Protein AF-A0AAF5DDT1-F1 (afdb_monomer_lite)

Organism: Strongyloides stercoralis (NCBI:txid6248)

Radius of gyration: 47.98 Å; chains: 1; bounding box: 112×118×127 Å

pLDDT: mean 72.1, std 20.56, range [21.5, 97.06]

InterPro domains:
  IPR000719 Protein kinase domain [PF00069] (814-1077)
  IPR000719 Protein kinase domain [PS50011] (807-1084)
  IPR000719 Protein kinase domain [SM00220] (807-1084)
  IPR001680 WD40 repeat [PF00400] (1733-1768)
  IPR001680 WD40 repeat [PF00400] (2094-2123)
  IPR001680 WD40 repeat [PS50082] (1736-1777)
  IPR001680 WD40 repeat [PS50082] (2093-2128)
  IPR001680 WD40 repeat [SM00320] (1729-1768)
  IPR001680 WD40 repeat [SM00320] (1779-1819)
  IPR001680 WD40 repeat [SM00320] (1856-1911)
  IPR001680 WD40 repeat [SM00320] (1986-2028)
  IPR001680 WD40 repeat [SM00320] (2086-2124)
  IPR002013 SAC domain [PF02383] (74-381)
  IPR002013 SAC domain [PS50275] (168-485)
  IPR008271 Serine/threonine-protein kinase, active site [PS00108] (923-935)
  IPR011009 Protein kinase-like domain superfamily [SSF56112] (812-1086)
  IPR011989 Armadillo-like helical [G3DSA:1.25.10.10] (1152-1505)
  IPR015943 WD40/YVTN repeat-like-containing domain superfamily [G3DSA:2.130.10.10] (1719-1942)
  IPR015943 WD40/YVTN repeat-like-containing domain superfamily [G3DSA:2.130.10.10] (1967-2128)
  IPR016024 Armadillo-type fold [SSF48371] (1050-1503)

Secondary structure (DSSP, 8-state):
-HHHHHHHHHHHHHHHHHS----PPEEEEE-SSEEEEE-SS-EEEEETTTTEEEEE-TTGGGG--S-EEEEEESEEEEEEEETTEEEEEEEEEEEEEEEETTTTEEEEEEEEEEEEE------GGG--------HHHHHHHHHHHTTSSSS----HHHHHHHHHHHHHHHHHTT--EEE-SSS-TTS-HHHHHHTS-S--TTT-TTGGGGTTS-TTSTT---PEEEEEEEEEEEEETTEEEEEEEEEEE-STT---TTTS-SB-TTSPBTT-EEEEEEEEETTEEEEEEEEEES-SS-EE--SSSSSPPPEE-S-HHHHHHHHHHHHHHHHHHH-S-EEEEE-S-SSTTTHHHHHHHHHHHHTT--TTEEEEE--HHHHTGGG-TTHHHHHHHHHHHHHHHH--EEE-TTS-EEE---SEEEEE-SSTTTTHHHHHHHHHHHHHHHHHHHTTSS-TTSPPPHHHHHHHHHHHHHHHHHHHHHHHSSPPTTHHHHHHSS--HHHHHHHHHHHHHHHHHHHHTHHHHHHHHHHHTT-----S--THHHHHHHHHHHHHHHHHHHHS-TTS---EEEEEEETT----S--EEEEE-SSEEEEEEEETTTTEEEEEEEEEGGGEEEEEEEESSSSPPEEEEEEE-SSTT----EEEEEE--SEEEETTEEEE--SHHHHHHHHHHHHHHHHHHHHHTT-----EEESS--S---S----------SSSSTTTHHHHSS--------------------TTTTTHHHHHHHHHHHHHHHHHHHHHHH-TTS-------TTHHHHHHHHTTT-EEEEEEEE-SSEEEEEEEETTEEEEEEEEE---TT---HHHHHHHHHHHHHTTT-TTEE---EEEEETTEEEEEEE--SEEHHHHHTSSSPPPHHHHHHHHHHHHHHHHHHHHTT---S---TTTEEE-TT--EEEE---TTS-S-EESS-THHHHHHT--SSS-B----GGGEETT---SHHHHHSS---HHHHHHHHHHHHHHHHTTS--S-BHHHHHHHHHS-TT-----HHHHHHHTTS-HHHHHHHHHHT-SSTTGGGGGGGGHHHHS-TTHHHHHHHHHHHS-GGGS-----------SS-SSSHHHHHHHHHHHHHHHHH-GGGSS-TT----HHHHHHHHHHTT-TTTHHHHHHHHHHHHTT---HHHHHHHHHHHHHHGGGS-HHHIIIIIHHHHHHGGG-S-HHHHHHHHHHHHHHHHT--S--GGGTTHIIIIIHHHHHHHHT-S-HHHHHHHHHHHHHHHHHHHHHHHHS-TT-----TT--S-TTS----HHHHHHHHHHHHHHHHHHHHHHHHHSTTTHHHHT-HHHHHHHHHHS-TTHHHHHHHHHHHHHHH---HHHHHHHHHHHHHHHHHH-GGGHHHHHHIIIIIIIT-S-HHHHHHHHHHHHHHHHTT-S-HHHHHHHHHHHGGGGGSS-HHHHHHHHHHHHHHHHHS-HHHIIIIIHHHHGGGBSS--S----HHHHHHHBPPPPPHHHHHHHHT-TTHHHHHHHHHHHHHTTS-TTTT--TTSS-HHHHHHHHHHHHTT--HHHHHHHHTTTTTHHHHHHHHHHHHHHHTT-PPPTT----TTSTT-------TTS-SSS---S-----------------------------------------------SHHHHHHHHHHHHHHHHHHHHHTGGGGGGTTSS--S-S-GGGG-S-PPPEEEEEEEE---SS-EEEEEE-TTSSEEEEEETTSEEEEEEGGGGT--SS-----SEEEE-SSS-EEEEEE--SSS--EEEEETTS-EEEE-TTSSS-EEEE---HHHH-SEEEEEEETTEEEEEETT-EEEEEETTSSS------SEE--SS----EEEE-TTT--EEEEE-S-SS-EEEEEETTTTEEEEEEEPS-SS--EEEEEEEEETTEEEEEEEEETTTTEEEEEEEEE--SS-TT-EEEEEEEEEEE-HHHHHHHHHHH-SS------EEEEEE-TTT--EEEEETTS-EEEE-SS-TTT-EEEESTTHHHHHTTSEEEEEEEEEEEETTEEEEEEEEEEEE------S----------SS-SS-EEEEEEETTTEEEEEETTS-EEEEEEE--

Sequence (2128 aa):
SLIIEQINFITILLILFFLKIIIIPMQLVSSSDAFYVKSETSILKCCKKEKKLFVVPLNEFANVGDIENICDIYGVLGTIDINGSHFLLIITAVSIVGSFRVEVETIFKINKISAILIDDNDKIDDVQLIRNTNALEKIINSHKKVIQFVSDKVQPQQYEKTLLDDVLKMFNENGDFYFTYRRSLTLNTQRYAEKEVLYDKAYWWNKELIKDLPCDSEWSLQVIQGHISQTALNIDVDTLFVFTIISRRSVERAGTRYIKRGVDDNSYVANFVETETILSIFGHQLSFIQIRGSVPIYWSQKGIKYRPPLTIDKSMDKSLPVFLKHFEKLKKRYKAPIVCLNLVDQTGRELCLAKAYLEHFLETEDPDLCFVSFDFHYHCRALKLHKIQDLILSIEDELNKIGFCWLDKTGTLLTKQVGVVRTNCVDCLDRTNVVQGAISQVVCLNQARKLGIIGPLTETPQQLIQALQLMWADNGDAISRQYAGTNALKGDITRSGQRKVLGIMKDGYNSASRYYLSQIKDNQKQKIIDMILGKKETQDDIEIDEEENENIGRLVSETIHFVLPDEEVLVGGFALVNGDTTTDQIDTVLLLSRNALYIAIYDDESEKLLEVKTIPFSNIISIECGSLSRNGRIHLRIKYKTQPDETIINFVSYRTAKTRLFNNAAIPLKNDSDADDYVLAIGEQICMTMTMMGHEQKLQIFNRLNPSSATNVSLKNKIVSKRDIIGNALKSIVGIKNNAGQKVDIKDDNTSNTNKINEEKKMKEDKEKIIEQSLTSKINLKLGNTKNILIESPFKEYEKRILASKTSFKIFLGSTRFMKVARVDKHKEAKVIKVFVINDQKLNLQPFEKEVIQIKNKLVGAPNCLPFFAVNNCTKYLLLSRPYIKDSLYERLMSRPFLLEIEKKWVAYQLIKVLKQLKDSDVCHGDIKSQNVLISSSLWVQLTDFASFKPTRLPLDNPSCFNFFFDTSRRKSCYVAPERFQNGIDMSEKSLFSYPLNHCMDIFSIGCVLCELFSDGRYLFNLAQLLEYKATDQKIIEFNENIEKIMKLVPDSMKDLIISMISRDPVTRLEYTKYLSVAFPPIFDEFYRFFQNLAPKSLTGVSITTSSSNTNYFKDVSDSTYDFDYILSMSLFNNENFEEDETSNISPWNMLTNALEGNTDNSVVLLITFINSKMRVIRNSNAKIACLVLYKRLAKLSTPILIIDRILPYIIYFFNDPNDSVKEEAFYVMCYILSCIDIVPQNEHRIFPDYIFGKIDLLMNDHSSIIKMAIAKNLGLIAVTALRFLKTSNPALPDMDISEQDQIAEMQNDPEAVFKKEKKYLQKFILEKFIILCDTPSARPCLITRQNLLYYCDFFEKSDITDIFGHMTRFLNFVENWRLRVNFFEASSTLIISSGSQITKFLEVLIIDTGFKNSDEFVIYSAMKCFESLIEESQIDKNVIIEIFRHASPFLIHPNTWLRAGVVRILGLLESKFNDVDMFSLVSPIIEPFIKQTIYKYSNPIVVTKNLIDPIPRSIWKILIHSEYCIQLLDSLIKARSLHTPICNSLNVSNISTSTLKLYEKLKTNGLDKEMENKLIYFNKILPVISDYKQNEDKNHLKYVPTINNVDLSSIPNLTRCKLDLISGVNQTLKNNHELKQKMGDKNYSNDSGTFKNLNLDVISRSGRYTNIHTGSVESFSSQTNYQKNLKDLLEYEINRFKENNSLYNDSNALYTGTMIETEAYNINSSPRLTLLSNIYEHYDAITKLAVHKNGNTFVSGSEDGSFKIWNADSFKNLQNWTIKSKFTKKNDDATVNSVQFVTNNNCTIGVAYSDGLLQVVDPDSRHPTRNIKYDLENQGPILDMYGSNNIIYAITKQSYINIFDLRAHNNGVSDAIWSDSSNNLITTLAVDPLHENWMATSGPSRPNFINIWDLRFKIKIINHNSNDKYKQYYKIWPYVRSGECKEFWVSDMEHFHCDLYSLYKLDPDDDRNYRMRIFDQITVSSKSTDQVVNKISRVTKLNTVVNAMAICPLTGHIFTGDLSGAIRYWDVENSNRCNYLCGPFKKYINDDLYSVNYDIKHTTFDNNPCRLVKEVWNEKPHQISKDDRYKTTKVDFGHTSCISDLLSIPNNLLVSGDQSGVIKVWKINVD

Foldseek 3Di:
DVVVVVVVVVVVVVVVVVVCPPLQFWWWKDALFWIWTDDPFWIWTQGLVVNAIDIGGPVVVVPGPDIGTDATFNAWLFWFDQPNWIKTKTQRDWDWFDADLLVRWTKIFRAFIWIFTRHNDPDPPDRPGVPPPDPPVVVVCVVVVVVPPPDDDDDPVVVSVVLVVVLRCLCHVQRQKMFTQQQALQDDLVCSLVPPDRHDLFFQQQCVRNVRDDCPDSNNTRMGGADKHKDWDDPDPPWIKIKIKRKGWTLPAEAALAPAAEADPQLDGYGKMKIKIWIDTPLKIWIDIAIEGHQHFAKGFDDQDLGGAIDRDDDLVVGLVSSLVNVVVVCVPQNFQAEEEEQEACDDRSVVVVVSSVVSVLVNPDPRYHYHYDPCCVQCPPNPLVSLVVVCVVCVVVCVVQAIWMADNNSDTPDHGHYHYYYYYSGGAQVRLLSVLVSVQVNVQVVCCVVVNDPPPDDRPPVSNQVSLLSSLVSRQSSCCSHQVGGHQPSVCSNPVDDALVSVLSNVVSSVSSSVCVPPPRVSSRVSSCSSSVNDPDPPPPPPVVVLQVVQLVLQVVCCVPPPDPPWAWPDKKFWDWPPDPDLDTQWIWTDTLFWIWIFGADPVPRDTDDIDIAGLLFWPAWEWEAADPPDAIKIKTWGDPDNPDPWIDMTIIFHHQWTDDPSGTDGDDDSVSRNVRNVVVSVSNQVSCVVSPRHYDYHYDHHDDPDDDDDDDDDDDDDDDDDPVVPVVPPVDDDDDDDDDDDDDDDDDDDDDPPPPVVVVVVVVVVVVVVVVVVVSVVVPVVPDPDDPPPDPCPVVCVVVVVVVWAWDAWPDDFPFKTWTWTADPNFIKIKIKGWCPDPPDDCVVVQVVLVLVLVLLQVLLQEFGFDDWDDDPTIIITMAGDAPDFQLRQLVDPPHQDVQLLLLLLLVVVSVLVSCVVSVHDQQQDDRRQWGAHLLRRIHGYDRPLVQFQADELPDCVSCVRRHVRPVPLADLFALVRYDHPQDPDPCRRNVDDHDSLRVLSSSLQRSLCSQLSRDGQDGSVRSSVVQPDDPPDPDPPVSNVVSLVSHDPLCSVLSCQSNDNDSVSVVCSVVSSPSNHQPCSVVVVVVVSVLPPPVRSVDPPPDDDPDPPPCPVVVLVVNLVVLLVVLVLQVQLQPPPDPPDCPRPNSVVVVSLVPPPPPPLVSVLSNLLSCLVSRDDLVSLLSSLVVLLVSLLSDAPCCCVRRPLVSLLVQCPPPDVVSVLSSLVSNLRSLLSHQQADQVCLCCCVSPVLSSVVVLLPDPDLSSLQSCLLCLLSSLLSNLSSLVNHQPVDDDDDPDDPDPPPDDPDDSVVVSVVVLVVSVVSSVVSLLSSLVRPSNLQSNLALVSLVSCLVRDDLVVNVVSVVSNVVSLVVDPDLVSLLSNLQNVLVNDVSRAQPCQVVLLCCLQVSALLALDPSSVLSSLVSLLSCLVVVRYDPVSNLSSLLSLQLQCQAPDPSSVLSNLSVQLSCPVRPDQCCCVPRPQVSNVVFFQDRDSHSNDSVVRNVRGDHHQDPVLLVLLLQDPCNLVLLVLLVVCVVVVDDSVPPDDPPPRDPRSVVSVVVSVVVPDDPVNSVSVNSCNVRSVSSSVNVNVVVVCVVVDPDDLVDDDPVVFPQDDDDDDDPPPDDPPPSDHDDDDDDDDDDDDDDDDDDDDDDDDPDDDDDDDDDDDDDDDDDDDPDPCPVVVPSVVVVVVVVVVVVVVVCVVVCVLVPQQCLDPPDPVVQPDLAFWAKDFQDKDDPDQFFWQDKEDASSLQKIKIFGQQQKIFIAGNVVSVDPDDDDGDTPDMDGDNVWGWQEKYQAENPFRWMWTWTQVQWTWIARPVDPVGIATAHEDCPVFGTWREWYHYDQWIWTAGQQGFTWIFRNPDPPRRYTPRLDDPPPPFGWREKEAWPQPRQKMWIWAFDPQGWIWMAGPVSRGTQDTDGDPDRPFGWHYKYFQADPRGTQWIWTWGFAWQKIFIKGWDDDDPPDPRDTDIDGAEIETEDPVQVVVVDVVPDPDDPQHFTFQEWEAANSNRWIWTFFQQQWIWTDDLVDQSNTDRRAGDCVVCVVVVQKDKGWDWDFDADPNHTHTYIYIHIDGDDDDDDDPDPDDPDDSVRTDRGGFNYWYDGPPQWIWTTGRRRMIIIIGTGDD

Structure (mmCIF, N/CA/C/O backbone):
data_AF-A0AAF5DDT1-F1
#
_entry.id   AF-A0AAF5DDT1-F1
#
loop_
_atom_site.group_PDB
_atom_site.id
_atom_site.type_symbol
_atom_site.label_atom_id
_atom_site.label_alt_id
_atom_site.label_comp_id
_atom_site.label_asym_id
_atom_site.label_entity_id
_atom_site.label_seq_id
_atom_site.pdbx_PDB_ins_code
_atom_site.Cartn_x
_atom_site.Cartn_y
_atom_site.Cartn_z
_atom_site.occupancy
_atom_site.B_iso_or_equiv
_atom_site.auth_seq_id
_atom_site.auth_comp_id
_atom_site.auth_asym_id
_atom_site.auth_atom_id
_atom_site.pdbx_PDB_model_num
ATOM 1 N N . SER A 1 1 ? 48.167 18.612 28.236 1.00 35.19 1 SER A N 1
ATOM 2 C CA . SER A 1 1 ? 46.963 18.062 27.580 1.00 35.19 1 SER A CA 1
ATOM 3 C C . SER A 1 1 ? 47.316 17.013 26.526 1.00 35.19 1 SER A C 1
ATOM 5 O O . SER A 1 1 ? 46.952 15.868 26.744 1.00 35.19 1 SER A O 1
ATOM 7 N N . LEU A 1 2 ? 48.079 17.328 25.465 1.00 33.41 2 LEU A N 1
ATOM 8 C CA . LEU A 1 2 ? 48.309 16.414 24.317 1.00 33.41 2 LEU A CA 1
ATOM 9 C C . LEU A 1 2 ? 48.887 15.007 24.616 1.00 33.41 2 LEU A C 1
ATOM 11 O O . LEU A 1 2 ? 48.711 14.103 23.807 1.00 33.41 2 LEU A O 1
ATOM 15 N N . ILE A 1 3 ? 49.573 14.791 25.743 1.00 34.12 3 ILE A N 1
ATOM 16 C CA . ILE A 1 3 ? 50.221 13.496 26.048 1.00 34.12 3 ILE A CA 1
ATOM 17 C C . ILE A 1 3 ? 49.215 12.437 26.553 1.00 34.12 3 ILE A C 1
ATOM 19 O O . ILE A 1 3 ? 49.456 11.241 26.411 1.00 34.12 3 ILE A O 1
ATOM 23 N N . ILE A 1 4 ? 48.062 12.848 27.095 1.00 36.84 4 ILE A N 1
ATOM 24 C CA . ILE A 1 4 ? 47.085 11.916 27.693 1.00 36.84 4 ILE A CA 1
ATOM 25 C C . ILE A 1 4 ? 46.235 11.209 26.619 1.00 36.84 4 ILE A C 1
ATOM 27 O O . ILE A 1 4 ? 45.877 10.045 26.789 1.00 36.84 4 ILE A O 1
ATOM 31 N N . GLU A 1 5 ? 45.983 11.844 25.470 1.00 35.16 5 GLU A N 1
ATOM 32 C CA . GLU A 1 5 ? 45.221 11.223 24.372 1.00 35.16 5 GLU A CA 1
ATOM 33 C C . GLU A 1 5 ? 46.028 10.156 23.608 1.00 35.16 5 GLU A C 1
ATOM 35 O O . GLU A 1 5 ? 45.477 9.124 23.221 1.00 35.16 5 GLU A O 1
ATOM 40 N N . GLN A 1 6 ? 47.346 10.335 23.452 1.00 37.00 6 GLN A N 1
ATOM 41 C CA . GLN A 1 6 ? 48.195 9.346 22.768 1.00 37.00 6 GLN A CA 1
ATOM 42 C C . GLN A 1 6 ? 48.390 8.052 23.578 1.00 37.00 6 GLN A C 1
ATOM 44 O O . GLN A 1 6 ? 48.470 6.970 22.992 1.00 37.00 6 GLN A O 1
ATOM 49 N N . ILE A 1 7 ? 48.400 8.132 24.914 1.00 38.25 7 ILE A N 1
ATOM 50 C CA . ILE A 1 7 ? 48.521 6.948 25.783 1.00 38.25 7 ILE A CA 1
ATOM 51 C C . ILE A 1 7 ? 47.265 6.067 25.691 1.00 38.25 7 ILE A C 1
ATOM 53 O O . ILE A 1 7 ? 47.384 4.840 25.629 1.00 38.25 7 ILE A O 1
ATOM 57 N N . ASN A 1 8 ? 46.071 6.658 25.572 1.00 41.06 8 ASN A N 1
ATOM 58 C CA . ASN A 1 8 ? 44.846 5.887 25.336 1.00 41.06 8 ASN A CA 1
ATOM 59 C C . ASN A 1 8 ? 44.849 5.190 23.967 1.00 41.06 8 ASN A C 1
ATOM 61 O O . ASN A 1 8 ? 44.424 4.041 23.883 1.00 41.06 8 ASN A O 1
ATOM 65 N N . PHE A 1 9 ? 45.381 5.815 22.910 1.00 39.81 9 PHE A 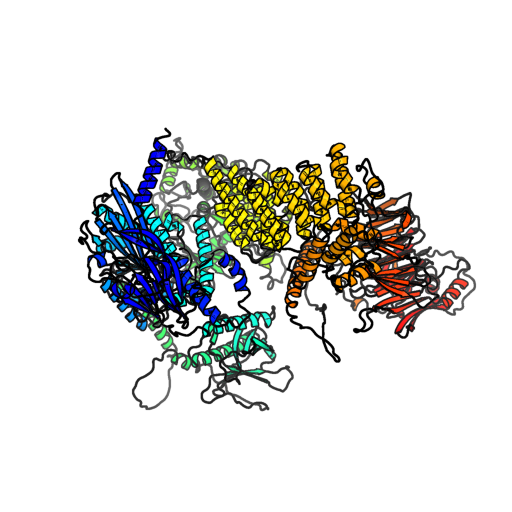N 1
ATOM 66 C CA . PHE A 1 9 ? 45.420 5.188 21.583 1.00 39.81 9 PHE A CA 1
ATOM 67 C C . PHE A 1 9 ? 46.347 3.960 21.536 1.00 39.81 9 PHE A C 1
ATOM 69 O O . PHE A 1 9 ? 45.966 2.924 20.995 1.00 39.81 9 PHE A O 1
ATOM 76 N N . ILE A 1 10 ? 47.527 4.034 22.167 1.00 46.59 10 ILE A N 1
ATOM 77 C CA . ILE A 1 10 ? 48.462 2.897 22.269 1.00 46.59 10 ILE A CA 1
ATOM 78 C C . ILE A 1 10 ? 47.906 1.799 23.187 1.00 46.59 10 ILE A C 1
ATOM 80 O O . ILE A 1 10 ? 48.040 0.618 22.871 1.00 46.59 10 ILE A O 1
ATOM 84 N N . THR A 1 11 ? 47.225 2.162 24.278 1.00 43.53 11 THR A N 1
ATOM 85 C CA . THR A 1 11 ? 46.594 1.184 25.180 1.00 43.53 11 THR A CA 1
ATOM 86 C C . THR A 1 11 ? 45.424 0.469 24.497 1.00 43.53 11 THR A C 1
ATOM 88 O O . THR A 1 11 ? 45.315 -0.749 24.599 1.00 43.53 11 THR A O 1
A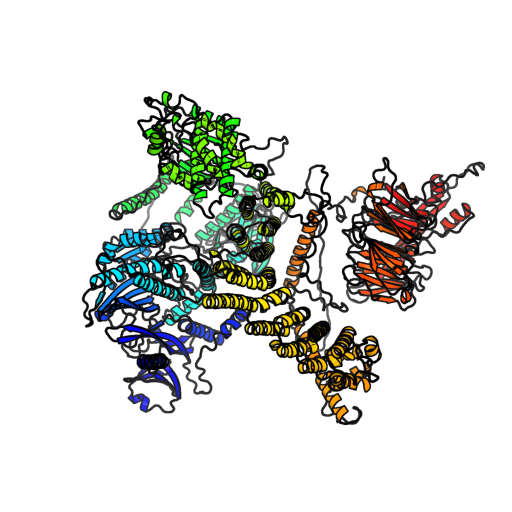TOM 91 N N . ILE A 1 12 ? 44.604 1.179 23.713 1.00 45.28 12 ILE A N 1
ATOM 92 C CA . ILE A 1 12 ? 43.544 0.580 22.884 1.00 45.28 12 ILE A CA 1
ATOM 93 C C . ILE A 1 12 ? 44.142 -0.316 21.789 1.00 45.28 12 ILE A C 1
ATOM 95 O O . ILE A 1 12 ? 43.626 -1.407 21.564 1.00 45.28 12 ILE A O 1
ATOM 99 N N . LEU A 1 13 ? 45.251 0.075 21.151 1.00 41.91 13 LEU A N 1
ATOM 100 C CA . LEU A 1 13 ? 45.954 -0.770 20.177 1.00 41.91 13 LEU A CA 1
ATOM 101 C C . LEU A 1 13 ? 46.542 -2.038 20.809 1.00 41.91 13 LEU A C 1
ATOM 103 O O . LEU A 1 13 ? 46.376 -3.110 20.237 1.00 41.91 13 LEU A O 1
ATOM 107 N N . LEU A 1 14 ? 47.160 -1.953 21.991 1.00 42.41 14 LEU A N 1
ATOM 108 C CA . LEU A 1 14 ? 47.664 -3.116 22.733 1.00 42.41 14 LEU A CA 1
ATOM 109 C C . LEU A 1 14 ? 46.532 -4.025 23.226 1.00 42.41 14 LEU A C 1
ATOM 111 O O . LEU A 1 14 ? 46.649 -5.243 23.121 1.00 42.41 14 LEU A O 1
ATOM 115 N N . ILE A 1 15 ? 45.413 -3.460 23.684 1.00 45.25 15 ILE A N 1
ATOM 116 C CA . ILE A 1 15 ? 44.212 -4.223 24.051 1.00 45.25 15 ILE A CA 1
ATOM 117 C C . ILE A 1 15 ? 43.596 -4.893 22.812 1.00 45.25 15 ILE A C 1
ATOM 119 O O . ILE A 1 15 ? 43.224 -6.058 22.888 1.00 45.25 15 ILE A O 1
ATOM 123 N N . LEU A 1 16 ? 43.563 -4.236 21.649 1.00 35.69 16 LEU A N 1
ATOM 124 C CA . LEU A 1 16 ? 43.151 -4.848 20.376 1.00 35.69 16 LEU A CA 1
ATOM 125 C C . LEU A 1 16 ? 44.148 -5.905 19.865 1.00 35.69 16 LEU A C 1
ATOM 127 O O . LEU A 1 16 ? 43.742 -6.829 19.159 1.00 35.69 16 LEU A O 1
ATOM 131 N N . PHE A 1 17 ? 45.431 -5.799 20.221 1.00 39.28 17 PHE A N 1
ATOM 132 C CA . PHE A 1 17 ? 46.456 -6.791 19.886 1.00 39.28 17 PHE A CA 1
ATOM 133 C C . PHE A 1 17 ? 46.373 -8.030 20.792 1.00 39.28 17 PHE A C 1
ATOM 135 O O . PHE A 1 17 ? 46.503 -9.144 20.298 1.00 39.28 17 PHE A O 1
ATOM 142 N N . PHE A 1 18 ? 46.082 -7.857 22.088 1.00 39.16 18 PHE A N 1
ATOM 143 C CA . PHE A 1 18 ? 45.894 -8.956 23.047 1.00 39.16 18 PHE A CA 1
ATOM 144 C C . PHE A 1 18 ? 44.488 -9.585 23.018 1.00 39.16 18 PHE A C 1
ATOM 146 O O . PHE A 1 18 ? 44.354 -10.769 23.315 1.00 39.16 18 PHE A O 1
ATOM 153 N N . LEU A 1 19 ? 43.439 -8.847 22.629 1.00 36.25 19 LEU A N 1
ATOM 154 C CA . LEU A 1 19 ? 42.089 -9.401 22.416 1.00 36.25 19 LEU A CA 1
ATOM 155 C C . LEU A 1 19 ? 41.921 -10.085 21.053 1.00 36.25 19 LEU A C 1
ATOM 157 O O . LEU A 1 19 ? 40.934 -10.794 20.846 1.00 36.25 19 LEU A O 1
ATOM 161 N N . LYS A 1 20 ? 42.899 -9.963 20.147 1.00 34.25 20 LYS A N 1
ATOM 162 C CA . LYS A 1 20 ? 43.085 -10.952 19.082 1.00 34.25 20 LYS A CA 1
ATOM 163 C C . LYS A 1 20 ? 43.622 -12.247 19.693 1.00 34.25 20 LYS A C 1
ATOM 165 O O . LYS A 1 20 ? 44.799 -12.570 19.565 1.00 34.25 20 LYS A O 1
ATOM 170 N N . ILE A 1 21 ? 42.717 -13.032 20.282 1.00 45.06 21 ILE A N 1
ATOM 171 C CA . ILE A 1 21 ? 42.897 -14.485 20.350 1.00 45.06 21 ILE A CA 1
ATOM 172 C C . ILE A 1 21 ? 43.150 -14.924 18.907 1.00 45.06 21 ILE A C 1
ATOM 174 O O . ILE A 1 21 ? 42.277 -14.772 18.049 1.00 45.06 21 ILE A O 1
ATOM 178 N N . ILE A 1 22 ? 44.377 -15.361 18.622 1.00 48.19 22 ILE A N 1
ATOM 179 C CA . ILE A 1 22 ? 44.816 -15.663 17.262 1.00 48.19 22 ILE A CA 1
ATOM 180 C C . ILE A 1 22 ? 44.111 -16.947 16.828 1.00 48.19 22 ILE A C 1
ATOM 182 O O . ILE A 1 22 ? 44.581 -18.052 17.086 1.00 48.19 22 ILE A O 1
ATOM 186 N N . ILE A 1 23 ? 42.965 -16.794 16.164 1.00 57.12 23 ILE A N 1
ATOM 187 C CA . ILE A 1 23 ? 42.345 -17.874 15.403 1.00 57.12 23 ILE A CA 1
ATOM 188 C C . ILE A 1 23 ? 43.241 -18.080 14.180 1.00 57.12 23 ILE A C 1
ATOM 190 O O . ILE A 1 23 ? 43.083 -17.390 13.172 1.00 57.12 23 ILE A O 1
ATOM 194 N N . ILE A 1 24 ? 44.219 -18.976 14.295 1.00 65.88 24 ILE A N 1
ATOM 195 C CA . ILE A 1 24 ? 45.031 -19.403 13.156 1.00 65.88 24 ILE A CA 1
ATOM 196 C C . ILE A 1 24 ? 44.086 -20.174 12.222 1.00 65.88 24 ILE A C 1
ATOM 198 O O . ILE A 1 24 ? 43.529 -21.187 12.656 1.00 65.88 24 ILE A O 1
ATOM 202 N N . PRO A 1 25 ? 43.831 -19.706 10.987 1.00 74.88 25 PRO A N 1
ATOM 203 C CA . PRO A 1 25 ? 43.055 -20.489 10.042 1.00 74.88 25 PRO A CA 1
ATOM 204 C C . PRO A 1 25 ? 43.842 -21.742 9.640 1.00 74.88 25 PRO A C 1
ATOM 206 O O . PRO A 1 25 ? 45.066 -21.717 9.508 1.00 74.88 25 PRO A O 1
ATOM 209 N N . MET A 1 26 ? 43.130 -22.845 9.438 1.00 86.75 26 MET A N 1
ATOM 210 C CA . MET A 1 26 ? 43.693 -24.068 8.873 1.00 86.75 26 MET A CA 1
ATOM 211 C C . MET A 1 26 ? 43.825 -23.889 7.360 1.00 86.75 26 MET A C 1
ATOM 213 O O . MET A 1 26 ? 42.980 -23.244 6.744 1.00 86.75 26 MET A O 1
ATOM 217 N N . GLN A 1 27 ? 44.835 -24.489 6.738 1.00 86.88 27 GLN A N 1
ATOM 218 C CA . GLN A 1 27 ? 44.988 -24.422 5.284 1.00 86.88 27 GLN A CA 1
ATOM 219 C C . GLN A 1 27 ? 44.339 -25.626 4.605 1.00 86.88 27 GLN A C 1
ATOM 221 O O . GLN A 1 27 ? 44.567 -26.769 5.008 1.00 86.88 27 GLN A O 1
ATOM 226 N N . LEU A 1 28 ? 43.533 -25.353 3.575 1.00 89.88 28 LEU A N 1
ATOM 227 C CA . LEU A 1 28 ? 43.026 -26.355 2.647 1.00 89.88 28 LEU A CA 1
ATOM 228 C C . LEU A 1 28 ? 43.988 -26.480 1.464 1.00 89.88 28 LEU A C 1
ATOM 230 O O . LEU A 1 28 ? 44.207 -25.522 0.722 1.00 89.88 28 LEU A O 1
ATOM 234 N N . VAL A 1 29 ? 44.504 -27.686 1.268 1.00 89.31 29 VAL A N 1
ATOM 235 C CA . VAL A 1 29 ? 45.503 -28.026 0.249 1.00 89.31 29 VAL A CA 1
ATOM 236 C C . VAL A 1 29 ? 44.980 -29.148 -0.652 1.00 89.31 29 VAL A C 1
ATOM 238 O O . VAL A 1 29 ? 44.243 -30.017 -0.191 1.00 89.31 29 VAL A O 1
ATOM 241 N N . SER A 1 30 ? 45.332 -29.140 -1.936 1.00 87.62 30 SER A N 1
ATOM 242 C CA . SER A 1 30 ? 44.942 -30.158 -2.924 1.00 87.62 30 SER A CA 1
ATOM 243 C C . SER A 1 30 ? 46.158 -30.910 -3.448 1.00 87.62 30 SER A C 1
ATOM 245 O O . SER A 1 30 ? 47.191 -30.297 -3.692 1.00 87.62 30 SER A O 1
ATOM 247 N N . SER A 1 31 ? 45.995 -32.208 -3.702 1.00 86.44 31 SER A N 1
ATOM 248 C CA . SER A 1 31 ? 46.826 -32.984 -4.634 1.00 86.44 31 SER A CA 1
ATOM 249 C C . SER A 1 31 ? 45.998 -33.384 -5.863 1.00 86.44 31 SER A C 1
ATOM 251 O O . SER A 1 31 ? 44.830 -32.994 -5.994 1.00 86.44 31 SER A O 1
ATOM 253 N N . SER A 1 32 ? 46.573 -34.196 -6.755 1.00 80.00 32 SER A N 1
ATOM 254 C CA . SER A 1 32 ? 45.837 -34.854 -7.848 1.00 80.00 32 SER A CA 1
ATOM 255 C C . SER A 1 32 ? 44.600 -35.629 -7.357 1.00 80.00 32 SER A C 1
ATOM 257 O O . SER A 1 32 ? 43.510 -35.466 -7.893 1.00 80.00 32 SER A O 1
ATOM 259 N N . ASP A 1 33 ? 44.726 -36.354 -6.248 1.00 86.06 33 ASP A N 1
ATOM 260 C CA . ASP A 1 33 ? 43.841 -37.434 -5.799 1.00 86.06 33 ASP A CA 1
ATOM 261 C C . ASP A 1 33 ? 42.929 -37.093 -4.595 1.00 86.06 33 ASP A C 1
ATOM 263 O O . ASP A 1 33 ? 41.894 -37.745 -4.389 1.00 86.06 33 ASP A O 1
ATOM 267 N N . ALA A 1 34 ? 43.251 -36.060 -3.807 1.00 87.94 34 ALA A N 1
ATOM 268 C CA . ALA A 1 34 ? 42.433 -35.632 -2.667 1.00 87.94 34 ALA A CA 1
ATOM 269 C C . ALA A 1 34 ? 42.638 -34.157 -2.269 1.00 87.94 34 ALA A C 1
ATOM 271 O O . ALA A 1 34 ? 43.647 -33.533 -2.597 1.00 87.94 34 ALA A O 1
ATOM 272 N N . PHE A 1 35 ? 41.684 -33.619 -1.504 1.00 90.00 35 PHE A N 1
ATOM 273 C CA . PHE A 1 35 ? 41.872 -32.405 -0.704 1.00 90.00 35 PHE A CA 1
ATOM 274 C C . PHE A 1 35 ? 42.240 -32.777 0.736 1.00 90.00 35 PHE A C 1
ATOM 276 O O . PHE A 1 35 ? 41.737 -33.769 1.267 1.00 90.00 35 PHE A O 1
ATOM 283 N N . TYR A 1 36 ? 43.065 -31.963 1.387 1.00 90.00 36 TYR A N 1
ATOM 284 C CA . TYR A 1 36 ? 43.593 -32.203 2.725 1.00 90.00 36 TYR A CA 1
ATOM 285 C C . TYR A 1 36 ? 43.479 -30.957 3.614 1.00 90.00 36 TYR A C 1
ATOM 287 O O . TYR A 1 36 ? 43.678 -29.832 3.155 1.00 90.00 36 TYR A O 1
ATOM 295 N N . VAL A 1 37 ? 43.212 -31.164 4.905 1.00 89.25 37 VAL A N 1
ATOM 296 C CA . VAL A 1 37 ? 43.292 -30.140 5.960 1.00 89.25 37 VAL A CA 1
ATOM 297 C C . VAL A 1 37 ? 44.064 -30.726 7.137 1.00 89.25 37 VAL A C 1
ATOM 299 O O . VAL A 1 37 ? 43.783 -31.843 7.567 1.00 89.25 37 VAL A O 1
ATOM 302 N N . LYS A 1 38 ? 45.038 -29.986 7.668 1.00 85.69 38 LYS A N 1
ATOM 303 C CA . LYS A 1 38 ? 45.916 -30.441 8.755 1.00 85.69 38 LYS A CA 1
ATOM 304 C C . LYS A 1 38 ? 45.564 -29.771 10.086 1.00 85.69 38 LYS A C 1
ATOM 306 O O . LYS A 1 38 ? 45.445 -28.549 10.133 1.00 85.69 38 LYS A O 1
ATOM 311 N N . SER A 1 39 ? 45.457 -30.562 11.157 1.00 81.50 39 SER A N 1
ATOM 312 C CA . SER A 1 39 ? 45.414 -30.084 12.547 1.00 81.50 39 SER A CA 1
ATOM 313 C C . SER A 1 39 ? 46.753 -30.346 13.259 1.00 81.50 39 SER A C 1
ATOM 315 O O . SER A 1 39 ? 47.740 -30.762 12.643 1.00 81.50 39 SER A O 1
ATOM 317 N N . GLU A 1 40 ? 46.797 -30.113 14.573 1.00 77.81 40 GLU A N 1
ATOM 318 C CA . GLU A 1 40 ? 47.919 -30.520 15.426 1.00 77.81 40 GLU A CA 1
ATOM 319 C C . GLU A 1 40 ? 47.997 -32.043 15.650 1.00 77.81 40 GLU A C 1
ATOM 321 O O . GLU A 1 40 ? 49.078 -32.543 15.955 1.00 77.81 40 GLU A O 1
ATOM 326 N N . THR A 1 41 ? 46.889 -32.789 15.507 1.00 82.00 41 THR A N 1
ATOM 327 C CA . THR A 1 41 ? 46.816 -34.215 15.897 1.00 82.00 41 THR A CA 1
ATOM 328 C C . THR A 1 41 ? 46.563 -35.174 14.733 1.00 82.00 41 THR A C 1
ATOM 330 O O . THR A 1 41 ? 47.044 -36.309 14.752 1.00 82.00 41 THR A O 1
ATOM 333 N N . SER A 1 42 ? 45.839 -34.738 13.700 1.00 88.81 42 SER A N 1
ATOM 334 C CA . SER A 1 42 ? 45.430 -35.583 12.579 1.00 88.81 42 SER A CA 1
ATOM 335 C C . SER A 1 42 ? 45.211 -34.774 11.295 1.00 88.81 42 SER A C 1
ATOM 337 O O . SER A 1 42 ? 45.450 -33.564 11.242 1.00 88.81 42 SER A O 1
ATOM 339 N N . ILE A 1 43 ? 44.817 -35.453 10.219 1.00 88.88 43 ILE A N 1
ATOM 340 C CA . ILE A 1 43 ? 44.579 -34.842 8.912 1.00 88.88 43 ILE A CA 1
ATOM 341 C C . ILE A 1 43 ? 43.219 -35.296 8.386 1.00 88.88 43 ILE A C 1
ATOM 343 O O . ILE A 1 43 ? 42.893 -36.481 8.400 1.00 88.88 43 ILE A O 1
ATOM 347 N N . LEU A 1 44 ? 42.430 -34.343 7.903 1.00 91.75 44 LEU A N 1
ATOM 348 C CA . LEU A 1 44 ? 41.178 -34.592 7.203 1.00 91.75 44 LEU A CA 1
ATOM 349 C C . LEU A 1 44 ? 41.462 -34.710 5.706 1.00 91.75 44 LEU A C 1
ATOM 351 O O . LEU A 1 44 ? 42.014 -33.787 5.112 1.00 91.75 44 LEU A O 1
ATOM 355 N N . LYS A 1 45 ? 41.066 -35.828 5.100 1.00 90.94 45 LYS A N 1
ATOM 356 C CA . LYS A 1 45 ? 41.228 -36.146 3.677 1.00 90.94 45 LYS A CA 1
ATOM 357 C C . LYS A 1 45 ? 39.854 -36.229 3.019 1.00 90.94 45 LYS A C 1
ATOM 359 O O . LYS A 1 45 ? 39.019 -37.023 3.439 1.00 90.94 45 LYS A O 1
ATOM 364 N N . CYS A 1 46 ? 39.616 -35.446 1.974 1.00 91.19 46 CYS A N 1
ATOM 365 C CA . CYS A 1 46 ? 38.469 -35.597 1.084 1.00 91.19 46 CYS A CA 1
ATOM 366 C C . CYS A 1 46 ? 38.957 -36.241 -0.217 1.00 91.19 46 CYS A C 1
ATOM 368 O O . CYS A 1 46 ? 39.615 -35.586 -1.024 1.00 91.19 46 CYS A O 1
ATOM 370 N N . CYS A 1 47 ? 38.700 -37.538 -0.400 1.00 89.12 47 CYS A N 1
ATOM 371 C CA . CYS A 1 47 ? 39.150 -38.252 -1.596 1.00 89.12 47 CYS A CA 1
ATOM 372 C C . CYS A 1 47 ? 38.274 -37.866 -2.791 1.00 89.12 47 CYS A C 1
ATOM 374 O O . CYS A 1 47 ? 37.054 -38.014 -2.709 1.00 89.12 47 CYS A O 1
ATOM 376 N N . LYS A 1 48 ? 38.881 -37.430 -3.904 1.00 87.25 48 LYS A N 1
ATOM 377 C CA . LYS A 1 48 ? 38.130 -37.046 -5.111 1.00 87.25 48 LYS A CA 1
ATOM 378 C C . LYS A 1 48 ? 37.359 -38.234 -5.693 1.00 87.25 48 LYS A C 1
ATOM 380 O O . LYS A 1 48 ? 36.151 -38.146 -5.886 1.00 87.25 48 LYS A O 1
ATOM 385 N N . LYS A 1 49 ? 38.033 -39.382 -5.778 1.00 83.19 49 LYS A N 1
ATOM 386 C CA . LYS A 1 49 ? 37.522 -40.626 -6.368 1.00 83.19 49 LYS A CA 1
ATOM 387 C C . LYS A 1 49 ? 36.401 -41.304 -5.577 1.00 83.19 49 LYS A C 1
ATOM 389 O O . LYS A 1 49 ? 35.469 -41.844 -6.163 1.00 83.19 49 LYS A O 1
ATOM 394 N N . GLU A 1 50 ? 36.478 -41.296 -4.243 1.00 85.62 50 GLU A N 1
ATOM 395 C CA . GLU A 1 50 ? 35.398 -41.823 -3.386 1.00 85.62 50 GLU A CA 1
ATOM 396 C C . GLU A 1 50 ? 34.333 -40.780 -3.026 1.00 85.62 50 GLU A C 1
ATOM 398 O O . GLU A 1 50 ? 33.262 -41.157 -2.554 1.00 85.62 50 GLU A O 1
ATOM 403 N N . LYS A 1 51 ? 34.617 -39.487 -3.234 1.00 86.06 51 LYS A N 1
ATOM 404 C CA . LYS A 1 51 ? 33.748 -38.342 -2.908 1.00 86.06 51 LYS A CA 1
ATOM 405 C C . LYS A 1 51 ? 33.324 -38.274 -1.428 1.00 86.06 51 LYS A C 1
ATOM 407 O O . LYS A 1 51 ? 32.263 -37.746 -1.099 1.00 86.06 51 LYS A O 1
ATOM 412 N N . LYS A 1 52 ? 34.183 -38.785 -0.536 1.00 87.69 52 LYS A N 1
ATOM 413 C CA . LYS A 1 52 ? 33.964 -38.936 0.916 1.00 87.69 52 LYS A CA 1
ATOM 414 C C . LYS A 1 52 ? 35.060 -38.297 1.760 1.00 87.69 52 LYS A C 1
ATOM 416 O O . LYS A 1 52 ? 36.183 -38.087 1.289 1.00 87.69 52 LYS A O 1
ATOM 421 N N . LEU A 1 53 ? 34.729 -38.040 3.025 1.00 91.50 53 LEU A N 1
ATOM 422 C CA . LEU A 1 53 ? 35.651 -37.556 4.056 1.00 91.50 53 LEU A CA 1
ATOM 423 C C . LEU A 1 53 ? 36.242 -38.704 4.892 1.00 91.50 53 LEU A C 1
ATOM 425 O O . LEU A 1 53 ? 35.537 -39.627 5.286 1.00 91.50 53 LEU A O 1
ATOM 429 N N . PHE A 1 54 ? 37.532 -38.604 5.209 1.00 90.94 54 PHE A N 1
ATOM 430 C CA . PHE A 1 54 ? 38.299 -39.569 5.998 1.00 90.94 54 PHE A CA 1
ATOM 431 C C . PHE A 1 54 ? 39.217 -38.842 6.986 1.00 90.94 54 PHE A C 1
ATOM 433 O O . PHE A 1 54 ? 39.760 -37.786 6.665 1.00 90.94 54 PHE A O 1
ATOM 440 N N . VAL A 1 55 ? 39.452 -39.433 8.158 1.00 89.50 55 VAL A N 1
ATOM 441 C CA . VAL A 1 55 ? 40.497 -38.982 9.092 1.00 89.50 55 VAL A CA 1
ATOM 442 C C . VAL A 1 55 ? 41.710 -39.888 8.924 1.00 89.50 55 VAL A C 1
ATOM 444 O O . VAL A 1 55 ? 41.579 -41.107 9.024 1.00 89.50 55 VAL A O 1
ATOM 447 N N . VAL A 1 56 ? 42.879 -39.301 8.676 1.00 87.69 56 VAL A N 1
ATOM 448 C CA . VAL A 1 56 ? 44.141 -40.013 8.432 1.00 87.69 56 VAL A CA 1
ATOM 449 C C . VAL A 1 56 ? 45.273 -39.496 9.335 1.00 87.69 56 VAL A C 1
ATOM 451 O O . VAL A 1 56 ? 45.237 -38.342 9.779 1.00 87.69 56 VAL A O 1
ATOM 454 N N . PRO A 1 57 ? 46.282 -40.330 9.657 1.00 83.69 57 PRO A N 1
ATOM 455 C CA . PRO A 1 57 ? 47.399 -39.922 10.506 1.00 83.69 57 PRO A CA 1
ATOM 456 C C . PRO A 1 57 ? 48.305 -38.896 9.813 1.00 83.69 57 PRO A C 1
ATOM 458 O O . PRO A 1 57 ? 48.512 -38.957 8.602 1.00 83.69 57 PRO A O 1
ATOM 461 N N . LEU A 1 58 ? 48.946 -38.026 10.604 1.00 82.00 58 LEU A N 1
ATOM 462 C CA . LEU A 1 58 ? 49.913 -37.014 10.137 1.00 82.00 58 LEU A CA 1
ATOM 463 C C . LEU A 1 58 ? 50.995 -37.568 9.185 1.00 82.00 58 LEU A C 1
ATOM 465 O O . LEU A 1 58 ? 51.456 -36.855 8.296 1.00 82.00 58 LEU A O 1
ATOM 469 N N . ASN A 1 59 ? 51.379 -38.835 9.358 1.00 79.31 59 ASN A N 1
ATOM 470 C CA . ASN A 1 59 ? 52.437 -39.501 8.597 1.00 79.31 59 ASN A CA 1
ATOM 471 C C . ASN A 1 59 ? 52.088 -39.707 7.111 1.00 79.31 59 ASN A C 1
ATOM 473 O O . ASN A 1 59 ? 52.993 -39.735 6.284 1.00 79.31 59 ASN A O 1
ATOM 477 N N . GLU A 1 60 ? 50.806 -39.865 6.758 1.00 76.12 60 GLU A N 1
ATOM 478 C CA . GLU A 1 60 ? 50.390 -40.168 5.376 1.00 76.12 60 GLU A CA 1
ATOM 479 C C . GLU A 1 60 ? 50.613 -38.964 4.445 1.00 76.12 60 GLU A C 1
ATOM 481 O O . GLU A 1 60 ? 51.031 -39.114 3.299 1.00 76.12 60 GLU A O 1
ATOM 486 N N . PHE A 1 61 ? 50.433 -37.752 4.975 1.00 74.81 61 PHE A N 1
ATOM 487 C CA . PHE A 1 61 ? 50.577 -36.497 4.235 1.00 74.81 61 PHE A CA 1
ATOM 488 C C . PHE A 1 61 ? 52.032 -36.137 3.898 1.00 74.81 61 PHE A C 1
ATOM 490 O O . PHE A 1 61 ? 52.273 -35.350 2.989 1.00 74.81 61 PHE A O 1
ATOM 497 N N . ALA A 1 62 ? 53.016 -36.740 4.575 1.00 71.94 62 ALA A N 1
ATOM 498 C CA . ALA A 1 62 ? 54.432 -36.553 4.248 1.00 71.94 62 ALA A CA 1
ATOM 499 C C . ALA A 1 62 ? 54.834 -37.169 2.891 1.00 71.94 62 ALA A C 1
ATOM 501 O O . ALA A 1 62 ? 55.877 -36.811 2.351 1.00 71.94 62 ALA A O 1
ATOM 502 N N . ASN A 1 63 ? 54.010 -38.072 2.342 1.00 68.25 63 ASN A N 1
ATOM 503 C CA . ASN A 1 63 ? 54.259 -38.768 1.075 1.00 68.25 63 ASN A CA 1
ATOM 504 C C . ASN A 1 63 ? 53.460 -38.194 -0.114 1.00 68.25 63 ASN A C 1
ATOM 506 O O . ASN A 1 63 ? 53.506 -38.765 -1.203 1.00 68.25 63 ASN A O 1
ATOM 510 N N . VAL A 1 64 ? 52.705 -37.106 0.075 1.00 66.50 64 VAL A N 1
ATOM 511 C CA . VAL A 1 64 ? 51.875 -36.505 -0.982 1.00 66.50 64 VAL A CA 1
ATOM 512 C C . VAL A 1 64 ? 52.728 -35.544 -1.818 1.00 66.50 64 VAL A C 1
ATOM 514 O O . VAL A 1 64 ? 53.199 -34.527 -1.314 1.00 66.50 64 VAL A O 1
ATOM 517 N N . GLY A 1 65 ? 52.947 -35.883 -3.091 1.00 64.62 65 GLY A N 1
ATOM 518 C CA . GLY A 1 65 ? 53.613 -35.016 -4.070 1.00 64.62 65 GLY A CA 1
ATOM 519 C C . GLY A 1 65 ? 52.661 -33.983 -4.681 1.00 64.62 65 GLY A C 1
ATOM 520 O O . GLY A 1 65 ? 51.454 -34.213 -4.712 1.00 64.62 65 GLY A O 1
ATOM 521 N N . ASP A 1 66 ? 53.223 -32.869 -5.159 1.00 71.00 66 ASP A N 1
ATOM 522 C CA . ASP A 1 66 ? 52.532 -31.739 -5.804 1.00 71.00 66 ASP A CA 1
ATOM 523 C C . ASP A 1 66 ? 51.287 -31.247 -5.043 1.00 71.00 66 ASP A C 1
ATOM 525 O O . ASP A 1 66 ? 50.137 -31.535 -5.380 1.00 71.00 66 ASP A O 1
ATOM 529 N N . ILE A 1 67 ? 51.553 -30.481 -3.979 1.00 75.62 67 ILE A N 1
ATOM 530 C CA . ILE A 1 67 ? 50.540 -29.915 -3.085 1.00 75.62 67 ILE A CA 1
ATOM 531 C C . ILE A 1 67 ? 50.304 -28.436 -3.425 1.00 75.62 67 ILE A C 1
ATOM 533 O O . ILE A 1 67 ? 51.200 -27.608 -3.256 1.00 75.62 67 ILE A O 1
ATOM 537 N N . GLU A 1 68 ? 49.081 -28.085 -3.825 1.00 80.56 68 GLU A N 1
ATOM 538 C CA . GLU A 1 68 ? 48.667 -26.702 -4.096 1.00 80.56 68 GLU A CA 1
ATOM 539 C C . GLU A 1 68 ? 47.763 -26.156 -2.978 1.00 80.56 68 GLU A C 1
ATOM 541 O O . GLU A 1 68 ? 46.857 -26.837 -2.496 1.00 80.56 68 GLU A O 1
ATOM 546 N N . ASN A 1 69 ? 48.009 -24.920 -2.536 1.00 83.75 69 ASN A N 1
ATOM 547 C CA . ASN A 1 69 ? 47.308 -24.300 -1.408 1.00 83.75 69 ASN A CA 1
ATOM 548 C C . ASN A 1 69 ? 46.100 -23.489 -1.903 1.00 83.75 69 ASN A C 1
ATOM 550 O O . ASN A 1 69 ? 46.275 -22.463 -2.557 1.00 83.75 69 ASN A O 1
ATOM 554 N N . ILE A 1 70 ? 44.878 -23.946 -1.606 1.00 83.19 70 ILE A N 1
ATOM 555 C CA . ILE A 1 70 ? 43.642 -23.359 -2.148 1.00 83.19 70 ILE A CA 1
ATOM 556 C C . ILE A 1 70 ? 43.219 -22.127 -1.345 1.00 83.19 70 ILE A C 1
ATOM 558 O O . ILE A 1 70 ? 42.989 -21.052 -1.908 1.00 83.19 70 ILE A O 1
ATOM 562 N N . CYS A 1 71 ? 43.032 -22.288 -0.031 1.00 87.19 71 CYS A N 1
ATOM 563 C CA . CYS A 1 71 ? 42.589 -21.206 0.845 1.00 87.19 71 CYS A CA 1
ATOM 564 C C . CYS A 1 71 ? 42.698 -21.536 2.338 1.00 87.19 71 CYS A C 1
ATOM 566 O O . CYS A 1 71 ? 42.567 -22.685 2.761 1.00 87.19 71 CYS A O 1
ATOM 568 N N . ASP A 1 72 ? 42.786 -20.473 3.130 1.00 88.44 72 ASP A N 1
ATOM 569 C CA . ASP A 1 72 ? 42.555 -20.481 4.571 1.00 88.44 72 ASP A CA 1
ATOM 570 C C . ASP A 1 72 ? 41.077 -20.785 4.902 1.00 88.44 72 ASP A C 1
ATOM 572 O O . ASP A 1 72 ? 40.154 -20.201 4.321 1.00 88.44 72 ASP A O 1
ATOM 576 N N . ILE A 1 73 ? 40.847 -21.685 5.863 1.00 91.62 73 ILE A N 1
ATOM 577 C CA . ILE A 1 73 ? 39.529 -22.104 6.356 1.00 91.62 73 ILE A CA 1
ATOM 578 C C . ILE A 1 73 ? 39.489 -22.167 7.893 1.00 91.62 73 ILE A C 1
ATOM 580 O O . ILE A 1 73 ? 40.499 -22.344 8.567 1.00 91.62 73 ILE A O 1
ATOM 584 N N . TYR A 1 74 ? 38.289 -22.070 8.461 1.00 91.38 74 TYR A N 1
ATOM 585 C CA . TYR A 1 74 ? 38.028 -22.196 9.904 1.00 91.38 74 TYR A CA 1
ATOM 586 C C . TYR A 1 74 ? 37.390 -23.540 10.290 1.00 91.38 74 TYR A C 1
ATOM 588 O O . TYR A 1 74 ? 37.123 -23.795 11.459 1.00 91.38 74 TYR A O 1
ATOM 596 N N . GLY A 1 75 ? 37.104 -24.394 9.309 1.00 89.69 75 GLY A N 1
ATOM 597 C CA . GLY A 1 75 ? 36.505 -25.708 9.517 1.00 89.69 75 GLY A CA 1
ATOM 598 C C . GLY A 1 75 ? 35.819 -26.224 8.258 1.00 89.69 75 GLY A C 1
ATOM 599 O O . GLY A 1 75 ? 35.437 -25.449 7.376 1.00 89.69 75 GLY A O 1
ATOM 600 N N . VAL A 1 76 ? 35.651 -27.540 8.177 1.00 91.31 76 VAL A N 1
ATOM 601 C CA . VAL A 1 76 ? 34.888 -28.194 7.108 1.00 91.31 76 VAL A CA 1
ATOM 602 C C . VAL A 1 76 ? 33.451 -28.376 7.582 1.00 91.31 76 VAL A C 1
ATOM 604 O O . VAL A 1 76 ? 33.207 -28.859 8.684 1.00 91.31 76 VAL A O 1
ATOM 607 N N . LEU A 1 77 ? 32.491 -27.948 6.762 1.00 92.19 77 LEU A N 1
ATOM 608 C CA . LEU A 1 77 ? 31.068 -28.072 7.074 1.00 92.19 77 LEU A CA 1
ATOM 609 C C . LEU A 1 77 ? 30.540 -29.473 6.726 1.00 92.19 77 LEU A C 1
ATOM 611 O O . LEU A 1 77 ? 29.652 -29.971 7.417 1.00 92.19 77 LEU A O 1
ATOM 615 N N . GLY A 1 78 ? 31.101 -30.074 5.668 1.00 92.06 78 GLY A N 1
ATOM 616 C CA . GLY A 1 78 ? 30.839 -31.429 5.181 1.00 92.06 78 GLY A CA 1
ATOM 617 C C . GLY A 1 78 ? 30.802 -31.516 3.650 1.00 92.06 78 GLY A C 1
ATOM 618 O O . GLY A 1 78 ? 31.127 -30.546 2.963 1.00 92.06 78 GLY A O 1
ATOM 619 N N . THR A 1 79 ? 30.402 -32.664 3.111 1.00 92.06 79 THR A N 1
ATOM 620 C CA . THR A 1 79 ? 30.141 -32.887 1.680 1.00 92.06 79 THR A CA 1
ATOM 621 C C . THR A 1 79 ? 28.638 -32.862 1.384 1.00 92.06 79 THR A C 1
ATOM 623 O O . THR A 1 79 ? 27.811 -33.199 2.231 1.00 92.06 79 THR A O 1
ATOM 626 N N . ILE A 1 80 ? 28.262 -32.435 0.176 1.00 90.62 80 ILE A N 1
ATOM 627 C CA . ILE A 1 80 ? 26.876 -32.446 -0.310 1.00 90.62 80 ILE A CA 1
ATOM 628 C C . ILE A 1 80 ? 26.824 -32.941 -1.757 1.00 90.62 80 ILE A C 1
ATOM 630 O O . ILE A 1 80 ? 27.670 -32.572 -2.568 1.00 90.62 80 ILE A O 1
ATOM 634 N N . ASP A 1 81 ? 25.828 -33.763 -2.075 1.00 87.25 81 ASP A N 1
ATOM 635 C CA . ASP A 1 81 ? 25.508 -34.187 -3.441 1.00 87.25 81 ASP A CA 1
ATOM 636 C C . ASP A 1 81 ? 24.319 -33.362 -3.950 1.00 87.25 81 ASP A C 1
ATOM 638 O O . ASP A 1 81 ? 23.292 -33.266 -3.274 1.00 87.25 81 ASP A O 1
ATOM 642 N N . ILE A 1 82 ? 24.473 -32.737 -5.117 1.00 84.00 82 ILE A N 1
ATOM 643 C CA . ILE A 1 82 ? 23.431 -31.970 -5.799 1.00 84.00 82 ILE A CA 1
ATOM 644 C C . ILE A 1 82 ? 23.317 -32.526 -7.221 1.00 84.00 82 ILE A C 1
ATOM 646 O O . ILE A 1 82 ? 24.141 -32.229 -8.082 1.00 84.00 82 ILE A O 1
ATOM 650 N N . ASN A 1 83 ? 22.277 -33.330 -7.457 1.00 79.12 83 ASN A N 1
ATOM 651 C CA . ASN A 1 83 ? 21.963 -33.990 -8.733 1.00 79.12 83 ASN A CA 1
ATOM 652 C C . ASN A 1 83 ? 23.079 -34.891 -9.321 1.00 79.12 83 ASN A C 1
ATOM 654 O O . ASN A 1 83 ? 23.049 -35.198 -10.510 1.00 79.12 83 ASN A O 1
ATOM 658 N N . GLY A 1 84 ? 24.028 -35.363 -8.505 1.00 78.31 84 GLY A N 1
ATOM 659 C CA . GLY A 1 84 ? 25.180 -36.178 -8.912 1.00 78.31 84 GLY A CA 1
ATOM 660 C C . GLY A 1 84 ? 26.512 -35.423 -8.813 1.00 78.31 84 GLY A C 1
ATOM 661 O O . GLY A 1 84 ? 27.564 -36.038 -8.597 1.00 78.31 84 GLY A O 1
ATOM 662 N N . SER A 1 85 ? 26.477 -34.091 -8.896 1.00 82.56 85 SER A N 1
ATOM 663 C CA . SER A 1 85 ? 27.629 -33.221 -8.657 1.00 82.56 85 SER A CA 1
ATOM 664 C C . SER A 1 85 ? 27.901 -33.119 -7.153 1.00 82.56 85 SER A C 1
ATOM 666 O O . SER A 1 85 ? 27.091 -32.590 -6.391 1.00 82.56 85 SER A O 1
ATOM 668 N N . HIS A 1 86 ? 29.053 -33.630 -6.713 1.00 87.50 86 HIS A N 1
ATOM 669 C CA . HIS A 1 86 ? 29.458 -33.603 -5.305 1.00 87.50 86 HIS A CA 1
ATOM 670 C C . HIS A 1 86 ? 30.299 -32.360 -4.998 1.00 87.50 86 HIS A C 1
ATOM 672 O O . HIS A 1 86 ? 31.216 -32.016 -5.744 1.00 87.50 86 HIS A O 1
ATOM 678 N N . PHE A 1 87 ? 30.023 -31.715 -3.867 1.00 90.44 87 PHE A N 1
ATOM 679 C CA . PHE A 1 87 ? 30.697 -30.499 -3.421 1.00 90.44 87 PHE A CA 1
ATOM 680 C C . PHE A 1 87 ? 31.211 -30.632 -1.986 1.00 90.44 87 PHE A C 1
ATOM 682 O O . PHE A 1 87 ? 30.507 -31.120 -1.101 1.00 90.44 87 PHE A O 1
ATOM 689 N N . LEU A 1 88 ? 32.416 -30.121 -1.738 1.00 91.56 88 LEU A N 1
ATOM 690 C CA . LEU A 1 88 ? 32.979 -29.915 -0.406 1.00 91.56 88 LEU A CA 1
ATOM 691 C C . LEU A 1 88 ? 32.600 -28.511 0.091 1.00 91.56 88 LEU A C 1
ATOM 693 O O . LEU A 1 88 ? 32.924 -27.511 -0.554 1.00 91.56 88 LEU A O 1
ATOM 697 N N . LEU A 1 89 ? 31.921 -28.427 1.238 1.00 93.06 89 LEU A N 1
ATOM 698 C CA . LEU A 1 89 ? 31.515 -27.174 1.876 1.00 93.06 89 LEU A CA 1
ATOM 699 C C . LEU A 1 89 ? 32.498 -26.796 2.992 1.00 93.06 89 LEU A C 1
ATOM 701 O O . LEU A 1 89 ? 32.689 -27.540 3.956 1.00 93.06 89 LEU A O 1
ATOM 705 N N . ILE A 1 90 ? 33.090 -25.606 2.885 1.00 93.31 90 ILE A N 1
ATOM 706 C CA . ILE A 1 90 ? 34.147 -25.108 3.781 1.00 93.31 90 ILE A CA 1
ATOM 707 C C . ILE A 1 90 ? 33.796 -23.754 4.397 1.00 93.31 90 ILE A C 1
ATOM 709 O O . ILE A 1 90 ? 33.242 -22.879 3.731 1.00 93.31 90 ILE A O 1
ATOM 713 N N . ILE A 1 91 ? 34.147 -23.554 5.669 1.00 93.56 91 ILE A N 1
ATOM 714 C CA . ILE A 1 91 ? 33.956 -22.289 6.386 1.00 93.56 91 ILE A CA 1
ATOM 715 C C . ILE A 1 91 ? 35.144 -21.371 6.096 1.00 93.56 91 ILE A C 1
ATOM 717 O O . ILE A 1 91 ? 36.245 -21.591 6.586 1.00 93.56 91 ILE A O 1
ATOM 721 N N . THR A 1 92 ? 34.907 -20.307 5.332 1.00 91.44 92 THR A N 1
ATOM 722 C CA . THR A 1 92 ? 35.933 -19.336 4.902 1.00 91.44 92 THR A CA 1
ATOM 723 C C . THR A 1 92 ? 35.947 -18.034 5.710 1.00 91.44 92 THR A C 1
ATOM 725 O O . THR A 1 92 ? 36.895 -17.266 5.605 1.00 91.44 92 THR A O 1
ATOM 728 N N . ALA A 1 93 ? 34.913 -17.748 6.512 1.00 90.75 93 ALA A N 1
ATOM 729 C CA . ALA A 1 93 ? 34.911 -16.604 7.427 1.00 90.75 93 ALA A CA 1
ATOM 730 C C . ALA A 1 93 ? 34.009 -16.828 8.648 1.00 90.75 93 ALA A C 1
ATOM 732 O O . ALA A 1 93 ? 32.872 -17.298 8.520 1.00 90.75 93 ALA A O 1
ATOM 733 N N . VAL A 1 94 ? 34.493 -16.403 9.817 1.00 92.00 94 VAL A N 1
ATOM 734 C CA . VAL A 1 94 ? 33.791 -16.469 11.109 1.00 92.00 94 VAL A CA 1
ATOM 735 C C . VAL A 1 94 ? 33.899 -15.149 11.874 1.00 92.00 94 VAL A C 1
ATOM 737 O O . VAL A 1 94 ? 34.739 -14.309 11.559 1.00 92.00 94 VAL A O 1
ATOM 740 N N . SER A 1 95 ? 33.065 -14.955 12.895 1.00 91.12 95 SER A N 1
ATOM 741 C CA . SER A 1 95 ? 33.259 -13.910 13.910 1.00 91.12 95 SER A CA 1
ATOM 742 C C . SER A 1 95 ? 32.992 -14.452 15.308 1.00 91.12 95 SER A C 1
ATOM 744 O O . SER A 1 95 ? 32.113 -15.292 15.496 1.00 91.12 95 SER A O 1
ATOM 746 N N . ILE A 1 96 ? 33.728 -13.944 16.295 1.00 90.19 96 ILE A N 1
ATOM 747 C CA . ILE A 1 96 ? 33.506 -14.263 17.709 1.00 90.19 96 ILE A CA 1
ATOM 748 C C . ILE A 1 96 ? 32.221 -13.572 18.181 1.00 90.19 96 ILE A C 1
ATOM 750 O O . ILE A 1 96 ? 31.986 -12.410 17.852 1.00 90.19 96 ILE A O 1
ATOM 754 N N . VAL A 1 97 ? 31.395 -14.289 18.946 1.00 90.56 97 VAL A N 1
ATOM 755 C CA . VAL A 1 97 ? 30.104 -13.793 19.472 1.00 90.56 97 VAL A CA 1
ATOM 756 C C . VAL A 1 97 ? 30.065 -13.739 21.002 1.00 90.56 97 VAL A C 1
ATOM 758 O O . VAL A 1 97 ? 29.190 -13.100 21.580 1.00 90.56 97 VAL A O 1
ATOM 761 N N . GLY A 1 98 ? 30.998 -14.429 21.657 1.00 88.81 98 GLY A N 1
ATOM 762 C CA . GLY A 1 98 ? 31.116 -14.526 23.108 1.00 88.81 98 GLY A CA 1
ATOM 763 C C . GLY A 1 98 ? 31.986 -15.713 23.520 1.00 88.81 98 GLY A C 1
ATOM 764 O O . GLY A 1 98 ? 32.506 -16.435 22.666 1.00 88.81 98 GLY A O 1
ATOM 765 N N . SER A 1 99 ? 32.127 -15.938 24.823 1.00 88.19 99 SER A N 1
ATOM 766 C CA . SER A 1 99 ? 32.819 -17.114 25.371 1.00 88.19 99 SER A CA 1
ATOM 767 C C . SER A 1 99 ? 32.176 -17.638 26.658 1.00 88.19 99 SER A C 1
ATOM 769 O O . SER A 1 99 ? 31.484 -16.912 27.381 1.00 88.19 99 SER A O 1
ATOM 771 N N . PHE A 1 100 ? 32.396 -18.921 26.959 1.00 84.25 100 PHE A N 1
ATOM 772 C CA . PHE A 1 100 ? 31.992 -19.535 28.225 1.00 84.25 100 PHE A CA 1
ATOM 773 C C . PHE A 1 100 ? 33.080 -19.307 29.284 1.00 84.25 100 PHE A C 1
ATOM 775 O O . PHE A 1 100 ? 34.160 -19.885 29.200 1.00 84.25 100 PHE A O 1
ATOM 782 N N . ARG A 1 101 ? 32.803 -18.495 30.314 1.00 73.69 101 ARG A N 1
ATOM 783 C CA . ARG A 1 101 ? 33.826 -18.070 31.295 1.00 73.69 101 ARG A CA 1
ATOM 784 C C . ARG A 1 101 ? 34.452 -19.175 32.154 1.00 73.69 101 ARG A C 1
ATOM 786 O O . ARG A 1 101 ? 35.561 -18.969 32.624 1.00 73.69 101 ARG A O 1
ATOM 793 N N . VAL A 1 102 ? 33.770 -20.302 32.370 1.00 70.31 102 VAL A N 1
ATOM 794 C CA . VAL A 1 102 ? 34.282 -21.400 33.221 1.00 70.31 102 VAL A CA 1
ATOM 795 C C . VAL A 1 102 ? 35.431 -22.157 32.541 1.00 70.31 102 VAL A C 1
ATOM 797 O O . VAL A 1 102 ? 36.361 -22.591 33.207 1.00 70.31 102 VAL A O 1
ATOM 800 N N . GLU A 1 103 ? 35.382 -22.286 31.213 1.00 68.81 103 GLU A N 1
ATOM 801 C CA . GLU A 1 103 ? 36.307 -23.121 30.423 1.00 68.81 103 GLU A CA 1
ATOM 802 C C . GLU A 1 103 ? 37.096 -22.317 29.375 1.00 68.81 103 GLU A C 1
ATOM 804 O O . GLU A 1 103 ? 37.961 -22.858 28.695 1.00 68.81 103 GLU A O 1
ATOM 809 N N . VAL A 1 104 ? 36.793 -21.020 29.237 1.00 76.19 104 VAL A N 1
ATOM 810 C CA . VAL A 1 104 ? 37.360 -20.081 28.249 1.00 76.19 104 VAL A CA 1
ATOM 811 C C . VAL A 1 104 ? 37.164 -20.543 26.789 1.00 76.19 104 VAL A C 1
ATOM 813 O O . VAL A 1 104 ? 37.900 -20.164 25.882 1.00 76.19 104 VAL A O 1
ATOM 816 N N . GLU A 1 105 ? 36.114 -21.327 26.528 1.00 86.12 105 GLU A N 1
ATOM 817 C CA . GLU A 1 105 ? 35.766 -21.768 25.174 1.00 86.12 105 GLU A CA 1
ATOM 818 C C . GLU A 1 105 ? 35.066 -20.641 24.393 1.00 86.12 105 GLU A C 1
ATOM 820 O O . GLU A 1 105 ? 34.109 -20.025 24.878 1.00 86.12 105 GLU A O 1
ATOM 825 N N . THR A 1 106 ? 35.538 -20.377 23.173 1.00 90.00 106 THR A N 1
ATOM 826 C CA . THR A 1 106 ? 35.071 -19.272 22.317 1.00 90.00 106 THR A CA 1
ATOM 827 C C . THR A 1 106 ? 33.950 -19.715 21.378 1.00 90.00 106 THR A C 1
ATOM 829 O O . THR A 1 106 ? 34.051 -20.756 20.735 1.00 90.00 106 THR A O 1
ATOM 832 N N . ILE A 1 107 ? 32.895 -18.905 21.270 1.00 92.81 107 ILE A N 1
ATOM 833 C CA . ILE A 1 107 ? 31.733 -19.151 20.409 1.00 92.81 107 ILE A CA 1
ATOM 834 C C . ILE A 1 107 ? 31.912 -18.414 19.078 1.00 92.81 107 ILE A C 1
ATOM 836 O O . ILE A 1 107 ? 32.045 -17.185 19.052 1.00 92.81 107 ILE A O 1
ATOM 840 N N . PHE A 1 108 ? 31.839 -19.156 17.973 1.00 93.12 108 PHE A N 1
ATOM 841 C CA . PHE A 1 108 ? 31.970 -18.644 16.612 1.00 93.12 108 PHE A CA 1
ATOM 842 C C . PHE A 1 108 ? 30.620 -18.604 15.895 1.00 93.12 108 PHE A C 1
ATOM 844 O O . PHE A 1 108 ? 29.838 -19.551 15.946 1.00 93.12 108 PHE A O 1
ATOM 851 N N . LYS A 1 109 ? 30.373 -17.512 15.173 1.00 94.69 109 LYS A N 1
ATOM 852 C CA . LYS A 1 109 ? 29.328 -17.384 14.154 1.00 94.69 109 LYS A CA 1
ATOM 853 C C . LYS A 1 109 ? 29.944 -17.616 12.779 1.00 94.69 109 LYS A C 1
ATOM 855 O O . LYS A 1 109 ? 30.986 -17.040 12.469 1.00 94.69 109 LYS A O 1
ATOM 860 N N . ILE A 1 110 ? 29.278 -18.410 11.948 1.00 94.00 110 ILE A N 1
ATOM 861 C CA . ILE A 1 110 ? 29.623 -18.581 10.535 1.00 94.00 110 ILE A CA 1
ATOM 862 C C . ILE A 1 110 ? 29.140 -17.343 9.771 1.00 94.00 110 ILE A C 1
ATOM 864 O O . ILE A 1 110 ? 27.952 -17.019 9.791 1.00 94.00 110 ILE A O 1
ATOM 868 N N . ASN A 1 111 ? 30.069 -16.659 9.099 1.00 90.19 111 ASN A N 1
ATOM 869 C CA . ASN A 1 111 ? 29.778 -15.493 8.258 1.00 90.19 111 ASN A CA 1
ATOM 870 C C . ASN A 1 111 ? 29.863 -15.818 6.766 1.00 90.19 111 ASN A C 1
ATOM 872 O O . ASN A 1 111 ? 29.144 -15.217 5.972 1.00 90.19 111 ASN A O 1
ATOM 876 N N . LYS A 1 112 ? 30.756 -16.737 6.369 1.00 90.50 112 LYS A N 1
ATOM 877 C CA . LYS A 1 112 ? 30.875 -17.157 4.971 1.00 90.50 112 LYS A CA 1
ATOM 878 C C . LYS A 1 112 ? 31.355 -18.595 4.829 1.00 90.50 112 LYS A C 1
ATOM 880 O O . LYS A 1 112 ? 32.433 -18.936 5.319 1.00 90.50 112 LYS A O 1
ATOM 885 N N . ILE A 1 113 ? 30.609 -19.391 4.074 1.00 92.12 113 ILE A N 1
ATOM 886 C CA . ILE A 1 113 ? 31.044 -20.663 3.502 1.00 92.12 113 ILE A CA 1
ATOM 887 C C . ILE A 1 113 ? 31.282 -20.530 1.994 1.00 92.12 113 ILE A C 1
ATOM 889 O O . ILE A 1 113 ? 30.685 -19.674 1.330 1.00 92.12 113 ILE A O 1
ATOM 893 N N . SER A 1 114 ? 32.121 -21.415 1.467 1.00 90.56 114 SER A N 1
ATOM 894 C CA . SER A 1 114 ? 32.364 -21.599 0.034 1.00 90.56 114 SER A CA 1
ATOM 895 C C . SER A 1 114 ? 32.198 -23.076 -0.340 1.00 90.56 114 SER A C 1
ATOM 897 O O . SER A 1 114 ? 32.318 -23.947 0.522 1.00 90.56 114 SER A O 1
ATOM 899 N N . ALA A 1 115 ? 31.913 -23.346 -1.615 1.00 89.69 115 ALA A N 1
ATOM 900 C CA . ALA A 1 115 ? 31.817 -24.695 -2.169 1.00 89.69 115 ALA A CA 1
ATOM 901 C C . ALA A 1 115 ? 32.954 -24.947 -3.169 1.00 89.69 115 ALA A C 1
ATOM 903 O O . ALA A 1 115 ? 33.299 -24.055 -3.951 1.00 89.69 115 ALA A O 1
ATOM 904 N N . ILE A 1 116 ? 33.500 -26.161 -3.148 1.00 88.00 116 ILE A N 1
ATOM 905 C CA . ILE A 1 116 ? 34.497 -26.667 -4.101 1.00 88.00 116 ILE A CA 1
ATOM 906 C C . ILE A 1 116 ? 33.922 -27.934 -4.739 1.00 88.00 116 ILE A C 1
ATOM 908 O O . ILE A 1 116 ? 33.407 -28.792 -4.023 1.00 88.00 116 ILE A O 1
ATOM 912 N N . LEU A 1 117 ? 33.970 -28.042 -6.068 1.00 86.50 117 LEU A N 1
ATOM 913 C CA . LEU A 1 117 ? 33.514 -29.231 -6.793 1.00 86.50 117 LEU A CA 1
ATOM 914 C C . LEU A 1 117 ? 34.495 -30.396 -6.576 1.00 86.50 117 LEU A C 1
ATOM 916 O O . LEU A 1 117 ? 35.709 -30.202 -6.606 1.00 86.50 117 LEU A O 1
ATOM 920 N N . ILE A 1 118 ? 33.962 -31.600 -6.378 1.00 84.81 118 ILE A N 1
ATOM 921 C CA . ILE A 1 118 ? 34.728 -32.842 -6.271 1.00 84.81 118 ILE A CA 1
ATOM 922 C C . ILE A 1 118 ? 34.573 -33.608 -7.594 1.00 84.81 118 ILE A C 1
ATOM 924 O O . ILE A 1 118 ? 33.595 -34.337 -7.786 1.00 84.81 118 ILE A O 1
ATOM 928 N N . ASP A 1 119 ? 35.527 -33.414 -8.506 1.00 73.56 119 ASP A N 1
ATOM 929 C CA . ASP A 1 119 ? 35.585 -34.086 -9.811 1.00 73.56 119 ASP A CA 1
ATOM 930 C C . ASP A 1 119 ? 36.931 -34.806 -10.021 1.00 73.56 119 ASP A C 1
ATOM 932 O O . ASP A 1 119 ? 37.939 -34.452 -9.405 1.00 73.56 119 ASP A O 1
ATOM 936 N N . ASP A 1 120 ? 36.922 -35.827 -10.880 1.00 65.25 120 ASP A N 1
ATOM 937 C CA . ASP A 1 120 ? 38.035 -36.761 -11.121 1.00 65.25 120 ASP A CA 1
ATOM 938 C C . ASP A 1 120 ? 38.955 -36.342 -12.292 1.00 65.25 120 ASP A C 1
ATOM 940 O O . ASP A 1 120 ? 39.905 -37.053 -12.615 1.00 65.25 120 ASP A O 1
ATOM 944 N N . ASN A 1 121 ? 38.678 -35.222 -12.972 1.00 52.12 121 ASN A N 1
ATOM 945 C CA . ASN A 1 121 ? 39.391 -34.822 -14.190 1.00 52.12 121 ASN A CA 1
ATOM 946 C C . ASN A 1 121 ? 40.588 -33.888 -13.913 1.00 52.12 121 ASN A C 1
ATOM 948 O O . ASN A 1 121 ? 40.409 -32.744 -13.495 1.00 52.12 121 ASN A O 1
ATOM 952 N N . ASP A 1 122 ? 41.803 -34.346 -14.244 1.00 42.31 122 ASP A N 1
ATOM 953 C CA . ASP A 1 122 ? 43.103 -33.673 -14.031 1.00 42.31 122 ASP A CA 1
ATOM 954 C C . ASP A 1 122 ? 43.353 -32.408 -14.897 1.00 42.31 122 ASP A C 1
ATOM 956 O O . ASP A 1 122 ? 44.360 -32.303 -15.602 1.00 42.31 122 ASP A O 1
ATOM 960 N N . LYS A 1 123 ? 42.454 -31.414 -14.882 1.00 40.69 123 LYS A N 1
ATOM 961 C CA . LYS A 1 123 ? 42.694 -30.101 -15.514 1.00 40.69 123 LYS A CA 1
ATOM 962 C C . LYS A 1 123 ? 42.546 -28.956 -14.517 1.00 40.69 123 LYS A C 1
ATOM 964 O O . LYS A 1 123 ? 41.448 -28.507 -14.213 1.00 40.69 123 LYS A O 1
ATOM 969 N N . ILE A 1 124 ? 43.702 -28.491 -14.046 1.00 39.03 124 ILE A N 1
ATOM 970 C CA . ILE A 1 124 ? 43.888 -27.505 -12.968 1.00 39.03 124 ILE A CA 1
ATOM 971 C C . ILE A 1 124 ? 43.560 -26.059 -13.405 1.00 39.03 124 ILE A C 1
ATOM 973 O O . ILE A 1 124 ? 43.372 -25.198 -12.551 1.00 39.03 124 ILE A O 1
ATOM 977 N N . ASP A 1 125 ? 43.411 -25.796 -14.710 1.00 36.72 125 ASP A N 1
ATOM 978 C CA . ASP A 1 125 ? 43.352 -24.445 -15.305 1.00 36.72 125 ASP A CA 1
ATOM 979 C C . ASP A 1 125 ? 42.222 -23.517 -14.815 1.00 36.72 125 ASP A C 1
ATOM 981 O O . ASP A 1 125 ? 42.238 -22.334 -15.150 1.00 36.72 125 ASP A O 1
ATOM 985 N N . ASP A 1 126 ? 41.248 -24.003 -14.038 1.00 37.97 126 ASP A N 1
ATOM 986 C CA . ASP A 1 126 ? 40.300 -23.119 -13.354 1.00 37.97 126 ASP A CA 1
ATOM 987 C C . ASP A 1 126 ? 39.658 -23.800 -12.126 1.00 37.97 126 ASP A C 1
ATOM 989 O O . ASP A 1 126 ? 38.495 -24.219 -12.144 1.00 37.97 126 ASP A O 1
ATOM 993 N N . VAL A 1 127 ? 40.389 -23.879 -11.001 1.00 41.72 127 VAL A N 1
ATOM 994 C CA . VAL A 1 127 ? 39.766 -24.098 -9.678 1.00 41.72 127 VAL A CA 1
ATOM 995 C C . VAL A 1 127 ? 38.985 -22.833 -9.306 1.00 41.72 127 VAL A C 1
ATOM 997 O O . VAL A 1 127 ? 39.377 -22.045 -8.440 1.00 41.72 127 VAL A O 1
ATOM 1000 N N . GLN A 1 128 ? 37.846 -22.634 -9.977 1.00 44.62 128 GLN A N 1
ATOM 1001 C CA . GLN A 1 128 ? 36.867 -21.598 -9.671 1.00 44.62 128 GLN A CA 1
ATOM 1002 C C . GLN A 1 128 ? 36.199 -21.934 -8.340 1.00 44.62 128 GLN A C 1
ATOM 1004 O O . GLN A 1 128 ? 35.061 -22.399 -8.270 1.00 44.62 128 GLN A O 1
ATOM 1009 N N . LEU A 1 129 ? 36.933 -21.659 -7.262 1.00 45.28 129 LEU A N 1
ATOM 1010 C CA . LEU A 1 129 ? 36.426 -21.482 -5.913 1.00 45.28 129 LEU A CA 1
ATOM 1011 C C . LEU A 1 129 ? 35.192 -20.585 -6.060 1.00 45.28 129 LEU A C 1
ATOM 1013 O O . LEU A 1 129 ? 35.350 -19.418 -6.431 1.00 45.28 129 LEU A O 1
ATOM 1017 N N . ILE A 1 130 ? 33.982 -21.134 -5.856 1.00 50.16 130 ILE A N 1
ATOM 1018 C CA . ILE A 1 130 ? 32.710 -20.452 -6.167 1.00 50.16 130 ILE A CA 1
ATOM 1019 C C . ILE A 1 130 ? 32.471 -19.383 -5.099 1.00 50.16 130 ILE A C 1
ATOM 1021 O O . ILE A 1 130 ? 31.643 -19.482 -4.190 1.00 50.16 130 ILE A O 1
ATOM 1025 N N . ARG A 1 131 ? 33.290 -18.338 -5.187 1.00 40.62 131 ARG A N 1
ATOM 1026 C CA . ARG A 1 131 ? 33.221 -17.129 -4.399 1.00 40.62 131 ARG A CA 1
ATOM 1027 C C . ARG A 1 131 ? 31.957 -16.444 -4.866 1.00 40.62 131 ARG A C 1
ATOM 1029 O O . ARG A 1 131 ? 31.858 -16.036 -6.014 1.00 40.62 131 ARG A O 1
ATOM 1036 N N . ASN A 1 132 ? 31.008 -16.320 -3.947 1.00 38.91 132 ASN A N 1
ATOM 1037 C CA . ASN A 1 132 ? 29.818 -15.496 -4.102 1.00 38.91 132 ASN A CA 1
ATOM 1038 C C . ASN A 1 132 ? 30.295 -14.044 -4.331 1.00 38.91 132 ASN A C 1
ATOM 1040 O O . ASN A 1 132 ? 30.563 -13.309 -3.372 1.00 38.91 132 ASN A O 1
ATOM 1044 N N . THR A 1 133 ? 30.544 -13.698 -5.595 1.00 28.30 133 THR A N 1
ATOM 1045 C CA . THR A 1 133 ? 31.017 -12.398 -6.055 1.00 28.30 133 THR A CA 1
ATOM 1046 C C . THR A 1 133 ? 29.827 -11.457 -6.110 1.00 28.30 133 THR A C 1
ATOM 1048 O O . THR A 1 133 ? 28.784 -11.765 -6.673 1.00 28.30 133 THR A O 1
ATOM 1051 N N . ASN A 1 134 ? 30.005 -10.298 -5.484 1.00 31.81 134 ASN A N 1
ATOM 1052 C CA . ASN A 1 134 ? 29.158 -9.120 -5.620 1.00 31.81 134 ASN A CA 1
ATOM 1053 C C . ASN A 1 134 ? 27.659 -9.335 -5.342 1.00 31.81 134 ASN A C 1
ATOM 1055 O O . ASN A 1 134 ? 26.829 -9.485 -6.237 1.00 31.81 134 ASN A O 1
ATOM 1059 N N . ALA A 1 135 ? 27.285 -9.116 -4.076 1.00 30.00 135 ALA A N 1
ATOM 1060 C CA . ALA A 1 135 ? 25.901 -8.841 -3.673 1.00 30.00 135 ALA A CA 1
ATOM 1061 C C . ALA A 1 135 ? 25.242 -7.675 -4.460 1.00 30.00 135 ALA A C 1
ATOM 1063 O O . ALA A 1 135 ? 24.020 -7.556 -4.463 1.00 30.00 135 ALA A O 1
ATOM 1064 N N . LEU A 1 136 ? 26.030 -6.853 -5.171 1.00 27.58 136 LEU A N 1
ATOM 1065 C CA . LEU A 1 136 ? 25.544 -5.846 -6.119 1.00 27.58 136 LEU A CA 1
ATOM 1066 C C . LEU A 1 136 ? 24.951 -6.427 -7.421 1.00 27.58 136 LEU A C 1
ATOM 1068 O O . LEU A 1 136 ? 24.006 -5.847 -7.949 1.00 27.58 136 LEU A O 1
ATOM 1072 N N . GLU A 1 137 ? 25.416 -7.570 -7.938 1.00 32.22 137 GLU A N 1
ATOM 1073 C CA . GLU A 1 137 ? 24.893 -8.117 -9.207 1.00 32.22 137 GLU A CA 1
ATOM 1074 C C . GLU A 1 137 ? 23.572 -8.882 -9.037 1.00 32.22 137 GLU A C 1
ATOM 1076 O O . GLU A 1 137 ? 22.757 -8.940 -9.961 1.00 32.22 137 GLU A O 1
ATOM 1081 N N . LYS A 1 138 ? 23.295 -9.416 -7.839 1.00 35.03 138 LYS A N 1
ATOM 1082 C CA . LYS A 1 138 ? 22.008 -10.073 -7.533 1.00 35.03 138 LYS A CA 1
ATOM 1083 C C . LYS A 1 138 ? 20.837 -9.080 -7.448 1.00 35.03 138 LYS A C 1
ATOM 1085 O O . LYS A 1 138 ? 19.709 -9.469 -7.744 1.00 35.03 138 LYS A O 1
ATOM 1090 N N . ILE A 1 139 ? 21.099 -7.800 -7.165 1.00 32.56 139 ILE A N 1
ATOM 1091 C CA . ILE A 1 139 ? 20.099 -6.720 -7.267 1.00 32.56 139 ILE A CA 1
ATOM 1092 C C . ILE A 1 139 ? 19.823 -6.386 -8.745 1.00 32.56 139 ILE A C 1
ATOM 1094 O O . ILE A 1 139 ? 18.665 -6.265 -9.137 1.00 32.56 139 ILE A O 1
ATOM 1098 N N . ILE A 1 140 ? 20.853 -6.368 -9.595 1.00 30.14 140 ILE A N 1
ATOM 1099 C CA . ILE A 1 140 ? 20.731 -6.060 -11.033 1.00 30.14 140 ILE A CA 1
ATOM 1100 C C . ILE A 1 140 ? 20.038 -7.197 -11.814 1.00 30.14 140 ILE A C 1
ATOM 1102 O O . ILE A 1 140 ? 19.220 -6.93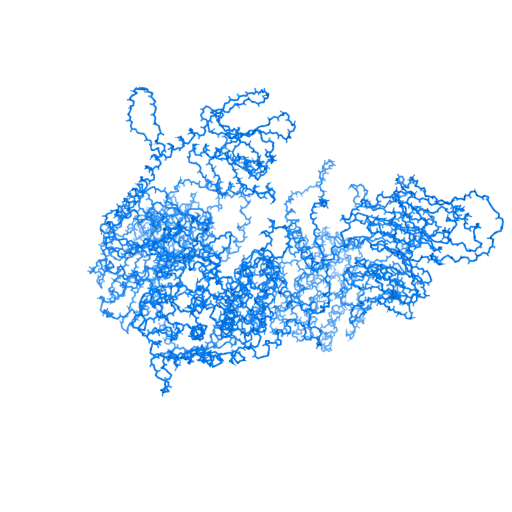8 -12.696 1.00 30.14 140 ILE A O 1
ATOM 1106 N N . ASN A 1 141 ? 20.284 -8.465 -11.465 1.00 28.56 141 ASN A N 1
ATOM 1107 C CA . ASN A 1 141 ? 19.654 -9.612 -12.138 1.00 28.56 141 ASN A CA 1
ATOM 1108 C C . ASN A 1 141 ? 18.239 -9.960 -11.635 1.00 28.56 141 ASN A C 1
ATOM 1110 O O . ASN A 1 141 ? 17.526 -10.715 -12.302 1.00 28.56 141 ASN A O 1
ATOM 1114 N N . SER A 1 142 ? 17.788 -9.388 -10.513 1.00 29.62 142 SER A N 1
ATOM 1115 C CA . SER A 1 142 ? 16.414 -9.584 -10.023 1.00 29.62 142 SER A CA 1
ATOM 1116 C C . SER A 1 142 ? 15.347 -9.036 -10.989 1.00 29.62 142 SER A C 1
ATOM 1118 O O . SER A 1 142 ? 14.283 -9.636 -11.120 1.00 29.62 142 SER A O 1
ATOM 1120 N N . HIS A 1 143 ? 15.676 -8.002 -11.773 1.00 28.88 143 HIS A N 1
ATOM 1121 C CA . HIS A 1 143 ? 14.809 -7.472 -12.832 1.00 28.88 143 HIS A CA 1
ATOM 1122 C C . HIS A 1 143 ? 14.777 -8.309 -14.125 1.00 28.88 143 HIS A C 1
ATOM 1124 O O . HIS A 1 143 ? 13.865 -8.128 -14.928 1.00 28.88 143 HIS A O 1
ATOM 1130 N N . LYS A 1 144 ? 15.716 -9.245 -14.340 1.00 28.44 144 LYS A N 1
ATOM 1131 C CA . LYS A 1 144 ? 15.703 -10.139 -15.517 1.00 28.44 144 LYS A CA 1
ATOM 1132 C C . LYS A 1 144 ? 14.923 -11.435 -15.286 1.00 28.44 144 LYS A C 1
ATOM 1134 O O . LYS A 1 144 ? 14.258 -11.907 -16.203 1.00 28.44 144 LYS A O 1
ATOM 1139 N N . LYS A 1 145 ? 14.934 -11.992 -14.067 1.00 29.11 145 LYS A N 1
ATOM 1140 C CA . LYS A 1 145 ? 14.259 -13.276 -13.783 1.00 29.11 145 LYS A CA 1
ATOM 1141 C C . LYS A 1 145 ? 12.727 -13.232 -13.868 1.00 29.11 145 LYS A C 1
ATOM 1143 O O . LYS A 1 145 ? 12.126 -14.269 -14.107 1.00 29.11 145 LYS A O 1
ATOM 1148 N N . VAL A 1 146 ? 12.103 -12.058 -13.742 1.00 30.75 146 VAL A N 1
ATOM 1149 C CA . VAL A 1 146 ? 10.641 -11.894 -13.902 1.00 30.75 146 VAL A CA 1
ATOM 1150 C C . VAL A 1 146 ? 10.201 -11.992 -15.375 1.00 30.75 146 VAL A C 1
ATOM 1152 O O . VAL A 1 146 ? 9.053 -12.314 -15.650 1.00 30.75 146 VAL A O 1
ATOM 1155 N N . ILE A 1 147 ? 11.111 -11.766 -16.331 1.00 28.27 147 ILE A N 1
ATOM 1156 C CA . ILE A 1 147 ? 10.818 -11.804 -17.778 1.00 28.27 147 ILE A CA 1
ATOM 1157 C C . ILE A 1 147 ? 11.118 -13.186 -18.390 1.00 28.27 147 ILE A C 1
ATOM 1159 O O . ILE A 1 147 ? 10.609 -13.513 -19.455 1.00 28.27 147 ILE A O 1
ATOM 1163 N N . GLN A 1 148 ? 11.890 -14.033 -17.703 1.00 29.14 148 GLN A N 1
ATOM 1164 C CA . GLN A 1 148 ? 12.327 -15.342 -18.209 1.00 29.14 148 GLN A CA 1
ATOM 1165 C C . GLN A 1 148 ? 11.491 -16.528 -17.685 1.00 29.14 148 GLN A C 1
ATOM 1167 O O . GLN A 1 148 ? 11.868 -17.679 -17.869 1.00 29.14 148 GLN A O 1
ATOM 1172 N N . PHE A 1 149 ? 10.356 -16.264 -17.028 1.00 28.75 149 PHE A N 1
ATOM 1173 C CA . PHE A 1 149 ? 9.486 -17.302 -16.451 1.00 28.75 149 PHE A CA 1
ATOM 1174 C C . PHE A 1 149 ? 8.480 -17.901 -17.459 1.00 28.75 149 PHE A C 1
ATOM 1176 O O . PHE A 1 149 ? 7.717 -18.788 -17.101 1.00 28.75 149 PHE A O 1
ATOM 1183 N N . VAL A 1 150 ? 8.458 -17.416 -18.710 1.00 28.08 150 VAL A N 1
ATOM 1184 C CA . VAL A 1 150 ? 7.465 -17.805 -19.740 1.00 28.08 150 VAL A CA 1
ATOM 1185 C C . VAL A 1 150 ? 8.117 -18.380 -21.012 1.00 28.08 150 VAL A C 1
ATOM 1187 O O . VAL A 1 150 ? 7.424 -18.897 -21.882 1.00 28.08 150 VAL A O 1
ATOM 1190 N N . SER A 1 151 ? 9.451 -18.372 -21.127 1.00 25.34 151 SER A N 1
ATOM 1191 C CA . SER A 1 151 ? 10.144 -19.006 -22.259 1.00 25.34 151 SER A CA 1
ATOM 1192 C C . SER A 1 151 ? 11.521 -19.557 -21.875 1.00 25.34 151 SER A C 1
ATOM 1194 O O . SER A 1 151 ? 12.489 -18.803 -21.780 1.00 25.34 151 SER A O 1
ATOM 1196 N N . ASP A 1 152 ? 11.588 -20.866 -21.620 1.00 26.42 152 ASP A N 1
ATOM 1197 C CA . ASP A 1 152 ? 12.523 -21.815 -22.256 1.00 26.42 152 ASP A CA 1
ATOM 1198 C C . ASP A 1 152 ? 12.716 -23.082 -21.413 1.00 26.42 152 ASP A C 1
ATOM 1200 O O . ASP A 1 152 ? 12.748 -23.064 -20.181 1.00 26.42 152 ASP A O 1
ATOM 1204 N N . LYS A 1 153 ? 12.895 -24.214 -22.103 1.00 30.36 153 LYS A N 1
ATOM 1205 C CA . LYS A 1 153 ? 13.261 -25.494 -21.486 1.00 30.36 153 LYS A CA 1
ATOM 1206 C C . LYS A 1 153 ? 14.670 -25.387 -20.890 1.00 30.36 153 LYS A C 1
ATOM 1208 O O . LYS A 1 153 ? 15.660 -25.494 -21.612 1.00 30.36 153 LYS A O 1
ATOM 1213 N N . VAL A 1 154 ? 14.756 -25.184 -19.575 1.00 31.42 154 VAL A N 1
ATOM 1214 C CA . VAL A 1 154 ? 16.028 -25.057 -18.844 1.00 31.42 154 VAL A CA 1
ATOM 1215 C C . VAL A 1 154 ? 16.882 -26.315 -19.028 1.00 31.42 154 VAL A C 1
ATOM 1217 O O . VAL A 1 154 ? 16.472 -27.419 -18.673 1.00 31.42 154 VAL A O 1
ATOM 1220 N N . GLN A 1 155 ? 18.094 -26.144 -19.561 1.00 31.17 155 GLN A N 1
ATOM 1221 C CA . GLN A 1 155 ? 19.066 -27.231 -19.689 1.00 31.17 155 GLN A CA 1
ATOM 1222 C C . GLN A 1 155 ? 19.572 -27.670 -18.299 1.00 31.17 155 GLN A C 1
ATOM 1224 O O . GLN A 1 155 ? 19.832 -26.809 -17.450 1.00 31.17 155 GLN A O 1
ATOM 1229 N N . PRO A 1 156 ? 19.776 -28.980 -18.050 1.00 38.91 156 PRO A N 1
ATOM 1230 C CA . PRO A 1 156 ? 20.008 -29.515 -16.702 1.00 38.91 156 PRO A CA 1
ATOM 1231 C C . PRO A 1 156 ? 21.201 -28.886 -15.958 1.00 38.91 156 PRO A C 1
ATOM 1233 O O . PRO A 1 156 ? 21.112 -28.642 -14.756 1.00 38.91 156 PRO A O 1
ATOM 1236 N N . GLN A 1 157 ? 22.273 -28.512 -16.668 1.00 41.62 157 GLN A N 1
ATOM 1237 C CA . GLN A 1 157 ? 23.473 -27.899 -16.075 1.00 41.62 157 GLN A CA 1
ATOM 1238 C C . GLN A 1 157 ? 23.234 -26.517 -15.426 1.00 41.62 157 GLN A C 1
ATOM 1240 O O . GLN A 1 157 ? 23.972 -26.128 -14.520 1.00 41.62 157 GLN A O 1
ATOM 1245 N N . GLN A 1 158 ? 22.207 -25.756 -15.832 1.00 44.25 158 GLN A N 1
ATOM 1246 C CA . GLN A 1 158 ? 21.873 -24.481 -15.172 1.00 44.25 158 GLN A CA 1
ATOM 1247 C C . GLN A 1 158 ? 21.091 -24.670 -13.863 1.00 44.25 158 GLN A C 1
ATOM 1249 O O . GLN A 1 158 ? 21.154 -23.812 -12.974 1.00 44.25 158 GLN A O 1
ATOM 1254 N N . TYR A 1 159 ? 20.378 -25.789 -13.715 1.00 45.94 159 TYR A N 1
ATOM 1255 C CA . TYR A 1 159 ? 19.568 -26.059 -12.530 1.00 45.94 159 TYR A CA 1
ATOM 1256 C C . TYR A 1 159 ? 20.449 -26.357 -11.304 1.00 45.94 159 TYR A C 1
ATOM 1258 O O . TYR A 1 159 ? 20.244 -25.765 -10.243 1.00 45.94 159 TYR A O 1
ATOM 1266 N N . GLU A 1 160 ? 21.505 -27.165 -11.473 1.00 53.91 160 GLU A N 1
ATOM 1267 C CA . GLU A 1 160 ? 22.515 -27.439 -10.431 1.00 53.91 160 GLU A CA 1
ATOM 1268 C C . GLU A 1 160 ? 23.158 -26.162 -9.883 1.00 53.91 160 GLU A C 1
ATOM 1270 O O . GLU A 1 160 ? 23.172 -25.932 -8.669 1.00 53.91 160 GLU A O 1
ATOM 1275 N N . LYS A 1 161 ? 23.624 -25.281 -10.781 1.00 60.59 161 LYS A N 1
ATOM 1276 C CA . LYS A 1 161 ? 24.259 -24.010 -10.402 1.00 60.59 161 LYS A CA 1
ATOM 1277 C C . LYS A 1 161 ? 23.320 -23.109 -9.594 1.00 60.59 161 LYS A C 1
ATOM 1279 O O . LYS A 1 161 ? 23.786 -22.345 -8.756 1.00 60.59 161 LYS A O 1
ATOM 1284 N N . THR A 1 162 ? 22.008 -23.210 -9.819 1.00 70.19 162 THR A N 1
ATOM 1285 C CA . THR A 1 162 ? 21.001 -22.429 -9.088 1.00 70.19 162 THR A CA 1
ATOM 1286 C C . THR A 1 162 ? 20.759 -22.989 -7.682 1.00 70.19 162 THR A C 1
ATOM 1288 O O . THR A 1 162 ? 20.705 -22.216 -6.726 1.00 70.19 162 THR A O 1
ATOM 1291 N N . LEU A 1 163 ? 20.678 -24.318 -7.530 1.00 78.06 163 LEU A N 1
ATOM 1292 C CA . LEU A 1 163 ? 20.431 -24.961 -6.234 1.00 78.06 163 LEU A CA 1
ATOM 1293 C C . LEU A 1 163 ? 21.600 -24.754 -5.253 1.00 78.06 163 LEU A C 1
ATOM 1295 O O . LEU A 1 163 ? 21.383 -24.395 -4.094 1.00 78.06 163 LEU A O 1
ATOM 1299 N N . LEU A 1 164 ? 22.841 -24.916 -5.732 1.00 84.12 164 LEU A N 1
ATOM 1300 C CA . LEU A 1 164 ? 24.052 -24.669 -4.940 1.00 84.12 164 LEU A CA 1
ATOM 1301 C C . LEU A 1 164 ? 24.137 -23.209 -4.471 1.00 84.12 164 LEU A C 1
ATOM 1303 O O . LEU A 1 164 ? 24.498 -22.935 -3.326 1.00 84.12 164 LEU A O 1
ATOM 1307 N N . ASP A 1 165 ? 23.777 -22.261 -5.337 1.00 81.88 165 ASP A N 1
ATOM 1308 C CA . ASP A 1 165 ? 23.814 -20.834 -5.022 1.00 81.88 165 ASP A CA 1
ATOM 1309 C C . ASP A 1 165 ? 22.834 -20.476 -3.887 1.00 81.88 165 ASP A C 1
ATOM 1311 O O . ASP A 1 165 ? 23.152 -19.641 -3.041 1.00 81.88 165 ASP A O 1
ATOM 1315 N N . ASP A 1 166 ? 21.676 -21.140 -3.803 1.00 83.38 166 ASP A N 1
ATOM 1316 C CA . ASP A 1 166 ? 20.717 -20.962 -2.704 1.00 83.38 166 ASP A CA 1
ATOM 1317 C C . ASP A 1 166 ? 21.097 -21.733 -1.417 1.00 83.38 166 ASP A C 1
ATOM 1319 O O . ASP A 1 166 ? 20.858 -21.220 -0.318 1.00 83.38 166 ASP A O 1
ATOM 1323 N N . VAL A 1 167 ? 21.786 -22.883 -1.513 1.00 87.38 167 VAL A N 1
ATOM 1324 C CA . VAL A 1 167 ? 22.473 -23.519 -0.362 1.00 87.38 167 VAL A CA 1
ATOM 1325 C C . VAL A 1 167 ? 23.484 -22.544 0.247 1.00 87.38 167 VAL A C 1
ATOM 1327 O O . VAL A 1 167 ? 23.447 -22.276 1.450 1.00 87.38 167 VAL A O 1
ATOM 1330 N N . LEU A 1 168 ? 24.346 -21.949 -0.586 1.00 89.44 168 LEU A N 1
ATOM 1331 C CA . LEU A 1 168 ? 25.338 -20.965 -0.153 1.00 89.44 168 LEU A CA 1
ATOM 1332 C C . LEU A 1 168 ? 24.675 -19.724 0.468 1.00 89.44 168 LEU A C 1
ATOM 1334 O O . LEU A 1 168 ? 25.158 -19.238 1.492 1.00 89.44 168 LEU A O 1
ATOM 1338 N N . LYS A 1 169 ? 23.555 -19.221 -0.080 1.00 86.50 169 LYS A N 1
ATOM 1339 C CA . LYS A 1 169 ? 22.797 -18.110 0.535 1.00 86.50 169 LYS A CA 1
ATOM 1340 C C . LYS A 1 169 ? 22.319 -18.429 1.949 1.00 86.50 169 LYS A C 1
ATOM 1342 O O . LYS A 1 169 ? 22.415 -17.558 2.812 1.00 86.50 169 LYS A O 1
ATOM 1347 N N . MET A 1 170 ? 21.834 -19.649 2.209 1.00 87.50 170 MET A N 1
ATOM 1348 C CA . MET A 1 170 ? 21.270 -20.004 3.519 1.00 87.50 170 MET A CA 1
ATOM 1349 C C . MET A 1 170 ? 22.279 -19.795 4.661 1.00 87.50 170 MET A C 1
ATOM 1351 O O . MET A 1 170 ? 21.904 -19.295 5.722 1.00 87.50 170 MET A O 1
ATOM 1355 N N . PHE A 1 171 ? 23.552 -20.126 4.435 1.00 89.44 171 PHE A N 1
ATOM 1356 C CA . PHE A 1 171 ? 24.626 -19.891 5.403 1.00 89.44 171 PHE A CA 1
ATOM 1357 C C . PHE A 1 171 ? 25.175 -18.455 5.353 1.00 89.44 171 PHE A C 1
ATOM 1359 O O . PHE A 1 171 ? 25.505 -17.899 6.399 1.00 89.44 171 PHE A O 1
ATOM 1366 N N . ASN A 1 172 ? 25.250 -17.845 4.163 1.00 89.62 172 ASN A N 1
ATOM 1367 C CA . ASN A 1 172 ? 25.988 -16.596 3.937 1.00 89.62 172 ASN A CA 1
ATOM 1368 C C . ASN A 1 172 ? 25.186 -15.298 4.157 1.00 89.62 172 ASN A C 1
ATOM 1370 O O . ASN A 1 172 ? 25.797 -14.274 4.448 1.00 89.62 172 ASN A O 1
ATOM 1374 N N . GLU A 1 173 ? 23.857 -15.285 3.992 1.00 80.88 173 GLU A N 1
ATOM 1375 C CA . GLU A 1 173 ? 23.085 -14.022 4.004 1.00 80.88 173 GLU A CA 1
ATOM 1376 C C . GLU A 1 173 ? 22.628 -13.583 5.408 1.00 80.88 173 GLU A C 1
ATOM 1378 O O . GLU A 1 173 ? 22.677 -12.397 5.728 1.00 80.88 173 GLU A O 1
ATOM 1383 N N . ASN A 1 174 ? 22.200 -14.517 6.265 1.00 76.12 174 ASN A N 1
ATOM 1384 C CA . ASN A 1 174 ? 21.620 -14.184 7.579 1.00 76.12 174 ASN A CA 1
ATOM 1385 C C . ASN A 1 174 ? 22.601 -14.361 8.753 1.00 76.12 174 ASN A C 1
ATOM 1387 O O . ASN A 1 174 ? 22.463 -13.703 9.790 1.00 76.12 174 ASN A O 1
ATOM 1391 N N . GLY A 1 175 ? 23.585 -15.257 8.607 1.00 81.88 175 GLY A N 1
ATOM 1392 C CA . GLY A 1 175 ? 24.510 -15.639 9.674 1.00 81.88 175 GLY A CA 1
ATOM 1393 C C . GLY A 1 175 ? 23.794 -16.244 10.890 1.00 81.88 175 GLY A C 1
ATOM 1394 O O . GLY A 1 175 ? 23.950 -15.757 12.010 1.00 81.88 175 GLY A O 1
ATOM 1395 N N . ASP A 1 176 ? 22.981 -17.270 10.636 1.00 91.12 176 ASP A N 1
ATOM 1396 C CA . ASP A 1 176 ? 22.138 -17.984 11.610 1.00 91.12 176 ASP A CA 1
ATOM 1397 C C . ASP A 1 176 ? 22.833 -19.214 12.243 1.00 91.12 176 ASP A C 1
ATOM 1399 O O . ASP A 1 176 ? 22.213 -19.954 13.010 1.00 91.12 176 ASP A O 1
ATOM 1403 N N . PHE A 1 177 ? 24.096 -19.473 11.885 1.00 94.88 177 PHE A N 1
ATOM 1404 C CA . PHE A 1 177 ? 24.817 -20.709 12.204 1.00 94.88 177 PHE A CA 1
ATOM 1405 C C . PHE A 1 177 ? 26.027 -20.461 13.104 1.00 94.88 177 PHE A C 1
ATOM 1407 O O . PHE A 1 177 ? 26.794 -19.521 12.884 1.00 94.88 177 PHE A O 1
ATOM 1414 N N . TYR A 1 178 ? 26.203 -21.328 14.102 1.00 96.19 178 TYR A N 1
ATOM 1415 C CA . TYR A 1 178 ? 27.189 -21.153 15.169 1.00 96.19 178 TYR A CA 1
ATOM 1416 C C . TYR A 1 178 ? 27.877 -22.472 15.524 1.00 96.19 178 TYR A C 1
ATOM 1418 O O . TYR A 1 178 ? 27.255 -23.534 15.449 1.00 96.19 178 TYR A O 1
ATOM 1426 N N . PHE A 1 179 ? 29.140 -22.396 15.943 1.00 94.31 179 PHE A N 1
ATOM 1427 C CA . PHE A 1 179 ? 29.927 -23.538 16.412 1.00 94.31 179 PHE A CA 1
ATOM 1428 C C . PHE A 1 179 ? 30.978 -23.129 17.462 1.00 94.31 179 PHE A C 1
ATOM 1430 O O . PHE A 1 179 ? 31.187 -21.953 17.764 1.00 94.31 179 PHE A O 1
ATOM 1437 N N . THR A 1 180 ? 31.628 -24.145 18.009 1.00 91.88 180 THR A N 1
ATOM 1438 C CA . THR A 1 180 ? 32.708 -24.165 19.008 1.00 91.88 180 THR A CA 1
ATOM 1439 C C . THR A 1 180 ? 33.602 -25.361 18.654 1.00 91.88 180 THR A C 1
ATOM 1441 O O . THR A 1 180 ? 33.142 -26.262 17.948 1.00 91.88 180 THR A O 1
ATOM 1444 N N . TYR A 1 181 ? 34.857 -25.404 19.111 1.00 87.06 181 TYR A N 1
ATOM 1445 C CA . TYR A 1 181 ? 35.756 -26.515 18.757 1.00 87.06 181 TYR A CA 1
ATOM 1446 C C . TYR A 1 181 ? 35.704 -27.670 19.767 1.00 87.06 181 TYR A C 1
ATOM 1448 O O . TYR A 1 181 ? 35.843 -28.822 19.371 1.00 87.06 181 TYR A O 1
ATOM 1456 N N . ARG A 1 182 ? 35.499 -27.387 21.063 1.00 84.94 182 ARG A N 1
ATOM 1457 C CA . ARG A 1 182 ? 35.580 -28.388 22.147 1.00 84.94 182 ARG A CA 1
ATOM 1458 C C . ARG A 1 182 ? 34.250 -28.636 22.860 1.00 84.94 182 ARG A C 1
ATOM 1460 O O . ARG A 1 182 ? 33.856 -29.783 23.046 1.00 84.94 182 ARG A O 1
ATOM 1467 N N . ARG A 1 183 ? 33.540 -27.579 23.271 1.00 87.56 183 ARG A N 1
ATOM 1468 C CA . ARG A 1 183 ? 32.260 -27.695 24.004 1.00 87.56 183 ARG A CA 1
ATOM 1469 C C . ARG A 1 183 ? 31.084 -27.683 23.043 1.00 87.56 183 ARG A C 1
ATOM 1471 O O . ARG A 1 183 ? 30.787 -26.629 22.492 1.00 87.56 183 ARG A O 1
ATOM 1478 N N . SER A 1 184 ? 30.365 -28.793 22.887 1.00 90.00 184 SER A N 1
ATOM 1479 C CA . SER A 1 184 ? 29.243 -28.862 21.941 1.00 90.00 184 SER A CA 1
ATOM 1480 C C . SER A 1 184 ? 28.142 -27.833 22.233 1.00 90.00 184 SER A C 1
ATOM 1482 O O . SER A 1 184 ? 27.436 -27.937 23.237 1.00 90.00 184 SER A O 1
ATOM 1484 N N . LEU A 1 185 ? 27.918 -26.885 21.312 1.00 93.12 185 LEU A N 1
ATOM 1485 C CA . LEU A 1 185 ? 26.770 -25.966 21.379 1.00 93.12 185 LEU A CA 1
ATOM 1486 C C . LEU A 1 185 ? 25.422 -26.681 21.250 1.00 93.12 185 LEU A C 1
ATOM 1488 O O . LEU A 1 185 ? 24.395 -26.086 21.556 1.00 93.12 185 LEU A O 1
ATOM 1492 N N . THR A 1 186 ? 25.392 -27.938 20.800 1.00 94.62 186 THR A N 1
ATOM 1493 C CA . THR A 1 186 ? 24.153 -28.729 20.715 1.00 94.62 186 THR A CA 1
ATOM 1494 C C . THR A 1 186 ? 23.581 -29.071 22.098 1.00 94.62 186 THR A C 1
ATOM 1496 O O . THR A 1 186 ? 22.387 -29.341 22.220 1.00 94.62 186 THR A O 1
ATOM 1499 N N . LEU A 1 187 ? 24.402 -29.022 23.152 1.00 93.75 187 LEU A N 1
ATOM 1500 C CA . LEU A 1 187 ? 23.987 -29.234 24.534 1.00 93.75 187 LEU A CA 1
ATOM 1501 C C . LEU A 1 187 ? 23.691 -27.906 25.238 1.00 93.75 187 LEU A C 1
ATOM 1503 O O . LEU A 1 187 ? 24.303 -26.872 24.970 1.00 93.75 187 LEU A O 1
ATOM 1507 N N . ASN A 1 188 ? 22.764 -27.958 26.193 1.00 93.56 188 ASN A N 1
ATOM 1508 C CA . ASN A 1 188 ? 22.623 -26.913 27.202 1.00 93.56 188 ASN A CA 1
ATOM 1509 C C . ASN A 1 188 ? 23.631 -27.097 28.341 1.00 93.56 188 ASN A C 1
ATOM 1511 O O . ASN A 1 188 ? 24.186 -28.180 28.534 1.00 93.56 188 ASN A O 1
ATOM 1515 N N . THR A 1 189 ? 23.835 -26.035 29.120 1.00 92.62 189 THR A N 1
ATOM 1516 C CA . THR A 1 189 ? 24.827 -25.986 30.204 1.00 92.62 189 THR A CA 1
ATOM 1517 C C . THR A 1 189 ? 24.639 -27.097 31.238 1.00 92.62 189 THR A C 1
ATOM 1519 O O . THR A 1 189 ? 25.629 -27.680 31.671 1.00 92.62 189 THR A O 1
ATOM 1522 N N . GLN A 1 190 ? 23.392 -27.440 31.585 1.00 92.94 190 GLN A N 1
ATOM 1523 C CA . GLN A 1 190 ? 23.109 -28.522 32.532 1.00 92.94 190 GLN A CA 1
ATOM 1524 C C . GLN A 1 190 ? 23.573 -29.878 31.991 1.00 92.94 190 GLN A C 1
ATOM 1526 O O . GLN A 1 190 ? 24.365 -30.553 32.640 1.00 92.94 190 GLN A O 1
ATOM 1531 N N . ARG A 1 191 ? 23.142 -30.256 30.781 1.00 92.25 191 ARG A N 1
ATOM 1532 C CA . ARG A 1 191 ? 23.469 -31.571 30.201 1.00 92.25 191 ARG A CA 1
ATOM 1533 C C . ARG A 1 191 ? 24.940 -31.715 29.828 1.00 92.25 191 ARG A C 1
ATOM 1535 O O . ARG A 1 191 ? 25.479 -32.812 29.916 1.00 92.25 191 ARG A O 1
ATOM 1542 N N . TYR A 1 192 ? 25.592 -30.613 29.460 1.00 90.38 192 TYR A N 1
ATOM 1543 C CA . TYR A 1 192 ? 27.042 -30.574 29.290 1.00 90.38 192 TYR A CA 1
ATOM 1544 C C . TYR A 1 192 ? 27.772 -30.878 30.612 1.00 90.38 192 TYR A C 1
ATOM 1546 O O . TYR A 1 192 ? 28.656 -31.731 30.647 1.00 90.38 192 TYR A O 1
ATOM 1554 N N . ALA A 1 193 ? 27.360 -30.249 31.717 1.00 89.56 193 ALA A N 1
ATOM 1555 C CA . ALA A 1 193 ? 27.953 -30.489 33.032 1.00 89.56 193 ALA A CA 1
ATOM 1556 C C . ALA A 1 193 ? 27.628 -31.874 33.621 1.00 89.56 193 ALA A C 1
ATOM 1558 O O . ALA A 1 193 ? 28.449 -32.441 34.339 1.00 89.56 193 ALA A O 1
ATOM 1559 N N . GLU A 1 194 ? 26.460 -32.441 33.303 1.00 89.31 194 GLU A N 1
ATOM 1560 C CA . GLU A 1 194 ? 26.088 -33.812 33.682 1.00 89.31 194 GLU A CA 1
ATOM 1561 C C . GLU A 1 194 ? 26.912 -34.884 32.945 1.00 89.31 194 GLU A C 1
ATOM 1563 O O . GLU A 1 194 ? 26.983 -36.015 33.421 1.00 89.31 194 GLU A O 1
ATOM 1568 N N . LYS A 1 195 ? 27.548 -34.542 31.812 1.00 84.19 195 LYS A N 1
ATOM 1569 C CA . LYS A 1 195 ? 28.415 -35.420 30.998 1.00 84.19 195 LYS A CA 1
ATOM 1570 C C . LYS A 1 195 ? 27.774 -36.746 30.541 1.00 84.19 195 LYS A C 1
ATOM 1572 O O . LYS A 1 195 ? 28.486 -37.645 30.105 1.00 84.19 195 LYS A O 1
ATOM 1577 N N . GLU A 1 196 ? 26.441 -36.862 30.568 1.00 78.75 196 GLU A N 1
ATOM 1578 C CA . GLU A 1 196 ? 25.713 -38.052 30.082 1.00 78.75 196 GLU A CA 1
ATOM 1579 C C . GLU A 1 196 ? 25.893 -38.298 28.572 1.00 78.75 196 GLU A C 1
ATOM 1581 O O . GLU A 1 196 ? 25.792 -39.434 28.113 1.00 78.75 196 GLU A O 1
ATOM 1586 N N . VAL A 1 197 ? 26.116 -37.240 27.786 1.00 84.88 197 VAL A N 1
ATOM 1587 C CA . VAL A 1 197 ? 26.305 -37.293 26.328 1.00 84.88 197 VAL A CA 1
ATOM 1588 C C . VAL A 1 197 ? 27.218 -36.166 25.857 1.00 84.88 197 VAL A C 1
ATOM 1590 O O . VAL A 1 197 ? 27.212 -35.080 26.427 1.00 84.88 197 VAL A O 1
ATOM 1593 N N . LEU A 1 198 ? 27.956 -36.424 24.775 1.00 86.19 198 LEU A N 1
ATOM 1594 C CA . LEU A 1 198 ? 28.884 -35.479 24.139 1.00 86.19 198 LEU A CA 1
ATOM 1595 C C . LEU A 1 198 ? 28.187 -34.423 23.262 1.00 86.19 198 LEU A C 1
ATOM 1597 O O . LEU A 1 198 ? 28.665 -33.297 23.151 1.00 86.19 198 LEU A O 1
ATOM 1601 N N . TYR A 1 199 ? 27.053 -34.770 22.649 1.00 90.88 199 TYR A N 1
ATOM 1602 C CA . TYR A 1 199 ? 26.322 -33.917 21.706 1.00 90.88 199 TYR A CA 1
ATOM 1603 C C . TYR A 1 199 ? 24.831 -34.273 21.650 1.00 90.88 199 TYR A C 1
ATOM 1605 O O . TYR A 1 199 ? 24.392 -35.332 22.106 1.00 90.88 199 TYR A O 1
ATOM 1613 N N . ASP A 1 200 ? 24.043 -33.396 21.031 1.00 92.00 200 ASP A N 1
ATOM 1614 C CA . ASP A 1 200 ? 22.623 -33.589 20.774 1.00 92.00 200 ASP A CA 1
ATOM 1615 C C . ASP A 1 200 ? 22.287 -33.635 19.281 1.00 92.00 200 ASP A C 1
ATOM 1617 O O . ASP A 1 200 ? 22.315 -32.632 18.562 1.00 92.00 200 ASP A O 1
ATOM 1621 N N . LYS A 1 201 ? 21.877 -34.824 18.831 1.00 91.12 201 LYS A N 1
ATOM 1622 C CA . LYS A 1 201 ? 21.448 -35.078 17.451 1.00 91.12 201 LYS A CA 1
ATOM 1623 C C . LYS A 1 201 ? 20.236 -34.228 17.048 1.00 91.12 201 LYS A C 1
ATOM 1625 O O . LYS A 1 201 ? 20.089 -33.938 15.867 1.00 91.12 201 LYS A O 1
ATOM 1630 N N . ALA A 1 202 ? 19.408 -33.780 17.998 1.00 92.00 202 ALA A N 1
ATOM 1631 C CA . ALA A 1 202 ? 18.233 -32.965 17.703 1.00 92.00 202 ALA A CA 1
ATOM 1632 C C . ALA A 1 202 ? 18.571 -31.527 17.271 1.00 92.00 202 ALA A C 1
ATOM 1634 O O . ALA A 1 202 ? 17.685 -30.871 16.722 1.00 92.00 202 ALA A O 1
ATOM 1635 N N . TYR A 1 203 ? 19.801 -31.036 17.487 1.00 95.31 203 TYR A N 1
ATOM 1636 C CA . TYR A 1 203 ? 20.235 -29.671 17.133 1.00 95.31 203 TYR A CA 1
ATOM 1637 C C . TYR A 1 203 ? 21.474 -29.608 16.222 1.00 95.31 203 TYR A C 1
ATOM 1639 O O . TYR A 1 203 ? 21.865 -28.515 15.812 1.00 95.31 203 TYR A O 1
ATOM 1647 N N . TRP A 1 204 ? 22.084 -30.750 15.896 1.00 94.25 204 TRP A N 1
ATOM 1648 C CA . TRP A 1 204 ? 23.286 -30.836 15.063 1.00 94.25 204 TRP A CA 1
ATOM 1649 C C . TRP A 1 204 ? 22.932 -30.702 13.573 1.00 94.25 204 TRP A C 1
ATOM 1651 O O . TRP A 1 204 ? 22.543 -31.668 12.920 1.00 94.25 204 TRP A O 1
ATOM 1661 N N . TRP A 1 205 ? 23.051 -29.488 13.035 1.00 93.00 205 TRP A N 1
ATOM 1662 C CA . TRP A 1 205 ? 22.527 -29.123 11.713 1.00 93.00 205 TRP A CA 1
ATOM 1663 C C . TRP A 1 205 ? 23.332 -29.658 10.531 1.00 93.00 205 TRP A C 1
ATOM 1665 O O . TRP A 1 205 ? 22.744 -30.047 9.529 1.00 93.00 205 TRP A O 1
ATOM 1675 N N . ASN A 1 206 ? 24.661 -29.695 10.633 1.00 93.19 206 ASN A N 1
ATOM 1676 C CA . ASN A 1 206 ? 25.523 -30.203 9.563 1.00 93.19 206 ASN A CA 1
ATOM 1677 C C . ASN A 1 206 ? 25.787 -31.716 9.651 1.00 93.19 206 ASN A C 1
ATOM 1679 O O . ASN A 1 206 ? 26.510 -32.232 8.807 1.00 93.19 206 ASN A O 1
ATOM 1683 N N . LYS A 1 207 ? 25.206 -32.429 10.633 1.00 93.06 207 LYS A N 1
ATOM 1684 C CA . LYS A 1 207 ? 25.450 -33.860 10.906 1.00 93.06 207 LYS A CA 1
ATOM 1685 C C . LYS A 1 207 ? 25.499 -34.720 9.639 1.00 93.06 207 LYS A C 1
ATOM 1687 O O . LYS A 1 207 ? 26.377 -35.563 9.503 1.00 93.06 207 LYS A O 1
ATOM 1692 N N . GLU A 1 208 ? 24.543 -34.528 8.736 1.00 91.44 208 GLU A N 1
ATOM 1693 C CA . GLU A 1 208 ? 24.381 -35.394 7.566 1.00 91.44 208 GLU A CA 1
ATOM 1694 C C . GLU A 1 208 ? 25.356 -35.063 6.424 1.00 91.44 208 GLU A C 1
ATOM 1696 O O . GLU A 1 208 ? 25.629 -35.918 5.584 1.00 91.44 208 GLU A O 1
ATOM 1701 N N . LEU A 1 209 ? 25.954 -33.866 6.449 1.00 92.06 209 LEU A N 1
ATOM 1702 C CA . LEU A 1 209 ? 27.049 -33.458 5.564 1.00 92.06 209 LEU A CA 1
ATOM 1703 C C . LEU A 1 209 ? 28.398 -34.063 6.004 1.00 92.06 209 LEU A C 1
ATOM 1705 O O . LEU A 1 209 ? 29.312 -34.190 5.200 1.00 92.06 209 LEU A O 1
ATOM 1709 N N . ILE A 1 210 ? 28.542 -34.441 7.279 1.00 91.81 210 ILE A N 1
ATOM 1710 C CA . ILE A 1 210 ? 29.750 -35.080 7.844 1.00 91.81 210 ILE A CA 1
ATOM 1711 C C . ILE A 1 210 ? 29.515 -36.542 8.246 1.00 91.81 210 ILE A C 1
ATOM 1713 O O . ILE A 1 210 ? 30.254 -37.091 9.057 1.00 91.81 210 ILE A O 1
ATOM 1717 N N . LYS A 1 211 ? 28.504 -37.199 7.663 1.00 89.31 211 LYS A N 1
ATOM 1718 C CA . LYS A 1 211 ? 28.129 -38.596 7.959 1.00 89.31 211 LYS A CA 1
ATOM 1719 C C . LYS A 1 211 ? 29.248 -39.627 7.733 1.00 89.31 211 LYS A C 1
ATOM 1721 O O . LYS A 1 211 ? 29.177 -40.714 8.300 1.00 89.31 211 LYS A O 1
ATOM 1726 N N . ASP A 1 212 ? 30.248 -39.293 6.917 1.00 89.12 212 ASP A N 1
ATOM 1727 C CA . ASP A 1 212 ? 31.411 -40.147 6.640 1.00 89.12 212 ASP A CA 1
ATOM 1728 C C . ASP A 1 212 ? 32.444 -40.125 7.788 1.00 89.12 212 ASP A C 1
ATOM 1730 O O . ASP A 1 212 ? 33.283 -41.020 7.889 1.00 89.12 212 ASP A O 1
ATOM 1734 N N . LEU A 1 213 ? 32.391 -39.113 8.667 1.00 89.31 213 LEU A N 1
ATOM 1735 C CA . LEU A 1 213 ? 33.330 -38.938 9.774 1.00 89.31 213 LEU A CA 1
ATOM 1736 C C . LEU A 1 213 ? 32.839 -39.620 11.064 1.00 89.31 213 LEU A C 1
ATOM 1738 O O . LEU A 1 213 ? 31.641 -39.607 11.365 1.00 89.31 213 LEU A O 1
ATOM 1742 N N . PRO A 1 214 ? 33.751 -40.155 11.902 1.00 84.38 214 PRO A N 1
ATOM 1743 C CA . PRO A 1 214 ? 33.400 -40.612 13.244 1.00 84.38 214 PRO A CA 1
ATOM 1744 C C . PRO A 1 214 ? 32.806 -39.458 14.059 1.00 84.38 214 PRO A C 1
ATOM 1746 O O . PRO A 1 214 ? 33.407 -38.385 14.132 1.00 84.38 214 PRO A O 1
ATOM 1749 N N . CYS A 1 215 ? 31.659 -39.662 14.715 1.00 80.75 215 CYS A N 1
ATOM 1750 C CA . CYS A 1 215 ? 30.973 -38.586 15.449 1.00 80.75 215 CYS A CA 1
ATOM 1751 C C . CYS A 1 215 ? 31.834 -37.930 16.544 1.00 80.75 215 CYS A C 1
ATOM 1753 O O . CYS A 1 215 ? 31.619 -36.763 16.854 1.00 80.75 215 CYS A O 1
ATOM 1755 N N . ASP A 1 216 ? 32.811 -38.665 17.080 1.00 79.50 216 ASP A N 1
ATOM 1756 C CA . ASP A 1 216 ? 33.688 -38.229 18.172 1.00 79.50 216 ASP A CA 1
ATOM 1757 C C . ASP A 1 216 ? 35.055 -37.703 17.661 1.00 79.50 216 ASP A C 1
ATOM 1759 O O . ASP A 1 216 ? 35.973 -37.470 18.444 1.00 79.50 216 ASP A O 1
ATOM 1763 N N . SER A 1 217 ? 35.214 -37.531 16.341 1.00 83.94 217 SER A N 1
ATOM 1764 C CA . SER A 1 217 ? 36.406 -36.937 15.717 1.00 83.94 217 SER A CA 1
ATOM 1765 C C . SER A 1 217 ? 36.521 -35.435 16.005 1.00 83.94 217 SER A C 1
ATOM 1767 O O . SER A 1 217 ? 35.516 -34.726 15.983 1.00 83.94 217 SER A O 1
ATOM 1769 N N . GLU A 1 218 ? 37.748 -34.915 16.141 1.00 83.44 218 GLU A N 1
ATOM 1770 C CA . GLU A 1 218 ? 38.011 -33.462 16.190 1.00 83.44 218 GLU A CA 1
ATOM 1771 C C . GLU A 1 218 ? 37.491 -32.711 14.946 1.00 83.44 218 GLU A C 1
ATOM 1773 O O . GLU A 1 218 ? 37.165 -31.528 15.024 1.00 83.44 218 GLU A O 1
ATOM 1778 N N . TRP A 1 219 ? 37.357 -33.405 13.809 1.00 87.50 219 TRP A N 1
ATOM 1779 C CA . TRP A 1 219 ? 36.836 -32.852 12.556 1.00 87.50 219 TRP A CA 1
ATOM 1780 C C . TRP A 1 219 ? 35.305 -32.847 12.473 1.00 87.50 219 TRP A C 1
ATOM 1782 O O . TRP A 1 219 ? 34.742 -32.201 11.587 1.00 87.50 219 TRP A O 1
ATOM 1792 N N . SER A 1 220 ? 34.614 -33.533 13.389 1.00 88.62 220 SER A N 1
ATOM 1793 C CA . SER A 1 220 ? 33.150 -33.620 13.430 1.00 88.62 220 SER A CA 1
ATOM 1794 C C . SER A 1 220 ? 32.540 -32.372 14.072 1.00 88.62 220 SER A C 1
ATOM 1796 O O . SER A 1 220 ? 31.943 -32.411 15.151 1.00 88.62 220 SER A O 1
ATOM 1798 N N . LEU A 1 221 ? 32.710 -31.239 13.384 1.00 90.19 221 LEU A N 1
ATOM 1799 C CA . LEU A 1 221 ? 32.286 -29.914 13.823 1.00 90.19 221 LEU A CA 1
ATOM 1800 C C . LEU A 1 221 ? 30.768 -29.875 14.055 1.00 90.19 221 LEU A C 1
ATOM 1802 O O . LEU A 1 221 ? 29.980 -30.161 13.150 1.00 90.19 221 LEU A O 1
ATOM 1806 N N . GLN A 1 222 ? 30.345 -29.501 15.263 1.00 92.69 222 GLN A N 1
ATOM 1807 C CA . GLN A 1 222 ? 28.931 -29.501 15.646 1.00 92.69 222 GLN A CA 1
ATOM 1808 C C . GLN A 1 222 ? 28.306 -28.119 15.459 1.00 92.69 222 GLN A C 1
ATOM 1810 O O . GLN A 1 222 ? 28.288 -27.291 16.372 1.00 92.69 222 GLN A O 1
ATOM 1815 N N . VAL A 1 223 ? 27.776 -27.874 14.260 1.00 94.56 223 VAL A N 1
ATOM 1816 C CA . VAL A 1 223 ? 27.103 -26.616 13.924 1.00 94.56 223 VAL A CA 1
ATOM 1817 C C . VAL A 1 223 ? 25.647 -26.657 14.394 1.00 94.56 223 VAL A C 1
ATOM 1819 O O . VAL A 1 223 ? 24.914 -27.601 14.090 1.00 94.56 223 VAL A O 1
ATOM 1822 N N . ILE A 1 224 ? 25.204 -25.604 15.083 1.00 95.50 224 ILE A N 1
ATOM 1823 C CA . ILE A 1 224 ? 23.787 -25.344 15.376 1.00 95.50 224 ILE A CA 1
ATOM 1824 C C . ILE A 1 224 ? 23.232 -24.261 14.441 1.00 95.50 224 ILE A C 1
ATOM 1826 O O . ILE A 1 224 ? 23.955 -23.342 14.054 1.00 95.50 224 ILE A O 1
ATOM 1830 N N . GLN A 1 225 ? 21.932 -24.320 14.136 1.00 94.62 225 GLN A N 1
ATOM 1831 C CA . GLN A 1 225 ? 21.177 -23.164 13.641 1.00 94.62 225 GLN A CA 1
ATOM 1832 C C . GLN A 1 225 ? 20.392 -22.539 14.797 1.00 94.62 225 GLN A C 1
ATOM 1834 O O . GLN A 1 225 ? 19.756 -23.250 15.583 1.00 94.62 225 GLN A O 1
ATOM 1839 N N . GLY A 1 226 ? 20.394 -21.212 14.882 1.00 93.38 226 GLY A N 1
ATOM 1840 C CA . GLY A 1 226 ? 19.619 -20.493 15.880 1.00 93.38 226 GLY A CA 1
ATOM 1841 C C . GLY A 1 226 ? 20.128 -19.077 16.087 1.00 93.38 226 GLY A C 1
ATOM 1842 O O . GLY A 1 226 ? 20.310 -18.341 15.125 1.00 93.38 226 GLY A O 1
ATOM 1843 N N . HIS A 1 227 ? 20.323 -18.667 17.334 1.00 94.62 227 HIS A N 1
ATOM 1844 C CA . HIS A 1 227 ? 20.854 -17.341 17.649 1.00 94.62 227 HIS A CA 1
ATOM 1845 C C . HIS A 1 227 ? 21.698 -17.411 18.907 1.00 94.62 227 HIS A C 1
ATOM 1847 O O . HIS A 1 227 ? 21.258 -17.981 19.905 1.00 94.62 227 HIS A O 1
ATOM 1853 N N . ILE A 1 228 ? 22.874 -16.793 18.866 1.00 95.31 228 ILE A N 1
ATOM 1854 C CA . ILE A 1 228 ? 23.668 -16.513 20.057 1.00 95.31 228 ILE A CA 1
ATOM 1855 C C . ILE A 1 228 ? 23.942 -15.017 20.120 1.00 95.31 228 ILE A C 1
ATOM 1857 O O . ILE A 1 228 ? 24.370 -14.412 19.134 1.00 95.31 228 ILE A O 1
ATOM 1861 N N . SER A 1 229 ? 23.726 -14.439 21.297 1.00 93.19 229 SER A N 1
ATOM 1862 C CA . SER A 1 229 ? 24.254 -13.132 21.678 1.00 93.19 229 SER A CA 1
ATOM 1863 C C . SER A 1 229 ? 24.763 -13.176 23.114 1.00 93.19 229 SER A C 1
ATOM 1865 O O . SER A 1 229 ? 24.181 -13.841 23.973 1.00 93.19 229 SER A O 1
ATOM 1867 N N . GLN A 1 230 ? 25.844 -12.446 23.376 1.00 93.19 230 GLN A N 1
ATOM 1868 C CA . GLN A 1 230 ? 26.393 -12.223 24.708 1.00 93.19 230 GLN A CA 1
ATOM 1869 C C . GLN A 1 230 ? 26.481 -10.713 24.951 1.00 93.19 230 GLN A C 1
ATOM 1871 O O . GLN A 1 230 ? 26.877 -9.969 24.057 1.00 93.19 230 GLN A O 1
ATOM 1876 N N . THR A 1 231 ? 26.103 -10.259 26.143 1.00 91.69 231 THR A N 1
ATOM 1877 C CA . THR A 1 231 ? 26.303 -8.873 26.581 1.00 91.69 231 THR A CA 1
ATOM 1878 C C . THR A 1 231 ? 26.837 -8.848 28.005 1.00 91.69 231 THR A C 1
ATOM 1880 O O . THR A 1 231 ? 26.567 -9.756 28.794 1.00 91.69 231 THR A O 1
ATOM 1883 N N . ALA A 1 232 ? 27.594 -7.809 28.337 1.00 88.88 232 ALA A N 1
ATOM 1884 C CA . ALA A 1 232 ? 28.141 -7.606 29.669 1.00 88.88 232 ALA A CA 1
ATOM 1885 C C . ALA A 1 232 ? 27.592 -6.307 30.269 1.00 88.88 232 ALA A C 1
ATOM 1887 O O . ALA A 1 232 ? 27.366 -5.336 29.548 1.00 88.88 232 ALA A O 1
ATOM 1888 N N . LEU A 1 233 ? 27.339 -6.311 31.575 1.00 86.62 233 LEU A N 1
ATOM 1889 C CA . LEU A 1 233 ? 26.635 -5.241 32.267 1.00 86.62 233 LEU A CA 1
ATOM 1890 C C . LEU A 1 233 ? 27.195 -5.087 33.684 1.00 86.62 233 LEU A C 1
ATOM 1892 O O . LEU A 1 233 ? 27.151 -6.031 34.472 1.00 86.62 233 LEU A O 1
ATOM 1896 N N . ASN A 1 234 ? 27.719 -3.905 34.002 1.00 81.25 234 ASN A N 1
ATOM 1897 C CA . ASN A 1 234 ? 28.060 -3.550 35.376 1.00 81.25 234 ASN A CA 1
ATOM 1898 C C . ASN A 1 234 ? 26.795 -3.037 36.066 1.00 81.25 234 ASN A C 1
ATOM 1900 O O . ASN A 1 234 ? 26.166 -2.107 35.562 1.00 81.25 234 ASN A O 1
ATOM 1904 N N . ILE A 1 235 ? 26.418 -3.660 37.184 1.00 70.06 235 ILE A N 1
ATOM 1905 C CA . ILE A 1 235 ? 25.339 -3.156 38.055 1.00 70.06 235 ILE A CA 1
ATOM 1906 C C . ILE A 1 235 ? 25.929 -2.301 39.182 1.00 70.06 235 ILE A C 1
ATOM 1908 O O . ILE A 1 235 ? 25.317 -1.317 39.582 1.00 70.06 235 ILE A O 1
ATOM 1912 N N . ASP A 1 236 ? 27.134 -2.644 39.639 1.00 67.12 236 ASP A N 1
ATOM 1913 C CA . ASP A 1 236 ? 27.883 -1.916 40.661 1.00 67.12 236 ASP A CA 1
ATOM 1914 C C . ASP A 1 236 ? 29.382 -1.886 40.304 1.00 67.12 236 ASP A C 1
ATOM 1916 O O . ASP A 1 236 ? 29.813 -2.603 39.393 1.00 67.12 236 ASP A O 1
ATOM 1920 N N . VAL A 1 237 ? 30.178 -1.080 41.016 1.00 64.50 237 VAL A N 1
ATOM 1921 C CA . VAL A 1 237 ? 31.574 -0.735 40.655 1.00 64.50 237 VAL A CA 1
ATOM 1922 C C . VAL A 1 237 ? 32.467 -1.967 40.420 1.00 64.50 237 VAL A C 1
ATOM 1924 O O . VAL A 1 237 ? 33.275 -1.959 39.492 1.00 64.50 237 VAL A O 1
ATOM 1927 N N . ASP A 1 238 ? 32.255 -3.048 41.181 1.00 70.94 238 ASP A N 1
ATOM 1928 C CA . ASP A 1 238 ? 33.035 -4.297 41.112 1.00 70.94 238 ASP A CA 1
ATOM 1929 C C . ASP A 1 238 ? 32.243 -5.529 40.593 1.00 70.94 238 ASP A C 1
ATOM 1931 O O . ASP A 1 238 ? 32.744 -6.657 40.638 1.00 70.94 238 ASP A O 1
ATOM 1935 N N . THR A 1 239 ? 31.005 -5.371 40.090 1.00 74.12 239 THR A N 1
ATOM 1936 C CA . THR A 1 239 ? 30.155 -6.509 39.646 1.00 74.12 239 THR A CA 1
ATOM 1937 C C . THR A 1 239 ? 29.808 -6.496 38.157 1.00 74.12 239 THR A C 1
ATOM 1939 O O . THR A 1 239 ? 28.808 -5.922 37.723 1.00 74.12 239 THR A O 1
ATOM 1942 N N . LEU A 1 240 ? 30.585 -7.256 37.378 1.00 84.62 240 LEU A N 1
ATOM 1943 C CA . LEU A 1 240 ? 30.343 -7.508 35.955 1.00 84.62 240 LEU A CA 1
ATOM 1944 C C . LEU A 1 240 ? 29.460 -8.752 35.742 1.00 84.62 240 LEU A C 1
ATOM 1946 O O . LEU A 1 240 ? 29.933 -9.891 35.824 1.00 84.62 240 LEU A O 1
ATOM 1950 N N . PHE A 1 241 ? 28.193 -8.529 35.401 1.00 86.56 241 PHE A N 1
ATOM 1951 C CA . PHE A 1 241 ? 27.261 -9.559 34.944 1.00 86.56 241 PHE A CA 1
ATOM 1952 C C . PHE A 1 241 ? 27.490 -9.833 33.455 1.00 86.56 241 PHE A C 1
ATOM 1954 O O . PHE A 1 241 ? 27.545 -8.900 32.657 1.00 86.56 241 PHE A O 1
ATOM 1961 N N . VAL A 1 242 ? 27.576 -11.099 33.044 1.00 90.25 242 VAL A N 1
ATOM 1962 C CA . VAL A 1 242 ? 27.606 -11.479 31.621 1.00 90.25 242 VAL A CA 1
ATOM 1963 C C . VAL A 1 242 ? 26.384 -12.327 31.300 1.00 90.25 242 VAL A C 1
ATOM 1965 O O . VAL A 1 242 ? 26.263 -13.453 31.778 1.00 90.25 242 VAL A O 1
ATOM 1968 N N . PHE A 1 243 ? 25.486 -11.794 30.476 1.00 91.69 243 PHE A N 1
ATOM 1969 C CA . PHE A 1 243 ? 24.305 -12.501 29.987 1.00 91.69 243 PHE A CA 1
ATOM 1970 C C . PHE A 1 243 ? 24.583 -13.095 28.613 1.00 91.69 243 PHE A C 1
ATOM 1972 O O . PHE A 1 243 ? 25.114 -12.422 27.734 1.00 91.69 243 PHE A O 1
ATOM 1979 N N . THR A 1 244 ? 24.195 -14.350 28.409 1.00 93.38 244 THR A N 1
ATOM 1980 C CA . THR A 1 244 ? 24.270 -15.038 27.115 1.00 93.38 244 THR A CA 1
ATOM 1981 C C . THR A 1 244 ? 22.910 -15.646 26.803 1.00 93.38 244 THR A C 1
ATOM 1983 O O . THR A 1 244 ? 22.364 -16.364 27.636 1.00 93.38 244 THR A O 1
ATOM 1986 N N . ILE A 1 245 ? 22.361 -15.383 25.619 1.00 95.69 245 ILE A N 1
ATOM 1987 C CA . ILE A 1 245 ? 21.203 -16.114 25.090 1.00 95.69 245 ILE A CA 1
ATOM 1988 C C . ILE A 1 245 ? 21.711 -17.081 24.030 1.00 95.69 245 ILE A C 1
ATOM 1990 O O . ILE A 1 245 ? 22.451 -16.673 23.137 1.00 95.69 245 ILE A O 1
ATOM 1994 N N . ILE A 1 246 ? 21.291 -18.342 24.120 1.00 96.06 246 ILE A N 1
ATOM 1995 C CA . ILE A 1 246 ? 21.554 -19.387 23.130 1.00 96.06 246 ILE A CA 1
ATOM 1996 C C . ILE A 1 246 ? 20.217 -20.014 22.731 1.00 96.06 246 ILE A C 1
ATOM 1998 O O . ILE A 1 246 ? 19.618 -20.762 23.499 1.00 96.06 246 ILE A O 1
ATOM 2002 N N . SER A 1 247 ? 19.748 -19.729 21.519 1.00 96.00 247 SER A N 1
ATOM 2003 C CA . SER A 1 247 ? 18.630 -20.440 20.889 1.00 96.00 247 SER A CA 1
ATOM 2004 C C . SER A 1 247 ? 19.142 -21.494 19.919 1.00 96.00 247 SER A C 1
ATOM 2006 O O . SER A 1 247 ? 20.011 -21.207 19.099 1.00 96.00 247 SER A O 1
ATOM 2008 N N . ARG A 1 248 ? 18.549 -22.690 19.970 1.00 95.62 248 ARG A N 1
ATOM 2009 C CA . ARG A 1 248 ? 18.881 -23.866 19.154 1.00 95.62 248 ARG A CA 1
ATOM 2010 C C . ARG A 1 248 ? 17.618 -24.381 18.470 1.00 95.62 248 ARG A C 1
ATOM 2012 O O . ARG A 1 248 ? 16.674 -24.789 19.148 1.00 95.62 248 ARG A O 1
ATOM 2019 N N . ARG A 1 249 ? 17.571 -24.342 17.135 1.00 93.50 249 ARG A N 1
ATOM 2020 C CA . ARG A 1 249 ? 16.434 -24.828 16.334 1.00 93.50 249 ARG A CA 1
ATOM 2021 C C . ARG A 1 249 ? 16.634 -26.292 15.963 1.00 93.50 249 ARG A C 1
ATOM 2023 O O . ARG A 1 249 ? 17.670 -26.661 15.414 1.00 93.50 249 ARG A O 1
ATOM 2030 N N . SER A 1 250 ? 15.632 -27.120 16.246 1.00 94.06 250 SER A N 1
ATOM 2031 C CA . SER A 1 250 ? 15.735 -28.561 16.038 1.00 94.06 250 SER A CA 1
ATOM 2032 C C . SER A 1 250 ? 15.678 -28.960 14.565 1.00 94.06 250 SER A C 1
ATOM 2034 O O . SER A 1 250 ? 14.862 -28.435 13.807 1.00 94.06 250 SER A O 1
ATOM 2036 N N . VAL A 1 251 ? 16.505 -29.939 14.191 1.00 93.75 251 VAL A N 1
ATOM 2037 C CA . VAL A 1 251 ? 16.528 -30.548 12.851 1.00 93.75 251 VAL A CA 1
ATOM 2038 C C . VAL A 1 251 ? 15.340 -31.482 12.602 1.00 93.75 251 VAL A C 1
ATOM 2040 O O . VAL A 1 251 ? 14.915 -31.644 11.459 1.00 93.75 251 VAL A O 1
ATOM 2043 N N . GLU A 1 252 ? 14.754 -32.062 13.654 1.00 92.38 252 GLU A N 1
ATOM 2044 C CA . GLU A 1 252 ? 13.788 -33.173 13.569 1.00 92.38 252 GLU A CA 1
ATOM 2045 C C . GLU A 1 252 ? 12.562 -32.824 12.704 1.00 92.38 252 GLU A C 1
ATOM 2047 O O . GLU A 1 252 ? 12.161 -33.597 11.833 1.00 92.38 252 GLU A O 1
ATOM 2052 N N . ARG A 1 253 ? 12.040 -31.594 12.823 1.00 90.94 253 ARG A N 1
ATOM 2053 C CA . ARG A 1 253 ? 10.966 -31.059 11.960 1.00 90.94 253 ARG A CA 1
ATOM 2054 C C . ARG A 1 253 ? 11.167 -29.566 11.654 1.00 90.94 253 ARG A C 1
ATOM 2056 O O . ARG A 1 253 ? 10.269 -28.742 11.829 1.00 90.94 253 ARG A O 1
ATOM 2063 N N . ALA A 1 254 ? 12.374 -29.197 11.221 1.00 89.31 254 ALA A N 1
ATOM 2064 C CA . ALA A 1 254 ? 12.645 -27.862 10.686 1.00 89.31 254 ALA A CA 1
ATOM 2065 C C . ALA A 1 254 ? 11.859 -27.611 9.385 1.00 89.31 254 ALA A C 1
ATOM 2067 O O . ALA A 1 254 ? 11.779 -28.486 8.523 1.00 89.31 254 ALA A O 1
ATOM 2068 N N . GLY A 1 255 ? 11.317 -26.404 9.219 1.00 87.75 255 GLY A N 1
ATOM 2069 C CA . GLY A 1 255 ? 10.798 -25.967 7.925 1.00 87.75 255 GLY A CA 1
ATOM 2070 C C . GLY A 1 255 ? 10.223 -24.558 7.888 1.00 87.75 255 GLY A C 1
ATOM 2071 O O . GLY A 1 255 ? 10.237 -23.843 8.890 1.00 87.75 255 GLY A O 1
ATOM 2072 N N . THR A 1 256 ? 9.752 -24.136 6.722 1.00 86.62 256 THR A N 1
ATOM 2073 C CA . THR A 1 256 ? 9.191 -22.796 6.502 1.00 86.62 256 THR A CA 1
ATOM 2074 C C . THR A 1 256 ? 7.800 -22.633 7.120 1.00 86.62 256 THR A C 1
ATOM 2076 O O . THR A 1 256 ? 7.156 -23.604 7.529 1.00 86.62 256 THR A O 1
ATOM 2079 N N . ARG A 1 257 ? 7.348 -21.378 7.257 1.00 77.81 257 ARG A N 1
ATOM 2080 C CA . ARG A 1 257 ? 6.206 -21.003 8.104 1.00 77.81 257 ARG A CA 1
ATOM 2081 C C . ARG A 1 257 ? 4.913 -21.733 7.762 1.00 77.81 257 ARG A C 1
ATOM 2083 O O . ARG A 1 257 ? 4.179 -22.033 8.701 1.00 77.81 257 ARG A O 1
ATOM 2090 N N . TYR A 1 258 ? 4.603 -21.963 6.490 1.00 76.38 258 TYR A N 1
ATOM 2091 C CA . TYR A 1 258 ? 3.324 -22.558 6.080 1.00 76.38 258 TYR A CA 1
ATOM 2092 C C . TYR A 1 258 ? 3.435 -24.035 5.677 1.00 76.38 258 TYR A C 1
ATOM 2094 O O . TYR A 1 258 ? 2.475 -24.772 5.881 1.00 76.38 258 TYR A O 1
ATOM 2102 N N . ILE A 1 259 ? 4.609 -24.492 5.220 1.00 81.25 259 ILE A N 1
ATOM 2103 C CA . ILE A 1 259 ? 4.807 -25.868 4.732 1.00 81.25 259 ILE A CA 1
ATOM 2104 C C . ILE A 1 259 ? 4.906 -26.879 5.885 1.00 81.25 259 ILE A C 1
ATOM 2106 O O . ILE A 1 259 ? 4.205 -27.889 5.891 1.00 81.25 259 ILE A O 1
ATOM 2110 N N . LYS A 1 260 ? 5.747 -26.624 6.901 1.00 84.75 260 LYS A N 1
ATOM 2111 C CA . LYS A 1 260 ? 5.849 -27.501 8.084 1.00 84.75 260 LYS A CA 1
ATOM 2112 C C . LYS A 1 260 ? 5.052 -26.903 9.245 1.00 84.75 260 LYS A C 1
ATOM 2114 O O . LYS A 1 260 ? 5.497 -25.961 9.902 1.00 84.75 260 LYS A O 1
ATOM 2119 N N . ARG A 1 261 ? 3.898 -27.505 9.549 1.00 88.31 261 ARG A N 1
ATOM 2120 C CA . ARG A 1 261 ? 3.105 -27.263 10.769 1.00 88.31 261 ARG A CA 1
ATOM 2121 C C . ARG A 1 261 ? 2.770 -28.571 11.492 1.00 88.31 261 ARG A C 1
ATOM 2123 O O . ARG A 1 261 ? 3.095 -29.660 11.006 1.00 88.31 261 ARG A O 1
ATOM 2130 N N . GLY A 1 262 ? 2.232 -28.437 12.703 1.00 90.38 262 GLY A N 1
ATOM 2131 C CA . GLY A 1 262 ? 1.809 -29.554 13.541 1.00 90.38 262 GLY A CA 1
ATOM 2132 C C . GLY A 1 262 ? 2.914 -30.527 13.948 1.00 90.38 262 GLY A C 1
ATOM 2133 O O . GLY A 1 262 ? 4.118 -30.254 13.832 1.00 90.38 262 GLY A O 1
ATOM 2134 N N . VAL A 1 263 ? 2.464 -31.669 14.458 1.00 92.44 263 VAL A N 1
ATOM 2135 C CA . VAL A 1 263 ? 3.278 -32.833 14.817 1.00 92.44 263 VAL A CA 1
ATOM 2136 C C . VAL A 1 263 ? 3.417 -33.801 13.633 1.00 92.44 263 VAL A C 1
ATOM 2138 O O . VAL A 1 263 ? 2.575 -33.810 12.737 1.00 92.44 263 VAL A O 1
ATOM 2141 N N . ASP A 1 264 ? 4.478 -34.606 13.615 1.00 91.38 264 ASP A N 1
ATOM 2142 C CA . ASP A 1 264 ? 4.613 -35.770 12.733 1.00 91.38 264 ASP A CA 1
ATOM 2143 C C . ASP A 1 264 ? 4.379 -37.103 13.451 1.00 91.38 264 ASP A C 1
ATOM 2145 O O . ASP A 1 264 ? 4.271 -37.169 14.674 1.00 91.38 264 ASP A O 1
ATOM 2149 N N . ASP A 1 265 ? 4.351 -38.186 12.675 1.00 90.19 265 ASP A N 1
ATOM 2150 C CA . ASP A 1 265 ? 4.157 -39.559 13.157 1.00 90.19 265 ASP A CA 1
ATOM 2151 C C . ASP A 1 265 ? 5.272 -40.035 14.122 1.00 90.19 265 ASP A C 1
ATOM 2153 O O . ASP A 1 265 ? 5.084 -40.987 14.883 1.00 90.19 265 ASP A O 1
ATOM 2157 N N . ASN A 1 266 ? 6.413 -39.333 14.166 1.00 91.38 266 ASN A N 1
ATOM 2158 C CA . ASN A 1 266 ? 7.508 -39.560 15.112 1.00 91.38 266 ASN A CA 1
ATOM 2159 C C . ASN A 1 266 ? 7.379 -38.730 16.406 1.00 91.38 266 ASN A C 1
ATOM 2161 O O . ASN A 1 266 ? 8.271 -38.778 17.265 1.00 91.38 266 ASN A O 1
ATOM 2165 N N . SER A 1 267 ? 6.270 -38.008 16.592 1.00 93.69 267 SER A N 1
ATOM 2166 C CA . SER A 1 267 ? 6.014 -37.094 17.711 1.00 93.69 267 SER A CA 1
ATOM 2167 C C . SER A 1 267 ? 6.965 -35.891 17.772 1.00 93.69 267 SER A C 1
ATOM 2169 O O . SER A 1 267 ? 7.229 -35.369 18.859 1.00 93.69 267 SER A O 1
ATOM 2171 N N . TYR A 1 268 ? 7.493 -35.427 16.639 1.00 93.75 268 TYR A N 1
ATOM 2172 C CA . TYR A 1 268 ? 8.235 -34.168 16.555 1.00 93.75 268 TYR A CA 1
ATOM 2173 C C . TYR A 1 268 ? 7.342 -33.047 16.032 1.00 93.75 268 TYR A C 1
ATOM 2175 O O . TYR A 1 268 ? 6.549 -33.235 15.115 1.00 93.75 268 TYR A O 1
ATOM 2183 N N . VAL A 1 269 ? 7.458 -31.856 16.626 1.00 92.81 269 VAL A N 1
ATOM 2184 C CA . VAL A 1 269 ? 6.675 -30.680 16.218 1.00 92.81 269 VAL A CA 1
ATOM 2185 C C . VAL A 1 269 ? 7.475 -29.767 15.312 1.00 92.81 269 VAL A C 1
ATOM 2187 O O . VAL A 1 269 ? 8.678 -29.579 15.506 1.00 92.81 269 VAL A O 1
ATOM 2190 N N . ALA A 1 270 ? 6.788 -29.152 14.354 1.00 89.94 270 ALA A N 1
ATOM 2191 C CA . ALA A 1 270 ? 7.413 -28.205 13.452 1.00 89.94 270 ALA A CA 1
ATOM 2192 C C . ALA A 1 270 ? 8.062 -27.032 14.205 1.00 89.94 270 ALA A C 1
ATOM 2194 O O . ALA A 1 270 ? 7.476 -26.470 15.139 1.00 89.94 270 ALA A O 1
ATOM 2195 N N . ASN A 1 271 ? 9.268 -26.660 13.767 1.00 88.62 271 ASN A N 1
ATOM 2196 C CA . ASN A 1 271 ? 10.030 -25.509 14.262 1.00 88.62 271 ASN A CA 1
ATOM 2197 C C . ASN A 1 271 ? 10.199 -25.462 15.791 1.00 88.62 271 ASN A C 1
ATOM 2199 O O . ASN A 1 271 ? 10.064 -24.407 16.412 1.00 88.62 271 ASN A O 1
ATOM 2203 N N . PHE A 1 272 ? 10.517 -26.610 16.395 1.00 93.19 272 PHE A N 1
ATOM 2204 C CA . PHE A 1 272 ? 10.926 -26.674 17.797 1.00 93.19 272 PHE A CA 1
ATOM 2205 C C . PHE A 1 272 ? 12.226 -25.884 18.028 1.00 93.19 272 PHE A C 1
ATOM 2207 O O . PHE A 1 272 ? 13.203 -26.059 17.295 1.00 93.19 272 PHE A O 1
ATOM 2214 N N . VAL A 1 273 ? 12.240 -25.025 19.045 1.00 93.94 273 VAL A N 1
ATOM 2215 C CA . VAL A 1 273 ? 13.402 -24.234 19.471 1.00 93.94 273 VAL A CA 1
ATOM 2216 C C . VAL A 1 273 ? 13.543 -24.334 20.986 1.00 93.94 273 VAL A C 1
ATOM 2218 O O . VAL A 1 273 ? 12.582 -24.096 21.720 1.00 93.94 273 VAL A O 1
ATOM 2221 N N . GLU A 1 274 ? 14.753 -24.640 21.438 1.00 95.56 274 GLU A N 1
ATOM 2222 C CA . GLU A 1 274 ? 15.178 -24.533 22.833 1.00 95.56 274 GLU A CA 1
ATOM 2223 C C . GLU A 1 274 ? 15.981 -23.243 22.987 1.00 95.56 274 GLU A C 1
ATOM 2225 O O . GLU A 1 274 ? 16.939 -23.024 22.248 1.00 95.56 274 GLU A O 1
ATOM 2230 N N . THR A 1 275 ? 15.574 -22.380 23.916 1.00 96.50 275 THR A N 1
ATOM 2231 C CA . THR A 1 275 ? 16.259 -21.124 24.230 1.00 96.50 275 THR A CA 1
ATOM 2232 C C . THR A 1 275 ? 16.751 -21.172 25.667 1.00 96.50 275 THR A C 1
ATOM 2234 O O . THR A 1 275 ? 15.974 -21.380 26.596 1.00 96.50 275 THR A O 1
ATOM 2237 N N . GLU A 1 276 ? 18.049 -20.974 25.837 1.00 96.62 276 GLU A N 1
ATOM 2238 C CA . GLU A 1 276 ? 18.751 -20.966 27.110 1.00 96.62 276 GLU A CA 1
ATOM 2239 C C . GLU A 1 276 ? 19.260 -19.555 27.408 1.00 96.62 276 GLU A C 1
ATOM 2241 O O . GLU A 1 276 ? 19.960 -18.958 26.588 1.00 96.62 276 GLU A O 1
ATOM 2246 N N . THR A 1 277 ? 18.928 -19.038 28.589 1.00 95.19 277 THR A N 1
ATOM 2247 C CA . THR A 1 277 ? 19.499 -17.802 29.127 1.00 95.19 277 THR A CA 1
ATOM 2248 C C . THR A 1 277 ? 20.524 -18.168 30.194 1.00 95.19 277 THR A C 1
ATOM 2250 O O . THR A 1 277 ? 20.188 -18.833 31.174 1.00 95.19 277 THR A O 1
ATOM 2253 N N . ILE A 1 278 ? 21.770 -17.731 30.012 1.00 93.62 278 ILE A N 1
ATOM 2254 C CA . ILE A 1 278 ? 22.888 -17.969 30.928 1.00 93.62 278 ILE A CA 1
ATOM 2255 C C . ILE A 1 278 ? 23.319 -16.639 31.545 1.00 93.62 278 ILE A C 1
ATOM 2257 O O . ILE A 1 278 ? 23.653 -15.701 30.823 1.00 93.62 278 ILE A O 1
ATOM 2261 N N . LEU A 1 279 ? 23.375 -16.584 32.872 1.00 92.06 279 LEU A N 1
ATOM 2262 C CA . LEU A 1 279 ? 24.047 -15.548 33.647 1.00 92.06 279 LEU A CA 1
ATOM 2263 C C . LEU A 1 279 ? 25.405 -16.082 34.129 1.00 92.06 279 LEU A C 1
ATOM 2265 O O . LEU A 1 279 ? 25.474 -17.101 34.814 1.00 92.06 279 LEU A O 1
ATOM 2269 N N . SER A 1 280 ? 26.491 -15.385 33.799 1.00 90.38 280 SER A N 1
ATOM 2270 C CA . SER A 1 280 ? 27.839 -15.633 34.316 1.00 90.38 280 SER A CA 1
ATOM 2271 C C . SER A 1 280 ? 28.318 -14.483 35.199 1.00 90.38 280 SER A C 1
ATOM 2273 O O . SER A 1 280 ? 28.355 -13.337 34.754 1.00 90.38 280 SER A O 1
ATOM 2275 N N . ILE A 1 281 ? 28.733 -14.799 36.428 1.00 87.50 281 ILE A N 1
ATOM 2276 C CA . ILE A 1 281 ? 29.265 -13.833 37.402 1.00 87.50 281 ILE A CA 1
ATOM 2277 C C . ILE A 1 281 ? 30.142 -14.546 38.444 1.00 87.50 281 ILE A C 1
ATOM 2279 O O . ILE A 1 281 ? 29.829 -15.656 38.861 1.00 87.50 281 ILE A O 1
ATOM 2283 N N . PHE A 1 282 ? 31.284 -13.953 38.812 1.00 85.06 282 PHE A N 1
ATOM 2284 C CA . PHE A 1 282 ? 32.281 -14.533 39.739 1.00 85.06 282 PHE A CA 1
ATOM 2285 C C . PHE A 1 282 ? 32.691 -15.998 39.449 1.00 85.06 282 PHE A C 1
ATOM 2287 O O . PHE A 1 282 ? 32.989 -16.770 40.357 1.00 85.06 282 PHE A O 1
ATOM 2294 N N . GLY A 1 283 ? 32.684 -16.399 38.174 1.00 83.06 283 GLY A N 1
ATOM 2295 C CA . GLY A 1 283 ? 32.949 -17.777 37.740 1.00 83.06 283 GLY A CA 1
ATOM 2296 C C . GLY A 1 283 ? 31.749 -18.728 37.843 1.00 83.06 283 GLY A C 1
ATOM 2297 O O . GLY A 1 283 ? 31.774 -19.780 37.220 1.00 83.06 283 GLY A O 1
ATOM 2298 N N . HIS A 1 284 ? 30.674 -18.361 38.542 1.00 89.44 284 HIS A N 1
ATOM 2299 C CA . HIS A 1 284 ? 29.430 -19.131 38.551 1.00 89.44 284 HIS A CA 1
ATOM 2300 C C . HIS A 1 284 ? 28.680 -18.982 37.215 1.00 89.44 284 HIS A C 1
ATOM 2302 O O . HIS A 1 284 ? 28.725 -17.926 36.575 1.00 89.44 284 HIS A O 1
ATOM 2308 N N . GLN A 1 285 ? 27.950 -20.028 36.817 1.00 91.69 285 GLN A N 1
ATOM 2309 C CA . GLN A 1 285 ? 27.072 -20.052 35.642 1.00 91.69 285 GLN A CA 1
ATOM 2310 C C . GLN A 1 285 ? 25.657 -20.485 36.034 1.00 91.69 285 GLN A C 1
ATOM 2312 O O . GLN A 1 285 ? 25.446 -21.614 36.464 1.00 91.69 285 GLN A O 1
ATOM 2317 N N . LEU A 1 286 ? 24.677 -19.599 35.873 1.00 94.50 286 LEU A N 1
ATOM 2318 C CA . LEU A 1 286 ? 23.270 -19.862 36.159 1.00 94.50 286 LEU A CA 1
ATOM 2319 C C . LEU A 1 286 ? 22.526 -19.935 34.824 1.00 94.50 286 LEU A C 1
ATOM 2321 O O . LEU A 1 286 ? 22.518 -18.964 34.076 1.00 94.50 286 LEU A O 1
ATOM 2325 N N . SER A 1 287 ? 21.939 -21.084 34.499 1.00 94.50 287 SER A N 1
ATOM 2326 C CA . SER A 1 287 ? 21.294 -21.364 33.210 1.00 94.50 287 SER A CA 1
ATOM 2327 C C . SER A 1 287 ? 19.812 -21.681 33.406 1.00 94.50 287 SER A C 1
ATOM 2329 O O . SER A 1 287 ? 19.446 -22.460 34.288 1.00 94.50 287 SER A O 1
ATOM 2331 N N . PHE A 1 288 ? 18.956 -21.068 32.590 1.00 97.00 288 PHE A N 1
ATOM 2332 C CA . PHE A 1 288 ? 17.524 -21.349 32.540 1.00 97.00 288 PHE A CA 1
ATOM 2333 C C . PHE A 1 288 ? 17.079 -21.616 31.105 1.00 97.00 288 PHE A C 1
ATOM 2335 O O . PHE A 1 288 ? 17.404 -20.857 30.192 1.00 97.00 288 PHE A O 1
ATOM 2342 N N . ILE A 1 289 ? 16.316 -22.689 30.913 1.00 97.00 289 ILE A N 1
ATOM 2343 C CA . ILE A 1 289 ? 15.903 -23.196 29.607 1.00 97.00 289 ILE A CA 1
ATOM 2344 C C . ILE A 1 289 ? 14.392 -23.030 29.443 1.00 97.00 289 ILE A C 1
ATOM 2346 O O . ILE A 1 289 ? 13.611 -23.393 30.323 1.00 97.00 289 ILE A O 1
ATOM 2350 N N . GLN A 1 290 ? 13.987 -22.540 28.275 1.00 96.19 290 GLN A N 1
ATOM 2351 C CA . GLN A 1 290 ? 12.605 -22.459 27.807 1.00 96.19 290 GLN A CA 1
ATOM 2352 C C . GLN A 1 290 ? 12.493 -23.127 26.434 1.00 96.19 290 GLN A C 1
ATOM 2354 O O . GLN A 1 290 ? 13.447 -23.123 25.655 1.00 96.19 290 GLN A O 1
ATOM 2359 N N . ILE A 1 291 ? 11.323 -23.670 26.098 1.00 95.94 291 ILE A N 1
ATOM 2360 C CA . ILE A 1 291 ? 11.084 -24.291 24.786 1.00 95.94 291 ILE A CA 1
ATOM 2361 C C . ILE A 1 291 ? 9.865 -23.686 24.090 1.00 95.94 291 ILE A C 1
ATOM 2363 O O . ILE A 1 291 ? 8.921 -23.210 24.721 1.00 95.94 291 ILE A O 1
ATOM 2367 N N . ARG A 1 292 ? 9.875 -23.704 22.759 1.00 93.38 292 ARG A N 1
ATOM 2368 C CA . ARG A 1 292 ? 8.742 -23.313 21.908 1.00 93.38 292 ARG A CA 1
ATOM 2369 C C . ARG A 1 292 ? 8.684 -24.190 20.667 1.00 93.38 292 ARG A C 1
ATOM 2371 O O . ARG A 1 292 ? 9.692 -24.745 20.247 1.00 93.38 292 ARG A O 1
ATOM 2378 N N . GLY A 1 293 ? 7.511 -24.297 20.063 1.00 90.12 293 GLY A N 1
ATOM 2379 C CA . GLY A 1 293 ? 7.316 -25.027 18.813 1.00 90.12 293 GLY A CA 1
ATOM 2380 C C . GLY A 1 293 ? 5.856 -25.007 18.389 1.00 90.12 293 GLY A C 1
ATOM 2381 O O . GLY A 1 293 ? 5.015 -24.411 19.067 1.00 90.12 293 GLY A O 1
ATOM 2382 N N . SER A 1 294 ? 5.547 -25.664 17.272 1.00 90.94 294 SER A N 1
ATOM 2383 C CA . SER A 1 294 ? 4.159 -25.824 16.833 1.00 90.94 294 SER A CA 1
ATOM 2384 C C . SER A 1 294 ? 3.315 -26.592 17.866 1.00 90.94 294 SER A C 1
ATOM 2386 O O . SER A 1 294 ? 3.834 -27.332 18.714 1.00 90.94 294 SER A O 1
ATOM 2388 N N . VAL A 1 295 ? 1.996 -26.402 17.813 1.00 91.50 295 VAL A N 1
ATOM 2389 C CA . VAL A 1 295 ? 1.047 -27.126 18.673 1.00 91.50 295 VAL A CA 1
ATOM 2390 C C . VAL A 1 295 ? 1.130 -28.632 18.352 1.00 91.50 295 VAL A C 1
ATOM 2392 O O . VAL A 1 295 ? 1.117 -28.969 17.167 1.00 91.50 295 VAL A O 1
ATOM 2395 N N . PRO A 1 296 ? 1.249 -29.532 19.354 1.00 92.56 296 PRO A N 1
ATOM 2396 C CA . PRO A 1 296 ? 1.625 -30.942 19.164 1.00 92.56 296 PRO A CA 1
ATOM 2397 C C . PRO A 1 296 ? 0.481 -31.860 18.694 1.00 92.56 296 PRO A C 1
ATOM 2399 O O . PRO A 1 296 ? 0.315 -32.966 19.194 1.00 92.56 296 PRO A O 1
ATOM 2402 N N . ILE A 1 297 ? -0.299 -31.399 17.720 1.00 92.88 297 ILE A N 1
ATOM 2403 C CA . ILE A 1 297 ? -1.390 -32.132 17.059 1.00 92.88 297 ILE A CA 1
ATOM 2404 C C . ILE A 1 297 ? -1.208 -32.060 15.540 1.00 92.88 297 ILE A C 1
ATOM 2406 O O . ILE A 1 297 ? -0.376 -31.292 15.051 1.00 92.88 297 ILE A O 1
ATOM 2410 N N . TYR A 1 298 ? -1.946 -32.866 14.782 1.00 92.75 298 TYR A N 1
ATOM 2411 C CA . TYR A 1 298 ? -1.902 -32.813 13.318 1.00 92.75 298 TYR A CA 1
ATOM 2412 C C . TYR A 1 298 ? -2.715 -31.628 12.807 1.00 92.75 298 TYR A C 1
ATOM 2414 O O . TYR A 1 298 ? -3.945 -31.633 12.897 1.00 92.75 298 TYR A O 1
ATOM 2422 N N . TRP A 1 299 ? -2.029 -30.606 12.304 1.00 91.81 299 TRP A N 1
ATOM 2423 C CA . TRP A 1 299 ? -2.666 -29.441 11.708 1.00 91.81 299 TRP A CA 1
ATOM 2424 C C . TRP A 1 299 ? -1.785 -28.777 10.652 1.00 91.81 299 TRP A C 1
ATOM 2426 O O . TRP A 1 299 ? -0.555 -28.706 10.777 1.00 91.81 299 TRP A O 1
ATOM 2436 N N . SER A 1 300 ? -2.459 -28.213 9.658 1.00 87.25 300 SER A N 1
ATOM 2437 C CA . SER A 1 300 ? -1.887 -27.559 8.492 1.00 87.25 300 SER A CA 1
ATOM 2438 C C . SER A 1 300 ? -2.469 -26.154 8.310 1.00 87.25 300 SER A C 1
ATOM 2440 O O . SER A 1 300 ? -3.453 -25.755 8.943 1.00 87.25 300 SER A O 1
ATOM 2442 N N . GLN A 1 301 ? -1.804 -25.358 7.473 1.00 81.88 301 GLN A N 1
ATOM 2443 C CA . GLN A 1 301 ? -2.264 -24.024 7.086 1.00 81.88 301 GLN A CA 1
ATOM 2444 C C . GLN A 1 301 ? -1.744 -23.696 5.679 1.00 81.88 301 GLN A C 1
ATOM 2446 O O . GLN A 1 301 ? -1.014 -22.721 5.491 1.00 81.88 301 GLN A O 1
ATOM 2451 N N . LYS A 1 302 ? -2.063 -24.584 4.728 1.00 71.75 302 LYS A N 1
ATOM 2452 C CA . LYS A 1 302 ? -1.678 -24.510 3.310 1.00 71.75 302 LYS A CA 1
ATOM 2453 C C . LYS A 1 302 ? -2.608 -23.586 2.507 1.00 71.75 302 LYS A C 1
ATOM 2455 O O . LYS A 1 302 ? -3.699 -23.240 2.969 1.00 71.75 302 LYS A O 1
ATOM 2460 N N . GLY A 1 303 ? -2.162 -23.201 1.312 1.00 63.75 303 GLY A N 1
ATOM 2461 C CA . GLY A 1 303 ? -2.911 -22.397 0.344 1.00 63.75 303 GLY A CA 1
ATOM 2462 C C . GLY A 1 303 ? -2.421 -20.952 0.182 1.00 63.75 303 GLY A C 1
ATOM 2463 O O . GLY A 1 303 ? -1.704 -20.400 1.015 1.00 63.75 303 GLY A O 1
ATOM 2464 N N . ILE A 1 304 ? -2.861 -20.322 -0.909 1.00 61.50 304 ILE A N 1
ATOM 2465 C CA . ILE A 1 304 ? -2.297 -19.078 -1.467 1.00 61.50 304 ILE A CA 1
ATOM 2466 C C . ILE A 1 304 ? -2.683 -17.803 -0.698 1.00 61.50 304 ILE A C 1
ATOM 2468 O O . ILE A 1 304 ? -2.007 -16.780 -0.766 1.00 61.50 304 ILE A O 1
ATOM 2472 N N . LYS A 1 305 ? -3.791 -17.819 0.053 1.00 56.16 305 LYS A N 1
ATOM 2473 C CA . LYS A 1 305 ? -4.359 -16.613 0.686 1.00 56.16 305 LYS A CA 1
ATOM 2474 C C . LYS A 1 305 ? -3.411 -16.017 1.732 1.00 56.16 305 LYS A C 1
ATOM 2476 O O . LYS A 1 305 ? -2.935 -16.730 2.603 1.00 56.16 305 LYS A O 1
ATOM 2481 N N . TYR A 1 306 ? -3.294 -14.682 1.766 1.00 57.19 306 TYR A N 1
ATOM 2482 C CA . TYR A 1 306 ? -2.465 -13.898 2.712 1.00 57.19 306 TYR A CA 1
ATOM 2483 C C . TYR A 1 306 ? -2.482 -14.361 4.186 1.00 57.19 306 TYR A C 1
ATOM 2485 O O . TYR A 1 306 ? -1.494 -14.227 4.908 1.00 57.19 306 TYR A O 1
ATOM 2493 N N . ARG A 1 307 ? -3.610 -14.916 4.643 1.00 66.06 307 ARG A N 1
ATOM 2494 C CA . ARG A 1 307 ? -3.658 -15.799 5.816 1.00 66.06 307 ARG A CA 1
ATOM 2495 C C . ARG A 1 307 ? -4.455 -17.048 5.443 1.00 66.06 307 ARG A C 1
ATOM 2497 O O . ARG A 1 307 ? -5.692 -16.936 5.399 1.00 66.06 307 ARG A O 1
ATOM 2504 N N . PRO A 1 308 ? -3.802 -18.197 5.197 1.00 65.81 308 PRO A N 1
ATOM 2505 C CA . PRO A 1 308 ? -4.507 -19.403 4.795 1.00 65.81 308 PRO A CA 1
ATOM 2506 C C . PRO A 1 308 ? -5.409 -19.905 5.937 1.00 65.81 308 PRO A C 1
ATOM 2508 O O . PRO A 1 308 ? -5.150 -19.595 7.112 1.00 65.81 308 PRO A O 1
ATOM 2511 N N . PRO A 1 309 ? -6.520 -20.598 5.631 1.00 69.56 309 PRO A N 1
ATOM 2512 C CA . PRO A 1 309 ? -7.362 -21.209 6.652 1.00 69.56 309 PRO A CA 1
ATOM 2513 C C . PRO A 1 309 ? -6.582 -22.300 7.396 1.00 69.56 309 PRO A C 1
ATOM 2515 O O . PRO A 1 309 ? -5.705 -22.941 6.831 1.00 69.56 309 PRO A O 1
ATOM 2518 N N . LEU A 1 310 ? -6.886 -22.476 8.680 1.00 85.94 310 LEU A N 1
ATOM 2519 C CA . LEU A 1 310 ? -6.239 -23.473 9.527 1.00 85.94 310 LEU A CA 1
ATOM 2520 C C . LEU A 1 310 ? -7.087 -24.748 9.523 1.00 85.94 310 LEU A C 1
ATOM 2522 O O . LEU A 1 310 ? -8.294 -24.681 9.763 1.00 85.94 310 LEU A O 1
ATOM 2526 N N . THR A 1 311 ? -6.455 -25.885 9.256 1.00 84.38 311 THR A N 1
ATOM 2527 C CA . THR A 1 311 ? -7.083 -27.208 9.161 1.00 84.38 311 THR A CA 1
ATOM 2528 C C . THR A 1 311 ? -6.481 -28.167 10.183 1.00 84.38 311 THR A C 1
ATOM 2530 O O . THR A 1 311 ? -5.275 -28.167 10.407 1.00 84.38 311 THR A O 1
ATOM 2533 N N . ILE A 1 312 ? -7.329 -28.973 10.828 1.00 89.50 312 ILE A N 1
ATOM 2534 C CA . ILE A 1 312 ? -6.912 -30.092 11.686 1.00 89.50 312 ILE A CA 1
ATOM 2535 C C . ILE A 1 312 ? -6.923 -31.350 10.812 1.00 89.50 312 ILE A C 1
ATOM 2537 O O . ILE A 1 312 ? -7.974 -31.705 10.279 1.00 89.50 312 ILE A O 1
ATOM 2541 N N . ASP A 1 313 ? -5.774 -32.004 10.637 1.00 85.56 313 ASP A N 1
ATOM 2542 C CA . ASP A 1 313 ? -5.594 -32.987 9.554 1.00 85.56 313 ASP A CA 1
ATOM 2543 C C . ASP A 1 313 ? -5.994 -34.418 9.955 1.00 85.56 313 ASP A C 1
ATOM 2545 O O . ASP A 1 313 ? -6.362 -35.230 9.105 1.00 85.56 313 ASP A O 1
ATOM 2549 N N . LYS A 1 314 ? -5.924 -34.753 11.252 1.00 88.50 314 LYS A N 1
ATOM 2550 C CA . LYS A 1 314 ? -6.295 -36.076 11.791 1.00 88.50 314 LYS A CA 1
ATOM 2551 C C . LYS A 1 314 ? -7.261 -35.927 12.974 1.00 88.50 314 LYS A C 1
ATOM 2553 O O . LYS A 1 314 ? -7.179 -34.959 13.727 1.00 88.50 314 LYS A O 1
ATOM 2558 N N . SER A 1 315 ? -8.167 -36.897 13.147 1.00 86.81 315 SER A N 1
ATOM 2559 C CA . SER A 1 315 ? -9.099 -36.936 14.286 1.00 86.81 315 SER A CA 1
ATOM 2560 C C . SER A 1 315 ? -8.366 -37.073 15.623 1.00 86.81 315 SER A C 1
ATOM 2562 O O . SER A 1 315 ? -7.214 -37.517 15.673 1.00 86.81 315 SER A O 1
ATOM 2564 N N . MET A 1 316 ? -9.060 -36.732 16.712 1.00 88.12 316 MET A N 1
ATOM 2565 C CA . MET A 1 316 ? -8.544 -36.823 18.080 1.00 88.12 316 MET A CA 1
ATOM 2566 C C . MET A 1 316 ? -7.949 -38.207 18.382 1.00 88.12 316 MET A C 1
ATOM 2568 O O . MET A 1 316 ? -6.817 -38.290 18.844 1.00 88.12 316 MET A O 1
ATOM 2572 N N . ASP A 1 317 ? -8.632 -39.287 17.999 1.00 85.69 317 ASP A N 1
ATOM 2573 C CA . ASP A 1 317 ? -8.202 -40.680 18.230 1.00 85.69 317 ASP A CA 1
ATOM 2574 C C . ASP A 1 317 ? -6.860 -41.021 17.559 1.00 85.69 317 ASP A C 1
ATOM 2576 O O . ASP A 1 317 ? -6.074 -41.807 18.085 1.00 85.69 317 ASP A O 1
ATOM 2580 N N . LYS A 1 318 ? -6.575 -40.423 16.393 1.00 88.19 318 LYS A N 1
ATOM 2581 C CA . LYS A 1 318 ? -5.304 -40.601 15.668 1.00 88.19 318 LYS A CA 1
ATOM 2582 C C . LYS A 1 318 ? -4.206 -39.647 16.140 1.00 88.19 318 LYS A C 1
ATOM 2584 O O . LYS A 1 318 ? -3.028 -39.937 15.956 1.00 88.19 318 LYS A O 1
ATOM 2589 N N . SER A 1 319 ? -4.584 -38.505 16.704 1.00 91.81 319 SER A N 1
ATOM 2590 C CA . SER A 1 319 ? -3.671 -37.437 17.116 1.00 91.81 319 SER A CA 1
ATOM 2591 C C . SER A 1 319 ? -3.212 -37.592 18.576 1.00 91.81 319 SER A C 1
ATOM 2593 O O . SER A 1 319 ? -2.040 -37.368 18.884 1.00 91.81 319 SER A O 1
ATOM 2595 N N . LEU A 1 320 ? -4.080 -38.086 19.466 1.00 92.94 320 LEU A N 1
ATOM 2596 C CA . LEU A 1 320 ? -3.805 -38.283 20.893 1.00 92.94 320 LEU A CA 1
ATOM 2597 C C . LEU A 1 320 ? -2.604 -39.210 21.198 1.00 92.94 320 LEU A C 1
ATOM 2599 O O . LEU A 1 320 ? -1.790 -38.828 22.037 1.00 92.94 320 LEU A O 1
ATOM 2603 N N . PRO A 1 321 ? -2.380 -40.360 20.525 1.00 93.31 321 PRO A N 1
ATOM 2604 C CA . PRO A 1 321 ? -1.215 -41.208 20.815 1.00 93.31 321 PRO A CA 1
ATOM 2605 C C . PRO A 1 321 ? 0.116 -40.491 20.547 1.00 93.31 321 PRO A C 1
ATOM 2607 O O . PRO A 1 321 ? 1.096 -40.652 21.274 1.00 93.31 321 PRO A O 1
ATOM 2610 N N . VAL A 1 322 ? 0.137 -39.661 19.504 1.00 93.56 322 VAL A N 1
ATOM 2611 C CA . VAL A 1 322 ? 1.314 -38.911 19.058 1.00 93.56 322 VAL A CA 1
ATOM 2612 C C . VAL A 1 322 ? 1.551 -37.690 19.947 1.00 93.56 322 VAL A C 1
ATOM 2614 O O . VAL A 1 322 ? 2.705 -37.390 20.261 1.00 93.56 322 VAL A O 1
ATOM 2617 N N . PHE A 1 323 ? 0.471 -37.059 20.418 1.00 94.62 323 PHE A N 1
ATOM 2618 C CA . PHE A 1 323 ? 0.459 -36.018 21.447 1.00 94.62 323 PHE A CA 1
ATOM 2619 C C . PHE A 1 323 ? 1.039 -36.517 22.780 1.00 94.62 323 PHE A C 1
ATOM 2621 O O . PHE A 1 323 ? 1.978 -35.919 23.307 1.00 94.62 323 PHE A O 1
ATOM 2628 N N . LEU A 1 324 ? 0.547 -37.650 23.295 1.00 93.88 324 LEU A N 1
ATOM 2629 C CA . LEU A 1 324 ? 1.030 -38.262 24.540 1.00 93.88 324 LEU A CA 1
ATOM 2630 C C . LEU A 1 324 ? 2.525 -38.595 24.447 1.00 93.88 324 LEU A C 1
ATOM 2632 O O . LEU A 1 324 ? 3.322 -38.165 25.281 1.00 93.88 324 LEU A O 1
ATOM 2636 N N . LYS A 1 325 ? 2.933 -39.268 23.366 1.00 94.88 325 LYS A N 1
ATOM 2637 C CA . LYS A 1 325 ? 4.333 -39.622 23.090 1.00 94.88 325 LYS A CA 1
ATOM 2638 C C . LYS A 1 325 ? 5.240 -38.394 22.905 1.00 94.88 325 LYS A C 1
ATOM 2640 O O . LYS A 1 325 ? 6.430 -38.451 23.222 1.00 94.88 325 LYS A O 1
ATOM 2645 N N . HIS A 1 326 ? 4.700 -37.263 22.442 1.00 95.44 326 HIS A N 1
ATOM 2646 C CA . HIS A 1 326 ? 5.427 -35.993 22.403 1.00 95.44 326 HIS A CA 1
ATOM 2647 C C . HIS A 1 326 ? 5.730 -35.472 23.814 1.00 95.44 326 HIS A C 1
ATOM 2649 O O . HIS A 1 326 ? 6.868 -35.097 24.101 1.00 95.44 326 HIS A O 1
ATOM 2655 N N . PHE A 1 327 ? 4.742 -35.483 24.710 1.00 95.25 327 PHE A N 1
ATOM 2656 C CA . PHE A 1 327 ? 4.942 -35.042 26.088 1.00 95.25 327 PHE A CA 1
ATOM 2657 C C . PHE A 1 327 ? 5.783 -36.011 26.918 1.00 95.25 327 PHE A C 1
ATOM 2659 O O . PHE A 1 327 ? 6.616 -35.545 27.691 1.00 95.25 327 PHE A O 1
ATOM 2666 N N . GLU A 1 328 ? 5.704 -37.321 26.679 1.00 94.38 328 GLU A N 1
ATOM 2667 C CA . GLU A 1 328 ? 6.656 -38.291 27.238 1.00 94.38 328 GLU A CA 1
ATOM 2668 C C . GLU A 1 328 ? 8.109 -37.942 26.873 1.00 94.38 328 GLU A C 1
ATOM 2670 O O . GLU A 1 328 ? 8.973 -37.879 27.752 1.00 94.38 328 GLU A O 1
ATOM 2675 N N . LYS A 1 329 ? 8.386 -37.646 25.590 1.00 94.38 329 LYS A N 1
ATOM 2676 C CA . LYS A 1 329 ? 9.717 -37.198 25.142 1.00 94.38 329 LYS A CA 1
ATOM 2677 C C . LYS A 1 329 ? 10.168 -35.932 25.884 1.00 94.38 329 LYS A C 1
ATOM 2679 O O . LYS A 1 329 ? 11.339 -35.841 26.254 1.00 94.38 329 LYS A O 1
ATOM 2684 N N . LEU A 1 330 ? 9.265 -34.979 26.136 1.00 95.12 330 LEU A N 1
ATOM 2685 C CA . LEU A 1 330 ? 9.576 -33.767 26.905 1.00 95.12 330 LEU A CA 1
ATOM 2686 C C . LEU A 1 330 ? 9.835 -34.062 28.386 1.00 95.12 330 LEU A C 1
ATOM 2688 O O . LEU A 1 330 ? 10.870 -33.631 28.888 1.00 95.12 330 LEU A O 1
ATOM 2692 N N . LYS A 1 331 ? 8.976 -34.833 29.070 1.00 94.31 331 LYS A N 1
ATOM 2693 C CA . LYS A 1 331 ? 9.175 -35.216 30.481 1.00 94.31 331 LYS A CA 1
ATOM 2694 C C . LYS A 1 331 ? 10.469 -36.007 30.669 1.00 94.31 331 LYS A C 1
ATOM 2696 O O . LYS A 1 331 ? 11.217 -35.754 31.610 1.00 94.31 331 LYS A O 1
ATOM 2701 N N . LYS A 1 332 ? 10.807 -36.903 29.737 1.00 92.44 332 LYS A N 1
ATOM 2702 C CA . LYS A 1 332 ? 12.076 -37.647 29.766 1.00 92.44 332 LYS A CA 1
ATOM 2703 C C . LYS A 1 332 ? 13.300 -36.732 29.631 1.00 92.44 332 LYS A C 1
ATOM 2705 O O . LYS A 1 332 ? 14.322 -37.006 30.254 1.00 92.44 332 LYS A O 1
ATOM 2710 N N . ARG A 1 333 ? 13.193 -35.656 28.841 1.00 91.69 333 ARG A N 1
ATOM 2711 C CA . ARG A 1 333 ? 14.298 -34.744 28.499 1.00 91.69 333 ARG A CA 1
ATOM 2712 C C . ARG A 1 333 ? 14.485 -33.572 29.468 1.00 91.69 333 ARG A C 1
ATOM 2714 O O . ARG A 1 333 ? 15.622 -33.237 29.774 1.00 91.69 333 ARG A O 1
ATOM 2721 N N . TYR A 1 334 ? 13.397 -32.952 29.919 1.00 94.62 334 TYR A N 1
ATOM 2722 C CA . TYR A 1 334 ? 13.412 -31.742 30.753 1.00 94.62 334 TYR A CA 1
ATOM 2723 C C . TYR A 1 334 ? 12.898 -31.971 32.182 1.00 94.62 334 TYR A C 1
ATOM 2725 O O . TYR A 1 334 ? 12.971 -31.053 32.991 1.00 94.62 334 TYR A O 1
ATOM 2733 N N . LYS A 1 335 ? 12.429 -33.187 32.509 1.00 93.88 335 LYS A N 1
ATOM 2734 C CA . LYS A 1 335 ? 11.687 -33.529 33.741 1.00 93.88 335 LYS A CA 1
ATOM 2735 C C . LYS A 1 335 ? 10.328 -32.813 33.821 1.00 93.88 335 LYS A C 1
ATOM 2737 O O . LYS A 1 335 ? 9.906 -32.153 32.874 1.00 93.88 335 LYS A O 1
ATOM 2742 N N . ALA A 1 336 ? 9.614 -33.035 34.919 1.00 89.44 336 ALA A N 1
ATOM 2743 C CA . ALA A 1 336 ? 8.332 -32.416 35.242 1.00 89.44 336 ALA A CA 1
ATOM 2744 C C . ALA A 1 336 ? 8.530 -31.295 36.283 1.00 89.44 336 ALA A C 1
ATOM 2746 O O . ALA A 1 336 ? 9.456 -31.420 37.088 1.00 89.44 336 ALA A O 1
ATOM 2747 N N . PRO A 1 337 ? 7.680 -30.247 36.305 1.00 94.25 337 PRO A N 1
ATOM 2748 C CA . PRO A 1 337 ? 6.474 -30.075 35.486 1.00 94.25 337 PRO A CA 1
ATOM 2749 C C . PRO A 1 337 ? 6.745 -29.530 34.070 1.00 94.25 337 PRO A C 1
ATOM 2751 O O . PRO A 1 337 ? 7.702 -28.792 33.828 1.00 94.25 337 PRO A O 1
ATOM 2754 N N . ILE A 1 338 ? 5.862 -29.860 33.123 1.00 95.50 338 ILE A N 1
ATOM 2755 C CA . ILE A 1 338 ? 5.824 -29.252 31.784 1.00 95.50 338 ILE A CA 1
ATOM 2756 C C . ILE A 1 338 ? 4.703 -28.208 31.758 1.00 95.50 338 ILE A C 1
ATOM 2758 O O . ILE A 1 338 ? 3.521 -28.554 31.728 1.00 95.50 338 ILE A O 1
ATOM 2762 N N . VAL A 1 339 ? 5.060 -26.922 31.733 1.00 95.19 339 VAL A N 1
ATOM 2763 C CA . VAL A 1 339 ? 4.086 -25.816 31.724 1.00 95.19 339 VAL A CA 1
ATOM 2764 C C . VAL A 1 339 ? 3.801 -25.390 30.287 1.00 95.19 339 VAL A C 1
ATOM 2766 O O . VAL A 1 339 ? 4.585 -24.678 29.661 1.00 95.19 339 VAL A O 1
ATOM 2769 N N . CYS A 1 340 ? 2.670 -25.828 29.746 1.00 93.81 340 CYS A N 1
ATOM 2770 C CA . CYS A 1 340 ? 2.189 -25.492 28.412 1.00 93.81 340 CYS A CA 1
ATOM 2771 C C . CYS A 1 340 ? 1.454 -24.151 28.406 1.00 93.81 340 CYS A C 1
ATOM 2773 O O . CYS A 1 340 ? 0.263 -24.072 28.702 1.00 93.81 340 CYS A O 1
ATOM 2775 N N . LEU A 1 341 ? 2.166 -23.101 28.010 1.00 93.50 341 LEU A N 1
ATOM 2776 C CA . LEU A 1 341 ? 1.662 -21.737 27.941 1.00 93.50 341 LEU A CA 1
ATOM 2777 C C . LEU A 1 341 ? 1.158 -21.442 26.517 1.00 93.50 341 LEU A C 1
ATOM 2779 O O . LEU A 1 341 ? 1.937 -21.241 25.581 1.00 93.50 341 LEU A O 1
ATOM 2783 N N . ASN A 1 342 ? -0.160 -21.467 26.339 1.00 91.06 342 ASN A N 1
ATOM 2784 C CA . ASN A 1 342 ? -0.846 -21.362 25.057 1.00 91.06 342 ASN A CA 1
ATOM 2785 C C . ASN A 1 342 ? -1.258 -19.913 24.736 1.00 91.06 342 ASN A C 1
ATOM 2787 O O . ASN A 1 342 ? -2.140 -19.358 25.386 1.00 91.06 342 ASN A O 1
ATOM 2791 N N . LEU A 1 343 ? -0.656 -19.328 23.693 1.00 88.75 343 LEU A N 1
ATOM 2792 C CA . LEU A 1 343 ? -0.906 -17.958 23.207 1.00 88.75 343 LEU A CA 1
ATOM 2793 C C . LEU A 1 343 ? -1.763 -17.907 21.927 1.00 88.75 343 LEU A C 1
ATOM 2795 O O . LEU A 1 343 ? -1.829 -16.870 21.255 1.00 88.75 343 LEU A O 1
ATOM 2799 N N . VAL A 1 344 ? -2.361 -19.040 21.546 1.00 82.94 344 VAL A N 1
ATOM 2800 C CA . VAL A 1 344 ? -3.292 -19.153 20.414 1.00 82.94 344 VAL A CA 1
ATOM 2801 C C . VAL A 1 344 ? -4.548 -18.327 20.708 1.00 82.94 344 VAL A C 1
ATOM 2803 O O . VAL A 1 344 ? -5.075 -18.377 21.820 1.00 82.94 344 VAL A O 1
ATOM 2806 N N . ASP A 1 345 ? -5.012 -17.565 19.718 1.00 77.56 345 ASP A N 1
ATOM 2807 C CA . ASP A 1 345 ? -6.192 -16.700 19.831 1.00 77.56 345 ASP A CA 1
ATOM 2808 C C . ASP A 1 345 ? -7.419 -17.550 20.195 1.00 77.56 345 ASP A C 1
ATOM 2810 O O . ASP A 1 345 ? -7.707 -18.556 19.540 1.00 77.56 345 ASP A O 1
ATOM 2814 N N . GLN A 1 346 ? -8.126 -17.175 21.265 1.00 81.25 346 GLN A N 1
ATOM 2815 C CA . GLN A 1 346 ? -9.299 -17.919 21.735 1.00 81.25 346 GLN A CA 1
ATOM 2816 C C . GLN A 1 346 ? -10.557 -17.539 20.933 1.00 81.25 346 GLN A C 1
ATOM 2818 O O . GLN A 1 346 ? -11.674 -17.921 21.284 1.00 81.25 346 GLN A O 1
ATOM 2823 N N . THR A 1 347 ? -10.395 -16.774 19.849 1.00 73.06 347 THR A N 1
ATOM 2824 C CA . THR A 1 347 ? -11.463 -16.299 18.975 1.00 73.06 347 THR A CA 1
ATOM 2825 C C . THR A 1 347 ? -11.077 -16.404 17.492 1.00 73.06 347 THR A C 1
ATOM 2827 O O . THR A 1 347 ? -9.938 -16.681 17.111 1.00 73.06 347 THR A O 1
ATOM 2830 N N . GLY A 1 348 ? -12.055 -16.206 16.604 1.00 75.56 348 GLY A N 1
ATOM 2831 C CA . GLY A 1 348 ? -11.809 -16.163 15.162 1.00 75.56 348 GLY A CA 1
ATOM 2832 C C . GLY A 1 348 ? -11.297 -17.488 14.582 1.00 75.56 348 GLY A C 1
ATOM 2833 O O . GLY A 1 348 ? -11.839 -18.551 14.871 1.00 75.56 348 GLY A O 1
ATOM 2834 N N . ARG A 1 349 ? -10.287 -17.418 13.703 1.00 73.38 349 ARG A N 1
ATOM 2835 C CA . ARG A 1 349 ? -9.815 -18.578 12.917 1.00 73.38 349 ARG A CA 1
ATOM 2836 C C . ARG A 1 349 ? -8.937 -19.548 13.715 1.00 73.38 349 ARG A C 1
ATOM 2838 O O . ARG A 1 349 ? -8.951 -20.736 13.416 1.00 73.38 349 ARG A O 1
ATOM 2845 N N . GLU A 1 350 ? -8.190 -19.069 14.713 1.00 84.06 350 GLU A N 1
ATOM 2846 C CA . GLU A 1 350 ? -7.295 -19.932 15.505 1.00 84.06 350 GLU A CA 1
ATOM 2847 C C . GLU A 1 350 ? -8.055 -20.777 16.548 1.00 84.06 350 GLU A C 1
ATOM 2849 O O . GLU A 1 350 ? -7.516 -21.765 17.046 1.00 84.06 350 GLU A O 1
ATOM 2854 N N . LEU A 1 351 ? -9.328 -20.448 16.818 1.00 86.31 351 LEU A N 1
ATOM 2855 C CA . LEU A 1 351 ? -10.194 -21.134 17.784 1.00 86.31 351 LEU A CA 1
ATOM 2856 C C . LEU A 1 351 ? -10.288 -22.654 17.559 1.00 86.31 351 LEU A C 1
ATOM 2858 O O . LEU A 1 351 ? -10.382 -23.402 18.528 1.00 86.31 351 LEU A O 1
ATOM 2862 N N . CYS A 1 352 ? -10.248 -23.127 16.309 1.00 87.69 352 CYS A N 1
ATOM 2863 C CA . CYS A 1 352 ? -10.265 -24.565 16.019 1.00 87.69 352 CYS A CA 1
ATOM 2864 C C . CYS A 1 352 ? -9.026 -25.282 16.588 1.00 87.69 352 CYS A C 1
ATOM 2866 O O . CYS A 1 352 ? -9.164 -26.323 17.227 1.00 87.69 352 CYS A O 1
ATOM 2868 N N . LEU A 1 353 ? -7.839 -24.680 16.453 1.00 90.31 353 LEU A N 1
ATOM 2869 C CA . LEU A 1 353 ? -6.597 -25.195 17.026 1.00 90.31 353 LEU A CA 1
ATOM 2870 C C . LEU A 1 353 ? -6.563 -25.023 18.549 1.00 90.31 353 LEU A C 1
ATOM 2872 O O . LEU A 1 353 ? -6.102 -25.919 19.250 1.00 90.31 353 LEU A O 1
ATOM 2876 N N . ALA A 1 354 ? -7.074 -23.900 19.068 1.00 88.31 354 ALA A N 1
ATOM 2877 C CA . ALA A 1 354 ? -7.181 -23.665 20.508 1.00 88.31 354 ALA A CA 1
ATOM 2878 C C . ALA A 1 354 ? -8.052 -24.728 21.199 1.00 88.31 354 ALA A C 1
ATOM 2880 O O . ALA A 1 354 ? -7.625 -25.306 22.199 1.00 88.31 354 ALA A O 1
ATOM 2881 N N . LYS A 1 355 ? -9.235 -25.020 20.635 1.00 88.75 355 LYS A N 1
ATOM 2882 C CA . LYS A 1 355 ? -10.120 -26.094 21.105 1.00 88.75 355 LYS A CA 1
ATOM 2883 C C . LYS A 1 355 ? -9.449 -27.455 21.006 1.00 88.75 355 LYS A C 1
ATOM 2885 O O . LYS A 1 355 ? -9.335 -28.123 22.026 1.00 88.75 355 LYS A O 1
ATOM 2890 N N . ALA A 1 356 ? -8.949 -27.823 19.826 1.00 90.62 356 ALA A N 1
ATOM 2891 C CA . ALA A 1 356 ? -8.331 -29.128 19.622 1.00 90.62 356 ALA A CA 1
ATOM 2892 C C . ALA A 1 356 ? -7.153 -29.354 20.588 1.00 90.62 356 ALA A C 1
ATOM 2894 O O . ALA A 1 356 ? -7.033 -30.434 21.160 1.00 90.62 356 ALA A O 1
ATOM 2895 N N . TYR A 1 357 ? -6.317 -28.338 20.840 1.00 92.25 357 TYR A N 1
ATOM 2896 C CA . TYR A 1 357 ? -5.214 -28.454 21.797 1.00 92.25 357 TYR A CA 1
ATOM 2897 C C . TYR A 1 357 ? -5.710 -28.666 23.236 1.00 92.25 357 TYR A C 1
ATOM 2899 O O . TYR A 1 357 ? -5.209 -29.553 23.927 1.00 92.25 357 TYR A O 1
ATOM 2907 N N . LEU A 1 358 ? -6.709 -27.892 23.671 1.00 90.69 358 LEU A N 1
ATOM 2908 C CA . LEU A 1 358 ? -7.309 -28.031 24.999 1.00 90.69 358 LEU A CA 1
ATOM 2909 C C . LEU A 1 358 ? -7.982 -29.402 25.178 1.00 90.69 358 LEU A C 1
ATOM 2911 O O . LEU A 1 358 ? -7.790 -30.041 26.206 1.00 90.69 358 LEU A O 1
ATOM 2915 N N . GLU A 1 359 ? -8.717 -29.881 24.173 1.00 89.81 359 GLU A N 1
ATOM 2916 C CA . GLU A 1 359 ? -9.365 -31.198 24.169 1.00 89.81 359 GLU A CA 1
ATOM 2917 C C . GLU A 1 359 ? -8.341 -32.334 24.335 1.00 89.81 359 GLU A C 1
ATOM 2919 O O . GLU A 1 359 ? -8.526 -33.201 25.188 1.00 89.81 359 GLU A O 1
ATOM 2924 N N . HIS A 1 360 ? -7.222 -32.304 23.597 1.00 92.50 360 HIS A N 1
ATOM 2925 C CA . HIS A 1 360 ? -6.153 -33.306 23.748 1.00 92.50 360 HIS A CA 1
ATOM 2926 C C . HIS A 1 360 ? -5.512 -33.264 25.143 1.00 92.50 360 HIS A C 1
ATOM 2928 O O . HIS A 1 360 ? -5.207 -34.307 25.720 1.00 92.50 360 HIS A O 1
ATOM 2934 N N . PHE A 1 361 ? -5.333 -32.066 25.707 1.00 89.88 361 PHE A N 1
ATOM 2935 C CA . PHE A 1 361 ? -4.777 -31.902 27.048 1.00 89.88 361 PHE A CA 1
ATOM 2936 C C . PHE A 1 361 ? -5.718 -32.454 28.131 1.00 89.88 361 PHE A C 1
ATOM 2938 O O . PHE A 1 361 ? -5.276 -33.128 29.057 1.00 89.88 361 PHE A O 1
ATOM 2945 N N . LEU A 1 362 ? -7.027 -32.218 27.999 1.00 87.44 362 LEU A N 1
ATOM 2946 C CA . LEU A 1 362 ? -8.033 -32.668 28.963 1.00 87.44 362 LEU A CA 1
ATOM 2947 C C . LEU A 1 362 ? -8.133 -34.198 29.063 1.00 87.44 362 LEU A C 1
ATOM 2949 O O . LEU A 1 362 ? -8.308 -34.711 30.170 1.00 87.44 362 LEU A O 1
ATOM 2953 N N . GLU A 1 363 ? -7.978 -34.928 27.954 1.00 87.75 363 GLU A N 1
ATOM 2954 C CA . GLU A 1 363 ? -7.971 -36.404 27.951 1.00 87.75 363 GLU A CA 1
ATOM 2955 C C . GLU A 1 363 ? -6.582 -37.018 28.226 1.00 87.75 363 GLU A C 1
ATOM 2957 O O . GLU A 1 363 ? -6.443 -38.236 28.204 1.00 87.75 363 GLU A O 1
ATOM 2962 N N . THR A 1 364 ? -5.557 -36.210 28.523 1.00 85.19 364 THR A N 1
ATOM 2963 C CA . THR A 1 364 ? -4.214 -36.713 28.879 1.00 85.19 364 THR A CA 1
ATOM 2964 C C . THR A 1 364 ? -4.094 -37.132 30.357 1.00 85.19 364 THR A C 1
ATOM 2966 O O . THR A 1 364 ? -3.263 -37.973 30.676 1.00 85.19 364 THR A O 1
ATOM 2969 N N . GLU A 1 365 ? -4.925 -36.580 31.254 1.00 79.44 365 GLU A N 1
ATOM 2970 C CA . GLU A 1 365 ? -4.983 -36.882 32.710 1.00 79.44 365 GLU A CA 1
ATOM 2971 C C . GLU A 1 365 ? -3.641 -36.839 33.485 1.00 79.44 365 GLU A C 1
ATOM 2973 O O . GLU A 1 365 ? -3.528 -37.398 34.573 1.00 79.44 365 GLU A O 1
ATOM 2978 N N . ASP A 1 366 ? -2.623 -36.160 32.957 1.00 85.56 366 ASP A N 1
ATOM 2979 C CA . ASP A 1 366 ? -1.257 -36.195 33.489 1.00 85.56 366 ASP A CA 1
ATOM 2980 C C . ASP A 1 366 ? -0.997 -35.047 34.492 1.00 85.56 366 ASP A C 1
ATOM 2982 O O . ASP A 1 366 ? -1.011 -33.881 34.090 1.00 85.56 366 ASP A O 1
ATOM 2986 N N . PRO A 1 367 ? -0.738 -35.328 35.787 1.00 86.00 367 PRO A N 1
ATOM 2987 C CA . PRO A 1 367 ? -0.507 -34.293 36.799 1.00 86.00 367 PRO A CA 1
ATOM 2988 C C . PRO A 1 367 ? 0.835 -33.561 36.639 1.00 86.00 367 PRO A C 1
ATOM 2990 O O . PRO A 1 367 ? 1.001 -32.478 37.198 1.00 86.00 367 PRO A O 1
ATOM 2993 N N . ASP A 1 368 ? 1.779 -34.104 35.860 1.00 88.75 368 ASP A N 1
ATOM 2994 C CA . ASP A 1 368 ? 3.047 -33.433 35.531 1.00 88.75 368 ASP A CA 1
ATOM 2995 C C . ASP A 1 368 ? 2.876 -32.322 34.474 1.00 88.75 368 ASP A C 1
ATOM 2997 O O . ASP A 1 368 ? 3.835 -31.616 34.135 1.00 88.75 368 ASP A O 1
ATOM 3001 N N . LEU A 1 369 ? 1.678 -32.197 33.899 1.00 91.00 369 LEU A N 1
ATOM 3002 C CA . LEU A 1 369 ? 1.364 -31.342 32.763 1.00 91.00 369 LEU A CA 1
ATOM 3003 C C . LEU A 1 369 ? 0.427 -30.203 33.187 1.00 91.00 369 LEU A C 1
ATOM 3005 O O . LEU A 1 369 ? -0.750 -30.402 33.475 1.00 91.00 369 LEU A O 1
ATOM 3009 N N . CYS A 1 370 ? 0.939 -28.973 33.162 1.00 91.81 370 CYS A N 1
ATOM 3010 C CA . CYS A 1 370 ? 0.163 -27.768 33.456 1.00 91.81 370 CYS A CA 1
ATOM 3011 C C . CYS A 1 370 ? -0.223 -27.054 32.151 1.00 91.81 370 CYS A C 1
ATOM 3013 O O . CYS A 1 370 ? 0.632 -26.854 31.288 1.00 91.81 370 CYS A O 1
ATOM 3015 N N . PHE A 1 371 ? -1.488 -26.650 31.988 1.00 91.25 371 PHE A N 1
ATOM 3016 C CA . PHE A 1 371 ? -1.961 -25.892 30.821 1.00 91.25 371 PHE A CA 1
ATOM 3017 C C . PHE A 1 371 ? -2.415 -24.491 31.220 1.00 91.25 371 PHE A C 1
ATOM 3019 O O . PHE A 1 371 ? -3.356 -24.326 31.995 1.00 91.25 371 PHE A O 1
ATOM 3026 N N . VAL A 1 372 ? -1.786 -23.476 30.633 1.00 90.88 372 VAL A N 1
ATOM 3027 C CA . VAL A 1 372 ? -2.084 -22.064 30.885 1.00 90.88 372 VAL A CA 1
ATOM 3028 C C . VAL A 1 372 ? -2.451 -21.411 29.559 1.00 90.88 372 VAL A C 1
ATOM 3030 O O . VAL A 1 372 ? -1.589 -21.171 28.717 1.00 90.88 372 VAL A O 1
ATOM 3033 N N . SER A 1 373 ? -3.737 -21.127 29.351 1.00 88.44 373 SER A N 1
ATOM 3034 C CA . SER A 1 373 ? -4.205 -20.400 28.164 1.00 88.44 373 SER A CA 1
ATOM 3035 C C . SER A 1 373 ? -4.224 -18.899 28.440 1.00 88.44 373 SER A C 1
ATOM 3037 O O . SER A 1 373 ? -4.844 -18.460 29.408 1.00 88.44 373 SER A O 1
ATOM 3039 N N . PHE A 1 374 ? -3.575 -18.111 27.584 1.00 86.25 374 PHE A N 1
ATOM 3040 C CA . PHE A 1 374 ? -3.548 -16.654 27.674 1.00 86.25 374 PHE A CA 1
ATOM 3041 C C . PHE A 1 374 ? -3.796 -16.040 26.298 1.00 86.25 374 PHE A C 1
ATOM 3043 O O . PHE A 1 374 ? -2.939 -16.080 25.412 1.00 86.25 374 PHE A O 1
ATOM 3050 N N . ASP A 1 375 ? -4.973 -15.440 26.116 1.00 77.69 375 ASP A N 1
ATOM 3051 C CA . ASP A 1 375 ? -5.312 -14.769 24.864 1.00 77.69 375 ASP A CA 1
ATOM 3052 C C . ASP A 1 375 ? -4.527 -13.454 24.727 1.00 77.69 375 ASP A C 1
ATOM 3054 O O . ASP A 1 375 ? -4.935 -12.379 25.178 1.00 77.69 375 ASP A O 1
ATOM 3058 N N . PHE A 1 376 ? -3.374 -13.546 24.069 1.00 73.88 376 PHE A N 1
ATOM 3059 C CA . PHE A 1 376 ? -2.485 -12.414 23.842 1.00 73.88 376 PHE A CA 1
ATOM 3060 C C . PHE A 1 376 ? -3.153 -11.290 23.024 1.00 73.88 376 PHE A C 1
ATOM 3062 O O . PHE A 1 376 ? -2.816 -10.118 23.209 1.00 73.88 376 PHE A O 1
ATOM 3069 N N . HIS A 1 377 ? -4.097 -11.601 22.126 1.00 71.75 377 HIS A N 1
ATOM 3070 C CA . HIS A 1 377 ? -4.801 -10.581 21.339 1.00 71.75 377 HIS A CA 1
ATOM 3071 C C . HIS A 1 377 ? -5.871 -9.856 22.150 1.00 71.75 377 HIS A C 1
ATOM 3073 O O . HIS A 1 377 ? -6.059 -8.654 21.950 1.00 71.75 377 HIS A O 1
ATOM 3079 N N . TYR A 1 378 ? -6.543 -10.551 23.066 1.00 72.38 378 TYR A N 1
ATOM 3080 C CA . TYR A 1 378 ? -7.521 -9.965 23.974 1.00 72.38 378 TYR A CA 1
ATOM 3081 C C . TYR A 1 378 ? -6.857 -9.156 25.097 1.00 72.38 378 TYR A C 1
ATOM 3083 O O . TYR A 1 378 ? -7.180 -7.982 25.282 1.00 72.38 378 TYR A O 1
ATOM 3091 N N . HIS A 1 379 ? -5.896 -9.744 25.819 1.00 69.06 379 HIS A N 1
ATOM 3092 C CA . HIS A 1 379 ? -5.286 -9.116 26.994 1.00 69.06 379 HIS A CA 1
ATOM 3093 C C . HIS A 1 379 ? -4.330 -7.973 26.629 1.00 69.06 379 HIS A C 1
ATOM 3095 O O . HIS A 1 379 ? -4.429 -6.891 27.206 1.00 69.06 379 HIS A O 1
ATOM 3101 N N . CYS A 1 380 ? -3.455 -8.156 25.634 1.00 65.19 380 CYS A N 1
ATOM 3102 C CA . CYS A 1 380 ? -2.506 -7.122 25.197 1.00 65.19 380 CYS A CA 1
ATOM 3103 C C . CYS A 1 380 ? -3.055 -6.238 24.057 1.00 65.19 380 CYS A C 1
ATOM 3105 O O . CYS A 1 380 ? -2.293 -5.542 23.372 1.00 65.19 380 CYS A O 1
ATOM 3107 N N . ARG A 1 381 ? -4.381 -6.230 23.847 1.00 54.88 381 ARG A N 1
ATOM 3108 C CA . ARG A 1 381 ? -5.052 -5.329 22.897 1.00 54.88 381 ARG A CA 1
ATOM 3109 C C . ARG A 1 381 ? -4.767 -3.873 23.267 1.00 54.88 381 ARG A C 1
ATOM 3111 O O . ARG A 1 381 ? -4.740 -3.518 24.443 1.00 54.88 381 ARG A O 1
ATOM 3118 N N . ALA A 1 382 ? -4.544 -3.033 22.256 1.00 52.66 382 ALA A N 1
ATOM 3119 C CA . ALA A 1 382 ? -4.098 -1.648 22.440 1.00 52.66 382 ALA A CA 1
ATOM 3120 C C . ALA A 1 382 ? -2.840 -1.515 23.334 1.00 52.66 382 ALA A C 1
ATOM 3122 O O . ALA A 1 382 ? -2.734 -0.587 24.127 1.00 52.66 382 ALA A O 1
ATOM 3123 N N . LEU A 1 383 ? -1.877 -2.437 23.174 1.00 51.81 383 LEU A N 1
ATOM 3124 C CA . LEU A 1 383 ? -0.507 -2.330 23.704 1.00 51.81 383 LEU A CA 1
ATOM 3125 C C . LEU A 1 383 ? -0.383 -2.384 25.235 1.00 51.81 383 LEU A C 1
ATOM 3127 O O . LEU A 1 383 ? 0.631 -1.969 25.791 1.00 51.81 383 LEU A O 1
ATOM 3131 N N . LYS A 1 384 ? -1.375 -2.954 25.926 1.00 57.69 384 LYS A N 1
ATOM 3132 C CA . LYS A 1 384 ? -1.343 -3.183 27.380 1.00 57.69 384 LYS A CA 1
ATOM 3133 C C . LYS A 1 384 ? -0.379 -4.315 27.756 1.00 57.69 384 LYS A C 1
ATOM 3135 O O . LYS A 1 384 ? -0.796 -5.380 28.193 1.00 57.69 384 LYS A O 1
ATOM 3140 N N . LEU A 1 385 ? 0.920 -4.098 27.569 1.00 61.09 385 LEU A N 1
ATOM 3141 C CA . LEU A 1 385 ? 1.968 -5.093 27.825 1.00 61.09 385 LEU A CA 1
ATOM 3142 C C . LEU A 1 385 ? 2.162 -5.396 29.315 1.00 61.09 385 LEU A C 1
ATOM 3144 O O . LEU A 1 385 ? 2.545 -6.511 29.643 1.00 61.09 385 LEU A O 1
ATOM 3148 N N . HIS A 1 386 ? 1.764 -4.490 30.218 1.00 69.06 386 HIS A N 1
ATOM 3149 C CA . HIS A 1 386 ? 1.679 -4.780 31.658 1.00 69.06 386 HIS A CA 1
ATOM 3150 C C . HIS A 1 386 ? 0.768 -5.984 31.978 1.00 69.06 386 HIS A C 1
ATOM 3152 O O . HIS A 1 386 ? 0.926 -6.608 33.017 1.00 69.06 386 HIS A O 1
ATOM 3158 N N . LYS A 1 387 ? -0.157 -6.366 31.079 1.00 75.19 387 LYS A N 1
ATOM 3159 C CA . LYS A 1 387 ? -0.971 -7.591 31.206 1.00 75.19 387 LYS A CA 1
ATOM 3160 C C . LYS A 1 387 ? -0.145 -8.878 31.124 1.00 75.19 387 LYS A C 1
ATOM 3162 O O . LYS A 1 387 ? -0.644 -9.928 31.506 1.00 75.19 387 LYS A O 1
ATOM 3167 N N . ILE A 1 388 ? 1.097 -8.814 30.639 1.00 80.94 388 ILE A N 1
ATOM 3168 C CA . ILE A 1 388 ? 2.031 -9.942 30.709 1.00 80.94 388 ILE A CA 1
ATOM 3169 C C . ILE A 1 388 ? 2.469 -10.170 32.162 1.00 80.94 388 ILE A C 1
ATOM 3171 O O . ILE A 1 388 ? 2.667 -11.318 32.536 1.00 80.94 388 ILE A O 1
ATOM 3175 N N . GLN A 1 389 ? 2.513 -9.139 33.014 1.00 80.50 389 GLN A N 1
ATOM 3176 C CA . GLN A 1 389 ? 2.780 -9.322 34.444 1.00 80.50 389 GLN A CA 1
ATOM 3177 C C . GLN A 1 389 ? 1.692 -10.176 35.116 1.00 80.50 389 GLN A C 1
ATOM 3179 O O . GLN A 1 389 ? 2.032 -11.067 35.885 1.00 80.50 389 GLN A O 1
ATOM 3184 N N . ASP A 1 390 ? 0.412 -9.999 34.754 1.00 82.19 390 ASP A N 1
ATOM 3185 C CA . ASP A 1 390 ? -0.680 -10.876 35.217 1.00 82.19 390 ASP A CA 1
ATOM 3186 C C . ASP A 1 390 ? -0.432 -12.350 34.832 1.00 82.19 390 ASP A C 1
ATOM 3188 O O . ASP A 1 390 ? -0.707 -13.257 35.615 1.00 82.19 390 ASP A O 1
ATOM 3192 N N . LEU A 1 391 ? 0.107 -12.592 33.628 1.00 88.50 391 LEU A N 1
ATOM 3193 C CA . LEU A 1 391 ? 0.480 -13.929 33.160 1.00 88.50 391 LEU A CA 1
ATOM 3194 C C . LEU A 1 391 ? 1.673 -14.489 33.945 1.00 88.50 391 LEU A C 1
ATOM 3196 O O . LEU A 1 391 ? 1.601 -15.634 34.380 1.00 88.50 391 LEU A O 1
ATOM 3200 N N . ILE A 1 392 ? 2.738 -13.704 34.147 1.00 88.88 392 ILE A N 1
ATOM 3201 C CA . ILE A 1 392 ? 3.896 -14.107 34.962 1.00 88.88 392 ILE A CA 1
ATOM 3202 C C . ILE A 1 392 ? 3.442 -14.495 36.374 1.00 88.88 392 ILE A C 1
ATOM 3204 O O . ILE A 1 392 ? 3.763 -15.589 36.825 1.00 88.88 392 ILE A O 1
ATOM 3208 N N . LEU A 1 393 ? 2.648 -13.645 37.034 1.00 86.19 393 LEU A N 1
ATOM 3209 C CA . LEU A 1 393 ? 2.105 -13.905 38.371 1.00 86.19 393 LEU A CA 1
ATOM 3210 C C . LEU A 1 393 ? 1.286 -15.206 38.412 1.00 86.19 393 LEU A C 1
ATOM 3212 O O . LEU A 1 393 ? 1.347 -15.944 39.388 1.00 86.19 393 LEU A O 1
ATOM 3216 N N . SER A 1 394 ? 0.558 -15.536 37.337 1.00 88.12 394 SER A N 1
ATOM 3217 C CA . SER A 1 394 ? -0.212 -16.788 37.255 1.00 88.12 394 SER A CA 1
ATOM 3218 C C . SER A 1 394 ? 0.631 -18.063 37.095 1.00 88.12 394 SER A C 1
ATOM 3220 O O . SER A 1 394 ? 0.092 -19.156 37.261 1.00 88.12 394 SER A O 1
ATOM 3222 N N . ILE A 1 395 ? 1.925 -17.944 36.770 1.00 91.81 395 ILE A N 1
ATOM 3223 C CA . ILE A 1 395 ? 2.854 -19.076 36.587 1.00 91.81 395 ILE A CA 1
ATOM 3224 C C . ILE A 1 395 ? 4.051 -19.043 37.548 1.00 91.81 395 ILE A C 1
ATOM 3226 O O . ILE A 1 395 ? 4.933 -19.893 37.441 1.00 91.81 395 ILE A O 1
ATOM 3230 N N . GLU A 1 396 ? 4.110 -18.080 38.470 1.00 90.00 396 GLU A N 1
ATOM 3231 C CA . GLU A 1 396 ? 5.267 -17.845 39.341 1.00 90.00 396 GLU A CA 1
ATOM 3232 C C . GLU A 1 396 ? 5.570 -19.048 40.250 1.00 90.00 396 GLU A C 1
ATOM 3234 O O . GLU A 1 396 ? 6.723 -19.474 40.343 1.00 90.00 396 GLU A O 1
ATOM 3239 N N . ASP A 1 397 ? 4.540 -19.678 40.823 1.00 88.50 397 ASP A N 1
ATOM 3240 C CA . ASP A 1 397 ? 4.678 -20.907 41.619 1.00 88.50 397 ASP A CA 1
ATOM 3241 C C . ASP A 1 397 ? 5.276 -22.072 40.809 1.00 88.50 397 ASP A C 1
ATOM 3243 O O . ASP A 1 397 ? 6.122 -22.820 41.306 1.00 88.50 397 ASP A O 1
ATOM 3247 N N . GLU A 1 398 ? 4.889 -22.215 39.538 1.00 91.25 398 GLU A N 1
ATOM 3248 C CA . GLU A 1 398 ? 5.427 -23.259 38.661 1.00 91.25 398 GLU A CA 1
ATOM 3249 C C . GLU A 1 398 ? 6.847 -22.928 38.175 1.00 91.25 398 GLU A C 1
ATOM 3251 O O . GLU A 1 398 ? 7.685 -23.824 38.096 1.00 91.25 398 GLU A O 1
ATOM 3256 N N . LEU A 1 399 ? 7.174 -21.653 37.931 1.00 93.06 399 LEU A N 1
ATOM 3257 C CA . LEU A 1 399 ? 8.555 -21.219 37.671 1.00 93.06 399 LEU A CA 1
ATOM 3258 C C . LEU A 1 399 ? 9.473 -21.519 38.867 1.00 93.06 399 LEU A C 1
ATOM 3260 O O . LEU A 1 399 ? 10.604 -21.971 38.677 1.00 93.06 399 LEU A O 1
ATOM 3264 N N . ASN A 1 400 ? 8.979 -21.328 40.093 1.00 90.06 400 ASN A N 1
ATOM 3265 C CA . ASN A 1 400 ? 9.716 -21.644 41.315 1.00 90.06 400 ASN A CA 1
ATOM 3266 C C . ASN A 1 400 ? 9.940 -23.157 41.495 1.00 90.06 400 ASN A C 1
ATOM 3268 O O . ASN A 1 400 ? 11.031 -23.550 41.911 1.00 90.06 400 ASN A O 1
ATOM 3272 N N . LYS A 1 401 ? 8.967 -24.008 41.129 1.00 90.88 401 LYS A N 1
ATOM 3273 C CA . LYS A 1 401 ? 9.148 -25.475 41.073 1.00 90.88 401 LYS A CA 1
ATOM 3274 C C . LYS A 1 401 ? 10.155 -25.903 40.004 1.00 90.88 401 LYS A C 1
ATOM 3276 O O . LYS A 1 401 ? 10.986 -26.762 40.279 1.00 90.88 401 LYS A O 1
ATOM 3281 N N . ILE A 1 402 ? 10.086 -25.306 38.809 1.00 95.62 402 ILE A N 1
ATOM 3282 C CA . ILE A 1 402 ? 10.996 -25.606 37.694 1.00 95.62 402 ILE A CA 1
ATOM 3283 C C . ILE A 1 402 ? 12.451 -25.301 38.076 1.00 95.62 402 ILE A C 1
ATOM 3285 O O . ILE A 1 402 ? 13.361 -26.078 37.769 1.00 95.62 402 ILE A O 1
ATOM 3289 N N . GLY A 1 403 ? 12.675 -24.172 38.753 1.00 93.31 403 GLY A N 1
ATOM 3290 C CA . GLY A 1 403 ? 14.002 -23.741 39.176 1.00 93.31 403 GLY A CA 1
ATOM 3291 C C . GLY A 1 403 ? 14.936 -23.430 38.001 1.00 93.31 403 GLY A C 1
ATOM 3292 O O . GLY A 1 403 ? 14.505 -23.072 36.907 1.00 93.31 403 GLY A O 1
ATOM 3293 N N . PHE A 1 404 ? 16.243 -23.534 38.240 1.00 95.31 404 PHE A N 1
ATOM 3294 C CA . PHE A 1 404 ? 17.276 -23.278 37.236 1.00 95.31 404 PHE A CA 1
ATOM 3295 C C . PHE A 1 404 ? 18.552 -24.086 37.519 1.00 95.31 404 PHE A C 1
ATOM 3297 O O . PHE A 1 404 ? 18.825 -24.490 38.656 1.00 95.31 404 PHE A O 1
ATOM 3304 N N . CYS A 1 405 ? 19.356 -24.293 36.479 1.00 94.88 405 CYS A N 1
ATOM 3305 C CA . CYS A 1 405 ? 20.685 -24.884 36.576 1.00 94.88 405 CYS A CA 1
ATOM 3306 C C . CYS A 1 405 ? 21.663 -23.884 37.208 1.00 94.88 405 CYS A C 1
ATOM 3308 O O . CYS A 1 405 ? 21.718 -22.732 36.779 1.00 94.88 405 CYS A O 1
ATOM 3310 N N . TRP A 1 406 ? 22.475 -24.312 38.173 1.00 94.50 406 TRP A N 1
ATOM 3311 C CA . TRP A 1 406 ? 23.558 -23.499 38.736 1.00 94.50 406 TRP A CA 1
ATOM 3312 C C . TRP A 1 406 ? 24.852 -24.309 38.788 1.00 94.50 406 TRP A C 1
ATOM 3314 O O . TRP A 1 406 ? 24.933 -25.311 39.492 1.00 94.50 406 TRP A O 1
ATOM 3324 N N . LEU A 1 407 ? 25.858 -23.856 38.046 1.00 91.94 407 LEU A N 1
ATOM 3325 C CA . LEU A 1 407 ? 27.252 -24.268 38.150 1.00 91.94 407 LEU A CA 1
ATOM 3326 C C . LEU A 1 407 ? 28.030 -23.287 39.017 1.00 91.94 407 LEU A C 1
ATOM 3328 O O . LEU A 1 407 ? 27.890 -22.066 38.879 1.00 91.94 407 LEU A O 1
ATOM 3332 N N . ASP A 1 408 ? 28.886 -23.819 39.877 1.00 88.88 408 ASP A N 1
ATOM 3333 C CA . ASP A 1 408 ? 29.864 -23.018 40.592 1.00 88.88 408 ASP A CA 1
ATOM 3334 C C . ASP A 1 408 ? 31.113 -22.708 39.747 1.00 88.88 408 ASP A C 1
ATOM 3336 O O . ASP A 1 408 ? 31.276 -23.173 38.617 1.00 88.88 408 ASP A O 1
ATOM 3340 N N . LYS A 1 409 ? 32.020 -21.921 40.328 1.00 85.88 409 LYS A N 1
ATOM 3341 C CA . LYS A 1 409 ? 33.321 -21.557 39.746 1.00 85.88 409 LYS A CA 1
ATOM 3342 C C . LYS A 1 409 ? 34.282 -22.729 39.480 1.00 85.88 409 LYS A C 1
ATOM 3344 O O . LYS A 1 409 ? 35.331 -22.504 38.889 1.00 85.88 409 LYS A O 1
ATOM 3349 N N . THR A 1 410 ? 33.959 -23.948 39.918 1.00 84.50 410 THR A N 1
ATOM 3350 C CA . THR A 1 410 ? 34.716 -25.179 39.623 1.00 84.50 410 THR A CA 1
ATOM 3351 C C . THR A 1 410 ? 34.067 -26.020 38.518 1.00 84.50 410 THR A C 1
ATOM 3353 O O . THR A 1 410 ? 34.622 -27.041 38.121 1.00 84.50 410 THR A O 1
ATOM 3356 N N . GLY A 1 411 ? 32.897 -25.606 38.012 1.00 80.94 411 GLY A N 1
ATOM 3357 C CA . GLY A 1 411 ? 32.077 -26.415 37.110 1.00 80.94 411 GLY A CA 1
ATOM 3358 C C . GLY A 1 411 ? 31.257 -27.491 37.830 1.00 80.94 411 GLY A C 1
ATOM 3359 O O . GLY A 1 411 ? 30.745 -28.399 37.176 1.00 80.94 411 GLY A O 1
ATOM 3360 N N . THR A 1 412 ? 31.107 -27.406 39.156 1.00 85.25 412 THR A N 1
ATOM 3361 C CA . THR A 1 412 ? 30.294 -28.342 39.942 1.00 85.25 412 THR A CA 1
ATOM 3362 C C . THR A 1 412 ? 28.836 -27.881 39.973 1.00 85.25 412 THR A C 1
ATOM 3364 O O . THR A 1 412 ? 28.535 -26.701 40.158 1.00 85.25 412 THR A O 1
ATOM 3367 N N . LEU A 1 413 ? 27.911 -28.819 39.773 1.00 90.19 413 LEU A N 1
ATOM 3368 C CA . LEU A 1 413 ? 26.481 -28.554 39.617 1.00 90.19 413 LEU A CA 1
ATOM 3369 C C . LEU A 1 413 ? 25.776 -28.460 40.987 1.00 90.19 413 LEU A C 1
ATOM 3371 O O . LEU A 1 413 ? 25.549 -29.474 41.644 1.00 90.19 413 LEU A O 1
ATOM 3375 N N . LEU A 1 414 ? 25.422 -27.243 41.406 1.00 91.38 414 LEU A N 1
ATOM 3376 C CA . LEU A 1 414 ? 24.764 -26.931 42.683 1.00 91.38 414 LEU A CA 1
ATOM 3377 C C . LEU A 1 414 ? 23.247 -27.156 42.648 1.00 91.38 414 LEU A C 1
ATOM 3379 O O . LEU A 1 414 ? 22.676 -27.705 43.588 1.00 91.38 414 LEU A O 1
ATOM 3383 N N . THR A 1 415 ? 22.578 -26.720 41.577 1.00 92.25 415 THR A N 1
ATOM 3384 C CA . THR A 1 415 ? 21.136 -26.935 41.374 1.00 92.25 415 THR A CA 1
ATOM 3385 C C . THR A 1 415 ? 20.850 -27.359 39.942 1.00 92.25 415 THR A C 1
ATOM 3387 O O . THR A 1 415 ? 21.570 -26.978 39.018 1.00 92.25 415 THR A O 1
ATOM 3390 N N . LYS A 1 416 ? 19.777 -28.133 39.759 1.00 93.44 416 LYS A N 1
ATOM 3391 C CA . LYS A 1 416 ? 19.253 -28.541 38.452 1.00 93.44 416 LYS A CA 1
ATOM 3392 C C . LYS A 1 416 ? 17.929 -27.834 38.183 1.00 93.44 416 LYS A C 1
ATOM 3394 O O . LYS A 1 416 ? 17.135 -27.659 39.105 1.00 93.44 416 LYS A O 1
ATOM 3399 N N . GLN A 1 417 ? 17.672 -27.506 36.924 1.00 95.56 417 GLN A N 1
ATOM 3400 C CA . GLN A 1 417 ? 16.323 -27.259 36.440 1.00 95.56 417 GLN A CA 1
ATOM 3401 C C . GLN A 1 417 ? 15.583 -28.605 36.329 1.00 95.56 417 GLN A C 1
ATOM 3403 O O . GLN A 1 417 ? 16.122 -29.577 35.787 1.00 95.56 417 GLN A O 1
ATOM 3408 N N . VAL A 1 418 ? 14.359 -28.656 36.853 1.00 94.62 418 VAL A N 1
ATOM 3409 C CA . VAL A 1 418 ? 13.471 -29.829 36.861 1.00 94.62 418 VAL A CA 1
ATOM 3410 C C . VAL A 1 418 ? 12.090 -29.399 36.376 1.00 94.62 418 VAL A C 1
ATOM 3412 O O . VAL A 1 418 ? 11.261 -28.936 37.146 1.00 94.62 418 VAL A O 1
ATOM 3415 N N . GLY A 1 419 ? 11.870 -29.511 35.068 1.00 95.38 419 GLY A N 1
ATOM 3416 C CA . GLY A 1 419 ? 10.699 -28.993 34.366 1.00 95.38 419 GLY A CA 1
ATOM 3417 C C . GLY A 1 419 ? 11.055 -27.918 33.337 1.00 95.38 419 GLY A C 1
ATOM 3418 O O . GLY A 1 419 ? 12.202 -27.477 33.219 1.00 95.38 419 GLY A O 1
ATOM 3419 N N . VAL A 1 420 ? 10.073 -27.492 32.541 1.00 97.06 420 VAL A N 1
ATOM 3420 C CA . VAL A 1 420 ? 10.276 -26.464 31.505 1.00 97.06 420 VAL A CA 1
ATOM 3421 C C . VAL A 1 420 ? 8.971 -25.767 31.126 1.00 97.06 420 VAL A C 1
ATOM 3423 O O . VAL A 1 420 ? 7.908 -26.388 31.063 1.00 97.06 420 VAL A O 1
ATOM 3426 N N . VAL A 1 421 ? 9.057 -24.474 30.800 1.00 96.62 421 VAL A N 1
ATOM 3427 C CA . VAL A 1 421 ? 7.950 -23.750 30.162 1.00 96.62 421 VAL A CA 1
ATOM 3428 C C . VAL A 1 421 ? 7.992 -23.973 28.652 1.00 96.62 421 VAL A C 1
ATOM 3430 O O . VAL A 1 421 ? 8.987 -23.666 27.988 1.00 96.62 421 VAL A O 1
ATOM 3433 N N . ARG A 1 422 ? 6.882 -24.473 28.105 1.00 95.06 422 ARG A N 1
ATOM 3434 C CA . ARG A 1 422 ? 6.637 -24.626 26.673 1.00 95.06 422 ARG A CA 1
ATOM 3435 C C . ARG A 1 422 ? 5.659 -23.564 26.182 1.00 95.06 422 ARG A C 1
ATOM 3437 O O . ARG A 1 422 ? 4.467 -23.640 26.464 1.00 95.06 422 ARG A O 1
ATOM 3444 N N . THR A 1 423 ? 6.141 -22.604 25.400 1.00 93.50 423 THR A N 1
ATOM 3445 C CA . THR A 1 423 ? 5.312 -21.519 24.852 1.00 93.50 423 THR A CA 1
ATOM 3446 C C . THR A 1 423 ? 4.792 -21.871 23.454 1.00 93.50 423 THR A C 1
ATOM 3448 O O . THR A 1 423 ? 5.573 -22.021 22.512 1.00 93.50 423 THR A O 1
ATOM 3451 N N . ASN A 1 424 ? 3.468 -21.965 23.299 1.00 87.75 424 ASN A N 1
ATOM 3452 C CA . ASN A 1 424 ? 2.795 -22.338 22.051 1.00 87.75 424 ASN A CA 1
ATOM 3453 C C . ASN A 1 424 ? 2.047 -21.159 21.422 1.00 87.75 424 ASN A C 1
ATOM 3455 O O . ASN A 1 424 ? 1.517 -20.291 22.110 1.00 87.75 424 ASN A O 1
ATOM 3459 N N . CYS A 1 425 ? 1.961 -21.164 20.094 1.00 80.94 425 CYS A N 1
ATOM 3460 C CA . CYS A 1 425 ? 1.223 -20.198 19.286 1.00 80.94 425 CYS A CA 1
ATOM 3461 C C . CYS A 1 425 ? 0.994 -20.800 17.885 1.00 80.94 425 CYS A C 1
ATOM 3463 O O . CYS A 1 425 ? 1.750 -21.685 17.484 1.00 80.94 425 CYS A O 1
ATOM 3465 N N . VAL A 1 426 ? 0.016 -20.299 17.118 1.00 73.38 426 VAL A N 1
ATOM 3466 C CA . VAL A 1 426 ? -0.118 -20.613 15.677 1.00 73.38 426 VAL A CA 1
ATOM 3467 C C . VAL A 1 426 ? 1.156 -20.230 14.923 1.00 73.38 426 VAL A C 1
ATOM 3469 O O . VAL A 1 426 ? 1.633 -20.975 14.076 1.00 73.38 426 VAL A O 1
ATOM 3472 N N . ASP A 1 427 ? 1.754 -19.094 15.275 1.00 61.53 427 ASP A N 1
ATOM 3473 C CA . ASP A 1 427 ? 3.050 -18.665 14.762 1.00 61.53 427 ASP A CA 1
ATOM 3474 C C . ASP A 1 427 ? 4.035 -18.571 15.920 1.00 61.53 427 ASP A C 1
ATOM 3476 O O . ASP A 1 427 ? 3.915 -17.704 16.789 1.00 61.53 427 ASP A O 1
ATOM 3480 N N . CYS A 1 428 ? 4.995 -19.491 15.949 1.00 58.47 428 CYS A N 1
ATOM 3481 C CA . CYS A 1 428 ? 5.819 -19.817 17.110 1.00 58.47 428 CYS A CA 1
ATOM 3482 C C . CYS A 1 428 ? 6.858 -18.749 17.507 1.00 58.47 428 CYS A C 1
ATOM 3484 O O . CYS A 1 428 ? 7.868 -19.105 18.110 1.00 58.47 428 CYS A O 1
ATOM 3486 N N . LEU A 1 429 ? 6.641 -17.462 17.198 1.00 70.69 429 LEU A N 1
ATOM 3487 C CA . LEU A 1 429 ? 7.632 -16.412 17.437 1.00 70.69 429 LEU A CA 1
ATOM 3488 C C . LEU A 1 429 ? 7.104 -15.059 17.925 1.00 70.69 429 LEU A C 1
ATOM 3490 O O . LEU A 1 429 ? 7.427 -14.668 19.039 1.00 70.69 429 LEU A O 1
ATOM 3494 N N . ASP A 1 430 ? 6.315 -14.325 17.135 1.00 73.38 430 ASP A N 1
ATOM 3495 C CA . ASP A 1 430 ? 6.059 -12.899 17.430 1.00 73.38 430 ASP A CA 1
ATOM 3496 C C . ASP A 1 430 ? 5.306 -12.700 18.774 1.00 73.38 430 ASP A C 1
ATOM 3498 O O . ASP A 1 430 ? 5.467 -11.685 19.447 1.00 73.38 430 ASP A O 1
ATOM 3502 N N . ARG A 1 431 ? 4.492 -13.688 19.190 1.00 83.19 431 ARG A N 1
ATOM 3503 C CA . ARG A 1 431 ? 3.842 -13.749 20.518 1.00 83.19 431 ARG A CA 1
ATOM 3504 C C . ARG A 1 431 ? 4.714 -14.451 21.571 1.00 83.19 431 ARG A C 1
ATOM 3506 O O . ARG A 1 431 ? 4.823 -13.970 22.695 1.00 83.19 431 ARG A O 1
ATOM 3513 N N . THR A 1 432 ? 5.337 -15.579 21.220 1.00 88.75 432 THR A N 1
ATOM 3514 C CA . THR A 1 432 ? 6.103 -16.421 22.160 1.00 88.75 432 THR A CA 1
ATOM 3515 C C . THR A 1 432 ? 7.384 -15.743 22.633 1.00 88.75 432 THR A C 1
ATOM 3517 O O . THR A 1 432 ? 7.694 -15.808 23.812 1.00 88.75 432 THR A O 1
ATOM 3520 N N . ASN A 1 433 ? 8.102 -15.047 21.751 1.00 89.75 433 ASN A N 1
ATOM 3521 C CA . ASN A 1 433 ? 9.382 -14.411 22.051 1.00 89.75 433 ASN A CA 1
ATOM 3522 C C . ASN A 1 433 ? 9.238 -13.247 23.046 1.00 89.75 433 ASN A C 1
ATOM 3524 O O . ASN A 1 433 ? 10.096 -13.064 23.902 1.00 89.75 433 ASN A O 1
ATOM 3528 N N . VAL A 1 434 ? 8.122 -12.510 22.983 1.00 86.12 434 VAL A N 1
ATOM 3529 C CA . VAL A 1 434 ? 7.776 -11.468 23.966 1.00 86.12 434 VAL A CA 1
ATOM 3530 C C . VAL A 1 434 ? 7.521 -12.084 25.348 1.00 86.12 434 VAL A C 1
ATOM 3532 O O . VAL A 1 434 ? 8.052 -11.600 26.344 1.00 86.12 434 VAL A O 1
ATOM 3535 N N . VAL A 1 435 ? 6.756 -13.180 25.418 1.00 90.31 435 VAL A N 1
ATOM 3536 C CA . VAL A 1 435 ? 6.443 -13.862 26.689 1.00 90.31 435 VAL A CA 1
ATOM 3537 C C . VAL A 1 435 ? 7.672 -14.561 27.281 1.00 90.31 435 VAL A C 1
ATOM 3539 O O . VAL A 1 435 ? 7.935 -14.412 28.470 1.00 90.31 435 VAL A O 1
ATOM 3542 N N . GLN A 1 436 ? 8.470 -15.258 26.468 1.00 92.44 436 GLN A N 1
ATOM 3543 C CA . GLN A 1 436 ? 9.712 -15.895 26.922 1.00 92.44 436 GLN A CA 1
ATOM 3544 C C . GLN A 1 436 ? 10.755 -14.872 27.399 1.00 92.44 436 GLN A C 1
ATOM 3546 O O . GLN A 1 436 ? 11.464 -15.141 28.369 1.00 92.44 436 GLN A O 1
ATOM 3551 N N . GLY A 1 437 ? 10.808 -13.687 26.777 1.00 91.31 437 GLY A N 1
ATOM 3552 C CA . GLY A 1 437 ? 11.624 -12.566 27.247 1.00 91.31 437 GLY A CA 1
ATOM 3553 C C . GLY A 1 437 ? 11.201 -12.060 28.627 1.00 91.31 437 GLY A C 1
ATOM 3554 O O . GLY A 1 437 ? 12.053 -11.886 29.496 1.00 91.31 437 GLY A O 1
ATOM 3555 N N . ALA A 1 438 ? 9.894 -11.912 28.867 1.00 89.56 438 ALA A N 1
ATOM 3556 C CA . ALA A 1 438 ? 9.364 -11.535 30.180 1.00 89.56 438 ALA A CA 1
ATOM 3557 C C . ALA A 1 438 ? 9.654 -12.600 31.258 1.00 89.56 438 ALA A C 1
ATOM 3559 O O . ALA A 1 438 ? 10.130 -12.262 32.340 1.00 89.56 438 ALA A O 1
ATOM 3560 N N . ILE A 1 439 ? 9.466 -13.891 30.946 1.00 92.81 439 ILE A N 1
ATOM 3561 C CA . ILE A 1 439 ? 9.852 -14.996 31.844 1.00 92.81 439 ILE A CA 1
ATOM 3562 C C . ILE A 1 439 ? 11.356 -14.933 32.148 1.00 92.81 439 ILE A C 1
ATOM 3564 O O . ILE A 1 439 ? 11.769 -15.047 33.300 1.00 92.81 439 ILE A O 1
ATOM 3568 N N . SER A 1 440 ? 12.185 -14.702 31.126 1.00 91.94 440 SER A N 1
ATOM 3569 C CA . SER A 1 440 ? 13.637 -14.625 31.284 1.00 91.94 440 SER A CA 1
ATOM 3570 C C . SER A 1 440 ? 14.078 -13.459 32.172 1.00 91.94 440 SER A C 1
ATOM 3572 O O . SER A 1 440 ? 15.048 -13.622 32.902 1.00 91.94 440 SER A O 1
ATOM 3574 N N . GLN A 1 441 ? 13.391 -12.311 32.148 1.00 89.44 441 GLN A N 1
ATOM 3575 C CA . GLN A 1 441 ? 13.675 -11.201 33.069 1.00 89.44 441 GLN A CA 1
ATOM 3576 C C . GLN A 1 441 ? 13.433 -11.597 34.527 1.00 89.44 441 GLN A C 1
ATOM 3578 O O . GLN A 1 441 ? 14.293 -11.369 35.376 1.00 89.44 441 GLN A O 1
ATOM 3583 N N . VAL A 1 442 ? 12.301 -12.243 34.808 1.00 88.44 442 VAL A N 1
ATOM 3584 C CA . VAL A 1 442 ? 11.919 -12.648 36.169 1.00 88.44 442 VAL A CA 1
ATOM 3585 C C . VAL A 1 442 ? 12.835 -13.749 36.703 1.00 88.44 442 VAL A C 1
ATOM 3587 O O . VAL A 1 442 ? 13.280 -13.680 37.849 1.00 88.44 442 VAL A O 1
ATOM 3590 N N . VAL A 1 443 ? 13.211 -14.721 35.866 1.00 91.75 443 VAL A N 1
ATOM 3591 C CA . VAL A 1 443 ? 14.172 -15.754 36.276 1.00 91.75 443 VAL A CA 1
ATOM 3592 C C . VAL A 1 443 ? 15.575 -15.174 36.474 1.00 91.75 443 VAL A C 1
ATOM 3594 O O . VAL A 1 443 ? 16.204 -15.493 37.481 1.00 91.75 443 VAL A O 1
ATOM 3597 N N . CYS A 1 444 ? 16.059 -14.279 35.605 1.00 89.44 444 CYS A N 1
ATOM 3598 C CA . CYS A 1 444 ? 17.353 -13.615 35.810 1.00 89.44 444 CYS A CA 1
ATOM 3599 C C . CYS A 1 444 ? 17.379 -12.744 37.080 1.00 89.44 444 CYS A C 1
ATOM 3601 O O . CYS A 1 444 ? 18.394 -12.724 37.779 1.00 89.44 444 CYS A O 1
ATOM 3603 N N . LEU A 1 445 ? 16.268 -12.085 37.433 1.00 85.94 445 LEU A N 1
ATOM 3604 C CA . LEU A 1 445 ? 16.133 -11.387 38.714 1.00 85.94 445 LEU A CA 1
ATOM 3605 C C . LEU A 1 445 ? 16.231 -12.364 39.895 1.00 85.94 445 LEU A C 1
ATOM 3607 O O . LEU A 1 445 ? 16.997 -12.125 40.825 1.00 85.94 445 LEU A O 1
ATOM 3611 N N . ASN A 1 446 ? 15.507 -13.487 39.853 1.00 87.25 446 ASN A N 1
ATOM 3612 C CA . ASN A 1 446 ? 15.548 -14.494 40.918 1.00 87.25 446 ASN A CA 1
ATOM 3613 C C . ASN A 1 446 ? 16.921 -15.187 41.030 1.00 87.25 446 ASN A C 1
ATOM 3615 O O . ASN A 1 446 ? 17.356 -15.503 42.138 1.00 87.25 446 ASN A O 1
ATOM 3619 N N . GLN A 1 447 ? 17.645 -15.358 39.920 1.00 90.06 447 GLN A N 1
ATOM 3620 C CA . GLN A 1 447 ? 19.047 -15.793 39.902 1.00 90.06 447 GLN A CA 1
ATOM 3621 C C . GLN A 1 447 ? 19.963 -14.779 40.611 1.00 90.06 447 GLN A C 1
ATOM 3623 O O . GLN A 1 447 ? 20.714 -15.158 41.511 1.00 90.06 447 GLN A O 1
ATOM 3628 N N . ALA A 1 448 ? 19.865 -13.489 40.272 1.00 82.62 448 ALA A N 1
ATOM 3629 C CA . ALA A 1 448 ? 20.647 -12.423 40.905 1.00 82.62 448 ALA A CA 1
ATOM 3630 C C . ALA A 1 448 ? 20.316 -12.237 42.401 1.00 82.62 448 ALA A C 1
ATOM 3632 O O . ALA A 1 448 ? 21.215 -11.987 43.207 1.00 82.62 448 ALA A O 1
ATOM 3633 N N . ARG A 1 449 ? 19.048 -12.438 42.791 1.00 84.62 449 ARG A N 1
ATOM 3634 C CA . ARG A 1 449 ? 18.605 -12.476 44.195 1.00 84.62 449 ARG A CA 1
ATOM 3635 C C . ARG A 1 449 ? 19.190 -13.657 44.966 1.00 84.62 449 ARG A C 1
ATOM 3637 O O . ARG A 1 449 ? 19.676 -13.472 46.076 1.00 84.62 449 ARG A O 1
ATOM 3644 N N . LYS A 1 450 ? 19.220 -14.861 44.378 1.00 84.25 450 LYS A N 1
ATOM 3645 C CA . LYS A 1 450 ? 19.843 -16.047 45.005 1.00 84.25 450 LYS A CA 1
ATOM 3646 C C . LYS A 1 450 ? 21.356 -15.916 45.204 1.00 84.25 450 LYS A C 1
ATOM 3648 O O . LYS A 1 450 ? 21.895 -16.558 46.098 1.00 84.25 450 LYS A O 1
ATOM 3653 N N . LEU A 1 451 ? 22.023 -15.086 44.403 1.00 81.88 451 LEU A N 1
ATOM 3654 C CA . LEU A 1 451 ? 23.436 -14.731 44.577 1.00 81.88 451 LEU A CA 1
ATOM 3655 C C . LEU A 1 451 ? 23.669 -13.638 45.638 1.00 81.88 451 LEU A C 1
ATOM 3657 O O . LEU A 1 451 ? 24.818 -13.306 45.910 1.00 81.88 451 LEU A O 1
ATOM 3661 N N . GLY A 1 452 ? 22.610 -13.060 46.216 1.00 75.62 452 GLY A N 1
ATOM 3662 C CA . GLY A 1 452 ? 22.700 -11.987 47.211 1.00 75.62 452 GLY A CA 1
ATOM 3663 C C . GLY A 1 452 ? 23.073 -10.611 46.649 1.00 75.62 452 GLY A C 1
ATOM 3664 O O . GLY A 1 452 ? 23.294 -9.693 47.430 1.00 75.62 452 GLY A O 1
ATOM 3665 N N . ILE A 1 453 ? 23.138 -10.449 45.321 1.00 75.00 453 ILE A N 1
ATOM 3666 C CA . ILE A 1 453 ? 23.573 -9.193 44.679 1.00 75.00 453 ILE A CA 1
ATOM 3667 C C . ILE A 1 453 ? 22.412 -8.196 44.571 1.00 75.00 453 ILE A C 1
ATOM 3669 O O . ILE A 1 453 ? 22.602 -6.989 44.665 1.00 75.00 453 ILE A O 1
ATOM 3673 N N . ILE A 1 454 ? 21.189 -8.701 44.393 1.00 74.75 454 ILE A N 1
ATOM 3674 C CA . ILE A 1 454 ? 19.961 -7.903 44.405 1.00 74.75 454 ILE A CA 1
ATOM 3675 C C . ILE A 1 454 ? 19.133 -8.354 45.609 1.00 74.75 454 ILE A C 1
ATOM 3677 O O . ILE A 1 454 ? 18.910 -9.548 45.799 1.00 74.75 454 ILE A O 1
ATOM 3681 N N . GLY A 1 455 ? 18.670 -7.413 46.432 1.00 69.25 455 GLY A N 1
ATOM 3682 C CA . GLY A 1 455 ? 17.805 -7.714 47.572 1.00 69.25 455 GLY A CA 1
ATOM 3683 C C . GLY A 1 455 ? 16.479 -8.398 47.181 1.00 69.25 455 GLY A C 1
ATOM 3684 O O . GLY A 1 455 ? 15.988 -8.256 46.056 1.00 69.25 455 GLY A O 1
ATOM 3685 N N . PRO A 1 456 ? 15.836 -9.127 48.112 1.00 67.06 456 PRO A N 1
ATOM 3686 C CA . PRO A 1 456 ? 14.581 -9.831 47.834 1.00 67.06 456 PRO A CA 1
ATOM 3687 C C . PRO A 1 456 ? 13.410 -8.886 47.515 1.00 67.06 456 PRO A C 1
ATOM 3689 O O . PRO A 1 456 ? 12.465 -9.301 46.850 1.00 67.06 456 PRO A O 1
ATOM 3692 N N . LEU A 1 457 ? 13.481 -7.625 47.961 1.00 70.25 457 LEU A N 1
ATOM 3693 C CA . LEU A 1 457 ? 12.445 -6.601 47.774 1.00 70.25 457 LEU A CA 1
ATOM 3694 C C . LEU A 1 457 ? 12.830 -5.484 46.791 1.00 70.25 457 LEU A C 1
ATOM 3696 O O . LEU A 1 457 ? 11.981 -4.658 46.477 1.00 70.25 457 LEU A O 1
ATOM 3700 N N . THR A 1 458 ? 14.069 -5.431 46.290 1.00 66.81 458 THR A N 1
ATOM 3701 C CA . THR A 1 458 ? 14.436 -4.432 45.275 1.00 66.81 458 THR A CA 1
ATOM 3702 C C . THR A 1 458 ? 13.805 -4.771 43.930 1.00 66.81 458 THR A C 1
ATOM 3704 O O . THR A 1 458 ? 13.740 -5.941 43.531 1.00 66.81 458 THR A O 1
ATOM 3707 N N . GLU A 1 459 ? 13.339 -3.737 43.230 1.00 68.12 459 GLU A N 1
ATOM 3708 C CA . GLU A 1 459 ? 12.838 -3.850 41.862 1.00 68.12 459 GLU A CA 1
ATOM 3709 C C . GLU A 1 459 ? 13.951 -4.250 40.880 1.00 68.12 459 GLU A C 1
ATOM 3711 O O . GLU A 1 459 ? 15.141 -4.255 41.202 1.00 68.12 459 GLU A O 1
ATOM 3716 N N . THR A 1 460 ? 13.560 -4.636 39.665 1.00 70.44 460 THR A N 1
ATOM 3717 C CA . THR A 1 460 ? 14.519 -5.085 38.645 1.00 70.44 460 THR A CA 1
ATOM 3718 C C . THR A 1 460 ? 15.315 -3.887 38.116 1.00 70.44 460 THR A C 1
ATOM 3720 O O . THR A 1 460 ? 14.686 -2.953 37.618 1.00 70.44 460 THR A O 1
ATOM 3723 N N . PRO A 1 461 ? 16.664 -3.901 38.145 1.00 78.12 461 PRO A N 1
ATOM 3724 C CA . PRO A 1 461 ? 17.470 -2.803 37.616 1.00 78.12 461 PRO A CA 1
ATOM 3725 C C . PRO A 1 461 ? 17.117 -2.486 36.162 1.00 78.12 461 PRO A C 1
ATOM 3727 O O . PRO A 1 461 ? 17.017 -3.382 35.319 1.00 78.12 461 PRO A O 1
ATOM 3730 N N . GLN A 1 462 ? 16.943 -1.206 35.839 1.00 80.38 462 GLN A N 1
ATOM 3731 C CA . GLN A 1 462 ? 16.439 -0.809 34.524 1.00 80.38 462 GLN A CA 1
ATOM 3732 C C . GLN A 1 462 ? 17.430 -1.144 33.395 1.00 80.38 462 GLN A C 1
ATOM 3734 O O . GLN A 1 462 ? 16.999 -1.536 32.307 1.00 80.38 462 GLN A O 1
ATOM 3739 N N . GLN A 1 463 ? 18.746 -1.110 33.662 1.00 81.69 463 GLN A N 1
ATOM 3740 C CA . GLN A 1 463 ? 19.753 -1.573 32.700 1.00 81.69 463 GLN A CA 1
ATOM 3741 C C . GLN A 1 463 ? 19.624 -3.085 32.419 1.00 81.69 463 GLN A C 1
ATOM 3743 O O . GLN A 1 463 ? 19.743 -3.508 31.269 1.00 81.69 463 GLN A O 1
ATOM 3748 N N . LEU A 1 464 ? 19.309 -3.902 33.437 1.00 81.69 464 LEU A N 1
ATOM 3749 C CA . LEU A 1 464 ? 19.064 -5.343 33.281 1.00 81.69 464 LEU A CA 1
ATOM 3750 C C . LEU A 1 464 ? 17.822 -5.611 32.415 1.00 81.69 464 LEU A C 1
ATOM 3752 O O . LEU A 1 464 ? 17.862 -6.464 31.524 1.00 81.69 464 LEU A O 1
ATOM 3756 N N . ILE A 1 465 ? 16.737 -4.855 32.636 1.00 84.12 465 ILE A N 1
ATOM 3757 C CA . ILE A 1 465 ? 15.522 -4.917 31.809 1.00 84.12 465 ILE A CA 1
ATOM 3758 C C . ILE A 1 465 ? 15.867 -4.627 30.343 1.00 84.12 465 ILE A C 1
ATOM 3760 O O . ILE A 1 465 ? 15.530 -5.437 29.476 1.00 84.12 465 ILE A O 1
ATOM 3764 N N . GLN A 1 466 ? 16.546 -3.507 30.070 1.00 84.88 466 GLN A N 1
ATOM 3765 C CA . GLN A 1 466 ? 16.885 -3.071 28.711 1.00 84.88 466 GLN A CA 1
ATOM 3766 C C . GLN A 1 466 ? 17.832 -4.043 27.997 1.00 84.88 466 GLN A C 1
ATOM 3768 O O . GLN A 1 466 ? 17.589 -4.388 26.841 1.00 84.88 466 GLN A O 1
ATOM 3773 N N . ALA A 1 467 ? 18.870 -4.537 28.676 1.00 86.25 467 ALA A N 1
ATOM 3774 C CA . ALA A 1 467 ? 19.808 -5.498 28.099 1.00 86.25 467 ALA A CA 1
ATOM 3775 C C . ALA A 1 467 ? 19.104 -6.795 27.672 1.00 86.25 467 ALA A C 1
ATOM 3777 O O . ALA A 1 467 ? 19.257 -7.240 26.532 1.00 86.25 467 ALA A O 1
ATOM 3778 N N . LEU A 1 468 ? 18.264 -7.362 28.546 1.00 88.81 468 LEU A N 1
ATOM 3779 C CA . LEU A 1 468 ? 17.477 -8.552 28.215 1.00 88.81 468 LEU A CA 1
ATOM 3780 C C . LEU A 1 468 ? 16.447 -8.271 27.110 1.00 88.81 468 LEU A C 1
ATOM 3782 O O . LEU A 1 468 ? 16.286 -9.106 26.225 1.00 88.81 468 LEU A O 1
ATOM 3786 N N . GLN A 1 469 ? 15.798 -7.101 27.104 1.00 87.38 469 GLN A N 1
ATOM 3787 C CA . GLN A 1 469 ? 14.884 -6.677 26.032 1.00 87.38 469 GLN A CA 1
ATOM 3788 C C . GLN A 1 469 ? 15.571 -6.643 24.660 1.00 87.38 469 GLN A C 1
ATOM 3790 O O . GLN A 1 469 ? 15.049 -7.200 23.690 1.00 87.38 469 GLN A O 1
ATOM 3795 N N . LEU A 1 470 ? 16.766 -6.052 24.577 1.00 88.81 470 LEU A N 1
ATOM 3796 C CA . LEU A 1 470 ? 17.533 -5.968 23.334 1.00 88.81 470 LEU A CA 1
ATOM 3797 C C . LEU A 1 470 ? 17.968 -7.358 22.846 1.00 88.81 470 LEU A C 1
ATOM 3799 O O . LEU A 1 470 ? 17.690 -7.722 21.703 1.00 88.81 470 LEU A O 1
ATOM 3803 N N . MET A 1 471 ? 18.551 -8.176 23.732 1.00 92.44 471 MET A N 1
ATOM 3804 C CA . MET A 1 471 ? 18.979 -9.538 23.393 1.00 92.44 471 MET A CA 1
ATOM 3805 C C . MET A 1 471 ? 17.805 -10.427 22.956 1.00 92.44 471 MET A C 1
ATOM 3807 O O . MET A 1 471 ? 17.926 -11.165 21.976 1.00 92.44 471 MET A O 1
ATOM 3811 N N . TRP A 1 472 ? 16.655 -10.348 23.636 1.00 92.25 472 TRP A N 1
ATOM 3812 C CA . TRP A 1 472 ? 15.458 -11.092 23.239 1.00 92.25 472 TRP A CA 1
ATOM 3813 C C . TRP A 1 472 ? 14.865 -10.586 21.924 1.00 92.25 472 TRP A C 1
ATOM 3815 O O . TRP A 1 472 ? 14.358 -11.397 21.148 1.00 92.25 472 TRP A O 1
ATOM 3825 N N . ALA A 1 473 ? 14.950 -9.292 21.617 1.00 88.06 473 ALA A N 1
ATOM 3826 C CA . ALA A 1 473 ? 14.516 -8.777 20.324 1.00 88.06 473 ALA A CA 1
ATOM 3827 C C . ALA A 1 473 ? 15.384 -9.280 19.164 1.00 88.06 473 ALA A C 1
ATOM 3829 O O . ALA A 1 473 ? 14.843 -9.696 18.140 1.00 88.06 473 ALA A O 1
ATOM 3830 N N . ASP A 1 474 ? 16.708 -9.285 19.331 1.00 90.38 474 ASP A N 1
ATOM 3831 C CA . ASP A 1 474 ? 17.642 -9.784 18.317 1.00 90.38 474 ASP A CA 1
ATOM 3832 C C . ASP A 1 474 ? 17.487 -11.301 18.117 1.00 90.38 474 ASP A C 1
ATOM 3834 O O . ASP A 1 474 ? 17.446 -11.772 16.979 1.00 90.38 474 ASP A O 1
ATOM 3838 N N . ASN A 1 475 ? 17.262 -12.049 19.205 1.00 92.69 475 ASN A N 1
ATOM 3839 C CA . ASN A 1 475 ? 16.865 -13.460 19.170 1.00 92.69 475 ASN A CA 1
ATOM 3840 C C . ASN A 1 475 ? 15.546 -13.686 18.407 1.00 92.69 475 ASN A C 1
ATOM 3842 O O . ASN A 1 475 ? 15.413 -14.646 17.647 1.00 92.69 475 ASN A O 1
ATOM 3846 N N . GLY A 1 476 ? 14.569 -12.793 18.585 1.00 89.50 476 GLY A N 1
ATOM 3847 C CA . GLY A 1 476 ? 13.331 -12.793 17.811 1.00 89.50 476 GLY A CA 1
ATOM 3848 C C . GLY A 1 476 ? 13.598 -12.565 16.323 1.00 89.50 476 GLY A C 1
ATOM 3849 O O . GLY A 1 476 ? 13.166 -13.353 15.486 1.00 89.50 476 GLY A O 1
ATOM 3850 N N . ASP A 1 477 ? 14.354 -11.525 15.975 1.00 87.81 477 ASP A N 1
ATOM 3851 C CA . ASP A 1 477 ? 14.653 -11.191 14.581 1.00 87.81 477 ASP A CA 1
ATOM 3852 C C . ASP A 1 477 ? 15.433 -12.303 13.857 1.00 87.81 477 ASP A C 1
ATOM 3854 O O . ASP A 1 477 ? 15.090 -12.635 12.720 1.00 87.81 477 ASP A O 1
ATOM 3858 N N . ALA A 1 478 ? 16.424 -12.919 14.508 1.00 89.75 478 ALA A N 1
ATOM 3859 C CA . ALA A 1 478 ? 17.210 -14.021 13.949 1.00 89.75 478 ALA A CA 1
ATOM 3860 C C . ALA A 1 478 ? 16.363 -15.272 13.678 1.00 89.75 478 ALA A C 1
ATOM 3862 O O . ALA A 1 478 ? 16.273 -15.734 12.538 1.00 89.75 478 ALA A O 1
ATOM 3863 N N . ILE A 1 479 ? 15.647 -15.775 14.689 1.00 90.50 479 ILE A N 1
ATOM 3864 C CA . ILE A 1 479 ? 14.821 -16.980 14.525 1.00 90.50 479 ILE A CA 1
ATOM 3865 C C . ILE A 1 479 ? 13.671 -16.725 13.525 1.00 90.50 479 ILE A C 1
ATOM 3867 O O . ILE A 1 479 ? 13.249 -17.645 12.828 1.00 90.50 479 ILE A O 1
ATOM 3871 N N . SER A 1 480 ? 13.197 -15.481 13.368 1.00 86.69 480 SER A N 1
ATOM 3872 C CA . SER A 1 480 ? 12.200 -15.135 12.342 1.00 86.69 480 SER A CA 1
ATOM 3873 C C . SER A 1 480 ? 12.730 -15.326 10.916 1.00 86.69 480 SER A C 1
ATOM 3875 O O . SER A 1 480 ? 12.032 -15.902 10.075 1.00 86.69 480 SER A O 1
ATOM 3877 N N . ARG A 1 481 ? 13.975 -14.918 10.628 1.00 86.69 481 ARG A N 1
ATOM 3878 C CA . ARG A 1 481 ? 14.578 -15.078 9.289 1.00 86.69 481 ARG A CA 1
ATOM 3879 C C . ARG A 1 481 ? 14.730 -16.554 8.897 1.00 86.69 481 ARG A C 1
ATOM 3881 O O . ARG A 1 481 ? 14.542 -16.916 7.730 1.00 86.69 481 ARG A O 1
ATOM 3888 N N . GLN A 1 482 ? 14.950 -17.426 9.877 1.00 86.75 482 GLN A N 1
ATOM 3889 C CA . GLN A 1 482 ? 15.181 -18.860 9.668 1.00 86.75 482 GLN A CA 1
ATOM 3890 C C . GLN A 1 482 ? 13.966 -19.623 9.122 1.00 86.75 482 GLN A C 1
ATOM 3892 O O . GLN A 1 482 ? 14.147 -20.506 8.281 1.00 86.75 482 GLN A O 1
ATOM 3897 N N . TYR A 1 483 ? 12.738 -19.288 9.541 1.00 81.81 483 TYR A N 1
ATOM 3898 C CA . TYR A 1 483 ? 11.520 -19.990 9.089 1.00 81.81 483 TYR A CA 1
ATOM 3899 C C . TYR A 1 483 ? 10.498 -19.109 8.347 1.00 81.81 483 TYR A C 1
ATOM 3901 O O . TYR A 1 483 ? 9.659 -19.652 7.637 1.00 81.81 483 TYR A O 1
ATOM 3909 N N . ALA A 1 484 ? 10.558 -17.779 8.481 1.00 78.94 484 ALA A N 1
ATOM 3910 C CA . ALA A 1 484 ? 9.664 -16.835 7.795 1.00 78.94 484 ALA A CA 1
ATOM 3911 C C . ALA A 1 484 ? 10.400 -15.864 6.847 1.00 78.94 484 ALA A C 1
ATOM 3913 O O . ALA A 1 484 ? 9.759 -15.059 6.178 1.00 78.94 484 ALA A O 1
ATOM 3914 N N . GLY A 1 485 ? 11.740 -15.897 6.814 1.00 79.69 485 GLY A N 1
ATOM 3915 C CA . GLY A 1 485 ? 12.578 -15.115 5.891 1.00 79.69 485 GLY A CA 1
ATOM 3916 C C . GLY A 1 485 ? 12.611 -13.597 6.121 1.00 79.69 485 GLY A C 1
ATOM 3917 O O . GLY A 1 485 ? 13.287 -12.895 5.381 1.00 79.69 485 GLY A O 1
ATOM 3918 N N . THR A 1 486 ? 11.950 -13.090 7.163 1.00 82.56 486 THR A N 1
ATOM 3919 C CA . THR A 1 486 ? 11.984 -11.675 7.577 1.00 82.56 486 THR A CA 1
ATOM 3920 C C . THR A 1 486 ? 12.347 -11.552 9.048 1.00 82.56 486 THR A C 1
ATOM 3922 O O . THR A 1 486 ? 12.258 -12.528 9.789 1.00 82.56 486 THR A O 1
ATOM 3925 N N . ASN A 1 487 ? 12.626 -10.335 9.511 1.00 82.94 487 ASN A N 1
ATOM 3926 C CA . ASN A 1 487 ? 12.659 -10.006 10.939 1.00 82.94 487 ASN A CA 1
ATOM 3927 C C . ASN A 1 487 ? 11.305 -10.281 11.633 1.00 82.94 487 ASN A C 1
ATOM 3929 O O . ASN A 1 487 ? 10.281 -10.496 10.965 1.00 82.94 487 ASN A O 1
ATOM 3933 N N . ALA A 1 488 ? 11.307 -10.300 12.968 1.00 78.12 488 ALA A N 1
ATOM 3934 C CA . ALA A 1 488 ? 10.114 -10.545 13.770 1.00 78.12 488 ALA A CA 1
ATOM 3935 C C . ALA A 1 488 ? 9.133 -9.370 13.666 1.00 78.12 488 ALA A C 1
ATOM 3937 O O . ALA A 1 488 ? 9.528 -8.216 13.474 1.00 78.12 488 ALA A O 1
ATOM 3938 N N . LEU A 1 489 ? 7.839 -9.658 13.821 1.00 72.12 489 LEU A N 1
ATOM 3939 C CA . LEU A 1 489 ? 6.861 -8.600 14.070 1.00 72.12 489 LEU A CA 1
ATOM 3940 C C . LEU A 1 489 ? 6.916 -8.223 15.549 1.00 72.12 489 LEU A C 1
ATOM 3942 O O . LEU A 1 489 ? 7.170 -9.077 16.397 1.00 72.12 489 LEU A O 1
ATOM 3946 N N . LYS A 1 490 ? 6.624 -6.961 15.871 1.00 69.88 490 LYS A N 1
ATOM 3947 C CA . LYS A 1 490 ? 6.694 -6.417 17.241 1.00 69.88 490 LYS A CA 1
ATOM 3948 C C . LYS A 1 490 ? 8.112 -6.358 17.828 1.00 69.88 490 LYS A C 1
ATOM 3950 O O . LYS A 1 490 ? 8.280 -6.253 19.044 1.00 69.88 490 LYS A O 1
ATOM 3955 N N . GLY A 1 491 ? 9.145 -6.367 16.983 1.00 63.06 491 GLY A N 1
ATOM 3956 C CA . GLY A 1 491 ? 10.538 -6.224 17.424 1.00 63.06 491 GLY A CA 1
ATOM 3957 C C . GLY A 1 491 ? 10.801 -4.932 18.216 1.00 63.06 491 GLY A C 1
ATOM 3958 O O . GLY A 1 491 ? 11.659 -4.917 19.091 1.00 63.06 491 GLY A O 1
ATOM 3959 N N . ASP A 1 492 ? 10.031 -3.870 17.963 1.00 65.25 492 ASP A N 1
ATOM 3960 C CA . ASP A 1 492 ? 10.073 -2.586 18.675 1.00 65.25 492 ASP A CA 1
ATOM 3961 C C . ASP A 1 492 ? 9.566 -2.674 20.126 1.00 65.25 492 ASP A C 1
ATOM 3963 O O . ASP A 1 492 ? 10.232 -2.185 21.043 1.00 65.25 492 ASP A O 1
ATOM 3967 N N . ILE A 1 493 ? 8.448 -3.383 20.331 1.00 63.94 493 ILE A N 1
ATOM 3968 C CA . ILE A 1 493 ? 7.923 -3.734 21.658 1.00 63.94 493 ILE A CA 1
ATOM 3969 C C . ILE A 1 493 ? 8.988 -4.491 22.445 1.00 63.94 493 ILE A C 1
ATOM 3971 O O . ILE A 1 493 ? 9.267 -4.143 23.588 1.00 63.94 493 ILE A O 1
ATOM 3975 N N . THR A 1 494 ? 9.598 -5.511 21.838 1.00 64.88 494 THR A N 1
ATOM 3976 C CA . THR A 1 494 ? 10.587 -6.336 22.544 1.00 64.88 494 THR A CA 1
ATOM 3977 C C . THR A 1 494 ? 11.836 -5.535 22.920 1.00 64.88 494 THR A C 1
ATOM 3979 O O . THR A 1 494 ? 12.346 -5.746 24.009 1.00 64.88 494 THR A O 1
ATOM 3982 N N . ARG A 1 495 ? 12.291 -4.585 22.081 1.00 77.62 495 ARG A N 1
ATOM 3983 C CA . ARG A 1 495 ? 13.475 -3.737 22.354 1.00 77.62 495 ARG A CA 1
ATOM 3984 C C . ARG A 1 495 ? 13.262 -2.629 23.387 1.00 77.62 495 ARG A C 1
ATOM 3986 O O . ARG A 1 495 ? 14.251 -2.139 23.915 1.00 77.62 495 ARG A O 1
ATOM 3993 N N . SER A 1 496 ? 12.029 -2.160 23.593 1.00 64.75 496 SER A N 1
ATOM 3994 C CA . SER A 1 496 ? 11.782 -0.924 24.362 1.00 64.75 496 SER A CA 1
ATOM 3995 C C . SER A 1 496 ? 10.585 -0.955 25.314 1.00 64.75 496 SER A C 1
ATOM 3997 O O . SER A 1 496 ? 10.242 0.065 25.905 1.00 64.75 496 SER A O 1
ATOM 3999 N N . GLY A 1 497 ? 9.884 -2.086 25.420 1.00 61.59 497 GLY A N 1
ATOM 4000 C CA . GLY A 1 497 ? 8.633 -2.213 26.174 1.00 61.59 497 GLY A CA 1
ATOM 4001 C C . GLY A 1 497 ? 7.440 -1.449 25.575 1.00 61.59 497 GLY A C 1
ATOM 4002 O O . GLY A 1 497 ? 6.309 -1.646 26.014 1.00 61.59 497 GLY A O 1
ATOM 4003 N N . GLN A 1 498 ? 7.662 -0.602 24.566 1.00 54.00 498 GLN A N 1
ATOM 4004 C CA . GLN A 1 498 ? 6.674 0.301 23.982 1.00 54.00 498 GLN A CA 1
ATOM 4005 C C . GLN A 1 498 ? 6.619 0.156 22.454 1.00 54.00 498 GLN A C 1
ATOM 4007 O O . GLN A 1 498 ? 7.572 -0.275 21.806 1.00 54.00 498 GLN A O 1
ATOM 4012 N N . ARG A 1 499 ? 5.478 0.514 21.859 1.00 59.72 499 ARG A N 1
ATOM 4013 C CA . ARG A 1 499 ? 5.285 0.511 20.402 1.00 59.72 499 ARG A CA 1
ATOM 4014 C C . ARG A 1 499 ? 5.740 1.846 19.827 1.00 59.72 499 ARG A C 1
ATOM 4016 O O . ARG A 1 499 ? 5.256 2.881 20.275 1.00 59.72 499 ARG A O 1
ATOM 4023 N N . LYS A 1 500 ? 6.584 1.833 18.798 1.00 54.94 500 LYS A N 1
ATOM 4024 C CA . LYS A 1 500 ? 6.990 3.048 18.069 1.00 54.94 500 LYS A CA 1
ATOM 4025 C C . LYS A 1 500 ? 6.356 3.052 16.676 1.00 54.94 500 LYS A C 1
ATOM 4027 O O . LYS A 1 500 ? 6.159 1.991 16.085 1.00 54.94 500 LYS A O 1
ATOM 4032 N N . VAL A 1 501 ? 6.037 4.228 16.126 1.00 61.69 501 VAL A N 1
ATOM 4033 C CA . VAL A 1 501 ? 5.353 4.359 14.816 1.00 61.69 501 VAL A CA 1
ATOM 4034 C C . VAL A 1 501 ? 6.146 3.661 13.700 1.00 61.69 501 VAL A C 1
ATOM 4036 O O . VAL A 1 501 ? 5.605 2.822 12.979 1.00 61.69 501 VAL A O 1
ATOM 4039 N N . LEU A 1 502 ? 7.462 3.888 13.672 1.00 58.09 502 LEU A N 1
ATOM 4040 C CA . LEU A 1 502 ? 8.440 3.197 12.819 1.00 58.09 502 LEU A CA 1
ATOM 4041 C C . LEU A 1 502 ? 8.379 1.657 12.922 1.00 58.09 502 LEU A C 1
ATOM 4043 O O . LEU A 1 502 ? 8.587 0.953 11.933 1.00 58.09 502 LEU A O 1
ATOM 4047 N N . GLY A 1 503 ? 8.047 1.117 14.099 1.00 59.12 503 GLY A N 1
ATOM 4048 C CA . GLY A 1 503 ? 7.844 -0.318 14.319 1.00 59.12 503 GLY A CA 1
ATOM 4049 C C . GLY A 1 503 ? 6.580 -0.860 13.649 1.00 59.12 503 GLY A C 1
ATOM 4050 O O . GLY A 1 503 ? 6.601 -1.958 13.101 1.00 59.12 503 GLY A O 1
ATOM 4051 N N . ILE A 1 504 ? 5.499 -0.073 13.597 1.00 62.78 504 ILE A N 1
ATOM 4052 C CA . ILE A 1 504 ? 4.262 -0.443 12.886 1.00 62.78 504 ILE A CA 1
ATOM 4053 C C . ILE A 1 504 ? 4.506 -0.512 11.368 1.00 62.78 504 ILE A C 1
ATOM 4055 O O . ILE A 1 504 ? 3.997 -1.421 10.712 1.00 62.78 504 ILE A O 1
ATOM 4059 N N . MET A 1 505 ? 5.317 0.393 10.810 1.00 60.84 505 MET A N 1
ATOM 4060 C CA . MET A 1 505 ? 5.713 0.334 9.394 1.00 60.84 505 MET A CA 1
ATOM 4061 C C . MET A 1 505 ? 6.624 -0.856 9.082 1.00 60.84 505 MET A C 1
ATOM 4063 O O . MET A 1 505 ? 6.362 -1.575 8.116 1.00 60.84 505 MET A O 1
ATOM 4067 N N . LYS A 1 506 ? 7.632 -1.129 9.925 1.00 61.94 506 LYS A N 1
ATOM 4068 C CA . LYS A 1 506 ? 8.462 -2.340 9.800 1.00 61.94 506 LYS A CA 1
ATOM 4069 C C . LYS A 1 506 ? 7.624 -3.618 9.871 1.00 61.94 506 LYS A C 1
ATOM 4071 O O . LYS A 1 506 ? 7.848 -4.528 9.078 1.00 61.94 506 LYS A O 1
ATOM 4076 N N . ASP A 1 507 ? 6.624 -3.664 10.753 1.00 65.62 507 ASP A N 1
ATOM 4077 C CA . ASP A 1 507 ? 5.676 -4.778 10.829 1.00 65.62 507 ASP A CA 1
ATOM 4078 C C . ASP A 1 507 ? 4.856 -4.936 9.533 1.00 65.62 507 ASP A C 1
ATOM 4080 O O . ASP A 1 507 ? 4.622 -6.061 9.088 1.00 65.62 507 ASP A O 1
ATOM 4084 N N . GLY A 1 508 ? 4.451 -3.831 8.897 1.00 61.38 508 GLY A N 1
ATOM 4085 C CA . GLY A 1 508 ? 3.775 -3.837 7.596 1.00 61.38 508 GLY A CA 1
ATOM 4086 C C . GLY A 1 508 ? 4.648 -4.423 6.483 1.00 61.38 508 GLY A C 1
ATOM 4087 O O . GLY A 1 508 ? 4.247 -5.392 5.837 1.00 61.38 508 GLY A O 1
ATOM 4088 N N . TYR A 1 509 ? 5.869 -3.901 6.322 1.00 67.88 509 TYR A N 1
ATOM 4089 C CA . TYR A 1 509 ? 6.842 -4.388 5.335 1.00 67.88 509 TYR A CA 1
ATOM 4090 C C . TYR A 1 509 ? 7.191 -5.868 5.548 1.00 67.88 509 TYR A C 1
ATOM 4092 O O . TYR A 1 509 ? 7.088 -6.672 4.623 1.00 67.88 509 TYR A O 1
ATOM 4100 N N . ASN A 1 510 ? 7.515 -6.263 6.785 1.00 70.56 510 ASN A N 1
ATOM 4101 C CA . ASN A 1 510 ? 7.788 -7.661 7.127 1.00 70.56 510 ASN A CA 1
ATOM 4102 C C . ASN A 1 510 ? 6.585 -8.564 6.811 1.00 70.56 510 ASN A C 1
ATOM 4104 O O . ASN A 1 510 ? 6.766 -9.691 6.362 1.00 70.56 510 ASN A O 1
ATOM 4108 N N . SER A 1 511 ? 5.352 -8.089 7.014 1.00 66.75 511 SER A N 1
ATOM 4109 C CA . SER A 1 511 ? 4.147 -8.870 6.713 1.00 66.75 511 SER A CA 1
ATOM 4110 C C . SER A 1 511 ? 3.902 -9.050 5.209 1.00 66.75 511 SER A C 1
ATOM 4112 O O . SER A 1 511 ? 3.438 -10.116 4.810 1.00 66.75 511 SER A O 1
ATOM 4114 N N . ALA A 1 512 ? 4.231 -8.055 4.379 1.00 62.97 512 ALA A N 1
ATOM 4115 C CA . ALA A 1 512 ? 4.176 -8.171 2.919 1.00 62.97 512 ALA A CA 1
ATOM 4116 C C . ALA A 1 512 ? 5.298 -9.077 2.377 1.00 62.97 512 ALA A C 1
ATOM 4118 O O . ALA A 1 512 ? 5.034 -9.992 1.599 1.00 62.97 512 ALA A O 1
ATOM 4119 N N . SER A 1 513 ? 6.531 -8.914 2.868 1.00 70.88 513 SER A N 1
ATOM 4120 C CA . SER A 1 513 ? 7.656 -9.787 2.509 1.00 70.88 513 SER A CA 1
ATOM 4121 C C . SER A 1 513 ? 7.407 -11.247 2.906 1.00 70.88 513 SER A C 1
ATOM 4123 O O . SER A 1 513 ? 7.665 -12.140 2.105 1.00 70.88 513 SER A O 1
ATOM 4125 N N . ARG A 1 514 ? 6.830 -11.514 4.090 1.00 76.06 514 ARG A N 1
ATOM 4126 C CA . ARG A 1 514 ? 6.417 -12.871 4.515 1.00 76.06 514 ARG A CA 1
ATOM 4127 C C . ARG A 1 514 ? 5.406 -13.510 3.553 1.00 76.06 514 ARG A C 1
ATOM 4129 O O . ARG A 1 514 ? 5.468 -14.717 3.352 1.00 76.06 514 ARG A O 1
ATOM 4136 N N . TYR A 1 515 ? 4.502 -12.726 2.959 1.00 69.75 515 TYR A N 1
ATOM 4137 C CA . TYR A 1 515 ? 3.547 -13.216 1.960 1.00 69.75 515 TYR A CA 1
ATOM 4138 C C . TYR A 1 515 ? 4.248 -13.608 0.651 1.00 69.75 515 TYR A C 1
ATOM 4140 O O . TYR A 1 515 ? 4.136 -14.751 0.212 1.00 69.75 515 TYR A O 1
ATOM 4148 N N . TYR A 1 516 ? 5.058 -12.706 0.089 1.00 72.88 516 TYR A N 1
ATOM 4149 C CA . TYR A 1 516 ? 5.839 -12.973 -1.124 1.00 72.88 516 TYR A CA 1
ATOM 4150 C C . TYR A 1 516 ? 6.769 -14.189 -0.970 1.00 72.88 516 TYR A C 1
ATOM 4152 O O . TYR A 1 516 ? 6.821 -15.064 -1.835 1.00 72.88 516 TYR A O 1
ATOM 4160 N N . LEU A 1 517 ? 7.473 -14.276 0.164 1.00 74.31 517 LEU A N 1
ATOM 4161 C CA . LEU A 1 517 ? 8.358 -15.396 0.480 1.00 74.31 517 LEU A CA 1
ATOM 4162 C C . LEU A 1 517 ? 7.594 -16.720 0.574 1.00 74.31 517 LEU A C 1
ATOM 4164 O O . LEU A 1 517 ? 8.066 -17.706 0.011 1.00 74.31 517 LEU A O 1
ATOM 4168 N N . SER A 1 518 ? 6.409 -16.726 1.200 1.00 72.44 518 SER A N 1
ATOM 4169 C CA . SER A 1 518 ? 5.587 -17.937 1.318 1.00 72.44 518 SER A CA 1
ATOM 4170 C C . SER A 1 518 ? 5.127 -18.512 -0.018 1.00 72.44 518 SER A C 1
ATOM 4172 O O . SER A 1 518 ? 4.983 -19.723 -0.126 1.00 72.44 518 SER A O 1
ATOM 4174 N N . GLN A 1 519 ? 4.935 -17.659 -1.025 1.00 67.12 519 GLN A N 1
ATOM 4175 C CA . GLN A 1 519 ? 4.521 -18.077 -2.360 1.00 67.12 519 GLN A CA 1
ATOM 4176 C C . GLN A 1 519 ? 5.698 -18.509 -3.236 1.00 67.12 519 GLN A C 1
ATOM 4178 O O . GLN A 1 519 ? 5.672 -19.589 -3.811 1.00 67.12 519 GLN A O 1
ATOM 4183 N N . ILE A 1 520 ? 6.752 -17.692 -3.319 1.00 70.38 520 ILE A N 1
ATOM 4184 C CA . ILE A 1 520 ? 7.780 -17.879 -4.357 1.00 70.38 520 ILE A CA 1
ATOM 4185 C C . ILE A 1 520 ? 9.028 -18.606 -3.842 1.00 70.38 520 ILE A C 1
ATOM 4187 O O . ILE A 1 520 ? 9.679 -19.321 -4.599 1.00 70.38 520 ILE A O 1
ATOM 4191 N N . LYS A 1 521 ? 9.402 -18.433 -2.567 1.00 76.00 521 LYS A N 1
ATOM 4192 C CA . LYS A 1 521 ? 10.678 -18.955 -2.038 1.00 76.00 521 LYS A CA 1
ATOM 4193 C C . LYS A 1 521 ? 10.543 -20.082 -1.024 1.00 76.00 521 LYS A C 1
ATOM 4195 O O . LYS A 1 521 ? 11.490 -20.853 -0.893 1.00 76.00 521 LYS A O 1
ATOM 4200 N N . ASP A 1 522 ? 9.434 -20.196 -0.299 1.00 81.38 522 ASP A N 1
ATOM 4201 C CA . ASP A 1 522 ? 9.350 -21.138 0.822 1.00 81.38 522 ASP A CA 1
ATOM 4202 C C . ASP A 1 522 ? 9.429 -22.609 0.375 1.00 81.38 522 ASP A C 1
ATOM 4204 O O . ASP A 1 522 ? 10.088 -23.385 1.064 1.00 81.38 522 ASP A O 1
ATOM 4208 N N . ASN A 1 523 ? 8.878 -22.986 -0.789 1.00 79.62 523 ASN A N 1
ATOM 4209 C CA . ASN A 1 523 ? 9.034 -24.338 -1.358 1.00 79.62 523 ASN A CA 1
ATOM 4210 C C . ASN A 1 523 ? 10.506 -24.658 -1.676 1.00 79.62 523 ASN A C 1
ATOM 4212 O O . ASN A 1 523 ? 11.047 -25.676 -1.241 1.00 79.62 523 ASN A O 1
ATOM 4216 N N . GLN A 1 524 ? 11.195 -23.750 -2.371 1.00 81.50 524 GLN A N 1
ATOM 4217 C CA . GLN A 1 524 ? 12.603 -23.914 -2.744 1.00 81.50 524 GLN A CA 1
ATOM 4218 C C . GLN A 1 524 ? 13.522 -23.921 -1.506 1.00 81.50 524 GLN A C 1
ATOM 4220 O O . GLN A 1 524 ? 14.429 -24.745 -1.390 1.00 81.50 524 GLN A O 1
ATOM 4225 N N . LYS A 1 525 ? 13.228 -23.064 -0.519 1.00 86.44 525 LYS A N 1
ATOM 4226 C CA . LYS A 1 525 ? 13.921 -23.010 0.776 1.00 86.44 525 LYS A CA 1
ATOM 4227 C C . LYS A 1 525 ? 13.668 -24.265 1.618 1.00 86.44 525 LYS A C 1
ATOM 4229 O O . LYS A 1 525 ? 14.579 -24.708 2.314 1.00 86.44 525 LYS A O 1
ATOM 4234 N N . GLN A 1 526 ? 12.474 -24.859 1.547 1.00 88.44 526 GLN A N 1
ATOM 4235 C CA . GLN A 1 526 ? 12.172 -26.126 2.211 1.00 88.44 526 GLN A CA 1
ATOM 4236 C C . GLN A 1 526 ? 12.962 -27.284 1.592 1.00 88.44 526 GLN A C 1
ATOM 4238 O O . GLN A 1 526 ? 13.584 -28.024 2.350 1.00 88.44 526 GLN A O 1
ATOM 4243 N N . LYS A 1 527 ? 13.034 -27.388 0.253 1.00 84.50 527 LYS A N 1
ATOM 4244 C CA . LYS A 1 527 ? 13.893 -28.385 -0.419 1.00 84.50 527 LYS A CA 1
ATOM 4245 C C . LYS A 1 527 ? 15.349 -28.292 0.044 1.00 84.50 527 LYS A C 1
ATOM 4247 O O . LYS A 1 527 ? 15.955 -29.311 0.351 1.00 84.50 527 LYS A O 1
ATOM 4252 N N . ILE A 1 528 ? 15.894 -27.081 0.171 1.00 87.62 528 ILE A N 1
ATOM 4253 C CA . ILE A 1 528 ? 17.268 -26.862 0.658 1.00 87.62 528 ILE A CA 1
ATOM 4254 C C . ILE A 1 528 ? 17.441 -27.308 2.117 1.00 87.62 528 ILE A C 1
ATOM 4256 O O . ILE A 1 528 ? 18.439 -27.948 2.444 1.00 87.62 528 ILE A O 1
ATOM 4260 N N . ILE A 1 529 ? 16.470 -27.008 2.988 1.00 89.38 529 ILE A N 1
ATOM 4261 C CA . ILE A 1 529 ? 16.476 -27.463 4.387 1.00 89.38 529 ILE A CA 1
ATOM 4262 C C . ILE A 1 529 ? 16.448 -28.994 4.458 1.00 89.38 529 ILE A C 1
ATOM 4264 O O . ILE A 1 529 ? 17.280 -29.579 5.147 1.00 89.38 529 ILE A O 1
ATOM 4268 N N . ASP A 1 530 ? 15.521 -29.645 3.756 1.00 88.62 530 ASP A N 1
ATOM 4269 C CA . ASP A 1 530 ? 15.380 -31.102 3.812 1.00 88.62 530 ASP A CA 1
ATOM 4270 C C . ASP A 1 530 ? 16.595 -31.815 3.177 1.00 88.62 530 ASP A C 1
ATOM 4272 O O . ASP A 1 530 ? 17.083 -32.786 3.754 1.00 88.62 530 ASP A O 1
ATOM 4276 N N . MET A 1 531 ? 17.174 -31.271 2.096 1.00 86.50 531 MET A N 1
ATOM 4277 C CA . MET A 1 531 ? 18.414 -31.760 1.469 1.00 86.50 531 MET A CA 1
ATOM 4278 C C . MET A 1 531 ? 19.623 -31.705 2.419 1.00 86.50 531 MET A C 1
ATOM 4280 O O . MET A 1 531 ? 20.324 -32.701 2.579 1.00 86.50 531 MET A O 1
ATOM 4284 N N . ILE A 1 532 ? 19.854 -30.573 3.096 1.00 89.12 532 ILE A N 1
ATOM 4285 C CA . ILE A 1 532 ? 20.982 -30.405 4.037 1.00 89.12 532 ILE A CA 1
ATOM 4286 C C . ILE A 1 532 ? 20.833 -31.297 5.275 1.00 89.12 532 ILE A C 1
ATOM 4288 O O . ILE A 1 532 ? 21.824 -31.763 5.834 1.00 89.12 532 ILE A O 1
ATOM 4292 N N . LEU A 1 533 ? 19.593 -31.567 5.686 1.00 90.81 533 LEU A N 1
ATOM 4293 C CA . LEU A 1 533 ? 19.274 -32.487 6.776 1.00 90.81 533 LEU A CA 1
ATOM 4294 C C . LEU A 1 533 ? 19.171 -33.957 6.317 1.00 90.81 533 LEU A C 1
ATOM 4296 O O . LEU A 1 533 ? 18.793 -34.811 7.120 1.00 90.81 533 LEU A O 1
ATOM 4300 N N . GLY A 1 534 ? 19.471 -34.248 5.043 1.00 85.19 534 GLY A N 1
ATOM 4301 C CA . GLY A 1 534 ? 19.415 -35.573 4.415 1.00 85.19 534 GLY A CA 1
ATOM 4302 C C . GLY A 1 534 ? 18.061 -36.275 4.513 1.00 85.19 534 GLY A C 1
ATOM 4303 O O . GLY A 1 534 ? 17.986 -37.507 4.498 1.00 85.19 534 GLY A O 1
ATOM 4304 N N . LYS A 1 535 ? 16.973 -35.510 4.613 1.00 82.31 535 LYS A N 1
ATOM 4305 C CA . LYS A 1 535 ? 15.624 -36.059 4.533 1.00 82.31 535 LYS A CA 1
ATOM 4306 C C . LYS A 1 535 ? 15.318 -36.325 3.071 1.00 82.31 535 LYS A C 1
ATOM 4308 O O . LYS A 1 535 ? 15.291 -35.405 2.259 1.00 82.31 535 LYS A O 1
ATOM 4313 N N . LYS A 1 536 ? 15.081 -37.598 2.748 1.00 60.41 536 LYS A N 1
ATOM 4314 C CA . LYS A 1 536 ? 14.534 -37.990 1.445 1.00 60.41 536 LYS A CA 1
ATOM 4315 C C . LYS A 1 536 ? 13.273 -37.172 1.184 1.00 60.41 536 LYS A C 1
ATOM 4317 O O . LYS A 1 536 ? 12.478 -37.005 2.111 1.00 60.41 536 LYS A O 1
ATOM 4322 N N . GLU A 1 537 ? 13.092 -36.710 -0.053 1.00 47.72 537 GLU A N 1
ATOM 4323 C CA . GLU A 1 537 ? 11.818 -36.137 -0.485 1.00 47.72 537 GLU A CA 1
ATOM 4324 C C . GLU A 1 537 ? 10.720 -37.160 -0.187 1.00 47.72 537 GLU A C 1
ATOM 4326 O O . GLU A 1 537 ? 10.619 -38.207 -0.829 1.00 47.72 537 GLU A O 1
ATOM 4331 N N . THR A 1 538 ? 9.923 -36.884 0.842 1.00 41.66 538 THR A N 1
ATOM 4332 C CA . THR A 1 538 ? 8.665 -37.581 1.050 1.00 41.66 538 THR A CA 1
ATOM 4333 C C . THR A 1 538 ? 7.784 -37.194 -0.121 1.00 41.66 538 THR A C 1
ATOM 4335 O O . THR A 1 538 ? 7.384 -36.034 -0.219 1.00 41.66 538 THR A O 1
ATOM 4338 N N . GLN A 1 539 ? 7.491 -38.161 -0.994 1.00 34.53 539 GLN A N 1
ATOM 4339 C CA . GLN A 1 539 ? 6.417 -38.090 -1.990 1.00 34.53 539 GLN A CA 1
ATOM 4340 C C . GLN A 1 539 ? 5.042 -38.106 -1.287 1.00 34.53 539 GLN A C 1
ATOM 4342 O O . GLN A 1 539 ? 4.168 -38.898 -1.623 1.00 34.53 539 GLN A O 1
ATOM 4347 N N . ASP A 1 540 ? 4.878 -37.241 -0.284 1.00 34.25 540 ASP A N 1
ATOM 4348 C CA . ASP A 1 540 ? 3.592 -36.834 0.263 1.00 34.25 540 ASP A CA 1
ATOM 4349 C C . ASP A 1 540 ? 3.001 -35.866 -0.769 1.00 34.25 540 ASP A C 1
ATOM 4351 O O . ASP A 1 540 ? 3.150 -34.657 -0.618 1.00 34.25 540 ASP A O 1
ATOM 4355 N N . ASP A 1 541 ? 2.457 -36.442 -1.846 1.00 34.69 541 ASP A N 1
ATOM 4356 C CA . ASP A 1 541 ? 1.795 -35.806 -2.989 1.00 34.69 541 ASP A CA 1
ATOM 4357 C C . ASP A 1 541 ? 2.491 -34.535 -3.509 1.00 34.69 541 ASP A C 1
ATOM 4359 O O . ASP A 1 541 ? 2.337 -33.437 -2.974 1.00 34.69 541 ASP A O 1
ATOM 4363 N N . ILE A 1 542 ? 3.234 -34.664 -4.619 1.00 32.97 542 ILE A N 1
ATOM 4364 C CA . ILE A 1 542 ? 3.643 -33.481 -5.387 1.00 32.97 542 ILE A CA 1
ATOM 4365 C C . ILE A 1 542 ? 2.353 -32.744 -5.761 1.00 32.97 542 ILE A C 1
ATOM 4367 O O . ILE A 1 542 ? 1.533 -33.288 -6.496 1.00 32.97 542 ILE A O 1
ATOM 4371 N N . GLU A 1 543 ? 2.196 -31.520 -5.252 1.00 34.50 543 GLU A N 1
ATOM 4372 C CA . GLU A 1 543 ? 1.004 -30.666 -5.363 1.00 34.50 543 GLU A CA 1
ATOM 4373 C C . GLU A 1 543 ? 0.770 -30.112 -6.786 1.00 34.50 543 GLU A C 1
ATOM 4375 O O . GLU A 1 543 ? 0.320 -28.982 -6.956 1.00 34.50 543 GLU A O 1
ATOM 4380 N N . ILE A 1 544 ? 1.003 -30.940 -7.812 1.00 34.47 544 ILE A N 1
ATOM 4381 C CA . ILE A 1 544 ? 0.429 -30.773 -9.153 1.00 34.47 544 ILE A CA 1
ATOM 4382 C C . ILE A 1 544 ? -1.093 -30.623 -9.018 1.00 34.47 544 ILE A C 1
ATOM 4384 O O . ILE A 1 544 ? -1.669 -29.751 -9.654 1.00 34.47 544 ILE A O 1
ATOM 4388 N N . ASP A 1 545 ? -1.724 -31.368 -8.101 1.00 39.62 545 ASP A N 1
ATOM 4389 C CA . ASP A 1 545 ? -3.147 -31.222 -7.785 1.00 39.62 545 ASP A CA 1
ATOM 4390 C C . ASP A 1 545 ? -3.509 -29.837 -7.197 1.00 39.62 545 ASP A C 1
ATOM 4392 O O . ASP A 1 545 ? -4.603 -29.363 -7.488 1.00 39.62 545 ASP A O 1
ATOM 4396 N N . GLU A 1 546 ? -2.682 -29.145 -6.387 1.00 40.56 546 GLU A N 1
ATOM 4397 C CA . GLU A 1 546 ? -3.048 -27.775 -5.941 1.00 40.56 546 GLU A CA 1
ATOM 4398 C C . GLU A 1 546 ? -2.878 -26.751 -7.075 1.00 40.56 546 GLU A C 1
ATOM 4400 O O . GLU A 1 546 ? -3.695 -25.837 -7.171 1.00 40.56 546 GLU A O 1
ATOM 4405 N N . GLU A 1 547 ? -1.900 -26.930 -7.969 1.00 40.75 547 GLU A N 1
ATOM 4406 C CA . GLU A 1 547 ? -1.726 -26.081 -9.158 1.00 40.75 547 GLU A CA 1
ATOM 4407 C C . GLU A 1 547 ? -2.841 -26.326 -10.198 1.00 40.75 547 GLU A C 1
ATOM 4409 O O . GLU A 1 547 ? -3.421 -25.364 -10.698 1.00 40.75 547 GLU A O 1
ATOM 4414 N N . GLU A 1 548 ? -3.268 -27.577 -10.426 1.00 46.91 548 GLU A N 1
ATOM 4415 C CA . GLU A 1 548 ? -4.492 -27.900 -11.183 1.00 46.91 548 GLU A CA 1
ATOM 4416 C C . GLU A 1 548 ? -5.746 -27.319 -10.507 1.00 46.91 548 GLU A C 1
ATOM 4418 O O . GLU A 1 548 ? -6.582 -26.729 -11.184 1.00 46.91 548 GLU A O 1
ATOM 4423 N N . ASN A 1 549 ? -5.907 -27.424 -9.181 1.00 54.88 549 ASN A N 1
ATOM 4424 C CA . ASN A 1 549 ? -7.077 -26.868 -8.481 1.00 54.88 549 ASN A CA 1
ATOM 4425 C C . ASN A 1 549 ? -7.127 -25.325 -8.543 1.00 54.88 549 ASN A C 1
ATOM 4427 O O . ASN A 1 549 ? -8.208 -24.755 -8.726 1.00 54.88 549 ASN A O 1
ATOM 4431 N N . GLU A 1 550 ? -5.983 -24.646 -8.414 1.00 51.56 550 GLU A N 1
ATOM 4432 C CA . GLU A 1 550 ? -5.843 -23.203 -8.657 1.00 51.56 550 GLU A CA 1
ATOM 4433 C C . GLU A 1 550 ? -6.208 -22.865 -10.106 1.00 51.56 550 GLU A C 1
ATOM 4435 O O . GLU A 1 550 ? -7.051 -21.995 -10.335 1.00 51.56 550 GLU A O 1
ATOM 4440 N N . ASN A 1 551 ? -5.647 -23.596 -11.074 1.00 62.38 551 ASN A N 1
ATOM 4441 C CA . ASN A 1 551 ? -5.916 -23.406 -12.495 1.00 62.38 551 ASN A CA 1
ATOM 4442 C C . ASN A 1 551 ? -7.385 -23.666 -12.844 1.00 62.38 551 ASN A C 1
ATOM 4444 O O . ASN A 1 551 ? -7.940 -22.900 -13.614 1.00 62.38 551 ASN A O 1
ATOM 4448 N N . ILE A 1 552 ? -8.070 -24.631 -12.225 1.00 69.06 552 ILE A N 1
ATOM 4449 C CA . ILE A 1 552 ? -9.513 -24.874 -12.409 1.00 69.06 552 ILE A CA 1
ATOM 4450 C C . ILE A 1 552 ? -10.352 -23.733 -11.811 1.00 69.06 552 ILE A C 1
ATOM 4452 O O . ILE A 1 552 ? -11.302 -23.256 -12.438 1.00 69.06 552 ILE A O 1
ATOM 4456 N N . GLY A 1 553 ? -10.013 -23.258 -10.607 1.00 65.75 553 GLY A N 1
ATOM 4457 C CA . GLY A 1 553 ? -10.683 -22.103 -9.997 1.00 65.75 553 GLY A CA 1
ATOM 4458 C C . GLY A 1 553 ? -10.504 -20.827 -10.827 1.00 65.75 553 GLY A C 1
ATOM 4459 O O . GLY A 1 553 ? -11.449 -20.055 -11.016 1.00 65.75 553 GLY A O 1
ATOM 4460 N N . ARG A 1 554 ? -9.303 -20.646 -11.380 1.00 68.19 554 ARG A N 1
ATOM 4461 C CA . ARG A 1 554 ? -8.935 -19.550 -12.273 1.00 68.19 554 ARG A CA 1
ATOM 4462 C C . ARG A 1 554 ? -9.599 -19.670 -13.642 1.00 68.19 554 ARG A C 1
ATOM 4464 O O . ARG A 1 554 ? -10.195 -18.693 -14.071 1.00 68.19 554 ARG A O 1
ATOM 4471 N N . LEU A 1 555 ? -9.602 -20.853 -14.256 1.00 77.25 555 LEU A N 1
ATOM 4472 C CA . LEU A 1 555 ? -10.286 -21.181 -15.509 1.00 77.25 555 LEU A CA 1
ATOM 4473 C C . LEU A 1 555 ? -11.757 -20.791 -15.421 1.00 77.25 555 LEU A C 1
ATOM 4475 O O . LEU A 1 555 ? -12.242 -20.054 -16.271 1.00 77.25 555 LEU A O 1
ATOM 4479 N N . VAL A 1 556 ? -12.462 -21.196 -14.360 1.00 79.00 556 VAL A N 1
ATOM 4480 C CA . VAL A 1 556 ? -13.868 -20.809 -14.172 1.00 79.00 556 VAL A CA 1
ATOM 4481 C C . VAL A 1 556 ? -14.012 -19.305 -13.937 1.00 79.00 556 VAL A C 1
ATOM 4483 O O . VAL A 1 556 ? -14.919 -18.700 -14.501 1.00 79.00 556 VAL A O 1
ATOM 4486 N N . SER A 1 557 ? -13.117 -18.667 -13.175 1.00 72.94 557 SER A N 1
ATOM 4487 C CA . SER A 1 557 ? -13.161 -17.211 -12.973 1.00 72.94 557 SER A CA 1
ATOM 4488 C C . SER A 1 557 ? -12.878 -16.408 -14.250 1.00 72.94 557 SER A C 1
ATOM 4490 O O . SER A 1 557 ? -13.502 -15.369 -14.450 1.00 72.94 557 SER A O 1
ATOM 4492 N N . GLU A 1 558 ? -11.976 -16.872 -15.113 1.00 76.38 558 GLU A N 1
ATOM 4493 C CA . GLU A 1 558 ? -11.678 -16.270 -16.415 1.00 76.38 558 GLU A CA 1
ATOM 4494 C C . GLU A 1 558 ? -12.804 -16.576 -17.418 1.00 76.38 558 GLU A C 1
ATOM 4496 O O . GLU A 1 558 ? -13.251 -15.666 -18.112 1.00 76.38 558 GLU A O 1
ATOM 4501 N N . THR A 1 559 ? -13.383 -17.785 -17.409 1.00 80.38 559 THR A N 1
ATOM 4502 C CA . THR A 1 559 ? -14.593 -18.114 -18.192 1.00 80.38 559 THR A CA 1
ATOM 4503 C C . THR A 1 559 ? -15.743 -17.178 -17.825 1.00 80.38 559 THR A C 1
ATOM 4505 O O . THR A 1 559 ? -16.379 -16.621 -18.711 1.00 80.38 559 THR A O 1
ATOM 4508 N N . ILE A 1 560 ? -15.997 -16.946 -16.530 1.00 80.75 560 ILE A N 1
ATOM 4509 C CA . ILE A 1 560 ? -17.005 -15.974 -16.075 1.00 80.75 560 ILE A CA 1
ATOM 4510 C C . ILE A 1 560 ? -16.702 -14.585 -16.648 1.00 80.75 560 ILE A C 1
ATOM 4512 O O . ILE A 1 560 ? -17.614 -13.922 -17.125 1.00 80.75 560 ILE A O 1
ATOM 4516 N N . HIS A 1 561 ? -15.435 -14.163 -16.642 1.00 73.62 561 HIS A N 1
ATOM 4517 C CA . HIS A 1 561 ? -15.036 -12.822 -17.073 1.00 73.62 561 HIS A CA 1
ATOM 4518 C C . HIS A 1 561 ? -15.042 -12.610 -18.601 1.00 73.62 561 HIS A C 1
ATOM 4520 O O . HIS A 1 561 ? -15.109 -11.463 -19.043 1.00 73.62 561 HIS A O 1
ATOM 4526 N N . PHE A 1 562 ? -14.957 -13.684 -19.397 1.00 76.25 562 PHE A N 1
ATOM 4527 C CA . PHE A 1 562 ? -14.935 -13.638 -20.868 1.00 76.25 562 PHE A CA 1
ATOM 4528 C C . PHE A 1 562 ? -16.235 -14.104 -21.545 1.00 76.25 562 PHE A C 1
ATOM 4530 O O . PHE A 1 562 ? -16.506 -13.681 -22.667 1.00 76.25 562 PHE A O 1
ATOM 4537 N N . VAL A 1 563 ? -17.014 -14.987 -20.910 1.00 81.94 563 VAL A N 1
ATOM 4538 C CA . VAL A 1 563 ? -18.204 -15.630 -21.506 1.00 81.94 563 VAL A CA 1
ATOM 4539 C C . VAL A 1 563 ? -19.513 -15.074 -20.947 1.00 81.94 563 VAL A C 1
ATOM 4541 O O . VAL A 1 563 ? -20.504 -15.030 -21.676 1.00 81.94 563 VAL A O 1
ATOM 4544 N N . LEU A 1 564 ? -19.550 -14.664 -19.675 1.00 80.88 564 LEU A N 1
ATOM 4545 C CA . LEU A 1 564 ? -20.771 -14.142 -19.064 1.00 80.88 564 LEU A CA 1
ATOM 4546 C C . LEU A 1 564 ? -20.930 -12.643 -19.399 1.00 80.88 564 LEU A C 1
ATOM 4548 O O . LEU A 1 564 ? -20.018 -11.872 -19.100 1.00 80.88 564 LEU A O 1
ATOM 4552 N N . PRO A 1 565 ? -22.054 -12.198 -19.993 1.00 76.94 565 PRO A N 1
ATOM 4553 C CA . PRO A 1 565 ? -22.289 -10.774 -20.247 1.00 76.94 565 PRO A CA 1
ATOM 4554 C C . PRO A 1 565 ? -22.416 -9.970 -18.944 1.00 76.94 565 PRO A C 1
ATOM 4556 O O . PRO A 1 565 ? -23.013 -10.462 -17.988 1.00 76.94 565 PRO A O 1
ATOM 4559 N N . ASP A 1 566 ? -21.958 -8.712 -18.932 1.00 74.38 566 ASP A N 1
ATOM 4560 C CA . ASP A 1 566 ? -21.962 -7.831 -17.742 1.00 74.38 566 ASP A CA 1
ATOM 4561 C C . ASP A 1 566 ? -23.351 -7.649 -17.085 1.00 74.38 566 ASP A C 1
ATOM 4563 O O . ASP A 1 566 ? -23.456 -7.348 -15.895 1.00 74.38 566 ASP A O 1
ATOM 4567 N N . GLU A 1 567 ? -24.431 -7.836 -17.851 1.00 75.88 567 GLU A N 1
ATOM 4568 C CA . GLU A 1 567 ? -25.822 -7.725 -17.389 1.00 75.88 567 GLU A CA 1
ATOM 4569 C C . GLU A 1 567 ? -26.352 -9.003 -16.700 1.00 75.88 567 GLU A C 1
ATOM 4571 O O . GLU A 1 567 ? -27.363 -8.962 -15.990 1.00 75.88 567 GLU A O 1
ATOM 4576 N N . GLU A 1 568 ? -25.696 -10.154 -16.887 1.00 77.00 568 GLU A N 1
ATOM 4577 C CA . GLU A 1 568 ? -26.167 -11.446 -16.385 1.00 77.00 568 GLU A CA 1
ATOM 4578 C C . GLU A 1 568 ? -25.594 -11.787 -15.003 1.00 77.00 568 GLU A C 1
ATOM 4580 O O . GLU A 1 568 ? -24.395 -11.954 -14.792 1.00 77.00 568 GLU A O 1
ATOM 4585 N N . VAL A 1 569 ? -26.489 -11.982 -14.032 1.00 79.06 569 VAL A N 1
ATOM 4586 C CA . VAL A 1 569 ? -26.103 -12.391 -12.677 1.00 79.06 569 VAL A CA 1
ATOM 4587 C C . VAL A 1 569 ? -25.785 -13.888 -12.651 1.00 79.06 569 VAL A C 1
ATOM 4589 O O . VAL A 1 569 ? -26.685 -14.720 -12.797 1.00 79.06 569 VAL A O 1
ATOM 4592 N N . LEU A 1 570 ? -24.518 -14.226 -12.398 1.00 87.50 570 LEU A N 1
ATOM 4593 C CA . LEU A 1 570 ? -24.071 -15.596 -12.139 1.00 87.50 570 LEU A CA 1
ATOM 4594 C C . LEU A 1 570 ? -24.778 -16.187 -10.907 1.00 87.50 570 LEU A C 1
ATOM 4596 O O . LEU A 1 570 ? -24.750 -15.608 -9.819 1.00 87.50 570 LEU A O 1
ATOM 4600 N N . VAL A 1 571 ? -25.356 -17.376 -11.066 1.00 84.25 571 VAL A N 1
ATOM 4601 C CA . VAL A 1 571 ? -25.968 -18.170 -9.987 1.00 84.25 571 VAL A CA 1
ATOM 4602 C C . VAL A 1 571 ? -25.048 -19.317 -9.549 1.00 84.25 571 VAL A C 1
ATOM 4604 O O . VAL A 1 571 ? -25.036 -19.684 -8.373 1.00 84.25 571 VAL A O 1
ATOM 4607 N N . GLY A 1 572 ? -24.246 -19.862 -10.466 1.00 82.94 572 GLY A N 1
ATOM 4608 C CA . GLY A 1 572 ? -23.196 -20.838 -10.169 1.00 82.94 572 GLY A CA 1
ATOM 4609 C C . GLY A 1 572 ? -22.317 -21.124 -11.385 1.00 82.94 572 GLY A C 1
ATOM 4610 O O . GLY A 1 572 ? -22.793 -21.058 -12.514 1.00 82.94 572 GLY A O 1
ATOM 4611 N N . GLY A 1 573 ? -21.041 -21.432 -11.157 1.00 87.62 573 GLY A N 1
ATOM 4612 C CA . GLY A 1 573 ? -20.105 -21.892 -12.185 1.00 87.62 573 GLY A CA 1
ATOM 4613 C C . GLY A 1 573 ? -19.526 -23.248 -11.799 1.00 87.62 573 GLY A C 1
ATOM 4614 O O . GLY A 1 573 ? -19.133 -23.446 -10.646 1.00 87.62 573 GLY A O 1
ATOM 4615 N N . PHE A 1 574 ? -19.498 -24.178 -12.749 1.00 90.88 574 PHE A N 1
ATOM 4616 C CA . PHE A 1 574 ? -19.098 -25.566 -12.542 1.00 90.88 574 PHE A CA 1
ATOM 4617 C C . PHE A 1 574 ? -18.059 -25.970 -13.585 1.00 90.88 574 PHE A C 1
ATOM 4619 O O . PHE A 1 574 ? -18.199 -25.639 -14.757 1.00 90.88 574 PHE A O 1
ATOM 4626 N N . ALA A 1 575 ? -17.045 -26.709 -13.158 1.00 87.94 575 ALA A N 1
ATOM 4627 C CA . ALA A 1 575 ? -16.054 -27.328 -14.024 1.00 87.94 575 ALA A CA 1
ATOM 4628 C C . ALA A 1 575 ? -16.375 -28.826 -14.095 1.00 87.94 575 ALA A C 1
ATOM 4630 O O . ALA A 1 575 ? -16.594 -29.464 -13.061 1.00 87.94 575 ALA A O 1
ATOM 4631 N N . LEU A 1 576 ? -16.514 -29.352 -15.306 1.00 89.81 576 LEU A N 1
ATOM 4632 C CA . LEU A 1 576 ? -17.085 -30.660 -15.607 1.00 89.81 576 LEU A CA 1
ATOM 4633 C C . LEU A 1 576 ? -16.305 -31.337 -16.738 1.00 89.81 576 LEU A C 1
ATOM 4635 O O . LEU A 1 576 ? -15.523 -30.712 -17.449 1.00 89.81 576 LEU A O 1
ATOM 4639 N N . VAL A 1 577 ? -16.560 -32.630 -16.890 1.00 87.19 577 VAL A N 1
ATOM 4640 C CA . VAL A 1 577 ? -16.029 -33.469 -17.962 1.00 87.19 577 VAL A CA 1
ATOM 4641 C C . VAL A 1 577 ? -17.189 -33.897 -18.854 1.00 87.19 577 VAL A C 1
ATOM 4643 O O . VAL A 1 577 ? -18.280 -34.208 -18.355 1.00 87.19 577 VAL A O 1
ATOM 4646 N N . ASN A 1 578 ? -16.981 -33.938 -20.162 1.00 84.94 578 ASN A N 1
ATOM 4647 C CA . ASN A 1 578 ? -17.967 -34.408 -21.115 1.00 84.94 578 ASN A CA 1
ATOM 4648 C C . ASN A 1 578 ? -18.283 -35.897 -20.866 1.00 84.94 578 ASN A C 1
ATOM 4650 O O . ASN A 1 578 ? -17.470 -36.693 -20.398 1.00 84.94 578 ASN A O 1
ATOM 4654 N N . GLY A 1 579 ? -19.526 -36.295 -21.117 1.00 76.06 579 GLY A N 1
ATOM 4655 C CA . GLY A 1 579 ? -20.021 -37.628 -20.778 1.00 76.06 579 GLY A CA 1
ATOM 4656 C C . GLY A 1 579 ? -19.432 -38.748 -21.636 1.00 76.06 579 GLY A C 1
ATOM 4657 O O . GLY A 1 579 ? -19.546 -39.912 -21.253 1.00 76.06 579 GLY A O 1
ATOM 4658 N N . ASP A 1 580 ? -18.817 -38.390 -22.763 1.00 72.19 580 ASP A N 1
ATOM 4659 C CA . ASP A 1 580 ? -18.258 -39.316 -23.747 1.00 72.19 580 ASP A CA 1
ATOM 4660 C C . ASP A 1 580 ? -16.723 -39.475 -23.617 1.00 72.19 580 ASP A C 1
ATOM 4662 O O . ASP A 1 580 ? -16.151 -40.381 -24.225 1.00 72.19 580 ASP A O 1
ATOM 4666 N N . THR A 1 581 ? -16.046 -38.647 -22.806 1.00 70.00 581 THR A N 1
ATOM 4667 C CA . THR A 1 581 ? -14.587 -38.678 -22.595 1.00 70.00 581 THR A CA 1
ATOM 4668 C C . THR A 1 581 ? -14.179 -39.575 -21.415 1.00 70.00 581 THR A C 1
ATOM 4670 O O . THR A 1 581 ? -14.769 -39.573 -20.329 1.00 70.00 581 THR A O 1
ATOM 4673 N N . THR A 1 582 ? -13.135 -40.389 -21.626 1.00 68.94 582 THR A N 1
ATOM 4674 C CA . THR A 1 582 ? -12.591 -41.322 -20.617 1.00 68.94 582 THR A CA 1
ATOM 4675 C C . THR A 1 582 ? -11.557 -40.691 -19.681 1.00 68.94 582 THR A C 1
ATOM 4677 O O . THR A 1 582 ? -11.206 -41.298 -18.671 1.00 68.94 582 THR A O 1
ATOM 4680 N N . THR A 1 583 ? -11.045 -39.507 -20.014 1.00 70.75 583 THR A N 1
ATOM 4681 C CA . THR A 1 583 ? -10.124 -38.710 -19.189 1.00 70.75 583 THR A CA 1
ATOM 4682 C C . THR A 1 583 ? -10.870 -38.083 -18.013 1.00 70.75 583 THR A C 1
ATOM 4684 O O . THR A 1 583 ? -12.043 -37.762 -18.139 1.00 70.75 583 THR A O 1
ATOM 4687 N N . ASP A 1 584 ? -10.219 -37.926 -16.856 1.00 69.75 584 ASP A N 1
ATOM 4688 C CA . ASP A 1 584 ? -10.790 -37.248 -15.669 1.00 69.75 584 ASP A CA 1
ATOM 4689 C C . ASP A 1 584 ? -10.467 -35.736 -15.616 1.00 69.75 584 ASP A C 1
ATOM 4691 O O . ASP A 1 584 ? -10.805 -35.084 -14.626 1.00 69.75 584 ASP A O 1
ATOM 4695 N N . GLN A 1 585 ? -9.817 -35.210 -16.662 1.00 71.06 585 GLN A N 1
ATOM 4696 C CA . GLN A 1 585 ? -9.454 -33.798 -16.842 1.00 71.06 585 GLN A CA 1
ATOM 4697 C C . GLN A 1 585 ? -10.651 -32.967 -17.335 1.00 71.06 585 GLN A C 1
ATOM 4699 O O . GLN A 1 585 ? -11.656 -33.525 -17.782 1.00 71.06 585 GLN A O 1
ATOM 4704 N N . ILE A 1 586 ? -10.576 -31.644 -17.185 1.00 79.50 586 ILE A N 1
ATOM 4705 C CA . ILE A 1 586 ? -11.726 -30.742 -17.306 1.00 79.50 586 ILE A CA 1
ATOM 4706 C C . ILE A 1 586 ? -11.804 -30.147 -18.712 1.00 79.50 586 ILE A C 1
ATOM 4708 O O . ILE A 1 586 ? -11.220 -29.109 -19.003 1.00 79.50 586 ILE A O 1
ATOM 4712 N N . ASP A 1 587 ? -12.639 -30.762 -19.545 1.00 86.31 587 ASP A N 1
ATOM 4713 C CA . ASP A 1 587 ? -12.918 -30.302 -20.908 1.00 86.31 587 ASP A CA 1
ATOM 4714 C C . ASP A 1 587 ? -14.065 -29.269 -21.002 1.00 86.31 587 ASP A C 1
ATOM 4716 O O . ASP A 1 587 ? -14.272 -28.681 -22.064 1.00 86.31 587 ASP A O 1
ATOM 4720 N N . THR A 1 588 ? -14.837 -29.030 -19.929 1.00 88.69 588 THR A N 1
ATOM 4721 C CA . THR A 1 588 ? -16.044 -28.184 -19.986 1.00 88.69 588 THR A CA 1
ATOM 4722 C C . THR A 1 588 ? -16.239 -27.299 -18.747 1.00 88.69 588 THR A C 1
ATOM 4724 O O . THR A 1 588 ? -16.276 -27.775 -17.614 1.00 88.69 588 THR A O 1
ATOM 4727 N N . VAL A 1 589 ? -16.512 -26.008 -18.953 1.00 89.69 589 VAL A N 1
ATOM 4728 C CA . VAL A 1 589 ? -17.031 -25.085 -17.929 1.00 89.69 589 VAL A CA 1
ATOM 4729 C C . VAL A 1 589 ? -18.497 -24.755 -18.211 1.00 89.69 589 VAL A C 1
ATOM 4731 O O . VAL A 1 589 ? -18.859 -24.313 -19.299 1.00 89.69 589 VAL A O 1
ATOM 4734 N N . LEU A 1 590 ? -19.356 -24.950 -17.213 1.00 91.00 590 LEU A N 1
ATOM 4735 C CA . LEU A 1 590 ? -20.798 -24.739 -17.290 1.00 91.00 590 LEU A CA 1
ATOM 4736 C C . LEU A 1 590 ? -21.207 -23.615 -16.328 1.00 91.00 590 LEU A C 1
ATOM 4738 O O . LEU A 1 590 ? -21.094 -23.754 -15.108 1.00 91.00 590 LEU A O 1
ATOM 4742 N N . LEU A 1 591 ? -21.679 -22.491 -16.872 1.00 91.62 591 LEU A N 1
ATOM 4743 C CA . LEU A 1 591 ? -22.140 -21.330 -16.107 1.00 91.62 591 LEU A CA 1
ATOM 4744 C C . LEU A 1 591 ? -23.670 -21.269 -16.112 1.00 91.62 591 LEU A C 1
ATOM 4746 O O . LEU A 1 591 ? -24.311 -21.274 -17.163 1.00 91.62 591 LEU A O 1
ATOM 4750 N N . LEU A 1 592 ? -24.256 -21.188 -14.922 1.00 92.56 592 LEU A N 1
ATOM 4751 C CA . LEU A 1 592 ? -25.682 -20.990 -14.699 1.00 92.56 592 LEU A CA 1
ATOM 4752 C C . LEU A 1 592 ? -25.928 -19.512 -14.391 1.00 92.56 592 LEU A C 1
ATOM 4754 O O . LEU A 1 592 ? -25.496 -19.020 -13.344 1.00 92.56 592 LEU A O 1
ATOM 4758 N N . SER A 1 593 ? -26.627 -18.812 -15.284 1.00 91.88 593 SER A N 1
ATOM 4759 C CA . SER A 1 593 ? -27.087 -17.441 -15.054 1.00 91.88 593 SER A CA 1
ATOM 4760 C C . SER A 1 593 ? -28.539 -17.419 -14.564 1.00 91.88 593 SER A C 1
ATOM 4762 O O . SER A 1 593 ? -29.122 -18.450 -14.215 1.00 91.88 593 SER A O 1
ATOM 4764 N N . ARG A 1 594 ? -29.143 -16.227 -14.527 1.00 86.94 594 ARG A N 1
ATOM 4765 C CA . ARG A 1 594 ? -30.583 -16.074 -14.306 1.00 86.94 594 ARG A CA 1
ATOM 4766 C C . ARG A 1 594 ? -31.441 -16.570 -15.471 1.00 86.94 594 ARG A C 1
ATOM 4768 O O . ARG A 1 594 ? -32.544 -17.024 -15.203 1.00 86.94 594 ARG A O 1
ATOM 4775 N N . ASN A 1 595 ? -30.993 -16.478 -16.722 1.00 89.12 595 ASN A N 1
ATOM 4776 C CA . ASN A 1 595 ? -31.866 -16.714 -17.884 1.00 89.12 595 ASN A CA 1
ATOM 4777 C C . ASN A 1 595 ? -31.418 -17.884 -18.777 1.00 89.12 595 ASN A C 1
ATOM 4779 O O . ASN A 1 595 ? -32.210 -18.387 -19.582 1.00 89.12 595 ASN A O 1
ATOM 4783 N N . ALA A 1 596 ? -30.156 -18.306 -18.669 1.00 92.06 596 ALA A N 1
ATOM 4784 C CA . ALA A 1 596 ? -29.552 -19.272 -19.574 1.00 92.06 596 ALA A CA 1
ATOM 4785 C C . ALA A 1 596 ? -28.493 -20.158 -18.897 1.00 92.06 596 ALA A C 1
ATOM 4787 O O . ALA A 1 596 ? -27.975 -19.880 -17.812 1.00 92.06 596 ALA A O 1
ATOM 4788 N N . LEU A 1 597 ? -28.169 -21.247 -19.590 1.00 91.56 597 LEU A N 1
ATOM 4789 C CA . LEU A 1 597 ? -26.973 -22.048 -19.376 1.00 91.56 597 LEU A CA 1
ATOM 4790 C C . LEU A 1 597 ? -25.917 -21.642 -20.411 1.00 91.56 597 LEU A C 1
ATOM 4792 O O . LEU A 1 597 ? -26.226 -21.616 -21.602 1.00 91.56 597 LEU A O 1
ATOM 4796 N N . TYR A 1 598 ? -24.678 -21.406 -19.994 1.00 92.62 598 TYR A N 1
ATOM 4797 C CA . TYR A 1 598 ? -23.533 -21.261 -20.897 1.00 92.62 598 TYR A CA 1
ATOM 4798 C C . TYR A 1 598 ? -22.620 -22.462 -20.717 1.00 92.62 598 TYR A C 1
ATOM 4800 O O . TYR A 1 598 ? -22.352 -22.884 -19.594 1.00 92.62 598 TYR A O 1
ATOM 4808 N N . ILE A 1 599 ? -22.158 -23.015 -21.828 1.00 90.44 599 ILE A N 1
ATOM 4809 C CA . ILE A 1 599 ? -21.278 -24.176 -21.900 1.00 90.44 599 ILE A CA 1
ATOM 4810 C C . ILE A 1 599 ? -20.058 -23.733 -22.699 1.00 90.44 599 ILE A C 1
ATOM 4812 O O . ILE A 1 599 ? -20.183 -23.443 -23.886 1.00 90.44 599 ILE A O 1
ATOM 4816 N N . ALA A 1 600 ? -18.908 -23.666 -22.045 1.00 88.50 600 ALA A N 1
ATOM 4817 C CA . ALA A 1 600 ? -17.613 -23.359 -22.630 1.00 88.50 600 ALA A CA 1
ATOM 4818 C C . ALA A 1 600 ? -16.783 -24.648 -22.680 1.00 88.50 600 ALA A C 1
ATOM 4820 O O . ALA A 1 600 ? -16.559 -25.268 -21.643 1.00 88.50 600 ALA A O 1
ATOM 4821 N N . ILE A 1 601 ? -16.368 -25.070 -23.872 1.00 86.75 601 ILE A N 1
ATOM 4822 C CA . ILE A 1 601 ? -15.587 -26.293 -24.103 1.00 86.75 601 ILE A CA 1
ATOM 4823 C C . ILE A 1 601 ? -14.121 -25.904 -24.302 1.00 86.75 601 ILE A C 1
ATOM 4825 O O . ILE A 1 601 ? -13.834 -24.961 -25.043 1.00 86.75 601 ILE A O 1
ATOM 4829 N N . TYR A 1 602 ? -13.212 -26.630 -23.661 1.00 78.06 602 TYR A N 1
ATOM 4830 C CA . TYR A 1 602 ? -11.775 -26.374 -23.616 1.00 78.06 602 TYR A CA 1
ATOM 4831 C C . TYR A 1 602 ? -10.962 -27.552 -24.166 1.00 78.06 602 TYR A C 1
ATOM 4833 O O . TYR A 1 602 ? -11.404 -28.698 -24.143 1.00 78.06 602 TYR A O 1
ATOM 4841 N N . ASP A 1 603 ? -9.764 -27.244 -24.660 1.00 73.62 603 ASP A N 1
ATOM 4842 C CA . ASP A 1 603 ? -8.726 -28.211 -25.020 1.00 73.62 603 ASP A CA 1
ATOM 4843 C C . ASP A 1 603 ? -7.594 -28.179 -23.981 1.00 73.62 603 ASP A C 1
ATOM 4845 O O . ASP A 1 603 ? -6.842 -27.200 -23.921 1.00 73.62 603 ASP A O 1
ATOM 4849 N N . ASP A 1 604 ? -7.476 -29.241 -23.177 1.00 49.75 604 ASP A N 1
ATOM 4850 C CA . ASP A 1 604 ? -6.460 -29.377 -22.120 1.00 49.75 604 ASP A CA 1
ATOM 4851 C C . ASP A 1 604 ? -5.020 -29.323 -22.665 1.00 49.75 604 ASP A C 1
ATOM 4853 O O . ASP A 1 604 ? -4.133 -28.805 -21.991 1.00 49.75 604 ASP A O 1
ATOM 4857 N N . GLU A 1 605 ? -4.751 -29.816 -23.885 1.00 54.25 605 GLU A N 1
ATOM 4858 C CA . GLU A 1 605 ? -3.381 -29.811 -24.434 1.00 54.25 605 GLU A CA 1
ATOM 4859 C C . GLU A 1 605 ? -2.923 -28.422 -24.911 1.00 54.25 605 GLU A C 1
ATOM 4861 O O . GLU A 1 605 ? -1.723 -28.207 -25.109 1.00 54.25 605 GLU A O 1
ATOM 4866 N N . SER A 1 606 ? -3.846 -27.472 -25.115 1.00 53.72 606 SER A N 1
ATOM 4867 C CA . SER A 1 606 ? -3.522 -26.151 -25.676 1.00 53.72 606 SER A CA 1
ATOM 4868 C C . SER A 1 606 ? -4.034 -24.940 -24.889 1.00 53.72 606 SER A C 1
ATOM 4870 O O . SER A 1 606 ? -3.823 -23.812 -25.345 1.00 53.72 606 SER A O 1
ATOM 4872 N N . GLU A 1 607 ? -4.670 -25.158 -23.730 1.00 52.03 607 GLU A N 1
ATOM 4873 C CA . GLU A 1 607 ? -5.282 -24.136 -22.856 1.00 52.03 607 GLU A CA 1
ATOM 4874 C C . GLU A 1 607 ? -6.238 -23.181 -23.607 1.00 52.03 607 GLU A C 1
ATOM 4876 O O . GLU A 1 607 ? -6.363 -21.995 -23.289 1.00 52.03 607 GLU A O 1
ATOM 4881 N N . LYS A 1 608 ? -6.923 -23.681 -24.645 1.00 56.03 608 LYS A N 1
ATOM 4882 C CA . LYS A 1 608 ? -7.791 -22.869 -25.513 1.00 56.03 608 LYS A CA 1
ATOM 4883 C C . LYS A 1 608 ? -9.260 -23.225 -25.383 1.00 56.03 608 LYS A C 1
ATOM 4885 O O . LYS A 1 608 ? -9.656 -24.385 -25.420 1.00 56.03 608 LYS A O 1
ATOM 4890 N N . LEU A 1 609 ? -10.071 -22.173 -25.334 1.00 70.94 609 LEU A N 1
ATOM 4891 C CA . LEU A 1 609 ? -11.517 -22.227 -25.505 1.00 70.94 609 LEU A CA 1
ATOM 4892 C C . LEU A 1 609 ? -11.845 -22.614 -26.961 1.00 70.94 609 LEU A C 1
ATOM 4894 O O . LEU A 1 609 ? -11.532 -21.861 -27.885 1.00 70.94 609 LEU A O 1
ATOM 4898 N N . LEU A 1 610 ? -12.463 -23.779 -27.159 1.00 77.62 610 LEU A N 1
ATOM 4899 C CA . LEU A 1 610 ? -12.845 -24.325 -28.466 1.00 77.62 610 LEU A CA 1
ATOM 4900 C C . LEU A 1 610 ? -14.227 -23.848 -28.928 1.00 77.62 610 LEU A C 1
ATOM 4902 O O . LEU A 1 610 ? -14.397 -23.453 -30.080 1.00 77.62 610 LEU A O 1
ATOM 4906 N N . GLU A 1 611 ? -15.227 -23.915 -28.047 1.00 84.88 611 GLU A N 1
ATOM 4907 C CA . GLU A 1 611 ? -16.620 -23.598 -28.374 1.00 84.88 611 GLU A CA 1
ATOM 4908 C C . GLU A 1 611 ? -17.339 -22.987 -27.166 1.00 84.88 611 GLU A C 1
ATOM 4910 O O . GLU A 1 611 ? -17.131 -23.413 -26.032 1.00 84.88 611 GLU A O 1
ATOM 4915 N N . VAL A 1 612 ? -18.236 -22.028 -27.413 1.00 84.81 612 VAL A N 1
ATOM 4916 C CA . VAL A 1 612 ? -19.215 -21.550 -26.428 1.00 84.81 612 VAL A CA 1
ATOM 4917 C C . VAL A 1 612 ? -20.625 -21.776 -26.971 1.00 84.81 612 VAL A C 1
ATOM 4919 O O . VAL A 1 612 ? -20.981 -21.244 -28.021 1.00 84.81 612 VAL A O 1
ATOM 4922 N N . LYS A 1 613 ? -21.447 -22.530 -26.236 1.00 85.62 613 LYS A N 1
ATOM 4923 C CA . LYS A 1 613 ? -22.885 -22.705 -26.487 1.00 85.62 613 LYS A CA 1
ATOM 4924 C C . LYS A 1 613 ? -23.706 -22.041 -25.384 1.00 85.62 613 LYS A C 1
ATOM 4926 O O . LYS A 1 613 ? -23.537 -22.360 -24.209 1.00 85.62 613 LYS A O 1
ATOM 4931 N N . THR A 1 614 ? -24.666 -21.204 -25.768 1.00 90.12 614 THR A N 1
ATOM 4932 C CA . THR A 1 614 ? -25.680 -20.648 -24.858 1.00 90.12 614 THR A CA 1
ATOM 4933 C C . THR A 1 614 ? -27.014 -21.358 -25.077 1.00 90.12 614 THR A C 1
ATOM 4935 O O . THR A 1 614 ? -27.498 -21.443 -26.204 1.00 90.12 614 THR A O 1
ATOM 4938 N N . ILE A 1 615 ? -27.622 -21.861 -24.003 1.00 89.81 615 ILE A N 1
ATOM 4939 C CA . ILE A 1 615 ? -28.923 -22.537 -24.008 1.00 89.81 615 ILE A CA 1
ATOM 4940 C C . ILE A 1 615 ? -29.893 -21.725 -23.132 1.00 89.81 615 ILE A C 1
ATOM 4942 O O . ILE A 1 615 ? -29.808 -21.797 -21.902 1.00 89.81 615 ILE A O 1
ATOM 4946 N N . PRO A 1 616 ? -30.828 -20.962 -23.727 1.00 90.25 616 PRO A N 1
ATOM 4947 C CA . PRO A 1 616 ? -31.881 -20.273 -22.982 1.00 90.25 616 PRO A CA 1
ATOM 4948 C C . PRO A 1 616 ? -32.760 -21.258 -22.202 1.00 90.25 616 PRO A C 1
ATOM 4950 O O . PRO A 1 616 ? -33.066 -22.344 -22.699 1.00 90.25 616 PRO A O 1
ATOM 4953 N N . PHE A 1 617 ? -33.241 -20.878 -21.014 1.00 91.50 617 PHE A N 1
ATOM 4954 C CA . PHE A 1 617 ? -34.118 -21.744 -20.208 1.00 91.50 617 PHE A CA 1
ATOM 4955 C C . PHE A 1 617 ? -35.415 -22.156 -20.930 1.00 91.50 617 PHE A C 1
ATOM 4957 O O . PHE A 1 617 ? -35.899 -23.268 -20.718 1.00 91.50 617 PHE A O 1
ATOM 4964 N N . SER A 1 618 ? -35.930 -21.323 -21.843 1.00 86.88 618 SER A N 1
ATOM 4965 C CA . SER A 1 618 ? -37.059 -21.643 -22.733 1.00 86.88 618 SER A CA 1
ATOM 4966 C C . SER A 1 618 ? -36.828 -22.864 -23.627 1.00 86.88 618 SER A C 1
ATOM 4968 O O . SER A 1 618 ? -37.789 -23.495 -24.061 1.00 86.88 618 SER A O 1
ATOM 4970 N N . ASN A 1 619 ? -35.568 -23.195 -23.914 1.00 89.31 619 ASN A N 1
ATOM 4971 C CA . ASN A 1 619 ? -35.195 -24.226 -24.876 1.00 89.31 619 ASN A CA 1
ATOM 4972 C C . ASN A 1 619 ? -34.865 -25.574 -24.211 1.00 89.31 619 ASN A C 1
ATOM 4974 O O . ASN A 1 619 ? -34.653 -26.556 -24.926 1.00 89.31 619 ASN A O 1
ATOM 4978 N N . ILE A 1 620 ? -34.814 -25.646 -22.874 1.00 88.88 620 ILE A N 1
ATOM 4979 C CA . ILE A 1 620 ? -34.460 -26.857 -22.114 1.00 88.88 620 ILE A CA 1
ATOM 4980 C C . ILE A 1 620 ? -35.699 -27.752 -21.921 1.00 88.88 620 ILE A C 1
ATOM 4982 O O . ILE A 1 620 ? -36.641 -27.410 -21.204 1.00 88.88 620 ILE A O 1
ATOM 4986 N N . ILE A 1 621 ? -35.676 -28.938 -22.534 1.00 87.56 621 ILE A N 1
ATOM 4987 C CA . ILE A 1 621 ? -36.787 -29.906 -22.563 1.00 87.56 621 ILE A CA 1
ATOM 4988 C C . ILE A 1 621 ? -36.790 -30.822 -21.332 1.00 87.56 621 ILE A C 1
ATOM 4990 O O . ILE A 1 621 ? -37.850 -31.097 -20.768 1.00 87.56 621 ILE A O 1
ATOM 4994 N N . SER A 1 622 ? -35.626 -31.311 -20.901 1.00 89.06 622 SER A N 1
ATOM 4995 C CA . SER A 1 622 ? -35.486 -32.095 -19.666 1.00 89.06 622 SER A CA 1
ATOM 4996 C C . SER A 1 622 ? -34.060 -32.054 -19.128 1.00 89.06 622 SER A C 1
ATOM 4998 O O . SER A 1 622 ? -33.092 -31.912 -19.880 1.00 89.06 622 SER A O 1
ATOM 5000 N N . ILE A 1 623 ? -33.949 -32.211 -17.808 1.00 91.00 623 ILE A N 1
ATOM 5001 C CA . ILE A 1 623 ? -32.687 -32.412 -17.098 1.00 91.00 623 ILE A CA 1
ATOM 5002 C C . ILE A 1 623 ? -32.761 -33.788 -16.429 1.00 91.00 623 ILE A C 1
ATOM 5004 O O . ILE A 1 623 ? -33.669 -34.067 -15.641 1.00 91.00 623 ILE A O 1
ATOM 5008 N N . GLU A 1 624 ? -31.835 -34.667 -16.795 1.00 91.56 624 GLU A N 1
ATOM 5009 C CA . GLU A 1 624 ? -31.841 -36.097 -16.487 1.00 91.56 624 GLU A CA 1
ATOM 5010 C C . GLU A 1 624 ? -30.528 -36.464 -15.777 1.00 91.56 624 GLU A C 1
ATOM 5012 O O . GLU A 1 624 ? -29.465 -36.082 -16.248 1.00 91.56 624 GLU A O 1
ATOM 5017 N N . CYS A 1 625 ? -30.563 -37.221 -14.680 1.00 89.56 625 CYS A N 1
ATOM 5018 C CA . CYS A 1 625 ? -29.357 -37.741 -14.020 1.00 89.56 625 CYS A CA 1
ATOM 5019 C C . CYS A 1 625 ? -29.365 -39.271 -14.009 1.00 89.56 625 CYS A C 1
ATOM 5021 O O . CYS A 1 625 ? -30.379 -39.873 -13.662 1.00 89.56 625 CYS A O 1
ATOM 5023 N N . GLY A 1 626 ? -28.244 -39.912 -14.342 1.00 86.38 626 GLY A N 1
ATOM 5024 C CA . GLY A 1 626 ? -28.103 -41.368 -14.233 1.00 86.38 626 GLY A CA 1
ATOM 5025 C C . GLY A 1 626 ? -26.798 -41.918 -14.806 1.00 86.38 626 GLY A C 1
ATOM 5026 O O . GLY A 1 626 ? -26.025 -41.189 -15.420 1.00 86.38 626 GLY A O 1
ATOM 5027 N N . SER A 1 627 ? -26.544 -43.214 -14.618 1.00 81.00 627 SER A N 1
ATOM 5028 C CA . SER A 1 627 ? -25.325 -43.867 -15.125 1.00 81.00 627 SER A CA 1
ATOM 5029 C C . SER A 1 627 ? -25.469 -44.316 -16.585 1.00 81.00 627 SER A C 1
ATOM 5031 O O . SER A 1 627 ? -26.524 -44.822 -16.978 1.00 81.00 627 SER A O 1
ATOM 5033 N N . LEU A 1 628 ? -24.416 -44.192 -17.402 1.00 75.75 628 LEU A N 1
ATOM 5034 C CA . LEU A 1 628 ? -24.370 -44.805 -18.743 1.00 75.75 628 LEU A CA 1
ATOM 5035 C C . LEU A 1 628 ? -23.883 -46.270 -18.720 1.00 75.75 628 LEU A C 1
ATOM 5037 O O . LEU A 1 628 ? -24.279 -47.078 -19.568 1.00 75.75 628 LEU A O 1
ATOM 5041 N N . SER A 1 629 ? -23.060 -46.654 -17.741 1.00 68.44 629 SER A N 1
ATOM 5042 C CA . SER A 1 629 ? -22.440 -47.987 -17.657 1.00 68.44 629 SER A CA 1
ATOM 5043 C C . SER A 1 629 ? -23.054 -48.834 -16.529 1.00 68.44 629 SER A C 1
ATOM 5045 O O . SER A 1 629 ? -23.928 -48.379 -15.800 1.00 68.44 629 SER A O 1
ATOM 5047 N N . ARG A 1 630 ? -22.668 -50.112 -16.404 1.00 51.22 630 ARG A N 1
ATOM 5048 C CA . ARG A 1 630 ? -23.192 -50.985 -15.331 1.00 51.22 630 ARG A CA 1
ATOM 5049 C C . ARG A 1 630 ? -22.606 -50.668 -13.944 1.00 51.22 630 ARG A C 1
ATOM 5051 O O . ARG A 1 630 ? -23.245 -51.024 -12.963 1.00 51.22 630 ARG A O 1
ATOM 5058 N N . ASN A 1 631 ? -21.441 -50.010 -13.893 1.00 48.25 631 ASN A N 1
ATOM 5059 C CA . ASN A 1 631 ? -20.662 -49.708 -12.680 1.00 48.25 631 ASN A CA 1
ATOM 5060 C C . ASN A 1 631 ? -20.113 -48.252 -12.674 1.00 48.25 631 ASN A C 1
ATOM 5062 O O . ASN A 1 631 ? -19.098 -47.995 -12.035 1.00 48.25 631 ASN A O 1
ATOM 5066 N N . GLY A 1 632 ? -20.683 -47.322 -13.454 1.00 62.19 632 GLY A N 1
ATOM 5067 C CA . GLY A 1 632 ? -20.116 -45.976 -13.668 1.00 62.19 632 GLY A CA 1
ATOM 5068 C C . GLY A 1 632 ? -20.797 -44.860 -12.868 1.00 62.19 632 GLY A C 1
ATOM 5069 O O . GLY A 1 632 ? -21.980 -44.990 -12.546 1.00 62.19 632 GLY A O 1
ATOM 5070 N N . ARG A 1 633 ? -20.060 -43.761 -12.631 1.00 74.38 633 ARG A N 1
ATOM 5071 C CA . ARG A 1 633 ? -20.520 -42.496 -12.013 1.00 74.38 633 ARG A CA 1
ATOM 5072 C C . ARG A 1 633 ? -21.827 -41.968 -12.639 1.00 74.38 633 ARG A C 1
ATOM 5074 O O . ARG A 1 633 ? -22.174 -42.313 -13.773 1.00 74.38 633 ARG A O 1
ATOM 5081 N N . ILE A 1 634 ? -22.552 -41.117 -11.916 1.00 85.38 634 ILE A N 1
ATOM 5082 C CA . ILE A 1 634 ? -23.756 -40.422 -12.391 1.00 85.38 634 ILE A CA 1
ATOM 5083 C C . ILE A 1 634 ? -23.367 -39.310 -13.374 1.00 85.38 634 ILE A C 1
ATOM 5085 O O . ILE A 1 634 ? -22.478 -38.503 -13.108 1.00 85.38 634 ILE A O 1
ATOM 5089 N N . HIS A 1 635 ? -24.064 -39.251 -14.511 1.00 89.06 635 HIS A N 1
ATOM 5090 C CA . HIS A 1 635 ? -23.947 -38.173 -15.491 1.00 89.06 635 HIS A CA 1
ATOM 5091 C C . HIS A 1 635 ? -25.206 -37.291 -15.447 1.00 89.06 635 HIS A C 1
ATOM 5093 O O . HIS A 1 635 ? -26.322 -37.810 -15.355 1.00 89.06 635 HIS A O 1
ATOM 5099 N N . LEU A 1 636 ? -25.025 -35.974 -15.559 1.00 91.19 636 LEU A N 1
ATOM 5100 C CA . LEU A 1 636 ? -26.058 -34.964 -15.795 1.00 91.19 636 LEU A CA 1
ATOM 5101 C C . LEU A 1 636 ? -26.258 -34.805 -17.304 1.00 91.19 636 LEU A C 1
ATOM 5103 O O . LEU A 1 636 ? -25.340 -34.408 -18.012 1.00 91.19 636 LEU A O 1
ATOM 5107 N N . ARG A 1 637 ? -27.459 -35.068 -17.805 1.00 90.44 637 ARG A N 1
ATOM 5108 C CA . ARG A 1 637 ? -27.834 -34.911 -19.209 1.00 90.44 637 ARG A CA 1
ATOM 5109 C C . ARG A 1 637 ? -28.881 -33.817 -19.365 1.00 90.44 637 ARG A C 1
ATOM 5111 O O . ARG A 1 637 ? -29.920 -33.844 -18.712 1.00 90.44 637 ARG A O 1
ATOM 5118 N N . ILE A 1 638 ? -28.627 -32.882 -20.274 1.00 90.69 638 ILE A N 1
ATOM 5119 C CA . ILE A 1 638 ? -29.518 -31.760 -20.580 1.00 90.69 638 ILE A CA 1
ATOM 5120 C C . ILE A 1 638 ? -30.016 -31.932 -22.013 1.00 90.69 638 ILE A C 1
ATOM 5122 O O . ILE A 1 638 ? -29.215 -31.932 -22.948 1.00 90.69 638 ILE A O 1
ATOM 5126 N N . LYS A 1 639 ? -31.333 -32.091 -22.187 1.00 89.50 639 LYS A N 1
ATOM 5127 C CA . LYS A 1 639 ? -31.999 -32.099 -23.499 1.00 89.50 639 LYS A CA 1
ATOM 5128 C C . LYS A 1 639 ? -32.500 -30.705 -23.833 1.00 89.50 639 LYS A C 1
ATOM 5130 O O . LYS A 1 639 ? -33.171 -30.084 -23.010 1.00 89.50 639 LYS A O 1
ATOM 5135 N N . TYR A 1 640 ? -32.221 -30.232 -25.041 1.00 90.25 640 TYR A N 1
ATOM 5136 C CA . TYR A 1 640 ? -32.574 -28.884 -25.477 1.00 90.25 640 TYR A CA 1
ATOM 5137 C C . TYR A 1 640 ? -32.855 -28.808 -26.981 1.00 90.25 640 TYR A C 1
ATOM 5139 O O . TYR A 1 640 ? -32.512 -29.716 -27.741 1.00 90.25 640 TYR A O 1
ATOM 5147 N N . LYS A 1 641 ? -33.475 -27.706 -27.408 1.00 82.19 641 LYS A N 1
ATOM 5148 C CA . LYS A 1 641 ? -33.596 -27.326 -28.823 1.00 82.19 641 LYS A CA 1
ATOM 5149 C C . LYS A 1 641 ? -32.673 -26.160 -29.161 1.00 82.19 641 LYS A C 1
ATOM 5151 O O . LYS A 1 641 ? -32.527 -25.242 -28.354 1.00 82.19 641 LYS A O 1
ATOM 5156 N N . THR A 1 642 ? -32.107 -26.139 -30.362 1.00 74.25 642 THR A N 1
ATOM 5157 C CA . THR A 1 642 ? -31.315 -24.993 -30.839 1.00 74.25 642 THR A CA 1
ATOM 5158 C C . THR A 1 642 ? -32.213 -23.784 -31.110 1.00 74.25 642 THR A C 1
ATOM 5160 O O . THR A 1 642 ? -31.885 -22.676 -30.694 1.00 74.25 642 THR A O 1
ATOM 5163 N N . GLN A 1 643 ? -33.395 -24.000 -31.696 1.00 71.00 643 GLN A N 1
ATOM 5164 C CA . GLN A 1 643 ? -34.457 -22.993 -31.828 1.00 71.00 643 GLN A CA 1
ATOM 5165 C C . GLN A 1 643 ? -35.798 -23.520 -31.278 1.00 71.00 643 GLN A C 1
ATOM 5167 O O . GLN A 1 643 ? -36.036 -24.729 -31.332 1.00 71.00 643 GLN A O 1
ATOM 5172 N N . PRO A 1 644 ? -36.697 -22.661 -30.750 1.00 67.81 644 PRO A N 1
ATOM 5173 C CA . PRO A 1 644 ? -37.954 -23.100 -30.124 1.00 67.81 644 PRO A CA 1
ATOM 5174 C C . PRO A 1 644 ? -38.820 -23.995 -31.032 1.00 67.81 644 PRO A C 1
ATOM 5176 O O . PRO A 1 644 ? -39.418 -24.970 -30.555 1.00 67.81 644 PRO A O 1
ATOM 5179 N N . ASP A 1 645 ? -38.806 -23.731 -32.339 1.00 72.19 645 ASP A N 1
ATOM 5180 C CA . ASP A 1 645 ? -39.632 -24.414 -33.340 1.00 72.19 645 ASP A CA 1
ATOM 5181 C C . ASP A 1 645 ? -39.003 -25.696 -33.922 1.00 72.19 645 ASP A C 1
ATOM 5183 O O . ASP A 1 645 ? -39.681 -26.453 -34.616 1.00 72.19 645 ASP A O 1
ATOM 5187 N N . GLU A 1 646 ? -37.738 -26.014 -33.618 1.00 66.38 646 GLU A N 1
ATOM 5188 C CA . GLU A 1 646 ? -37.094 -27.220 -34.157 1.00 66.38 646 GLU A CA 1
ATOM 5189 C C . GLU A 1 646 ? -37.698 -28.517 -33.596 1.00 66.38 646 GLU A C 1
ATOM 5191 O O . GLU A 1 646 ? -38.019 -28.638 -32.410 1.00 66.38 646 GLU A O 1
ATOM 5196 N N . THR A 1 647 ? -37.813 -29.538 -34.446 1.00 69.88 647 THR A N 1
ATOM 5197 C CA . THR A 1 647 ? -38.226 -30.895 -34.046 1.00 69.88 647 THR A CA 1
ATOM 5198 C C . THR A 1 647 ? -37.068 -31.759 -33.548 1.00 69.88 647 THR A C 1
ATOM 5200 O O . THR A 1 647 ? -37.305 -32.808 -32.951 1.00 69.88 647 THR A O 1
ATOM 5203 N N . ILE A 1 648 ? -35.821 -31.361 -33.815 1.00 67.69 648 ILE A N 1
ATOM 5204 C CA . ILE A 1 648 ? -34.623 -32.112 -33.429 1.00 67.69 648 ILE A CA 1
ATOM 5205 C C . ILE A 1 648 ? -34.284 -31.776 -31.973 1.00 67.69 648 ILE A C 1
ATOM 5207 O O . ILE A 1 648 ? -34.111 -30.615 -31.612 1.00 67.69 648 ILE A O 1
ATOM 5211 N N . ILE A 1 649 ? -34.215 -32.808 -31.131 1.00 76.06 649 ILE A N 1
ATOM 5212 C CA . ILE A 1 649 ? -33.854 -32.686 -29.716 1.00 76.06 649 ILE A CA 1
ATOM 5213 C C . ILE A 1 649 ? -32.374 -33.024 -29.577 1.00 76.06 649 ILE A C 1
ATOM 5215 O O . ILE A 1 649 ? -31.984 -34.183 -29.729 1.00 76.06 649 ILE A O 1
ATOM 5219 N N . ASN A 1 650 ? -31.568 -32.017 -29.257 1.00 84.56 650 ASN A N 1
ATOM 5220 C CA . ASN A 1 650 ? -30.158 -32.188 -28.940 1.00 84.56 650 ASN A CA 1
ATOM 5221 C C . ASN A 1 650 ? -29.995 -32.565 -27.465 1.00 84.56 650 ASN A C 1
ATOM 5223 O O . ASN A 1 650 ? -30.836 -32.240 -26.621 1.00 84.56 650 ASN A O 1
ATOM 5227 N N . PHE A 1 651 ? -28.900 -33.247 -27.138 1.00 85.88 651 PHE A N 1
ATOM 5228 C CA . PHE A 1 651 ? -28.526 -33.526 -25.758 1.00 85.88 651 PHE A CA 1
ATOM 5229 C C . PHE A 1 651 ? -27.022 -33.393 -25.558 1.00 85.88 651 PHE A C 1
ATOM 5231 O O . PHE A 1 651 ? -26.236 -33.734 -26.435 1.00 85.88 651 PHE A O 1
ATOM 5238 N N . VAL A 1 652 ? -26.640 -32.928 -24.375 1.00 86.19 652 VAL A N 1
ATOM 5239 C CA . VAL A 1 652 ? -25.269 -32.987 -23.855 1.00 86.19 652 VAL A CA 1
ATOM 5240 C C . VAL A 1 652 ? -25.299 -33.732 -22.530 1.00 86.19 652 VAL A C 1
ATOM 5242 O O . VAL A 1 652 ? -26.267 -33.611 -21.776 1.00 86.19 652 VAL A O 1
ATOM 5245 N N . SER A 1 653 ? -24.276 -34.544 -22.276 1.00 87.94 653 SER A N 1
ATOM 5246 C CA . SER A 1 653 ? -24.117 -35.300 -21.032 1.00 87.94 653 SER A CA 1
ATOM 5247 C C . SER A 1 653 ? -22.807 -34.872 -20.383 1.00 87.94 653 SER A C 1
ATOM 5249 O O . SER A 1 653 ? -21.811 -34.763 -21.081 1.00 87.94 653 SER A O 1
ATOM 5251 N N . TYR A 1 654 ? -22.797 -34.667 -19.072 1.00 90.12 654 TYR A N 1
ATOM 5252 C CA . TYR A 1 654 ? -21.632 -34.246 -18.301 1.00 90.12 654 TYR A CA 1
ATOM 5253 C C . TYR A 1 654 ? -21.469 -35.120 -17.073 1.00 90.12 654 TYR A C 1
ATOM 5255 O O . TYR A 1 654 ? -22.449 -35.595 -16.501 1.00 90.12 654 TYR A O 1
ATOM 5263 N N . ARG A 1 655 ? -20.234 -35.276 -16.622 1.00 87.69 655 ARG A N 1
ATOM 5264 C CA . ARG A 1 655 ? -19.883 -35.910 -15.358 1.00 87.69 655 ARG A CA 1
ATOM 5265 C C . ARG A 1 655 ? -18.937 -35.002 -14.584 1.00 87.69 655 ARG A C 1
ATOM 5267 O O . ARG A 1 655 ? -18.304 -34.106 -15.132 1.00 87.69 655 ARG A O 1
ATOM 5274 N N . THR A 1 656 ? -18.838 -35.245 -13.291 1.00 85.25 656 THR A N 1
ATOM 5275 C CA . THR A 1 656 ? -17.853 -34.580 -12.437 1.00 85.25 656 THR A CA 1
ATOM 5276 C C . THR A 1 656 ? -16.435 -35.078 -12.723 1.00 85.25 656 THR A C 1
ATOM 5278 O O . THR A 1 656 ? -16.221 -36.259 -13.029 1.00 85.25 656 THR A O 1
ATOM 5281 N N . ALA A 1 657 ? -15.476 -34.164 -12.581 1.00 81.12 657 ALA A N 1
ATOM 5282 C CA . ALA A 1 657 ? -14.056 -34.466 -12.456 1.00 81.12 657 ALA A CA 1
ATOM 5283 C C . ALA A 1 657 ? -13.746 -34.980 -11.033 1.00 81.12 657 ALA A C 1
ATOM 5285 O O . ALA A 1 657 ? -14.654 -35.233 -10.232 1.00 81.12 657 ALA A O 1
ATOM 5286 N N . LYS A 1 658 ? -12.457 -35.079 -10.686 1.00 77.44 658 LYS A N 1
ATOM 5287 C CA . LYS A 1 658 ? -11.994 -35.355 -9.311 1.00 77.44 658 LYS A CA 1
ATOM 5288 C C . LYS A 1 658 ? -12.170 -34.173 -8.346 1.00 77.44 658 LYS A C 1
ATOM 5290 O O . LYS A 1 658 ? -11.829 -34.288 -7.173 1.00 77.44 658 LYS A O 1
ATOM 5295 N N . THR A 1 659 ? -12.681 -33.037 -8.809 1.00 74.56 659 THR A N 1
ATOM 5296 C CA . THR A 1 659 ? -12.769 -31.784 -8.053 1.00 74.56 659 THR A CA 1
ATOM 5297 C C . THR A 1 659 ? -14.178 -31.195 -8.156 1.00 74.56 659 THR A C 1
ATOM 5299 O O . THR A 1 659 ? -14.865 -31.348 -9.164 1.00 74.56 659 THR A O 1
ATOM 5302 N N . ARG A 1 660 ? -14.633 -30.530 -7.089 1.00 80.12 660 ARG A N 1
ATOM 5303 C CA . ARG A 1 660 ? -15.887 -29.767 -7.048 1.00 80.12 660 ARG A CA 1
ATOM 5304 C C . ARG A 1 660 ? -15.613 -28.294 -6.796 1.00 80.12 660 ARG A C 1
ATOM 5306 O O . ARG A 1 660 ? -14.776 -27.956 -5.965 1.00 80.12 660 ARG A O 1
ATOM 5313 N N . LEU A 1 661 ? -16.382 -27.414 -7.421 1.00 72.31 661 LEU A N 1
ATOM 5314 C CA . LEU A 1 661 ? -16.365 -25.984 -7.122 1.00 72.31 661 LEU A CA 1
ATOM 5315 C C . LEU A 1 661 ? -17.377 -25.627 -6.033 1.00 72.31 661 LEU A C 1
ATOM 5317 O O . LEU A 1 661 ? -18.551 -25.998 -6.097 1.00 72.31 661 LEU A O 1
ATOM 5321 N N . PHE A 1 662 ? -16.911 -24.870 -5.038 1.00 63.59 662 PHE A N 1
ATOM 5322 C CA . PHE A 1 662 ? -17.730 -24.301 -3.971 1.00 63.59 662 PHE A CA 1
ATOM 5323 C C . PHE A 1 662 ? -17.275 -22.861 -3.689 1.00 63.59 662 PHE A C 1
ATOM 5325 O O . PHE A 1 662 ? -16.154 -22.643 -3.233 1.00 63.59 662 PHE A O 1
ATOM 5332 N N . ASN A 1 663 ? -18.131 -21.867 -3.965 1.00 60.06 663 ASN A N 1
ATOM 5333 C CA . ASN A 1 663 ? -17.783 -20.433 -3.924 1.00 60.06 663 ASN A CA 1
ATOM 5334 C C . ASN A 1 663 ? -16.483 -20.096 -4.694 1.00 60.06 663 ASN A C 1
ATOM 5336 O O . ASN A 1 663 ? -15.586 -19.451 -4.150 1.00 60.06 663 ASN A O 1
ATOM 5340 N N . ASN A 1 664 ? -16.383 -20.560 -5.944 1.00 58.62 664 ASN A N 1
ATOM 5341 C CA . ASN A 1 664 ? -15.242 -20.371 -6.856 1.00 58.62 664 ASN A CA 1
ATOM 5342 C C . ASN A 1 664 ? -13.882 -20.888 -6.334 1.00 58.62 664 ASN A C 1
ATOM 5344 O O . ASN A 1 664 ? -12.843 -20.542 -6.883 1.00 58.62 664 ASN A O 1
ATOM 5348 N N . ALA A 1 665 ? -13.873 -21.735 -5.301 1.00 52.66 665 ALA A N 1
ATOM 5349 C CA . ALA A 1 665 ? -12.710 -22.534 -4.929 1.00 52.66 665 ALA A CA 1
ATOM 5350 C C . ALA A 1 665 ? -12.923 -23.980 -5.390 1.00 52.66 665 ALA A C 1
ATOM 5352 O O . ALA A 1 665 ? -13.967 -24.568 -5.084 1.00 52.66 665 ALA A O 1
ATOM 5353 N N . ALA A 1 666 ? -11.948 -24.543 -6.104 1.00 68.62 666 ALA A N 1
ATOM 5354 C CA . ALA A 1 666 ? -11.902 -25.971 -6.377 1.00 68.62 666 ALA A CA 1
ATOM 5355 C C . ALA A 1 666 ? -11.554 -26.734 -5.084 1.00 68.62 666 ALA A C 1
ATOM 5357 O O . ALA A 1 666 ? -10.762 -26.275 -4.259 1.00 68.62 666 ALA A O 1
ATOM 5358 N N . ILE A 1 667 ? -12.219 -27.866 -4.865 1.00 69.94 667 ILE A N 1
ATOM 5359 C CA . ILE A 1 667 ? -12.061 -28.732 -3.697 1.00 69.94 667 ILE A CA 1
ATOM 5360 C C . ILE A 1 667 ? -12.021 -30.179 -4.204 1.00 69.94 667 ILE A C 1
ATOM 5362 O O . ILE A 1 667 ? -13.006 -30.607 -4.812 1.00 69.94 667 ILE A O 1
ATOM 5366 N N . PRO A 1 668 ? -10.965 -30.965 -3.938 1.00 68.69 668 PRO A N 1
ATOM 5367 C CA . PRO A 1 668 ? -10.919 -32.365 -4.350 1.00 68.69 668 PRO A CA 1
ATOM 5368 C C . PRO A 1 668 ? -12.035 -33.201 -3.697 1.00 68.69 668 PRO A C 1
ATOM 5370 O O . PRO A 1 668 ? -12.318 -33.095 -2.498 1.00 68.69 668 PRO A O 1
ATOM 5373 N N . LEU A 1 669 ? -12.677 -34.036 -4.513 1.00 72.75 669 LEU A N 1
ATOM 5374 C CA . LEU A 1 669 ? -13.702 -35.009 -4.139 1.00 72.75 669 LEU A CA 1
ATOM 5375 C C . LEU A 1 669 ? -13.020 -36.310 -3.706 1.00 72.75 669 LEU A C 1
ATOM 5377 O O . LEU A 1 669 ? -12.152 -36.825 -4.405 1.00 72.75 669 LEU A O 1
ATOM 5381 N N . LYS A 1 670 ? -13.401 -36.857 -2.546 1.00 69.62 670 LYS A N 1
ATOM 5382 C CA . LYS A 1 670 ? -12.676 -37.992 -1.943 1.00 69.62 670 LYS A CA 1
ATOM 5383 C C . LYS A 1 670 ? -13.130 -39.353 -2.460 1.00 69.62 670 LYS A C 1
ATOM 5385 O O . LYS A 1 670 ? -12.339 -40.292 -2.483 1.00 69.62 670 LYS A O 1
ATOM 5390 N N . ASN A 1 671 ? -14.403 -39.460 -2.837 1.00 78.56 671 ASN A N 1
ATOM 5391 C CA . ASN A 1 671 ? -15.060 -40.711 -3.201 1.00 78.56 671 ASN A CA 1
ATOM 5392 C C . ASN A 1 671 ? -15.955 -40.490 -4.428 1.00 78.56 671 ASN A C 1
ATOM 5394 O O . ASN A 1 671 ? -16.558 -39.424 -4.548 1.00 78.56 671 ASN A O 1
ATOM 5398 N N . ASP A 1 672 ? -16.178 -41.526 -5.244 1.00 75.12 672 ASP A N 1
ATOM 5399 C CA . ASP A 1 672 ? -17.157 -41.470 -6.346 1.00 75.12 672 ASP A CA 1
ATOM 5400 C C . ASP A 1 672 ? -18.575 -41.103 -5.862 1.00 75.12 672 ASP A C 1
ATOM 5402 O O . ASP A 1 672 ? -19.292 -40.390 -6.552 1.00 75.12 672 ASP A O 1
ATOM 5406 N N . SER A 1 673 ? -18.950 -41.492 -4.634 1.00 76.81 673 SER A N 1
ATOM 5407 C CA . SER A 1 673 ? -20.225 -41.096 -4.007 1.00 76.81 673 SER A CA 1
ATOM 5408 C C . SER A 1 673 ? -20.349 -39.585 -3.786 1.00 76.81 673 SER A C 1
ATOM 5410 O O . SER A 1 673 ? -21.438 -39.045 -3.948 1.00 76.81 673 SER A O 1
ATOM 5412 N N . ASP A 1 674 ? -19.263 -38.900 -3.410 1.00 76.38 674 ASP A N 1
ATOM 5413 C CA . ASP A 1 674 ? -19.279 -37.441 -3.212 1.00 76.38 674 ASP A CA 1
ATOM 5414 C C . ASP A 1 674 ? -19.426 -36.732 -4.569 1.00 76.38 674 ASP A C 1
ATOM 5416 O O . ASP A 1 674 ? -19.991 -35.642 -4.666 1.00 76.38 674 ASP A O 1
ATOM 5420 N N . ALA A 1 675 ? -18.888 -37.370 -5.610 1.00 81.31 675 ALA A N 1
ATOM 5421 C CA . ALA A 1 675 ? -18.948 -36.954 -6.998 1.00 81.31 675 ALA A CA 1
ATOM 5422 C C . ALA A 1 675 ? -20.385 -37.087 -7.548 1.00 81.31 675 ALA A C 1
ATOM 5424 O O . ALA A 1 675 ? -20.938 -36.128 -8.088 1.00 81.31 675 ALA A O 1
ATOM 5425 N N . ASP A 1 676 ? -21.021 -38.238 -7.331 1.00 85.50 676 ASP A N 1
ATOM 5426 C CA . ASP A 1 676 ? -22.415 -38.506 -7.692 1.00 85.50 676 ASP A CA 1
ATOM 5427 C C . ASP A 1 676 ? -23.390 -37.531 -6.996 1.00 85.50 676 ASP A C 1
ATOM 5429 O O . ASP A 1 676 ? -24.263 -36.948 -7.650 1.00 85.50 676 ASP A O 1
ATOM 5433 N N . ASP A 1 677 ? -23.196 -37.282 -5.694 1.00 83.88 677 ASP A N 1
ATOM 5434 C CA . ASP A 1 677 ? -23.960 -36.286 -4.928 1.00 83.88 677 ASP A CA 1
ATOM 5435 C C . ASP A 1 677 ? -23.742 -34.854 -5.461 1.00 83.88 677 ASP A C 1
ATOM 5437 O O . ASP A 1 677 ? -24.678 -34.050 -5.488 1.00 83.88 677 ASP A O 1
ATOM 5441 N N . TYR A 1 678 ? -22.531 -34.516 -5.925 1.00 89.12 678 TYR A N 1
ATOM 5442 C CA . TYR A 1 678 ? -22.237 -33.203 -6.511 1.00 89.12 678 TYR A CA 1
ATOM 5443 C C . TYR A 1 678 ? -22.953 -32.994 -7.854 1.00 89.12 678 TYR A C 1
ATOM 5445 O O . TYR A 1 678 ? -23.571 -31.950 -8.060 1.00 89.12 678 TYR A O 1
ATOM 5453 N N . VAL A 1 679 ? -22.957 -33.998 -8.737 1.00 88.50 679 VAL A N 1
ATOM 5454 C CA . VAL A 1 679 ? -23.679 -33.947 -10.025 1.00 88.50 679 VAL A CA 1
ATOM 5455 C C . VAL A 1 679 ? -25.193 -33.812 -9.809 1.00 88.50 679 VAL A C 1
ATOM 5457 O O . VAL A 1 679 ? -25.850 -33.021 -10.492 1.00 88.50 679 VAL A O 1
ATOM 5460 N N . LEU A 1 680 ? -25.752 -34.523 -8.823 1.00 88.50 680 LEU A N 1
ATOM 5461 C CA . LEU A 1 680 ? -27.152 -34.365 -8.415 1.00 88.50 680 LEU A CA 1
ATOM 5462 C C . LEU A 1 680 ? -27.447 -32.949 -7.897 1.00 88.50 680 LEU A C 1
ATOM 5464 O O . LEU A 1 680 ? -28.442 -32.354 -8.312 1.00 88.50 680 LEU A O 1
ATOM 5468 N N . ALA A 1 681 ? -26.572 -32.381 -7.062 1.00 87.25 681 ALA A N 1
ATOM 5469 C CA . ALA A 1 681 ? -26.724 -31.021 -6.547 1.00 87.25 681 ALA A CA 1
ATOM 5470 C C . ALA A 1 681 ? -26.696 -29.954 -7.660 1.00 87.25 681 ALA A C 1
ATOM 5472 O O . ALA A 1 681 ? -27.492 -29.015 -7.615 1.00 87.25 681 ALA A O 1
ATOM 5473 N N . ILE A 1 682 ? -25.850 -30.115 -8.687 1.00 90.06 682 ILE A N 1
ATOM 5474 C CA . ILE A 1 682 ? -25.849 -29.244 -9.878 1.00 90.06 682 ILE A CA 1
ATOM 5475 C C . ILE A 1 682 ? -27.201 -29.338 -10.600 1.00 90.06 682 ILE A C 1
ATOM 5477 O O . ILE A 1 682 ? -27.825 -28.313 -10.882 1.00 90.06 682 ILE A O 1
ATOM 5481 N N . GLY A 1 683 ? -27.700 -30.555 -10.844 1.00 89.50 683 GLY A N 1
ATOM 5482 C CA . GLY A 1 683 ? -29.007 -30.775 -11.471 1.00 89.50 683 GLY A CA 1
ATOM 5483 C C . GLY A 1 683 ? -30.169 -30.143 -10.693 1.00 89.50 683 GLY A C 1
ATOM 5484 O O . GLY A 1 683 ? -31.039 -29.501 -11.292 1.00 89.50 683 GLY A O 1
ATOM 5485 N N . GLU A 1 684 ? -30.172 -30.263 -9.361 1.00 88.50 684 GLU A N 1
ATOM 5486 C CA . GLU A 1 684 ? -31.157 -29.603 -8.494 1.00 88.50 684 GLU A CA 1
ATOM 5487 C C . GLU A 1 684 ? -31.028 -28.073 -8.531 1.00 88.50 684 GLU A C 1
ATOM 5489 O O . GLU A 1 684 ? -32.047 -27.382 -8.613 1.00 88.50 684 GLU A O 1
ATOM 5494 N N . GLN A 1 685 ? -29.806 -27.529 -8.522 1.00 90.38 685 GLN A N 1
ATOM 5495 C CA . GLN A 1 685 ? -29.567 -26.084 -8.556 1.00 90.38 685 GLN A CA 1
ATOM 5496 C C . GLN A 1 685 ? -30.034 -25.455 -9.877 1.00 90.38 685 GLN A C 1
ATOM 5498 O O . GLN A 1 685 ? -30.675 -24.401 -9.845 1.00 90.38 685 GLN A O 1
ATOM 5503 N N . ILE A 1 686 ? -29.798 -26.112 -11.020 1.00 90.81 686 ILE A N 1
ATOM 5504 C CA . ILE A 1 686 ? -30.316 -25.659 -12.321 1.00 90.81 686 ILE A CA 1
ATOM 5505 C C . ILE A 1 686 ? -31.852 -25.672 -12.300 1.00 90.81 686 ILE A C 1
ATOM 5507 O O . ILE A 1 686 ? -32.472 -24.642 -12.565 1.00 90.81 686 ILE A O 1
ATOM 5511 N N . CYS A 1 687 ? -32.480 -26.787 -11.898 1.00 90.12 687 CYS A N 1
ATOM 5512 C CA . CYS A 1 687 ? -33.945 -26.889 -11.833 1.00 90.12 687 CYS A CA 1
ATOM 5513 C C . CYS A 1 687 ? -34.567 -25.833 -10.904 1.00 90.12 687 CYS A C 1
ATOM 5515 O O . CYS A 1 687 ? -35.589 -25.232 -11.240 1.00 90.12 687 CYS A O 1
ATOM 5517 N N . MET A 1 688 ? -33.965 -25.585 -9.737 1.00 85.94 688 MET A N 1
ATOM 5518 C CA . MET A 1 688 ? -34.487 -24.622 -8.765 1.00 85.94 688 MET A CA 1
ATOM 5519 C C . MET A 1 688 ? -34.309 -23.170 -9.235 1.00 85.94 688 MET A C 1
ATOM 5521 O O . MET A 1 688 ? -35.178 -22.339 -8.972 1.00 85.94 688 MET A O 1
ATOM 5525 N N . THR A 1 689 ? -33.247 -22.883 -9.994 1.00 87.44 689 THR A N 1
ATOM 5526 C CA . THR A 1 689 ? -33.015 -21.572 -10.626 1.00 87.44 689 THR A CA 1
ATOM 5527 C C . THR A 1 689 ? -34.006 -21.324 -11.761 1.00 87.44 689 THR A C 1
ATOM 5529 O O . THR A 1 689 ? -34.683 -20.298 -11.755 1.00 87.44 689 THR A O 1
ATOM 5532 N N . MET A 1 690 ? -34.190 -22.300 -12.660 1.00 91.44 690 MET A N 1
ATOM 5533 C CA . MET A 1 690 ? -35.233 -22.263 -13.696 1.00 91.44 690 MET A CA 1
ATOM 5534 C C . MET A 1 690 ? -36.624 -22.039 -13.084 1.00 91.44 690 MET A C 1
ATOM 5536 O O . MET A 1 690 ? -37.363 -21.165 -13.534 1.00 91.44 690 MET A O 1
ATOM 5540 N N . THR A 1 691 ? -36.947 -22.753 -11.999 1.00 85.56 691 THR A N 1
ATOM 5541 C CA . THR A 1 691 ? -38.234 -22.623 -11.295 1.00 85.56 691 THR A CA 1
ATOM 5542 C C . THR A 1 691 ? -38.418 -21.227 -10.687 1.00 85.56 691 THR A C 1
ATOM 5544 O O . THR A 1 691 ? -39.500 -20.655 -10.797 1.00 85.56 691 THR A O 1
ATOM 5547 N N . MET A 1 692 ? -37.375 -20.637 -10.085 1.00 80.31 692 MET A N 1
ATOM 5548 C CA . MET A 1 692 ? -37.430 -19.252 -9.583 1.00 80.31 692 MET A CA 1
ATOM 5549 C C . MET A 1 692 ? -37.624 -18.208 -10.689 1.00 80.31 692 MET A C 1
ATOM 5551 O O . MET A 1 692 ? -38.135 -17.126 -10.409 1.00 80.31 692 MET A O 1
ATOM 5555 N N . MET A 1 693 ? -37.245 -18.538 -11.922 1.00 87.06 693 MET A N 1
ATOM 5556 C CA . MET A 1 693 ? -37.339 -17.670 -13.098 1.00 87.06 693 MET A CA 1
ATOM 5557 C C . MET A 1 693 ? -38.554 -18.001 -13.987 1.00 87.06 693 MET A C 1
ATOM 5559 O O . MET A 1 693 ? -38.671 -17.483 -15.092 1.00 87.06 693 MET A O 1
ATOM 5563 N N . GLY A 1 694 ? -39.487 -18.832 -13.501 1.00 81.06 694 GLY A N 1
ATOM 5564 C CA . GLY A 1 694 ? -40.776 -19.114 -14.150 1.00 81.06 694 GLY A CA 1
ATOM 5565 C C . GLY A 1 694 ? -40.819 -20.349 -15.059 1.00 81.06 694 GLY A C 1
ATOM 5566 O O . GLY A 1 694 ? -41.883 -20.671 -15.584 1.00 81.06 694 GLY A O 1
ATOM 5567 N N . HIS A 1 695 ? -39.712 -21.078 -15.213 1.00 82.81 695 HIS A N 1
ATOM 5568 C CA . HIS A 1 695 ? -39.642 -22.309 -16.003 1.00 82.81 695 HIS A CA 1
ATOM 5569 C C . HIS A 1 695 ? -39.690 -23.544 -15.084 1.00 82.81 695 HIS A C 1
ATOM 5571 O O . HIS A 1 695 ? -38.669 -23.966 -14.542 1.00 82.81 695 HIS A O 1
ATOM 5577 N N . GLU A 1 696 ? -40.871 -24.145 -14.893 1.00 76.69 696 GLU A N 1
ATOM 5578 C CA . GLU A 1 696 ? -41.001 -25.372 -14.089 1.00 76.69 696 GLU A CA 1
ATOM 5579 C C . GLU A 1 696 ? -40.321 -26.578 -14.768 1.00 76.69 696 GLU A C 1
ATOM 5581 O O . GLU A 1 696 ? -40.850 -27.175 -15.706 1.00 76.69 696 GLU A O 1
ATOM 5586 N N . GLN A 1 697 ? -39.166 -26.981 -14.235 1.00 76.88 697 GLN A N 1
ATOM 5587 C CA . GLN A 1 697 ? -38.460 -28.221 -14.572 1.00 76.88 697 GLN A CA 1
ATOM 5588 C C . GLN A 1 697 ? -38.338 -29.126 -13.342 1.00 76.88 697 GLN A C 1
ATOM 5590 O O . GLN A 1 697 ? -38.222 -28.659 -12.208 1.00 76.88 697 GLN A O 1
ATOM 5595 N N . LYS A 1 698 ? -38.335 -30.445 -13.562 1.00 76.19 698 LYS A N 1
ATOM 5596 C CA . LYS A 1 698 ? -38.086 -31.443 -12.510 1.00 76.19 698 LYS A CA 1
ATOM 5597 C C . LYS A 1 698 ? -36.965 -32.371 -12.938 1.00 76.19 698 LYS A C 1
ATOM 5599 O O . LYS A 1 698 ? -37.090 -33.044 -13.957 1.00 76.19 698 LYS A O 1
ATOM 5604 N N . LEU A 1 699 ? -35.935 -32.452 -12.099 1.00 87.56 699 LEU A N 1
ATOM 5605 C CA . LEU A 1 699 ? -34.817 -33.372 -12.266 1.00 87.56 699 LEU A CA 1
ATOM 5606 C C . LEU A 1 699 ? -35.324 -34.820 -12.357 1.00 87.56 699 LEU A C 1
ATOM 5608 O O . LEU A 1 699 ? -35.978 -35.316 -11.435 1.00 87.56 699 LEU A O 1
ATOM 5612 N N . GLN A 1 700 ? -35.037 -35.491 -13.471 1.00 88.12 700 GLN A N 1
ATOM 5613 C CA . GLN A 1 700 ? -35.439 -36.878 -13.706 1.00 88.12 700 GLN A CA 1
ATOM 5614 C C . GLN A 1 700 ? -34.270 -37.810 -13.392 1.00 88.12 700 GLN A C 1
ATOM 5616 O O . GLN A 1 700 ? -33.275 -37.825 -14.111 1.00 88.12 700 GLN A O 1
ATOM 5621 N N . ILE A 1 701 ? -34.375 -38.588 -12.316 1.00 82.06 701 ILE A N 1
ATOM 5622 C CA . ILE A 1 701 ? -33.310 -39.507 -11.899 1.00 82.06 701 ILE A CA 1
ATOM 5623 C C . ILE A 1 701 ? -33.602 -40.905 -12.454 1.00 82.06 701 ILE A C 1
ATOM 5625 O O . ILE A 1 701 ? -34.653 -41.488 -12.183 1.00 82.06 701 ILE A O 1
ATOM 5629 N N . PHE A 1 702 ? -32.653 -41.446 -13.213 1.00 80.44 702 PHE A N 1
ATOM 5630 C CA . PHE A 1 702 ? -32.690 -42.772 -13.816 1.00 80.44 702 PHE A CA 1
ATOM 5631 C C . PHE A 1 702 ? -31.546 -43.630 -13.271 1.00 80.44 702 PHE A C 1
ATOM 5633 O O . PHE A 1 702 ? -30.395 -43.205 -13.256 1.00 80.44 702 PHE A O 1
ATOM 5640 N N . ASN A 1 703 ? -31.819 -44.896 -12.941 1.00 69.31 703 ASN A N 1
ATOM 5641 C CA . ASN A 1 703 ? -30.746 -45.854 -12.631 1.00 69.31 703 ASN A CA 1
ATOM 5642 C C . ASN A 1 703 ? -29.801 -46.073 -13.826 1.00 69.31 703 ASN A C 1
ATOM 5644 O O . ASN A 1 703 ? -28.650 -46.461 -13.641 1.00 69.31 703 ASN A O 1
ATOM 5648 N N . ARG A 1 704 ? -30.292 -45.859 -15.054 1.00 71.81 704 ARG A N 1
ATOM 5649 C CA . ARG A 1 704 ? -29.497 -45.955 -16.275 1.00 71.81 704 ARG A CA 1
ATOM 5650 C C . ARG A 1 704 ? -30.035 -45.011 -17.346 1.00 71.81 704 ARG A C 1
ATOM 5652 O O . ARG A 1 704 ? -31.224 -45.064 -17.655 1.00 71.81 704 ARG A O 1
ATOM 5659 N N . LEU A 1 705 ? -29.174 -44.173 -17.914 1.00 75.81 705 LEU A N 1
ATOM 5660 C CA . LEU A 1 705 ? -29.515 -43.315 -19.048 1.00 75.81 705 LEU A CA 1
ATOM 5661 C C . LEU A 1 705 ? -29.463 -44.135 -20.345 1.00 75.81 705 LEU A C 1
ATOM 5663 O O . LEU A 1 705 ? -28.483 -44.833 -20.603 1.00 75.81 705 LEU A O 1
ATOM 5667 N N . ASN A 1 706 ? -30.500 -44.043 -21.183 1.00 67.81 706 ASN A N 1
ATOM 5668 C CA . ASN A 1 706 ? -30.490 -44.718 -22.485 1.00 67.81 706 ASN A CA 1
ATOM 5669 C C . ASN A 1 706 ? -29.376 -44.130 -23.380 1.00 67.81 706 ASN A C 1
ATOM 5671 O O . ASN A 1 706 ? -29.295 -42.903 -23.498 1.00 67.81 706 ASN A O 1
ATOM 5675 N N . PRO A 1 707 ? -28.541 -44.965 -24.031 1.00 55.72 707 PRO A N 1
ATOM 5676 C CA . PRO A 1 707 ? -27.488 -44.502 -24.942 1.00 55.72 707 PRO A CA 1
ATOM 5677 C C . PRO A 1 707 ? -28.023 -44.119 -26.333 1.00 55.72 707 PRO A C 1
ATOM 5679 O O . PRO A 1 707 ? -27.324 -43.489 -27.114 1.00 55.72 707 PRO A O 1
ATOM 5682 N N . SER A 1 708 ? -29.264 -44.493 -26.652 1.00 39.09 708 SER A N 1
ATOM 5683 C CA . SER A 1 708 ? -29.876 -44.320 -27.970 1.00 39.09 708 SER A CA 1
ATOM 5684 C C . SER A 1 708 ? -31.225 -43.605 -27.865 1.00 39.09 708 SER A C 1
ATOM 5686 O O . SER A 1 708 ? -32.236 -44.229 -27.538 1.00 39.09 708 SER A O 1
ATOM 5688 N N . SER A 1 709 ? -31.245 -42.301 -28.153 1.00 36.91 709 SER A N 1
ATOM 5689 C CA . SER A 1 709 ? -32.480 -41.557 -28.443 1.00 36.91 709 SER A CA 1
ATOM 5690 C C . SER A 1 709 ? -32.229 -40.326 -29.324 1.00 36.91 709 SER A C 1
ATOM 5692 O O . SER A 1 709 ? -32.582 -39.204 -28.965 1.00 36.91 709 SER A O 1
ATOM 5694 N N . ALA A 1 710 ? -31.648 -40.550 -30.502 1.00 27.95 710 ALA A N 1
ATOM 5695 C CA . ALA A 1 710 ? -32.202 -39.901 -31.684 1.00 27.95 710 ALA A CA 1
ATOM 5696 C C . ALA A 1 710 ? -33.466 -40.686 -32.094 1.00 27.95 710 ALA A C 1
ATOM 5698 O O . ALA A 1 710 ? -33.492 -41.907 -31.942 1.00 27.95 710 ALA A O 1
ATOM 5699 N N . THR A 1 711 ? -34.472 -39.997 -32.643 1.00 26.11 711 THR A N 1
ATOM 5700 C CA . THR A 1 711 ? -35.824 -40.481 -33.028 1.00 26.11 711 THR A CA 1
ATOM 5701 C C . THR A 1 711 ? -36.895 -40.567 -31.921 1.00 26.11 711 THR A C 1
ATOM 5703 O O . THR A 1 711 ? -36.623 -40.798 -30.746 1.00 26.11 711 THR A O 1
ATOM 5706 N N . ASN A 1 712 ? -38.134 -40.275 -32.340 1.00 26.88 712 ASN A N 1
ATOM 5707 C CA . ASN A 1 712 ? -39.321 -39.980 -31.525 1.00 26.88 712 ASN A CA 1
ATOM 5708 C C . ASN A 1 712 ? -39.936 -41.204 -30.821 1.00 26.88 712 ASN A C 1
ATOM 5710 O O . ASN A 1 712 ? -39.906 -42.290 -31.386 1.00 26.88 712 ASN A O 1
ATOM 5714 N N . VAL A 1 713 ? -40.640 -40.986 -29.695 1.00 23.42 713 VAL A N 1
ATOM 5715 C CA . VAL A 1 713 ? -42.002 -41.510 -29.393 1.00 23.42 713 VAL A CA 1
ATOM 5716 C C . VAL A 1 713 ? -42.524 -40.934 -28.058 1.00 23.42 713 VAL A C 1
ATOM 5718 O O . VAL A 1 713 ? -41.762 -40.576 -27.164 1.00 23.42 713 VAL A O 1
ATOM 5721 N N . SER A 1 714 ? -43.848 -40.806 -27.944 1.00 24.39 714 SER A N 1
ATOM 5722 C CA . SER A 1 714 ? -44.591 -40.166 -26.847 1.00 24.39 714 SER A CA 1
ATOM 5723 C C . SER A 1 714 ? -45.107 -41.115 -25.742 1.00 24.39 714 SER A C 1
ATOM 5725 O O . SER A 1 714 ? -45.341 -42.286 -26.022 1.00 24.39 714 SER A O 1
ATOM 5727 N N . LEU A 1 715 ? -45.507 -40.518 -24.601 1.00 23.12 715 LEU A N 1
ATOM 5728 C CA . LEU A 1 715 ? -46.562 -40.917 -23.625 1.00 23.12 715 LEU A CA 1
ATOM 5729 C C . LEU A 1 715 ? -46.184 -41.499 -22.234 1.00 23.12 715 LEU A C 1
ATOM 5731 O O . LEU A 1 715 ? -45.688 -42.607 -22.095 1.00 23.12 715 LEU A O 1
ATOM 5735 N N . LYS A 1 716 ? -46.718 -40.784 -21.223 1.00 21.78 716 LYS A N 1
ATOM 5736 C CA . LYS A 1 716 ? -47.379 -41.233 -19.970 1.00 21.78 716 LYS A CA 1
ATOM 5737 C C . LYS A 1 716 ? -46.575 -41.827 -18.791 1.00 21.78 716 LYS A C 1
ATOM 5739 O O . LYS A 1 716 ? -46.272 -43.008 -18.729 1.00 21.78 716 LYS A O 1
ATOM 5744 N N . ASN A 1 717 ? -46.558 -41.011 -17.729 1.00 22.86 717 ASN A N 1
ATOM 5745 C CA . ASN A 1 717 ? -46.856 -41.340 -16.324 1.00 22.86 717 ASN A CA 1
ATOM 5746 C C . ASN A 1 717 ? -46.049 -42.435 -15.590 1.00 22.86 717 ASN A C 1
ATOM 5748 O O . ASN A 1 717 ? -46.416 -43.608 -15.627 1.00 22.86 717 ASN A O 1
ATOM 5752 N N . LYS A 1 718 ? -45.233 -41.997 -14.617 1.00 22.73 718 LYS A N 1
ATOM 5753 C CA . LYS A 1 718 ? -45.579 -42.191 -13.189 1.00 22.73 718 LYS A CA 1
ATOM 5754 C C . LYS A 1 718 ? -44.815 -41.243 -12.257 1.00 22.73 718 LYS A C 1
ATOM 5756 O O . LYS A 1 718 ? -43.612 -41.064 -12.375 1.00 22.73 718 LYS A O 1
ATOM 5761 N N . ILE A 1 719 ? -45.545 -40.660 -11.308 1.00 23.80 719 ILE A N 1
ATOM 5762 C CA . ILE A 1 719 ? -45.005 -39.863 -10.199 1.00 23.80 719 ILE A CA 1
ATOM 5763 C C . ILE A 1 719 ? -44.499 -40.826 -9.118 1.00 23.80 719 ILE A C 1
ATOM 5765 O O . ILE A 1 719 ? -45.236 -41.732 -8.732 1.00 23.80 719 ILE A O 1
ATOM 5769 N N . VAL A 1 720 ? -43.304 -40.584 -8.573 1.00 23.92 720 VAL A N 1
ATOM 5770 C CA . VAL A 1 720 ? -42.866 -41.150 -7.285 1.00 23.92 720 VAL A CA 1
ATOM 5771 C C . VAL A 1 720 ? -42.440 -40.004 -6.368 1.00 23.92 720 VAL A C 1
ATOM 5773 O O . VAL A 1 720 ? -41.764 -39.061 -6.779 1.00 23.92 720 VAL A O 1
ATOM 5776 N N . SER A 1 721 ? -42.922 -40.032 -5.128 1.00 24.64 721 SER A N 1
ATOM 5777 C CA . SER A 1 721 ? -42.910 -38.888 -4.220 1.00 24.64 721 SER A CA 1
ATOM 5778 C C . SER A 1 721 ? -41.728 -38.891 -3.249 1.00 24.64 721 SER A C 1
ATOM 5780 O O . SER A 1 721 ? -41.735 -39.664 -2.298 1.00 24.64 721 SER A O 1
ATOM 5782 N N . LYS A 1 722 ? -40.794 -37.948 -3.426 1.00 25.41 722 LYS A N 1
ATOM 5783 C CA . LYS A 1 722 ? -40.124 -37.101 -2.403 1.00 25.41 722 LYS A CA 1
ATOM 5784 C C . LYS A 1 722 ? -39.706 -37.665 -1.015 1.00 25.41 722 LYS A C 1
ATOM 5786 O O . LYS A 1 722 ? -39.443 -36.855 -0.127 1.00 25.41 722 LYS A O 1
ATOM 5791 N N . ARG A 1 723 ? -39.631 -38.983 -0.779 1.00 24.42 723 ARG A N 1
ATOM 5792 C CA . ARG A 1 723 ? -39.290 -39.576 0.537 1.00 24.42 723 ARG A CA 1
ATOM 5793 C C . ARG A 1 723 ? -38.130 -40.577 0.556 1.00 24.42 723 ARG A C 1
ATOM 5795 O O . ARG A 1 723 ? -37.502 -40.681 1.604 1.00 24.42 723 ARG A O 1
ATOM 5802 N N . ASP A 1 724 ? -37.771 -41.208 -0.562 1.00 26.67 724 ASP A N 1
ATOM 5803 C CA . ASP A 1 724 ? -36.795 -42.318 -0.541 1.00 26.67 724 ASP A CA 1
ATOM 5804 C C . ASP A 1 724 ? -35.332 -41.923 -0.831 1.00 26.67 724 ASP A C 1
ATOM 5806 O O . ASP A 1 724 ? -34.415 -42.678 -0.521 1.00 26.67 724 ASP A O 1
ATOM 5810 N N . ILE A 1 725 ? -35.074 -40.719 -1.357 1.00 32.12 725 ILE A N 1
ATOM 5811 C CA . ILE A 1 725 ? -33.708 -40.269 -1.714 1.00 32.12 725 ILE A CA 1
ATOM 5812 C C . ILE A 1 725 ? -32.893 -39.855 -0.470 1.00 32.12 725 ILE A C 1
ATOM 5814 O O . ILE A 1 725 ? -31.694 -40.107 -0.383 1.00 32.12 725 ILE A O 1
ATOM 5818 N N . ILE A 1 726 ? -33.554 -39.306 0.555 1.00 26.12 726 ILE A N 1
ATOM 5819 C CA . ILE A 1 726 ? -32.905 -38.813 1.787 1.00 26.12 726 ILE A CA 1
ATOM 5820 C C . ILE A 1 726 ? -32.401 -39.972 2.684 1.00 26.12 726 ILE A C 1
ATOM 5822 O O . ILE A 1 726 ? -31.581 -39.762 3.576 1.00 26.12 726 ILE A O 1
ATOM 5826 N N . GLY A 1 727 ? -32.847 -41.212 2.442 1.00 27.41 727 GLY A N 1
ATOM 5827 C CA . GLY A 1 727 ? -32.491 -42.382 3.255 1.00 27.41 727 GLY A CA 1
ATOM 5828 C C . GLY A 1 727 ? -31.106 -42.990 2.986 1.00 27.41 727 GLY A C 1
ATOM 5829 O O . GLY A 1 727 ? -30.574 -43.667 3.868 1.00 27.41 727 GLY A O 1
ATOM 5830 N N . ASN A 1 728 ? -30.514 -42.759 1.806 1.00 27.02 728 ASN A N 1
ATOM 5831 C CA . ASN A 1 728 ? -29.283 -43.447 1.386 1.00 27.02 728 ASN A CA 1
ATOM 5832 C C . ASN A 1 728 ? -28.008 -42.596 1.533 1.00 27.02 728 ASN A C 1
ATOM 5834 O O . ASN A 1 728 ? -27.002 -43.124 2.006 1.00 27.02 728 ASN A O 1
ATOM 5838 N N . ALA A 1 729 ? -28.059 -41.282 1.278 1.00 28.20 729 ALA A N 1
ATOM 5839 C CA . ALA A 1 729 ? -26.930 -40.370 1.534 1.00 28.20 729 ALA A CA 1
ATOM 5840 C C . ALA A 1 729 ? -26.533 -40.296 3.029 1.00 28.20 729 ALA A C 1
ATOM 5842 O O . ALA A 1 729 ? -25.400 -39.989 3.386 1.00 28.20 729 ALA A O 1
ATOM 5843 N N . LEU A 1 730 ? -27.449 -40.647 3.940 1.00 24.92 730 LEU A N 1
ATOM 5844 C CA . LEU A 1 730 ? -27.188 -40.710 5.384 1.00 24.92 730 LEU A CA 1
ATOM 5845 C C . LEU A 1 730 ? -26.491 -42.002 5.860 1.00 24.92 730 LEU A C 1
ATOM 5847 O O . LEU A 1 730 ? -26.244 -42.134 7.060 1.00 24.92 730 LEU A O 1
ATOM 5851 N N . LYS A 1 731 ? -26.168 -42.943 4.957 1.00 26.45 731 LYS A N 1
ATOM 5852 C CA . LYS A 1 731 ? -25.455 -44.198 5.276 1.00 26.45 731 LYS A CA 1
ATOM 5853 C C . LYS A 1 731 ? -24.000 -44.251 4.789 1.00 26.45 731 LYS A C 1
ATOM 5855 O O . LYS A 1 731 ? -23.260 -45.100 5.271 1.00 26.45 731 LYS A O 1
ATOM 5860 N N . SER A 1 732 ? -23.570 -43.364 3.890 1.00 27.78 732 SER A N 1
ATOM 5861 C CA . SER A 1 732 ? -22.190 -43.327 3.363 1.00 27.78 732 SER A CA 1
ATOM 5862 C C . SER A 1 732 ? -21.200 -42.575 4.267 1.00 27.78 732 SER A C 1
ATOM 5864 O O . SER A 1 732 ? -20.011 -42.878 4.260 1.00 27.78 732 SER A O 1
ATOM 5866 N N . ILE A 1 733 ? -21.678 -41.641 5.096 1.00 27.70 733 ILE A N 1
ATOM 5867 C CA . ILE A 1 733 ? -20.835 -40.747 5.919 1.00 27.70 733 ILE A CA 1
ATOM 5868 C C . ILE A 1 733 ? -20.290 -41.427 7.202 1.00 27.70 733 ILE A C 1
ATOM 5870 O O . ILE A 1 733 ? -19.399 -40.896 7.863 1.00 27.70 733 ILE A O 1
ATOM 5874 N N . VAL A 1 734 ? -20.768 -42.628 7.555 1.00 23.88 734 VAL A N 1
ATOM 5875 C CA . VAL A 1 734 ? -20.275 -43.412 8.706 1.00 23.88 734 VAL A CA 1
ATOM 5876 C C . VAL A 1 734 ? -20.037 -44.859 8.270 1.00 23.88 734 VAL A C 1
ATOM 5878 O O . VAL A 1 734 ? -20.968 -45.659 8.232 1.00 23.88 734 VAL A O 1
ATOM 5881 N N . GLY A 1 735 ? -18.787 -45.199 7.936 1.00 26.06 735 GLY A N 1
ATOM 5882 C CA . GLY A 1 735 ? -18.468 -46.482 7.297 1.00 26.06 735 GLY A CA 1
ATOM 5883 C C . GLY A 1 735 ? -17.002 -46.909 7.383 1.00 26.06 735 GLY A C 1
ATOM 5884 O O . GLY A 1 735 ? -16.362 -47.140 6.359 1.00 26.06 735 GLY A O 1
ATOM 5885 N N . ILE A 1 736 ? -16.460 -47.059 8.597 1.00 23.84 736 ILE A N 1
ATOM 5886 C CA . ILE A 1 736 ? -15.230 -47.849 8.791 1.00 23.84 736 ILE A CA 1
ATOM 5887 C C . ILE A 1 736 ? -15.516 -49.294 8.348 1.00 23.84 736 ILE A C 1
ATOM 5889 O O . ILE A 1 736 ? -16.525 -49.879 8.741 1.00 23.84 736 ILE A O 1
ATOM 5893 N N . LYS A 1 737 ? -14.631 -49.872 7.525 1.00 25.25 737 LYS A N 1
ATOM 5894 C CA . LYS A 1 737 ? -14.787 -51.234 6.996 1.00 25.25 737 LYS A CA 1
ATOM 5895 C C . LYS A 1 737 ? -14.820 -52.288 8.112 1.00 25.25 737 LYS A C 1
ATOM 5897 O O . LYS A 1 737 ? -13.819 -52.523 8.777 1.00 25.25 737 LYS A O 1
ATOM 5902 N N . ASN A 1 738 ? -15.974 -52.944 8.214 1.00 25.52 738 ASN A N 1
ATOM 5903 C CA . ASN A 1 738 ? -16.198 -54.390 8.333 1.00 25.52 738 ASN A CA 1
ATOM 5904 C C . ASN A 1 738 ? -15.062 -55.288 8.858 1.00 25.52 738 ASN A C 1
ATOM 5906 O O . ASN A 1 738 ? -14.033 -55.442 8.205 1.00 25.52 738 ASN A O 1
ATOM 5910 N N . ASN A 1 739 ? -15.389 -56.064 9.897 1.00 25.44 739 ASN A N 1
ATOM 5911 C CA . ASN A 1 739 ? -15.517 -57.535 9.858 1.00 25.44 739 ASN A CA 1
ATOM 5912 C C . ASN A 1 739 ? -16.159 -58.004 11.188 1.00 25.44 739 ASN A C 1
ATOM 5914 O O . ASN A 1 739 ? -15.867 -57.412 12.219 1.00 25.44 739 ASN A O 1
ATOM 5918 N N . ALA A 1 740 ? -17.003 -59.039 11.290 1.00 24.16 740 ALA A N 1
ATOM 5919 C CA . ALA A 1 740 ? -17.784 -59.820 10.318 1.00 24.16 740 ALA A CA 1
ATOM 5920 C C . ALA A 1 740 ? -18.860 -60.638 11.094 1.00 24.16 740 ALA A C 1
ATOM 5922 O O . ALA A 1 740 ? -18.651 -60.908 12.274 1.00 24.16 740 ALA A O 1
ATOM 5923 N N . GLY A 1 741 ? -19.958 -61.090 10.457 1.00 25.50 741 GLY A N 1
ATOM 5924 C CA . GLY A 1 741 ? -20.841 -62.135 11.034 1.00 25.50 741 GLY A CA 1
ATOM 5925 C C . GLY A 1 741 ? -22.356 -62.039 10.752 1.00 25.50 741 GLY A C 1
ATOM 5926 O O . GLY A 1 741 ? -23.042 -61.295 11.433 1.00 25.50 741 GLY A O 1
ATOM 5927 N N . GLN A 1 742 ? -22.832 -62.825 9.767 1.00 27.62 742 GLN A N 1
ATOM 5928 C CA . GLN A 1 742 ? -24.150 -63.514 9.609 1.00 27.62 742 GLN A CA 1
ATOM 5929 C C . GLN A 1 742 ? -25.452 -62.842 10.153 1.00 27.62 742 GLN A C 1
ATOM 5931 O O . GLN A 1 742 ? -25.556 -62.524 11.327 1.00 27.62 742 GLN A O 1
ATOM 5936 N N . LYS A 1 743 ? -26.494 -62.557 9.339 1.00 22.89 743 LYS A N 1
ATOM 5937 C CA . LYS A 1 743 ? -27.519 -63.488 8.761 1.00 22.89 743 LYS A CA 1
ATOM 5938 C C . LYS A 1 743 ? -28.173 -64.400 9.831 1.00 22.89 743 LYS A C 1
ATOM 5940 O O . LYS A 1 743 ? -27.442 -65.041 10.567 1.00 22.89 743 LYS A O 1
ATOM 5945 N N . VAL A 1 744 ? -29.502 -64.548 9.961 1.00 25.80 744 VAL A N 1
ATOM 5946 C CA . VAL A 1 744 ? -30.569 -64.769 8.946 1.00 25.80 744 VAL A CA 1
ATOM 5947 C C . VAL A 1 744 ? -31.932 -64.160 9.378 1.00 25.80 744 VAL A C 1
ATOM 5949 O O . VAL A 1 744 ? -32.148 -63.887 10.553 1.00 25.80 744 VAL A O 1
ATOM 5952 N N . ASP A 1 745 ? -32.808 -63.983 8.382 1.00 24.55 745 ASP A N 1
ATOM 5953 C CA . ASP A 1 745 ? -34.256 -63.657 8.330 1.00 24.55 745 ASP A CA 1
ATOM 5954 C C . ASP A 1 745 ? -35.166 -64.332 9.415 1.00 24.55 745 ASP A C 1
ATOM 5956 O O . ASP A 1 745 ? -34.733 -65.253 10.099 1.00 24.55 745 ASP A O 1
ATOM 5960 N N . ILE A 1 746 ? -36.444 -63.964 9.650 1.00 26.19 746 ILE A N 1
ATOM 5961 C CA . ILE A 1 746 ? -37.618 -64.146 8.754 1.00 26.19 746 ILE A CA 1
ATOM 5962 C C . ILE A 1 746 ? -38.843 -63.277 9.182 1.00 26.19 746 ILE A C 1
ATOM 5964 O O . ILE A 1 746 ? -39.309 -63.389 10.309 1.00 26.19 746 ILE A O 1
ATOM 5968 N N . LYS A 1 747 ? -39.363 -62.493 8.215 1.00 24.03 747 LYS A N 1
ATOM 5969 C CA . LYS A 1 747 ? -40.771 -62.164 7.829 1.00 24.03 747 LYS A CA 1
ATOM 5970 C C . LYS A 1 747 ? -41.882 -61.700 8.805 1.00 24.03 747 LYS A C 1
ATOM 5972 O O . LYS A 1 747 ? -42.181 -62.372 9.779 1.00 24.03 747 LYS A O 1
ATOM 5977 N N . ASP A 1 748 ? -42.573 -60.645 8.331 1.00 26.56 748 ASP A N 1
ATOM 5978 C CA . ASP A 1 748 ? -44.034 -60.438 8.125 1.00 26.56 748 ASP A CA 1
ATOM 5979 C C . ASP A 1 748 ? -45.015 -60.639 9.331 1.00 26.56 748 ASP A C 1
ATOM 5981 O O . ASP A 1 748 ? -44.870 -61.558 10.123 1.00 26.56 748 ASP A O 1
ATOM 5985 N N . ASP A 1 749 ? -46.088 -59.856 9.551 1.00 26.02 749 ASP A N 1
ATOM 5986 C CA . ASP A 1 749 ? -46.781 -58.917 8.654 1.00 26.02 749 ASP A CA 1
ATOM 5987 C C . ASP A 1 749 ? -47.696 -57.879 9.383 1.00 26.02 749 ASP A C 1
ATOM 5989 O O . ASP A 1 749 ? -48.108 -58.071 10.524 1.00 26.02 749 ASP A O 1
ATOM 5993 N N . ASN A 1 750 ? -48.092 -56.830 8.648 1.00 25.64 750 ASN A N 1
ATOM 5994 C CA . ASN A 1 750 ? -49.306 -55.987 8.776 1.00 25.64 750 ASN A CA 1
ATOM 5995 C C . ASN A 1 750 ? -49.639 -55.056 9.989 1.00 25.64 750 ASN A C 1
ATOM 5997 O O . ASN A 1 750 ? -50.327 -55.404 10.944 1.00 25.64 750 ASN A O 1
ATOM 6001 N N . THR A 1 751 ? -49.485 -53.754 9.692 1.00 26.22 751 THR A N 1
ATOM 6002 C CA . THR A 1 751 ? -50.473 -52.645 9.848 1.00 26.22 751 THR A CA 1
ATOM 6003 C C . THR A 1 751 ? -50.698 -51.873 11.170 1.00 26.22 751 THR A C 1
ATOM 6005 O O . THR A 1 751 ? -51.023 -52.405 12.225 1.00 26.22 751 THR A O 1
ATOM 6008 N N . SER A 1 752 ? -50.738 -50.540 10.985 1.00 23.69 752 SER A N 1
ATOM 6009 C CA . SER A 1 752 ? -51.167 -49.436 11.874 1.00 23.69 752 SER A CA 1
ATOM 6010 C C . SER A 1 752 ? -50.122 -48.790 12.812 1.00 23.69 752 SER A C 1
ATOM 6012 O O . SER A 1 752 ? -49.281 -49.446 13.411 1.00 23.69 752 SER A O 1
ATOM 6014 N N . ASN A 1 753 ? -50.221 -47.453 12.926 1.00 24.73 753 ASN A N 1
ATOM 6015 C CA . ASN A 1 753 ? -49.421 -46.503 13.724 1.00 24.73 753 ASN A CA 1
ATOM 6016 C C . ASN A 1 753 ? -47.981 -46.155 13.281 1.00 24.73 753 ASN A C 1
ATOM 6018 O O . ASN A 1 753 ? -47.002 -46.749 13.724 1.00 24.73 753 ASN A O 1
ATOM 6022 N N . THR A 1 754 ? -47.841 -45.003 12.610 1.00 25.88 754 THR A N 1
ATOM 6023 C CA . THR A 1 754 ? -46.617 -44.175 12.658 1.00 25.88 754 THR A CA 1
ATOM 6024 C C . THR A 1 754 ? -46.891 -42.731 13.095 1.00 25.88 754 THR A C 1
ATOM 6026 O O . THR A 1 754 ? -46.555 -41.765 12.417 1.00 25.88 754 THR A O 1
ATOM 6029 N N . ASN A 1 755 ? -47.314 -42.579 14.355 1.00 29.05 755 ASN A N 1
ATOM 6030 C CA . ASN A 1 755 ? -47.046 -41.374 15.166 1.00 29.05 755 ASN A CA 1
ATOM 6031 C C . ASN A 1 755 ? -45.542 -41.244 15.549 1.00 29.05 755 ASN A C 1
ATOM 6033 O O . ASN A 1 755 ? -45.197 -40.662 16.570 1.00 29.05 755 ASN A O 1
ATOM 6037 N N . LYS A 1 756 ? -44.629 -41.811 14.742 1.00 29.70 756 LYS A N 1
ATOM 6038 C CA . LYS A 1 756 ? -43.222 -42.091 15.097 1.00 29.70 756 LYS A CA 1
ATOM 6039 C C . LYS A 1 756 ? -42.165 -41.360 14.263 1.00 29.70 756 LYS A C 1
ATOM 6041 O O . LYS A 1 756 ? -40.977 -41.555 14.474 1.00 29.70 756 LYS A O 1
ATOM 6046 N N . ILE A 1 757 ? -42.565 -40.452 13.372 1.00 30.19 757 ILE A N 1
ATOM 6047 C CA . ILE A 1 757 ? -41.615 -39.654 12.565 1.00 30.19 757 ILE A CA 1
ATOM 6048 C C . ILE A 1 757 ? -41.092 -38.414 13.338 1.00 30.19 757 ILE A C 1
ATOM 6050 O O . ILE A 1 757 ? -40.128 -37.776 12.919 1.00 30.19 757 ILE A O 1
ATOM 6054 N N . ASN A 1 758 ? -41.663 -38.106 14.512 1.00 30.36 758 ASN A N 1
ATOM 6055 C CA . ASN A 1 758 ? -41.236 -36.990 15.373 1.00 30.36 758 ASN A CA 1
ATOM 6056 C C . ASN A 1 758 ? -40.278 -37.382 16.522 1.00 30.36 758 ASN A C 1
ATOM 6058 O O . ASN A 1 758 ? -39.787 -36.490 17.212 1.00 30.36 758 ASN A O 1
ATOM 6062 N N . GLU A 1 759 ? -39.982 -38.669 16.736 1.00 32.44 759 GLU A N 1
ATOM 6063 C CA . GLU A 1 759 ? -39.111 -39.118 17.843 1.00 32.44 759 GLU A CA 1
ATOM 6064 C C . GLU A 1 759 ? -37.638 -39.285 17.418 1.00 32.44 759 GLU A C 1
ATOM 6066 O O . GLU A 1 759 ? -36.733 -38.881 18.150 1.00 32.44 759 GLU A O 1
ATOM 6071 N N . GLU A 1 760 ? -37.365 -39.763 16.199 1.00 32.78 760 GLU A N 1
ATOM 6072 C CA . GLU A 1 760 ? -35.987 -40.027 15.739 1.00 32.78 760 GLU A CA 1
ATOM 6073 C C . GLU A 1 760 ? -35.162 -38.758 15.461 1.00 32.78 760 GLU A C 1
ATOM 6075 O O . GLU A 1 760 ? -33.949 -38.748 15.681 1.00 32.78 760 GLU A O 1
ATOM 6080 N N . LYS A 1 761 ? -35.799 -37.646 15.058 1.00 35.88 761 LYS A N 1
ATOM 6081 C CA . LYS A 1 761 ? -35.114 -36.339 14.985 1.00 35.88 761 LYS A CA 1
ATOM 6082 C C . LYS A 1 761 ? -34.732 -35.805 16.367 1.00 35.88 761 LYS A C 1
ATOM 6084 O O . LYS A 1 761 ? -33.703 -35.148 16.494 1.00 35.88 761 LYS A O 1
ATOM 6089 N N . LYS A 1 762 ? -35.516 -36.131 17.398 1.00 35.25 762 LYS A N 1
ATOM 6090 C CA . LYS A 1 762 ? -35.256 -35.726 18.783 1.00 35.25 762 LYS A CA 1
ATOM 6091 C C . LYS A 1 762 ? -34.051 -36.475 19.357 1.00 35.25 762 LYS A C 1
ATOM 6093 O O . LYS A 1 762 ? -33.126 -35.844 19.849 1.00 35.25 762 LYS A O 1
ATOM 6098 N N . MET A 1 763 ? -33.978 -37.796 19.156 1.00 36.47 763 MET A N 1
ATOM 6099 C CA . MET A 1 763 ? -32.842 -38.609 19.621 1.00 36.47 763 MET A CA 1
ATOM 6100 C C . MET A 1 763 ? -31.480 -38.240 19.006 1.00 36.47 763 MET A C 1
ATOM 6102 O O . MET A 1 763 ? -30.457 -38.523 19.630 1.00 36.47 763 MET A O 1
ATOM 6106 N N . LYS A 1 764 ? -31.427 -37.633 17.810 1.00 35.19 764 LYS A N 1
ATOM 6107 C CA . LYS A 1 764 ? -30.157 -37.168 17.221 1.00 35.19 764 LYS A CA 1
ATOM 6108 C C . LYS A 1 764 ? -29.677 -35.856 17.851 1.00 35.19 764 LYS A C 1
ATOM 6110 O O . LYS A 1 764 ? -28.533 -35.800 18.291 1.00 35.19 764 LYS A O 1
ATOM 6115 N N . GLU A 1 765 ? -30.562 -34.866 17.996 1.00 35.62 765 GLU A N 1
ATOM 6116 C CA . GLU A 1 765 ? -30.247 -33.633 18.737 1.00 35.62 765 GLU A CA 1
ATOM 6117 C C . GLU A 1 765 ? -29.942 -33.904 20.217 1.00 35.62 765 GLU A C 1
ATOM 6119 O O . GLU A 1 765 ? -29.088 -33.243 20.804 1.00 35.62 765 GLU A O 1
ATOM 6124 N N . ASP A 1 766 ? -30.625 -34.870 20.835 1.00 38.94 766 ASP A N 1
ATOM 6125 C CA . ASP A 1 766 ? -30.386 -35.226 22.232 1.00 38.94 766 ASP A CA 1
ATOM 6126 C C . ASP A 1 766 ? -29.073 -36.010 22.401 1.00 38.94 766 ASP A C 1
ATOM 6128 O O . ASP A 1 766 ? -28.404 -35.828 23.412 1.00 38.94 766 ASP A O 1
ATOM 6132 N N . LYS A 1 767 ? -28.611 -36.792 21.409 1.00 37.97 767 LYS A N 1
ATOM 6133 C CA . LYS A 1 767 ? -27.260 -37.392 21.446 1.00 37.97 767 LYS A CA 1
ATOM 6134 C C . LYS A 1 767 ? -26.143 -36.357 21.300 1.00 37.97 767 LYS A C 1
ATOM 6136 O O . LYS A 1 767 ? -25.165 -36.447 22.036 1.00 37.97 767 LYS A O 1
ATOM 6141 N N . GLU A 1 768 ? -26.284 -35.366 20.421 1.00 33.25 768 GLU A N 1
ATOM 6142 C CA . GLU A 1 768 ? -25.305 -34.271 20.323 1.00 33.25 768 GLU A CA 1
ATOM 6143 C C . GLU A 1 768 ? -25.299 -33.406 21.594 1.00 33.25 768 GLU A C 1
ATOM 6145 O O . GLU A 1 768 ? -24.226 -33.114 22.117 1.00 33.25 768 GLU A O 1
ATOM 6150 N N . LYS A 1 769 ? -26.469 -33.110 22.184 1.00 38.88 769 LYS A N 1
ATOM 6151 C CA . LYS A 1 769 ? -26.558 -32.440 23.496 1.00 38.88 769 LYS A CA 1
ATOM 6152 C C . LYS A 1 769 ? -25.995 -33.274 24.642 1.00 38.88 769 LYS A C 1
ATOM 6154 O O . LYS A 1 769 ? -25.376 -32.698 25.524 1.00 38.88 769 LYS A O 1
ATOM 6159 N N . ILE A 1 770 ? -26.184 -34.595 24.660 1.00 42.97 770 ILE A N 1
ATOM 6160 C CA . ILE A 1 770 ? -25.610 -35.472 25.696 1.00 42.97 770 ILE A CA 1
ATOM 6161 C C . ILE A 1 770 ? -24.083 -35.544 25.557 1.00 42.97 770 ILE A C 1
ATOM 6163 O O . ILE A 1 770 ? -23.392 -35.575 26.572 1.00 42.97 770 ILE A O 1
ATOM 6167 N N . ILE A 1 771 ? -23.535 -35.491 24.338 1.00 37.47 771 ILE A N 1
ATOM 6168 C CA . ILE A 1 771 ? -22.083 -35.399 24.116 1.00 37.47 771 ILE A CA 1
ATOM 6169 C C . ILE A 1 771 ? -21.553 -34.010 24.512 1.00 37.47 771 ILE A C 1
ATOM 6171 O O . ILE A 1 771 ? -20.575 -33.946 25.255 1.00 37.47 771 ILE A O 1
ATOM 6175 N N . GLU A 1 772 ? -22.213 -32.906 24.133 1.00 35.06 772 GLU A N 1
ATOM 6176 C CA . GLU A 1 772 ? -21.850 -31.559 24.615 1.00 35.06 772 GLU A CA 1
ATOM 6177 C C . GLU A 1 772 ? -21.941 -31.454 26.147 1.00 35.06 772 GLU A C 1
ATOM 6179 O O . GLU A 1 772 ? -21.035 -30.911 26.781 1.00 35.06 772 GLU A O 1
ATOM 6184 N N . GLN A 1 773 ? -22.995 -31.993 26.768 1.00 37.62 773 GLN A N 1
ATOM 6185 C CA . GLN A 1 773 ? -23.175 -31.989 28.224 1.00 37.62 773 GLN A CA 1
ATOM 6186 C C . GLN A 1 773 ? -22.162 -32.893 28.932 1.00 37.62 773 GLN A C 1
ATOM 6188 O O . GLN A 1 773 ? -21.643 -32.487 29.967 1.00 37.62 773 GLN A O 1
ATOM 6193 N N . SER A 1 774 ? -21.816 -34.054 28.365 1.00 37.66 774 SER A N 1
ATOM 6194 C CA . SER A 1 774 ? -20.779 -34.949 28.896 1.00 37.66 774 SER A CA 1
ATOM 6195 C C . SER A 1 774 ? -19.369 -34.366 28.767 1.00 37.66 774 SER A C 1
ATOM 6197 O O . SER A 1 774 ? -18.542 -34.590 29.654 1.00 37.66 774 SER A O 1
ATOM 6199 N N . LEU A 1 775 ? -19.067 -33.622 27.694 1.00 33.78 775 LEU A N 1
ATOM 6200 C CA . LEU A 1 775 ? -17.811 -32.875 27.594 1.00 33.78 775 LEU A CA 1
ATOM 6201 C C . LEU A 1 775 ? -17.802 -31.726 28.604 1.00 33.78 775 LEU A C 1
ATOM 6203 O O . LEU A 1 775 ? -16.846 -31.582 29.357 1.00 33.78 775 LEU A O 1
ATOM 6207 N N . THR A 1 776 ? -18.885 -30.950 28.677 1.00 36.47 776 THR A N 1
ATOM 6208 C CA . THR A 1 776 ? -19.010 -29.805 29.594 1.00 36.47 776 THR A CA 1
ATOM 6209 C C . THR A 1 776 ? -18.944 -30.243 31.063 1.00 36.47 776 THR A C 1
ATOM 6211 O O . THR A 1 776 ? -18.327 -29.559 31.877 1.00 36.47 776 THR A O 1
ATOM 6214 N N . SER A 1 777 ? -19.492 -31.411 31.421 1.00 39.12 777 SER A N 1
ATOM 6215 C CA . SER A 1 777 ? -19.370 -31.973 32.772 1.00 39.12 777 SER A CA 1
ATOM 6216 C C . SER A 1 777 ? -17.959 -32.490 33.074 1.00 39.12 777 SER A C 1
ATOM 6218 O O . SER A 1 777 ? -17.461 -32.229 34.165 1.00 39.12 777 SER A O 1
ATOM 6220 N N . LYS A 1 778 ? -17.277 -33.156 32.124 1.00 37.53 778 LYS A N 1
ATOM 6221 C CA . LYS A 1 778 ? -15.856 -33.543 32.270 1.00 37.53 778 LYS A CA 1
ATOM 6222 C C . LYS A 1 778 ? -14.938 -32.317 32.413 1.00 37.53 778 LYS A C 1
ATOM 6224 O O . LYS A 1 778 ? -14.061 -32.307 33.273 1.00 37.53 778 LYS A O 1
ATOM 6229 N N . ILE A 1 779 ? -15.170 -31.278 31.608 1.00 34.62 779 ILE A N 1
ATOM 6230 C CA . ILE A 1 779 ? -14.456 -29.991 31.643 1.00 34.62 779 ILE A CA 1
ATOM 6231 C C . ILE A 1 779 ? -14.620 -29.329 33.020 1.00 34.62 779 ILE A C 1
ATOM 6233 O O . ILE A 1 779 ? -13.626 -28.973 33.653 1.00 34.62 779 ILE A O 1
ATOM 6237 N N . ASN A 1 780 ? -15.853 -29.246 33.530 1.00 32.53 780 ASN A N 1
ATOM 6238 C CA . ASN A 1 780 ? -16.140 -28.645 34.836 1.00 32.53 780 ASN A CA 1
ATOM 6239 C C . ASN A 1 780 ? -15.642 -29.478 36.035 1.00 32.53 780 ASN A C 1
ATOM 6241 O O . ASN A 1 780 ? -15.389 -28.903 37.090 1.00 32.53 780 ASN A O 1
ATOM 6245 N N . LEU A 1 781 ? -15.474 -30.800 35.897 1.00 36.69 781 LEU A N 1
ATOM 6246 C CA . LEU A 1 781 ? -14.943 -31.669 36.960 1.00 36.69 781 LEU A CA 1
ATOM 6247 C C . LEU A 1 781 ? -13.407 -31.648 37.077 1.00 36.69 781 LEU A C 1
ATOM 6249 O O . LEU A 1 781 ? -12.896 -31.862 38.173 1.00 36.69 781 LEU A O 1
ATOM 6253 N N . LYS A 1 782 ? -12.665 -31.375 35.991 1.00 31.84 782 LYS A N 1
ATOM 6254 C CA . LYS A 1 782 ? -11.185 -31.312 36.007 1.00 31.84 782 LYS A CA 1
ATOM 6255 C C . LYS A 1 782 ? -10.600 -29.910 36.207 1.00 31.84 782 LYS A C 1
ATOM 6257 O O . LYS A 1 782 ? -9.510 -29.793 36.755 1.00 31.84 782 LYS A O 1
ATOM 6262 N N . LEU A 1 783 ? -11.294 -28.836 35.818 1.00 27.12 783 LEU A N 1
ATOM 6263 C CA . LEU A 1 783 ? -10.786 -27.451 35.927 1.00 27.12 783 LEU A CA 1
ATOM 6264 C C . LEU A 1 783 ? -10.838 -26.846 37.351 1.00 27.12 783 LEU A C 1
ATOM 6266 O O . LEU A 1 783 ? -10.754 -25.629 37.517 1.00 27.12 783 LEU A O 1
ATOM 6270 N N . GLY A 1 784 ? -10.947 -27.678 38.392 1.00 26.72 784 GLY A N 1
ATOM 6271 C CA . GLY A 1 784 ? -11.266 -27.263 39.764 1.00 26.72 784 GLY A CA 1
ATOM 6272 C C . GLY A 1 784 ? -10.270 -26.327 40.469 1.00 26.72 784 GLY A C 1
ATOM 6273 O O . GLY A 1 784 ? -10.636 -25.758 41.492 1.00 26.72 784 GLY A O 1
ATOM 6274 N N . ASN A 1 785 ? -9.053 -26.130 39.943 1.00 26.89 785 ASN A N 1
ATOM 6275 C CA . ASN A 1 785 ? -7.984 -25.369 40.616 1.00 26.89 785 ASN A CA 1
ATOM 6276 C C . ASN A 1 785 ? -7.461 -24.125 39.871 1.00 26.89 785 ASN A C 1
ATOM 6278 O O . ASN A 1 785 ? -6.557 -23.461 40.373 1.00 26.89 785 ASN A O 1
ATOM 6282 N N . THR A 1 786 ? -8.035 -23.734 38.728 1.00 24.23 786 THR A N 1
ATOM 6283 C CA . THR A 1 786 ? -7.653 -22.478 38.047 1.00 24.23 786 THR A CA 1
ATOM 6284 C C . THR A 1 786 ? -8.843 -21.541 37.900 1.00 24.23 786 THR A C 1
ATOM 6286 O O . THR A 1 786 ? -9.797 -21.849 37.188 1.00 24.23 786 THR A O 1
ATOM 6289 N N . LYS A 1 787 ? -8.767 -20.363 38.539 1.00 25.06 787 LYS A N 1
ATOM 6290 C CA . LYS A 1 787 ? -9.772 -19.286 38.467 1.00 25.06 787 LYS A CA 1
ATOM 6291 C C . LYS A 1 787 ? -9.853 -18.671 37.061 1.00 25.06 787 LYS A C 1
ATOM 6293 O O . LYS A 1 787 ? -9.415 -17.542 36.859 1.00 25.06 787 LYS A O 1
ATOM 6298 N N . ASN A 1 788 ? -10.464 -19.369 36.108 1.00 23.08 788 ASN A N 1
ATOM 6299 C CA . ASN A 1 788 ? -10.876 -18.776 34.840 1.00 23.08 788 ASN A CA 1
ATOM 6300 C C . ASN A 1 788 ? -12.399 -18.693 34.756 1.00 23.08 788 ASN A C 1
ATOM 6302 O O . ASN A 1 788 ? -13.120 -19.683 34.661 1.00 23.08 788 ASN A O 1
ATOM 6306 N N . ILE A 1 789 ? -12.871 -17.451 34.828 1.00 24.02 789 ILE A N 1
ATOM 6307 C CA . ILE A 1 789 ? -14.276 -17.067 34.880 1.00 24.02 789 ILE A CA 1
ATOM 6308 C C . ILE A 1 789 ? -14.869 -17.197 33.469 1.00 24.02 789 ILE A C 1
ATOM 6310 O O . ILE A 1 789 ? -15.000 -16.223 32.728 1.00 24.02 789 ILE A O 1
ATOM 6314 N N . LEU A 1 790 ? -15.250 -18.420 33.095 1.00 22.34 790 LEU A N 1
ATOM 6315 C CA . LEU A 1 790 ? -16.145 -18.675 31.967 1.00 22.34 790 LEU A CA 1
ATOM 6316 C C . LEU A 1 790 ? -17.580 -18.326 32.385 1.00 22.34 790 LEU A C 1
ATOM 6318 O O . LEU A 1 790 ? -18.405 -19.188 32.677 1.00 22.34 790 LEU A O 1
ATOM 6322 N N . ILE A 1 791 ? -17.879 -17.024 32.421 1.00 24.44 791 ILE A N 1
ATOM 6323 C CA . ILE A 1 791 ? -19.267 -16.558 32.443 1.00 24.44 791 ILE A CA 1
ATOM 6324 C C . ILE A 1 791 ? -19.887 -16.958 31.107 1.00 24.44 791 ILE A C 1
ATOM 6326 O O . ILE A 1 791 ? -19.631 -16.326 30.077 1.00 24.44 791 ILE A O 1
ATOM 6330 N N . GLU A 1 792 ? -20.742 -17.981 31.131 1.00 25.95 792 GLU A N 1
ATOM 6331 C CA . GLU A 1 792 ? -21.760 -18.124 30.100 1.00 25.95 792 GLU A CA 1
ATOM 6332 C C . GLU A 1 792 ? -22.519 -16.803 30.013 1.00 25.95 792 GLU A C 1
ATOM 6334 O O . GLU A 1 792 ? -23.165 -16.360 30.963 1.00 25.95 792 GLU A O 1
ATOM 6339 N N . SER A 1 793 ? -22.397 -16.145 28.863 1.00 30.95 793 SER A N 1
ATOM 6340 C CA . SER A 1 793 ? -23.060 -14.880 28.592 1.00 30.95 793 SER A CA 1
ATOM 6341 C C . SER A 1 793 ? -24.570 -15.037 28.839 1.00 30.95 793 SER A C 1
ATOM 6343 O O . SER A 1 793 ? -25.219 -15.754 28.066 1.00 30.95 793 SER A O 1
ATOM 6345 N N . PRO A 1 794 ? -25.179 -14.344 29.832 1.00 39.00 794 PRO A N 1
ATOM 6346 C CA . PRO A 1 794 ? -26.612 -14.459 30.156 1.00 39.00 794 PRO A CA 1
ATOM 6347 C C . PRO A 1 794 ? -27.522 -13.818 29.085 1.00 39.00 794 PRO A C 1
ATOM 6349 O O . PRO A 1 794 ? -28.649 -13.403 29.346 1.00 39.00 794 PRO A O 1
ATOM 6352 N N . PHE A 1 795 ? -27.003 -13.697 27.864 1.00 43.28 795 PHE A N 1
ATOM 6353 C CA . PHE A 1 795 ? -27.566 -13.005 26.723 1.00 43.28 795 PHE A CA 1
ATOM 6354 C C . PHE A 1 795 ? -27.903 -13.939 25.546 1.00 43.28 795 PHE A C 1
ATOM 6356 O O . PHE A 1 795 ? -28.638 -13.504 24.663 1.00 43.28 795 PHE A O 1
ATOM 6363 N N . LYS A 1 796 ? -27.473 -15.217 25.541 1.00 49.84 796 LYS A N 1
ATOM 6364 C CA . LYS A 1 796 ? -27.846 -16.213 24.500 1.00 49.84 796 LYS A CA 1
ATOM 6365 C C . LYS A 1 796 ? -29.369 -16.313 24.296 1.00 49.84 796 LYS A C 1
ATOM 6367 O O . LYS A 1 796 ? -29.850 -16.481 23.177 1.00 49.84 796 LYS A O 1
ATOM 6372 N N . GLU A 1 797 ? -30.148 -16.175 25.371 1.00 52.28 797 GLU A N 1
ATOM 6373 C CA . GLU A 1 797 ? -31.614 -16.171 25.291 1.00 52.28 797 GLU A CA 1
ATOM 6374 C C . GLU A 1 797 ? -32.173 -14.875 24.667 1.00 52.28 797 GLU A C 1
ATOM 6376 O O . GLU A 1 797 ? -33.159 -14.903 23.931 1.00 52.28 797 GLU A O 1
ATOM 6381 N N . TYR A 1 798 ? -31.518 -13.735 24.904 1.00 55.75 798 TYR A N 1
ATOM 6382 C CA . TYR A 1 798 ? -31.896 -12.436 24.339 1.00 55.75 798 TYR A CA 1
ATOM 6383 C C . TYR A 1 798 ? -31.545 -12.340 22.853 1.00 55.75 798 TYR A C 1
ATOM 6385 O O . TYR A 1 798 ? -32.326 -11.796 22.078 1.00 55.75 798 TYR A O 1
ATOM 6393 N N . GLU A 1 799 ? -30.420 -12.922 22.439 1.00 55.75 799 GLU A N 1
ATOM 6394 C CA . GLU A 1 799 ? -30.023 -13.037 21.035 1.00 55.75 799 GLU A CA 1
ATOM 6395 C C . GLU A 1 799 ? -31.069 -13.826 20.226 1.00 55.75 799 GLU A C 1
ATOM 6397 O O . GLU A 1 799 ? -31.570 -13.319 19.221 1.00 55.75 799 GLU A O 1
ATOM 6402 N N . LYS A 1 800 ? -31.521 -14.990 20.728 1.00 60.00 800 LYS A N 1
ATOM 6403 C CA . LYS A 1 800 ? -32.651 -15.742 20.140 1.00 60.00 800 LYS A CA 1
ATOM 6404 C C . LYS A 1 800 ? -33.936 -14.905 20.035 1.00 60.00 800 LYS A C 1
ATOM 6406 O O . LYS A 1 800 ? -34.608 -14.947 19.004 1.00 60.00 800 LYS A O 1
ATOM 6411 N N . ARG A 1 801 ? -34.276 -14.128 21.072 1.00 59.34 801 ARG A N 1
ATOM 6412 C CA . ARG A 1 801 ? -35.472 -13.257 21.091 1.00 59.34 801 ARG A CA 1
ATOM 6413 C C . ARG A 1 801 ? -35.371 -12.074 20.113 1.00 59.34 801 ARG A C 1
ATOM 6415 O O . ARG A 1 801 ? -36.390 -11.659 19.567 1.00 59.34 801 ARG A O 1
ATOM 6422 N N . ILE A 1 802 ? -34.168 -11.553 19.853 1.00 56.72 802 ILE A N 1
ATOM 6423 C CA . ILE A 1 802 ? -33.926 -10.508 18.843 1.00 56.72 802 ILE A CA 1
ATOM 6424 C C . ILE A 1 802 ? -33.991 -11.099 17.427 1.00 56.72 802 ILE A C 1
ATOM 6426 O O . ILE A 1 802 ? -34.686 -10.543 16.576 1.00 56.72 802 ILE A O 1
ATOM 6430 N N . LEU A 1 803 ? -33.362 -12.253 17.180 1.00 54.50 803 LEU A N 1
ATOM 6431 C CA . LEU A 1 803 ? -33.403 -12.957 15.888 1.00 54.50 803 LEU A CA 1
ATOM 6432 C C . LEU A 1 803 ? -34.838 -13.278 15.430 1.00 54.50 803 LEU A C 1
ATOM 6434 O O . LEU A 1 803 ? -35.156 -13.123 14.249 1.00 54.50 803 LEU A O 1
ATOM 6438 N N . ALA A 1 804 ? -35.737 -13.610 16.363 1.00 57.28 804 ALA A N 1
ATOM 6439 C CA . ALA A 1 804 ? -37.162 -13.821 16.085 1.00 57.28 804 ALA A CA 1
ATOM 6440 C C . ALA A 1 804 ? -37.875 -12.602 15.445 1.00 57.28 804 ALA A C 1
ATOM 6442 O O . ALA A 1 804 ? -38.905 -12.764 14.795 1.00 57.28 804 ALA A O 1
ATOM 6443 N N . SER A 1 805 ? -37.322 -11.387 15.568 1.00 56.12 805 SER A N 1
ATOM 6444 C CA . SER A 1 805 ? -37.882 -10.152 14.985 1.00 56.12 805 SER A CA 1
ATOM 6445 C C . SER A 1 805 ? -37.477 -9.874 13.524 1.00 56.12 805 SER A C 1
ATOM 6447 O O . SER A 1 805 ? -37.782 -8.800 12.998 1.00 56.12 805 SER A O 1
ATOM 6449 N N . LYS A 1 806 ? -36.779 -10.812 12.859 1.00 58.72 806 LYS A N 1
ATOM 6450 C CA . LYS A 1 806 ? -36.165 -10.631 11.524 1.00 58.72 806 LYS A CA 1
ATOM 6451 C C . LYS A 1 806 ? -35.165 -9.457 11.474 1.00 58.72 806 LYS A C 1
ATOM 6453 O O . LYS A 1 806 ? -35.148 -8.684 10.515 1.00 58.72 806 LYS A O 1
ATOM 6458 N N . THR A 1 807 ? -34.341 -9.298 12.512 1.00 63.22 807 THR A N 1
ATOM 6459 C CA . THR A 1 807 ? -33.248 -8.306 12.561 1.00 63.22 807 THR A CA 1
ATOM 6460 C C . THR A 1 807 ? -31.906 -8.986 12.828 1.00 63.22 807 THR A C 1
ATOM 6462 O O . THR A 1 807 ? -31.852 -9.980 13.551 1.00 63.22 807 THR A O 1
ATOM 6465 N N . SER A 1 808 ? -30.820 -8.488 12.221 1.00 67.19 808 SER A N 1
ATOM 6466 C CA . SER A 1 808 ? -29.490 -9.088 12.394 1.00 67.19 808 SER A CA 1
ATOM 6467 C C . SER A 1 808 ? -28.776 -8.460 13.589 1.00 67.19 808 SER A C 1
ATOM 6469 O O . SER A 1 808 ? 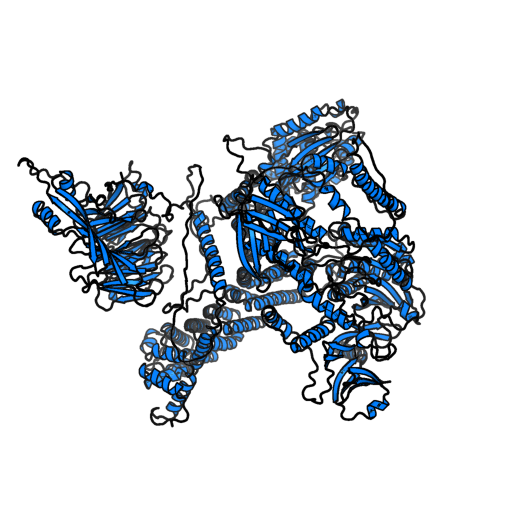-28.517 -7.258 13.609 1.00 67.19 808 SER A O 1
ATOM 6471 N N . PHE A 1 809 ? -28.482 -9.255 14.614 1.00 76.75 809 PHE A N 1
ATOM 6472 C CA . PHE A 1 809 ? -27.715 -8.800 15.773 1.00 76.75 809 PHE A CA 1
ATOM 6473 C C . PHE A 1 809 ? -26.249 -8.526 15.391 1.00 76.75 809 PHE A C 1
ATOM 6475 O O . PHE A 1 809 ? -25.676 -9.236 14.563 1.00 76.75 809 PHE A O 1
ATOM 6482 N N . LYS A 1 810 ? -25.649 -7.473 15.969 1.00 76.50 810 LYS A N 1
ATOM 6483 C CA . LYS A 1 810 ? -24.237 -7.113 15.746 1.00 76.50 810 LYS A CA 1
ATOM 6484 C C . LYS A 1 810 ? -23.401 -7.122 17.019 1.00 76.50 810 LYS A C 1
ATOM 6486 O O . LYS A 1 810 ? -22.359 -7.766 17.040 1.00 76.50 810 LYS A O 1
ATOM 6491 N N . ILE A 1 811 ? -23.796 -6.361 18.043 1.00 77.69 811 ILE A N 1
ATOM 6492 C CA . ILE A 1 811 ? -23.007 -6.209 19.276 1.00 77.69 811 ILE A CA 1
ATOM 6493 C C . ILE A 1 811 ? -23.874 -5.703 20.438 1.00 77.69 811 ILE A C 1
ATOM 6495 O O . ILE A 1 811 ? -24.817 -4.936 20.231 1.00 77.69 811 ILE A O 1
ATOM 6499 N N . PHE A 1 812 ? -23.554 -6.100 21.673 1.00 77.69 812 PHE A N 1
ATOM 6500 C CA . PHE A 1 812 ? -24.127 -5.484 22.874 1.00 77.69 812 PHE A CA 1
ATOM 6501 C C . PHE A 1 812 ? -23.468 -4.129 23.150 1.00 77.69 812 PHE A C 1
ATOM 6503 O O . PHE A 1 812 ? -22.248 -4.013 23.108 1.00 77.69 812 PHE A O 1
ATOM 6510 N N . LEU A 1 813 ? -24.282 -3.119 23.461 1.00 72.62 813 LEU A N 1
ATOM 6511 C CA . LEU A 1 813 ? -23.825 -1.764 23.797 1.00 72.62 813 LEU A CA 1
ATOM 6512 C C . LEU A 1 813 ? -23.847 -1.493 25.310 1.00 72.62 813 LEU A C 1
ATOM 6514 O O . LEU A 1 813 ? -23.239 -0.534 25.767 1.00 72.62 813 LEU A O 1
ATOM 6518 N N . GLY A 1 814 ? -24.536 -2.321 26.104 1.00 68.69 814 GLY A N 1
ATOM 6519 C CA . GLY A 1 814 ? -24.493 -2.222 27.563 1.00 68.69 814 GLY A CA 1
ATOM 6520 C C . GLY A 1 814 ? -25.650 -2.903 28.294 1.00 68.69 814 GLY A C 1
ATOM 6521 O O . GLY A 1 814 ? -26.575 -3.460 27.697 1.00 68.69 814 GLY A O 1
ATOM 6522 N N . SER A 1 815 ? -25.601 -2.833 29.625 1.00 61.09 815 SER A N 1
ATOM 6523 C CA . SER A 1 815 ? -26.647 -3.304 30.537 1.00 61.09 815 SER A CA 1
ATOM 6524 C C . SER A 1 815 ? -26.842 -2.287 31.653 1.00 61.09 815 SER A C 1
ATOM 6526 O O . SER A 1 815 ? -25.903 -2.013 32.395 1.00 61.09 815 SER A O 1
ATOM 6528 N N . THR A 1 816 ? -28.068 -1.804 31.837 1.00 66.62 816 THR A N 1
ATOM 6529 C CA . THR A 1 816 ? -28.491 -1.194 33.107 1.00 66.62 816 THR A CA 1
ATOM 6530 C C . THR A 1 816 ? -28.987 -2.297 34.056 1.00 66.62 816 THR A C 1
ATOM 6532 O O . THR A 1 816 ? -28.913 -3.484 33.714 1.00 66.62 816 THR A O 1
ATOM 6535 N N . ARG A 1 817 ? -29.490 -1.944 35.252 1.00 65.31 817 ARG A N 1
ATOM 6536 C CA . ARG A 1 817 ? -30.093 -2.925 36.179 1.00 65.31 817 ARG A CA 1
ATOM 6537 C C . ARG A 1 817 ? -31.380 -3.564 35.633 1.00 65.31 817 ARG A C 1
ATOM 6539 O O . ARG A 1 817 ? -31.672 -4.696 35.995 1.00 65.31 817 ARG A O 1
ATOM 6546 N N . PHE A 1 818 ? -32.125 -2.859 34.775 1.00 69.25 818 PHE A N 1
ATOM 6547 C CA . PHE A 1 818 ? -33.472 -3.252 34.328 1.00 69.25 818 PHE A CA 1
ATOM 6548 C C . PHE A 1 818 ? -33.671 -3.255 32.795 1.00 69.25 818 PHE A C 1
ATOM 6550 O O . PHE A 1 818 ? -34.675 -3.772 32.312 1.00 69.25 818 PHE A O 1
ATOM 6557 N N . MET A 1 819 ? -32.719 -2.731 32.009 1.00 73.25 819 MET A N 1
ATOM 6558 C CA . MET A 1 819 ? -32.720 -2.807 30.540 1.00 73.25 819 MET A CA 1
ATOM 6559 C C . MET A 1 819 ? -31.384 -3.305 29.976 1.00 73.25 819 MET A C 1
ATOM 6561 O O . MET A 1 819 ? -30.307 -2.915 30.431 1.00 73.25 819 MET A O 1
ATOM 6565 N N . LYS A 1 820 ? -31.450 -4.116 28.916 1.00 75.31 820 LYS A N 1
ATOM 6566 C CA . LYS A 1 820 ? -30.291 -4.507 28.089 1.00 75.31 820 LYS A CA 1
ATOM 6567 C C . LYS A 1 820 ? -30.284 -3.707 26.785 1.00 75.31 820 LYS A C 1
ATOM 6569 O O . LYS A 1 820 ? -31.356 -3.426 26.258 1.00 75.31 820 LYS A O 1
ATOM 6574 N N . VAL A 1 821 ? -29.111 -3.355 26.254 1.00 81.19 821 VAL A N 1
ATOM 6575 C CA . VAL A 1 821 ? -28.970 -2.517 25.046 1.00 81.19 821 VAL A CA 1
ATOM 6576 C C . VAL A 1 821 ? -28.117 -3.224 23.992 1.00 81.19 821 VAL A C 1
ATOM 6578 O O . VAL A 1 821 ? -26.987 -3.624 24.272 1.00 81.19 821 VAL A O 1
ATOM 6581 N N . ALA A 1 822 ? -28.637 -3.347 22.772 1.00 81.75 822 ALA A N 1
ATOM 6582 C CA . ALA A 1 822 ? -27.991 -4.024 21.650 1.00 81.75 822 ALA A CA 1
ATOM 6583 C C . ALA A 1 822 ? -28.036 -3.180 20.369 1.00 81.75 822 ALA A C 1
ATOM 6585 O O . ALA A 1 822 ? -29.023 -2.491 20.112 1.00 81.75 822 ALA A O 1
ATOM 6586 N N . ARG A 1 823 ? -26.998 -3.288 19.532 1.00 85.00 823 ARG A N 1
ATOM 6587 C CA . ARG A 1 823 ? -27.041 -2.871 18.127 1.00 85.00 823 ARG A CA 1
ATOM 6588 C C . ARG A 1 823 ? -27.527 -4.032 17.260 1.00 85.00 823 ARG A C 1
ATOM 6590 O O . ARG A 1 823 ? -27.006 -5.148 17.342 1.00 85.00 823 ARG A O 1
ATOM 6597 N N . VAL A 1 824 ? -28.464 -3.719 16.377 1.00 82.00 824 VAL A N 1
ATOM 6598 C CA . VAL A 1 824 ? -28.947 -4.571 15.290 1.00 82.00 824 VAL A CA 1
ATOM 6599 C C . VAL A 1 824 ? -28.832 -3.825 13.965 1.00 82.00 824 VAL A C 1
ATOM 6601 O O . VAL A 1 824 ? -29.034 -2.615 13.920 1.00 82.00 824 VAL A O 1
ATOM 6604 N N . ASP A 1 825 ? -28.578 -4.544 12.880 1.00 74.94 825 ASP A N 1
ATOM 6605 C CA . ASP A 1 825 ? -28.681 -4.006 11.527 1.00 74.94 825 ASP A CA 1
ATOM 6606 C C . ASP A 1 825 ? -29.920 -4.623 10.842 1.00 74.94 825 ASP A C 1
ATOM 6608 O O . ASP A 1 825 ? -30.141 -5.843 10.891 1.00 74.94 825 ASP A O 1
ATOM 6612 N N . LYS A 1 826 ? -30.757 -3.789 10.212 1.00 68.75 826 LYS A N 1
ATOM 6613 C CA . LYS A 1 826 ? -31.970 -4.197 9.482 1.00 68.75 826 LYS A CA 1
ATOM 6614 C C . LYS A 1 826 ? -32.000 -3.484 8.129 1.00 68.75 826 LYS A C 1
ATOM 6616 O O . LYS A 1 826 ? -32.051 -2.264 8.098 1.00 68.75 826 LYS A O 1
ATOM 6621 N N . HIS A 1 827 ? -31.973 -4.234 7.023 1.00 67.12 827 HIS A N 1
ATOM 6622 C CA . HIS A 1 827 ? -31.905 -3.687 5.652 1.00 67.12 827 HIS A CA 1
ATOM 6623 C C . HIS A 1 827 ? -30.787 -2.634 5.465 1.00 67.12 827 HIS A C 1
ATOM 6625 O O . HIS A 1 827 ? -31.045 -1.533 4.998 1.00 67.12 827 HIS A O 1
ATOM 6631 N N . LYS A 1 828 ? -29.548 -2.963 5.866 1.00 60.31 828 LYS A N 1
ATOM 6632 C CA . LYS A 1 828 ? -28.367 -2.066 5.889 1.00 60.31 828 LYS A CA 1
ATOM 6633 C C . LYS A 1 828 ? -28.444 -0.861 6.857 1.00 60.31 828 LYS A C 1
ATOM 6635 O O . LYS A 1 828 ? -27.411 -0.253 7.114 1.00 60.31 828 LYS A O 1
ATOM 6640 N N . GLU A 1 829 ? -29.585 -0.566 7.486 1.00 64.50 829 GLU A N 1
ATOM 6641 C CA . GLU A 1 829 ? -29.694 0.468 8.530 1.00 64.50 829 GLU A CA 1
ATOM 6642 C C . GLU A 1 829 ? -29.268 -0.057 9.914 1.00 64.50 829 GLU A C 1
ATOM 6644 O O . GLU A 1 829 ? -29.790 -1.071 10.387 1.00 64.50 829 GLU A O 1
ATOM 6649 N N . ALA A 1 830 ? -28.382 0.665 10.607 1.00 76.12 830 ALA A N 1
ATOM 6650 C CA . ALA A 1 830 ? -27.979 0.359 11.982 1.00 76.12 830 ALA A CA 1
ATOM 6651 C C . ALA A 1 830 ? -28.948 0.977 13.010 1.00 76.12 830 ALA A C 1
ATOM 6653 O O . ALA A 1 830 ? -29.217 2.181 13.001 1.00 76.12 830 ALA A O 1
ATOM 6654 N N . LYS A 1 831 ? -29.460 0.157 13.934 1.00 82.88 831 LYS A N 1
ATOM 6655 C CA . LYS A 1 831 ? -30.439 0.542 14.964 1.00 82.88 831 LYS A CA 1
ATOM 6656 C C . LYS A 1 831 ? -30.029 0.022 16.341 1.00 82.88 831 LYS A C 1
ATOM 6658 O O . LYS A 1 831 ? -29.344 -0.989 16.472 1.00 82.88 831 LYS A O 1
ATOM 6663 N N . VAL A 1 832 ? -30.466 0.721 17.381 1.00 85.69 832 VAL A N 1
ATOM 6664 C CA . VAL A 1 832 ? -30.361 0.297 18.780 1.00 85.69 832 VAL A CA 1
ATOM 6665 C C . VAL A 1 832 ? -31.703 -0.261 19.220 1.00 85.69 832 VAL A C 1
ATOM 6667 O O . VAL A 1 832 ? -32.732 0.391 19.042 1.00 85.69 832 VAL A O 1
ATOM 6670 N N . ILE A 1 833 ? -31.677 -1.442 19.833 1.00 84.81 833 ILE A N 1
ATOM 6671 C CA . ILE A 1 833 ? -32.804 -2.020 20.561 1.00 84.81 833 ILE A CA 1
ATOM 6672 C C . ILE A 1 833 ? -32.467 -2.025 22.052 1.00 84.81 833 ILE A C 1
ATOM 6674 O O . ILE A 1 833 ? -31.416 -2.530 22.459 1.00 84.81 833 ILE A O 1
ATOM 6678 N N . LYS A 1 834 ? -33.378 -1.494 22.873 1.00 85.50 834 LYS A N 1
ATOM 6679 C CA . LYS A 1 834 ? -33.398 -1.727 24.319 1.00 85.50 834 LYS A CA 1
ATOM 6680 C C . LYS A 1 834 ? -34.460 -2.761 24.659 1.00 85.50 834 LYS A C 1
ATOM 6682 O O . LYS A 1 834 ? -35.582 -2.678 24.168 1.00 85.50 834 LYS A O 1
ATOM 6687 N N . VAL A 1 835 ? -34.095 -3.723 25.499 1.00 79.88 835 VAL A N 1
ATOM 6688 C CA . VAL A 1 835 ? -34.981 -4.784 25.987 1.00 79.88 835 VAL A CA 1
ATOM 6689 C C . VAL A 1 835 ? -35.264 -4.537 27.462 1.00 79.88 835 VAL A C 1
ATOM 6691 O O . VAL A 1 835 ? -34.335 -4.569 28.272 1.00 79.88 835 VAL A O 1
ATOM 6694 N N . PHE A 1 836 ? -36.530 -4.311 27.800 1.00 78.19 836 PHE A N 1
ATOM 6695 C CA . PHE A 1 836 ? -37.040 -4.282 29.171 1.00 78.19 836 PHE A CA 1
ATOM 6696 C C . PHE A 1 836 ? -37.708 -5.624 29.491 1.00 78.19 836 PHE A C 1
ATOM 6698 O O . PHE A 1 836 ? -38.434 -6.166 28.657 1.00 78.19 836 PHE A O 1
ATOM 6705 N N . VAL A 1 837 ? -37.447 -6.183 30.672 1.00 72.56 837 VAL A N 1
ATOM 6706 C CA . VAL A 1 837 ? -37.918 -7.523 31.063 1.00 72.56 837 VAL A CA 1
ATOM 6707 C C . VAL A 1 837 ? -39.079 -7.395 32.039 1.00 72.56 837 VAL A C 1
ATOM 6709 O O . VAL A 1 837 ? -38.975 -6.685 33.037 1.00 72.56 837 VAL A O 1
ATOM 6712 N N . ILE A 1 838 ? -40.182 -8.088 31.756 1.00 70.75 838 ILE A N 1
ATOM 6713 C CA . ILE A 1 838 ? -41.389 -8.043 32.585 1.00 70.75 838 ILE A CA 1
ATOM 6714 C C . ILE A 1 838 ? -41.253 -9.110 33.675 1.00 70.75 838 ILE A C 1
ATOM 6716 O O . ILE A 1 838 ? -41.514 -10.287 33.430 1.00 70.75 838 ILE A O 1
ATOM 6720 N N . ASN A 1 839 ? -40.798 -8.701 34.863 1.00 66.56 839 ASN A N 1
ATOM 6721 C CA . ASN A 1 839 ? -40.603 -9.609 36.001 1.00 66.56 839 ASN A CA 1
ATOM 6722 C C . ASN A 1 839 ? -41.898 -9.885 36.788 1.00 66.56 839 ASN A C 1
ATOM 6724 O O . ASN A 1 839 ? -42.029 -10.966 37.354 1.00 66.56 839 ASN A O 1
ATOM 6728 N N . ASP A 1 840 ? -42.849 -8.945 36.807 1.00 66.75 840 ASP A N 1
ATOM 6729 C CA . ASP A 1 840 ? -44.182 -9.127 37.397 1.00 66.75 840 ASP A CA 1
ATOM 6730 C C . ASP A 1 840 ? -45.255 -8.942 36.315 1.00 66.75 840 ASP A C 1
ATOM 6732 O O . ASP A 1 840 ? -45.315 -7.907 35.650 1.00 66.75 840 ASP A O 1
ATOM 6736 N N . GLN A 1 841 ? -46.106 -9.954 36.132 1.00 60.22 841 GLN A N 1
ATOM 6737 C CA . GLN A 1 841 ? -47.201 -9.937 35.157 1.00 60.22 841 GLN A CA 1
ATOM 6738 C C . GLN A 1 841 ? -48.371 -9.030 35.572 1.00 60.22 841 GLN A C 1
ATOM 6740 O O . GLN A 1 841 ? -49.240 -8.755 34.749 1.00 60.22 841 GLN A O 1
ATOM 6745 N N . LYS A 1 842 ? -48.404 -8.551 36.823 1.00 61.28 842 LYS A N 1
ATOM 6746 C CA . LYS A 1 842 ? -49.410 -7.593 37.310 1.00 61.28 842 LYS A CA 1
ATOM 6747 C C . LYS A 1 842 ? -49.106 -6.142 36.920 1.00 61.28 842 LYS A C 1
ATOM 6749 O O . LYS A 1 842 ? -49.976 -5.286 37.071 1.00 61.28 842 LYS A O 1
ATOM 6754 N N . LEU A 1 843 ? -47.898 -5.849 36.430 1.00 64.12 843 LEU A N 1
ATOM 6755 C CA . LEU A 1 843 ? -47.478 -4.489 36.094 1.00 64.12 843 LEU A CA 1
ATOM 6756 C C . LEU A 1 843 ? -48.184 -4.000 34.814 1.00 64.12 843 LEU A C 1
ATOM 6758 O O . LEU A 1 843 ? -47.952 -4.524 33.724 1.00 64.12 843 LEU A O 1
ATOM 6762 N N . ASN A 1 844 ? -49.038 -2.977 34.919 1.00 68.00 844 ASN A N 1
ATOM 6763 C CA . ASN A 1 844 ? -49.723 -2.417 33.751 1.00 68.00 844 ASN A CA 1
ATOM 6764 C C . ASN A 1 844 ? -48.776 -1.518 32.937 1.00 68.00 844 ASN A C 1
ATOM 6766 O O . ASN A 1 844 ? -48.476 -0.396 33.337 1.00 68.00 844 ASN A O 1
ATOM 6770 N N . LEU A 1 845 ? -48.335 -2.001 31.772 1.00 70.69 845 LEU A N 1
ATOM 6771 C CA . LEU A 1 845 ? -47.375 -1.303 30.907 1.00 70.69 845 LEU A CA 1
ATOM 6772 C C . LEU A 1 845 ? -48.006 -0.309 29.916 1.00 70.69 845 LEU A C 1
ATOM 6774 O O . LEU A 1 845 ? -47.282 0.499 29.332 1.00 70.69 845 LEU A O 1
ATOM 6778 N N . GLN A 1 846 ? -49.333 -0.325 29.728 1.00 71.69 846 GLN A N 1
ATOM 6779 C CA . GLN A 1 846 ? -50.002 0.555 28.757 1.00 71.69 846 GLN A CA 1
ATOM 6780 C C . GLN A 1 846 ? -49.769 2.066 28.971 1.00 71.69 846 GLN A C 1
ATOM 6782 O O . GLN A 1 846 ? -49.672 2.770 27.962 1.00 71.69 846 GLN A O 1
ATOM 6787 N N . PRO A 1 847 ? -49.684 2.606 30.208 1.00 73.06 847 PRO A N 1
ATOM 6788 C CA . PRO A 1 847 ? -49.399 4.026 30.416 1.00 73.06 847 PRO A CA 1
ATOM 6789 C C . PRO A 1 847 ? -48.041 4.431 29.829 1.00 73.06 847 PRO A C 1
ATOM 6791 O O . PRO A 1 847 ? -47.970 5.375 29.046 1.00 73.06 847 PRO A O 1
ATOM 6794 N N . PHE A 1 848 ? -46.991 3.658 30.121 1.00 72.69 848 PHE A N 1
ATOM 6795 C CA . PHE A 1 848 ? -45.627 3.928 29.659 1.00 72.69 848 PHE A CA 1
ATOM 6796 C C . PHE A 1 848 ? -45.488 3.798 28.134 1.00 72.69 848 PHE A C 1
ATOM 6798 O O . PHE A 1 848 ? -44.792 4.591 27.504 1.00 72.69 848 PHE A O 1
ATOM 6805 N N . GLU A 1 849 ? -46.179 2.834 27.516 1.00 77.56 849 GLU A N 1
ATOM 6806 C CA . GLU A 1 849 ? -46.202 2.680 26.054 1.00 77.56 849 GLU A CA 1
ATOM 6807 C C . GLU A 1 849 ? -46.837 3.900 25.361 1.00 77.56 849 GLU A C 1
ATOM 6809 O O . GLU A 1 849 ? -46.267 4.438 24.408 1.00 77.56 849 GLU A O 1
ATOM 6814 N N . LYS A 1 850 ? -47.971 4.397 25.880 1.00 80.94 850 LYS A N 1
ATOM 6815 C CA . LYS A 1 850 ? -48.623 5.618 25.373 1.00 80.94 850 LYS A CA 1
ATOM 6816 C C . LYS A 1 850 ? -47.739 6.853 25.529 1.00 80.94 850 LYS A C 1
ATOM 6818 O O . LYS A 1 850 ? -47.661 7.660 24.607 1.00 80.94 850 LYS A O 1
ATOM 6823 N N . GLU A 1 851 ? -47.072 6.989 26.668 1.00 81.44 851 GLU A N 1
ATOM 6824 C CA . GLU A 1 851 ? -46.239 8.147 26.989 1.00 81.44 851 GLU A CA 1
ATOM 6825 C C . GLU A 1 851 ? -44.993 8.237 26.090 1.00 81.44 851 GLU A C 1
ATOM 6827 O O . GLU A 1 851 ? -44.704 9.298 25.535 1.00 81.44 851 GLU A O 1
ATOM 6832 N N . VAL A 1 852 ? -44.315 7.111 25.826 1.00 82.12 852 VAL A N 1
ATOM 6833 C CA . VAL A 1 852 ? -43.191 7.052 24.869 1.00 82.12 852 VAL A CA 1
ATOM 6834 C C . VAL A 1 852 ? -43.632 7.468 23.458 1.00 82.12 852 VAL A C 1
ATOM 6836 O O . VAL A 1 852 ? -42.911 8.198 22.773 1.00 82.12 852 VAL A O 1
ATOM 6839 N N . ILE A 1 853 ? -44.827 7.051 23.023 1.00 82.62 853 ILE A N 1
ATOM 6840 C CA . ILE A 1 853 ? -45.392 7.432 21.719 1.00 82.62 853 ILE A CA 1
ATOM 6841 C C . ILE A 1 853 ? -45.801 8.918 21.699 1.00 82.62 853 ILE A C 1
ATOM 6843 O O . ILE A 1 853 ? -45.571 9.596 20.699 1.00 82.62 853 ILE A O 1
ATOM 6847 N N . GLN A 1 854 ? -46.346 9.459 22.793 1.00 86.00 854 GLN A N 1
ATOM 6848 C CA . GLN A 1 854 ? -46.646 10.891 22.909 1.00 86.00 854 GLN A CA 1
ATOM 6849 C C . GLN A 1 854 ? -45.382 11.753 22.842 1.00 86.00 854 GLN A C 1
ATOM 6851 O O . GLN A 1 854 ? -45.364 12.725 22.089 1.00 86.00 854 GLN A O 1
ATOM 6856 N N . ILE A 1 855 ? -44.313 11.378 23.553 1.00 87.00 855 ILE A N 1
ATOM 6857 C CA . ILE A 1 855 ? -43.015 12.072 23.506 1.00 87.00 855 ILE A CA 1
ATOM 6858 C C . ILE A 1 855 ? -42.446 12.051 22.084 1.00 87.00 855 ILE A C 1
ATOM 6860 O O . ILE A 1 855 ? -42.027 13.090 21.575 1.00 87.00 855 ILE A O 1
ATOM 6864 N N . LYS A 1 856 ? -42.491 10.896 21.404 1.00 85.62 856 LYS A N 1
ATOM 6865 C CA . LYS A 1 856 ? -42.097 10.785 19.993 1.00 85.62 856 LYS A CA 1
ATOM 6866 C C . LYS A 1 856 ? -42.863 11.776 19.111 1.00 85.62 856 LYS A C 1
ATOM 6868 O O . LYS A 1 856 ? -42.242 12.454 18.301 1.00 85.62 856 LYS A O 1
ATOM 6873 N N . ASN A 1 857 ? -44.185 11.855 19.266 1.00 84.62 857 ASN A N 1
ATOM 6874 C CA . ASN A 1 857 ? -45.038 12.705 18.435 1.00 84.62 857 ASN A CA 1
ATOM 6875 C C . ASN A 1 857 ? -44.855 14.203 18.739 1.00 84.62 857 ASN A C 1
ATOM 6877 O O . ASN A 1 857 ? -44.821 14.997 17.804 1.00 84.62 857 ASN A O 1
ATOM 6881 N N . LYS A 1 858 ? -44.686 14.591 20.014 1.00 87.56 858 LYS A N 1
ATOM 6882 C CA . LYS A 1 858 ? -44.394 15.981 20.416 1.00 87.56 858 LYS A CA 1
ATOM 6883 C C . LYS A 1 858 ? -43.049 16.485 19.877 1.00 87.56 858 LYS A C 1
ATOM 6885 O O . LYS A 1 858 ? -42.935 17.657 19.554 1.00 87.56 858 LYS A O 1
ATOM 6890 N N . LEU A 1 859 ? -42.045 15.611 19.757 1.00 86.31 859 LEU A N 1
ATOM 6891 C CA . LEU A 1 859 ? -40.692 15.968 19.302 1.00 86.31 859 LEU A CA 1
ATOM 6892 C C . LEU A 1 859 ? -40.499 15.899 17.772 1.00 86.31 859 LEU A C 1
ATOM 6894 O O . LEU A 1 859 ? -39.372 16.028 17.286 1.00 86.31 859 LEU A O 1
ATOM 6898 N N . VAL A 1 860 ? -41.564 15.703 16.985 1.00 79.50 860 VAL A N 1
ATOM 6899 C CA . VAL A 1 860 ? -41.477 15.753 15.516 1.00 79.50 860 VAL A CA 1
ATOM 6900 C C . VAL A 1 860 ? -41.111 17.174 15.082 1.00 79.50 860 VAL A C 1
ATOM 6902 O O . VAL A 1 860 ? -41.875 18.111 15.278 1.00 79.50 860 VAL A O 1
ATOM 6905 N N . GLY A 1 861 ? -39.932 17.324 14.475 1.00 75.56 861 GLY A N 1
ATOM 6906 C CA . GLY A 1 861 ? -39.384 18.622 14.065 1.00 75.56 861 GLY A CA 1
ATOM 6907 C C . GLY A 1 861 ? -38.294 19.184 14.986 1.00 75.56 861 GLY A C 1
ATOM 6908 O O . GLY A 1 861 ? -37.676 20.176 14.616 1.00 75.56 861 GLY A O 1
ATOM 6909 N N . ALA A 1 862 ? -37.987 18.541 16.121 1.00 86.50 862 ALA A N 1
ATOM 6910 C CA . ALA A 1 862 ? -36.864 18.900 16.995 1.00 86.50 862 ALA A CA 1
ATOM 6911 C C . ALA A 1 862 ? -35.563 18.177 16.553 1.00 86.50 862 ALA A C 1
ATOM 6913 O O . ALA A 1 862 ? -35.365 17.008 16.893 1.00 86.50 862 ALA A O 1
ATOM 6914 N N . PRO A 1 863 ? -34.647 18.811 15.789 1.00 83.69 863 PRO A N 1
ATOM 6915 C CA . PRO A 1 863 ? -33.562 18.105 15.089 1.00 83.69 863 PRO A CA 1
ATOM 6916 C C . PRO A 1 863 ? -32.431 17.586 16.001 1.00 83.69 863 PRO A C 1
ATOM 6918 O O . PRO A 1 863 ? -31.611 16.768 15.565 1.00 83.69 863 PRO A O 1
ATOM 6921 N N . ASN A 1 864 ? -32.375 18.036 17.261 1.00 90.56 864 ASN A N 1
ATOM 6922 C CA . ASN A 1 864 ? -31.412 17.567 18.263 1.00 90.56 864 ASN A CA 1
ATOM 6923 C C . ASN A 1 864 ? -32.035 16.611 19.300 1.00 90.56 864 ASN A C 1
ATOM 6925 O O . ASN A 1 864 ? -31.371 16.256 20.273 1.00 90.56 864 ASN A O 1
ATOM 6929 N N . CYS A 1 865 ? -33.280 16.165 19.110 1.00 89.94 865 CYS A N 1
ATOM 6930 C CA . CYS A 1 865 ? -33.941 15.199 19.989 1.00 89.94 865 CYS A CA 1
ATOM 6931 C C . CYS A 1 865 ? -34.183 13.876 19.243 1.00 89.94 865 CYS A C 1
ATOM 6933 O O . CYS A 1 865 ? -34.761 13.868 18.160 1.00 89.94 865 CYS A O 1
ATOM 6935 N N . LEU A 1 866 ? -33.763 12.745 19.822 1.00 88.38 866 LEU A N 1
ATOM 6936 C CA . LEU A 1 866 ? -33.941 11.409 19.237 1.00 88.38 866 LEU A CA 1
ATOM 6937 C C . LEU A 1 866 ? -34.738 10.497 20.197 1.00 88.38 866 LEU A C 1
ATOM 6939 O O . LEU A 1 866 ? -34.143 9.743 20.979 1.00 88.38 866 LEU A O 1
ATOM 6943 N N . PRO A 1 867 ? -36.084 10.563 20.168 1.00 86.44 867 PRO A N 1
ATOM 6944 C CA . PRO A 1 867 ? -36.952 9.676 20.943 1.00 86.44 867 PRO A CA 1
ATOM 6945 C C . PRO A 1 867 ? -36.907 8.224 20.427 1.00 86.44 867 PRO A C 1
ATOM 6947 O O . PRO A 1 867 ? -36.273 7.909 19.418 1.00 86.44 867 PRO A O 1
ATOM 6950 N N . PHE A 1 868 ? -37.597 7.304 21.108 1.00 86.19 868 PHE A N 1
ATOM 6951 C CA . PHE A 1 868 ? -37.822 5.958 20.571 1.00 86.19 868 PHE A CA 1
ATOM 6952 C C . PHE A 1 868 ? -38.884 5.990 19.464 1.00 86.19 868 PHE A C 1
ATOM 6954 O O . PHE A 1 868 ? -39.937 6.604 19.608 1.00 86.19 868 PHE A O 1
ATOM 6961 N N . PHE A 1 869 ? -38.617 5.305 18.351 1.00 78.88 869 PHE A N 1
ATOM 6962 C CA . PHE A 1 869 ? -39.449 5.371 17.143 1.00 78.88 869 PHE A CA 1
ATOM 6963 C C . PHE A 1 869 ? -40.517 4.283 17.083 1.00 78.88 869 PHE A C 1
ATOM 6965 O O . PHE A 1 869 ? -41.574 4.506 16.487 1.00 78.88 869 PHE A O 1
ATOM 6972 N N . ALA A 1 870 ? -40.247 3.127 17.689 1.00 77.88 870 ALA A N 1
ATOM 6973 C CA . ALA A 1 870 ? -41.201 2.035 17.821 1.00 77.88 870 ALA A CA 1
ATOM 6974 C C . ALA A 1 870 ? -41.012 1.294 19.148 1.00 77.88 870 ALA A C 1
ATOM 6976 O O . ALA A 1 870 ? -39.877 1.070 19.592 1.00 77.88 870 ALA A O 1
ATOM 6977 N N . VAL A 1 871 ? -42.149 0.903 19.721 1.00 80.44 871 VAL A N 1
ATOM 6978 C CA . VAL A 1 871 ? -42.297 0.059 20.905 1.00 80.44 871 VAL A CA 1
ATOM 6979 C C . VAL A 1 871 ? -42.974 -1.230 20.445 1.00 80.44 871 VAL A C 1
ATOM 6981 O O . VAL A 1 871 ? -44.042 -1.164 19.847 1.00 80.44 871 VAL A O 1
ATOM 6984 N N . ASN A 1 872 ? -42.364 -2.389 20.698 1.00 77.94 872 ASN A N 1
ATOM 6985 C CA . ASN A 1 872 ? -42.992 -3.687 20.444 1.00 77.94 872 ASN A CA 1
ATOM 6986 C C . ASN A 1 872 ? -43.195 -4.409 21.776 1.00 77.94 872 ASN A C 1
ATOM 6988 O O . ASN A 1 872 ? -42.228 -4.819 22.428 1.00 77.94 872 ASN A O 1
ATOM 6992 N N . ASN A 1 873 ? -44.454 -4.580 22.162 1.00 72.88 873 ASN A N 1
ATOM 6993 C CA . ASN A 1 873 ? -44.854 -5.279 23.374 1.00 72.88 873 ASN A CA 1
ATOM 6994 C C . ASN A 1 873 ? -44.911 -6.800 23.116 1.00 72.88 873 ASN A C 1
ATOM 6996 O O . ASN A 1 873 ? -45.557 -7.247 22.170 1.00 72.88 873 ASN A O 1
ATOM 7000 N N . CYS A 1 874 ? -44.196 -7.600 23.912 1.00 70.75 874 CYS A N 1
ATOM 7001 C CA . CYS A 1 874 ? -44.186 -9.065 23.839 1.00 70.75 874 CYS A CA 1
ATOM 7002 C C . CYS A 1 874 ? -44.543 -9.656 25.211 1.00 70.75 874 CYS A C 1
ATOM 7004 O O . CYS A 1 874 ? -44.238 -9.075 26.248 1.00 70.75 874 CYS A O 1
ATOM 7006 N N . THR A 1 875 ? -45.090 -10.874 25.240 1.00 68.38 875 THR A N 1
ATOM 7007 C CA . THR A 1 875 ? -45.647 -11.533 26.447 1.00 68.38 875 THR A CA 1
ATOM 7008 C C . THR A 1 875 ? -44.708 -11.684 27.657 1.00 68.38 875 THR A C 1
ATOM 7010 O O . THR A 1 875 ? -45.173 -12.052 28.733 1.00 68.38 875 THR A O 1
ATOM 7013 N N . LYS A 1 876 ? -43.399 -11.431 27.512 1.00 71.19 876 LYS A N 1
ATOM 7014 C CA . LYS A 1 876 ? -42.406 -11.451 28.607 1.00 71.19 876 LYS A CA 1
ATOM 7015 C C . LYS A 1 876 ? -41.417 -10.270 28.591 1.00 71.19 876 LYS A C 1
ATOM 7017 O O . LYS A 1 876 ? -40.523 -10.220 29.436 1.00 71.19 876 LYS A O 1
ATOM 7022 N N . TYR A 1 877 ? -41.491 -9.369 27.610 1.00 73.12 877 TYR A N 1
ATOM 7023 C CA . TYR A 1 877 ? -40.517 -8.284 27.433 1.00 73.12 877 TYR A CA 1
ATOM 7024 C C . TYR A 1 877 ? -41.045 -7.177 26.514 1.00 73.12 877 TYR A C 1
ATOM 7026 O O . TYR A 1 877 ? -41.840 -7.428 25.615 1.00 73.12 877 TYR A O 1
ATOM 7034 N N . LEU A 1 878 ? -40.541 -5.960 26.696 1.00 78.50 878 LEU A N 1
ATOM 7035 C CA . LEU A 1 878 ? -40.839 -4.804 25.853 1.00 78.50 878 LEU A CA 1
ATOM 7036 C C . LEU A 1 878 ? -39.578 -4.418 25.063 1.00 78.50 878 LEU A C 1
ATOM 7038 O O . LEU A 1 878 ? -38.490 -4.325 25.640 1.00 78.50 878 LEU A O 1
ATOM 7042 N N . LEU A 1 879 ? -39.703 -4.211 23.751 1.00 81.38 879 LEU A N 1
ATOM 7043 C CA . LEU A 1 879 ? -38.607 -3.756 22.888 1.00 81.38 879 LEU A CA 1
ATOM 7044 C C . LEU A 1 879 ? -38.804 -2.286 22.514 1.00 81.38 879 LEU A C 1
ATOM 7046 O O . LEU A 1 879 ? -39.800 -1.942 21.885 1.00 81.38 879 LEU A O 1
ATOM 7050 N N . LEU A 1 880 ? -37.827 -1.441 22.832 1.00 84.81 880 LEU A N 1
ATOM 7051 C CA . LEU A 1 880 ? -37.758 -0.045 22.393 1.00 84.81 880 LEU A CA 1
ATOM 7052 C C . LEU A 1 880 ? -36.697 0.080 21.299 1.00 84.81 880 LEU A C 1
ATOM 7054 O O . LEU A 1 880 ? -35.605 -0.469 21.455 1.00 84.81 880 LEU A O 1
ATOM 7058 N N . SER A 1 881 ? -36.972 0.803 20.211 1.00 84.56 881 SER A N 1
ATOM 7059 C CA . SER A 1 881 ? -36.020 0.940 19.095 1.00 84.56 881 SER A CA 1
ATOM 7060 C C . SER A 1 881 ? -35.791 2.383 18.637 1.00 84.56 881 SER A C 1
ATOM 7062 O O . SER A 1 881 ? -36.718 3.192 18.592 1.00 84.56 881 SER A O 1
ATOM 7064 N N . ARG A 1 882 ? -34.537 2.702 18.289 1.00 86.75 882 ARG A N 1
ATOM 7065 C CA . ARG A 1 882 ? -34.108 3.986 17.701 1.00 86.75 882 ARG A CA 1
ATOM 7066 C C . ARG A 1 882 ? -32.915 3.804 16.747 1.00 86.75 882 ARG A C 1
ATOM 7068 O O . ARG A 1 882 ? -32.282 2.750 16.795 1.00 86.75 882 ARG A O 1
ATOM 7075 N N . PRO A 1 883 ? -32.569 4.787 15.898 1.00 82.06 883 PRO A N 1
ATOM 7076 C CA . PRO A 1 883 ? -31.323 4.770 15.132 1.00 82.06 883 PRO A CA 1
ATOM 7077 C C . PRO A 1 883 ? -30.065 4.621 16.006 1.00 82.06 883 PRO A C 1
ATOM 7079 O O . PRO A 1 883 ? -30.044 5.007 17.183 1.00 82.06 883 PRO A O 1
ATOM 7082 N N . TYR A 1 884 ? -29.012 4.043 15.425 1.00 84.81 884 TYR A N 1
ATOM 7083 C CA . TYR A 1 884 ? -27.695 3.939 16.052 1.00 84.81 884 TYR A CA 1
ATOM 7084 C C . TYR A 1 884 ? -26.847 5.182 15.765 1.00 84.81 884 TYR A C 1
ATOM 7086 O O . TYR A 1 884 ? -26.638 5.552 14.614 1.00 84.81 884 TYR A O 1
ATOM 7094 N N . ILE A 1 885 ? -26.314 5.778 16.832 1.00 83.56 885 ILE A N 1
ATOM 7095 C CA . ILE A 1 885 ? -25.223 6.757 16.794 1.00 83.56 885 ILE A CA 1
ATOM 7096 C C . ILE A 1 885 ? -24.054 6.110 17.522 1.00 83.56 885 ILE A C 1
ATOM 7098 O O . ILE A 1 885 ? -24.264 5.385 18.498 1.00 83.56 885 ILE A O 1
ATOM 7102 N N . LYS A 1 886 ? -22.846 6.329 17.003 1.00 79.06 886 LYS A N 1
ATOM 7103 C CA . LYS A 1 886 ? -21.656 5.583 17.400 1.00 79.06 886 LYS A CA 1
ATOM 7104 C C . LYS A 1 886 ? -21.185 5.901 18.816 1.00 79.06 886 LYS A C 1
ATOM 7106 O O . LYS A 1 886 ? -20.922 4.961 19.557 1.00 79.06 886 LYS A O 1
ATOM 7111 N N . ASP A 1 887 ? -21.074 7.184 19.149 1.00 85.75 887 ASP A N 1
ATOM 7112 C CA . ASP A 1 887 ? -20.387 7.659 20.348 1.00 85.75 887 ASP A CA 1
ATOM 7113 C C . ASP A 1 887 ? -21.336 8.518 21.212 1.00 85.75 887 ASP A C 1
ATOM 7115 O O . ASP A 1 887 ? -22.072 9.371 20.704 1.00 85.75 887 ASP A O 1
ATOM 7119 N N . SER A 1 888 ? -21.331 8.310 22.529 1.00 89.81 888 SER A N 1
ATOM 7120 C CA . SER A 1 888 ? -21.874 9.277 23.495 1.00 89.81 888 SER A CA 1
ATOM 7121 C C . SER A 1 888 ? -20.928 10.471 23.671 1.00 89.81 888 SER A C 1
ATOM 7123 O O . SER A 1 888 ? -19.743 10.382 23.348 1.00 89.81 888 SER A O 1
ATOM 7125 N N . LEU A 1 889 ? -21.410 11.595 24.213 1.00 91.62 889 LEU A N 1
ATOM 7126 C CA . LEU A 1 889 ? -20.545 12.733 24.557 1.00 91.62 889 LEU A CA 1
ATOM 7127 C C . LEU A 1 889 ? -19.421 12.303 25.515 1.00 91.62 889 LEU A C 1
ATOM 7129 O O . LEU A 1 889 ? -18.264 12.674 25.321 1.00 91.62 889 LEU A O 1
ATOM 7133 N N . TYR A 1 890 ? -19.746 11.462 26.499 1.00 88.06 890 TYR A N 1
ATOM 7134 C CA . TYR A 1 890 ? -18.755 10.871 27.398 1.00 88.06 890 TYR A CA 1
ATOM 7135 C C . TYR A 1 890 ? -17.652 10.097 26.646 1.00 88.06 890 TYR A C 1
ATOM 7137 O O . TYR A 1 890 ? -16.469 10.305 26.903 1.00 88.06 890 TYR A O 1
ATOM 7145 N N . GLU A 1 891 ? -18.012 9.242 25.686 1.00 86.88 891 GLU A N 1
ATOM 7146 C CA . GLU A 1 891 ? -17.030 8.494 24.885 1.00 86.88 891 GLU A CA 1
ATOM 7147 C C . GLU A 1 891 ? -16.243 9.407 23.933 1.00 86.88 891 GLU A C 1
ATOM 7149 O O . GLU A 1 891 ? -15.032 9.232 23.774 1.00 86.88 891 GLU A O 1
ATOM 7154 N N . ARG A 1 892 ? -16.896 10.418 23.339 1.00 88.69 892 ARG A N 1
ATOM 7155 C CA . ARG A 1 892 ? -16.248 11.370 22.427 1.00 88.69 892 ARG A CA 1
ATOM 7156 C C . ARG A 1 892 ? -15.177 12.195 23.139 1.00 88.69 892 ARG A C 1
ATOM 7158 O O . ARG A 1 892 ? -14.100 12.345 22.561 1.00 88.69 892 ARG A O 1
ATOM 7165 N N . LEU A 1 893 ? -15.437 12.670 24.362 1.00 85.88 893 LEU A N 1
ATOM 7166 C CA . LEU A 1 893 ? -14.468 13.394 25.202 1.00 85.88 893 LEU A CA 1
ATOM 7167 C C . LEU A 1 893 ? -13.185 12.585 25.444 1.00 85.88 893 LEU A C 1
ATOM 7169 O O . LEU A 1 893 ? -12.087 13.119 25.343 1.00 85.88 893 LEU A O 1
ATOM 7173 N N . MET A 1 894 ? -13.318 11.277 25.679 1.00 81.56 894 MET A N 1
ATOM 7174 C CA . MET A 1 894 ? -12.189 10.378 25.957 1.00 81.56 894 MET A CA 1
ATOM 7175 C C . MET A 1 894 ? -11.460 9.880 24.691 1.00 81.56 894 MET A C 1
ATOM 7177 O O . MET A 1 894 ? -10.523 9.086 24.793 1.00 81.56 894 MET A O 1
ATOM 7181 N N . SER A 1 895 ? -11.887 10.296 23.492 1.00 79.69 895 SER A N 1
ATOM 7182 C CA . SER A 1 895 ? -11.367 9.797 22.210 1.00 79.69 895 SER A CA 1
ATOM 7183 C C . SER A 1 895 ? -10.490 10.826 21.488 1.00 79.69 895 SER A C 1
ATOM 7185 O O . SER A 1 895 ? -10.816 12.012 21.429 1.00 79.69 895 SER A O 1
ATOM 7187 N N . ARG A 1 896 ? -9.376 10.364 20.901 1.00 78.81 896 ARG A N 1
ATOM 7188 C CA . ARG A 1 896 ? -8.484 11.207 20.088 1.00 78.81 896 ARG A CA 1
ATOM 7189 C C . ARG A 1 896 ? -8.984 11.334 18.634 1.00 78.81 896 ARG A C 1
ATOM 7191 O O . ARG A 1 896 ? -9.487 10.346 18.096 1.00 78.81 896 ARG A O 1
ATOM 7198 N N . PRO A 1 897 ? -8.792 12.494 17.975 1.00 76.69 897 PRO A N 1
ATOM 7199 C CA . PRO A 1 897 ? -8.251 13.738 18.535 1.00 76.69 897 PRO A CA 1
ATOM 7200 C C . PRO A 1 897 ? -9.239 14.391 19.517 1.00 76.69 897 PRO A C 1
ATOM 7202 O O . PRO A 1 897 ? -10.456 14.344 19.308 1.00 76.69 897 PRO A O 1
ATOM 7205 N N . PHE A 1 898 ? -8.715 14.965 20.602 1.00 83.19 898 PHE A N 1
ATOM 7206 C CA . PHE A 1 898 ? -9.519 15.585 21.660 1.00 83.19 898 PHE A CA 1
ATOM 7207 C C . PHE A 1 898 ? -10.333 16.770 21.126 1.00 83.19 898 PHE A C 1
ATOM 7209 O O . PHE A 1 898 ? -9.928 17.405 20.151 1.00 83.19 898 PHE A O 1
ATOM 7216 N N . LEU A 1 899 ? -11.485 17.049 21.745 1.00 87.31 899 LEU A N 1
ATOM 7217 C CA . LEU A 1 899 ? -12.327 18.183 21.360 1.00 87.31 899 LEU A CA 1
ATOM 7218 C C . LEU A 1 899 ? -11.620 19.502 21.697 1.00 87.31 899 LEU A C 1
ATOM 7220 O O . LEU A 1 899 ? -11.344 19.773 22.865 1.00 87.31 899 LEU A O 1
ATOM 7224 N N . LEU A 1 900 ? -11.377 20.328 20.681 1.00 86.81 900 LEU A N 1
ATOM 7225 C CA . LEU A 1 900 ? -10.888 21.697 20.863 1.00 86.81 900 LEU A CA 1
ATOM 7226 C C . LEU A 1 900 ? -11.964 22.562 21.534 1.00 86.81 900 LEU A C 1
ATOM 7228 O O . LEU A 1 900 ? -13.151 22.237 21.477 1.00 86.81 900 LEU A O 1
ATOM 7232 N N . GLU A 1 901 ? -11.584 23.686 22.147 1.00 85.69 901 GLU A N 1
ATOM 7233 C CA . GLU A 1 901 ? -12.540 24.533 22.879 1.00 85.69 901 GLU A CA 1
ATOM 7234 C C . GLU A 1 901 ? -13.707 25.005 21.995 1.00 85.69 901 GLU A C 1
ATOM 7236 O O . GLU A 1 901 ? -14.857 24.990 22.429 1.00 85.69 901 GLU A O 1
ATOM 7241 N N . ILE A 1 902 ? -13.443 25.317 20.723 1.00 86.38 902 ILE A N 1
ATOM 7242 C CA . ILE A 1 902 ? -14.477 25.674 19.743 1.00 86.38 902 ILE A CA 1
ATOM 7243 C C . ILE A 1 902 ? -15.430 24.502 19.434 1.00 86.38 902 ILE A C 1
ATOM 7245 O O . ILE A 1 902 ? -16.637 24.703 19.312 1.00 86.38 902 ILE A O 1
ATOM 7249 N N . GLU A 1 903 ? -14.930 23.259 19.400 1.00 90.19 903 GLU A N 1
ATOM 7250 C CA . GLU A 1 903 ? -15.753 22.048 19.251 1.00 90.19 903 GLU A CA 1
ATOM 7251 C C . GLU A 1 903 ? -16.588 21.784 20.521 1.00 90.19 903 GLU A C 1
ATOM 7253 O O . GLU A 1 903 ? -17.751 21.388 20.424 1.00 90.19 903 GLU A O 1
ATOM 7258 N N . LYS A 1 904 ? -16.037 22.057 21.715 1.00 92.00 904 LYS A N 1
ATOM 7259 C CA . LYS A 1 904 ? -16.773 22.016 22.993 1.00 92.00 904 LYS A CA 1
ATOM 7260 C C . LYS A 1 904 ? -17.880 23.078 23.020 1.00 92.00 904 LYS A C 1
ATOM 7262 O O . LYS A 1 904 ? -19.036 22.747 23.280 1.00 92.00 904 LYS A O 1
ATOM 7267 N N . LYS A 1 905 ? -17.575 24.333 22.666 1.00 90.81 905 LYS A N 1
ATOM 7268 C CA . LYS A 1 905 ? -18.556 25.426 22.521 1.00 90.81 905 LYS A CA 1
ATOM 7269 C C . LYS A 1 905 ? -19.653 25.069 21.517 1.00 90.81 905 LYS A C 1
ATOM 7271 O O . LYS A 1 905 ? -20.825 25.294 21.803 1.00 90.81 905 LYS A O 1
ATOM 7276 N N . TRP A 1 906 ? -19.314 24.434 20.397 1.00 91.38 906 TRP A N 1
ATOM 7277 C CA . TRP A 1 906 ? -20.286 23.970 19.401 1.00 91.38 906 TRP A CA 1
ATOM 7278 C C . TRP A 1 906 ? -21.263 22.907 19.935 1.00 91.38 906 TRP A C 1
ATOM 7280 O O . TRP A 1 906 ? -22.470 22.966 19.683 1.00 91.38 906 TRP A O 1
ATOM 7290 N N . VAL A 1 907 ? -20.765 21.943 20.713 1.00 93.44 907 VAL A N 1
ATOM 7291 C CA . VAL A 1 907 ? -21.604 20.939 21.391 1.00 93.44 907 VAL A CA 1
ATOM 7292 C C . VAL A 1 907 ? -22.487 21.591 22.460 1.00 93.44 907 VAL A C 1
ATOM 7294 O O . VAL A 1 907 ? -23.684 21.305 22.530 1.00 93.44 907 VAL A O 1
ATOM 7297 N N . ALA A 1 908 ? -21.930 22.504 23.260 1.00 93.25 908 ALA A N 1
ATOM 7298 C CA . ALA A 1 908 ? -22.658 23.246 24.287 1.00 93.25 908 ALA A CA 1
ATOM 7299 C C . ALA A 1 908 ? -23.801 24.093 23.701 1.00 93.25 908 ALA A C 1
ATOM 7301 O O . ALA A 1 908 ? -24.925 24.064 24.203 1.00 93.25 908 ALA A O 1
ATOM 7302 N N . TYR A 1 909 ? -23.537 24.778 22.590 1.00 92.50 909 TYR A N 1
ATOM 7303 C CA . TYR A 1 909 ? -24.519 25.564 21.854 1.00 92.50 909 TYR A CA 1
ATOM 7304 C C . TYR A 1 909 ? -25.701 24.707 21.368 1.00 92.50 909 TYR A C 1
ATOM 7306 O O . TYR A 1 909 ? -26.864 25.064 21.572 1.00 92.50 909 TYR A O 1
ATOM 7314 N N . GLN A 1 910 ? -25.433 23.521 20.811 1.00 93.06 910 GLN A N 1
ATOM 7315 C CA . GLN A 1 910 ? -26.490 22.580 20.424 1.00 93.06 910 GLN A CA 1
ATOM 7316 C C . GLN A 1 910 ? -27.283 22.046 21.629 1.00 93.06 910 GLN A C 1
ATOM 7318 O O . GLN A 1 910 ? -28.501 21.920 21.533 1.00 93.06 910 GLN A O 1
ATOM 7323 N N . LEU A 1 911 ? -26.646 21.784 22.778 1.00 94.00 911 LEU A N 1
ATOM 7324 C CA . LEU A 1 911 ? -27.351 21.394 24.013 1.00 94.00 911 LEU A CA 1
ATOM 7325 C C . LEU A 1 911 ? -28.299 22.493 24.525 1.00 94.00 911 LEU A C 1
ATOM 7327 O O . LEU A 1 911 ? -29.355 22.201 25.085 1.00 94.00 911 LEU A O 1
ATOM 7331 N N . ILE A 1 912 ? -27.984 23.761 24.272 1.00 91.25 912 ILE A N 1
ATOM 7332 C CA . ILE A 1 912 ? -28.874 24.887 24.580 1.00 91.25 912 ILE A CA 1
ATOM 7333 C C . ILE A 1 912 ? -30.027 24.976 23.571 1.00 91.25 912 ILE A C 1
ATOM 7335 O O . ILE A 1 912 ? -31.171 25.213 23.970 1.00 91.25 912 ILE A O 1
ATOM 7339 N N . LYS A 1 913 ? -29.781 24.701 22.280 1.00 90.62 913 LYS A N 1
ATOM 7340 C CA . LYS A 1 913 ? -30.864 24.527 21.292 1.00 90.62 913 LYS A CA 1
ATOM 7341 C C . LYS A 1 913 ? -31.778 23.347 21.666 1.00 90.62 913 LYS A C 1
ATOM 7343 O O . LYS A 1 913 ? -32.982 23.464 21.465 1.00 90.62 913 LYS A O 1
ATOM 7348 N N . VAL A 1 914 ? -31.258 22.271 22.277 1.00 92.38 914 VAL A N 1
ATOM 7349 C CA . VAL A 1 914 ? -32.076 21.181 22.853 1.00 92.38 914 VAL A CA 1
ATOM 7350 C C . VAL A 1 914 ? -32.980 21.698 23.972 1.00 92.38 914 VAL A C 1
ATOM 7352 O O . VAL A 1 914 ? -34.180 21.465 23.900 1.00 92.38 914 VAL A O 1
ATOM 7355 N N . LEU A 1 915 ? -32.465 22.441 24.963 1.00 91.25 915 LEU A N 1
ATOM 7356 C CA . LEU A 1 915 ? -33.311 23.026 26.024 1.00 91.25 915 LEU A CA 1
ATOM 7357 C C . LEU A 1 915 ? -34.456 23.868 25.453 1.00 91.25 915 LEU A C 1
ATOM 7359 O O . LEU A 1 915 ? -35.589 23.765 25.922 1.00 91.25 915 LEU A O 1
ATOM 7363 N N . LYS A 1 916 ? -34.174 24.663 24.412 1.00 88.94 916 LYS A N 1
ATOM 7364 C CA . LYS A 1 916 ? -35.205 25.420 23.700 1.00 88.94 916 LYS A CA 1
ATOM 7365 C C . LYS A 1 916 ? -36.221 24.494 23.016 1.00 88.94 916 LYS A C 1
ATOM 7367 O O . LYS A 1 916 ? -37.407 24.639 23.269 1.00 88.94 916 LYS A O 1
ATOM 7372 N N . GLN A 1 917 ? -35.775 23.511 22.228 1.00 90.75 917 GLN A N 1
ATOM 7373 C CA . GLN A 1 917 ? -36.657 22.542 21.555 1.00 90.75 917 GLN A CA 1
ATOM 7374 C C . GLN A 1 917 ? -37.561 21.784 22.541 1.00 90.75 917 GLN A C 1
ATOM 7376 O O . GLN A 1 917 ? -38.744 21.602 22.268 1.00 90.75 917 GLN A O 1
ATOM 7381 N N . LEU A 1 918 ? -37.027 21.373 23.695 1.00 91.19 918 LEU A N 1
ATOM 7382 C CA . LEU A 1 918 ? -37.777 20.692 24.755 1.00 91.19 918 LEU A CA 1
ATOM 7383 C C . LEU A 1 918 ? -38.863 21.583 25.368 1.00 91.19 918 LEU A C 1
ATOM 7385 O O . LEU A 1 918 ? -39.989 21.127 25.559 1.00 91.19 918 LEU A O 1
ATOM 7389 N N . LYS A 1 919 ? -38.539 22.853 25.635 1.00 89.00 919 LYS A N 1
ATOM 7390 C CA . LYS A 1 919 ? -39.489 23.849 26.144 1.00 89.00 919 LYS A CA 1
ATOM 7391 C C . LYS A 1 919 ? -40.569 24.188 25.113 1.00 89.00 919 LYS A C 1
ATOM 7393 O O . LYS A 1 919 ? -41.747 24.178 25.450 1.00 89.00 919 LYS A O 1
ATOM 7398 N N . ASP A 1 920 ? -40.175 24.428 23.864 1.00 87.81 920 ASP A N 1
ATOM 7399 C CA . ASP A 1 920 ? -41.086 24.760 22.761 1.00 87.81 920 ASP A CA 1
ATOM 7400 C C . ASP A 1 920 ? -42.032 23.581 22.426 1.00 87.81 920 ASP A C 1
ATOM 7402 O O . ASP A 1 920 ? -43.148 23.801 21.962 1.00 87.81 920 ASP A O 1
ATOM 7406 N N . SER A 1 921 ? -41.618 22.335 22.707 1.00 88.25 921 SER A N 1
ATOM 7407 C CA . SER A 1 921 ? -42.423 21.112 22.510 1.00 88.25 921 SER A CA 1
ATOM 7408 C C . SER A 1 921 ? -43.225 20.671 23.747 1.00 88.25 921 SER A C 1
ATOM 7410 O O . SER A 1 921 ? -43.933 19.663 23.675 1.00 88.25 921 SER A O 1
ATOM 7412 N N . ASP A 1 922 ? -43.095 21.361 24.889 1.00 89.31 922 ASP A N 1
ATOM 7413 C CA . ASP A 1 922 ? -43.667 20.957 26.186 1.00 89.31 922 ASP A CA 1
ATOM 7414 C C . ASP A 1 922 ? -43.283 19.502 26.568 1.00 89.31 922 ASP A C 1
ATOM 7416 O O . ASP A 1 922 ? -44.128 18.633 26.801 1.00 89.31 922 ASP A O 1
ATOM 7420 N N . VAL A 1 923 ? -41.979 19.191 26.555 1.00 90.12 923 VAL A N 1
ATOM 7421 C CA . VAL A 1 923 ? -41.423 17.875 26.931 1.00 90.12 923 VAL A CA 1
ATOM 7422 C C . VAL A 1 923 ? -40.252 18.040 27.898 1.00 90.12 923 VAL A C 1
ATOM 7424 O O . VAL A 1 923 ? -39.253 18.670 27.567 1.00 90.12 923 VAL A O 1
ATOM 7427 N N . CYS A 1 924 ? -40.326 17.403 29.067 1.00 89.94 924 CYS A N 1
ATOM 7428 C CA . CYS A 1 924 ? -39.182 17.236 29.972 1.00 89.94 924 CYS A CA 1
ATOM 7429 C C . CYS A 1 924 ? -38.505 15.870 29.755 1.00 89.94 924 CYS A C 1
ATOM 7431 O O . CYS A 1 924 ? -39.170 14.884 29.433 1.00 89.94 924 CYS A O 1
ATOM 7433 N N . HIS A 1 925 ? -37.191 15.783 29.965 1.00 92.50 925 HIS A N 1
ATOM 7434 C CA . HIS A 1 925 ? -36.415 14.554 29.783 1.00 92.50 925 HIS A CA 1
ATOM 7435 C C . HIS A 1 925 ? -36.212 13.763 31.085 1.00 92.50 925 HIS A C 1
ATOM 7437 O O . HIS A 1 925 ? -36.311 12.533 31.071 1.00 92.50 925 HIS A O 1
ATOM 7443 N N . GLY A 1 926 ? -35.857 14.426 32.192 1.00 86.56 926 GLY A N 1
ATOM 7444 C CA . GLY A 1 926 ? -35.778 13.829 33.536 1.00 86.56 926 GLY A CA 1
ATOM 7445 C C . GLY A 1 926 ? -34.577 12.912 33.846 1.00 86.56 926 GLY A C 1
ATOM 7446 O O . GLY A 1 926 ? -34.500 12.375 34.952 1.00 86.56 926 GLY A O 1
ATOM 7447 N N . ASP A 1 927 ? -33.633 12.729 32.914 1.00 89.56 927 ASP A N 1
ATOM 7448 C CA . ASP A 1 927 ? -32.400 11.918 33.069 1.00 89.56 927 ASP A CA 1
ATOM 7449 C C . ASP A 1 927 ? -31.299 12.409 32.110 1.00 89.56 927 ASP A C 1
ATOM 7451 O O . ASP A 1 927 ? -30.683 11.613 31.402 1.00 89.56 927 ASP A O 1
ATOM 7455 N N . ILE A 1 928 ? -31.073 13.722 32.008 1.00 92.88 928 ILE A N 1
ATOM 7456 C CA . ILE A 1 928 ? -30.010 14.234 31.133 1.00 92.88 928 ILE A CA 1
ATOM 7457 C C . ILE A 1 928 ? -28.643 13.994 31.787 1.00 92.88 928 ILE A C 1
ATOM 7459 O O . ILE A 1 928 ? -28.431 14.302 32.957 1.00 92.88 928 ILE A O 1
ATOM 7463 N N . LYS A 1 929 ? -27.720 13.412 31.017 1.00 90.88 929 LYS A N 1
ATOM 7464 C CA . LYS A 1 929 ? -26.334 13.105 31.401 1.00 90.88 929 LYS A CA 1
ATOM 7465 C C . LYS A 1 929 ? -25.480 12.867 30.159 1.00 90.88 929 LYS A C 1
ATOM 7467 O O . LYS A 1 929 ? -26.015 12.559 29.092 1.00 90.88 929 LYS A O 1
ATOM 7472 N N . SER A 1 930 ? -24.159 12.937 30.296 1.00 91.31 930 SER A N 1
ATOM 7473 C CA . SER A 1 930 ? -23.198 12.820 29.185 1.00 91.31 930 SER A CA 1
ATOM 7474 C C . SER A 1 930 ? -23.229 11.479 28.431 1.00 91.31 930 SER A C 1
ATOM 7476 O O . SER A 1 930 ? -22.714 11.403 27.318 1.00 91.31 930 SER A O 1
ATOM 7478 N N . GLN A 1 931 ? -23.856 10.433 28.986 1.00 87.81 931 GLN A N 1
ATOM 7479 C CA . GLN A 1 931 ? -24.090 9.151 28.297 1.00 87.81 931 GLN A CA 1
ATOM 7480 C C . GLN A 1 931 ? -25.365 9.146 27.430 1.00 87.81 931 GLN A C 1
ATOM 7482 O O . GLN A 1 931 ? -25.443 8.391 26.466 1.00 87.81 931 GLN A O 1
ATOM 7487 N N . ASN A 1 932 ? -26.362 9.971 27.772 1.00 90.44 932 ASN A N 1
ATOM 7488 C CA . ASN A 1 932 ? -27.645 10.067 27.059 1.00 90.44 932 ASN A CA 1
ATOM 7489 C C . ASN A 1 932 ? -27.598 11.114 25.925 1.00 90.44 932 ASN A C 1
ATOM 7491 O O . ASN A 1 932 ? -28.389 11.049 24.980 1.00 90.44 932 ASN A O 1
ATOM 7495 N N . VAL A 1 933 ? -26.642 12.048 26.002 1.00 93.75 933 VAL A N 1
ATOM 7496 C CA . VAL A 1 933 ? -26.219 12.919 24.899 1.00 93.75 933 VAL A CA 1
ATOM 7497 C C . VAL A 1 933 ? -25.351 12.106 23.938 1.00 93.75 933 VAL A C 1
ATOM 7499 O O . VAL A 1 933 ? -24.255 11.679 24.302 1.00 93.75 933 VAL A O 1
ATOM 7502 N N . LEU A 1 934 ? -25.820 11.901 22.709 1.00 91.62 934 LEU A N 1
ATOM 7503 C CA . LEU A 1 934 ? -25.071 11.228 21.648 1.00 91.62 934 LEU A CA 1
ATOM 7504 C C . LEU A 1 934 ? -24.510 12.235 20.649 1.00 91.62 934 LEU A C 1
ATOM 7506 O O . LEU A 1 934 ? -25.126 13.268 20.382 1.00 91.62 934 LEU A O 1
ATOM 7510 N N . ILE A 1 935 ? -23.343 11.921 20.089 1.00 89.75 935 ILE A N 1
ATOM 7511 C CA . ILE A 1 935 ? -22.619 12.791 19.163 1.00 89.75 935 ILE A CA 1
ATOM 7512 C C . ILE A 1 935 ? -22.233 11.997 17.913 1.00 89.75 935 ILE A C 1
ATOM 7514 O O . ILE A 1 935 ? -21.681 10.899 17.975 1.00 89.75 935 ILE A O 1
ATOM 7518 N N . SER A 1 936 ? -22.554 12.556 16.751 1.00 83.38 936 SER A N 1
ATOM 7519 C CA . SER A 1 936 ? -22.157 12.008 15.450 1.00 83.38 936 SER A CA 1
ATOM 7520 C C . SER A 1 936 ? -20.717 12.382 15.074 1.00 83.38 936 SER A C 1
ATOM 7522 O O . SER A 1 936 ? -20.110 13.280 15.657 1.00 83.38 936 SER A O 1
ATOM 7524 N N . SER A 1 937 ? -20.171 11.744 14.036 1.00 80.56 937 SER A N 1
ATOM 7525 C CA . SER A 1 937 ? -18.843 12.070 13.494 1.00 80.56 937 SER A CA 1
ATOM 7526 C C . SER A 1 937 ? -18.705 13.516 12.998 1.00 80.56 937 SER A C 1
ATOM 7528 O O . SER A 1 937 ? -17.585 14.009 12.929 1.00 80.56 937 SER A O 1
ATOM 7530 N N . SER A 1 938 ? -19.812 14.203 12.690 1.00 80.00 938 SER A N 1
ATOM 7531 C CA . SER A 1 938 ? -19.847 15.618 12.291 1.00 80.00 938 SER A CA 1
ATOM 7532 C C . SER A 1 938 ? -20.117 16.580 13.459 1.00 80.00 938 SER A C 1
ATOM 7534 O O . SER A 1 938 ? -20.540 17.713 13.239 1.00 80.00 938 SER A O 1
ATOM 7536 N N . LEU A 1 939 ? -19.974 16.111 14.706 1.00 87.69 939 LEU A N 1
ATOM 7537 C CA . LEU A 1 939 ? -20.341 16.822 15.940 1.00 87.69 939 LEU A CA 1
ATOM 7538 C C . LEU A 1 939 ? -21.814 17.267 16.030 1.00 87.69 939 LEU A C 1
ATOM 7540 O O . LEU A 1 939 ? -22.144 18.119 16.855 1.00 87.69 939 LEU A O 1
ATOM 7544 N N . TRP A 1 940 ? -22.725 16.682 15.240 1.00 88.62 940 TRP A N 1
ATOM 7545 C CA . TRP A 1 940 ? -24.163 16.876 15.458 1.00 88.62 940 TRP A CA 1
ATOM 7546 C C . TRP A 1 940 ? -24.598 16.145 16.731 1.00 88.62 940 TRP A C 1
ATOM 7548 O O . TRP A 1 940 ? -24.322 14.946 16.870 1.00 88.62 940 TRP A O 1
ATOM 7558 N N . VAL A 1 941 ? -25.262 16.867 17.633 1.00 91.75 941 VAL A N 1
ATOM 7559 C CA . VAL A 1 941 ? -25.701 16.400 18.954 1.00 91.75 941 VAL A CA 1
ATOM 7560 C C . VAL A 1 941 ? -27.147 15.917 18.894 1.00 91.75 941 VAL A C 1
ATOM 7562 O O . VAL A 1 941 ? -28.020 16.617 18.377 1.00 91.75 941 VAL A O 1
ATOM 7565 N N . GLN A 1 942 ? -27.420 14.748 19.476 1.00 90.44 942 GLN A N 1
ATOM 7566 C CA . GLN A 1 942 ? -28.778 14.247 19.692 1.00 90.44 942 GLN A CA 1
ATOM 7567 C C . GLN A 1 942 ? -28.968 13.767 21.135 1.00 90.44 942 GLN A C 1
ATOM 7569 O O . GLN A 1 942 ? -28.270 12.866 21.598 1.00 90.44 942 GLN A O 1
ATOM 7574 N N . LEU A 1 943 ? -29.928 14.359 21.848 1.00 93.31 943 LEU A N 1
ATOM 7575 C CA . LEU A 1 943 ? -30.344 13.918 23.179 1.00 93.31 943 LEU A CA 1
ATOM 7576 C C . LEU A 1 943 ? -31.317 12.739 23.053 1.00 93.31 943 LEU A C 1
ATOM 7578 O O . LEU A 1 943 ? -32.268 12.791 22.270 1.00 93.31 943 LEU A O 1
ATOM 7582 N N . THR A 1 944 ? -31.057 11.662 23.794 1.00 91.06 944 THR A N 1
ATOM 7583 C CA . THR A 1 944 ? -31.748 10.373 23.644 1.00 91.06 944 THR A CA 1
ATOM 7584 C C . THR A 1 944 ? -32.114 9.775 24.999 1.00 91.06 944 THR A C 1
ATOM 7586 O O . THR A 1 944 ? -31.555 10.164 26.016 1.00 91.06 944 THR A O 1
ATOM 7589 N N . ASP A 1 945 ? -32.979 8.755 25.004 1.00 86.00 945 ASP A N 1
ATOM 7590 C CA . ASP A 1 945 ? -33.339 7.992 26.210 1.00 86.00 945 ASP A CA 1
ATOM 7591 C C . ASP A 1 945 ? -34.169 8.780 27.253 1.00 86.00 945 ASP A C 1
ATOM 7593 O O . ASP A 1 945 ? -33.994 8.621 28.464 1.00 86.00 945 ASP A O 1
ATOM 7597 N N . PHE A 1 946 ? -35.129 9.569 26.755 1.00 88.81 946 PHE A N 1
ATOM 7598 C CA . PHE A 1 946 ? -36.197 10.240 27.512 1.00 88.81 946 PHE A CA 1
ATOM 7599 C C . PHE A 1 946 ? -36.829 9.319 28.567 1.00 88.81 946 PHE A C 1
ATOM 7601 O O . PHE A 1 946 ? -37.240 8.195 28.267 1.00 88.81 946 PHE A O 1
ATOM 7608 N N . ALA A 1 947 ? -36.890 9.793 29.813 1.00 76.25 947 ALA A N 1
ATOM 7609 C CA . ALA A 1 947 ? -37.004 8.937 30.990 1.00 76.25 947 ALA A CA 1
ATOM 7610 C C . ALA A 1 947 ? -38.312 9.135 31.774 1.00 76.25 947 ALA A C 1
ATOM 7612 O O . ALA A 1 947 ? -38.299 9.172 33.003 1.00 76.25 947 ALA A O 1
ATOM 7613 N N . SER A 1 948 ? -39.441 9.232 31.070 1.00 72.31 948 SER A N 1
ATOM 7614 C CA . SER A 1 948 ? -40.762 9.466 31.675 1.00 72.31 948 SER A CA 1
ATOM 7615 C C . SER A 1 948 ? -41.202 8.370 32.663 1.00 72.31 948 SER A C 1
ATOM 7617 O O . SER A 1 948 ? -41.866 8.636 33.656 1.00 72.31 948 SER A O 1
ATOM 7619 N N . PHE A 1 949 ? -40.706 7.145 32.473 1.00 74.25 949 PHE A N 1
ATOM 7620 C CA . PHE A 1 949 ? -40.899 5.998 33.367 1.00 74.25 949 PHE A CA 1
ATOM 7621 C C . PHE A 1 949 ? -40.005 6.003 34.630 1.00 74.25 949 PHE A C 1
ATOM 7623 O O . PHE A 1 949 ? -39.903 4.978 35.308 1.00 74.25 949 PHE A O 1
ATOM 7630 N N . LYS A 1 950 ? -39.312 7.104 34.960 1.00 81.69 950 LYS A N 1
ATOM 7631 C CA . LYS A 1 950 ? -38.509 7.228 36.194 1.00 81.69 950 LYS A CA 1
ATOM 7632 C C . LYS A 1 950 ? -39.200 8.134 37.222 1.00 81.69 950 LYS A C 1
ATOM 7634 O O . LYS A 1 950 ? -39.794 9.133 36.833 1.00 81.69 950 LYS A O 1
ATOM 7639 N N . PRO A 1 951 ? -39.088 7.839 38.531 1.00 80.25 951 PRO A N 1
ATOM 7640 C CA . PRO A 1 951 ? -39.835 8.558 39.561 1.00 80.25 951 PRO A CA 1
ATOM 7641 C C . PRO A 1 951 ? -39.392 10.021 39.664 1.00 80.25 951 PRO A C 1
ATOM 7643 O O . PRO A 1 951 ? -38.195 10.308 39.772 1.00 80.25 951 PRO A O 1
ATOM 7646 N N . THR A 1 952 ? -40.343 10.957 39.653 1.00 83.19 952 THR A N 1
ATOM 7647 C CA . THR A 1 952 ? -40.056 12.402 39.659 1.00 83.19 952 THR A CA 1
ATOM 7648 C C . THR A 1 952 ? -39.370 12.831 40.952 1.00 83.19 952 THR A C 1
ATOM 7650 O O . THR A 1 952 ? -38.379 13.564 40.898 1.00 83.19 952 THR A O 1
ATOM 7653 N N . ARG A 1 953 ? -39.847 12.344 42.106 1.00 84.25 953 ARG A N 1
ATOM 7654 C CA . ARG A 1 953 ? -39.257 12.623 43.424 1.00 84.25 953 ARG A CA 1
ATOM 7655 C C . ARG A 1 953 ? -38.497 11.412 43.971 1.00 84.25 953 ARG A C 1
ATOM 7657 O O . ARG A 1 953 ? -38.845 10.269 43.690 1.00 84.25 953 ARG A O 1
ATOM 7664 N N . LEU A 1 954 ? -37.454 11.678 44.751 1.00 86.00 954 LEU A N 1
ATOM 7665 C CA . LEU A 1 954 ? -36.571 10.696 45.378 1.00 86.00 954 LEU A CA 1
ATOM 7666 C C . LEU A 1 954 ? -36.519 10.943 46.899 1.00 86.00 954 LEU A C 1
ATOM 7668 O O . LEU A 1 954 ? -36.438 12.103 47.308 1.00 86.00 954 LEU A O 1
ATOM 7672 N N . PRO A 1 955 ? -36.529 9.900 47.744 1.00 83.00 955 PRO A N 1
ATOM 7673 C CA . PRO A 1 955 ? -36.303 10.059 49.182 1.00 83.00 955 PRO A CA 1
ATOM 7674 C C . PRO A 1 955 ? -34.881 10.580 49.455 1.00 83.00 955 PRO A C 1
ATOM 7676 O O . PRO A 1 955 ? -33.916 10.096 48.859 1.00 83.00 955 PRO A O 1
ATOM 7679 N N . LEU A 1 956 ? -34.747 11.581 50.334 1.00 81.44 956 LEU A N 1
ATOM 7680 C CA . LEU A 1 956 ? -33.446 12.146 50.744 1.00 81.44 956 LEU A CA 1
ATOM 7681 C C . LEU A 1 956 ? -32.634 11.144 51.589 1.00 81.44 956 LEU A C 1
ATOM 7683 O O . LEU A 1 956 ? -31.411 11.088 51.510 1.00 81.44 956 LEU A O 1
ATOM 7687 N N . ASP A 1 957 ? -33.347 10.353 52.383 1.00 79.44 957 ASP A N 1
ATOM 7688 C CA . ASP A 1 957 ? -32.882 9.414 53.401 1.00 79.44 957 ASP A CA 1
ATOM 7689 C C . ASP A 1 957 ? -32.551 8.012 52.859 1.00 79.44 957 ASP A C 1
ATOM 7691 O O . ASP A 1 957 ? -31.871 7.236 53.530 1.00 79.44 957 ASP A O 1
ATOM 7695 N N . ASN A 1 958 ? -32.973 7.679 51.631 1.00 80.25 958 ASN A N 1
ATOM 7696 C CA . ASN A 1 958 ? -32.756 6.356 51.042 1.00 80.25 958 ASN A CA 1
ATOM 7697 C C . ASN A 1 958 ? -32.178 6.417 49.607 1.00 80.25 958 ASN A C 1
ATOM 7699 O O . ASN A 1 958 ? -32.921 6.569 48.633 1.00 80.25 958 ASN A O 1
ATOM 7703 N N . PRO A 1 959 ? -30.863 6.186 49.413 1.00 80.88 959 PRO A N 1
ATOM 7704 C CA . PRO A 1 959 ? -30.227 6.264 48.096 1.00 80.88 959 PRO A CA 1
ATOM 7705 C C . PRO A 1 959 ? -30.618 5.117 47.143 1.00 80.88 959 PRO A C 1
ATOM 7707 O O . PRO A 1 959 ? -30.203 5.120 45.982 1.00 80.88 959 PRO A O 1
ATOM 7710 N N . SER A 1 960 ? -31.404 4.127 47.585 1.00 79.00 960 SER A N 1
ATOM 7711 C CA . SER A 1 960 ? -31.764 2.944 46.785 1.00 79.00 960 SER A CA 1
ATOM 7712 C C . SER A 1 960 ? -32.463 3.301 45.471 1.00 79.00 960 SER A C 1
ATOM 7714 O O . SER A 1 960 ? -32.105 2.755 44.426 1.00 79.00 960 SER A O 1
ATOM 7716 N N . CYS A 1 961 ? -33.394 4.262 45.487 1.00 77.81 961 CYS A N 1
ATOM 7717 C CA . CYS A 1 961 ? -34.093 4.715 44.279 1.00 77.81 961 CYS A CA 1
ATOM 7718 C C . CYS A 1 961 ? -33.138 5.397 43.286 1.00 77.81 961 CYS A C 1
ATOM 7720 O O . CYS A 1 961 ? -33.172 5.099 42.090 1.00 77.81 961 CYS A O 1
ATOM 7722 N N . PHE A 1 962 ? -32.226 6.248 43.769 1.00 85.12 962 PHE A N 1
ATOM 7723 C CA . PHE A 1 962 ? -31.190 6.856 42.928 1.00 85.12 962 PHE A CA 1
ATOM 7724 C C . PHE A 1 962 ? -30.271 5.789 42.305 1.00 85.12 962 PHE A C 1
ATOM 7726 O O . PHE A 1 962 ? -30.064 5.768 41.090 1.00 85.12 962 PHE A O 1
ATOM 7733 N N . ASN A 1 963 ? -29.791 4.848 43.121 1.00 81.31 963 ASN A N 1
ATOM 7734 C CA . ASN A 1 963 ? -28.902 3.761 42.702 1.00 81.31 963 ASN A CA 1
ATOM 7735 C C . ASN A 1 963 ? -29.562 2.757 41.737 1.00 81.31 963 ASN A C 1
ATOM 7737 O O . ASN A 1 963 ? -28.857 2.036 41.024 1.00 81.31 963 ASN A O 1
ATOM 7741 N N . PHE A 1 964 ? -30.895 2.664 41.734 1.00 76.19 964 PHE A N 1
ATOM 7742 C CA . PHE A 1 964 ? -31.649 1.798 40.829 1.00 76.19 964 PHE A CA 1
ATOM 7743 C C . PHE A 1 964 ? -31.962 2.479 39.491 1.00 76.19 964 PHE A C 1
ATOM 7745 O O . PHE A 1 964 ? -31.722 1.893 38.433 1.00 76.19 964 PHE A O 1
ATOM 7752 N N . PHE A 1 965 ? -32.470 3.716 39.527 1.00 77.69 965 PHE A N 1
ATOM 7753 C CA . PHE A 1 965 ? -32.964 4.417 38.339 1.00 77.69 965 PHE A CA 1
ATOM 7754 C C . PHE A 1 965 ? -31.911 5.294 37.638 1.00 77.69 965 PHE A C 1
ATOM 7756 O O . PHE A 1 965 ? -31.975 5.436 36.413 1.00 77.69 965 PHE A O 1
ATOM 7763 N N . PHE A 1 966 ? -30.953 5.880 38.366 1.00 81.88 966 PHE A N 1
ATOM 7764 C CA . PHE A 1 966 ? -30.077 6.947 37.859 1.00 81.88 966 PHE A CA 1
ATOM 7765 C C . PHE A 1 966 ? -28.597 6.526 37.732 1.00 81.88 966 PHE A C 1
ATOM 7767 O O . PHE A 1 966 ? -28.054 6.649 36.624 1.00 81.88 966 PHE A O 1
ATOM 7774 N N . ASP A 1 967 ? -27.973 5.935 38.766 1.00 78.31 967 ASP A N 1
ATOM 7775 C CA . ASP A 1 967 ? -26.586 5.414 38.684 1.00 78.31 967 ASP A CA 1
ATOM 7776 C C . ASP A 1 967 ? -26.511 4.079 37.922 1.00 78.31 967 ASP A C 1
ATOM 7778 O O . ASP A 1 967 ? -26.495 2.976 38.472 1.00 78.31 967 ASP A O 1
ATOM 7782 N N . THR A 1 968 ? -26.485 4.198 36.598 1.00 65.19 968 THR A N 1
ATOM 7783 C CA . THR A 1 968 ? -26.420 3.069 35.658 1.00 65.19 968 THR A CA 1
ATOM 7784 C C . THR A 1 968 ? -25.011 2.806 35.123 1.00 65.19 968 THR A C 1
ATOM 7786 O O . THR A 1 968 ? -24.778 1.750 34.540 1.00 65.19 968 THR A O 1
ATOM 7789 N N . SER A 1 969 ? -24.066 3.725 35.343 1.00 65.19 969 SER A N 1
ATOM 7790 C CA . SER A 1 969 ? -22.713 3.705 34.766 1.00 65.19 969 SER A CA 1
ATOM 7791 C C . SER A 1 969 ? -21.606 3.289 35.739 1.00 65.19 969 SER A C 1
ATOM 7793 O O . SER A 1 969 ? -20.452 3.222 35.326 1.00 65.19 969 SER A O 1
ATOM 7795 N N . ARG A 1 970 ? -21.910 3.050 37.026 1.00 66.50 970 ARG A N 1
ATOM 7796 C CA . ARG A 1 970 ? -20.928 2.793 38.110 1.00 66.50 970 ARG A CA 1
ATOM 7797 C C . ARG A 1 970 ? -19.927 3.935 38.370 1.00 66.50 970 ARG A C 1
ATOM 7799 O O . ARG A 1 970 ? -19.047 3.784 39.212 1.00 66.50 970 ARG A O 1
ATOM 7806 N N . ARG A 1 971 ? -20.064 5.080 37.689 1.00 72.69 971 ARG A N 1
ATOM 7807 C CA . ARG A 1 971 ? -19.243 6.292 37.896 1.00 72.69 971 ARG A CA 1
ATOM 7808 C C . ARG A 1 971 ? -19.599 7.046 39.185 1.00 72.69 971 ARG A C 1
ATOM 7810 O O . ARG A 1 971 ? -18.866 7.956 39.542 1.00 72.69 971 ARG A O 1
ATOM 7817 N N . LYS A 1 972 ? -20.706 6.703 39.867 1.00 76.56 972 LYS A N 1
ATOM 7818 C CA . LYS A 1 972 ? -21.258 7.436 41.029 1.00 76.56 972 LYS A CA 1
ATOM 7819 C C . LYS A 1 972 ? -21.546 8.928 40.762 1.00 76.56 972 LYS A C 1
ATOM 7821 O O . LYS A 1 972 ? -21.711 9.695 41.710 1.00 76.56 972 LYS A O 1
ATOM 7826 N N . SER A 1 973 ? -21.604 9.348 39.497 1.00 86.88 973 SER A N 1
ATOM 7827 C CA . SER A 1 973 ? -21.887 10.729 39.106 1.00 86.88 973 SER A CA 1
ATOM 7828 C C . SER A 1 973 ? -23.382 11.040 39.203 1.00 86.88 973 SER A C 1
ATOM 7830 O O . SER A 1 973 ? -24.236 10.196 38.920 1.00 86.88 973 SER A O 1
ATOM 7832 N N . CYS A 1 974 ? -23.704 12.260 39.627 1.00 89.38 974 CYS A N 1
ATOM 7833 C CA . CYS A 1 974 ? -25.061 12.723 39.866 1.00 89.38 974 CYS A CA 1
ATOM 7834 C C . CYS A 1 974 ? -25.340 13.995 39.054 1.00 89.38 974 CYS A C 1
ATOM 7836 O O . CYS A 1 974 ? -24.710 15.025 39.265 1.00 89.38 974 CYS A O 1
ATOM 7838 N N . TYR A 1 975 ? -26.308 13.911 38.139 1.00 91.25 975 TYR A N 1
ATOM 7839 C CA . TYR A 1 975 ? -26.800 15.034 37.323 1.00 91.25 975 TYR A CA 1
ATOM 7840 C C . TYR A 1 975 ? -28.236 15.430 37.720 1.00 91.25 975 TYR A C 1
ATOM 7842 O O . TYR A 1 975 ? -28.869 16.249 37.063 1.00 91.25 975 TYR A O 1
ATOM 7850 N N . VAL A 1 976 ? -28.792 14.795 38.758 1.00 90.81 976 VAL A N 1
ATOM 7851 C CA . VAL A 1 976 ? -30.176 14.986 39.213 1.00 90.81 976 VAL A CA 1
ATOM 7852 C C . VAL A 1 976 ? -30.289 16.327 39.940 1.00 90.81 976 VAL A C 1
ATOM 7854 O O . VAL A 1 976 ? -29.443 16.644 40.766 1.00 90.81 976 VAL A O 1
ATOM 7857 N N . ALA A 1 977 ? -31.334 17.105 39.659 1.00 91.94 977 ALA A N 1
ATOM 7858 C CA . ALA A 1 977 ? -31.516 18.416 40.281 1.00 91.94 977 ALA A CA 1
ATOM 7859 C C . ALA A 1 977 ? -31.839 18.326 41.797 1.00 91.94 977 ALA A C 1
ATOM 7861 O O . ALA A 1 977 ? -32.598 17.431 42.195 1.00 91.94 977 ALA A O 1
ATOM 7862 N N . PRO A 1 978 ? -31.322 19.238 42.652 1.00 89.88 978 PRO A N 1
ATOM 7863 C CA . PRO A 1 978 ? -31.473 19.172 44.111 1.00 89.88 978 PRO A CA 1
ATOM 7864 C C . PRO A 1 978 ? -32.926 19.090 44.594 1.00 89.88 978 PRO A C 1
ATOM 7866 O O . PRO A 1 978 ? -33.234 18.388 45.559 1.00 89.88 978 PRO A O 1
ATOM 7869 N N . GLU A 1 979 ? -33.850 19.786 43.931 1.00 89.56 979 GLU A N 1
ATOM 7870 C CA . GLU A 1 979 ? -35.274 19.823 44.276 1.00 89.56 979 GLU A CA 1
ATOM 7871 C C . GLU A 1 979 ? -35.995 18.478 44.098 1.00 89.56 979 GLU A C 1
ATOM 7873 O O . GLU A 1 979 ? -37.081 18.296 44.645 1.00 89.56 979 GLU A O 1
ATOM 7878 N N . ARG A 1 980 ? -35.396 17.512 43.387 1.00 89.50 980 ARG A N 1
ATOM 7879 C CA . ARG A 1 980 ? -35.983 16.177 43.217 1.00 89.50 980 ARG A CA 1
ATOM 7880 C C . ARG A 1 980 ? -35.884 15.306 44.469 1.00 89.50 980 ARG A C 1
ATOM 7882 O O . ARG A 1 980 ? -36.645 14.350 44.574 1.00 89.50 980 ARG A O 1
ATOM 7889 N N . PHE A 1 981 ? -35.004 15.626 45.417 1.00 88.31 981 PHE A N 1
ATOM 7890 C CA . PHE A 1 981 ? -34.908 14.903 46.689 1.00 88.31 981 PHE A CA 1
ATOM 7891 C C . PHE A 1 981 ? -35.791 15.540 47.771 1.00 88.31 981 PHE A C 1
ATOM 7893 O O . PHE A 1 981 ? -35.759 16.760 47.933 1.00 88.31 981 PHE A O 1
ATOM 7900 N N . GLN A 1 982 ? -36.540 14.761 48.554 1.00 82.31 982 GLN A N 1
ATOM 7901 C CA . GLN A 1 982 ? -37.412 15.297 49.614 1.00 82.31 982 GLN A CA 1
ATOM 7902 C C . GLN A 1 982 ? -37.465 14.380 50.846 1.00 82.31 982 GLN A C 1
ATOM 7904 O O . GLN A 1 982 ? -37.288 13.168 50.733 1.00 82.31 982 GLN A O 1
ATOM 7909 N N . ASN A 1 983 ? -37.728 14.965 52.017 1.00 77.88 983 ASN A N 1
ATOM 7910 C CA . ASN A 1 983 ? -37.939 14.224 53.264 1.00 77.88 983 ASN A CA 1
ATOM 7911 C C . ASN A 1 983 ? -39.364 13.659 53.320 1.00 77.88 983 ASN A C 1
ATOM 7913 O O . ASN A 1 983 ? -40.306 14.343 52.918 1.00 77.88 983 ASN A O 1
ATOM 7917 N N . GLY A 1 984 ? -39.525 12.451 53.869 1.00 69.69 984 GLY A N 1
ATOM 7918 C CA . GLY A 1 984 ? -40.840 11.876 54.180 1.00 69.69 984 GLY A CA 1
ATOM 7919 C C . GLY A 1 984 ? -41.662 11.413 52.971 1.00 69.69 984 GLY A C 1
ATOM 7920 O O . GLY A 1 984 ? -42.889 11.415 53.038 1.00 69.69 984 GLY A O 1
ATOM 7921 N N . ILE A 1 985 ? -41.018 11.037 51.861 1.00 68.56 985 ILE A N 1
ATOM 7922 C CA . ILE A 1 985 ? -41.713 10.440 50.710 1.00 68.56 985 ILE A CA 1
ATOM 7923 C C . ILE A 1 985 ? -42.017 8.969 51.007 1.00 68.56 985 ILE A C 1
ATOM 7925 O O . ILE A 1 985 ? -41.102 8.163 51.160 1.00 68.56 985 ILE A O 1
ATOM 7929 N N . ASP A 1 986 ? -43.301 8.614 51.019 1.00 66.00 986 ASP A N 1
ATOM 7930 C CA . ASP A 1 986 ? -43.736 7.218 51.066 1.00 66.00 986 ASP A CA 1
ATOM 7931 C C . ASP A 1 986 ? -43.300 6.469 49.790 1.00 66.00 986 ASP A C 1
ATOM 7933 O O . ASP A 1 986 ? -43.387 6.997 48.676 1.00 66.00 986 ASP A O 1
ATOM 7937 N N . MET A 1 987 ? -42.843 5.227 49.942 1.00 64.25 987 MET A N 1
ATOM 7938 C CA . MET A 1 987 ? -42.206 4.413 48.897 1.00 64.25 987 MET A CA 1
ATOM 7939 C C . MET A 1 987 ? -43.200 3.740 47.932 1.00 64.25 987 MET A C 1
ATOM 7941 O O . MET A 1 987 ? -42.799 2.923 47.101 1.00 64.25 987 MET A O 1
ATOM 7945 N N . SER A 1 988 ? -44.493 4.065 48.023 1.00 64.44 988 SER A N 1
ATOM 7946 C CA . SER A 1 988 ? -45.524 3.548 47.117 1.00 64.44 988 SER A CA 1
ATOM 7947 C C . SER A 1 988 ? -45.328 4.025 45.665 1.00 64.44 988 SER A C 1
ATOM 7949 O O . SER A 1 988 ? -44.884 5.147 45.411 1.00 64.44 988 SER A O 1
ATOM 7951 N N . GLU A 1 989 ? -45.732 3.214 44.680 1.00 59.31 989 GLU A N 1
ATOM 7952 C CA . GLU A 1 989 ? -45.667 3.623 43.266 1.00 59.31 989 GLU A CA 1
ATOM 7953 C C . GLU A 1 989 ? -46.495 4.891 42.989 1.00 59.31 989 GLU A C 1
ATOM 7955 O O . GLU A 1 989 ? -46.089 5.739 42.200 1.00 59.31 989 GLU A O 1
ATOM 7960 N N . LYS A 1 990 ? -47.631 5.089 43.671 1.00 63.66 990 LYS A N 1
ATOM 7961 C CA . LYS A 1 990 ? -48.454 6.290 43.453 1.00 63.66 990 LYS A CA 1
ATOM 7962 C C . LYS A 1 990 ? -47.744 7.576 43.882 1.00 63.66 990 LYS A C 1
ATOM 7964 O O . LYS A 1 990 ? -47.824 8.556 43.152 1.00 63.66 990 LYS A O 1
ATOM 7969 N N . SER A 1 991 ? -47.046 7.589 45.017 1.00 63.16 991 SER A N 1
ATOM 7970 C CA . SER A 1 991 ? -46.360 8.786 45.535 1.00 63.16 991 SER A CA 1
ATOM 7971 C C . SER A 1 991 ? -45.107 9.156 44.735 1.00 63.16 991 SER A C 1
ATOM 7973 O O . SER A 1 991 ? -44.831 10.338 44.532 1.00 63.16 991 SER A O 1
ATOM 7975 N N . LEU A 1 992 ? -44.360 8.164 44.242 1.00 63.81 992 LEU A N 1
ATOM 7976 C CA . LEU A 1 992 ? -43.116 8.384 43.493 1.00 63.81 992 LEU A CA 1
ATOM 7977 C C . LEU A 1 992 ? -43.333 8.958 42.077 1.00 63.81 992 LEU A C 1
ATOM 7979 O O . LEU A 1 992 ? -42.459 9.661 41.559 1.00 63.81 992 LEU A O 1
ATOM 7983 N N . PHE A 1 993 ? -44.493 8.691 41.465 1.00 70.00 993 PHE A N 1
ATOM 7984 C CA . PHE A 1 993 ? -44.819 9.070 40.082 1.00 70.00 993 PHE A CA 1
ATOM 7985 C C . PHE A 1 993 ? -45.923 10.144 39.942 1.00 70.00 993 PHE A C 1
ATOM 7987 O O . PHE A 1 993 ? -46.207 10.568 38.827 1.00 70.00 993 PHE A O 1
ATOM 7994 N N . SER A 1 994 ? -46.545 10.633 41.026 1.00 66.00 994 SER A N 1
ATOM 7995 C CA . SER A 1 994 ? -47.724 11.526 40.937 1.00 66.00 994 SER A CA 1
ATOM 7996 C C . SER A 1 994 ? -47.471 12.962 40.459 1.00 66.00 994 SER A C 1
ATOM 7998 O O . SER A 1 994 ? -48.434 13.693 40.238 1.00 66.00 994 SER A O 1
ATOM 8000 N N . TYR A 1 995 ? -46.217 13.411 40.355 1.00 70.12 995 TYR A N 1
ATOM 8001 C CA . TYR A 1 995 ? -45.882 14.805 40.035 1.00 70.12 995 TYR A CA 1
ATOM 8002 C C . TYR A 1 995 ? -45.165 14.919 38.682 1.00 70.12 995 TYR A C 1
ATOM 8004 O O . TYR A 1 995 ? -44.244 14.137 38.438 1.00 70.12 995 TYR A O 1
ATOM 8012 N N . PRO A 1 996 ? -45.517 15.898 37.824 1.00 77.75 996 PRO A N 1
ATOM 8013 C CA . PRO A 1 996 ? -44.836 16.112 36.550 1.00 77.75 996 PRO A CA 1
ATOM 8014 C C . PRO A 1 996 ? -43.408 16.647 36.741 1.00 77.75 996 PRO A C 1
ATOM 8016 O O . PRO A 1 996 ? -43.096 17.314 37.732 1.00 77.75 996 PRO A O 1
ATOM 8019 N N . LEU A 1 997 ? -42.543 16.360 35.767 1.00 83.81 997 LEU A N 1
ATOM 8020 C CA . LEU A 1 997 ? -41.195 16.927 35.669 1.00 83.81 997 LEU A CA 1
ATOM 8021 C C . LEU A 1 997 ? -41.253 18.426 35.321 1.00 83.81 997 LEU A C 1
ATOM 8023 O O . LEU A 1 997 ? -42.165 18.877 34.634 1.00 83.81 997 LEU A O 1
ATOM 8027 N N . ASN A 1 998 ? -40.258 19.189 35.780 1.00 86.56 998 ASN A N 1
ATOM 8028 C CA . ASN A 1 998 ? -40.109 20.621 35.500 1.00 86.56 998 ASN A CA 1
ATOM 8029 C C . ASN A 1 998 ? -38.861 20.856 34.630 1.00 86.56 998 ASN A C 1
ATOM 8031 O O . ASN A 1 998 ? -37.790 20.346 34.959 1.00 86.56 998 ASN A O 1
ATOM 8035 N N . HIS A 1 999 ? -38.960 21.687 33.586 1.00 89.94 999 HIS A N 1
ATOM 8036 C CA . HIS A 1 999 ? -37.830 22.084 32.736 1.00 89.94 999 HIS A CA 1
ATOM 8037 C C . HIS A 1 999 ? -36.625 22.639 33.520 1.00 89.94 999 HIS A C 1
ATOM 8039 O O . HIS A 1 999 ? -35.486 22.418 33.113 1.00 89.94 999 HIS A O 1
ATOM 8045 N N . CYS A 1 1000 ? -36.828 23.295 34.671 1.00 91.31 1000 CYS A N 1
ATOM 8046 C CA . CYS A 1 1000 ? -35.722 23.760 35.519 1.00 91.31 1000 CYS A CA 1
ATOM 8047 C C . CYS A 1 1000 ? -34.829 22.616 36.040 1.00 91.31 1000 CYS A C 1
ATOM 8049 O O . CYS A 1 1000 ? -33.655 22.852 36.337 1.00 91.31 1000 CYS A O 1
ATOM 8051 N N . MET A 1 1001 ? -35.349 21.384 36.121 1.00 92.31 1001 MET A N 1
ATOM 8052 C CA . MET A 1 1001 ? -34.571 20.190 36.473 1.00 92.31 1001 MET A CA 1
ATOM 8053 C C . MET A 1 1001 ? -33.622 19.801 35.330 1.00 92.31 1001 MET A C 1
ATOM 8055 O O . MET A 1 1001 ? -32.451 19.521 35.576 1.00 92.31 1001 MET A O 1
ATOM 8059 N N . ASP A 1 1002 ? -34.105 19.837 34.083 1.00 93.12 1002 ASP A N 1
ATOM 8060 C CA . ASP A 1 1002 ? -33.305 19.535 32.889 1.00 93.12 1002 ASP A CA 1
ATOM 8061 C C . ASP A 1 1002 ? -32.221 20.605 32.639 1.00 93.12 1002 ASP A C 1
ATOM 8063 O O . ASP A 1 1002 ? -31.110 20.264 32.227 1.00 93.12 1002 ASP A O 1
ATOM 8067 N N . ILE A 1 1003 ? -32.496 21.883 32.953 1.00 94.38 1003 ILE A N 1
ATOM 8068 C CA . ILE A 1 1003 ? -31.497 22.970 32.910 1.00 94.38 1003 ILE A CA 1
ATOM 8069 C C . ILE A 1 1003 ? -30.324 22.669 33.856 1.00 94.38 1003 ILE A C 1
ATOM 8071 O O . ILE A 1 1003 ? -29.171 22.748 33.432 1.00 94.38 1003 ILE A O 1
ATOM 8075 N N . PHE A 1 1004 ? -30.601 22.258 35.100 1.00 94.62 1004 PHE A N 1
ATOM 8076 C CA . PHE A 1 1004 ? -29.558 21.874 36.061 1.00 94.62 1004 PHE A CA 1
ATOM 8077 C C . PHE A 1 1004 ? -28.733 20.685 35.557 1.00 94.62 1004 PHE A C 1
ATOM 8079 O O . PHE A 1 1004 ? -27.501 20.728 35.569 1.00 94.62 1004 PHE A O 1
ATOM 8086 N N . SER A 1 1005 ? -29.401 19.643 35.049 1.00 94.38 1005 SER A N 1
ATOM 8087 C CA . SER A 1 1005 ? -28.722 18.473 34.489 1.00 94.38 1005 SER A CA 1
ATOM 8088 C C . SER A 1 1005 ? -27.810 18.835 33.311 1.00 94.38 1005 SER A C 1
ATOM 8090 O O . SER A 1 1005 ? -26.693 18.321 33.234 1.00 94.38 1005 SER A O 1
ATOM 8092 N N . ILE A 1 1006 ? -28.227 19.750 32.423 1.00 94.62 1006 ILE A N 1
ATOM 8093 C CA . ILE A 1 1006 ? -27.357 20.246 31.345 1.00 94.62 1006 ILE A CA 1
ATOM 8094 C C . ILE A 1 1006 ? -26.227 21.123 31.889 1.00 94.62 1006 ILE A C 1
ATOM 8096 O O . ILE A 1 1006 ? -25.106 20.954 31.424 1.00 94.62 1006 ILE A O 1
ATOM 8100 N N . GLY A 1 1007 ? -26.442 21.951 32.916 1.00 93.25 1007 GLY A N 1
ATOM 8101 C CA . GLY A 1 1007 ? -25.356 22.661 33.609 1.00 93.25 1007 GLY A CA 1
ATOM 8102 C C . GLY A 1 1007 ? -24.250 21.711 34.092 1.00 93.25 1007 GLY A C 1
ATOM 8103 O O . GLY A 1 1007 ? -23.067 21.939 33.833 1.00 93.25 1007 GLY A O 1
ATOM 8104 N N . CYS A 1 1008 ? -24.622 20.572 34.686 1.00 93.69 1008 CYS A N 1
ATOM 8105 C CA . CYS A 1 1008 ? -23.670 19.525 35.073 1.00 93.69 1008 CYS A CA 1
ATOM 8106 C C . CYS A 1 1008 ? -22.959 18.862 33.872 1.00 93.69 1008 CYS A C 1
ATOM 8108 O O . CYS A 1 1008 ? -21.772 18.548 33.972 1.00 93.69 1008 CYS A O 1
ATOM 8110 N N . VAL A 1 1009 ? -23.646 18.657 32.740 1.00 95.00 1009 VAL A N 1
ATOM 8111 C CA . VAL A 1 1009 ? -23.043 18.113 31.502 1.00 95.00 1009 VAL A CA 1
ATOM 8112 C C . VAL A 1 1009 ? -22.096 19.117 30.838 1.00 95.00 1009 VAL A C 1
ATOM 8114 O O . VAL A 1 1009 ? -21.041 18.716 30.355 1.00 95.00 1009 VAL A O 1
ATOM 8117 N N . LEU A 1 1010 ? -22.431 20.410 30.831 1.00 94.38 1010 LEU A N 1
ATOM 8118 C CA . LEU A 1 1010 ? -21.555 21.471 30.331 1.00 94.38 1010 LEU A CA 1
ATOM 8119 C C . LEU A 1 1010 ? -20.297 21.595 31.194 1.00 94.38 1010 LEU A C 1
ATOM 8121 O O . LEU A 1 1010 ? -19.199 21.692 30.656 1.00 94.38 1010 LEU A O 1
ATOM 8125 N N . CYS A 1 1011 ? -20.433 21.504 32.518 1.00 92.38 1011 CYS A N 1
ATOM 8126 C CA . CYS A 1 1011 ? -19.280 21.450 33.410 1.00 92.38 1011 CYS A CA 1
ATOM 8127 C C . CYS A 1 1011 ? -18.357 20.263 33.066 1.00 92.38 1011 CYS A C 1
ATOM 8129 O O . CYS A 1 1011 ? -17.164 20.470 32.875 1.00 92.38 1011 CYS A O 1
ATOM 8131 N N . GLU A 1 1012 ? -18.906 19.054 32.869 1.00 92.06 1012 GLU A N 1
ATOM 8132 C CA . GLU A 1 1012 ? -18.137 17.863 32.453 1.00 92.06 1012 GLU A CA 1
ATOM 8133 C C . GLU A 1 1012 ? -17.495 17.996 31.053 1.00 92.06 1012 GLU A C 1
ATOM 8135 O O . GLU A 1 1012 ? -16.421 17.446 30.810 1.00 92.06 1012 GLU A O 1
ATOM 8140 N N . LEU A 1 1013 ? -18.132 18.726 30.133 1.00 94.00 1013 LEU A N 1
ATOM 8141 C CA . LEU A 1 1013 ? -17.638 18.992 28.776 1.00 94.00 1013 LEU A CA 1
ATOM 8142 C C . LEU A 1 1013 ? -16.414 19.919 28.767 1.00 94.00 1013 LEU A C 1
ATOM 8144 O O . LEU A 1 1013 ? -15.482 19.689 27.995 1.00 94.00 1013 LEU A O 1
ATOM 8148 N N . PHE A 1 1014 ? -16.410 20.958 29.606 1.00 92.94 1014 PHE A N 1
ATOM 8149 C CA . PHE A 1 1014 ? -15.304 21.918 29.676 1.00 92.94 1014 PHE A CA 1
ATOM 8150 C C . PHE A 1 1014 ? -14.186 21.501 30.638 1.00 92.94 1014 PHE A C 1
ATOM 8152 O O . PHE A 1 1014 ? -13.047 21.883 30.405 1.00 92.94 1014 PHE A O 1
ATOM 8159 N N . SER A 1 1015 ? -14.465 20.653 31.632 1.00 89.31 1015 SER A N 1
ATOM 8160 C CA . SER A 1 1015 ? -13.476 20.105 32.578 1.00 89.31 1015 SER A CA 1
ATOM 8161 C C . SER A 1 1015 ? -12.755 18.828 32.099 1.00 89.31 1015 SER A C 1
ATOM 8163 O O . SER A 1 1015 ? -12.107 18.147 32.901 1.00 89.31 1015 SER A O 1
ATOM 8165 N N . ASP A 1 1016 ? -12.918 18.464 30.822 1.00 85.31 1016 ASP A N 1
ATOM 8166 C CA . ASP A 1 1016 ? -12.401 17.238 30.192 1.00 85.31 1016 ASP A CA 1
ATOM 8167 C C . ASP A 1 1016 ? -12.790 15.940 30.927 1.00 85.31 1016 ASP A C 1
ATOM 8169 O O . ASP A 1 1016 ? -11.972 15.076 31.245 1.00 85.31 1016 ASP A O 1
ATOM 8173 N N . GLY A 1 1017 ? -14.095 15.783 31.181 1.00 85.62 1017 GLY A N 1
ATOM 8174 C CA . GLY A 1 1017 ? -14.690 14.548 31.701 1.00 85.62 1017 GLY A CA 1
ATOM 8175 C C . GLY A 1 1017 ? -14.831 14.478 33.226 1.00 85.62 1017 GLY A C 1
ATOM 8176 O O . GLY A 1 1017 ? -15.246 13.435 33.750 1.00 85.62 1017 GLY A O 1
ATOM 8177 N N . ARG A 1 1018 ? -14.528 15.562 33.956 1.00 87.19 1018 ARG A N 1
ATOM 8178 C CA . ARG A 1 1018 ? -14.711 15.650 35.416 1.00 87.19 1018 ARG A CA 1
ATOM 8179 C C . ARG A 1 1018 ? -16.139 16.106 35.742 1.00 87.19 1018 ARG A C 1
ATOM 8181 O O . ARG A 1 1018 ? -16.508 17.257 35.518 1.00 87.19 1018 ARG A O 1
ATOM 8188 N N . TYR A 1 1019 ? -16.959 15.201 36.270 1.00 87.00 1019 TYR A N 1
ATOM 8189 C CA . TYR A 1 1019 ? -18.332 15.513 36.681 1.00 87.00 1019 TYR A CA 1
ATOM 8190 C C . TYR A 1 1019 ? -18.366 16.304 37.999 1.00 87.00 1019 TYR A C 1
ATOM 8192 O O . TYR A 1 1019 ? -17.512 16.124 38.865 1.00 87.00 1019 TYR A O 1
ATOM 8200 N N . LEU A 1 1020 ? -19.382 17.156 38.156 1.00 86.44 1020 LEU A N 1
ATOM 8201 C CA . LEU A 1 1020 ? -19.439 18.138 39.244 1.00 86.44 1020 LEU A CA 1
ATOM 8202 C C . LEU A 1 1020 ? -19.842 17.555 40.610 1.00 86.44 1020 LEU A C 1
ATOM 8204 O O . LEU A 1 1020 ? -19.274 17.933 41.632 1.00 86.44 1020 LEU A O 1
ATOM 8208 N N . PHE A 1 1021 ? -20.807 16.631 40.624 1.00 89.12 1021 PHE A N 1
ATOM 8209 C CA . PHE A 1 1021 ? -21.364 16.056 41.850 1.00 89.12 1021 PHE A CA 1
ATOM 8210 C C . PHE A 1 1021 ? -21.369 14.525 41.814 1.00 89.12 1021 PHE A C 1
ATOM 8212 O O . PHE A 1 1021 ? -21.768 13.909 40.823 1.00 89.12 1021 PHE A O 1
ATOM 8219 N N . ASN A 1 1022 ? -21.019 13.902 42.937 1.00 87.94 1022 ASN A N 1
ATOM 8220 C CA . ASN A 1 1022 ? -21.571 12.606 43.332 1.00 87.94 1022 ASN A CA 1
ATOM 8221 C C . ASN A 1 1022 ? -22.844 12.804 44.188 1.00 87.94 1022 ASN A C 1
ATOM 8223 O O . ASN A 1 1022 ? -23.204 13.934 44.517 1.00 87.94 1022 ASN A O 1
ATOM 8227 N N . LEU A 1 1023 ? -23.548 11.722 44.550 1.00 86.31 1023 LEU A N 1
ATOM 8228 C CA . LEU A 1 1023 ? -24.793 11.834 45.327 1.00 86.31 1023 LEU A CA 1
ATOM 8229 C C . LEU A 1 1023 ? -24.602 12.561 46.673 1.00 86.31 1023 LEU A C 1
ATOM 8231 O O . LEU A 1 1023 ? -25.412 13.419 47.005 1.00 86.31 1023 LEU A O 1
ATOM 8235 N N . ALA A 1 1024 ? -23.540 12.259 47.425 1.00 83.50 1024 ALA A N 1
ATOM 8236 C CA . ALA A 1 1024 ? -23.288 12.888 48.723 1.00 83.50 1024 ALA A CA 1
ATOM 8237 C C . ALA A 1 1024 ? -23.003 14.392 48.578 1.00 83.50 1024 ALA A C 1
ATOM 8239 O O . ALA A 1 1024 ? -23.611 15.201 49.271 1.00 83.50 1024 ALA A O 1
ATOM 8240 N N . GLN A 1 1025 ? -22.168 14.766 47.604 1.00 85.94 1025 GLN A N 1
ATOM 8241 C CA . GLN A 1 1025 ? -21.844 16.165 47.296 1.00 85.94 1025 GLN A CA 1
ATOM 8242 C C . GLN A 1 1025 ? -23.075 16.974 46.864 1.00 85.94 1025 GLN A C 1
ATOM 8244 O O . GLN A 1 1025 ? -23.187 18.147 47.204 1.00 85.94 1025 GLN A O 1
ATOM 8249 N N . LEU A 1 1026 ? -24.019 16.367 46.136 1.00 88.12 1026 LEU A N 1
ATOM 8250 C CA . LEU A 1 1026 ? -25.273 17.036 45.776 1.00 88.12 1026 LEU A CA 1
ATOM 8251 C C . LEU A 1 1026 ? -26.173 17.266 47.004 1.00 88.12 1026 LEU A C 1
ATOM 8253 O O . LEU A 1 1026 ? -26.810 18.313 47.114 1.00 88.12 1026 LEU A O 1
ATOM 8257 N N . LEU A 1 1027 ? -26.240 16.295 47.919 1.00 85.81 1027 LEU A N 1
ATOM 8258 C CA . LEU A 1 1027 ? -27.032 16.402 49.149 1.00 85.81 1027 LEU A CA 1
ATOM 8259 C C . LEU A 1 1027 ? -26.443 17.451 50.108 1.00 85.81 1027 LEU A C 1
ATOM 8261 O O . LEU A 1 1027 ? -27.188 18.242 50.680 1.00 85.81 1027 LEU A O 1
ATOM 8265 N N . GLU A 1 1028 ? -25.118 17.531 50.208 1.00 81.94 1028 GLU A N 1
ATOM 8266 C CA . GLU A 1 1028 ? -24.389 18.587 50.922 1.00 81.94 1028 GLU A CA 1
ATOM 8267 C C . GLU A 1 1028 ? -24.600 19.975 50.283 1.00 81.94 1028 GLU A C 1
ATOM 8269 O O . GLU A 1 1028 ? -24.936 20.945 50.967 1.00 81.94 1028 GLU A O 1
ATOM 8274 N N . TYR A 1 1029 ? -24.507 20.064 48.951 1.00 83.31 1029 TYR A N 1
ATOM 8275 C CA . TYR A 1 1029 ? -24.800 21.287 48.195 1.00 83.31 1029 TYR A CA 1
ATOM 8276 C C . TYR A 1 1029 ? -26.250 21.765 48.384 1.00 83.31 1029 TYR A C 1
ATOM 8278 O O . TYR A 1 1029 ? -26.519 22.968 48.379 1.00 83.31 1029 TYR A O 1
ATOM 8286 N N . LYS A 1 1030 ? -27.188 20.832 48.598 1.00 83.00 1030 LYS A N 1
ATOM 8287 C CA . LYS A 1 1030 ? -28.582 21.125 48.950 1.00 83.00 1030 LYS A CA 1
ATOM 8288 C C . LYS A 1 1030 ? -28.752 21.608 50.397 1.00 83.00 1030 LYS A C 1
ATOM 8290 O O . LYS A 1 1030 ? -29.616 22.447 50.635 1.00 83.00 1030 LYS A O 1
ATOM 8295 N N . ALA A 1 1031 ? -27.999 21.051 51.345 1.00 77.25 1031 ALA A N 1
ATOM 8296 C CA . ALA A 1 1031 ? -28.182 21.284 52.781 1.00 77.25 1031 ALA A CA 1
ATOM 8297 C C . ALA A 1 1031 ? -27.519 22.570 53.308 1.00 77.25 1031 ALA A C 1
ATOM 8299 O O . ALA A 1 1031 ? -27.865 23.039 54.388 1.00 77.25 1031 ALA A O 1
ATOM 8300 N N . THR A 1 1032 ? -26.565 23.136 52.570 1.00 68.44 1032 THR A N 1
ATOM 8301 C CA . THR A 1 1032 ? -25.854 24.366 52.947 1.00 68.44 1032 THR A CA 1
ATOM 8302 C C . THR A 1 1032 ? -26.762 25.597 52.850 1.00 68.44 1032 THR A C 1
ATOM 8304 O O . THR A 1 1032 ? -27.366 25.849 51.810 1.00 68.44 1032 THR A O 1
ATOM 8307 N N . ASP A 1 1033 ? -26.833 26.418 53.896 1.00 57.78 1033 ASP A N 1
ATOM 8308 C CA . ASP A 1 1033 ? -27.672 27.623 53.888 1.00 57.78 1033 ASP A CA 1
ATOM 8309 C C . ASP A 1 1033 ? -27.160 28.713 52.921 1.00 57.78 1033 ASP A C 1
ATOM 8311 O O . ASP A 1 1033 ? -26.019 28.700 52.462 1.00 57.78 1033 ASP A O 1
ATOM 8315 N N . GLN A 1 1034 ? -28.004 29.690 52.581 1.00 52.44 1034 GLN A N 1
ATOM 8316 C CA . GLN A 1 1034 ? -27.700 30.748 51.593 1.00 52.44 1034 GLN A CA 1
ATOM 8317 C C . GLN A 1 1034 ? -26.642 31.792 52.027 1.00 52.44 1034 GLN A C 1
ATOM 8319 O O . GLN A 1 1034 ? -26.425 32.758 51.300 1.00 52.44 1034 GLN A O 1
ATOM 8324 N N . LYS A 1 1035 ? -26.014 31.645 53.204 1.00 45.06 1035 LYS A N 1
ATOM 8325 C CA . LYS A 1 1035 ? -25.276 32.727 53.892 1.00 45.06 1035 LYS A CA 1
ATOM 8326 C C . LYS A 1 1035 ? -23.784 32.489 54.173 1.00 45.06 1035 LYS A C 1
ATOM 8328 O O . LYS A 1 1035 ? -23.181 33.337 54.823 1.00 45.06 1035 LYS A O 1
ATOM 8333 N N . ILE A 1 1036 ? -23.174 31.402 53.698 1.00 42.88 1036 ILE A N 1
ATOM 8334 C CA . ILE A 1 1036 ? -21.725 31.166 53.864 1.00 42.88 1036 ILE A CA 1
ATOM 8335 C C . ILE A 1 1036 ? -21.029 31.257 52.501 1.00 42.88 1036 ILE A C 1
ATOM 8337 O O . ILE A 1 1036 ? -21.381 30.542 51.565 1.00 42.88 1036 ILE A O 1
ATOM 8341 N N . ILE A 1 1037 ? -20.064 32.176 52.397 1.00 40.59 1037 ILE A N 1
ATOM 8342 C CA . ILE A 1 1037 ? -19.362 32.565 51.160 1.00 40.59 1037 ILE A CA 1
ATOM 8343 C C . ILE A 1 1037 ? -18.150 31.645 50.939 1.00 40.59 1037 ILE A C 1
ATOM 8345 O O . ILE A 1 1037 ? -17.028 32.094 50.749 1.00 40.59 1037 ILE A O 1
ATOM 8349 N N . GLU A 1 1038 ? -18.377 30.334 50.962 1.00 46.84 1038 GLU A N 1
ATOM 8350 C CA . GLU A 1 1038 ? -17.399 29.368 50.461 1.00 46.84 1038 GLU A CA 1
ATOM 8351 C C . GLU A 1 1038 ? -18.079 28.477 49.429 1.00 46.84 1038 GLU A C 1
ATOM 8353 O O . GLU A 1 1038 ? -18.912 27.614 49.717 1.00 46.84 1038 GLU A O 1
ATOM 8358 N N . PHE A 1 1039 ? -17.736 28.753 48.173 1.00 54.19 1039 PHE A N 1
ATOM 8359 C CA . PHE A 1 1039 ? -18.069 27.918 47.034 1.00 54.19 1039 PHE A CA 1
ATOM 8360 C C . PHE A 1 1039 ? -17.391 26.568 47.279 1.00 54.19 1039 PHE A C 1
ATOM 8362 O O . PHE A 1 1039 ? -16.173 26.477 47.171 1.00 54.19 1039 PHE A O 1
ATOM 8369 N N . ASN A 1 1040 ? -18.178 25.562 47.680 1.00 62.62 1040 ASN A N 1
ATOM 8370 C CA . ASN A 1 1040 ? -17.728 24.244 48.150 1.00 62.62 1040 ASN A CA 1
ATOM 8371 C C . ASN A 1 1040 ? -16.438 23.812 47.418 1.00 62.62 1040 ASN A C 1
ATOM 8373 O O . ASN A 1 1040 ? -16.505 23.662 46.197 1.00 62.62 1040 ASN A O 1
ATOM 8377 N N . GLU A 1 1041 ? -15.283 23.674 48.099 1.00 66.88 1041 GLU A N 1
ATOM 8378 C CA . GLU A 1 1041 ? -13.939 23.769 47.468 1.00 66.88 1041 GLU A CA 1
ATOM 8379 C C . GLU A 1 1041 ? -13.789 22.959 46.167 1.00 66.88 1041 GLU A C 1
ATOM 8381 O O . GLU A 1 1041 ? -13.094 23.354 45.232 1.00 66.88 1041 GLU A O 1
ATOM 8386 N N . ASN A 1 1042 ? -14.421 21.785 46.116 1.00 70.25 1042 ASN A N 1
ATOM 8387 C CA . ASN A 1 1042 ? -14.414 20.890 44.965 1.00 70.25 1042 ASN A CA 1
ATOM 8388 C C . ASN A 1 1042 ? -15.072 21.505 43.710 1.00 70.25 1042 ASN A C 1
ATOM 8390 O O . ASN A 1 1042 ? -14.580 21.308 42.601 1.00 70.25 1042 ASN A O 1
ATOM 8394 N N . ILE A 1 1043 ? -16.154 22.272 43.872 1.00 78.12 1043 ILE A N 1
ATOM 8395 C CA . ILE A 1 1043 ? -16.812 23.023 42.794 1.00 78.12 1043 ILE A CA 1
ATOM 8396 C C . ILE A 1 1043 ? -15.863 24.115 42.290 1.00 78.12 1043 ILE A C 1
ATOM 8398 O O . ILE A 1 1043 ? -15.678 24.235 41.083 1.00 78.12 1043 ILE A O 1
ATOM 8402 N N . GLU A 1 1044 ? -15.204 24.866 43.179 1.00 78.50 1044 GLU A N 1
ATOM 8403 C CA . GLU A 1 1044 ? -14.256 25.915 42.776 1.00 78.50 1044 GLU A CA 1
ATOM 8404 C C . GLU A 1 1044 ? -13.027 25.330 42.052 1.00 78.50 1044 GLU A C 1
ATOM 8406 O O . GLU A 1 1044 ? -12.630 25.818 40.992 1.00 78.50 1044 GLU A O 1
ATOM 8411 N N . LYS A 1 1045 ? -12.475 24.219 42.563 1.00 81.62 1045 LYS A N 1
ATOM 8412 C CA . LYS A 1 1045 ? -11.379 23.456 41.935 1.00 81.62 1045 LYS A CA 1
ATOM 8413 C C . LYS A 1 1045 ? -11.741 22.955 40.530 1.00 81.62 1045 LYS A C 1
ATOM 8415 O O . LYS A 1 1045 ? -10.883 22.976 39.653 1.00 81.62 1045 LYS A O 1
ATOM 8420 N N . ILE A 1 1046 ? -12.988 22.536 40.292 1.00 82.56 1046 ILE A N 1
ATOM 8421 C CA . ILE A 1 1046 ? -13.457 22.129 38.955 1.00 82.56 1046 ILE A CA 1
ATOM 8422 C C . ILE A 1 1046 ? -13.728 23.353 38.065 1.00 82.56 1046 ILE A C 1
ATOM 8424 O O . ILE A 1 1046 ? -13.324 23.352 36.905 1.00 82.56 1046 ILE A O 1
ATOM 8428 N N . MET A 1 1047 ? -14.345 24.417 38.590 1.00 85.75 1047 MET A N 1
ATOM 8429 C CA . MET A 1 1047 ? -14.628 25.638 37.821 1.00 85.75 1047 MET A CA 1
ATOM 8430 C C . MET A 1 1047 ? -13.362 26.369 37.368 1.00 85.75 1047 MET A C 1
ATOM 8432 O O . MET A 1 1047 ? -13.390 27.012 36.323 1.00 85.75 1047 MET A O 1
ATOM 8436 N N . LYS A 1 1048 ? -12.230 26.226 38.070 1.00 84.31 1048 LYS A N 1
ATOM 8437 C CA . LYS A 1 1048 ? -10.919 26.726 37.607 1.00 84.31 1048 LYS A CA 1
ATOM 8438 C C . LYS A 1 1048 ? -10.455 26.117 36.273 1.00 84.31 1048 LYS A C 1
ATOM 8440 O O . LYS A 1 1048 ? -9.632 26.732 35.610 1.00 84.31 1048 LYS A O 1
ATOM 8445 N N . LEU A 1 1049 ? -10.997 24.965 35.864 1.00 85.75 1049 LEU A N 1
ATOM 8446 C CA . LEU A 1 1049 ? -10.701 24.306 34.581 1.00 85.75 1049 LEU A CA 1
ATOM 8447 C C . LEU A 1 1049 ? -11.653 24.721 33.444 1.00 85.75 1049 LEU A C 1
ATOM 8449 O O . LEU A 1 1049 ? -11.423 24.374 32.291 1.00 85.75 1049 LEU A O 1
ATOM 8453 N N . VAL A 1 1050 ? -12.746 25.418 33.759 1.00 87.50 1050 VAL A N 1
ATOM 8454 C CA . VAL A 1 1050 ? -13.742 25.873 32.780 1.00 87.50 1050 VAL A CA 1
ATOM 8455 C C . VAL A 1 1050 ? -13.292 27.225 32.198 1.00 87.50 1050 VAL A C 1
ATOM 8457 O O . VAL A 1 1050 ? -12.854 28.072 32.973 1.00 87.50 1050 VAL A O 1
ATOM 8460 N N . PRO A 1 1051 ? -13.416 27.492 30.882 1.00 87.19 1051 PRO A N 1
ATOM 8461 C CA . PRO A 1 1051 ? -13.116 28.811 30.313 1.00 87.19 1051 PRO A CA 1
ATOM 8462 C C . PRO A 1 1051 ? -14.027 29.905 30.885 1.00 87.19 1051 PRO A C 1
ATOM 8464 O O . PRO A 1 1051 ? -15.232 29.684 31.004 1.00 87.19 1051 PRO A O 1
ATOM 8467 N N . ASP A 1 1052 ? -13.498 31.102 31.170 1.00 83.62 1052 ASP A N 1
ATOM 8468 C CA . ASP A 1 1052 ? -14.264 32.200 31.796 1.00 83.62 1052 ASP A CA 1
ATOM 8469 C C . ASP A 1 1052 ? -15.559 32.536 31.042 1.00 83.62 1052 ASP A C 1
ATOM 8471 O O . ASP A 1 1052 ? -16.624 32.603 31.650 1.00 83.62 1052 ASP A O 1
ATOM 8475 N N . SER A 1 1053 ? -15.500 32.584 29.704 1.00 83.81 1053 SER A N 1
ATOM 8476 C CA . SER A 1 1053 ? -16.667 32.763 28.812 1.00 83.81 1053 SER A CA 1
ATOM 8477 C C . SER A 1 1053 ? -17.828 31.772 29.026 1.00 83.81 1053 SER A C 1
ATOM 8479 O O . SER A 1 1053 ? -18.948 32.045 28.600 1.00 83.81 1053 SER A O 1
ATOM 8481 N N . MET A 1 1054 ? -17.585 30.631 29.680 1.00 88.94 1054 MET A N 1
ATOM 8482 C CA . MET A 1 1054 ? -18.586 29.604 29.987 1.00 88.94 1054 MET A CA 1
ATOM 8483 C C . MET A 1 1054 ? -18.948 29.523 31.480 1.00 88.94 1054 MET A C 1
ATOM 8485 O O . MET A 1 1054 ? -19.977 28.924 31.804 1.00 88.94 1054 MET A O 1
ATOM 8489 N N . LYS A 1 1055 ? -18.141 30.094 32.392 1.00 87.38 1055 LYS A N 1
ATOM 8490 C CA . LYS A 1 1055 ? -18.330 29.955 33.851 1.00 87.38 1055 LYS A CA 1
ATOM 8491 C C . LYS A 1 1055 ? -19.677 30.508 34.300 1.00 87.38 1055 LYS A C 1
ATOM 8493 O O . LYS A 1 1055 ? -20.460 29.762 34.884 1.00 87.38 1055 LYS A O 1
ATOM 8498 N N . ASP A 1 1056 ? -19.979 31.763 33.974 1.00 85.38 1056 ASP A N 1
ATOM 8499 C CA . ASP A 1 1056 ? -21.201 32.443 34.431 1.00 85.38 1056 ASP A CA 1
ATOM 8500 C C . ASP A 1 1056 ? -22.477 31.738 33.954 1.00 85.38 1056 ASP A C 1
ATOM 8502 O O . ASP A 1 1056 ? -23.421 31.543 34.723 1.00 85.38 1056 ASP A O 1
ATOM 8506 N N . LEU A 1 1057 ? -22.473 31.269 32.700 1.00 89.56 1057 LEU A N 1
ATOM 8507 C CA . LEU A 1 1057 ? -23.562 30.475 32.135 1.00 89.56 1057 LEU A CA 1
ATOM 8508 C C . LEU A 1 1057 ? -23.769 29.176 32.926 1.00 89.56 1057 LEU A C 1
ATOM 8510 O O . LEU A 1 1057 ? -24.896 28.861 33.309 1.00 89.56 1057 LEU A O 1
ATOM 8514 N N . ILE A 1 1058 ? -22.697 28.423 33.193 1.00 90.50 1058 ILE A N 1
ATOM 8515 C CA . ILE A 1 1058 ? -22.795 27.157 33.928 1.00 90.50 1058 ILE A CA 1
ATOM 8516 C C . ILE A 1 1058 ? -23.236 27.411 35.375 1.00 90.50 1058 ILE A C 1
ATOM 8518 O O . ILE A 1 1058 ? -24.118 26.699 35.852 1.00 90.50 1058 ILE A O 1
ATOM 8522 N N . ILE A 1 1059 ? -22.699 28.438 36.045 1.00 87.12 1059 ILE A N 1
ATOM 8523 C CA . ILE A 1 1059 ? -23.075 28.842 37.411 1.00 87.12 1059 ILE A CA 1
ATOM 8524 C C . ILE A 1 1059 ? -24.572 29.184 37.491 1.00 87.12 1059 ILE A C 1
ATOM 8526 O O . ILE A 1 1059 ? -25.260 28.687 38.383 1.00 87.12 1059 ILE A O 1
ATOM 8530 N N . SER A 1 1060 ? -25.099 29.949 36.527 1.00 88.38 1060 SER A N 1
ATOM 8531 C CA . SER A 1 1060 ? -26.538 30.235 36.417 1.00 88.38 1060 SER A CA 1
ATOM 8532 C C . SER A 1 1060 ? -27.365 28.946 36.285 1.00 88.38 1060 SER A C 1
ATOM 8534 O O . SER A 1 1060 ? -28.350 28.759 37.004 1.00 88.38 1060 SER A O 1
ATOM 8536 N N . MET A 1 1061 ? -26.936 28.007 35.433 1.00 91.50 1061 MET A N 1
ATOM 8537 C CA . MET A 1 1061 ? -27.657 26.750 35.194 1.00 91.50 1061 MET A CA 1
ATOM 8538 C C . MET A 1 1061 ? -27.631 25.783 36.390 1.00 91.50 1061 MET A C 1
ATOM 8540 O O . MET A 1 1061 ? -28.622 25.088 36.615 1.00 91.50 1061 MET A O 1
ATOM 8544 N N . ILE A 1 1062 ? -26.545 25.738 37.175 1.00 90.56 1062 ILE A N 1
ATOM 8545 C CA . ILE A 1 1062 ? -26.431 24.871 38.367 1.00 90.56 1062 ILE A CA 1
ATOM 8546 C C . ILE A 1 1062 ? -26.967 25.507 39.661 1.00 90.56 1062 ILE A C 1
ATOM 8548 O O . ILE A 1 1062 ? -26.847 24.895 40.722 1.00 90.56 1062 ILE A O 1
ATOM 8552 N N . SER A 1 1063 ? -27.556 26.708 39.605 1.00 87.38 1063 SER A N 1
ATOM 8553 C CA . SER A 1 1063 ? -28.089 27.389 40.792 1.00 87.38 1063 SER A CA 1
ATOM 8554 C C . SER A 1 1063 ? -29.033 26.498 41.609 1.00 87.38 1063 SER A C 1
ATOM 8556 O O . SER A 1 1063 ? -29.822 25.715 41.073 1.00 87.38 1063 SER A O 1
ATOM 8558 N N . ARG A 1 1064 ? -28.995 26.628 42.937 1.00 82.06 1064 ARG A N 1
ATOM 8559 C CA . ARG A 1 1064 ? -29.852 25.840 43.836 1.00 82.06 1064 ARG A CA 1
ATOM 8560 C C . ARG A 1 1064 ? -31.325 26.185 43.692 1.00 82.06 1064 ARG A C 1
ATOM 8562 O O . ARG A 1 1064 ? -32.142 25.271 43.719 1.00 82.06 1064 ARG A O 1
ATOM 8569 N N . ASP A 1 1065 ? -31.646 27.463 43.499 1.00 84.19 1065 ASP A N 1
ATOM 8570 C CA . ASP A 1 1065 ? -33.017 27.918 43.272 1.00 84.19 1065 ASP A CA 1
ATOM 8571 C C . ASP A 1 1065 ? -33.429 27.658 41.807 1.00 84.19 1065 ASP A C 1
ATOM 8573 O O . ASP A 1 1065 ? -32.854 28.274 40.900 1.00 84.19 1065 ASP A O 1
ATOM 8577 N N . PRO A 1 1066 ? -34.434 26.794 41.546 1.00 87.12 1066 PRO A N 1
ATOM 8578 C CA . PRO A 1 1066 ? -34.909 26.502 40.197 1.00 87.12 1066 PRO A CA 1
ATOM 8579 C C . PRO A 1 1066 ? -35.397 27.725 39.409 1.00 87.12 1066 PRO A C 1
ATOM 8581 O O . PRO A 1 1066 ? -35.382 27.669 38.180 1.00 87.12 1066 PRO A O 1
ATOM 8584 N N . VAL A 1 1067 ? -35.829 28.809 40.069 1.00 84.12 1067 VAL A N 1
ATOM 8585 C CA . VAL A 1 1067 ? -36.326 30.022 39.395 1.00 84.12 1067 VAL A CA 1
ATOM 8586 C C . VAL A 1 1067 ? -35.175 30.772 38.722 1.00 84.12 1067 VAL A C 1
ATOM 8588 O O . VAL A 1 1067 ? -35.231 31.047 37.524 1.00 84.12 1067 VAL A O 1
ATOM 8591 N N . THR A 1 1068 ? -34.089 31.024 39.460 1.00 82.06 1068 THR A N 1
ATOM 8592 C CA . THR A 1 1068 ? -32.892 31.724 38.946 1.00 82.06 1068 THR A CA 1
ATOM 8593 C C . THR A 1 1068 ? -32.233 31.038 37.744 1.00 82.06 1068 THR A C 1
ATOM 8595 O O . THR A 1 1068 ? -31.653 31.713 36.894 1.00 82.06 1068 THR A O 1
ATOM 8598 N N . ARG A 1 1069 ? -32.387 29.712 37.601 1.00 88.50 1069 ARG A N 1
ATOM 8599 C CA . ARG A 1 1069 ? -31.846 28.952 36.458 1.00 88.50 1069 ARG A CA 1
ATOM 8600 C C . ARG A 1 1069 ? -32.412 29.395 35.110 1.00 88.50 1069 ARG A C 1
ATOM 8602 O O . ARG A 1 1069 ? -31.819 29.079 34.086 1.00 88.50 1069 ARG A O 1
ATOM 8609 N N . LEU A 1 1070 ? -33.551 30.095 35.082 1.00 73.44 1070 LEU A N 1
ATOM 8610 C CA . LEU A 1 1070 ? -34.179 30.583 33.850 1.00 73.44 1070 LEU A CA 1
ATOM 8611 C C . LEU A 1 1070 ? -33.468 31.800 33.237 1.00 73.44 1070 LEU A C 1
ATOM 8613 O O . LEU A 1 1070 ? -33.706 32.100 32.070 1.00 73.44 1070 LEU A O 1
ATOM 8617 N N . GLU A 1 1071 ? -32.572 32.471 33.968 1.00 73.12 1071 GLU A N 1
ATOM 8618 C CA . GLU A 1 1071 ? -31.859 33.656 33.466 1.00 73.12 1071 GLU A CA 1
ATOM 8619 C C . GLU A 1 1071 ? -30.699 33.338 32.505 1.00 73.12 1071 GLU A C 1
ATOM 8621 O O . GLU A 1 1071 ? -30.174 34.247 31.858 1.00 73.12 1071 GLU A O 1
ATOM 8626 N N . TYR A 1 1072 ? -30.340 32.057 32.347 1.00 77.25 1072 TYR A N 1
ATOM 8627 C CA . TYR A 1 1072 ? -29.235 31.575 31.503 1.00 77.25 1072 TYR A CA 1
ATOM 8628 C C . TYR A 1 1072 ? -29.253 32.118 30.060 1.00 77.25 1072 TYR A C 1
ATOM 8630 O O . TYR A 1 1072 ? -28.204 32.266 29.432 1.00 77.25 1072 TYR A O 1
ATOM 8638 N N . THR A 1 1073 ? -30.431 32.473 29.531 1.00 77.56 1073 THR A N 1
ATOM 8639 C CA . THR A 1 1073 ? -30.583 33.050 28.186 1.00 77.56 1073 THR A CA 1
ATOM 8640 C C . THR A 1 1073 ? -29.859 34.386 28.006 1.00 77.56 1073 THR A C 1
ATOM 8642 O O . THR A 1 1073 ? -29.505 34.720 26.878 1.00 77.56 1073 THR A O 1
ATOM 8645 N N . LYS A 1 1074 ? -29.607 35.138 29.089 1.00 80.19 1074 LYS A N 1
ATOM 8646 C CA . LYS A 1 1074 ? -28.872 36.418 29.061 1.00 80.19 1074 LYS A CA 1
ATOM 8647 C C . LYS A 1 1074 ? -27.397 36.257 28.663 1.00 80.19 1074 LYS A C 1
ATOM 8649 O O . LYS A 1 1074 ? -26.811 37.192 28.135 1.00 80.19 1074 LYS A O 1
ATOM 8654 N N . TYR A 1 1075 ? -26.810 35.080 28.886 1.00 77.81 1075 TYR A N 1
ATOM 8655 C CA . TYR A 1 1075 ? -25.376 34.828 28.690 1.00 77.81 1075 TYR A CA 1
ATOM 8656 C C . TYR A 1 1075 ? -25.036 34.262 27.299 1.00 77.81 1075 TYR A C 1
ATOM 8658 O O . TYR A 1 1075 ? -23.864 34.129 26.950 1.00 77.81 1075 TYR A O 1
ATOM 8666 N N . LEU A 1 1076 ? -26.040 33.938 26.473 1.00 79.12 1076 LEU A N 1
ATOM 8667 C CA . LEU A 1 1076 ? -25.836 33.241 25.195 1.00 79.12 1076 LEU A CA 1
ATOM 8668 C C . LEU A 1 1076 ? -25.047 34.057 24.164 1.00 79.12 1076 LEU A C 1
ATOM 8670 O O . LEU A 1 1076 ? -24.244 33.484 23.436 1.00 79.12 1076 LEU A O 1
ATOM 8674 N N . SER A 1 1077 ? -25.245 35.375 24.122 1.00 73.62 1077 SER A N 1
ATOM 8675 C CA . SER A 1 1077 ? -24.520 36.282 23.220 1.00 73.62 1077 SER A CA 1
ATOM 8676 C C . SER A 1 1077 ? -23.067 36.535 23.635 1.00 73.62 1077 SER A C 1
ATOM 8678 O O . SER A 1 1077 ? -22.306 37.080 22.846 1.00 73.62 1077 SER A O 1
ATOM 8680 N N . VAL A 1 1078 ? -22.693 36.173 24.867 1.00 77.94 1078 VAL A N 1
ATOM 8681 C CA . VAL A 1 1078 ? -21.332 36.331 25.410 1.00 77.94 1078 VAL A CA 1
ATOM 8682 C C . VAL A 1 1078 ? -20.558 35.011 25.330 1.00 77.94 1078 VAL A C 1
ATOM 8684 O O . VAL A 1 1078 ? -19.363 35.004 25.053 1.00 77.94 1078 VAL A O 1
ATOM 8687 N N . ALA A 1 1079 ? -21.241 33.882 25.537 1.00 80.88 1079 ALA A N 1
ATOM 8688 C CA . ALA A 1 1079 ? -20.625 32.557 25.585 1.00 80.88 1079 ALA A CA 1
ATOM 8689 C C . ALA A 1 1079 ? -20.302 31.942 24.204 1.00 80.88 1079 ALA A C 1
ATOM 8691 O O . ALA A 1 1079 ? -19.427 31.074 24.114 1.00 80.88 1079 ALA A O 1
ATOM 8692 N N . PHE A 1 1080 ? -20.996 32.354 23.132 1.00 86.75 1080 PHE A N 1
ATOM 8693 C CA . PHE A 1 1080 ? -20.924 31.700 21.815 1.00 86.75 1080 PHE A CA 1
ATOM 8694 C C . PHE A 1 1080 ? -20.682 32.680 20.652 1.00 86.75 1080 PHE A C 1
ATOM 8696 O O . PHE A 1 1080 ? -21.323 33.730 20.609 1.00 86.75 1080 PHE A O 1
ATOM 8703 N N . PRO A 1 1081 ? -19.829 32.326 19.666 1.00 80.88 1081 PRO A N 1
ATOM 8704 C CA . PRO A 1 1081 ? -19.634 33.124 18.454 1.00 80.88 1081 PRO A CA 1
ATOM 8705 C C . PRO A 1 1081 ? -20.925 33.292 17.625 1.00 80.88 1081 PRO A C 1
ATOM 8707 O O . PRO A 1 1081 ? -21.641 32.305 17.433 1.00 80.88 1081 PRO A O 1
ATOM 8710 N N . PRO A 1 1082 ? -21.199 34.477 17.037 1.00 77.06 1082 PRO A N 1
ATOM 8711 C CA . PRO A 1 1082 ? -22.401 34.711 16.223 1.00 77.06 1082 PRO A CA 1
ATOM 8712 C C . PRO A 1 1082 ? -22.560 33.758 15.025 1.00 77.06 1082 PRO A C 1
ATOM 8714 O O . PRO A 1 1082 ? -23.672 33.325 14.721 1.00 77.06 1082 PRO A O 1
ATOM 8717 N N . ILE A 1 1083 ? -21.445 33.363 14.393 1.00 78.62 1083 ILE A N 1
ATOM 8718 C CA . ILE A 1 1083 ? -21.402 32.445 13.236 1.00 78.62 1083 ILE A CA 1
ATOM 8719 C C . ILE A 1 1083 ? -22.027 31.065 13.530 1.00 78.62 1083 ILE A C 1
ATOM 8721 O O . ILE A 1 1083 ? -22.421 30.340 12.616 1.00 78.62 1083 ILE A O 1
ATOM 8725 N N . PHE A 1 1084 ? -22.192 30.694 14.807 1.00 86.31 1084 PHE A N 1
ATOM 8726 C CA . PHE A 1 1084 ? -22.800 29.419 15.190 1.00 86.31 1084 PHE A CA 1
ATOM 8727 C C . PHE A 1 1084 ? -24.271 29.290 14.763 1.00 86.31 1084 PHE A C 1
ATOM 8729 O O . PHE A 1 1084 ? -24.700 28.174 14.473 1.00 86.31 1084 PHE A O 1
ATOM 8736 N N . ASP A 1 1085 ? -25.049 30.376 14.661 1.00 81.69 1085 ASP A N 1
ATOM 8737 C CA . ASP A 1 1085 ? -26.423 30.291 14.129 1.00 81.69 1085 ASP A CA 1
ATOM 8738 C C . ASP A 1 1085 ? -26.435 29.961 12.621 1.00 81.69 1085 ASP A C 1
ATOM 8740 O O . ASP A 1 1085 ? -27.313 29.233 12.151 1.00 81.69 1085 ASP A O 1
ATOM 8744 N N . GLU A 1 1086 ? -25.442 30.432 11.862 1.00 77.31 1086 GLU A N 1
ATOM 8745 C CA . GLU A 1 1086 ? -25.295 30.135 10.431 1.00 77.31 1086 GLU A CA 1
ATOM 8746 C C . GLU A 1 1086 ? -24.814 28.702 10.205 1.00 77.31 1086 GLU A C 1
ATOM 8748 O O . GLU A 1 1086 ? -25.458 27.939 9.478 1.00 77.31 1086 GLU A O 1
ATOM 8753 N N . PHE A 1 1087 ? -23.758 28.289 10.916 1.00 81.19 1087 PHE A N 1
ATOM 8754 C CA . PHE A 1 1087 ? -23.288 26.902 10.915 1.00 81.19 1087 PHE A CA 1
ATOM 8755 C C . PHE A 1 1087 ? -24.381 25.929 11.361 1.00 81.19 1087 PHE A C 1
ATOM 8757 O O . PHE A 1 1087 ? -24.472 24.828 10.822 1.00 81.19 1087 PHE A O 1
ATOM 8764 N N . TYR A 1 1088 ? -25.258 26.323 12.290 1.00 85.56 1088 TYR A N 1
ATOM 8765 C CA . TYR A 1 1088 ? -26.350 25.464 12.750 1.00 85.56 1088 TYR A CA 1
ATOM 8766 C C . TYR A 1 1088 ? -27.387 25.240 11.655 1.00 85.56 1088 TYR A C 1
ATOM 8768 O O . TYR A 1 1088 ? -27.756 24.093 11.411 1.00 85.56 1088 TYR A O 1
ATOM 8776 N N . ARG A 1 1089 ? -27.792 26.290 10.928 1.00 78.31 1089 ARG A N 1
ATOM 8777 C CA . ARG A 1 1089 ? -28.682 26.155 9.760 1.00 78.31 1089 ARG A CA 1
ATOM 8778 C C . ARG A 1 1089 ? -28.034 25.320 8.650 1.00 78.31 1089 ARG A C 1
ATOM 8780 O O . ARG A 1 1089 ? -28.681 24.430 8.099 1.00 78.31 1089 ARG A O 1
ATOM 8787 N N . PHE A 1 1090 ? -26.755 25.562 8.355 1.00 74.75 1090 PHE A N 1
ATOM 8788 C CA . PHE A 1 1090 ? -26.006 24.821 7.337 1.00 74.75 1090 PHE A CA 1
ATOM 8789 C C . PHE A 1 1090 ? -25.889 23.327 7.688 1.00 74.75 1090 PHE A C 1
ATOM 8791 O O . PHE A 1 1090 ? -26.261 22.466 6.888 1.00 74.75 1090 PHE A O 1
ATOM 8798 N N . PHE A 1 1091 ? -25.473 22.998 8.916 1.00 77.88 1091 PHE A N 1
ATOM 8799 C CA . PHE A 1 1091 ? -25.322 21.610 9.365 1.00 77.88 1091 PHE A CA 1
ATOM 8800 C C . PHE A 1 1091 ? -26.678 20.915 9.525 1.00 77.88 1091 PHE A C 1
ATOM 8802 O O . PHE A 1 1091 ? -26.773 19.731 9.217 1.00 77.88 1091 PHE A O 1
ATOM 8809 N N . GLN A 1 1092 ? -27.735 21.624 9.936 1.00 75.25 1092 GLN A N 1
ATOM 8810 C CA . GLN A 1 1092 ? -29.094 21.078 10.021 1.00 75.25 1092 GLN A CA 1
ATOM 8811 C C . GLN A 1 1092 ? -29.618 20.633 8.647 1.00 75.25 1092 GLN A C 1
ATOM 8813 O O . GLN A 1 1092 ? -30.226 19.568 8.546 1.00 75.25 1092 GLN A O 1
ATOM 8818 N N . ASN A 1 1093 ? -29.350 21.399 7.584 1.00 64.56 1093 ASN A N 1
ATOM 8819 C CA . ASN A 1 1093 ? -29.746 21.035 6.219 1.00 64.56 1093 ASN A CA 1
ATOM 8820 C C . ASN A 1 1093 ? -29.015 19.782 5.699 1.00 64.56 1093 ASN A C 1
ATOM 8822 O O . ASN A 1 1093 ? -29.592 19.017 4.923 1.00 64.56 1093 ASN A O 1
ATOM 8826 N N . LEU A 1 1094 ? -27.778 19.562 6.160 1.00 61.12 1094 LEU A N 1
ATOM 8827 C CA . LEU A 1 1094 ? -26.896 18.447 5.785 1.00 61.12 1094 LEU A CA 1
ATOM 8828 C C . LEU A 1 1094 ? -26.914 17.268 6.785 1.00 61.12 1094 LEU A C 1
ATOM 8830 O O . LEU A 1 1094 ? -26.233 16.248 6.581 1.00 61.12 1094 LEU A O 1
ATOM 8834 N N . ALA A 1 1095 ? -27.678 17.398 7.873 1.00 59.59 1095 ALA A N 1
ATOM 8835 C CA . ALA A 1 1095 ? -27.892 16.349 8.858 1.00 59.59 1095 ALA A CA 1
ATOM 8836 C C . ALA A 1 1095 ? -28.752 15.222 8.249 1.00 59.59 1095 ALA A C 1
ATOM 8838 O O . ALA A 1 1095 ? -29.626 15.492 7.419 1.00 59.59 1095 ALA A O 1
ATOM 8839 N N . PRO A 1 1096 ? -28.554 13.945 8.634 1.00 54.06 1096 PRO A N 1
ATOM 8840 C CA . PRO A 1 1096 ? -29.294 12.845 8.024 1.00 54.06 1096 PRO A CA 1
ATOM 8841 C C . PRO A 1 1096 ? -30.799 12.935 8.325 1.00 54.06 1096 PRO A C 1
ATOM 8843 O O . PRO A 1 1096 ? -31.254 12.561 9.406 1.00 54.06 1096 PRO A O 1
ATOM 8846 N N . LYS A 1 1097 ? -31.590 13.389 7.342 1.00 54.44 1097 LYS A N 1
ATOM 8847 C CA . LYS A 1 1097 ? -33.063 13.504 7.427 1.00 54.44 1097 LYS A CA 1
ATOM 8848 C C . LYS A 1 1097 ? -33.750 12.161 7.743 1.00 54.44 1097 LYS A C 1
ATOM 8850 O O . LYS A 1 1097 ? -34.851 12.137 8.282 1.00 54.44 1097 LYS A O 1
ATOM 8855 N N . SER A 1 1098 ? -33.068 11.039 7.497 1.00 50.03 1098 SER A N 1
ATOM 8856 C CA . SER A 1 1098 ? -33.482 9.688 7.898 1.00 50.03 1098 SER A CA 1
ATOM 8857 C C . SER A 1 1098 ? -33.574 9.472 9.419 1.00 50.03 1098 SER A C 1
ATOM 8859 O O . SER A 1 1098 ? -34.277 8.561 9.857 1.00 50.03 1098 SER A O 1
ATOM 8861 N N . LEU A 1 1099 ? -32.912 10.296 10.243 1.00 49.84 1099 LEU A N 1
ATOM 8862 C CA . LEU A 1 1099 ? -32.895 10.140 11.704 1.00 49.84 1099 LEU A CA 1
ATOM 8863 C C . LEU A 1 1099 ? -34.185 10.593 12.399 1.00 49.84 1099 LEU A C 1
ATOM 8865 O O . LEU A 1 1099 ? -34.458 10.110 13.492 1.00 49.84 1099 LEU A O 1
ATOM 8869 N N . THR A 1 1100 ? -34.974 11.494 11.806 1.00 50.06 1100 THR A N 1
ATOM 8870 C CA . THR A 1 1100 ? -36.178 12.069 12.445 1.00 50.06 1100 THR A CA 1
ATOM 8871 C C . THR A 1 1100 ? -37.481 11.373 12.046 1.00 50.06 1100 THR A C 1
ATOM 8873 O O . THR A 1 1100 ? -38.536 11.685 12.591 1.00 50.06 1100 THR A O 1
ATOM 8876 N N . GLY A 1 1101 ? -37.436 10.406 11.123 1.00 43.88 1101 GLY A N 1
ATOM 8877 C CA . GLY A 1 1101 ? -38.606 9.623 10.708 1.00 43.88 1101 GLY A CA 1
ATOM 8878 C C . GLY A 1 1101 ? -39.647 10.389 9.881 1.00 43.88 1101 GLY A C 1
ATOM 8879 O O . GLY A 1 1101 ? -40.704 9.831 9.587 1.00 43.88 1101 GLY A O 1
ATOM 8880 N N . VAL A 1 1102 ? -39.357 11.631 9.476 1.00 40.66 1102 VAL A N 1
ATOM 8881 C CA . VAL A 1 1102 ? -40.214 12.414 8.579 1.00 40.66 1102 VAL A CA 1
ATOM 8882 C C . VAL A 1 1102 ? -40.059 11.874 7.157 1.00 40.66 1102 VAL A C 1
ATOM 8884 O O . VAL A 1 1102 ? -39.225 12.332 6.379 1.00 40.66 1102 VAL A O 1
ATOM 8887 N N . SER A 1 1103 ? -40.882 10.882 6.812 1.00 32.88 1103 SER A N 1
ATOM 8888 C CA . SER A 1 1103 ? -41.189 10.620 5.405 1.00 32.88 1103 SER A CA 1
ATOM 8889 C C . SER A 1 1103 ? -41.873 11.865 4.855 1.00 32.88 1103 SER A C 1
ATOM 8891 O O . SER A 1 1103 ? -42.901 12.278 5.390 1.00 32.88 1103 SER A O 1
ATOM 8893 N N . ILE A 1 1104 ? -41.293 12.478 3.824 1.00 30.86 1104 ILE A N 1
ATOM 8894 C CA . ILE A 1 1104 ? -41.867 13.661 3.184 1.00 30.86 1104 ILE A CA 1
ATOM 8895 C C . ILE A 1 1104 ? -43.165 13.230 2.496 1.00 30.86 1104 ILE A C 1
ATOM 8897 O O . ILE A 1 1104 ? -43.158 12.661 1.407 1.00 30.86 1104 ILE A O 1
ATOM 8901 N N . THR A 1 1105 ? -44.294 13.488 3.151 1.00 25.09 1105 THR A N 1
ATOM 8902 C CA . THR A 1 1105 ? -45.633 13.315 2.587 1.00 25.09 1105 THR A CA 1
ATOM 8903 C C . THR A 1 1105 ? -45.955 14.479 1.653 1.00 25.09 1105 THR A C 1
ATOM 8905 O O . THR A 1 1105 ? -46.834 15.290 1.937 1.00 25.09 1105 THR A O 1
ATOM 8908 N N . THR A 1 1106 ? -45.240 14.565 0.531 1.00 26.75 1106 THR A N 1
ATOM 8909 C CA . THR A 1 1106 ? -45.651 15.364 -0.630 1.00 26.75 1106 THR A CA 1
ATOM 8910 C C . THR A 1 1106 ? -46.200 14.424 -1.690 1.00 26.75 1106 THR A C 1
ATOM 8912 O O . THR A 1 1106 ? -45.472 13.663 -2.323 1.00 26.75 1106 THR A O 1
ATOM 8915 N N . SER A 1 1107 ? -47.517 14.478 -1.836 1.00 24.19 1107 SER A N 1
ATOM 8916 C CA . SER A 1 1107 ? -48.355 13.770 -2.800 1.00 24.19 1107 SER A CA 1
ATOM 8917 C C . SER A 1 1107 ? -47.741 13.562 -4.193 1.00 24.19 1107 SER A C 1
ATOM 8919 O O . SER A 1 1107 ? -47.778 14.459 -5.032 1.00 24.19 1107 SER A O 1
ATOM 8921 N N . SER A 1 1108 ? -47.299 12.339 -4.484 1.00 25.38 1108 SER A N 1
ATOM 8922 C CA . SER A 1 1108 ? -47.507 11.694 -5.790 1.00 25.38 1108 SER A CA 1
ATOM 8923 C C . SER A 1 1108 ? -47.303 10.180 -5.675 1.00 25.38 1108 SER A C 1
ATOM 8925 O O . SER A 1 1108 ? -46.388 9.689 -5.014 1.00 25.38 1108 SER A O 1
ATOM 8927 N N . SER A 1 1109 ? -48.210 9.418 -6.276 1.00 25.66 1109 SER A N 1
ATOM 8928 C CA . SER A 1 1109 ? -48.219 7.957 -6.248 1.00 25.66 1109 SER A CA 1
ATOM 8929 C C . SER A 1 1109 ? -47.343 7.388 -7.367 1.00 25.66 1109 SER A C 1
ATOM 8931 O O . SER A 1 1109 ? -47.839 7.277 -8.482 1.00 25.66 1109 SER A O 1
ATOM 8933 N N . ASN A 1 1110 ? -46.073 7.050 -7.079 1.00 25.50 1110 ASN A N 1
ATOM 8934 C CA . ASN A 1 1110 ? -45.235 6.108 -7.858 1.00 25.50 1110 ASN A CA 1
ATOM 8935 C C . ASN A 1 1110 ? -43.836 5.890 -7.221 1.00 25.50 1110 ASN A C 1
ATOM 8937 O O . ASN A 1 1110 ? -42.822 6.342 -7.745 1.00 25.50 1110 ASN A O 1
ATOM 8941 N N . THR A 1 1111 ? -43.737 5.188 -6.082 1.00 26.30 1111 THR A N 1
ATOM 8942 C CA . THR A 1 1111 ? -42.441 4.969 -5.387 1.00 26.30 1111 THR A CA 1
ATOM 8943 C C . THR A 1 1111 ? -42.235 3.551 -4.831 1.00 26.30 1111 THR A C 1
ATOM 8945 O O . THR A 1 1111 ? -41.925 3.361 -3.659 1.00 26.30 1111 THR A O 1
ATOM 8948 N N . ASN A 1 1112 ? -42.307 2.536 -5.703 1.00 29.19 1112 ASN A N 1
ATOM 8949 C CA . ASN A 1 1112 ? -41.744 1.200 -5.419 1.00 29.19 1112 ASN A CA 1
ATOM 8950 C C . ASN A 1 1112 ? -40.409 0.908 -6.144 1.00 29.19 1112 ASN A C 1
ATOM 8952 O O . ASN A 1 1112 ? -39.793 -0.112 -5.856 1.00 29.19 1112 ASN A O 1
ATOM 8956 N N . TYR A 1 1113 ? -39.929 1.805 -7.020 1.00 28.98 1113 TYR A N 1
ATOM 8957 C CA . TYR A 1 1113 ? -38.715 1.605 -7.839 1.00 28.98 1113 TYR A CA 1
ATOM 8958 C C . TYR A 1 1113 ? -37.476 2.431 -7.420 1.00 28.98 1113 TYR A C 1
ATOM 8960 O O . TYR A 1 1113 ? -36.394 2.223 -7.952 1.00 28.98 1113 TYR A O 1
ATOM 8968 N N . PHE A 1 1114 ? -37.586 3.341 -6.445 1.00 30.09 1114 PHE A N 1
ATOM 8969 C CA . PHE A 1 1114 ? -36.537 4.335 -6.131 1.00 30.09 1114 PHE A CA 1
ATOM 8970 C C . PHE A 1 1114 ? -35.617 3.994 -4.937 1.00 30.09 1114 PHE A C 1
ATOM 8972 O O . PHE A 1 1114 ? -35.024 4.886 -4.333 1.00 30.09 1114 PHE A O 1
ATOM 8979 N N . LYS A 1 1115 ? -35.479 2.714 -4.562 1.00 34.16 1115 LYS A N 1
ATOM 8980 C CA . LYS A 1 1115 ? -34.709 2.322 -3.361 1.00 34.16 1115 LYS A CA 1
ATOM 8981 C C . LYS A 1 1115 ? -33.198 2.174 -3.547 1.00 34.16 1115 LYS A C 1
ATOM 8983 O O . LYS A 1 1115 ? -32.488 2.266 -2.552 1.00 34.16 1115 LYS A O 1
ATOM 8988 N N . ASP A 1 1116 ? -32.716 1.988 -4.773 1.00 33.94 1116 ASP A N 1
ATOM 8989 C CA . ASP A 1 1116 ? -31.275 1.872 -5.051 1.00 33.94 1116 ASP A CA 1
ATOM 8990 C C . ASP A 1 1116 ? -30.641 3.205 -5.505 1.00 33.94 1116 ASP A C 1
ATOM 8992 O O . ASP A 1 1116 ? -29.429 3.378 -5.410 1.00 33.94 1116 ASP A O 1
ATOM 8996 N N . VAL A 1 1117 ? -31.454 4.198 -5.895 1.00 36.56 1117 VAL A N 1
ATOM 8997 C CA . VAL A 1 1117 ? -30.996 5.539 -6.324 1.00 36.56 1117 VAL A CA 1
ATOM 8998 C C . VAL A 1 1117 ? -30.666 6.462 -5.135 1.00 36.56 1117 VAL A C 1
ATOM 9000 O O . VAL A 1 1117 ? -29.918 7.433 -5.279 1.00 36.56 1117 VAL A O 1
ATOM 9003 N N . SER A 1 1118 ? -31.174 6.162 -3.932 1.00 42.31 1118 SER A N 1
ATOM 9004 C CA . SER A 1 1118 ? -31.013 7.038 -2.761 1.00 42.31 1118 SER A CA 1
ATOM 9005 C C . SER A 1 1118 ? -29.568 7.158 -2.258 1.00 42.31 1118 SER A C 1
ATOM 9007 O O . SER A 1 1118 ? -29.211 8.179 -1.675 1.00 42.31 1118 SER A O 1
ATOM 9009 N N . ASP A 1 1119 ? -28.725 6.145 -2.488 1.00 38.97 1119 ASP A N 1
ATOM 9010 C CA . ASP A 1 1119 ? -27.305 6.190 -2.103 1.00 38.97 1119 ASP A CA 1
ATOM 9011 C C . ASP A 1 1119 ? -26.522 7.212 -2.954 1.00 38.97 1119 ASP A C 1
ATOM 9013 O O . ASP A 1 1119 ? -25.650 7.898 -2.427 1.00 38.97 1119 ASP A O 1
ATOM 9017 N N . SER A 1 1120 ? -26.854 7.368 -4.243 1.00 37.78 1120 SER A N 1
ATOM 9018 C CA . SER A 1 1120 ? -26.208 8.344 -5.138 1.00 37.78 1120 SER A CA 1
ATOM 9019 C C . SER A 1 1120 ? -26.699 9.781 -4.943 1.00 37.78 1120 SER A C 1
ATOM 9021 O O . SER A 1 1120 ? -25.922 10.718 -5.124 1.00 37.78 1120 SER A O 1
ATOM 9023 N N . THR A 1 1121 ? -27.955 9.987 -4.529 1.00 42.00 1121 THR A N 1
ATOM 9024 C CA . THR A 1 1121 ? -28.488 11.342 -4.291 1.00 42.00 1121 THR A CA 1
ATOM 9025 C C . THR A 1 1121 ? -27.833 12.042 -3.098 1.00 42.00 1121 THR A C 1
ATOM 9027 O O . THR A 1 1121 ? -27.664 13.256 -3.133 1.00 42.00 1121 THR A O 1
ATOM 9030 N N . TYR A 1 1122 ? -27.402 11.302 -2.067 1.00 48.06 1122 TYR A N 1
ATOM 9031 C CA . TYR A 1 1122 ? -26.696 11.900 -0.923 1.00 48.06 1122 TYR A CA 1
ATOM 9032 C C . TYR A 1 1122 ? -25.276 12.372 -1.266 1.00 48.06 1122 TYR A C 1
ATOM 9034 O O . TYR A 1 1122 ? -24.842 13.395 -0.734 1.00 48.06 1122 TYR A O 1
ATOM 9042 N N . ASP A 1 1123 ? -24.573 11.667 -2.158 1.00 45.50 1123 ASP A N 1
ATOM 9043 C CA . ASP A 1 1123 ? -23.296 12.144 -2.702 1.00 45.50 1123 ASP A CA 1
ATOM 9044 C C . ASP A 1 1123 ? -23.529 13.393 -3.577 1.00 45.50 1123 ASP A C 1
ATOM 9046 O O . ASP A 1 1123 ? -22.769 14.352 -3.469 1.00 45.50 1123 ASP A O 1
ATOM 9050 N N . PHE A 1 1124 ? -24.610 13.445 -4.368 1.00 43.31 1124 PHE A N 1
ATOM 9051 C CA . PHE A 1 1124 ? -24.951 14.609 -5.202 1.00 43.31 1124 PHE A CA 1
ATOM 9052 C C . PHE A 1 1124 ? -25.317 15.875 -4.411 1.00 43.31 1124 PHE A C 1
ATOM 9054 O O . PHE A 1 1124 ? -24.776 16.935 -4.718 1.00 43.31 1124 PHE A O 1
ATOM 9061 N N . ASP A 1 1125 ? -26.155 15.790 -3.370 1.00 49.97 1125 ASP A N 1
ATOM 9062 C CA . ASP A 1 1125 ? -26.455 16.936 -2.487 1.00 49.97 1125 ASP A CA 1
ATOM 9063 C C . ASP A 1 1125 ? -25.169 17.499 -1.850 1.00 49.97 1125 ASP A C 1
ATOM 9065 O O . ASP A 1 1125 ? -24.981 18.715 -1.730 1.00 49.97 1125 ASP A O 1
ATOM 9069 N N . TYR A 1 1126 ? -24.248 16.607 -1.471 1.00 52.75 1126 TYR A N 1
ATOM 9070 C CA . TYR A 1 1126 ? -22.958 16.982 -0.909 1.00 52.75 1126 TYR A CA 1
ATOM 9071 C C . TYR A 1 1126 ? -22.048 17.646 -1.958 1.00 52.75 1126 TYR A C 1
ATOM 9073 O O . TYR A 1 1126 ? -21.534 18.735 -1.696 1.00 52.75 1126 TYR A O 1
ATOM 9081 N N . ILE A 1 1127 ? -21.924 17.070 -3.163 1.00 49.69 1127 ILE A N 1
ATOM 9082 C CA . ILE A 1 1127 ? -21.213 17.672 -4.309 1.00 49.69 1127 ILE A CA 1
ATOM 9083 C C . ILE A 1 1127 ? -21.763 19.067 -4.615 1.00 49.69 1127 ILE A C 1
ATOM 9085 O O . ILE A 1 1127 ? -20.982 20.005 -4.755 1.00 49.69 1127 ILE A O 1
ATOM 9089 N N . LEU A 1 1128 ? -23.088 19.232 -4.667 1.00 45.25 1128 LEU A N 1
ATOM 9090 C CA . LEU A 1 1128 ? -23.721 20.514 -4.969 1.00 45.25 1128 LEU A CA 1
ATOM 9091 C C . LEU A 1 1128 ? -23.348 21.564 -3.911 1.00 45.25 1128 LEU A C 1
ATOM 9093 O O . LEU A 1 1128 ? -22.877 22.645 -4.260 1.00 45.25 1128 LEU A O 1
ATOM 9097 N N . SER A 1 1129 ? -23.447 21.213 -2.623 1.00 54.75 1129 SER A N 1
ATOM 9098 C CA . SER A 1 1129 ? -23.069 22.106 -1.517 1.00 54.75 1129 SER A CA 1
ATOM 9099 C C . SER A 1 1129 ? -21.577 22.472 -1.490 1.00 54.75 1129 SER A C 1
ATOM 9101 O O . SER A 1 1129 ? -21.228 23.575 -1.083 1.00 54.75 1129 SER A O 1
ATOM 9103 N N . MET A 1 1130 ? -20.701 21.578 -1.959 1.00 53.53 1130 MET A N 1
ATOM 9104 C CA . MET A 1 1130 ? -19.249 21.789 -2.020 1.00 53.53 1130 MET A CA 1
ATOM 9105 C C . MET A 1 1130 ? -18.822 22.554 -3.282 1.00 53.53 1130 MET A C 1
ATOM 9107 O O . MET A 1 1130 ? -17.888 23.351 -3.233 1.00 53.53 1130 MET A O 1
ATOM 9111 N N . SER A 1 1131 ? -19.532 22.374 -4.402 1.00 52.00 1131 SER A N 1
ATOM 9112 C CA . SER A 1 1131 ? -19.286 23.102 -5.655 1.00 52.00 1131 SER A CA 1
ATOM 9113 C C . SER A 1 1131 ? -19.478 24.615 -5.498 1.00 52.00 1131 SER A C 1
ATOM 9115 O O . SER A 1 1131 ? -18.708 25.388 -6.063 1.00 52.00 1131 SER A O 1
ATOM 9117 N N . LEU A 1 1132 ? -20.408 25.035 -4.627 1.00 50.12 1132 LEU A N 1
ATOM 9118 C CA . LEU A 1 1132 ? -20.620 26.438 -4.248 1.00 50.12 1132 LEU A CA 1
ATOM 9119 C C . LEU A 1 1132 ? -19.377 27.103 -3.628 1.00 50.12 1132 LEU A C 1
ATOM 9121 O O . LEU A 1 1132 ? -19.254 28.322 -3.706 1.00 50.12 1132 LEU A O 1
ATOM 9125 N N . PHE A 1 1133 ? -18.457 26.327 -3.042 1.00 51.78 1133 PHE A N 1
ATOM 9126 C CA . PHE A 1 1133 ? -17.200 26.832 -2.478 1.00 51.78 1133 PHE A CA 1
ATOM 9127 C C . PHE A 1 1133 ? -15.998 26.699 -3.426 1.00 51.78 1133 PHE A C 1
ATOM 9129 O O . PHE A 1 1133 ? -14.971 27.328 -3.178 1.00 51.78 1133 PHE A O 1
ATOM 9136 N N . ASN A 1 1134 ? -16.098 25.904 -4.500 1.00 47.91 1134 ASN A N 1
ATOM 9137 C CA . ASN A 1 1134 ? -14.967 25.599 -5.389 1.00 47.91 1134 ASN A CA 1
ATOM 9138 C C . ASN A 1 1134 ? -14.860 26.500 -6.635 1.00 47.91 1134 ASN A C 1
ATOM 9140 O O . ASN A 1 1134 ? -13.849 26.437 -7.334 1.00 47.91 1134 ASN A O 1
ATOM 9144 N N . ASN A 1 1135 ? -15.818 27.391 -6.887 1.00 50.31 1135 ASN A N 1
ATOM 9145 C CA . ASN A 1 1135 ? -15.767 28.330 -8.011 1.00 50.31 1135 ASN A CA 1
ATOM 9146 C C . ASN A 1 1135 ? -14.691 29.424 -7.829 1.00 50.31 1135 ASN A C 1
ATOM 9148 O O . ASN A 1 1135 ? -14.956 30.460 -7.231 1.00 50.31 1135 ASN A O 1
ATOM 9152 N N . GLU A 1 1136 ? -13.492 29.219 -8.393 1.00 44.12 1136 GLU A N 1
ATOM 9153 C CA . GLU A 1 1136 ? -12.395 30.226 -8.462 1.00 44.12 1136 GLU A CA 1
ATOM 9154 C C . GLU A 1 1136 ? -12.782 31.454 -9.301 1.00 44.12 1136 GLU A C 1
ATOM 9156 O O . GLU A 1 1136 ? -12.272 32.556 -9.137 1.00 44.12 1136 GLU A O 1
ATOM 9161 N N . ASN A 1 1137 ? -13.792 31.266 -10.141 1.00 45.53 1137 ASN A N 1
ATOM 9162 C CA . ASN A 1 1137 ? -14.401 32.234 -11.034 1.00 45.53 1137 ASN A CA 1
ATOM 9163 C C . ASN A 1 1137 ? -15.139 33.412 -10.334 1.00 45.53 1137 ASN A C 1
ATOM 9165 O O . ASN A 1 1137 ? -15.827 34.173 -11.008 1.00 45.53 1137 ASN A O 1
ATOM 9169 N N . PHE A 1 1138 ? -14.993 33.581 -9.012 1.00 41.38 1138 PHE A N 1
ATOM 9170 C CA . PHE A 1 1138 ? -15.562 34.674 -8.201 1.00 41.38 1138 PHE A CA 1
ATOM 9171 C C . PHE A 1 1138 ? -14.517 35.656 -7.615 1.00 41.38 1138 PHE A C 1
ATOM 9173 O O . PHE A 1 1138 ? -14.907 36.601 -6.934 1.00 41.38 1138 PHE A O 1
ATOM 9180 N N . GLU A 1 1139 ? -13.209 35.458 -7.836 1.00 42.00 1139 GLU A N 1
ATOM 9181 C CA . GLU A 1 1139 ? -12.145 36.275 -7.203 1.00 42.00 1139 GLU A CA 1
ATOM 9182 C C . GLU A 1 1139 ? -11.694 37.524 -8.002 1.00 42.00 1139 GLU A C 1
ATOM 9184 O O . GLU A 1 1139 ? -10.788 38.221 -7.554 1.00 42.00 1139 GLU A O 1
ATOM 9189 N N . GLU A 1 1140 ? -12.287 37.848 -9.163 1.00 42.28 1140 GLU A N 1
ATOM 9190 C CA . GLU A 1 1140 ? -11.801 38.951 -10.032 1.00 42.28 1140 GLU A CA 1
ATOM 9191 C C . GLU A 1 1140 ? -12.675 40.222 -10.100 1.00 42.28 1140 GLU A C 1
ATOM 9193 O O . GLU A 1 1140 ? -12.302 41.164 -10.802 1.00 42.28 1140 GLU A O 1
ATOM 9198 N N . ASP A 1 1141 ? -13.760 40.307 -9.320 1.00 38.47 1141 ASP A N 1
ATOM 9199 C CA . ASP A 1 1141 ? -14.521 41.551 -9.116 1.00 38.47 1141 ASP A CA 1
ATOM 9200 C C . ASP A 1 1141 ? -14.410 42.047 -7.664 1.00 38.47 1141 ASP A C 1
ATOM 9202 O O . ASP A 1 1141 ? -15.186 41.664 -6.785 1.00 38.47 1141 ASP A O 1
ATOM 9206 N N . GLU A 1 1142 ? -13.494 42.993 -7.425 1.00 41.34 1142 GLU A N 1
ATOM 9207 C CA . GLU A 1 1142 ? -13.234 43.651 -6.124 1.00 41.34 1142 GLU A CA 1
ATOM 9208 C C . GLU A 1 1142 ? -14.421 44.481 -5.568 1.00 41.34 1142 GLU A C 1
ATOM 9210 O O . GLU A 1 1142 ? -14.267 45.237 -4.610 1.00 41.34 1142 GLU A O 1
ATOM 9215 N N . THR A 1 1143 ? -15.620 44.377 -6.154 1.00 41.50 1143 THR A N 1
ATOM 9216 C CA . THR A 1 1143 ? -16.787 45.214 -5.818 1.00 41.50 1143 THR A CA 1
ATOM 9217 C C . THR A 1 1143 ? -18.059 44.448 -5.429 1.00 41.50 1143 THR A C 1
ATOM 9219 O O . THR A 1 1143 ? -19.045 45.095 -5.073 1.00 41.50 1143 THR A O 1
ATOM 9222 N N . SER A 1 1144 ? -18.067 43.103 -5.399 1.00 40.16 1144 SER A N 1
ATOM 9223 C CA . SER A 1 1144 ? -19.238 42.333 -4.929 1.00 40.16 1144 SER A CA 1
ATOM 9224 C C . SER A 1 1144 ? -18.923 41.334 -3.799 1.00 40.16 1144 SER A C 1
ATOM 9226 O O . SER A 1 1144 ? -18.320 40.278 -3.966 1.00 40.16 1144 SER A O 1
ATOM 9228 N N . ASN A 1 1145 ? -19.387 41.660 -2.590 1.00 46.56 1145 ASN A N 1
ATOM 9229 C CA . ASN A 1 1145 ? -19.080 40.949 -1.339 1.00 46.56 1145 ASN A CA 1
ATOM 9230 C C . ASN A 1 1145 ? -19.913 39.650 -1.132 1.00 46.56 1145 ASN A C 1
ATOM 9232 O O . ASN A 1 1145 ? -20.282 39.323 -0.007 1.00 46.56 1145 ASN A O 1
ATOM 9236 N N . ILE A 1 1146 ? -20.292 38.954 -2.219 1.00 52.88 1146 ILE A N 1
ATOM 9237 C CA . ILE A 1 1146 ? -21.405 37.968 -2.251 1.00 52.88 1146 ILE A CA 1
ATOM 9238 C C . ILE A 1 1146 ? -20.959 36.561 -2.724 1.00 52.88 1146 ILE A C 1
ATOM 9240 O O . ILE A 1 1146 ? -21.775 35.688 -3.010 1.00 52.88 1146 ILE A O 1
ATOM 9244 N N . SER A 1 1147 ? -19.654 36.280 -2.758 1.00 50.31 1147 SER A N 1
ATOM 9245 C CA . SER A 1 1147 ? -19.169 34.891 -2.822 1.00 50.31 1147 SER A CA 1
ATOM 9246 C C . SER A 1 1147 ? -19.452 34.193 -1.477 1.00 50.31 1147 SER A C 1
ATOM 9248 O O . SER A 1 1147 ? -19.033 34.720 -0.444 1.00 50.31 1147 SER A O 1
ATOM 9250 N N . PRO A 1 1148 ? -20.106 33.010 -1.432 1.00 55.78 1148 PRO A N 1
ATOM 9251 C CA . PRO A 1 1148 ? -20.312 32.268 -0.183 1.00 55.78 1148 PRO A CA 1
ATOM 9252 C C . PRO A 1 1148 ? -19.001 31.875 0.501 1.00 55.78 1148 PRO A C 1
ATOM 9254 O O . PRO A 1 1148 ? -18.955 31.775 1.726 1.00 55.78 1148 PRO A O 1
ATOM 9257 N N . TRP A 1 1149 ? -17.932 31.679 -0.281 1.00 61.88 1149 TRP A N 1
ATOM 9258 C CA . TRP A 1 1149 ? -16.588 31.511 0.257 1.00 61.88 1149 TRP A CA 1
ATOM 9259 C C . TRP A 1 1149 ? -16.095 32.820 0.876 1.00 61.88 1149 TRP A C 1
ATOM 9261 O O . TRP A 1 1149 ? -15.722 32.800 2.034 1.00 61.88 1149 TRP A O 1
ATOM 9271 N N . ASN A 1 1150 ? -16.197 33.972 0.204 1.00 63.72 1150 ASN A N 1
ATOM 9272 C CA . ASN A 1 1150 ? -15.702 35.242 0.761 1.00 63.72 1150 ASN A CA 1
ATOM 9273 C C . ASN A 1 1150 ? -16.511 35.710 1.981 1.00 63.72 1150 ASN A C 1
ATOM 9275 O O . ASN A 1 1150 ? -15.925 36.215 2.930 1.00 63.72 1150 ASN A O 1
ATOM 9279 N N . MET A 1 1151 ? -17.830 35.491 2.018 1.00 63.53 1151 MET A N 1
ATOM 9280 C CA . MET A 1 1151 ? -18.636 35.731 3.225 1.00 63.53 1151 MET A CA 1
ATOM 9281 C C . MET A 1 1151 ? -18.155 34.867 4.398 1.00 63.53 1151 MET A C 1
ATOM 9283 O O . MET A 1 1151 ? -18.031 35.360 5.518 1.00 63.53 1151 MET A O 1
ATOM 9287 N N . LEU A 1 1152 ? -17.842 33.596 4.131 1.00 64.06 1152 LEU A N 1
ATOM 9288 C CA . LEU A 1 1152 ? -17.282 32.681 5.116 1.00 64.06 1152 LEU A CA 1
ATOM 9289 C C . LEU A 1 1152 ? -15.862 33.101 5.538 1.00 64.06 1152 LEU A C 1
ATOM 9291 O O . LEU A 1 1152 ? -15.583 33.119 6.731 1.00 64.06 1152 LEU A O 1
ATOM 9295 N N . THR A 1 1153 ? -14.988 33.477 4.602 1.00 65.94 1153 THR A N 1
ATOM 9296 C CA . THR A 1 1153 ? -13.623 33.947 4.878 1.00 65.94 1153 THR A CA 1
ATOM 9297 C C . THR A 1 1153 ? -13.654 35.216 5.725 1.00 65.94 1153 THR A C 1
ATOM 9299 O O . THR A 1 1153 ? -13.064 35.224 6.796 1.00 65.94 1153 THR A O 1
ATOM 9302 N N . ASN A 1 1154 ? -14.447 36.224 5.349 1.00 65.88 1154 ASN A N 1
ATOM 9303 C CA . ASN A 1 1154 ? -14.626 37.461 6.119 1.00 65.88 1154 ASN A CA 1
ATOM 9304 C C . ASN A 1 1154 ? -15.152 37.186 7.546 1.00 65.88 1154 ASN A C 1
ATOM 9306 O O . ASN A 1 1154 ? -14.734 37.835 8.505 1.00 65.88 1154 ASN A O 1
ATOM 9310 N N . ALA A 1 1155 ? -16.051 36.207 7.715 1.00 63.22 1155 ALA A N 1
ATOM 9311 C CA . ALA A 1 1155 ? -16.557 35.798 9.029 1.00 63.22 1155 ALA A CA 1
ATOM 9312 C C . ALA A 1 1155 ? -15.538 34.979 9.857 1.00 63.22 1155 ALA A C 1
ATOM 9314 O O . ALA A 1 1155 ? -15.596 34.983 11.090 1.00 63.22 1155 ALA A O 1
ATOM 9315 N N . LEU A 1 1156 ? -14.599 34.289 9.199 1.00 62.94 1156 LEU A N 1
ATOM 9316 C CA . LEU A 1 1156 ? -13.503 33.545 9.830 1.00 62.94 1156 LEU A CA 1
ATOM 9317 C C . LEU A 1 1156 ? -12.303 34.443 10.186 1.00 62.94 1156 LEU A C 1
ATOM 9319 O O . LEU A 1 1156 ? -11.697 34.247 11.235 1.00 62.94 1156 LEU A O 1
ATOM 9323 N N . GLU A 1 1157 ? -11.995 35.448 9.364 1.00 61.16 1157 GLU A N 1
ATOM 9324 C CA . GLU A 1 1157 ? -10.946 36.452 9.606 1.00 61.16 1157 GLU A CA 1
ATOM 9325 C C . GLU A 1 1157 ? -11.317 37.426 10.737 1.00 61.16 1157 GLU A C 1
ATOM 9327 O O . GLU A 1 1157 ? -10.443 37.941 11.435 1.00 61.16 1157 GLU A O 1
ATOM 9332 N N . GLY A 1 1158 ? -12.616 37.643 10.971 1.00 52.19 1158 GLY A N 1
ATOM 9333 C CA . GLY A 1 1158 ? -13.162 38.503 12.024 1.00 52.19 1158 GLY A CA 1
ATOM 9334 C C . GLY A 1 1158 ? -13.018 37.965 13.454 1.00 52.19 1158 GLY A C 1
ATOM 9335 O O . GLY A 1 1158 ? -14.016 37.871 14.166 1.00 52.19 1158 GLY A O 1
ATOM 9336 N N . ASN A 1 1159 ? -11.796 37.645 13.893 1.00 52.72 1159 ASN A N 1
ATOM 9337 C CA . ASN A 1 1159 ? -11.450 37.289 15.279 1.00 52.72 1159 ASN A CA 1
ATOM 9338 C C . ASN A 1 1159 ? -12.274 36.106 15.851 1.00 52.72 1159 ASN A C 1
ATOM 9340 O O . ASN A 1 1159 ? -12.721 36.130 17.000 1.00 52.72 1159 ASN A O 1
ATOM 9344 N N . THR A 1 1160 ? -12.515 35.069 15.034 1.00 53.94 1160 THR A N 1
ATOM 9345 C CA . THR A 1 1160 ? -13.240 33.843 15.430 1.00 53.94 1160 THR A CA 1
ATOM 9346 C C . THR A 1 1160 ? -12.327 32.614 15.516 1.00 53.94 1160 THR A C 1
ATOM 9348 O O . THR A 1 1160 ? -12.700 31.521 15.071 1.00 53.94 1160 THR A O 1
ATOM 9351 N N . ASP A 1 1161 ? -11.139 32.801 16.109 1.00 56.47 1161 ASP A N 1
ATOM 9352 C CA . ASP A 1 1161 ? -10.043 31.832 16.250 1.00 56.47 1161 ASP A CA 1
ATOM 9353 C C . ASP A 1 1161 ? -10.500 30.364 16.271 1.00 56.47 1161 ASP A C 1
ATOM 9355 O O . ASP A 1 1161 ? -11.015 29.838 17.262 1.00 56.47 1161 ASP A O 1
ATOM 9359 N N . ASN A 1 1162 ? -10.226 29.675 15.158 1.00 64.81 1162 ASN A N 1
ATOM 9360 C CA . ASN A 1 1162 ? -10.489 28.253 14.913 1.00 64.81 1162 ASN A CA 1
ATOM 9361 C C . ASN A 1 1162 ? -11.944 27.844 14.584 1.00 64.81 1162 ASN A C 1
ATOM 9363 O O . ASN A 1 1162 ? -12.233 26.649 14.551 1.00 64.81 1162 ASN A O 1
ATOM 9367 N N . SER A 1 1163 ? -12.861 28.751 14.229 1.00 73.38 1163 SER A N 1
ATOM 9368 C CA . SER A 1 1163 ? -14.209 28.349 13.755 1.00 73.38 1163 SER A CA 1
ATOM 9369 C C . SER A 1 1163 ? -14.179 27.456 12.496 1.00 73.38 1163 SER A C 1
ATOM 9371 O O . SER A 1 1163 ? -15.035 26.583 12.331 1.00 73.38 1163 SER A O 1
ATOM 9373 N N . VAL A 1 1164 ? -13.123 27.564 11.676 1.00 78.69 1164 VAL A N 1
ATOM 9374 C CA . VAL A 1 1164 ? -12.827 26.686 10.523 1.00 78.69 1164 VAL A CA 1
ATOM 9375 C C . VAL A 1 1164 ? -12.771 25.189 10.885 1.00 78.69 1164 VAL A C 1
ATOM 9377 O O . VAL A 1 1164 ? -13.085 24.329 10.060 1.00 78.69 1164 VAL A O 1
ATOM 9380 N N . VAL A 1 1165 ? -12.448 24.854 12.143 1.00 83.50 1165 VAL A N 1
ATOM 9381 C CA . VAL A 1 1165 ? -12.384 23.473 12.654 1.00 83.50 1165 VAL A CA 1
ATOM 9382 C C . VAL A 1 1165 ? -13.706 22.744 12.483 1.00 83.50 1165 VAL A C 1
ATOM 9384 O O . VAL A 1 1165 ? -13.711 21.550 12.191 1.00 83.50 1165 VAL A O 1
ATOM 9387 N N . LEU A 1 1166 ? -14.829 23.444 12.642 1.00 83.12 1166 LEU A N 1
ATOM 9388 C CA . LEU A 1 1166 ? -16.151 22.833 12.542 1.00 83.12 1166 LEU A CA 1
ATOM 9389 C C . LEU A 1 1166 ? -16.417 22.353 11.107 1.00 83.12 1166 LEU A C 1
ATOM 9391 O O . LEU A 1 1166 ? -16.906 21.238 10.919 1.00 83.12 1166 LEU A O 1
ATOM 9395 N N . LEU A 1 1167 ? -16.002 23.133 10.103 1.00 80.25 1167 LEU A N 1
ATOM 9396 C CA . LEU A 1 1167 ? -16.078 22.756 8.688 1.00 80.25 1167 LEU A CA 1
ATOM 9397 C C . LEU A 1 1167 ? -15.134 21.599 8.351 1.00 80.25 1167 LEU A C 1
ATOM 9399 O O . LEU A 1 1167 ? -15.561 20.636 7.718 1.00 80.25 1167 LEU A O 1
ATOM 9403 N N . ILE A 1 1168 ? -13.886 21.638 8.830 1.00 84.50 1168 ILE A N 1
ATOM 9404 C CA . ILE A 1 1168 ? -12.923 20.538 8.650 1.00 84.50 1168 ILE A CA 1
ATOM 9405 C C . ILE A 1 1168 ? -13.478 19.246 9.264 1.00 84.50 1168 ILE A C 1
ATOM 9407 O O . ILE A 1 1168 ? -13.533 18.217 8.595 1.00 84.50 1168 ILE A O 1
ATOM 9411 N N . THR A 1 1169 ? -13.970 19.291 10.504 1.00 84.38 1169 THR A N 1
ATOM 9412 C CA . THR A 1 1169 ? -14.569 18.131 11.180 1.00 84.38 1169 THR A CA 1
ATOM 9413 C C . THR A 1 1169 ? -15.828 17.630 10.454 1.00 84.38 1169 THR A C 1
ATOM 9415 O O . THR A 1 1169 ? -16.039 16.417 10.358 1.00 84.38 1169 THR A O 1
ATOM 9418 N N . PHE A 1 1170 ? -16.628 18.519 9.858 1.00 80.00 1170 PHE A N 1
ATOM 9419 C CA . PHE A 1 1170 ? -17.747 18.135 8.997 1.00 80.00 1170 PHE A CA 1
ATOM 9420 C C . PHE A 1 1170 ? -17.283 17.423 7.710 1.00 80.00 1170 PHE A C 1
ATOM 9422 O O . PHE A 1 1170 ? -17.773 16.328 7.423 1.00 80.00 1170 PHE A O 1
ATOM 9429 N N . ILE A 1 1171 ? -16.297 17.958 6.981 1.00 80.00 1171 ILE A N 1
ATOM 9430 C CA . ILE A 1 1171 ? -15.728 17.342 5.764 1.00 80.00 1171 ILE A CA 1
ATOM 9431 C C . ILE A 1 1171 ? -15.111 15.973 6.081 1.00 80.00 1171 ILE A C 1
ATOM 9433 O O . ILE A 1 1171 ? -15.452 14.972 5.446 1.00 80.00 1171 ILE A O 1
ATOM 9437 N N . ASN A 1 1172 ? -14.301 15.895 7.141 1.00 85.12 1172 ASN A N 1
ATOM 9438 C CA . ASN A 1 1172 ? -13.708 14.663 7.670 1.00 85.12 1172 ASN A CA 1
ATOM 9439 C C . ASN A 1 1172 ? -14.754 13.561 7.906 1.00 85.12 1172 ASN A C 1
ATOM 9441 O O . ASN A 1 1172 ? -14.507 12.381 7.644 1.00 85.12 1172 ASN A O 1
ATOM 9445 N N . SER A 1 1173 ? -15.938 13.942 8.400 1.00 77.50 1173 SER A N 1
ATOM 9446 C CA . SER A 1 1173 ? -17.035 13.012 8.681 1.00 77.50 1173 SER A CA 1
ATOM 9447 C C . SER A 1 1173 ? -17.676 12.411 7.423 1.00 77.50 1173 SER A C 1
ATOM 9449 O O . SER A 1 1173 ? -18.262 11.329 7.506 1.00 77.50 1173 SER A O 1
ATOM 9451 N N . LYS A 1 1174 ? -17.559 13.094 6.274 1.00 73.50 1174 LYS A N 1
ATOM 9452 C CA . LYS A 1 1174 ? -18.194 12.738 4.996 1.00 73.50 1174 LYS A CA 1
ATOM 9453 C C . LYS A 1 1174 ? -17.223 12.082 4.017 1.00 73.50 1174 LYS A C 1
ATOM 9455 O O . LYS A 1 1174 ? -17.599 11.088 3.407 1.00 73.50 1174 LYS A O 1
ATOM 9460 N N . MET A 1 1175 ? -15.967 12.538 3.930 1.00 76.56 1175 MET A N 1
ATOM 9461 C CA . MET A 1 1175 ? -14.977 12.033 2.959 1.00 76.56 1175 MET A CA 1
ATOM 9462 C C . MET A 1 1175 ? -14.803 10.506 2.945 1.00 76.56 1175 MET A C 1
ATOM 9464 O O . MET A 1 1175 ? -14.566 9.929 1.892 1.00 76.56 1175 MET A O 1
ATOM 9468 N N . ARG A 1 1176 ? -14.959 9.824 4.088 1.00 69.69 1176 ARG A N 1
ATOM 9469 C CA . ARG A 1 1176 ? -14.856 8.350 4.170 1.00 69.69 1176 ARG A CA 1
ATOM 9470 C C . ARG A 1 1176 ? -16.077 7.589 3.632 1.00 69.69 1176 ARG A C 1
ATOM 9472 O O . ARG A 1 1176 ? -16.036 6.363 3.581 1.00 69.69 1176 ARG A O 1
ATOM 9479 N N . VAL A 1 1177 ? -17.167 8.288 3.316 1.00 70.69 1177 VAL A N 1
ATOM 9480 C CA . VAL A 1 1177 ? -18.451 7.718 2.868 1.00 70.69 1177 VAL A CA 1
ATOM 9481 C C . VAL A 1 1177 ? -18.676 7.949 1.371 1.00 70.69 1177 VAL A C 1
ATOM 9483 O O . VAL A 1 1177 ? -19.280 7.095 0.724 1.00 70.69 1177 VAL A O 1
ATOM 9486 N N . ILE A 1 1178 ? -18.152 9.059 0.837 1.00 70.12 1178 ILE A N 1
ATOM 9487 C CA . ILE A 1 1178 ? -18.239 9.451 -0.577 1.00 70.12 1178 ILE A CA 1
ATOM 9488 C C . ILE A 1 1178 ? -17.714 8.332 -1.481 1.00 70.12 1178 ILE A C 1
ATOM 9490 O O . ILE A 1 1178 ? -16.579 7.868 -1.323 1.00 70.12 1178 ILE A O 1
ATOM 9494 N N . ARG A 1 1179 ? -18.518 7.930 -2.469 1.00 68.56 1179 ARG A N 1
ATOM 9495 C CA . ARG A 1 1179 ? -18.138 6.914 -3.462 1.00 68.56 1179 ARG A CA 1
ATOM 9496 C C . ARG A 1 1179 ? -17.613 7.542 -4.752 1.00 68.56 1179 ARG A C 1
ATOM 9498 O O . ARG A 1 1179 ? -16.648 7.025 -5.309 1.00 68.56 1179 ARG A O 1
ATOM 9505 N N . ASN A 1 1180 ? -18.196 8.661 -5.186 1.00 71.00 1180 ASN A N 1
ATOM 9506 C CA . ASN A 1 1180 ? -17.827 9.363 -6.423 1.00 71.00 1180 ASN A CA 1
ATOM 9507 C C . ASN A 1 1180 ? -16.378 9.917 -6.376 1.00 71.00 1180 ASN A C 1
ATOM 9509 O O . ASN A 1 1180 ? -16.006 10.621 -5.437 1.00 71.00 1180 ASN A O 1
ATOM 9513 N N . SER A 1 1181 ? -15.554 9.624 -7.391 1.00 76.19 1181 SER A N 1
ATOM 9514 C CA . SER A 1 1181 ? -14.155 10.083 -7.495 1.00 76.19 1181 SER A CA 1
ATOM 9515 C C . SER A 1 1181 ? -14.019 11.602 -7.612 1.00 76.19 1181 SER A C 1
ATOM 9517 O O . SER A 1 1181 ? -13.186 12.192 -6.924 1.00 76.19 1181 SER A O 1
ATOM 9519 N N . ASN A 1 1182 ? -14.872 12.250 -8.403 1.00 71.62 1182 ASN A N 1
ATOM 9520 C CA . ASN A 1 1182 ? -14.832 13.698 -8.622 1.00 71.62 1182 ASN A CA 1
ATOM 9521 C C . ASN A 1 1182 ? -15.220 14.455 -7.345 1.00 71.62 1182 ASN A C 1
ATOM 9523 O O . ASN A 1 1182 ? -14.653 15.500 -7.036 1.00 71.62 1182 ASN A O 1
ATOM 9527 N N . ALA A 1 1183 ? -16.108 13.875 -6.533 1.00 71.50 1183 ALA A N 1
ATOM 9528 C CA . ALA A 1 1183 ? -16.433 14.382 -5.204 1.00 71.50 1183 ALA A CA 1
ATOM 9529 C C . ALA A 1 1183 ? -15.250 14.279 -4.223 1.00 71.50 1183 ALA A C 1
ATOM 9531 O O . ALA A 1 1183 ? -14.985 15.226 -3.482 1.00 71.50 1183 ALA A O 1
ATOM 9532 N N . LYS A 1 1184 ? -14.496 13.166 -4.239 1.00 82.00 1184 LYS A N 1
ATOM 9533 C CA . LYS A 1 1184 ? -13.268 13.018 -3.433 1.00 82.00 1184 LYS A CA 1
ATOM 9534 C C . LYS A 1 1184 ? -12.216 14.056 -3.834 1.00 82.00 1184 LYS A C 1
ATOM 9536 O O . LYS A 1 1184 ? -11.663 14.714 -2.956 1.00 82.00 1184 LYS A O 1
ATOM 9541 N N . ILE A 1 1185 ? -11.996 14.243 -5.138 1.00 80.81 1185 ILE A N 1
ATOM 9542 C CA . ILE A 1 1185 ? -11.098 15.269 -5.695 1.00 80.81 1185 ILE A CA 1
ATOM 9543 C C . ILE A 1 1185 ? -11.544 16.670 -5.250 1.00 80.81 1185 ILE A C 1
ATOM 9545 O O . ILE A 1 1185 ? -10.743 17.411 -4.687 1.00 80.81 1185 ILE A O 1
ATOM 9549 N N . ALA A 1 1186 ? -12.831 17.009 -5.374 1.00 74.69 1186 ALA A N 1
ATOM 9550 C CA . ALA A 1 1186 ? -13.362 18.298 -4.926 1.00 74.69 1186 ALA A CA 1
ATOM 9551 C C . ALA A 1 1186 ? -13.146 18.556 -3.419 1.00 74.69 1186 ALA A C 1
ATOM 9553 O O . ALA A 1 1186 ? -12.843 19.686 -3.032 1.00 74.69 1186 ALA A O 1
ATOM 9554 N N . CYS A 1 1187 ? -13.248 17.527 -2.568 1.00 80.69 1187 CYS A N 1
ATOM 9555 C CA . CYS A 1 1187 ? -12.914 17.626 -1.143 1.00 80.69 1187 CYS A CA 1
ATOM 9556 C C . CYS A 1 1187 ? -11.412 17.826 -0.883 1.00 80.69 1187 CYS A C 1
ATOM 9558 O O . CYS A 1 1187 ? -11.054 18.612 -0.007 1.00 80.69 1187 CYS A O 1
ATOM 9560 N N . LEU A 1 1188 ? -10.537 17.140 -1.628 1.00 86.25 1188 LEU A N 1
ATOM 9561 C CA . LEU A 1 1188 ? -9.082 17.319 -1.538 1.00 86.25 1188 LEU A CA 1
ATOM 9562 C C . LEU A 1 1188 ? -8.686 18.749 -1.948 1.00 86.25 1188 LEU A C 1
ATOM 9564 O O . LEU A 1 1188 ? -7.940 19.415 -1.230 1.00 86.25 1188 LEU A O 1
ATOM 9568 N N . VAL A 1 1189 ? -9.277 19.273 -3.026 1.00 82.56 1189 VAL A N 1
ATOM 9569 C CA . VAL A 1 1189 ? -9.122 20.676 -3.442 1.00 82.56 1189 VAL A CA 1
ATOM 9570 C C . VAL A 1 1189 ? -9.652 21.644 -2.374 1.00 82.56 1189 VAL A C 1
ATOM 9572 O O . VAL A 1 1189 ? -9.005 22.655 -2.102 1.00 82.56 1189 VAL A O 1
ATOM 9575 N N . LEU A 1 1190 ? -10.757 21.338 -1.681 1.00 79.12 1190 LEU A N 1
ATOM 9576 C CA . LEU A 1 1190 ? -11.223 22.208 -0.594 1.00 79.12 1190 LEU A CA 1
ATOM 9577 C C . LEU A 1 1190 ? -10.273 22.194 0.618 1.00 79.12 1190 LEU A C 1
ATOM 9579 O O . LEU A 1 1190 ? -10.040 23.249 1.208 1.00 79.12 1190 LEU A O 1
ATOM 9583 N N . TYR A 1 1191 ? -9.652 21.057 0.967 1.00 86.00 1191 TYR A N 1
ATOM 9584 C CA . TYR A 1 1191 ? -8.583 21.041 1.979 1.00 86.00 1191 TYR A CA 1
ATOM 9585 C C . TYR A 1 1191 ? -7.401 21.937 1.588 1.00 86.00 1191 TYR A C 1
ATOM 9587 O O . TYR A 1 1191 ? -6.865 22.625 2.455 1.00 86.00 1191 TYR A O 1
ATOM 9595 N N . LYS A 1 1192 ? -7.024 21.982 0.300 1.00 84.25 1192 LYS A N 1
ATOM 9596 C CA . LYS A 1 1192 ? -5.980 22.888 -0.217 1.00 84.25 1192 LYS A CA 1
ATOM 9597 C C . LYS A 1 1192 ? -6.289 24.359 0.108 1.00 84.25 1192 LYS A C 1
ATOM 9599 O O . LYS A 1 1192 ? -5.378 25.107 0.454 1.00 84.25 1192 LYS A O 1
ATOM 9604 N N . ARG A 1 1193 ? -7.566 24.765 0.039 1.00 79.00 1193 ARG A N 1
ATOM 9605 C CA . ARG A 1 1193 ? -8.027 26.126 0.386 1.00 79.00 1193 ARG A CA 1
ATOM 9606 C C . ARG A 1 1193 ? -8.116 26.343 1.896 1.00 79.00 1193 ARG A C 1
ATOM 9608 O O . ARG A 1 1193 ? -7.545 27.302 2.407 1.00 79.00 1193 ARG A O 1
ATOM 9615 N N . LEU A 1 1194 ? -8.767 25.425 2.618 1.00 80.00 1194 LEU A N 1
ATOM 9616 C CA . LEU A 1 1194 ? -8.930 25.494 4.077 1.00 80.00 1194 LEU A CA 1
ATOM 9617 C C . LEU A 1 1194 ? -7.590 25.494 4.825 1.00 80.00 1194 LEU A C 1
ATOM 9619 O O . LEU A 1 1194 ? -7.502 26.103 5.888 1.00 80.00 1194 LEU A O 1
ATOM 9623 N N . ALA A 1 1195 ? -6.545 24.864 4.279 1.00 80.25 1195 ALA A N 1
ATOM 9624 C CA . ALA A 1 1195 ? -5.214 24.848 4.880 1.00 80.25 1195 ALA A CA 1
ATOM 9625 C C . ALA A 1 1195 ? -4.630 26.256 5.090 1.00 80.25 1195 ALA A C 1
ATOM 9627 O O . ALA A 1 1195 ? -4.014 26.487 6.122 1.00 80.25 1195 ALA A O 1
ATOM 9628 N N . LYS A 1 1196 ? -4.881 27.219 4.187 1.00 76.94 1196 LYS A N 1
ATOM 9629 C CA . LYS A 1 1196 ? -4.424 28.614 4.364 1.00 76.94 1196 LYS A CA 1
ATOM 9630 C C . LYS A 1 1196 ? -5.082 29.327 5.552 1.00 76.94 1196 LYS A C 1
ATOM 9632 O O . LYS A 1 1196 ? -4.488 30.234 6.116 1.00 76.94 1196 LYS A O 1
ATOM 9637 N N . LEU A 1 1197 ? -6.297 28.914 5.914 1.00 75.62 1197 LEU A N 1
ATOM 9638 C CA . LEU A 1 1197 ? -7.091 29.465 7.020 1.00 75.62 1197 LEU A CA 1
ATOM 9639 C C . LEU A 1 1197 ? -6.976 28.613 8.300 1.00 75.62 1197 LEU A C 1
ATOM 9641 O O . LEU A 1 1197 ? -7.708 28.833 9.262 1.00 75.62 1197 LEU A O 1
ATOM 9645 N N . SER A 1 1198 ? -6.104 27.600 8.305 1.00 79.25 1198 SER A N 1
ATOM 9646 C CA . SER A 1 1198 ? -5.957 26.626 9.390 1.00 79.25 1198 SER A CA 1
ATOM 9647 C C . SER A 1 1198 ? -4.627 26.795 10.111 1.00 79.25 1198 SER A C 1
ATOM 9649 O O . SER A 1 1198 ? -3.591 27.008 9.489 1.00 79.25 1198 SER A O 1
ATOM 9651 N N . THR A 1 1199 ? -4.622 26.604 11.430 1.00 80.00 1199 THR A N 1
ATOM 9652 C CA . THR A 1 1199 ? -3.367 26.541 12.189 1.00 80.00 1199 THR A CA 1
ATOM 9653 C C . THR A 1 1199 ? -2.566 25.276 11.826 1.00 80.00 1199 THR A C 1
ATOM 9655 O O . THR A 1 1199 ? -3.164 24.248 11.488 1.00 80.00 1199 THR A O 1
ATOM 9658 N N . PRO A 1 1200 ? -1.222 25.285 11.937 1.00 81.81 1200 PRO A N 1
ATOM 9659 C CA . PRO A 1 1200 ? -0.374 24.129 11.620 1.00 81.81 1200 PRO A CA 1
ATOM 9660 C C . PRO A 1 1200 ? -0.804 22.819 12.297 1.00 81.81 1200 PRO A C 1
ATOM 9662 O O . PRO A 1 1200 ? -0.817 21.763 11.667 1.00 81.81 1200 PRO A O 1
ATOM 9665 N N . ILE A 1 1201 ? -1.237 22.901 13.560 1.00 81.12 1201 ILE A N 1
ATOM 9666 C CA . ILE A 1 1201 ? -1.752 21.765 14.338 1.00 81.12 1201 ILE A CA 1
ATOM 9667 C C . ILE A 1 1201 ? -3.018 21.177 13.699 1.00 81.12 1201 ILE A C 1
ATOM 9669 O O . ILE A 1 1201 ? -3.151 19.961 13.613 1.00 81.12 1201 ILE A O 1
ATOM 9673 N N . LEU A 1 1202 ? -3.932 22.003 13.180 1.00 82.81 1202 LEU A N 1
ATOM 9674 C CA . LEU A 1 1202 ? -5.131 21.517 12.486 1.00 82.81 1202 LEU A CA 1
ATOM 9675 C C . LEU A 1 1202 ? -4.797 20.826 11.165 1.00 82.81 1202 LEU A C 1
ATOM 9677 O O . LEU A 1 1202 ? -5.391 19.794 10.843 1.00 82.81 1202 LEU A O 1
ATOM 9681 N N . ILE A 1 1203 ? -3.831 21.361 10.421 1.00 87.56 1203 ILE A N 1
ATOM 9682 C CA . ILE A 1 1203 ? -3.366 20.753 9.173 1.00 87.56 1203 ILE A CA 1
ATOM 9683 C C . ILE A 1 1203 ? -2.784 19.357 9.461 1.00 87.56 1203 ILE A C 1
ATOM 9685 O O . ILE A 1 1203 ? -3.156 18.392 8.790 1.00 87.56 1203 ILE A O 1
ATOM 9689 N N . ILE A 1 1204 ? -1.952 19.229 10.498 1.00 87.56 1204 ILE A N 1
ATOM 9690 C CA . ILE A 1 1204 ? -1.288 17.976 10.888 1.00 87.56 1204 ILE A CA 1
ATOM 9691 C C . ILE A 1 1204 ? -2.262 16.956 11.509 1.00 87.56 1204 ILE A C 1
ATOM 9693 O O . ILE A 1 1204 ? -2.339 15.826 11.028 1.00 87.56 1204 ILE A O 1
ATOM 9697 N N . ASP A 1 1205 ? -3.048 17.330 12.523 1.00 83.62 1205 ASP A N 1
ATOM 9698 C CA . ASP A 1 1205 ? -3.900 16.385 13.268 1.00 83.62 1205 ASP A CA 1
ATOM 9699 C C . ASP A 1 1205 ? -5.245 16.092 12.594 1.00 83.62 1205 ASP A C 1
ATOM 9701 O O . ASP A 1 1205 ? -5.828 15.017 12.787 1.00 83.62 1205 ASP A O 1
ATOM 9705 N N . ARG A 1 1206 ? -5.808 17.064 11.860 1.00 85.19 1206 ARG A N 1
ATOM 9706 C CA . ARG A 1 1206 ? -7.196 16.994 11.370 1.00 85.19 1206 ARG A CA 1
ATOM 9707 C C . ARG A 1 1206 ? -7.313 16.851 9.857 1.00 85.19 1206 ARG A C 1
ATOM 9709 O O . ARG A 1 1206 ? -8.299 16.253 9.438 1.00 85.19 1206 ARG A O 1
ATOM 9716 N N . ILE A 1 1207 ? -6.358 17.330 9.057 1.00 90.00 1207 ILE A N 1
ATOM 9717 C CA . ILE A 1 1207 ? -6.430 17.270 7.583 1.00 90.00 1207 ILE A CA 1
ATOM 9718 C C . ILE A 1 1207 ? -5.536 16.151 7.018 1.00 90.00 1207 ILE A C 1
ATOM 9720 O O . ILE A 1 1207 ? -6.026 15.234 6.352 1.00 90.00 1207 ILE A O 1
ATOM 9724 N N . LEU A 1 1208 ? -4.236 16.173 7.324 1.00 91.44 1208 LEU A N 1
ATOM 9725 C CA . LEU A 1 1208 ? -3.228 15.256 6.778 1.00 91.44 1208 LEU A CA 1
ATOM 9726 C C . LEU A 1 1208 ? -3.585 13.751 6.889 1.00 91.44 1208 LEU A C 1
ATOM 9728 O O . LEU A 1 1208 ? -3.378 13.030 5.907 1.00 91.44 1208 LEU A O 1
ATOM 9732 N N . PRO A 1 1209 ? -4.175 13.232 7.991 1.00 89.88 1209 PRO A N 1
ATOM 9733 C CA . PRO A 1 1209 ? -4.520 11.812 8.096 1.00 89.88 1209 PRO A CA 1
ATOM 9734 C C . PRO A 1 1209 ? -5.651 11.384 7.150 1.00 89.88 1209 PRO A C 1
ATOM 9736 O O . PRO A 1 1209 ? -5.755 10.201 6.827 1.00 89.88 1209 PRO A O 1
ATOM 9739 N N . TYR A 1 1210 ? -6.497 12.321 6.709 1.00 88.38 1210 TYR A N 1
ATOM 9740 C CA . TYR A 1 1210 ? -7.569 12.057 5.747 1.00 88.38 1210 TYR A CA 1
ATOM 9741 C C . TYR A 1 1210 ? -7.049 12.102 4.312 1.00 88.38 1210 TYR A C 1
ATOM 9743 O O . TYR A 1 1210 ? -7.446 11.260 3.518 1.00 88.38 1210 TYR A O 1
ATOM 9751 N N . ILE A 1 1211 ? -6.096 12.980 3.994 1.00 91.12 1211 ILE A N 1
ATOM 9752 C CA . ILE A 1 1211 ? -5.416 12.964 2.689 1.00 91.12 1211 ILE A CA 1
ATOM 9753 C C . ILE A 1 1211 ? -4.622 11.660 2.510 1.00 91.12 1211 ILE A C 1
ATOM 9755 O O . ILE A 1 1211 ? -4.803 10.953 1.523 1.00 91.12 1211 ILE A O 1
ATOM 9759 N N . ILE A 1 1212 ? -3.821 11.269 3.509 1.00 90.38 1212 ILE A N 1
ATOM 9760 C CA . ILE A 1 1212 ? -3.035 10.020 3.480 1.00 90.38 1212 ILE A CA 1
ATOM 9761 C C . ILE A 1 1212 ? -3.928 8.765 3.432 1.00 90.38 1212 ILE A C 1
ATOM 9763 O O . ILE A 1 1212 ? -3.498 7.718 2.947 1.00 90.38 1212 ILE A O 1
ATOM 9767 N N . TYR A 1 1213 ? -5.182 8.836 3.893 1.00 89.12 1213 TYR A N 1
ATOM 9768 C CA . TYR A 1 1213 ? -6.140 7.736 3.732 1.00 89.12 1213 TYR A CA 1
ATOM 9769 C C . TYR A 1 1213 ? -6.427 7.439 2.247 1.00 89.12 1213 TYR A C 1
ATOM 9771 O O . TYR A 1 1213 ? -6.466 6.266 1.868 1.00 89.12 1213 TYR A O 1
ATOM 9779 N N . PHE A 1 1214 ? -6.514 8.471 1.397 1.00 90.00 1214 PHE A N 1
ATOM 9780 C CA . PHE A 1 1214 ? -6.752 8.333 -0.047 1.00 90.00 1214 PHE A CA 1
ATOM 9781 C C . PHE A 1 1214 ? -5.555 7.803 -0.849 1.00 90.00 1214 PHE A C 1
ATOM 9783 O O . PHE A 1 1214 ? -5.725 7.438 -2.006 1.00 90.00 1214 PHE A O 1
ATOM 9790 N N . PHE A 1 1215 ? -4.375 7.629 -0.241 1.00 90.06 1215 PHE A N 1
ATOM 9791 C CA . PHE A 1 1215 ? -3.255 6.932 -0.897 1.00 90.06 1215 PHE A CA 1
ATOM 9792 C C . PHE A 1 1215 ? -3.570 5.451 -1.187 1.00 90.06 1215 PHE A C 1
ATOM 9794 O O . PHE A 1 1215 ? -2.869 4.822 -1.972 1.00 90.06 1215 PHE A O 1
ATOM 9801 N N . ASN A 1 1216 ? -4.619 4.895 -0.565 1.00 86.88 1216 ASN A N 1
ATOM 9802 C CA . ASN A 1 1216 ? -5.119 3.538 -0.817 1.00 86.88 1216 ASN A CA 1
ATOM 9803 C C . ASN A 1 1216 ? -6.488 3.531 -1.534 1.00 86.88 1216 ASN A C 1
ATOM 9805 O O . ASN A 1 1216 ? -7.193 2.523 -1.474 1.00 86.88 1216 ASN A O 1
ATOM 9809 N N . ASP A 1 1217 ? -6.916 4.645 -2.144 1.00 87.44 1217 ASP A N 1
ATOM 9810 C CA . ASP A 1 1217 ? -8.151 4.674 -2.941 1.00 87.44 1217 ASP A CA 1
ATOM 9811 C C . ASP A 1 1217 ? -7.988 3.815 -4.211 1.00 87.44 1217 ASP A C 1
ATOM 9813 O O . ASP A 1 1217 ? -6.888 3.770 -4.759 1.00 87.44 1217 ASP A O 1
ATOM 9817 N N . PRO A 1 1218 ? -9.029 3.125 -4.714 1.00 81.12 1218 PRO A N 1
ATOM 9818 C CA . PRO A 1 1218 ? -8.917 2.362 -5.959 1.00 81.12 1218 PRO A CA 1
ATOM 9819 C C . PRO A 1 1218 ? -8.702 3.226 -7.214 1.00 81.12 1218 PRO A C 1
ATOM 9821 O O . PRO A 1 1218 ? -8.257 2.689 -8.223 1.00 81.12 1218 PRO A O 1
ATOM 9824 N N . ASN A 1 1219 ? -9.021 4.527 -7.190 1.00 83.38 1219 ASN A N 1
ATOM 9825 C CA . ASN A 1 1219 ? -8.847 5.412 -8.345 1.00 83.38 1219 ASN A CA 1
ATOM 9826 C C . ASN A 1 1219 ? -7.493 6.148 -8.286 1.00 83.38 1219 ASN A C 1
ATOM 9828 O O . ASN A 1 1219 ? -7.241 6.933 -7.369 1.00 83.38 1219 ASN A O 1
ATOM 9832 N N . ASP A 1 1220 ? -6.636 5.926 -9.286 1.00 85.31 1220 ASP A N 1
ATOM 9833 C CA . ASP A 1 1220 ? -5.288 6.508 -9.349 1.00 85.31 1220 ASP A CA 1
ATOM 9834 C C . ASP A 1 1220 ? -5.273 8.041 -9.374 1.00 85.31 1220 ASP A C 1
ATOM 9836 O O . ASP A 1 1220 ? -4.413 8.639 -8.730 1.00 85.31 1220 ASP A O 1
ATOM 9840 N N . SER A 1 1221 ? -6.239 8.690 -10.029 1.00 83.25 1221 SER A N 1
ATOM 9841 C CA . SER A 1 1221 ? -6.348 10.156 -10.072 1.00 83.25 1221 SER A CA 1
ATOM 9842 C C . SER A 1 1221 ? -6.681 10.744 -8.694 1.00 83.25 1221 SER A C 1
ATOM 9844 O O . SER A 1 1221 ? -6.242 11.841 -8.355 1.00 83.25 1221 SER A O 1
ATOM 9846 N N . VAL A 1 1222 ? -7.401 9.992 -7.849 1.00 87.94 1222 VAL A N 1
ATOM 9847 C CA . VAL A 1 1222 ? -7.652 10.374 -6.447 1.00 87.94 1222 VAL A CA 1
ATOM 9848 C C . VAL A 1 1222 ? -6.375 10.234 -5.609 1.00 87.94 1222 VAL A C 1
ATOM 9850 O O . VAL A 1 1222 ? -6.104 11.103 -4.779 1.00 87.94 1222 VAL A O 1
ATOM 9853 N N . LYS A 1 1223 ? -5.561 9.190 -5.836 1.00 91.69 1223 LYS A N 1
ATOM 9854 C CA . LYS A 1 1223 ? -4.242 9.051 -5.187 1.00 91.69 1223 LYS A CA 1
ATOM 9855 C C . LYS A 1 1223 ? -3.283 10.168 -5.619 1.00 91.69 1223 LYS A C 1
ATOM 9857 O O . LYS A 1 1223 ? -2.556 10.697 -4.780 1.00 91.69 1223 LYS A O 1
ATOM 9862 N N . GLU A 1 1224 ? -3.285 10.519 -6.909 1.00 90.00 1224 GLU A N 1
ATOM 9863 C CA . GLU A 1 1224 ? -2.461 11.584 -7.494 1.00 90.00 1224 GLU A CA 1
ATOM 9864 C C . GLU A 1 1224 ? -2.766 12.938 -6.842 1.00 90.00 1224 GLU A C 1
ATOM 9866 O O . GLU A 1 1224 ? -1.871 13.570 -6.273 1.00 90.00 1224 GLU A O 1
ATOM 9871 N N . GLU A 1 1225 ? -4.041 13.340 -6.846 1.00 89.62 1225 GLU A N 1
ATOM 9872 C CA . GLU A 1 1225 ? -4.480 14.601 -6.249 1.00 89.62 1225 GLU A CA 1
ATOM 9873 C C . GLU A 1 1225 ? -4.239 14.609 -4.734 1.00 89.62 1225 GLU A C 1
ATOM 9875 O O . GLU A 1 1225 ? -3.766 15.602 -4.186 1.00 89.62 1225 GLU A O 1
ATOM 9880 N N . ALA A 1 1226 ? -4.474 13.489 -4.039 1.00 92.06 1226 ALA A N 1
ATOM 9881 C CA . ALA A 1 1226 ? -4.172 13.384 -2.614 1.00 92.06 1226 ALA A CA 1
ATOM 9882 C C . ALA A 1 1226 ? -2.677 13.605 -2.332 1.00 92.06 1226 ALA A C 1
ATOM 9884 O O . ALA A 1 1226 ? -2.323 14.301 -1.379 1.00 92.06 1226 ALA A O 1
ATOM 9885 N N . PHE A 1 1227 ? -1.784 13.051 -3.156 1.00 93.44 1227 PHE A N 1
ATOM 9886 C CA . PHE A 1 1227 ? -0.348 13.270 -3.008 1.00 93.44 1227 PHE A CA 1
ATOM 9887 C C . PHE A 1 1227 ? 0.033 14.734 -3.269 1.00 93.44 1227 PHE A C 1
ATOM 9889 O O . PHE A 1 1227 ? 0.755 15.329 -2.468 1.00 93.44 1227 PHE A O 1
ATOM 9896 N N . TYR A 1 1228 ? -0.499 15.346 -4.331 1.00 91.38 1228 TYR A N 1
ATOM 9897 C CA . TYR A 1 1228 ? -0.268 16.760 -4.635 1.00 91.38 1228 TYR A CA 1
ATOM 9898 C C . TYR A 1 1228 ? -0.773 17.693 -3.519 1.00 91.38 1228 TYR A C 1
ATOM 9900 O O . TYR A 1 1228 ? -0.026 18.557 -3.048 1.00 91.38 1228 TYR A O 1
ATOM 9908 N N . VAL A 1 1229 ? -2.001 17.488 -3.031 1.00 90.38 1229 VAL A N 1
ATOM 9909 C CA . VAL A 1 1229 ? -2.567 18.277 -1.929 1.00 90.38 1229 VAL A CA 1
ATOM 9910 C C . VAL A 1 1229 ? -1.760 18.075 -0.646 1.00 90.38 1229 VAL A C 1
ATOM 9912 O O . VAL A 1 1229 ? -1.495 19.063 0.033 1.00 90.38 1229 VAL A O 1
ATOM 9915 N N . MET A 1 1230 ? -1.282 16.858 -0.340 1.00 94.00 1230 MET A N 1
ATOM 9916 C CA . MET A 1 1230 ? -0.366 16.619 0.788 1.00 94.00 1230 MET A CA 1
ATOM 9917 C C . MET A 1 1230 ? 0.891 17.498 0.691 1.00 94.00 1230 MET A C 1
ATOM 9919 O O . MET A 1 1230 ? 1.238 18.172 1.662 1.00 94.00 1230 MET A O 1
ATOM 9923 N N . CYS A 1 1231 ? 1.565 17.509 -0.465 1.00 91.38 1231 CYS A N 1
ATOM 9924 C CA . CYS A 1 1231 ? 2.746 18.348 -0.686 1.00 91.38 1231 CYS A CA 1
ATOM 9925 C C . CYS A 1 1231 ? 2.425 19.833 -0.476 1.00 91.38 1231 CYS A C 1
ATOM 9927 O O . CYS A 1 1231 ? 3.179 20.535 0.198 1.00 91.38 1231 CYS A O 1
ATOM 9929 N N . TYR A 1 1232 ? 1.289 20.293 -1.009 1.00 90.31 1232 TYR A N 1
ATOM 9930 C CA . TYR A 1 1232 ? 0.859 21.682 -0.890 1.00 90.31 1232 TYR A CA 1
ATOM 9931 C C . TYR A 1 1232 ? 0.598 22.089 0.566 1.00 90.31 1232 TYR A C 1
ATOM 9933 O O . TYR A 1 1232 ? 1.212 23.043 1.040 1.00 90.31 1232 TYR A O 1
ATOM 9941 N N . ILE A 1 1233 ? -0.247 21.359 1.308 1.00 90.62 1233 ILE A N 1
ATOM 9942 C CA . ILE A 1 1233 ? -0.629 21.759 2.675 1.00 90.62 1233 ILE A CA 1
ATOM 9943 C C . ILE A 1 1233 ? 0.562 21.773 3.641 1.00 90.62 1233 ILE A C 1
ATOM 9945 O O . ILE A 1 1233 ? 0.621 22.624 4.524 1.00 90.62 1233 ILE A O 1
ATOM 9949 N N . LEU A 1 1234 ? 1.538 20.878 3.452 1.00 90.38 1234 LEU A N 1
ATOM 9950 C CA . LEU A 1 1234 ? 2.769 20.864 4.244 1.00 90.38 1234 LEU A CA 1
ATOM 9951 C C . LEU A 1 1234 ? 3.666 22.055 3.882 1.00 90.38 1234 LEU A C 1
ATOM 9953 O O . LEU A 1 1234 ? 4.256 22.669 4.769 1.00 90.38 1234 LEU A O 1
ATOM 9957 N N . SER A 1 1235 ? 3.718 22.435 2.600 1.00 88.56 1235 SER A N 1
ATOM 9958 C CA . SER A 1 1235 ? 4.445 23.631 2.154 1.00 88.56 1235 SER A CA 1
ATOM 9959 C C . SER A 1 1235 ? 3.825 24.951 2.643 1.00 88.56 1235 SER A C 1
ATOM 9961 O O . SER A 1 1235 ? 4.528 25.958 2.696 1.00 88.56 1235 SER A O 1
ATOM 9963 N N . CYS A 1 1236 ? 2.564 24.950 3.093 1.00 84.31 1236 CYS A N 1
ATOM 9964 C CA . CYS A 1 1236 ? 1.915 26.099 3.740 1.00 84.31 1236 CYS A CA 1
ATOM 9965 C C . CYS A 1 1236 ? 2.224 26.242 5.244 1.00 84.31 1236 CYS A C 1
ATOM 9967 O O . CYS A 1 1236 ? 1.845 27.244 5.842 1.00 84.31 1236 CYS A O 1
ATOM 9969 N N . ILE A 1 1237 ? 2.881 25.265 5.883 1.00 85.50 1237 ILE A N 1
ATOM 9970 C CA . ILE A 1 1237 ? 3.236 25.349 7.308 1.00 85.50 1237 ILE A CA 1
ATOM 9971 C C . ILE A 1 1237 ? 4.577 26.072 7.461 1.00 85.50 1237 ILE A C 1
ATOM 9973 O O . ILE A 1 1237 ? 5.639 25.471 7.269 1.00 85.50 1237 ILE A O 1
ATOM 9977 N N . ASP A 1 1238 ? 4.522 27.357 7.807 1.00 74.56 1238 ASP A N 1
ATOM 9978 C CA . ASP A 1 1238 ? 5.712 28.181 8.053 1.00 74.56 1238 ASP A CA 1
ATOM 9979 C C . ASP A 1 1238 ? 6.222 28.055 9.499 1.00 74.56 1238 ASP A C 1
ATOM 9981 O O . ASP A 1 1238 ? 7.415 27.839 9.716 1.00 74.56 1238 ASP A O 1
ATOM 9985 N N . ILE A 1 1239 ? 5.318 28.116 10.487 1.00 77.12 1239 ILE A N 1
ATOM 9986 C CA . ILE A 1 1239 ? 5.629 27.883 11.906 1.00 77.12 1239 ILE A CA 1
ATOM 9987 C C . ILE A 1 1239 ? 5.359 26.413 12.233 1.00 77.12 1239 ILE A C 1
ATOM 9989 O O . ILE A 1 1239 ? 4.215 25.959 12.251 1.00 77.12 1239 ILE A O 1
ATOM 9993 N N . VAL A 1 1240 ? 6.425 25.663 12.490 1.00 76.88 1240 VAL A N 1
ATOM 9994 C CA . VAL A 1 1240 ? 6.374 24.217 12.740 1.00 76.88 1240 VAL A CA 1
ATOM 9995 C C . VAL A 1 1240 ? 6.218 23.981 14.247 1.00 76.88 1240 VAL A C 1
ATOM 9997 O O . VAL A 1 1240 ? 7.060 24.465 15.006 1.00 76.88 1240 VAL A O 1
ATOM 10000 N N . PRO A 1 1241 ? 5.185 23.254 14.717 1.00 75.81 1241 PRO A N 1
ATOM 10001 C CA . PRO A 1 1241 ? 5.070 22.892 16.131 1.00 75.81 1241 PRO A CA 1
ATOM 10002 C C . PRO A 1 1241 ? 6.295 22.082 16.582 1.00 75.81 1241 PRO A C 1
ATOM 10004 O O . PRO A 1 1241 ? 6.682 21.142 15.888 1.00 75.81 1241 PRO A O 1
ATOM 10007 N N . GLN A 1 1242 ? 6.888 22.403 17.741 1.00 68.12 1242 GLN A N 1
ATOM 10008 C CA . GLN A 1 1242 ? 8.153 21.786 18.195 1.00 68.12 1242 GLN A CA 1
ATOM 10009 C C . GLN A 1 1242 ? 8.085 20.247 18.227 1.00 68.12 1242 GLN A C 1
ATOM 10011 O O . GLN A 1 1242 ? 9.025 19.558 17.823 1.00 68.12 1242 GLN A O 1
ATOM 10016 N N . ASN A 1 1243 ? 6.928 19.706 18.616 1.00 68.50 1243 ASN A N 1
ATOM 10017 C CA . ASN A 1 1243 ? 6.674 18.267 18.709 1.00 68.50 1243 ASN A CA 1
ATOM 10018 C C . ASN A 1 1243 ? 6.605 17.545 17.342 1.00 68.50 1243 ASN A C 1
ATOM 10020 O O . ASN A 1 1243 ? 6.731 16.325 17.299 1.00 68.50 1243 ASN A O 1
ATOM 10024 N N . GLU A 1 1244 ? 6.452 18.270 16.226 1.00 77.56 1244 GLU A N 1
ATOM 10025 C CA . GLU A 1 1244 ? 6.156 17.709 14.893 1.00 77.56 1244 GLU A CA 1
ATOM 10026 C C . GLU A 1 1244 ? 7.333 17.767 13.900 1.00 77.56 1244 GLU A C 1
ATOM 10028 O O . GLU A 1 1244 ? 7.199 17.394 12.733 1.00 77.56 1244 GLU A O 1
ATOM 10033 N N . HIS A 1 1245 ? 8.528 18.177 14.335 1.00 75.00 1245 HIS A N 1
ATOM 10034 C CA . HIS A 1 1245 ? 9.695 18.319 13.449 1.00 75.00 1245 HIS A CA 1
ATOM 10035 C C . HIS A 1 1245 ? 10.134 17.016 12.746 1.00 75.00 1245 HIS A C 1
ATOM 10037 O O . HIS A 1 1245 ? 10.765 17.055 11.689 1.00 75.00 1245 HIS A O 1
ATOM 10043 N N . ARG A 1 1246 ? 9.757 15.849 13.292 1.00 81.44 1246 ARG A N 1
ATOM 10044 C CA . ARG A 1 1246 ? 10.020 14.513 12.721 1.00 81.44 1246 ARG A CA 1
ATOM 10045 C C . ARG A 1 1246 ? 8.856 13.921 11.914 1.00 81.44 1246 ARG A C 1
ATOM 10047 O O . ARG A 1 1246 ? 8.938 12.764 11.503 1.00 81.44 1246 ARG A O 1
ATOM 10054 N N . ILE A 1 1247 ? 7.797 14.682 11.623 1.00 88.38 1247 ILE A N 1
ATOM 10055 C CA . ILE A 1 1247 ? 6.625 14.179 10.879 1.00 88.38 1247 ILE A CA 1
ATOM 10056 C C . ILE A 1 1247 ? 6.987 13.567 9.512 1.00 88.38 1247 ILE A C 1
ATOM 10058 O O . ILE A 1 1247 ? 6.392 12.572 9.085 1.00 88.38 1247 ILE A O 1
ATOM 10062 N N . PHE A 1 1248 ? 8.009 14.108 8.840 1.00 90.81 1248 PHE A N 1
ATOM 10063 C CA . PHE A 1 1248 ? 8.507 13.580 7.570 1.00 90.81 1248 PHE A CA 1
ATOM 10064 C C . PHE A 1 1248 ? 9.106 12.168 7.698 1.00 90.81 1248 PHE A C 1
ATOM 10066 O O . PHE A 1 1248 ? 8.531 11.249 7.107 1.00 90.81 1248 PHE A O 1
ATOM 10073 N N . PRO A 1 1249 ? 10.192 11.945 8.467 1.00 84.75 1249 PRO A N 1
ATOM 10074 C CA . PRO A 1 1249 ? 10.784 10.617 8.620 1.00 84.75 1249 PRO A CA 1
ATOM 10075 C C . PRO A 1 1249 ? 9.891 9.615 9.368 1.00 84.75 1249 PRO A C 1
ATOM 10077 O O . PRO A 1 1249 ? 9.862 8.444 8.990 1.00 84.75 1249 PRO A O 1
ATOM 10080 N N . ASP A 1 1250 ? 9.147 10.040 10.396 1.00 83.56 1250 ASP A N 1
ATOM 10081 C CA . ASP A 1 1250 ? 8.423 9.108 11.272 1.00 83.56 1250 ASP A CA 1
ATOM 10082 C C . ASP A 1 1250 ? 7.011 8.748 10.761 1.00 83.56 1250 ASP A C 1
ATOM 10084 O O . ASP A 1 1250 ? 6.466 7.716 11.168 1.00 83.56 1250 ASP A O 1
ATOM 10088 N N . TYR A 1 1251 ? 6.417 9.550 9.861 1.00 88.62 1251 TYR A N 1
ATOM 10089 C CA . TYR A 1 1251 ? 5.069 9.308 9.326 1.00 88.62 1251 TYR A CA 1
ATOM 10090 C C . TYR A 1 1251 ? 4.958 9.404 7.797 1.00 88.62 1251 TYR A C 1
ATOM 10092 O O . TYR A 1 1251 ? 4.463 8.460 7.178 1.00 88.62 1251 TYR A O 1
ATOM 10100 N N . ILE A 1 1252 ? 5.397 10.500 7.168 1.00 91.88 1252 ILE A N 1
ATOM 10101 C CA . ILE A 1 1252 ? 5.134 10.750 5.736 1.00 91.88 1252 ILE A CA 1
ATOM 10102 C C . ILE A 1 1252 ? 5.959 9.825 4.832 1.00 91.88 1252 ILE A C 1
ATOM 10104 O O . ILE A 1 1252 ? 5.406 9.205 3.925 1.00 91.88 1252 ILE A O 1
ATOM 10108 N N . PHE A 1 1253 ? 7.266 9.690 5.063 1.00 91.25 1253 PHE A N 1
ATOM 10109 C CA . PHE A 1 1253 ? 8.185 8.997 4.150 1.00 91.25 1253 PHE A CA 1
ATOM 10110 C C . PHE A 1 1253 ? 7.790 7.541 3.879 1.00 91.25 1253 PHE A C 1
ATOM 10112 O O . PHE A 1 1253 ? 7.681 7.145 2.719 1.00 91.25 1253 PHE A O 1
ATOM 10119 N N . GLY A 1 1254 ? 7.430 6.774 4.910 1.00 85.69 1254 GLY A N 1
ATOM 10120 C CA . GLY A 1 1254 ? 6.949 5.403 4.716 1.00 85.69 1254 GLY A CA 1
ATOM 10121 C C . GLY A 1 1254 ? 5.547 5.293 4.088 1.00 85.69 1254 GLY A C 1
ATOM 10122 O O . GLY A 1 1254 ? 5.112 4.191 3.763 1.00 85.69 1254 GLY A O 1
ATOM 10123 N N . LYS A 1 1255 ? 4.808 6.401 3.916 1.00 89.56 1255 LYS A N 1
ATOM 10124 C CA . LYS A 1 1255 ? 3.591 6.458 3.081 1.00 89.56 1255 LYS A CA 1
ATOM 10125 C C . LYS A 1 1255 ? 3.935 6.725 1.619 1.00 89.56 1255 LYS A C 1
ATOM 10127 O O . LYS A 1 1255 ? 3.319 6.120 0.746 1.00 89.56 1255 LYS A O 1
ATOM 10132 N N . ILE A 1 1256 ? 4.955 7.545 1.359 1.00 89.88 1256 ILE A N 1
ATOM 10133 C CA . ILE A 1 1256 ? 5.535 7.711 0.018 1.00 89.88 1256 ILE A CA 1
ATOM 10134 C C . ILE A 1 1256 ? 6.120 6.378 -0.473 1.00 89.88 1256 ILE A C 1
ATOM 10136 O O . ILE A 1 1256 ? 5.908 6.017 -1.625 1.00 89.88 1256 ILE A O 1
ATOM 10140 N N . ASP A 1 1257 ? 6.761 5.596 0.403 1.00 86.88 1257 ASP A N 1
ATOM 10141 C CA . ASP A 1 1257 ? 7.254 4.249 0.072 1.00 86.88 1257 ASP A CA 1
ATOM 10142 C C . ASP A 1 1257 ? 6.154 3.294 -0.417 1.00 86.88 1257 ASP A C 1
ATOM 10144 O O . ASP A 1 1257 ? 6.414 2.452 -1.274 1.00 86.88 1257 ASP A O 1
ATOM 10148 N N . LEU A 1 1258 ? 4.920 3.413 0.087 1.00 84.75 1258 LEU A N 1
ATOM 10149 C CA . LEU A 1 1258 ? 3.799 2.600 -0.398 1.00 84.75 1258 LEU A CA 1
ATOM 10150 C C . LEU A 1 1258 ? 3.402 3.005 -1.825 1.00 84.75 1258 LEU A C 1
ATOM 10152 O O . LEU A 1 1258 ? 3.270 2.135 -2.680 1.00 84.75 1258 LEU A O 1
ATOM 10156 N N . LEU A 1 1259 ? 3.295 4.310 -2.101 1.00 85.31 1259 LEU A N 1
ATOM 10157 C CA . LEU A 1 1259 ? 2.969 4.829 -3.437 1.00 85.31 1259 LEU A CA 1
ATOM 10158 C C . LEU A 1 1259 ? 4.088 4.594 -4.468 1.00 85.31 1259 LEU A C 1
ATOM 10160 O O . LEU A 1 1259 ? 3.810 4.338 -5.635 1.00 85.31 1259 LEU A O 1
ATOM 10164 N N . MET A 1 1260 ? 5.358 4.627 -4.052 1.00 84.62 1260 MET A N 1
ATOM 10165 C CA . MET A 1 1260 ? 6.505 4.316 -4.919 1.00 84.62 1260 MET A CA 1
ATOM 10166 C C . MET A 1 1260 ? 6.477 2.880 -5.460 1.00 84.62 1260 MET A C 1
ATOM 10168 O O . MET A 1 1260 ? 7.011 2.623 -6.541 1.00 84.62 1260 MET A O 1
ATOM 10172 N N . ASN A 1 1261 ? 5.848 1.959 -4.726 1.00 82.62 1261 ASN A N 1
ATOM 10173 C CA . ASN A 1 1261 ? 5.673 0.562 -5.121 1.00 82.62 1261 ASN A CA 1
ATOM 10174 C C . ASN A 1 1261 ? 4.391 0.311 -5.938 1.00 82.62 1261 ASN A C 1
ATOM 10176 O O . ASN A 1 1261 ? 4.182 -0.817 -6.379 1.00 82.62 1261 ASN A O 1
ATOM 10180 N N . ASP A 1 1262 ? 3.547 1.324 -6.165 1.00 80.81 1262 ASP A N 1
ATOM 10181 C CA . ASP A 1 1262 ? 2.353 1.189 -7.005 1.00 80.81 1262 ASP A CA 1
ATOM 10182 C C . ASP A 1 1262 ? 2.748 0.891 -8.470 1.00 80.81 1262 ASP A C 1
ATOM 10184 O O . ASP A 1 1262 ? 3.826 1.268 -8.945 1.00 80.81 1262 ASP A O 1
ATOM 10188 N N . HIS A 1 1263 ? 1.891 0.185 -9.204 1.00 78.06 1263 HIS A N 1
ATOM 10189 C CA . HIS A 1 1263 ? 2.102 -0.116 -10.619 1.00 78.06 1263 HIS A CA 1
ATOM 10190 C C . HIS A 1 1263 ? 1.827 1.100 -11.516 1.00 78.06 1263 HIS A C 1
ATOM 10192 O O . HIS A 1 1263 ? 2.416 1.202 -12.594 1.00 78.06 1263 HIS A O 1
ATOM 10198 N N . SER A 1 1264 ? 0.987 2.037 -11.066 1.00 81.12 1264 SER A N 1
ATOM 10199 C CA . SER A 1 1264 ? 0.561 3.190 -11.855 1.00 81.12 1264 SER A CA 1
ATOM 10200 C C . SER A 1 1264 ? 1.709 4.133 -12.220 1.00 81.12 1264 SER A C 1
ATOM 10202 O O . SER A 1 1264 ? 2.463 4.620 -11.368 1.00 81.12 1264 SER A O 1
ATOM 10204 N N . SER A 1 1265 ? 1.826 4.447 -13.514 1.00 78.81 1265 SER A N 1
ATOM 10205 C CA . SER A 1 1265 ? 2.832 5.395 -14.005 1.00 78.81 1265 SER A CA 1
ATOM 10206 C C . SER A 1 1265 ? 2.513 6.841 -13.602 1.00 78.81 1265 SER A C 1
ATOM 10208 O O . SER A 1 1265 ? 3.439 7.630 -13.409 1.00 78.81 1265 SER A O 1
ATOM 10210 N N . ILE A 1 1266 ? 1.226 7.166 -13.418 1.00 79.75 1266 ILE A N 1
ATOM 10211 C CA . ILE A 1 1266 ? 0.710 8.497 -13.064 1.00 79.75 1266 ILE A CA 1
ATOM 10212 C C . ILE A 1 1266 ? 1.192 8.902 -11.670 1.00 79.75 1266 ILE A C 1
ATOM 10214 O O . ILE A 1 1266 ? 1.804 9.956 -11.502 1.00 79.75 1266 ILE A O 1
ATOM 10218 N N . ILE A 1 1267 ? 1.044 8.009 -10.691 1.00 85.25 1267 ILE A N 1
ATOM 10219 C CA . ILE A 1 1267 ? 1.487 8.236 -9.309 1.00 85.25 1267 ILE A CA 1
ATOM 10220 C C . ILE A 1 1267 ? 2.999 8.496 -9.263 1.00 85.25 1267 ILE A C 1
ATOM 10222 O O . ILE A 1 1267 ? 3.448 9.445 -8.624 1.00 85.25 1267 ILE A O 1
ATOM 10226 N N . LYS A 1 1268 ? 3.803 7.716 -9.999 1.00 86.50 1268 LYS A N 1
ATOM 10227 C CA . LYS A 1 1268 ? 5.263 7.915 -10.076 1.00 86.50 1268 LYS A CA 1
ATOM 10228 C C . LYS A 1 1268 ? 5.642 9.243 -10.736 1.00 86.50 1268 LYS A C 1
ATOM 10230 O O . LYS A 1 1268 ? 6.593 9.881 -10.288 1.00 86.50 1268 LYS A O 1
ATOM 10235 N N . MET A 1 1269 ? 4.892 9.694 -11.746 1.00 83.25 1269 MET A N 1
ATOM 10236 C CA . MET A 1 1269 ? 5.056 11.033 -12.329 1.00 83.25 1269 MET A CA 1
ATOM 10237 C C . MET A 1 1269 ? 4.722 12.140 -11.317 1.00 83.25 1269 MET A C 1
ATOM 10239 O O . MET A 1 1269 ? 5.481 13.101 -11.206 1.00 83.25 1269 MET A O 1
ATOM 10243 N N . ALA A 1 1270 ? 3.653 11.996 -10.530 1.00 84.25 1270 ALA A N 1
ATOM 10244 C CA . ALA A 1 1270 ? 3.279 12.969 -9.503 1.00 84.25 1270 ALA A CA 1
ATOM 10245 C C . ALA A 1 1270 ? 4.265 13.018 -8.324 1.00 84.25 1270 ALA A C 1
ATOM 10247 O O . ALA A 1 1270 ? 4.598 14.113 -7.858 1.00 84.25 1270 ALA A O 1
ATOM 10248 N N . ILE A 1 1271 ? 4.808 11.871 -7.894 1.00 89.75 1271 ILE A N 1
ATOM 10249 C CA . ILE A 1 1271 ? 5.912 11.827 -6.923 1.00 89.75 1271 ILE A CA 1
ATOM 10250 C C . ILE A 1 1271 ? 7.130 12.543 -7.502 1.00 89.75 1271 ILE A C 1
ATOM 10252 O O . ILE A 1 1271 ? 7.629 13.478 -6.880 1.00 89.75 1271 ILE A O 1
ATOM 10256 N N . ALA A 1 1272 ? 7.564 12.182 -8.713 1.00 88.38 1272 ALA A N 1
ATOM 10257 C CA . ALA A 1 1272 ? 8.690 12.834 -9.376 1.00 88.38 1272 ALA A CA 1
ATOM 10258 C C . ALA A 1 1272 ? 8.502 14.354 -9.493 1.00 88.38 1272 ALA A C 1
ATOM 10260 O O . ALA A 1 1272 ? 9.419 15.099 -9.167 1.00 88.38 1272 ALA A O 1
ATOM 10261 N N . LYS A 1 1273 ? 7.309 14.827 -9.874 1.00 86.00 1273 LYS A N 1
ATOM 10262 C CA . LYS A 1 1273 ? 6.979 16.252 -10.048 1.00 86.00 1273 LYS A CA 1
ATOM 10263 C C . LYS A 1 1273 ? 7.029 17.074 -8.751 1.00 86.00 1273 LYS A C 1
ATOM 10265 O O . LYS A 1 1273 ? 7.252 18.276 -8.833 1.00 86.00 1273 LYS A O 1
ATOM 10270 N N . ASN A 1 1274 ? 6.844 16.457 -7.579 1.00 89.81 1274 ASN A N 1
ATOM 10271 C CA . ASN A 1 1274 ? 6.809 17.160 -6.286 1.00 89.81 1274 ASN A CA 1
ATOM 10272 C C . ASN A 1 1274 ? 7.925 16.735 -5.305 1.00 89.81 1274 ASN A C 1
ATOM 10274 O O . ASN A 1 1274 ? 7.980 17.243 -4.184 1.00 89.81 1274 ASN A O 1
ATOM 10278 N N . LEU A 1 1275 ? 8.826 15.824 -5.694 1.00 90.62 1275 LEU A N 1
ATOM 10279 C CA . LEU A 1 1275 ? 9.876 15.296 -4.812 1.00 90.62 1275 LEU A CA 1
ATOM 10280 C C . LEU A 1 1275 ? 10.821 16.396 -4.294 1.00 90.62 1275 LEU A C 1
ATOM 10282 O O . LEU A 1 1275 ? 11.206 16.356 -3.126 1.00 90.62 1275 LEU A O 1
ATOM 10286 N N . GLY A 1 1276 ? 11.151 17.399 -5.116 1.00 87.56 1276 GLY A N 1
ATOM 10287 C CA . GLY A 1 1276 ? 11.932 18.559 -4.677 1.00 87.56 1276 GLY A CA 1
ATOM 10288 C C . GLY A 1 1276 ? 11.189 19.413 -3.642 1.00 87.56 1276 GLY A C 1
ATOM 10289 O O . GLY A 1 1276 ? 11.766 19.782 -2.620 1.00 87.56 1276 GLY A O 1
ATOM 10290 N N . LEU A 1 1277 ? 9.886 19.654 -3.841 1.00 89.88 1277 LEU A N 1
ATOM 10291 C CA . LEU A 1 1277 ? 9.062 20.420 -2.897 1.00 89.88 1277 LEU A CA 1
ATOM 10292 C C . LEU A 1 1277 ? 8.997 19.732 -1.525 1.00 89.88 1277 LEU A C 1
ATOM 10294 O O . LEU A 1 1277 ? 9.138 20.393 -0.495 1.00 89.88 1277 LEU A O 1
ATOM 10298 N N . ILE A 1 1278 ? 8.842 18.403 -1.500 1.00 91.12 1278 ILE A N 1
ATOM 10299 C CA . ILE A 1 1278 ? 8.899 17.607 -0.263 1.00 91.12 1278 ILE A CA 1
ATOM 10300 C C . ILE A 1 1278 ? 10.261 17.752 0.417 1.00 91.12 1278 ILE A C 1
ATOM 10302 O O . ILE A 1 1278 ? 10.305 17.947 1.630 1.00 91.12 1278 ILE A O 1
ATOM 10306 N N . ALA A 1 1279 ? 11.358 17.679 -0.341 1.00 89.56 1279 ALA A N 1
ATOM 10307 C CA . ALA A 1 1279 ? 12.711 17.776 0.197 1.00 89.56 1279 ALA A CA 1
ATOM 10308 C C . ALA A 1 1279 ? 12.947 19.119 0.914 1.00 89.56 1279 ALA A C 1
ATOM 10310 O O . ALA A 1 1279 ? 13.303 19.145 2.096 1.00 89.56 1279 ALA A O 1
ATOM 10311 N N . VAL A 1 1280 ? 12.657 20.239 0.242 1.00 89.62 1280 VAL A N 1
ATOM 10312 C CA . VAL A 1 1280 ? 12.802 21.586 0.824 1.00 89.62 1280 VAL A CA 1
ATOM 10313 C C . VAL A 1 1280 ? 11.848 21.796 2.002 1.00 89.62 1280 VAL A C 1
ATOM 10315 O O . VAL A 1 1280 ? 12.262 22.344 3.024 1.00 89.62 1280 VAL A O 1
ATOM 10318 N N . THR A 1 1281 ? 10.607 21.302 1.922 1.00 90.19 1281 THR A N 1
ATOM 10319 C CA . THR A 1 1281 ? 9.644 21.404 3.033 1.00 90.19 1281 THR A CA 1
ATOM 10320 C C . THR A 1 1281 ? 10.115 20.613 4.258 1.00 90.19 1281 THR A C 1
ATOM 10322 O O . THR A 1 1281 ? 10.106 21.148 5.364 1.00 90.19 1281 THR A O 1
ATOM 10325 N N . ALA A 1 1282 ? 10.610 19.384 4.080 1.00 90.12 1282 ALA A N 1
ATOM 10326 C CA . ALA A 1 1282 ? 11.161 18.574 5.168 1.00 90.12 1282 ALA A CA 1
ATOM 10327 C C . ALA A 1 1282 ? 12.387 19.236 5.822 1.00 90.12 1282 ALA A C 1
ATOM 10329 O O . ALA A 1 1282 ? 12.516 19.241 7.047 1.00 90.12 1282 ALA A O 1
ATOM 10330 N N . LEU A 1 1283 ? 13.261 19.856 5.021 1.00 88.06 1283 LEU A N 1
ATOM 10331 C CA . LEU A 1 1283 ? 14.397 20.622 5.535 1.00 88.06 1283 LEU A CA 1
ATOM 10332 C C . LEU A 1 1283 ? 13.961 21.897 6.271 1.00 88.06 1283 LEU A C 1
ATOM 10334 O O . LEU A 1 1283 ? 14.588 22.254 7.265 1.00 88.06 1283 LEU A O 1
ATOM 10338 N N . ARG A 1 1284 ? 12.892 22.574 5.827 1.00 86.88 1284 ARG A N 1
ATOM 10339 C CA . ARG A 1 1284 ? 12.314 23.718 6.552 1.00 86.88 1284 ARG A CA 1
ATOM 10340 C C . ARG A 1 1284 ? 11.753 23.282 7.904 1.00 86.88 1284 ARG A C 1
ATOM 10342 O O . ARG A 1 1284 ? 12.065 23.920 8.899 1.00 86.88 1284 ARG A O 1
ATOM 10349 N N . PHE A 1 1285 ? 11.021 22.166 7.957 1.00 88.44 1285 PHE A N 1
ATOM 10350 C CA . PHE A 1 1285 ? 10.511 21.603 9.213 1.00 88.44 1285 PHE A CA 1
ATOM 10351 C C . PHE A 1 1285 ? 11.627 21.362 10.234 1.00 88.44 1285 PHE A C 1
ATOM 10353 O O . PHE A 1 1285 ? 11.501 21.789 11.377 1.00 88.44 1285 PHE A O 1
ATOM 10360 N N . LEU A 1 1286 ? 12.744 20.775 9.794 1.00 84.25 1286 LEU A N 1
ATOM 10361 C CA . LEU A 1 1286 ? 13.917 20.536 10.636 1.00 84.25 1286 LEU A CA 1
ATOM 10362 C C . LEU A 1 1286 ? 14.672 21.824 11.031 1.00 84.25 1286 LEU A C 1
ATOM 10364 O O . LEU A 1 1286 ? 15.271 21.869 12.101 1.00 84.25 1286 LEU A O 1
ATOM 10368 N N . LYS A 1 1287 ? 14.681 22.859 10.175 1.00 82.06 1287 LYS A N 1
ATOM 10369 C CA . LYS A 1 1287 ? 15.351 24.151 10.437 1.00 82.06 1287 LYS A CA 1
ATOM 10370 C C . LYS A 1 1287 ? 14.578 25.051 11.406 1.00 82.06 1287 LYS A C 1
ATOM 10372 O O . LYS A 1 1287 ? 15.209 25.764 12.177 1.00 82.06 1287 LYS A O 1
ATOM 10377 N N . THR A 1 1288 ? 13.246 25.074 11.325 1.00 77.00 1288 THR A N 1
ATOM 10378 C CA . THR A 1 1288 ? 12.407 25.996 12.116 1.00 77.00 1288 THR A CA 1
ATOM 10379 C C . THR A 1 1288 ? 12.174 25.493 13.546 1.00 77.00 1288 THR A C 1
ATOM 10381 O O . THR A 1 1288 ? 11.989 26.296 14.458 1.00 77.00 1288 THR A O 1
ATOM 10384 N N . SER A 1 1289 ? 12.199 24.177 13.766 1.00 68.25 1289 SER A N 1
ATOM 10385 C CA . SER A 1 1289 ? 12.137 23.578 15.103 1.00 68.25 1289 SER A CA 1
ATOM 10386 C C . SER A 1 1289 ? 13.465 23.695 15.849 1.00 68.25 1289 SER A C 1
ATOM 10388 O O . SER A 1 1289 ? 14.514 23.440 15.257 1.00 68.25 1289 SER A O 1
ATOM 10390 N N . ASN A 1 1290 ? 13.432 23.954 17.157 1.00 63.56 1290 ASN A N 1
ATOM 10391 C CA . ASN A 1 1290 ? 14.620 23.834 17.998 1.00 63.56 1290 ASN A CA 1
ATOM 10392 C C . ASN A 1 1290 ? 14.622 22.452 18.683 1.00 63.56 1290 ASN A C 1
ATOM 10394 O O . ASN A 1 1290 ? 13.859 22.258 19.631 1.00 63.56 1290 ASN A O 1
ATOM 10398 N N . PRO A 1 1291 ? 15.477 21.495 18.268 1.00 56.34 1291 PRO A N 1
ATOM 10399 C CA . PRO A 1 1291 ? 15.471 20.137 18.821 1.00 56.34 1291 PRO A CA 1
ATOM 10400 C C . PRO A 1 1291 ? 15.855 20.062 20.312 1.00 56.34 1291 PRO A C 1
ATOM 10402 O O . PRO A 1 1291 ? 15.751 18.990 20.902 1.00 56.34 1291 PRO A O 1
ATOM 10405 N N . ALA A 1 1292 ? 16.298 21.168 20.922 1.00 50.22 1292 ALA A N 1
ATOM 10406 C CA . ALA A 1 1292 ? 16.667 21.253 22.335 1.00 50.22 1292 ALA A CA 1
ATOM 10407 C C . ALA A 1 1292 ? 15.528 21.704 23.281 1.00 50.22 1292 ALA A C 1
ATOM 10409 O O . ALA A 1 1292 ? 15.752 21.757 24.488 1.00 50.22 1292 ALA A O 1
ATOM 10410 N N . LEU A 1 1293 ? 14.335 22.051 22.772 1.00 46.59 1293 LEU A N 1
ATOM 10411 C CA . LEU A 1 1293 ? 13.222 22.587 23.577 1.00 46.59 1293 LEU A CA 1
ATOM 10412 C C . LEU A 1 1293 ? 11.879 21.883 23.275 1.00 46.59 1293 LEU A C 1
ATOM 10414 O O . LEU A 1 1293 ? 11.061 22.423 22.528 1.00 46.59 1293 LEU A O 1
ATOM 10418 N N . PRO A 1 1294 ? 11.621 20.694 23.854 1.00 45.88 1294 PRO A N 1
ATOM 10419 C CA . PRO A 1 1294 ? 10.258 20.200 24.039 1.00 45.88 1294 PRO A CA 1
ATOM 10420 C C . PRO A 1 1294 ? 9.565 20.995 25.163 1.00 45.88 1294 PRO A C 1
ATOM 10422 O O . PRO A 1 1294 ? 10.209 21.366 26.145 1.00 45.88 1294 PRO A O 1
ATOM 10425 N N . ASP A 1 1295 ? 8.267 21.271 25.016 1.00 41.59 1295 ASP A N 1
ATOM 10426 C CA . ASP A 1 1295 ? 7.520 22.145 25.935 1.00 41.59 1295 ASP A CA 1
ATOM 10427 C C . ASP A 1 1295 ? 7.559 21.669 27.401 1.00 41.59 1295 ASP A C 1
ATOM 10429 O O . ASP A 1 1295 ? 7.385 20.487 27.704 1.00 41.59 1295 ASP A O 1
ATOM 10433 N N . MET A 1 1296 ? 7.751 22.620 28.322 1.00 33.09 1296 MET A N 1
ATOM 10434 C CA . MET A 1 1296 ? 7.755 22.374 29.767 1.00 33.09 1296 MET A CA 1
ATOM 10435 C C . MET A 1 1296 ? 6.342 22.089 30.296 1.00 33.09 1296 MET A C 1
ATOM 10437 O O . MET A 1 1296 ? 5.601 23.017 30.626 1.00 33.09 1296 MET A O 1
ATOM 10441 N N . ASP A 1 1297 ? 6.003 20.813 30.466 1.00 35.66 1297 ASP A N 1
ATOM 10442 C CA . ASP A 1 1297 ? 4.860 20.405 31.288 1.00 35.66 1297 ASP A CA 1
ATOM 10443 C C . ASP A 1 1297 ? 5.238 20.486 32.784 1.00 35.66 1297 ASP A C 1
ATOM 10445 O O . ASP A 1 1297 ? 6.275 19.977 33.220 1.00 35.66 1297 ASP A O 1
ATOM 10449 N N . ILE A 1 1298 ? 4.416 21.166 33.591 1.00 34.22 1298 ILE A N 1
ATOM 10450 C CA . ILE A 1 1298 ? 4.760 21.612 34.960 1.00 34.22 1298 ILE A CA 1
ATOM 10451 C C . ILE A 1 1298 ? 4.540 20.476 35.985 1.00 34.22 1298 ILE A C 1
ATOM 10453 O O . ILE A 1 1298 ? 3.773 20.614 36.938 1.00 34.22 1298 ILE A O 1
ATOM 10457 N N . SER A 1 1299 ? 5.184 19.320 35.787 1.00 31.78 1299 SER A N 1
ATOM 10458 C CA . SER A 1 1299 ? 5.088 18.198 36.740 1.00 31.78 1299 SER A CA 1
ATOM 10459 C C . SER A 1 1299 ? 6.310 17.282 36.889 1.00 31.78 1299 SER A C 1
ATOM 10461 O O . SER A 1 1299 ? 6.289 16.457 37.797 1.00 31.78 1299 SER A O 1
ATOM 10463 N N . GLU A 1 1300 ? 7.374 17.415 36.088 1.00 30.44 1300 GLU A N 1
ATOM 10464 C CA . GLU A 1 1300 ? 8.609 16.620 36.262 1.00 30.44 1300 GLU A CA 1
ATOM 10465 C C . GLU A 1 1300 ? 9.862 17.505 36.115 1.00 30.44 1300 GLU A C 1
ATOM 10467 O O . GLU A 1 1300 ? 10.369 17.726 35.019 1.00 30.44 1300 GLU A O 1
ATOM 10472 N N . GLN A 1 1301 ? 10.365 18.038 37.236 1.00 28.30 1301 GLN A N 1
ATOM 10473 C CA . GLN A 1 1301 ? 11.508 18.970 37.261 1.00 28.30 1301 GLN A CA 1
ATOM 10474 C C . GLN A 1 1301 ? 12.885 18.288 37.444 1.00 28.30 1301 GLN A C 1
ATOM 10476 O O . GLN A 1 1301 ? 13.899 18.979 37.511 1.00 28.30 1301 GLN A O 1
ATOM 10481 N N . ASP A 1 1302 ? 12.937 16.949 37.470 1.00 30.08 1302 ASP A N 1
ATOM 10482 C CA . ASP A 1 1302 ? 14.081 16.165 37.977 1.00 30.08 1302 ASP A CA 1
ATOM 10483 C C . ASP A 1 1302 ? 14.927 15.423 36.908 1.00 30.08 1302 ASP A C 1
ATOM 10485 O O . ASP A 1 1302 ? 15.682 14.515 37.252 1.00 30.08 1302 ASP A O 1
ATOM 10489 N N . GLN A 1 1303 ? 14.842 15.764 35.609 1.00 33.34 1303 GLN A N 1
ATOM 10490 C CA . GLN A 1 1303 ? 15.631 15.076 34.552 1.00 33.34 1303 GLN A CA 1
ATOM 10491 C C . GLN A 1 1303 ? 16.462 15.969 33.605 1.00 33.34 1303 GLN A C 1
ATOM 10493 O O . GLN A 1 1303 ? 17.123 15.456 32.703 1.00 33.34 1303 GLN A O 1
ATOM 10498 N N . ILE A 1 1304 ? 16.537 17.289 33.816 1.00 31.30 1304 ILE A N 1
ATOM 10499 C CA . ILE A 1 1304 ? 17.294 18.210 32.932 1.00 31.30 1304 ILE A CA 1
ATOM 10500 C C . ILE A 1 1304 ? 18.785 18.304 33.343 1.00 31.30 1304 ILE A C 1
ATOM 10502 O O . ILE A 1 1304 ? 19.338 19.387 33.515 1.00 31.30 1304 ILE A O 1
ATOM 10506 N N . ALA A 1 1305 ? 19.443 17.153 33.529 1.00 32.62 1305 ALA A N 1
ATOM 10507 C CA . ALA A 1 1305 ? 20.860 17.064 33.917 1.00 32.62 1305 ALA A CA 1
ATOM 10508 C C . ALA A 1 1305 ? 21.747 16.280 32.926 1.00 32.62 1305 ALA A C 1
ATOM 10510 O O . ALA A 1 1305 ? 22.965 16.445 32.943 1.00 32.62 1305 ALA A O 1
ATOM 10511 N N . GLU A 1 1306 ? 21.167 15.479 32.025 1.00 31.91 1306 GLU A N 1
ATOM 10512 C CA . GLU A 1 1306 ? 21.917 14.636 31.084 1.00 31.91 1306 GLU A CA 1
ATOM 10513 C C . GLU A 1 1306 ? 21.460 14.835 29.630 1.00 31.91 1306 GLU A C 1
ATOM 10515 O O . GLU A 1 1306 ? 20.619 14.092 29.141 1.00 31.91 1306 GLU A O 1
ATOM 10520 N N . MET A 1 1307 ? 22.031 15.829 28.931 1.00 37.94 1307 MET A N 1
ATOM 10521 C CA . MET A 1 1307 ? 22.377 15.783 27.490 1.00 37.94 1307 MET A CA 1
ATOM 10522 C C . MET A 1 1307 ? 22.926 17.140 27.004 1.00 37.94 1307 MET A C 1
ATOM 10524 O O . MET A 1 1307 ? 22.270 17.883 26.276 1.00 37.94 1307 MET A O 1
ATOM 10528 N N . GLN A 1 1308 ? 24.192 17.435 27.322 1.00 41.47 1308 GLN A N 1
ATOM 10529 C CA . GLN A 1 1308 ? 24.984 18.402 26.545 1.00 41.47 1308 GLN A CA 1
ATOM 10530 C C . GLN A 1 1308 ? 25.380 17.784 25.191 1.00 41.47 1308 GLN A C 1
ATOM 10532 O O . GLN A 1 1308 ? 26.537 17.445 24.959 1.00 41.47 1308 GLN A O 1
ATOM 10537 N N . ASN A 1 1309 ? 24.407 17.604 24.296 1.00 51.84 1309 ASN A N 1
ATOM 10538 C CA . ASN A 1 1309 ? 24.673 17.316 22.889 1.00 51.84 1309 ASN A CA 1
ATOM 10539 C C . ASN A 1 1309 ? 24.534 18.609 22.089 1.00 51.84 1309 ASN A C 1
ATOM 10541 O O . ASN A 1 1309 ? 23.498 19.266 22.156 1.00 51.84 1309 ASN A O 1
ATOM 10545 N N . ASP A 1 1310 ? 25.570 18.947 21.323 1.00 64.19 1310 ASP A N 1
ATOM 10546 C CA . ASP A 1 1310 ? 25.578 20.105 20.431 1.00 64.19 1310 ASP A CA 1
ATOM 10547 C C . ASP A 1 1310 ? 24.365 20.052 19.469 1.00 64.19 1310 ASP A C 1
ATOM 10549 O O . ASP A 1 1310 ? 24.268 19.115 18.660 1.00 64.19 1310 ASP A O 1
ATOM 10553 N N . PRO A 1 1311 ? 23.425 21.020 19.533 1.00 62.88 1311 PRO A N 1
ATOM 10554 C CA . PRO A 1 1311 ? 22.240 21.016 18.679 1.00 62.88 1311 PRO A CA 1
ATOM 10555 C C . PRO A 1 1311 ? 22.597 21.095 17.187 1.00 62.88 1311 PRO A C 1
ATOM 10557 O O . PRO A 1 1311 ? 21.860 20.562 16.353 1.00 62.88 1311 PRO A O 1
ATOM 10560 N N . GLU A 1 1312 ? 23.753 21.669 16.829 1.00 70.56 1312 GLU A N 1
ATOM 10561 C CA . GLU A 1 1312 ? 24.218 21.728 15.442 1.00 70.56 1312 GLU A CA 1
ATOM 10562 C C . GLU A 1 1312 ? 24.620 20.335 14.913 1.00 70.56 1312 GLU A C 1
ATOM 10564 O O . GLU A 1 1312 ? 24.390 20.010 13.742 1.00 70.56 1312 GLU A O 1
ATOM 10569 N N . ALA A 1 1313 ? 25.153 19.465 15.778 1.00 71.62 1313 ALA A N 1
ATOM 10570 C CA . ALA A 1 1313 ? 25.490 18.084 15.435 1.00 71.62 1313 ALA A CA 1
ATOM 10571 C C . ALA A 1 1313 ? 24.237 17.218 15.202 1.00 71.62 1313 ALA A C 1
ATOM 10573 O O . ALA A 1 1313 ? 24.205 16.411 14.265 1.00 71.62 1313 ALA A O 1
ATOM 10574 N N . VAL A 1 1314 ? 23.183 17.413 16.006 1.00 71.12 1314 VAL A N 1
ATOM 10575 C CA . VAL A 1 1314 ? 21.886 16.733 15.824 1.00 71.12 1314 VAL A CA 1
ATOM 10576 C C . VAL A 1 1314 ? 21.236 17.165 14.507 1.00 71.12 1314 VAL A C 1
ATOM 10578 O O . VAL A 1 1314 ? 20.858 16.309 13.703 1.00 71.12 1314 VAL A O 1
ATOM 10581 N N . PHE A 1 1315 ? 21.199 18.474 14.232 1.00 81.06 1315 PHE A N 1
ATOM 10582 C CA . PHE A 1 1315 ? 20.679 19.019 12.975 1.00 81.06 1315 PHE A CA 1
ATOM 10583 C C . PHE A 1 1315 ? 21.408 18.450 11.745 1.00 81.06 1315 PHE A C 1
ATOM 10585 O O . PHE A 1 1315 ? 20.766 17.963 10.811 1.00 81.06 1315 PHE A O 1
ATOM 10592 N N . LYS A 1 1316 ? 22.751 18.430 11.750 1.00 81.00 1316 LYS A N 1
ATOM 10593 C CA . LYS A 1 1316 ? 23.557 17.863 10.648 1.00 81.00 1316 LYS A CA 1
ATOM 10594 C C . LYS A 1 1316 ? 23.272 16.376 10.410 1.00 81.00 1316 LYS A C 1
ATOM 10596 O O . LYS A 1 1316 ? 23.248 15.937 9.259 1.00 81.00 1316 LYS A O 1
ATOM 10601 N N . LYS A 1 1317 ? 23.037 15.597 11.471 1.00 80.62 1317 LYS A N 1
ATOM 10602 C CA . LYS A 1 1317 ? 22.724 14.163 11.376 1.00 80.62 1317 LYS A CA 1
ATOM 10603 C C . LYS A 1 1317 ? 21.350 13.911 10.748 1.00 80.62 1317 LYS A C 1
ATOM 10605 O O . LYS A 1 1317 ? 21.252 13.102 9.826 1.00 80.62 1317 LYS A O 1
ATOM 10610 N N . GLU A 1 1318 ? 20.314 14.607 11.212 1.00 82.31 1318 GLU A N 1
ATOM 10611 C CA . GLU A 1 1318 ? 18.954 14.473 10.669 1.00 82.31 1318 GLU A CA 1
ATOM 10612 C C . GLU A 1 1318 ? 18.873 15.015 9.227 1.00 82.31 1318 GLU A C 1
ATOM 10614 O O . GLU A 1 1318 ? 18.308 14.352 8.356 1.00 82.31 1318 GLU A O 1
ATOM 10619 N N . LYS A 1 1319 ? 19.554 16.130 8.908 1.00 86.56 1319 LYS A N 1
ATOM 10620 C CA . LYS A 1 1319 ? 19.666 16.646 7.529 1.00 86.56 1319 LYS A CA 1
ATOM 10621 C C . LYS A 1 1319 ? 20.211 15.586 6.562 1.00 86.56 1319 LYS A C 1
ATOM 10623 O O . LYS A 1 1319 ? 19.613 15.360 5.509 1.00 86.56 1319 LYS A O 1
ATOM 10628 N N . LYS A 1 1320 ? 21.295 14.889 6.931 1.00 85.19 1320 LYS A N 1
ATOM 10629 C CA . LYS A 1 1320 ? 21.872 13.810 6.106 1.00 85.19 1320 LYS A CA 1
ATOM 10630 C C . LYS A 1 1320 ? 20.931 12.615 5.932 1.00 85.19 1320 LYS A C 1
ATOM 10632 O O . LYS A 1 1320 ? 20.952 11.979 4.878 1.00 85.19 1320 LYS A O 1
ATOM 10637 N N . TYR A 1 1321 ? 20.087 12.314 6.921 1.00 86.19 1321 TYR A N 1
ATOM 10638 C CA . TYR A 1 1321 ? 19.060 11.277 6.784 1.00 86.19 1321 TYR A CA 1
ATOM 10639 C C . TYR A 1 1321 ? 17.992 11.667 5.749 1.00 86.19 1321 TYR A C 1
ATOM 10641 O O . TYR A 1 1321 ? 17.681 10.865 4.865 1.00 86.19 1321 TYR A O 1
ATOM 10649 N N . LEU A 1 1322 ? 17.498 12.912 5.798 1.00 88.94 1322 LEU A N 1
ATOM 10650 C CA . LEU A 1 1322 ? 16.566 13.440 4.794 1.00 88.94 1322 LEU A CA 1
ATOM 10651 C C . LEU A 1 1322 ? 17.184 13.406 3.386 1.00 88.94 1322 LEU A C 1
ATOM 10653 O O . LEU A 1 1322 ? 16.549 12.922 2.449 1.00 88.94 1322 LEU A O 1
ATOM 10657 N N . GLN A 1 1323 ? 18.431 13.871 3.240 1.00 88.62 1323 GLN A N 1
ATOM 10658 C CA . GLN A 1 1323 ? 19.147 13.886 1.958 1.00 88.62 1323 GLN A CA 1
ATOM 10659 C C . GLN A 1 1323 ? 19.279 12.487 1.353 1.00 88.62 1323 GLN A C 1
ATOM 10661 O O . GLN A 1 1323 ? 18.937 12.285 0.186 1.00 88.62 1323 GLN A O 1
ATOM 10666 N N . LYS A 1 1324 ? 19.679 11.498 2.161 1.00 87.31 1324 LYS A N 1
ATOM 10667 C CA . LYS A 1 1324 ? 19.784 10.106 1.717 1.00 87.31 1324 LYS A CA 1
ATOM 10668 C C . LYS A 1 1324 ? 18.446 9.547 1.220 1.00 87.31 1324 LYS A C 1
ATOM 10670 O O . LYS A 1 1324 ? 18.419 8.931 0.157 1.00 87.31 1324 LYS A O 1
ATOM 10675 N N . PHE A 1 1325 ? 17.344 9.776 1.941 1.00 90.75 1325 PHE A N 1
ATOM 10676 C CA . PHE A 1 1325 ? 16.024 9.285 1.524 1.00 90.75 1325 PHE A CA 1
ATOM 10677 C C . PHE A 1 1325 ? 15.602 9.861 0.163 1.00 90.75 1325 PHE A C 1
ATOM 10679 O O . PHE A 1 1325 ? 15.187 9.114 -0.723 1.00 90.75 1325 PHE A O 1
ATOM 10686 N N . ILE A 1 1326 ? 15.746 11.177 -0.029 1.00 90.81 1326 ILE A N 1
ATOM 10687 C CA . ILE A 1 1326 ? 15.381 11.841 -1.290 1.00 90.81 1326 ILE A CA 1
ATOM 10688 C C . ILE A 1 1326 ? 16.257 11.347 -2.450 1.00 90.81 1326 ILE A C 1
ATOM 10690 O O . ILE A 1 1326 ? 15.722 11.075 -3.525 1.00 90.81 1326 ILE A O 1
ATOM 10694 N N . LEU A 1 1327 ? 17.566 11.162 -2.234 1.00 89.12 1327 LEU A N 1
ATOM 10695 C CA . LEU A 1 1327 ? 18.484 10.639 -3.252 1.00 89.12 1327 LEU A CA 1
ATOM 10696 C C . LEU A 1 1327 ? 18.118 9.205 -3.672 1.00 89.12 1327 LEU A C 1
ATOM 10698 O O . LEU A 1 1327 ? 18.036 8.918 -4.865 1.00 89.12 1327 LEU A O 1
ATOM 10702 N N . GLU A 1 1328 ? 17.809 8.321 -2.717 1.00 89.06 1328 GLU A N 1
ATOM 10703 C CA . GLU A 1 1328 ? 17.344 6.959 -3.014 1.00 89.06 1328 GLU A CA 1
ATOM 10704 C C . GLU A 1 1328 ? 16.065 6.963 -3.873 1.00 89.06 1328 GLU A C 1
ATOM 10706 O O . GLU A 1 1328 ? 15.962 6.190 -4.827 1.00 89.06 1328 GLU A O 1
ATOM 10711 N N . LYS A 1 1329 ? 15.097 7.854 -3.597 1.00 89.81 1329 LYS A N 1
ATOM 10712 C CA . LYS A 1 1329 ? 13.865 7.940 -4.410 1.00 89.81 1329 LYS A CA 1
ATOM 10713 C C . LYS A 1 1329 ? 14.108 8.562 -5.778 1.00 89.81 1329 LYS A C 1
ATOM 10715 O O . LYS A 1 1329 ? 13.526 8.099 -6.757 1.00 89.81 1329 LYS A O 1
ATOM 10720 N N . PHE A 1 1330 ? 14.988 9.558 -5.861 1.00 88.88 1330 PHE A N 1
ATOM 10721 C CA . PHE A 1 1330 ? 15.408 10.152 -7.126 1.00 88.88 1330 PHE A CA 1
ATOM 10722 C C . PHE A 1 1330 ? 16.014 9.095 -8.063 1.00 88.88 1330 PHE A C 1
ATOM 10724 O O . PHE A 1 1330 ? 15.635 9.027 -9.231 1.00 88.88 1330 PHE A O 1
ATOM 10731 N N . ILE A 1 1331 ? 16.878 8.213 -7.546 1.00 87.44 1331 ILE A N 1
ATOM 10732 C CA . ILE A 1 1331 ? 17.492 7.124 -8.323 1.00 87.44 1331 ILE A CA 1
ATOM 10733 C C . ILE A 1 1331 ? 16.430 6.126 -8.821 1.00 87.44 1331 ILE A C 1
ATOM 10735 O O . ILE A 1 1331 ? 16.395 5.829 -10.012 1.00 87.44 1331 ILE A O 1
ATOM 10739 N N . ILE A 1 1332 ? 15.502 5.678 -7.966 1.00 86.12 1332 ILE A N 1
ATOM 10740 C CA . ILE A 1 1332 ? 14.418 4.756 -8.373 1.00 86.12 1332 ILE A CA 1
ATOM 10741 C C . ILE A 1 1332 ? 13.523 5.377 -9.467 1.00 86.12 1332 ILE A C 1
ATOM 10743 O O . ILE A 1 1332 ? 13.082 4.695 -10.396 1.00 86.12 1332 ILE A O 1
ATOM 10747 N N . LEU A 1 1333 ? 13.258 6.684 -9.391 1.00 86.12 1333 LEU A N 1
ATOM 10748 C CA . LEU A 1 1333 ? 12.474 7.398 -10.404 1.00 86.12 1333 LEU A CA 1
ATOM 10749 C C . LEU A 1 1333 ? 13.262 7.622 -11.707 1.00 86.12 1333 LEU A C 1
ATOM 10751 O O . LEU A 1 1333 ? 12.653 7.602 -12.777 1.00 86.12 1333 LEU A O 1
ATOM 10755 N N . CYS A 1 1334 ? 14.594 7.746 -11.655 1.00 83.00 1334 CYS A N 1
ATOM 10756 C CA . CYS A 1 1334 ? 15.449 7.764 -12.849 1.00 83.00 1334 CYS A CA 1
ATOM 10757 C C . CYS A 1 1334 ? 15.335 6.477 -13.678 1.00 83.00 1334 CYS A C 1
ATOM 10759 O O . CYS A 1 1334 ? 15.454 6.532 -14.904 1.00 83.00 1334 CYS A O 1
ATOM 10761 N N . ASP A 1 1335 ? 15.060 5.329 -13.059 1.00 79.94 1335 ASP A N 1
ATOM 10762 C CA . ASP A 1 1335 ? 14.864 4.065 -13.778 1.00 79.94 1335 ASP A CA 1
ATOM 10763 C C . ASP A 1 1335 ? 13.467 3.946 -14.418 1.00 79.94 1335 ASP A C 1
ATOM 10765 O O . ASP A 1 1335 ? 13.282 3.166 -15.352 1.00 79.94 1335 ASP A O 1
ATOM 10769 N N . THR A 1 1336 ? 12.499 4.776 -14.008 1.00 79.94 1336 THR A N 1
ATOM 10770 C CA . THR A 1 1336 ? 11.120 4.774 -14.528 1.00 79.94 1336 THR A CA 1
ATOM 10771 C C . THR A 1 1336 ? 10.973 5.733 -15.728 1.00 79.94 1336 THR A C 1
ATOM 10773 O O . THR A 1 1336 ? 10.972 6.951 -15.531 1.00 79.94 1336 THR A O 1
ATOM 10776 N N . PRO A 1 1337 ? 10.782 5.258 -16.981 1.00 73.56 1337 PRO A N 1
ATOM 10777 C CA . PRO A 1 1337 ? 10.851 6.121 -18.168 1.00 73.56 1337 PRO A CA 1
ATOM 10778 C C . PRO A 1 1337 ? 9.831 7.268 -18.207 1.00 73.56 1337 PRO A C 1
ATOM 10780 O O . PRO A 1 1337 ? 10.149 8.341 -18.717 1.00 73.56 1337 PRO A O 1
ATOM 10783 N N . SER A 1 1338 ? 8.629 7.063 -17.657 1.00 77.44 1338 SER A N 1
ATOM 10784 C CA . SER A 1 1338 ? 7.578 8.086 -17.579 1.00 77.44 1338 SER A CA 1
ATOM 10785 C C . SER A 1 1338 ? 7.869 9.181 -16.549 1.00 77.44 1338 SER A C 1
ATOM 10787 O O . SER A 1 1338 ? 7.414 10.303 -16.728 1.00 77.44 1338 SER A O 1
ATOM 10789 N N . ALA A 1 1339 ? 8.631 8.886 -15.491 1.00 80.31 1339 ALA A N 1
ATOM 10790 C CA . ALA A 1 1339 ? 8.910 9.823 -14.401 1.00 80.31 1339 ALA A CA 1
ATOM 10791 C C . ALA A 1 1339 ? 10.057 10.802 -14.721 1.00 80.31 1339 ALA A C 1
ATOM 10793 O O . ALA A 1 1339 ? 10.092 11.908 -14.178 1.00 80.31 1339 ALA A O 1
ATOM 10794 N N . ARG A 1 1340 ? 10.969 10.427 -15.634 1.00 83.00 1340 ARG A N 1
ATOM 10795 C CA . ARG A 1 1340 ? 12.151 11.227 -16.018 1.00 83.00 1340 ARG A CA 1
ATOM 10796 C C . ARG A 1 1340 ? 11.832 12.690 -16.376 1.00 83.00 1340 ARG A C 1
ATOM 10798 O O . ARG A 1 1340 ? 12.509 13.555 -15.829 1.00 83.00 1340 ARG A O 1
ATOM 10805 N N . PRO A 1 1341 ? 10.820 13.024 -17.209 1.00 78.25 1341 PRO A N 1
ATOM 10806 C CA . PRO A 1 1341 ? 10.523 14.421 -17.550 1.00 78.25 1341 PRO A CA 1
ATOM 10807 C C . PRO A 1 1341 ? 10.110 15.271 -16.341 1.00 78.25 1341 PRO A C 1
ATOM 10809 O O . PRO A 1 1341 ? 10.405 16.462 -16.297 1.00 78.25 1341 PRO A O 1
ATOM 10812 N N . CYS A 1 1342 ? 9.459 14.670 -15.340 1.00 82.06 1342 CYS A N 1
ATOM 10813 C CA . CYS A 1 1342 ? 8.991 15.370 -14.144 1.00 82.06 1342 CYS A CA 1
ATOM 10814 C C . CYS A 1 1342 ? 10.139 15.737 -13.183 1.00 82.06 1342 CYS A C 1
ATOM 10816 O O . CYS A 1 1342 ? 10.080 16.781 -12.525 1.00 82.06 1342 CYS A O 1
ATOM 10818 N N . LEU A 1 1343 ? 11.199 14.919 -13.133 1.00 82.19 1343 LEU A N 1
ATOM 10819 C CA . LEU A 1 1343 ? 12.391 15.171 -12.311 1.00 82.19 1343 LEU A CA 1
ATOM 10820 C C . LEU A 1 1343 ? 13.187 16.401 -12.781 1.00 82.19 1343 LEU A C 1
ATOM 10822 O O . LEU A 1 1343 ? 13.712 17.137 -11.952 1.00 82.19 1343 LEU A O 1
ATOM 10826 N N . ILE A 1 1344 ? 13.248 16.648 -14.095 1.00 79.38 1344 ILE A N 1
ATOM 10827 C CA . ILE A 1 1344 ? 14.057 17.718 -14.718 1.00 79.38 1344 ILE A CA 1
ATOM 10828 C C . ILE A 1 1344 ? 13.236 18.997 -14.959 1.00 79.38 1344 ILE A C 1
ATOM 10830 O O . ILE A 1 1344 ? 13.531 19.803 -15.839 1.00 79.38 1344 ILE A O 1
ATOM 10834 N N . THR A 1 1345 ? 12.163 19.211 -14.199 1.00 78.44 1345 THR A N 1
ATOM 10835 C CA . THR A 1 1345 ? 11.460 20.498 -14.253 1.00 78.44 1345 THR A CA 1
ATOM 10836 C C . THR A 1 1345 ? 12.293 21.566 -13.543 1.00 78.44 1345 THR A C 1
ATOM 10838 O O . THR A 1 1345 ? 12.847 21.315 -12.471 1.00 78.44 1345 THR A O 1
ATOM 10841 N N . ARG A 1 1346 ? 12.359 22.782 -14.111 1.00 75.25 1346 ARG A N 1
ATOM 10842 C CA . ARG A 1 1346 ? 13.121 23.926 -13.559 1.00 75.25 1346 ARG A CA 1
ATOM 10843 C C . ARG A 1 1346 ? 12.896 24.122 -12.055 1.00 75.25 1346 ARG A C 1
ATOM 10845 O O . ARG A 1 1346 ? 13.843 24.393 -11.326 1.00 75.25 1346 ARG A O 1
ATOM 10852 N N . GLN A 1 1347 ? 11.658 23.941 -11.593 1.00 78.44 1347 GLN A N 1
ATOM 10853 C CA . GLN A 1 1347 ? 11.293 24.115 -10.190 1.00 78.44 1347 GLN A CA 1
ATOM 10854 C C . GLN A 1 1347 ? 11.857 23.017 -9.271 1.00 78.44 1347 GLN A C 1
ATOM 10856 O O . GLN A 1 1347 ? 12.394 23.337 -8.215 1.00 78.44 1347 GLN A O 1
ATOM 10861 N N . ASN A 1 1348 ? 11.792 21.740 -9.672 1.00 81.69 1348 ASN A N 1
ATOM 10862 C CA . ASN A 1 1348 ? 12.405 20.640 -8.914 1.00 81.69 1348 ASN A CA 1
ATOM 10863 C C . ASN A 1 1348 ? 13.926 20.785 -8.840 1.00 81.69 1348 ASN A C 1
ATOM 10865 O O . ASN A 1 1348 ? 14.514 20.565 -7.787 1.00 81.69 1348 ASN A O 1
ATOM 10869 N N . LEU A 1 1349 ? 14.551 21.178 -9.950 1.00 78.25 1349 LEU A N 1
ATOM 10870 C CA . LEU A 1 1349 ? 15.995 21.374 -10.035 1.00 78.25 1349 LEU A CA 1
ATOM 10871 C C . LEU A 1 1349 ? 16.491 22.459 -9.066 1.00 78.25 1349 LEU A C 1
ATOM 10873 O O . LEU A 1 1349 ? 17.472 22.234 -8.362 1.00 78.25 1349 LEU A O 1
ATOM 10877 N N . LEU A 1 1350 ? 15.765 23.576 -8.950 1.00 78.81 1350 LEU A N 1
ATOM 10878 C CA . LEU A 1 1350 ? 16.014 24.590 -7.918 1.00 78.81 1350 LEU A CA 1
ATOM 10879 C C . LEU A 1 1350 ? 15.874 24.016 -6.499 1.00 78.81 1350 LEU A C 1
ATOM 10881 O O . LEU A 1 1350 ? 16.782 24.163 -5.686 1.00 78.81 1350 LEU A O 1
ATOM 10885 N N . TYR A 1 1351 ? 14.791 23.283 -6.222 1.00 86.56 1351 TYR A N 1
ATOM 10886 C CA . TYR A 1 1351 ? 14.586 22.662 -4.911 1.00 86.56 1351 TYR A CA 1
ATOM 10887 C C . TYR A 1 1351 ? 15.675 21.644 -4.533 1.00 86.56 1351 TYR A C 1
ATOM 10889 O O . TYR A 1 1351 ? 16.022 21.530 -3.358 1.00 86.56 1351 TYR A O 1
ATOM 10897 N N . TYR A 1 1352 ? 16.239 20.909 -5.497 1.00 84.81 1352 TYR A N 1
ATOM 10898 C CA . TYR A 1 1352 ? 17.369 20.018 -5.229 1.00 84.81 1352 TYR A CA 1
ATOM 10899 C C . TYR A 1 1352 ? 18.646 20.800 -4.887 1.00 84.81 1352 TYR A C 1
ATOM 10901 O O . TYR A 1 1352 ? 19.344 20.400 -3.955 1.00 84.81 1352 TYR A O 1
ATOM 10909 N N . CYS A 1 1353 ? 18.917 21.932 -5.549 1.00 76.88 1353 CYS A N 1
ATOM 10910 C CA . CYS A 1 1353 ? 20.033 22.814 -5.186 1.00 76.88 1353 CYS A CA 1
ATOM 10911 C C . CYS A 1 1353 ? 19.910 23.404 -3.775 1.00 76.88 1353 CYS A C 1
ATOM 10913 O O . CYS A 1 1353 ? 20.901 23.451 -3.052 1.00 76.88 1353 CYS A O 1
ATOM 10915 N N . ASP A 1 1354 ? 18.708 23.811 -3.359 1.00 78.56 1354 ASP A N 1
ATOM 10916 C CA . ASP A 1 1354 ? 18.473 24.381 -2.022 1.00 78.56 1354 ASP A CA 1
ATOM 10917 C C . ASP A 1 1354 ? 18.592 23.343 -0.885 1.00 78.56 1354 ASP A C 1
ATOM 10919 O O . ASP A 1 1354 ? 18.746 23.693 0.293 1.00 78.56 1354 ASP A O 1
ATOM 10923 N N . PHE A 1 1355 ? 18.484 22.054 -1.222 1.00 85.75 1355 PHE A N 1
ATOM 10924 C CA . PHE A 1 1355 ? 18.379 20.951 -0.269 1.00 85.75 1355 PHE A CA 1
ATOM 10925 C C . PHE A 1 1355 ? 19.661 20.113 -0.133 1.00 85.75 1355 PHE A C 1
ATOM 10927 O O . PHE A 1 1355 ? 20.039 19.736 0.985 1.00 85.75 1355 PHE A O 1
ATOM 10934 N N . PHE A 1 1356 ? 20.337 19.803 -1.240 1.00 82.81 1356 PHE A N 1
ATOM 10935 C CA . PHE A 1 1356 ? 21.563 19.000 -1.243 1.00 82.81 1356 PHE A CA 1
ATOM 10936 C C . PHE A 1 1356 ? 22.815 19.844 -0.961 1.00 82.81 1356 PHE A C 1
ATOM 10938 O O . PHE A 1 1356 ? 22.838 21.055 -1.160 1.00 82.81 1356 PHE A O 1
ATOM 10945 N N . GLU A 1 1357 ? 23.872 19.213 -0.443 1.00 74.38 1357 GLU A N 1
ATOM 10946 C CA . GLU A 1 1357 ? 25.178 19.876 -0.323 1.00 74.38 1357 GLU A CA 1
ATOM 10947 C C . GLU A 1 1357 ? 25.911 19.842 -1.673 1.00 74.38 1357 GLU A C 1
ATOM 10949 O O . GLU A 1 1357 ? 25.611 19.014 -2.534 1.00 74.38 1357 GLU A O 1
ATOM 10954 N N . LYS A 1 1358 ? 26.863 20.762 -1.889 1.00 68.69 1358 LYS A N 1
ATOM 10955 C CA . LYS A 1 1358 ? 27.489 20.969 -3.212 1.00 68.69 1358 LYS A CA 1
ATOM 10956 C C . LYS A 1 1358 ? 28.169 19.720 -3.790 1.00 68.69 1358 LYS A C 1
ATOM 10958 O O . LYS A 1 1358 ? 28.259 19.609 -5.007 1.00 68.69 1358 LYS A O 1
ATOM 10963 N N . SER A 1 1359 ? 28.624 18.795 -2.942 1.00 68.50 1359 SER A N 1
ATOM 10964 C CA . SER A 1 1359 ? 29.108 17.468 -3.346 1.00 68.50 1359 SER A CA 1
ATOM 10965 C C . SER A 1 1359 ? 27.989 16.613 -3.942 1.00 68.50 1359 SER A C 1
ATOM 10967 O O . SER A 1 1359 ? 28.093 16.146 -5.072 1.00 68.50 1359 SER A O 1
ATOM 10969 N N . ASP A 1 1360 ? 26.895 16.463 -3.205 1.00 70.56 1360 ASP A N 1
ATOM 10970 C CA . ASP A 1 1360 ? 25.842 15.473 -3.451 1.00 70.56 1360 ASP A CA 1
ATOM 10971 C C . ASP A 1 1360 ? 24.986 15.850 -4.678 1.00 70.56 1360 ASP A C 1
ATOM 10973 O O . ASP A 1 1360 ? 24.439 14.994 -5.373 1.00 70.56 1360 ASP A O 1
ATOM 10977 N N . ILE A 1 1361 ? 24.928 17.148 -4.998 1.00 75.31 1361 ILE A N 1
ATOM 10978 C CA . ILE A 1 1361 ? 24.360 17.675 -6.248 1.00 75.31 1361 ILE A CA 1
ATOM 10979 C C . ILE A 1 1361 ? 25.067 17.077 -7.481 1.00 75.31 1361 ILE A C 1
ATOM 10981 O O . ILE A 1 1361 ? 24.420 16.823 -8.500 1.00 75.31 1361 ILE A O 1
ATOM 10985 N N . THR A 1 1362 ? 26.378 16.809 -7.408 1.00 72.00 1362 THR A N 1
ATOM 10986 C CA . THR A 1 1362 ? 27.120 16.243 -8.550 1.00 72.00 1362 THR A CA 1
ATOM 10987 C C . THR A 1 1362 ? 26.737 14.790 -8.838 1.00 72.00 1362 THR A C 1
ATOM 10989 O O . THR A 1 1362 ? 26.650 14.418 -10.009 1.00 72.00 1362 THR A O 1
ATOM 10992 N N . ASP A 1 1363 ? 26.386 14.003 -7.813 1.00 73.56 1363 ASP A N 1
ATOM 10993 C CA . ASP A 1 1363 ? 25.874 12.637 -7.983 1.00 73.56 1363 ASP A CA 1
ATOM 10994 C C . ASP A 1 1363 ? 24.513 12.643 -8.694 1.00 73.56 1363 ASP A C 1
ATOM 10996 O O . ASP A 1 1363 ? 24.296 11.889 -9.646 1.00 73.56 1363 ASP A O 1
ATOM 11000 N N . ILE A 1 1364 ? 23.610 13.547 -8.293 1.00 78.19 1364 ILE A N 1
ATOM 11001 C CA . ILE A 1 1364 ? 22.300 13.742 -8.938 1.00 78.19 1364 ILE A CA 1
ATOM 11002 C C . ILE A 1 1364 ? 22.474 14.051 -10.426 1.00 78.19 1364 ILE A C 1
ATOM 11004 O O . ILE A 1 1364 ? 21.816 13.432 -11.268 1.00 78.19 1364 ILE A O 1
ATOM 11008 N N . PHE A 1 1365 ? 23.398 14.950 -10.772 1.00 74.38 1365 PHE A N 1
ATOM 11009 C CA . PHE A 1 1365 ? 23.698 15.240 -12.169 1.00 74.38 1365 PHE A CA 1
ATOM 11010 C C . PHE A 1 1365 ? 24.348 14.063 -12.905 1.00 74.38 1365 PHE A C 1
ATOM 11012 O O . PHE A 1 1365 ? 23.985 13.809 -14.052 1.00 74.38 1365 PHE A O 1
ATOM 11019 N N . GLY A 1 1366 ? 25.224 13.287 -12.263 1.00 75.31 1366 GLY A N 1
ATOM 11020 C CA . GLY A 1 1366 ? 25.759 12.045 -12.830 1.00 75.31 1366 GLY A CA 1
ATOM 11021 C C . GLY A 1 1366 ? 24.657 11.036 -13.184 1.00 75.31 1366 GLY A C 1
ATOM 11022 O O . GLY A 1 1366 ? 24.663 10.453 -14.274 1.00 75.31 1366 GLY A O 1
ATOM 11023 N N . HIS A 1 1367 ? 23.657 10.883 -12.311 1.00 78.19 1367 HIS A N 1
ATOM 11024 C CA . HIS A 1 1367 ? 22.468 10.069 -12.580 1.00 78.19 1367 HIS A CA 1
ATOM 11025 C C . HIS A 1 1367 ? 21.605 10.635 -13.723 1.00 78.19 1367 HIS A C 1
ATOM 11027 O O . HIS A 1 1367 ? 21.126 9.853 -14.551 1.00 78.19 1367 HIS A O 1
ATOM 11033 N N . MET A 1 1368 ? 21.458 11.963 -13.832 1.00 77.62 1368 MET A N 1
ATOM 11034 C CA . MET A 1 1368 ? 20.765 12.600 -14.962 1.00 77.62 1368 MET A CA 1
ATOM 11035 C C . MET A 1 1368 ? 21.467 12.339 -16.296 1.00 77.62 1368 MET A C 1
ATOM 11037 O O . MET A 1 1368 ? 20.832 11.857 -17.234 1.00 77.62 1368 MET A O 1
ATOM 11041 N N . THR A 1 1369 ? 22.781 12.573 -16.376 1.00 70.44 1369 THR A N 1
ATOM 11042 C CA . THR A 1 1369 ? 23.587 12.315 -17.582 1.00 70.44 1369 THR A CA 1
ATOM 11043 C C . THR A 1 1369 ? 23.422 10.880 -18.068 1.00 70.44 1369 THR A C 1
ATOM 11045 O O . THR A 1 1369 ? 23.280 10.637 -19.266 1.00 70.44 1369 THR A O 1
ATOM 11048 N N . ARG A 1 1370 ? 23.361 9.915 -17.138 1.00 73.50 1370 ARG A N 1
ATOM 11049 C CA . ARG A 1 1370 ? 23.161 8.502 -17.469 1.00 73.50 1370 ARG A CA 1
ATOM 11050 C C . ARG A 1 1370 ? 21.867 8.287 -18.257 1.00 73.50 1370 ARG A C 1
ATOM 11052 O O . ARG A 1 1370 ? 21.931 7.755 -19.362 1.00 73.50 1370 ARG A O 1
ATOM 11059 N N . PHE A 1 1371 ? 20.707 8.715 -17.752 1.00 71.88 1371 PHE A N 1
ATOM 11060 C CA . PHE A 1 1371 ? 19.457 8.494 -18.490 1.00 71.88 1371 PHE A CA 1
ATOM 11061 C C . PHE A 1 1371 ? 19.306 9.417 -19.714 1.00 71.88 1371 PHE A C 1
ATOM 11063 O O . PHE A 1 1371 ? 18.637 9.026 -20.668 1.00 71.88 1371 PHE A O 1
ATOM 11070 N N . LEU A 1 1372 ? 19.921 10.608 -19.727 1.00 70.81 1372 LEU A N 1
ATOM 11071 C CA . LEU A 1 1372 ? 19.926 11.491 -20.904 1.00 70.81 1372 LEU A CA 1
ATOM 11072 C C . LEU A 1 1372 ? 20.660 10.838 -22.084 1.00 70.81 1372 LEU A C 1
ATOM 11074 O O . LEU A 1 1372 ? 20.204 10.954 -23.224 1.00 70.81 1372 LEU A O 1
ATOM 11078 N N . ASN A 1 1373 ? 21.731 10.090 -21.808 1.00 66.56 1373 ASN A N 1
ATOM 11079 C CA . ASN A 1 1373 ? 22.476 9.328 -22.811 1.00 66.56 1373 ASN A CA 1
ATOM 11080 C C . ASN A 1 1373 ? 21.744 8.046 -23.249 1.00 66.56 1373 ASN A C 1
ATOM 11082 O O . ASN A 1 1373 ? 21.787 7.701 -24.424 1.00 66.56 1373 ASN A O 1
ATOM 11086 N N . PHE A 1 1374 ? 21.032 7.369 -22.340 1.00 60.75 1374 PHE A N 1
ATOM 11087 C CA . PHE A 1 1374 ? 20.327 6.106 -22.626 1.00 60.75 1374 PHE A CA 1
ATOM 11088 C C . PHE A 1 1374 ? 19.007 6.236 -23.409 1.00 60.75 1374 PHE A C 1
ATOM 11090 O O . PHE A 1 1374 ? 18.453 5.211 -23.802 1.00 60.75 1374 PHE A O 1
ATOM 11097 N N . VAL A 1 1375 ? 18.451 7.442 -23.586 1.00 54.09 1375 VAL A N 1
ATOM 11098 C CA . VAL A 1 1375 ? 17.100 7.623 -24.150 1.00 54.09 1375 VAL A CA 1
ATOM 11099 C C . VAL A 1 1375 ? 17.111 8.565 -25.353 1.00 54.09 1375 VAL A C 1
ATOM 11101 O O . VAL A 1 1375 ? 17.490 9.730 -25.240 1.00 54.09 1375 VAL A O 1
ATOM 11104 N N . GLU A 1 1376 ? 16.569 8.087 -26.472 1.00 58.94 1376 GLU A N 1
ATOM 11105 C CA . GLU A 1 1376 ? 16.373 8.795 -27.753 1.00 58.94 1376 GLU A CA 1
ATOM 11106 C C . GLU A 1 1376 ? 15.204 9.806 -27.698 1.00 58.94 1376 GLU A C 1
ATOM 11108 O O . GLU A 1 1376 ? 14.472 10.027 -28.658 1.00 58.94 1376 GLU A O 1
ATOM 11113 N N . ASN A 1 1377 ? 14.981 10.428 -26.535 1.00 68.62 1377 ASN A N 1
ATOM 11114 C CA . ASN A 1 1377 ? 13.930 11.420 -26.336 1.00 68.62 1377 ASN A CA 1
ATOM 11115 C C . ASN A 1 1377 ? 14.540 12.820 -26.279 1.00 68.62 1377 ASN A C 1
ATOM 11117 O O . ASN A 1 1377 ? 14.850 13.350 -25.209 1.00 68.62 1377 ASN A O 1
ATOM 11121 N N . TRP A 1 1378 ? 14.662 13.435 -27.452 1.00 74.06 1378 TRP A N 1
ATOM 11122 C CA . TRP A 1 1378 ? 15.191 14.786 -27.626 1.00 74.06 1378 TRP A CA 1
ATOM 11123 C C . TRP A 1 1378 ? 14.523 15.841 -26.742 1.00 74.06 1378 TRP A C 1
ATOM 11125 O O . TRP A 1 1378 ? 15.196 16.760 -26.284 1.00 74.06 1378 TRP A O 1
ATOM 11135 N N . ARG A 1 1379 ? 13.230 15.686 -26.423 1.00 72.19 1379 ARG A N 1
ATOM 11136 C CA . ARG A 1 1379 ? 12.494 16.618 -25.551 1.00 72.19 1379 ARG A CA 1
ATOM 11137 C C . ARG A 1 1379 ? 13.015 16.597 -24.116 1.00 72.19 1379 ARG A C 1
ATOM 11139 O O . ARG A 1 1379 ? 13.080 17.634 -23.472 1.00 72.19 1379 ARG A O 1
ATOM 11146 N N . LEU A 1 1380 ? 13.467 15.438 -23.632 1.00 76.06 1380 LEU A N 1
ATOM 11147 C CA . LEU A 1 1380 ? 14.080 15.318 -22.307 1.00 76.06 1380 LEU A CA 1
ATOM 11148 C C . LEU A 1 1380 ? 15.423 16.063 -22.244 1.00 76.06 1380 LEU A C 1
ATOM 11150 O O . LEU A 1 1380 ? 15.705 16.733 -21.253 1.00 76.06 1380 LEU A O 1
ATOM 11154 N N . ARG A 1 1381 ? 16.219 15.989 -23.322 1.00 80.31 1381 ARG A N 1
ATOM 11155 C CA . ARG A 1 1381 ? 17.481 16.736 -23.461 1.00 80.31 1381 ARG A CA 1
ATOM 11156 C C . ARG A 1 1381 ? 17.233 18.245 -23.620 1.00 80.31 1381 ARG A C 1
ATOM 11158 O O . ARG A 1 1381 ? 17.936 19.030 -22.997 1.00 80.31 1381 ARG A O 1
ATOM 11165 N N . VAL A 1 1382 ? 16.208 18.653 -24.377 1.00 79.31 1382 VAL A N 1
ATOM 11166 C CA . VAL A 1 1382 ? 15.768 20.061 -24.486 1.00 79.31 1382 VAL A CA 1
ATOM 11167 C C . VAL A 1 1382 ? 15.371 20.626 -23.121 1.00 79.31 1382 VAL A C 1
ATOM 11169 O O . VAL A 1 1382 ? 15.969 21.611 -22.692 1.00 79.31 1382 VAL A O 1
ATOM 11172 N N . ASN A 1 1383 ? 14.455 19.969 -22.401 1.00 75.19 1383 ASN A N 1
ATOM 11173 C CA . ASN A 1 1383 ? 13.998 20.420 -21.081 1.00 75.19 1383 ASN A CA 1
ATOM 11174 C C . ASN A 1 1383 ? 15.153 20.501 -20.070 1.00 75.19 1383 ASN A C 1
ATOM 11176 O O . ASN A 1 1383 ? 15.191 21.418 -19.251 1.00 75.19 1383 ASN A O 1
ATOM 11180 N N . PHE A 1 1384 ? 16.115 19.572 -20.150 1.00 79.75 1384 PHE A N 1
ATOM 11181 C CA . PHE A 1 1384 ? 17.344 19.639 -19.362 1.00 79.75 1384 PHE A CA 1
ATOM 11182 C C . PHE A 1 1384 ? 18.132 20.919 -19.657 1.00 79.75 1384 PHE A C 1
ATOM 11184 O O . PHE A 1 1384 ? 18.331 21.709 -18.740 1.00 79.75 1384 PHE A O 1
ATOM 11191 N N . PHE A 1 1385 ? 18.502 21.189 -20.915 1.00 80.81 1385 PHE A N 1
ATOM 11192 C CA . PHE A 1 1385 ? 19.282 22.386 -21.259 1.00 80.81 1385 PHE A CA 1
ATOM 11193 C C . PHE A 1 1385 ? 18.556 23.706 -20.941 1.00 80.81 1385 PHE A C 1
ATOM 11195 O O . PHE A 1 1385 ? 19.202 24.663 -20.508 1.00 80.81 1385 PHE A O 1
ATOM 11202 N N . GLU A 1 1386 ? 17.228 23.759 -21.089 1.00 76.19 1386 GLU A N 1
ATOM 11203 C CA . GLU A 1 1386 ? 16.423 24.933 -20.717 1.00 76.19 1386 GLU A CA 1
ATOM 11204 C C . GLU A 1 1386 ? 16.399 25.194 -19.202 1.00 76.19 1386 GLU A C 1
ATOM 11206 O O . GLU A 1 1386 ? 16.346 26.350 -18.776 1.00 76.19 1386 GLU A O 1
ATOM 11211 N N . ALA A 1 1387 ? 16.484 24.147 -18.376 1.00 72.56 1387 ALA A N 1
ATOM 11212 C CA . ALA A 1 1387 ? 16.556 24.277 -16.924 1.00 72.56 1387 ALA A CA 1
ATOM 11213 C C . ALA A 1 1387 ? 17.997 24.429 -16.385 1.00 72.56 1387 ALA A C 1
ATOM 11215 O O . ALA A 1 1387 ? 18.202 25.086 -15.359 1.00 72.56 1387 ALA A O 1
ATOM 11216 N N . SER A 1 1388 ? 19.003 23.873 -17.073 1.00 71.69 1388 SER A N 1
ATOM 11217 C CA . SER A 1 1388 ? 20.417 23.897 -16.661 1.00 71.69 1388 SER A CA 1
ATOM 11218 C C . SER A 1 1388 ? 20.995 25.300 -16.515 1.00 71.69 1388 SER A C 1
ATOM 11220 O O . SER A 1 1388 ? 21.786 25.523 -15.603 1.00 71.69 1388 SER A O 1
ATOM 11222 N N . SER A 1 1389 ? 20.565 26.260 -17.338 1.00 66.94 1389 SER A N 1
ATOM 11223 C CA . SER A 1 1389 ? 20.996 27.665 -17.239 1.00 66.94 1389 SER A CA 1
ATOM 11224 C C . SER A 1 1389 ? 20.772 28.253 -15.839 1.00 66.94 1389 SER A C 1
ATOM 11226 O O . SER A 1 1389 ? 21.606 28.989 -15.322 1.00 66.94 1389 SER A O 1
ATOM 11228 N N . THR A 1 1390 ? 19.670 27.872 -15.184 1.00 62.97 1390 THR A N 1
ATOM 11229 C CA . THR A 1 1390 ? 19.269 28.409 -13.872 1.00 62.97 1390 THR A CA 1
ATOM 11230 C C . THR A 1 1390 ? 19.993 27.712 -12.717 1.00 62.97 1390 THR A C 1
ATOM 11232 O O . THR A 1 1390 ? 20.292 28.333 -11.700 1.00 62.97 1390 THR A O 1
ATOM 11235 N N . LEU A 1 1391 ? 20.320 26.427 -12.882 1.00 62.97 1391 LEU A N 1
ATOM 11236 C CA . LEU A 1 1391 ? 21.063 25.638 -11.895 1.00 62.97 1391 LEU A CA 1
ATOM 11237 C C . LEU A 1 1391 ? 22.439 26.246 -11.583 1.00 62.97 1391 LEU A C 1
ATOM 11239 O O . LEU A 1 1391 ? 22.874 26.259 -10.433 1.00 62.97 1391 LEU A O 1
ATOM 11243 N N . ILE A 1 1392 ? 23.113 26.790 -12.593 1.00 60.47 1392 ILE A N 1
ATOM 11244 C CA . ILE A 1 1392 ? 24.514 27.224 -12.489 1.00 60.47 1392 ILE A CA 1
ATOM 11245 C C . ILE A 1 1392 ? 24.658 28.497 -11.657 1.00 60.47 1392 ILE A C 1
ATOM 11247 O O . ILE A 1 1392 ? 25.564 28.580 -10.826 1.00 60.47 1392 ILE A O 1
ATOM 11251 N N . ILE A 1 1393 ? 23.695 29.414 -11.795 1.00 62.19 1393 ILE A N 1
ATOM 11252 C CA . ILE A 1 1393 ? 23.575 30.650 -11.007 1.00 62.19 1393 ILE A CA 1
ATOM 11253 C C . ILE A 1 1393 ? 23.545 30.336 -9.496 1.00 62.19 1393 ILE A C 1
ATOM 11255 O O . ILE A 1 1393 ? 24.134 31.063 -8.703 1.00 62.19 1393 ILE A O 1
ATOM 11259 N N . SER A 1 1394 ? 22.928 29.217 -9.089 1.00 59.22 1394 SER A N 1
ATOM 11260 C CA . SER A 1 1394 ? 22.868 28.799 -7.675 1.00 59.22 1394 SER A CA 1
ATOM 11261 C C . SER A 1 1394 ? 24.148 28.136 -7.135 1.00 59.22 1394 SER A C 1
ATOM 11263 O O . SER A 1 1394 ? 24.404 28.161 -5.931 1.00 59.22 1394 SER A O 1
ATOM 11265 N N . SER A 1 1395 ? 24.958 27.512 -7.999 1.00 60.00 1395 SER A N 1
ATOM 11266 C CA . SER A 1 1395 ? 25.959 26.520 -7.569 1.00 60.00 1395 SER A CA 1
ATOM 11267 C C . SER A 1 1395 ? 27.415 27.003 -7.644 1.00 60.00 1395 SER A C 1
ATOM 11269 O O . SER A 1 1395 ? 28.223 26.649 -6.772 1.00 60.00 1395 SER A O 1
ATOM 11271 N N . GLY A 1 1396 ? 27.742 27.859 -8.619 1.00 63.25 1396 GLY A N 1
ATOM 11272 C CA . GLY A 1 1396 ? 29.078 28.436 -8.818 1.00 63.25 1396 GLY A CA 1
ATOM 11273 C C . GLY A 1 1396 ? 30.026 27.608 -9.701 1.00 63.25 1396 GLY A C 1
ATOM 11274 O O . GLY A 1 1396 ? 29.664 26.576 -10.268 1.00 63.25 1396 GLY A O 1
ATOM 11275 N N . SER A 1 1397 ? 31.274 28.074 -9.814 1.00 59.97 1397 SER A N 1
ATOM 11276 C CA . SER A 1 1397 ? 32.209 27.709 -10.894 1.00 59.97 1397 SER A CA 1
ATOM 11277 C C . SER A 1 1397 ? 32.674 26.247 -10.959 1.00 59.97 1397 SER A C 1
ATOM 11279 O O . SER A 1 1397 ? 33.184 25.830 -11.997 1.00 59.97 1397 SER A O 1
ATOM 11281 N N . GLN A 1 1398 ? 32.493 25.426 -9.919 1.00 60.22 1398 GLN A N 1
ATOM 11282 C CA . GLN A 1 1398 ? 32.984 24.035 -9.926 1.00 60.22 1398 GLN A CA 1
ATOM 11283 C C . GLN A 1 1398 ? 32.236 23.106 -10.901 1.00 60.22 1398 GLN A C 1
ATOM 11285 O O . GLN A 1 1398 ? 32.800 22.099 -11.324 1.00 60.22 1398 GLN A O 1
ATOM 11290 N N . ILE A 1 1399 ? 31.008 23.446 -11.308 1.00 65.25 1399 ILE A N 1
ATOM 11291 C CA . ILE A 1 1399 ? 30.207 22.623 -12.238 1.00 65.25 1399 ILE A CA 1
ATOM 11292 C C . ILE A 1 1399 ? 30.588 22.891 -13.714 1.00 65.25 1399 ILE A C 1
ATOM 11294 O O . ILE A 1 1399 ? 30.255 22.107 -14.600 1.00 65.25 1399 ILE A O 1
ATOM 11298 N N . THR A 1 1400 ? 31.354 23.950 -14.004 1.00 63.81 1400 THR A N 1
ATOM 11299 C CA . THR A 1 1400 ? 31.700 24.395 -15.374 1.00 63.81 1400 THR A CA 1
ATOM 11300 C C . THR A 1 1400 ? 32.296 23.297 -16.264 1.00 63.81 1400 THR A C 1
ATOM 11302 O O . THR A 1 1400 ? 31.817 23.101 -17.377 1.00 63.81 1400 THR A O 1
ATOM 11305 N N . LYS A 1 1401 ? 33.265 22.515 -15.770 1.00 65.50 1401 LYS A N 1
ATOM 11306 C CA . LYS A 1 1401 ? 33.867 21.389 -16.519 1.00 65.50 1401 LYS A CA 1
ATOM 11307 C C . LYS A 1 1401 ? 32.886 20.257 -16.824 1.00 65.50 1401 LYS A C 1
ATOM 11309 O O . LYS A 1 1401 ? 32.993 19.597 -17.850 1.00 65.50 1401 LYS A O 1
ATOM 11314 N N . PHE A 1 1402 ? 31.928 20.014 -15.935 1.00 69.75 1402 PHE A N 1
ATOM 11315 C CA . PHE A 1 1402 ? 30.891 19.007 -16.155 1.00 69.75 1402 PHE A CA 1
ATOM 11316 C C . PHE A 1 1402 ? 29.892 19.469 -17.232 1.00 69.75 1402 PHE A C 1
ATOM 11318 O O . PHE A 1 1402 ? 29.406 18.670 -18.031 1.00 69.75 1402 PHE A O 1
ATOM 11325 N N . LEU A 1 1403 ? 29.648 20.779 -17.314 1.00 69.94 1403 LEU A N 1
ATOM 11326 C CA . LEU A 1 1403 ? 28.802 21.395 -18.338 1.00 69.94 1403 LEU A CA 1
ATOM 11327 C C . LEU A 1 1403 ? 29.476 21.508 -19.701 1.00 69.94 1403 LEU A C 1
ATOM 11329 O O . LEU A 1 1403 ? 28.789 21.370 -20.705 1.00 69.94 1403 LEU A O 1
ATOM 11333 N N . GLU A 1 1404 ? 30.794 21.702 -19.748 1.00 75.69 1404 GLU A N 1
ATOM 11334 C CA . GLU A 1 1404 ? 31.587 21.598 -20.977 1.00 75.69 1404 GLU A CA 1
ATOM 11335 C C . GLU A 1 1404 ? 31.339 20.243 -21.659 1.00 75.69 1404 GLU A C 1
ATOM 11337 O O . GLU A 1 1404 ? 30.915 20.194 -22.815 1.00 75.69 1404 GLU A O 1
ATOM 11342 N N . VAL A 1 1405 ? 31.480 19.150 -20.898 1.00 76.50 1405 VAL A N 1
ATOM 11343 C CA . VAL A 1 1405 ? 31.193 17.783 -21.358 1.00 76.50 1405 VAL A CA 1
ATOM 11344 C C . VAL A 1 1405 ? 29.728 17.632 -21.783 1.00 76.50 1405 VAL A C 1
ATOM 11346 O O . VAL A 1 1405 ? 29.459 17.129 -22.868 1.00 76.50 1405 VAL A O 1
ATOM 11349 N N . LEU A 1 1406 ? 28.759 18.105 -20.991 1.00 77.12 1406 LEU A N 1
ATOM 11350 C CA . LEU A 1 1406 ? 27.335 17.987 -21.341 1.00 77.12 1406 LEU A CA 1
ATOM 11351 C C . LEU A 1 1406 ? 26.939 18.769 -22.603 1.00 77.12 1406 LEU A C 1
ATOM 11353 O O . LEU A 1 1406 ? 26.269 18.219 -23.480 1.00 77.12 1406 LEU A O 1
ATOM 11357 N N . ILE A 1 1407 ? 27.330 20.040 -22.715 1.00 83.38 1407 ILE A N 1
ATOM 11358 C CA . ILE A 1 1407 ? 26.983 20.896 -23.858 1.00 83.38 1407 ILE A CA 1
ATOM 11359 C C . ILE A 1 1407 ? 27.625 20.347 -25.135 1.00 83.38 1407 ILE A C 1
ATOM 11361 O O . ILE A 1 1407 ? 26.961 20.296 -26.169 1.00 83.38 1407 ILE A O 1
ATOM 11365 N N . ILE A 1 1408 ? 28.873 19.872 -25.073 1.00 84.31 1408 ILE A N 1
ATOM 11366 C CA . ILE A 1 1408 ? 29.561 19.306 -26.238 1.00 84.31 1408 ILE A CA 1
ATOM 11367 C C . ILE A 1 1408 ? 29.016 17.907 -26.580 1.00 84.31 1408 ILE A C 1
ATOM 11369 O O . ILE A 1 1408 ? 28.556 17.697 -27.704 1.00 84.31 1408 ILE A O 1
ATOM 11373 N N . ASP A 1 1409 ? 29.029 16.957 -25.639 1.00 78.75 1409 ASP A N 1
ATOM 11374 C CA . ASP A 1 1409 ? 28.761 15.537 -25.922 1.00 78.75 1409 ASP A CA 1
ATOM 11375 C C . ASP A 1 1409 ? 27.273 15.166 -25.946 1.00 78.75 1409 ASP A C 1
ATOM 11377 O O . ASP A 1 1409 ? 26.881 14.289 -26.715 1.00 78.75 1409 ASP A O 1
ATOM 11381 N N . THR A 1 1410 ? 26.431 15.833 -25.148 1.00 77.62 1410 THR A N 1
ATOM 11382 C CA . THR A 1 1410 ? 24.969 15.592 -25.114 1.00 77.62 1410 THR A CA 1
ATOM 11383 C C . THR A 1 1410 ? 24.190 16.610 -25.964 1.00 77.62 1410 THR A C 1
ATOM 11385 O O . THR A 1 1410 ? 23.096 16.307 -26.457 1.00 77.62 1410 THR A O 1
ATOM 11388 N N . GLY A 1 1411 ? 24.749 17.814 -26.142 1.00 83.81 1411 GLY A N 1
ATOM 11389 C CA . GLY A 1 1411 ? 24.156 18.935 -26.876 1.00 83.81 1411 GLY A CA 1
ATOM 11390 C C . GLY A 1 1411 ? 24.587 19.026 -28.342 1.00 83.81 1411 GLY A C 1
ATOM 11391 O O . GLY A 1 1411 ? 23.794 18.745 -29.235 1.00 83.81 1411 GLY A O 1
ATOM 11392 N N . PHE A 1 1412 ? 25.827 19.442 -28.613 1.00 87.31 1412 PHE A N 1
ATOM 11393 C CA . PHE A 1 1412 ? 26.302 19.774 -29.966 1.00 87.31 1412 PHE A CA 1
ATOM 11394 C C . PHE A 1 1412 ? 26.613 18.559 -30.850 1.00 87.31 1412 PHE A C 1
ATOM 11396 O O . PHE A 1 1412 ? 26.446 18.642 -32.064 1.00 87.31 1412 PHE A O 1
ATOM 11403 N N . LYS A 1 1413 ? 27.034 17.428 -30.273 1.00 85.44 1413 LYS A N 1
ATOM 11404 C CA . LYS A 1 1413 ? 27.264 16.165 -31.008 1.00 85.44 1413 LYS A CA 1
ATOM 11405 C C . LYS A 1 1413 ? 25.984 15.350 -31.258 1.00 85.44 1413 LYS A C 1
ATOM 11407 O O . LYS A 1 1413 ? 26.060 14.214 -31.712 1.00 85.44 1413 LYS A O 1
ATOM 11412 N N . ASN A 1 1414 ? 24.816 15.908 -30.948 1.00 83.62 1414 ASN A N 1
ATOM 11413 C CA . ASN A 1 1414 ? 23.520 15.238 -31.016 1.00 83.62 1414 ASN A CA 1
ATOM 11414 C C . ASN A 1 1414 ? 22.967 15.179 -32.458 1.00 83.62 1414 ASN A C 1
ATOM 11416 O O . ASN A 1 1414 ? 23.159 16.108 -33.239 1.00 83.62 1414 ASN A O 1
ATOM 11420 N N . SER A 1 1415 ? 22.244 14.110 -32.797 1.00 79.62 1415 SER A N 1
ATOM 11421 C CA . SER A 1 1415 ? 21.489 13.951 -34.053 1.00 79.62 1415 SER A CA 1
ATOM 11422 C C . SER A 1 1415 ? 20.430 15.047 -34.257 1.00 79.62 1415 SER A C 1
ATOM 11424 O O . SER A 1 1415 ? 20.140 15.444 -35.390 1.00 79.62 1415 SER A O 1
ATOM 11426 N N . ASP A 1 1416 ? 19.862 15.555 -33.160 1.00 83.44 1416 ASP A N 1
ATOM 11427 C CA . ASP A 1 1416 ? 18.667 16.384 -33.163 1.00 83.44 1416 ASP A CA 1
ATOM 11428 C C . ASP A 1 1416 ? 18.934 17.884 -33.025 1.00 83.44 1416 ASP A C 1
ATOM 11430 O O . ASP A 1 1416 ? 19.308 18.408 -31.975 1.00 83.44 1416 ASP A O 1
ATOM 11434 N N . GLU A 1 1417 ? 18.595 18.610 -34.092 1.00 86.25 1417 GLU A N 1
ATOM 11435 C CA . GLU A 1 1417 ? 18.774 20.063 -34.228 1.00 86.25 1417 GLU A CA 1
ATOM 11436 C C . GLU A 1 1417 ? 18.061 20.882 -33.139 1.00 86.25 1417 GLU A C 1
ATOM 11438 O O . GLU A 1 1417 ? 18.537 21.953 -32.775 1.00 86.25 1417 GLU A O 1
ATOM 11443 N N . PHE A 1 1418 ? 16.964 20.371 -32.568 1.00 83.75 1418 PHE A N 1
ATOM 11444 C CA . PHE A 1 1418 ? 16.304 20.997 -31.417 1.00 83.75 1418 PHE A CA 1
ATOM 11445 C C . PHE A 1 1418 ? 17.166 20.931 -30.150 1.00 83.75 1418 PHE A C 1
ATOM 11447 O O . PHE A 1 1418 ? 17.241 21.913 -29.417 1.00 83.75 1418 PHE A O 1
ATOM 11454 N N . VAL A 1 1419 ? 17.858 19.810 -29.909 1.00 85.69 1419 VAL A N 1
ATOM 11455 C CA . VAL A 1 1419 ? 18.753 19.669 -28.750 1.00 85.69 1419 VAL A CA 1
ATOM 11456 C C . VAL A 1 1419 ? 19.988 20.542 -28.928 1.00 85.69 1419 VAL A C 1
ATOM 11458 O O . VAL A 1 1419 ? 20.367 21.239 -27.991 1.00 85.69 1419 VAL A O 1
ATOM 11461 N N . ILE A 1 1420 ? 20.563 20.574 -30.138 1.00 89.38 1420 ILE A N 1
ATOM 11462 C CA . ILE A 1 1420 ? 21.679 21.473 -30.467 1.00 89.38 1420 ILE A CA 1
ATOM 11463 C C . ILE A 1 1420 ? 21.268 22.933 -30.211 1.00 89.38 1420 ILE A C 1
ATOM 11465 O O . ILE A 1 1420 ? 22.017 23.678 -29.583 1.00 89.38 1420 ILE A O 1
ATOM 11469 N N . TYR A 1 1421 ? 20.064 23.344 -30.630 1.00 90.00 1421 TYR A N 1
ATOM 11470 C CA . TYR A 1 1421 ? 19.570 24.707 -30.415 1.00 90.00 1421 TYR A CA 1
ATOM 11471 C C . TYR A 1 1421 ? 19.352 25.044 -28.931 1.00 90.00 1421 TYR A C 1
ATOM 11473 O O . TYR A 1 1421 ? 19.752 26.121 -28.487 1.00 90.00 1421 TYR A O 1
ATOM 11481 N N . SER A 1 1422 ? 18.771 24.138 -28.137 1.00 85.25 1422 SER A N 1
ATOM 11482 C CA . SER A 1 1422 ? 18.607 24.362 -26.692 1.00 85.25 1422 SER A CA 1
ATOM 11483 C C . SER A 1 1422 ? 19.945 24.347 -25.944 1.00 85.25 1422 SER A C 1
ATOM 11485 O O . SER A 1 1422 ? 20.130 25.147 -25.031 1.00 85.25 1422 SER A O 1
ATOM 11487 N N . ALA A 1 1423 ? 20.917 23.534 -26.372 1.00 88.81 1423 ALA A N 1
ATOM 11488 C CA . ALA A 1 1423 ? 22.289 23.591 -25.868 1.00 88.81 1423 ALA A CA 1
ATOM 11489 C C . ALA A 1 1423 ? 22.980 24.921 -26.232 1.00 88.81 1423 ALA A C 1
ATOM 11491 O O . ALA A 1 1423 ? 23.653 25.508 -25.386 1.00 88.81 1423 ALA A O 1
ATOM 11492 N N . MET A 1 1424 ? 22.759 25.452 -27.445 1.00 89.44 1424 MET A N 1
ATOM 11493 C CA . MET A 1 1424 ? 23.234 26.788 -27.835 1.00 89.44 1424 MET A CA 1
ATOM 11494 C C . MET A 1 1424 ? 22.607 27.887 -26.977 1.00 89.44 1424 MET A C 1
ATOM 11496 O O . MET A 1 1424 ? 23.336 28.751 -26.510 1.00 89.44 1424 MET A O 1
ATOM 11500 N N . LYS A 1 1425 ? 21.293 27.841 -26.716 1.00 86.50 1425 LYS A N 1
ATOM 11501 C CA . LYS A 1 1425 ? 20.627 28.779 -25.793 1.00 86.50 1425 LYS A CA 1
ATOM 11502 C C . LYS A 1 1425 ? 21.169 28.681 -24.368 1.00 86.50 1425 LYS A C 1
ATOM 11504 O O . LYS A 1 1425 ? 21.372 29.703 -23.725 1.00 86.50 1425 LYS A O 1
ATOM 11509 N N . CYS A 1 1426 ? 21.421 27.467 -23.878 1.00 85.44 1426 CYS A N 1
ATOM 11510 C CA . CYS A 1 1426 ? 22.034 27.259 -22.568 1.00 85.44 1426 CYS A CA 1
ATOM 11511 C C . CYS A 1 1426 ? 23.419 27.924 -22.509 1.00 85.44 1426 CYS A C 1
ATOM 11513 O O . CYS A 1 1426 ? 23.710 28.658 -21.570 1.00 85.44 1426 CYS A O 1
ATOM 11515 N N . PHE A 1 1427 ? 24.240 27.742 -23.548 1.00 88.12 1427 PHE A N 1
ATOM 11516 C CA . PHE A 1 1427 ? 25.553 28.380 -23.662 1.00 88.12 1427 PHE A CA 1
ATOM 11517 C C . PHE A 1 1427 ? 25.470 29.913 -23.804 1.00 88.12 1427 PHE A C 1
ATOM 11519 O O . PHE A 1 1427 ? 26.243 30.617 -23.160 1.00 88.12 1427 PHE A O 1
ATOM 11526 N N . GLU A 1 1428 ? 24.503 30.428 -24.570 1.00 87.69 1428 GLU A N 1
ATOM 11527 C CA . GLU A 1 1428 ? 24.185 31.859 -24.713 1.00 87.69 1428 GLU A CA 1
ATOM 11528 C C . GLU A 1 1428 ? 23.920 32.490 -23.331 1.00 87.69 1428 GLU A C 1
ATOM 11530 O O . GLU A 1 1428 ? 24.677 33.362 -22.904 1.00 87.69 1428 GLU A O 1
ATOM 11535 N N . SER A 1 1429 ? 22.962 31.961 -22.558 1.00 82.38 1429 SER A N 1
ATOM 11536 C CA . SER A 1 1429 ? 22.673 32.448 -21.197 1.00 82.38 1429 SER A CA 1
ATOM 11537 C C . SER A 1 1429 ? 23.861 32.327 -20.231 1.00 82.38 1429 SER A C 1
ATOM 11539 O O . SER A 1 1429 ? 23.997 33.126 -19.308 1.00 82.38 1429 SER A O 1
ATOM 11541 N N . LEU A 1 1430 ? 24.749 31.348 -20.420 1.00 80.06 1430 LEU A N 1
ATOM 11542 C CA . LEU A 1 1430 ? 25.893 31.143 -19.525 1.00 80.06 1430 LEU A CA 1
ATOM 11543 C C . LEU A 1 1430 ? 27.052 32.117 -19.750 1.00 80.06 1430 LEU A C 1
ATOM 11545 O O . LEU A 1 1430 ? 27.771 32.441 -18.801 1.00 80.06 1430 LEU A O 1
ATOM 11549 N N . ILE A 1 1431 ? 27.218 32.611 -20.978 1.00 84.56 1431 ILE A N 1
ATOM 11550 C CA . ILE A 1 1431 ? 28.122 33.730 -21.275 1.00 84.56 1431 ILE A CA 1
ATOM 11551 C C . ILE A 1 1431 ? 27.516 35.040 -20.742 1.00 84.56 1431 ILE A C 1
ATOM 11553 O O . ILE A 1 1431 ? 28.239 35.893 -20.221 1.00 84.56 1431 ILE A O 1
ATOM 11557 N N . GLU A 1 1432 ? 26.193 35.197 -20.835 1.00 83.50 1432 GLU A N 1
ATOM 11558 C CA . GLU A 1 1432 ? 25.468 36.393 -20.390 1.00 83.50 1432 GLU A CA 1
ATOM 11559 C C . GLU A 1 1432 ? 25.607 36.631 -18.874 1.00 83.50 1432 GLU A C 1
ATOM 11561 O O . GLU A 1 1432 ? 25.907 37.750 -18.458 1.00 83.50 1432 GLU A O 1
ATOM 11566 N N . GLU A 1 1433 ? 25.539 35.574 -18.060 1.00 74.44 1433 GLU A N 1
ATOM 11567 C CA . GLU A 1 1433 ? 25.687 35.624 -16.590 1.00 74.44 1433 GLU A CA 1
ATOM 11568 C C . GLU A 1 1433 ? 27.155 35.632 -16.088 1.00 74.44 1433 GLU A C 1
ATOM 11570 O O . GLU A 1 1433 ? 27.419 35.682 -14.883 1.00 74.44 1433 GLU A O 1
ATOM 11575 N N . SER A 1 1434 ? 28.145 35.583 -16.993 1.00 67.19 1434 SER A N 1
ATOM 11576 C CA . SER A 1 1434 ? 29.591 35.624 -16.682 1.00 67.19 1434 SER A CA 1
ATOM 11577 C C . SER A 1 1434 ? 30.111 34.543 -15.698 1.00 67.19 1434 SER A C 1
ATOM 11579 O O . SER A 1 1434 ? 31.132 34.757 -15.046 1.00 67.19 1434 SER A O 1
ATOM 11581 N N . GLN A 1 1435 ? 29.460 33.375 -15.580 1.00 64.31 1435 GLN A N 1
ATOM 11582 C CA . GLN A 1 1435 ? 29.826 32.320 -14.605 1.00 64.31 1435 GLN A CA 1
ATOM 11583 C C . GLN A 1 1435 ? 30.804 31.240 -15.130 1.00 64.31 1435 GLN A C 1
ATOM 11585 O O . GLN A 1 1435 ? 31.047 30.246 -14.443 1.00 64.31 1435 GLN A O 1
ATOM 11590 N N . ILE A 1 1436 ? 31.356 31.395 -16.340 1.00 73.38 1436 ILE A N 1
ATOM 11591 C CA . ILE A 1 1436 ? 32.239 30.403 -16.986 1.00 73.38 1436 ILE A CA 1
ATOM 11592 C C . ILE A 1 1436 ? 33.613 31.006 -17.310 1.00 73.38 1436 ILE A C 1
ATOM 11594 O O . ILE A 1 1436 ? 33.709 32.120 -17.824 1.00 73.38 1436 ILE A O 1
ATOM 11598 N N . ASP A 1 1437 ? 34.681 30.241 -17.063 1.00 79.44 1437 ASP A N 1
ATOM 11599 C CA . ASP A 1 1437 ? 36.052 30.600 -17.442 1.00 79.44 1437 ASP A CA 1
ATOM 11600 C C . ASP A 1 1437 ? 36.208 30.796 -18.960 1.00 79.44 1437 ASP A C 1
ATOM 11602 O O . ASP A 1 1437 ? 35.767 29.965 -19.761 1.00 79.44 1437 ASP A O 1
ATOM 11606 N N . LYS A 1 1438 ? 36.942 31.842 -19.371 1.00 83.81 1438 LYS A N 1
ATOM 11607 C CA . LYS A 1 1438 ? 37.182 32.177 -20.792 1.00 83.81 1438 LYS A CA 1
ATOM 11608 C C . LYS A 1 1438 ? 37.678 30.993 -21.632 1.00 83.81 1438 LYS A C 1
ATOM 11610 O O . LYS A 1 1438 ? 37.265 30.849 -22.778 1.00 83.81 1438 LYS A O 1
ATOM 11615 N N . ASN A 1 1439 ? 38.525 30.130 -21.069 1.00 83.75 1439 ASN A N 1
ATOM 11616 C CA . ASN A 1 1439 ? 39.059 28.957 -21.771 1.00 83.75 1439 ASN A CA 1
ATOM 11617 C C . ASN A 1 1439 ? 37.958 27.944 -22.134 1.00 83.75 1439 ASN A C 1
ATOM 11619 O O . ASN A 1 1439 ? 37.948 27.430 -23.250 1.00 83.75 1439 ASN A O 1
ATOM 11623 N N . VAL A 1 1440 ? 37.011 27.707 -21.220 1.00 83.31 1440 VAL A N 1
ATOM 11624 C CA . VAL A 1 1440 ? 35.866 26.807 -21.439 1.00 83.31 1440 VAL A CA 1
ATOM 11625 C C . VAL A 1 1440 ? 34.901 27.421 -22.455 1.00 83.31 1440 VAL A C 1
ATOM 11627 O O . VAL A 1 1440 ? 34.430 26.727 -23.353 1.00 83.31 1440 VAL A O 1
ATOM 11630 N N . ILE A 1 1441 ? 34.677 28.741 -22.391 1.00 87.88 1441 ILE A N 1
ATOM 11631 C CA . ILE A 1 1441 ? 33.900 29.470 -23.405 1.00 87.88 1441 ILE A CA 1
ATOM 11632 C C . ILE A 1 1441 ? 34.512 29.272 -24.801 1.00 87.88 1441 ILE A C 1
ATOM 11634 O O . ILE A 1 1441 ? 33.792 28.923 -25.734 1.00 87.88 1441 ILE A O 1
ATOM 11638 N N . ILE A 1 1442 ? 35.830 29.432 -24.961 1.00 89.62 1442 ILE A N 1
ATOM 11639 C CA . ILE A 1 1442 ? 36.496 29.249 -26.261 1.00 89.62 1442 ILE A CA 1
ATOM 11640 C C . ILE A 1 1442 ? 36.414 27.795 -26.759 1.00 89.62 1442 ILE A C 1
ATOM 11642 O O . ILE A 1 1442 ? 36.170 27.592 -27.949 1.00 89.62 1442 ILE A O 1
ATOM 11646 N N . GLU A 1 1443 ? 36.562 26.780 -25.903 1.00 87.62 1443 GLU A N 1
ATOM 11647 C CA . GLU A 1 1443 ? 36.498 25.378 -26.354 1.00 87.62 1443 GLU A CA 1
ATOM 11648 C C . GLU A 1 1443 ? 35.070 24.935 -26.724 1.00 87.62 1443 GLU A C 1
ATOM 11650 O O . GLU A 1 1443 ? 34.877 24.273 -27.749 1.00 87.62 1443 GLU A O 1
ATOM 11655 N N . ILE A 1 1444 ? 34.043 25.381 -25.988 1.00 88.56 1444 ILE A N 1
ATOM 11656 C CA . ILE A 1 1444 ? 32.639 25.193 -26.392 1.00 88.56 1444 ILE A CA 1
ATOM 11657 C C . ILE A 1 1444 ? 32.364 25.959 -27.700 1.00 88.56 1444 ILE A C 1
ATOM 11659 O O . ILE A 1 1444 ? 31.759 25.416 -28.628 1.00 88.56 1444 ILE A O 1
ATOM 11663 N N . PHE A 1 1445 ? 32.865 27.192 -27.834 1.00 91.69 1445 PHE A N 1
ATOM 11664 C CA . PHE A 1 1445 ? 32.672 28.006 -29.036 1.00 91.69 1445 PHE A CA 1
ATOM 11665 C C . PHE A 1 1445 ? 33.324 27.403 -30.290 1.00 91.69 1445 PHE A C 1
ATOM 11667 O O . PHE A 1 1445 ? 32.733 27.448 -31.369 1.00 91.69 1445 PHE A O 1
ATOM 11674 N N . ARG A 1 1446 ? 34.487 26.750 -30.164 1.00 90.75 1446 ARG A N 1
ATOM 11675 C CA . ARG A 1 1446 ? 35.111 25.987 -31.264 1.00 90.75 1446 ARG A CA 1
ATOM 11676 C C . ARG A 1 1446 ? 34.183 24.912 -31.822 1.00 90.75 1446 ARG A C 1
ATOM 11678 O O . ARG A 1 1446 ? 34.142 24.736 -33.036 1.00 90.75 1446 ARG A O 1
ATOM 11685 N N . HIS A 1 1447 ? 33.403 24.252 -30.968 1.00 90.31 1447 HIS A N 1
ATOM 11686 C CA . HIS A 1 1447 ? 32.404 23.263 -31.379 1.00 90.31 1447 HIS A CA 1
ATOM 11687 C C . HIS A 1 1447 ? 31.091 23.901 -31.876 1.00 90.31 1447 HIS A C 1
ATOM 11689 O O . HIS A 1 1447 ? 30.419 23.317 -32.721 1.00 90.31 1447 HIS A O 1
ATOM 11695 N N . ALA A 1 1448 ? 30.741 25.109 -31.423 1.00 91.56 1448 ALA A N 1
ATOM 11696 C CA . ALA A 1 1448 ? 29.593 25.857 -31.942 1.00 91.56 1448 ALA A CA 1
ATOM 11697 C C . ALA A 1 1448 ? 29.852 26.472 -33.335 1.00 91.56 1448 ALA A C 1
ATOM 11699 O O . ALA A 1 1448 ? 28.952 26.509 -34.172 1.00 91.56 1448 ALA A O 1
ATOM 11700 N N . SER A 1 1449 ? 31.074 26.939 -33.610 1.00 91.88 1449 SER A N 1
ATOM 11701 C CA . SER A 1 1449 ? 31.403 27.722 -34.813 1.00 91.88 1449 SER A CA 1
ATOM 11702 C C . SER A 1 1449 ? 31.051 27.083 -36.174 1.00 91.88 1449 SER A C 1
ATOM 11704 O O . SER A 1 1449 ? 30.517 27.812 -37.016 1.00 91.88 1449 SER A O 1
ATOM 11706 N N . PRO A 1 1450 ? 31.205 25.758 -36.420 1.00 91.31 1450 PRO A N 1
ATOM 11707 C CA . PRO A 1 1450 ? 30.877 25.166 -37.721 1.00 91.31 1450 PRO A CA 1
ATOM 11708 C C . PRO A 1 1450 ? 29.387 25.263 -38.062 1.00 91.31 1450 PRO A C 1
ATOM 11710 O O . PRO A 1 1450 ? 29.012 25.262 -39.235 1.00 91.31 1450 PRO A O 1
ATOM 11713 N N . PHE A 1 1451 ? 28.515 25.414 -37.057 1.00 92.19 1451 PHE A N 1
ATOM 11714 C CA . PHE A 1 1451 ? 27.082 25.561 -37.288 1.00 92.19 1451 PHE A CA 1
ATOM 11715 C C . PHE A 1 1451 ? 26.703 26.856 -38.028 1.00 92.19 1451 PHE A C 1
ATOM 11717 O O . PHE A 1 1451 ? 25.578 26.936 -38.511 1.00 92.19 1451 PHE A O 1
ATOM 11724 N N . LEU A 1 1452 ? 27.620 27.817 -38.223 1.00 90.75 1452 LEU A N 1
ATOM 11725 C CA . LEU A 1 1452 ? 27.417 28.994 -39.087 1.00 90.75 1452 LEU A CA 1
ATOM 11726 C C . LEU A 1 1452 ? 27.165 28.656 -40.567 1.00 90.75 1452 LEU A C 1
ATOM 11728 O O . LEU A 1 1452 ? 26.491 29.422 -41.253 1.00 90.75 1452 LEU A O 1
ATOM 11732 N N . ILE A 1 1453 ? 27.646 27.508 -41.052 1.00 91.12 1453 ILE A N 1
ATOM 11733 C CA . ILE A 1 1453 ? 27.413 27.014 -42.425 1.00 91.12 1453 ILE A CA 1
ATOM 11734 C C . ILE A 1 1453 ? 26.411 25.845 -42.473 1.00 91.12 1453 ILE A C 1
ATOM 11736 O O . ILE A 1 1453 ? 26.282 25.159 -43.488 1.00 91.12 1453 ILE A O 1
ATOM 11740 N N . HIS A 1 1454 ? 25.678 25.605 -41.383 1.00 92.50 1454 HIS A N 1
ATOM 11741 C CA . HIS A 1 1454 ? 24.673 24.543 -41.291 1.00 92.50 1454 HIS A CA 1
ATOM 11742 C C . HIS A 1 1454 ? 23.380 24.897 -42.056 1.00 92.50 1454 HIS A C 1
ATOM 11744 O O . HIS A 1 1454 ? 22.979 26.065 -42.073 1.00 92.50 1454 HIS A O 1
ATOM 11750 N N . PRO A 1 1455 ? 22.678 23.924 -42.672 1.00 89.50 1455 PRO A N 1
ATOM 11751 C CA . PRO A 1 1455 ? 21.426 24.189 -43.385 1.00 89.50 1455 PRO A CA 1
ATOM 11752 C C . PRO A 1 1455 ? 20.299 24.786 -42.522 1.00 89.50 1455 PRO A C 1
ATOM 11754 O O . PRO A 1 1455 ? 19.457 25.509 -43.052 1.00 89.50 1455 PRO A O 1
ATOM 11757 N N . ASN A 1 1456 ? 20.245 24.498 -41.218 1.00 88.12 1456 ASN A N 1
ATOM 11758 C CA . ASN A 1 1456 ? 19.213 25.024 -40.324 1.00 88.12 1456 ASN A CA 1
ATOM 11759 C C . ASN A 1 1456 ? 19.526 26.482 -39.927 1.00 88.12 1456 ASN A C 1
ATOM 11761 O O . ASN A 1 1456 ? 20.537 26.785 -39.291 1.00 88.12 1456 ASN A O 1
ATOM 11765 N N . THR A 1 1457 ? 18.626 27.396 -40.292 1.00 86.56 1457 THR A N 1
ATOM 11766 C CA . THR A 1 1457 ? 18.714 28.839 -40.013 1.00 86.56 1457 THR A CA 1
ATOM 11767 C C . THR A 1 1457 ? 18.740 29.177 -38.522 1.00 86.56 1457 THR A C 1
ATOM 11769 O O . THR A 1 1457 ? 19.422 30.124 -38.135 1.00 86.56 1457 THR A O 1
ATOM 11772 N N . TRP A 1 1458 ? 18.059 28.401 -37.674 1.00 85.88 1458 TRP A N 1
ATOM 11773 C CA . TRP A 1 1458 ? 17.982 28.646 -36.231 1.00 85.88 1458 TRP A CA 1
ATOM 11774 C C . TRP A 1 1458 ? 19.317 28.383 -35.531 1.00 85.88 1458 TRP A C 1
ATOM 11776 O O . TRP A 1 1458 ? 19.700 29.150 -34.646 1.00 85.88 1458 TRP A O 1
ATOM 11786 N N . LEU A 1 1459 ? 20.054 27.353 -35.966 1.00 90.75 1459 LEU A N 1
ATOM 11787 C CA . LEU A 1 1459 ? 21.399 27.059 -35.461 1.00 90.75 1459 LEU A CA 1
ATOM 11788 C C . LEU A 1 1459 ? 22.396 28.142 -35.888 1.00 90.75 1459 LEU A C 1
ATOM 11790 O O . LEU A 1 1459 ? 23.115 28.671 -35.043 1.00 90.75 1459 LEU A O 1
ATOM 11794 N N . ARG A 1 1460 ? 22.359 28.562 -37.163 1.00 91.62 1460 ARG A N 1
ATOM 11795 C CA . ARG A 1 1460 ? 23.159 29.699 -37.656 1.00 91.62 1460 ARG A CA 1
ATOM 11796 C C . ARG A 1 1460 ? 22.908 30.966 -36.836 1.00 91.62 1460 ARG A C 1
ATOM 11798 O O . ARG A 1 1460 ? 23.851 31.573 -36.335 1.00 91.62 1460 ARG A O 1
ATOM 11805 N N . ALA A 1 1461 ? 21.640 31.323 -36.632 1.00 86.62 1461 ALA A N 1
ATOM 11806 C CA . ALA A 1 1461 ? 21.257 32.477 -35.821 1.00 86.62 1461 ALA A CA 1
ATOM 11807 C C . ALA A 1 1461 ? 21.680 32.343 -34.344 1.00 86.62 1461 ALA A C 1
ATOM 11809 O O . ALA A 1 1461 ? 21.976 33.353 -33.711 1.00 86.62 1461 ALA A O 1
ATOM 11810 N N . GLY A 1 1462 ? 21.722 31.123 -33.794 1.00 87.81 1462 GLY A N 1
ATOM 11811 C CA . GLY A 1 1462 ? 22.251 30.844 -32.455 1.00 87.81 1462 GLY A CA 1
ATOM 11812 C C . GLY A 1 1462 ? 23.722 31.229 -32.311 1.00 87.81 1462 GLY A C 1
ATOM 11813 O O . GLY A 1 1462 ? 24.064 32.021 -31.436 1.00 87.81 1462 GLY A O 1
ATOM 11814 N N . VAL A 1 1463 ? 24.582 30.755 -33.217 1.00 92.56 1463 VAL A N 1
ATOM 11815 C CA . VAL A 1 1463 ? 26.018 31.088 -33.183 1.00 92.56 1463 VAL A CA 1
ATOM 11816 C C . VAL A 1 1463 ? 26.264 32.582 -33.419 1.00 92.56 1463 VAL A C 1
ATOM 11818 O O . VAL A 1 1463 ? 27.130 33.166 -32.772 1.00 92.56 1463 VAL A O 1
ATOM 11821 N N . VAL A 1 1464 ? 25.480 33.231 -34.288 1.00 90.19 1464 VAL A N 1
ATOM 11822 C CA . VAL A 1 1464 ? 25.582 34.686 -34.514 1.00 90.19 1464 VAL A CA 1
ATOM 11823 C C . VAL A 1 1464 ? 25.215 35.493 -33.259 1.00 90.19 1464 VAL A C 1
ATOM 11825 O O . VAL A 1 1464 ? 25.884 36.485 -32.974 1.00 90.19 1464 VAL A O 1
ATOM 11828 N N . ARG A 1 1465 ? 24.216 35.073 -32.464 1.00 88.00 1465 ARG A N 1
ATOM 11829 C CA . ARG A 1 1465 ? 23.928 35.725 -31.169 1.00 88.00 1465 ARG A CA 1
ATOM 11830 C C . ARG A 1 1465 ? 25.057 35.520 -30.164 1.00 88.00 1465 ARG A C 1
ATOM 11832 O O . ARG A 1 1465 ? 25.489 36.492 -29.551 1.00 88.00 1465 ARG A O 1
ATOM 11839 N N . ILE A 1 1466 ? 25.596 34.301 -30.066 1.00 90.56 1466 ILE A N 1
ATOM 11840 C CA . ILE A 1 1466 ? 26.767 34.011 -29.225 1.00 90.56 1466 ILE A CA 1
ATOM 11841 C C . ILE A 1 1466 ? 27.959 34.899 -29.626 1.00 90.56 1466 ILE A C 1
ATOM 11843 O O . ILE A 1 1466 ? 28.636 35.423 -28.751 1.00 90.56 1466 ILE A O 1
ATOM 11847 N N . LEU A 1 1467 ? 28.187 35.149 -30.921 1.00 89.69 1467 LEU A N 1
ATOM 11848 C CA . LEU A 1 1467 ? 29.241 36.060 -31.385 1.00 89.69 1467 LEU A CA 1
ATOM 11849 C C . LEU A 1 1467 ? 29.050 37.513 -30.932 1.00 89.69 1467 LEU A C 1
ATOM 11851 O O . LEU A 1 1467 ? 29.999 38.120 -30.436 1.00 89.69 1467 LEU A O 1
ATOM 11855 N N . GLY A 1 1468 ? 27.840 38.060 -31.071 1.00 87.56 1468 GLY A N 1
ATOM 11856 C CA . GLY A 1 1468 ? 27.534 39.405 -30.574 1.00 87.56 1468 GLY A CA 1
ATOM 11857 C C . GLY A 1 1468 ? 27.673 39.509 -29.051 1.00 87.56 1468 GLY A C 1
ATOM 11858 O O . GLY A 1 1468 ? 28.156 40.516 -28.536 1.00 87.56 1468 GLY A O 1
ATOM 11859 N N . LEU A 1 1469 ? 27.323 38.440 -28.331 1.00 88.19 1469 LEU A N 1
ATOM 11860 C CA . LEU A 1 1469 ? 27.479 38.350 -26.882 1.00 88.19 1469 LEU A CA 1
ATOM 11861 C C . LEU A 1 1469 ? 28.955 38.249 -26.460 1.00 88.19 1469 LEU A C 1
ATOM 11863 O O . LEU A 1 1469 ? 29.353 38.906 -25.498 1.00 88.19 1469 LEU A O 1
ATOM 11867 N N . LEU A 1 1470 ? 29.789 37.507 -27.197 1.00 89.75 1470 LEU A N 1
ATOM 11868 C CA . LEU A 1 1470 ? 31.235 37.449 -26.962 1.00 89.75 1470 LEU A CA 1
ATOM 11869 C C . LEU A 1 1470 ? 31.892 38.823 -27.135 1.00 89.75 1470 LEU A C 1
ATOM 11871 O O . LEU A 1 1470 ? 32.631 39.225 -26.243 1.00 89.75 1470 LEU A O 1
ATOM 11875 N N . GLU A 1 1471 ? 31.563 39.588 -28.184 1.00 87.69 1471 GLU A N 1
ATOM 11876 C CA . GLU A 1 1471 ? 32.062 40.971 -28.348 1.00 87.69 1471 GLU A CA 1
ATOM 11877 C C . GLU A 1 1471 ? 31.680 41.880 -27.167 1.00 87.69 1471 GLU A C 1
ATOM 11879 O O . GLU A 1 1471 ? 32.441 42.766 -26.799 1.00 87.69 1471 GLU A O 1
ATOM 11884 N N . SER A 1 1472 ? 30.529 41.643 -26.525 1.00 86.12 1472 SER A N 1
ATOM 11885 C CA . SER A 1 1472 ? 30.105 42.418 -25.348 1.00 86.12 1472 SER A CA 1
ATOM 11886 C C . SER A 1 1472 ? 30.843 42.057 -24.046 1.00 86.12 1472 SER A C 1
ATOM 11888 O O . SER A 1 1472 ? 30.800 42.823 -23.083 1.00 86.12 1472 SER A O 1
ATOM 11890 N N . LYS A 1 1473 ? 31.503 40.890 -23.991 1.00 85.31 1473 LYS A N 1
ATOM 11891 C CA . LYS A 1 1473 ? 32.119 40.321 -22.774 1.00 85.31 1473 LYS A CA 1
ATOM 11892 C C . LYS A 1 1473 ? 33.643 40.201 -22.850 1.00 85.31 1473 LYS A C 1
ATOM 11894 O O . LYS A 1 1473 ? 34.309 40.191 -21.814 1.00 85.31 1473 LYS A O 1
ATOM 11899 N N . PHE A 1 1474 ? 34.195 40.041 -24.047 1.00 88.06 1474 PHE A N 1
ATOM 11900 C CA . PHE A 1 1474 ? 35.624 39.885 -24.305 1.00 88.06 1474 PHE A CA 1
ATOM 11901 C C . PHE A 1 1474 ? 36.198 41.239 -24.738 1.00 88.06 1474 PHE A C 1
ATOM 11903 O O . PHE A 1 1474 ? 35.493 42.062 -25.312 1.00 88.06 1474 PHE A O 1
ATOM 11910 N N . ASN A 1 1475 ? 37.474 41.497 -24.446 1.00 87.50 1475 ASN A N 1
ATOM 11911 C CA . ASN A 1 1475 ? 38.119 42.715 -24.942 1.00 87.50 1475 ASN A CA 1
ATOM 11912 C C . ASN A 1 1475 ? 38.501 42.548 -26.427 1.00 87.50 1475 ASN A C 1
ATOM 11914 O O . ASN A 1 1475 ? 38.562 41.425 -26.936 1.00 87.50 1475 ASN A O 1
ATOM 11918 N N . ASP A 1 1476 ? 38.800 43.654 -27.113 1.00 83.31 1476 ASP A N 1
ATOM 11919 C CA . ASP A 1 1476 ? 39.152 43.630 -28.541 1.00 83.31 1476 ASP A CA 1
ATOM 11920 C C . ASP A 1 1476 ? 40.327 42.677 -28.838 1.00 83.31 1476 ASP A C 1
ATOM 11922 O O . ASP A 1 1476 ? 40.319 41.966 -29.841 1.00 83.31 1476 ASP A O 1
ATOM 11926 N N . VAL A 1 1477 ? 41.321 42.598 -27.944 1.00 84.56 1477 VAL A N 1
ATOM 11927 C CA . VAL A 1 1477 ? 42.497 41.723 -28.102 1.00 84.56 1477 VAL A CA 1
ATOM 11928 C C . VAL A 1 1477 ? 42.104 40.245 -28.073 1.00 84.56 1477 VAL A C 1
ATOM 11930 O O . VAL A 1 1477 ? 42.535 39.485 -28.939 1.00 84.56 1477 VAL A O 1
ATOM 11933 N N . ASP A 1 1478 ? 41.263 39.828 -27.128 1.00 87.25 1478 ASP A N 1
ATOM 11934 C CA . ASP A 1 1478 ? 40.735 38.465 -27.037 1.00 87.25 1478 ASP A CA 1
ATOM 11935 C C . ASP A 1 1478 ? 39.836 38.154 -28.251 1.00 87.25 1478 ASP A C 1
ATOM 11937 O O . ASP A 1 1478 ? 39.900 37.060 -28.816 1.00 87.25 1478 ASP A O 1
ATOM 11941 N N . MET A 1 1479 ? 39.038 39.125 -28.712 1.00 89.31 1479 MET A N 1
ATOM 11942 C CA . MET A 1 1479 ? 38.203 38.980 -29.910 1.00 89.31 1479 MET A CA 1
ATOM 11943 C C . MET A 1 1479 ? 39.032 38.811 -31.192 1.00 89.31 1479 MET A C 1
ATOM 11945 O O . MET A 1 1479 ? 38.686 37.974 -32.030 1.00 89.31 1479 MET A O 1
ATOM 11949 N N . PHE A 1 1480 ? 40.142 39.536 -31.355 1.00 84.75 1480 PHE A N 1
ATOM 11950 C CA . PHE A 1 1480 ? 41.030 39.388 -32.516 1.00 84.75 1480 PHE A CA 1
ATOM 11951 C C . PHE A 1 1480 ? 41.952 38.164 -32.434 1.00 84.75 1480 PHE A C 1
ATOM 11953 O O . PHE A 1 1480 ? 42.243 37.569 -33.468 1.00 84.75 1480 PHE A O 1
ATOM 11960 N N . SER A 1 1481 ? 42.400 37.761 -31.241 1.00 85.62 1481 SER A N 1
ATOM 11961 C CA . SER A 1 1481 ? 43.378 36.670 -31.076 1.00 85.62 1481 SER A CA 1
ATOM 11962 C C . SER A 1 1481 ? 42.766 35.286 -30.836 1.00 85.62 1481 SER A C 1
ATOM 11964 O O . SER A 1 1481 ? 43.357 34.290 -31.250 1.00 85.62 1481 SER A O 1
ATOM 11966 N N . LEU A 1 1482 ? 41.592 35.200 -30.198 1.00 87.38 1482 LEU A N 1
ATOM 11967 C CA . LEU A 1 1482 ? 40.955 33.926 -29.838 1.00 87.38 1482 LEU A CA 1
ATOM 11968 C C . LEU A 1 1482 ? 39.712 33.623 -30.680 1.00 87.38 1482 LEU A C 1
ATOM 11970 O O . LEU A 1 1482 ? 39.533 32.477 -31.085 1.00 87.38 1482 LEU A O 1
ATOM 11974 N N . VAL A 1 1483 ? 38.859 34.622 -30.942 1.00 87.88 1483 VAL A N 1
ATOM 11975 C CA . VAL A 1 1483 ? 37.546 34.416 -31.589 1.00 87.88 1483 VAL A CA 1
ATOM 11976 C C . VAL A 1 1483 ? 37.614 34.579 -33.110 1.00 87.88 1483 VAL A C 1
ATOM 11978 O O . VAL A 1 1483 ? 37.160 33.702 -33.842 1.00 87.88 1483 VAL A O 1
ATOM 11981 N N . SER A 1 1484 ? 38.218 35.660 -33.608 1.00 86.94 1484 SER A N 1
ATOM 11982 C CA . SER A 1 1484 ? 38.276 35.956 -35.049 1.00 86.94 1484 SER A CA 1
ATOM 11983 C C . SER A 1 1484 ? 38.946 34.854 -35.892 1.00 86.94 1484 SER A C 1
ATOM 11985 O O . SER A 1 1484 ? 38.363 34.498 -36.915 1.00 86.94 1484 SER A O 1
ATOM 11987 N N . PRO A 1 1485 ? 40.057 34.209 -35.467 1.00 87.75 1485 PRO A N 1
ATOM 11988 C CA . PRO A 1 1485 ? 40.669 33.112 -36.229 1.00 87.75 1485 PRO A CA 1
ATOM 11989 C C . PRO A 1 1485 ? 39.796 31.849 -36.316 1.00 87.75 1485 PRO A C 1
ATOM 11991 O O . PRO A 1 1485 ? 40.006 31.007 -37.185 1.00 87.75 1485 PRO A O 1
ATOM 11994 N N . ILE A 1 1486 ? 38.813 31.696 -35.418 1.00 89.56 1486 ILE A N 1
ATOM 11995 C CA . ILE A 1 1486 ? 37.822 30.609 -35.475 1.00 89.56 1486 ILE A CA 1
ATOM 11996 C C . ILE A 1 1486 ? 36.730 30.935 -36.508 1.00 89.56 1486 ILE A C 1
ATOM 11998 O O . ILE A 1 1486 ? 36.180 30.022 -37.119 1.00 89.56 1486 ILE A O 1
ATOM 12002 N N . ILE A 1 1487 ? 36.415 32.219 -36.716 1.00 88.81 1487 ILE A N 1
ATOM 12003 C CA . ILE A 1 1487 ? 35.320 32.672 -37.590 1.00 88.81 1487 ILE A CA 1
ATOM 12004 C C . ILE A 1 1487 ? 35.753 32.979 -39.020 1.00 88.81 1487 ILE A C 1
ATOM 12006 O O . ILE A 1 1487 ? 34.954 32.780 -39.934 1.00 88.81 1487 ILE A O 1
ATOM 12010 N N . GLU A 1 1488 ? 37.000 33.397 -39.230 1.00 86.88 1488 GLU A N 1
ATOM 12011 C CA . GLU A 1 1488 ? 37.576 33.692 -40.549 1.00 86.88 1488 GLU A CA 1
ATOM 12012 C C . GLU A 1 1488 ? 37.251 32.639 -41.639 1.00 86.88 1488 GLU A C 1
ATOM 12014 O O . GLU A 1 1488 ? 36.865 33.044 -42.735 1.00 86.88 1488 GLU A O 1
ATOM 12019 N N . PRO A 1 1489 ? 37.255 31.310 -41.374 1.00 86.50 1489 PRO A N 1
ATOM 12020 C CA . PRO A 1 1489 ? 36.897 30.297 -42.375 1.00 86.50 1489 PRO A CA 1
ATOM 12021 C C . PRO A 1 1489 ? 35.418 30.260 -42.805 1.00 86.50 1489 PRO A C 1
ATOM 12023 O O . PRO A 1 1489 ? 35.084 29.515 -43.727 1.00 86.50 1489 PRO A O 1
ATOM 12026 N N . PHE A 1 1490 ? 34.529 31.001 -42.131 1.00 89.38 1490 PHE A N 1
ATOM 12027 C CA . PHE A 1 1490 ? 33.072 30.984 -42.331 1.00 89.38 1490 PHE A CA 1
ATOM 12028 C C . PHE A 1 1490 ? 32.498 32.311 -42.861 1.00 89.38 1490 PHE A C 1
ATOM 12030 O O . PHE A 1 1490 ? 31.296 32.384 -43.138 1.00 89.38 1490 PHE A O 1
ATOM 12037 N N . ILE A 1 1491 ? 33.331 33.346 -43.024 1.00 87.38 1491 ILE A N 1
ATOM 12038 C CA . ILE A 1 1491 ? 32.948 34.681 -43.511 1.00 87.38 1491 ILE A CA 1
ATOM 12039 C C . ILE A 1 1491 ? 33.593 34.995 -44.870 1.00 87.38 1491 ILE A C 1
ATOM 12041 O O . ILE A 1 1491 ? 34.738 34.649 -45.135 1.00 87.38 1491 ILE A O 1
ATOM 12045 N N . LYS A 1 1492 ? 32.843 35.667 -45.749 1.00 85.19 1492 LYS A N 1
ATOM 12046 C CA . LYS A 1 1492 ? 33.258 36.068 -47.107 1.00 85.19 1492 LYS A CA 1
ATOM 12047 C C . LYS A 1 1492 ? 34.250 37.237 -47.109 1.00 85.19 1492 LYS A C 1
ATOM 12049 O O . LYS A 1 1492 ? 34.995 37.406 -48.070 1.00 85.19 1492 LYS A O 1
ATOM 12054 N N . GLN A 1 1493 ? 34.220 38.062 -46.066 1.00 82.62 1493 GLN A N 1
ATOM 12055 C CA . GLN A 1 1493 ? 35.075 39.231 -45.851 1.00 82.62 1493 GLN A CA 1
ATOM 12056 C C . GLN A 1 1493 ? 35.375 39.340 -44.354 1.00 82.62 1493 GLN A C 1
ATOM 12058 O O . GLN A 1 1493 ? 34.530 38.967 -43.541 1.00 82.62 1493 GLN A O 1
ATOM 12063 N N . THR A 1 1494 ? 36.548 39.853 -43.982 1.00 78.25 1494 THR A N 1
ATOM 12064 C CA . THR A 1 1494 ? 36.929 40.059 -42.579 1.00 78.25 1494 THR A CA 1
ATOM 12065 C C . THR A 1 1494 ? 36.069 41.146 -41.927 1.00 78.25 1494 THR A C 1
ATOM 12067 O O . THR A 1 1494 ? 35.883 42.233 -42.473 1.00 78.25 1494 THR A O 1
ATOM 12070 N N . ILE A 1 1495 ? 35.522 40.847 -40.744 1.00 79.25 1495 ILE A N 1
ATOM 12071 C CA . ILE A 1 1495 ? 34.588 41.719 -40.022 1.00 79.25 1495 ILE A CA 1
ATOM 12072 C C . ILE A 1 1495 ? 35.249 42.193 -38.724 1.00 79.25 1495 ILE A C 1
ATOM 12074 O O . ILE A 1 1495 ? 35.674 41.378 -37.914 1.00 79.25 1495 ILE A O 1
ATOM 12078 N N . TYR A 1 1496 ? 35.297 43.509 -38.500 1.00 77.25 1496 TYR A N 1
ATOM 12079 C CA . TYR A 1 1496 ? 35.872 44.097 -37.279 1.00 77.25 1496 TYR A CA 1
ATOM 12080 C C . TYR A 1 1496 ? 34.895 44.173 -36.091 1.00 77.25 1496 TYR A C 1
ATOM 12082 O O . TYR A 1 1496 ? 35.340 44.363 -34.965 1.00 77.25 1496 TYR A O 1
ATOM 12090 N N . LYS A 1 1497 ? 33.578 44.063 -36.334 1.00 79.75 1497 LYS A N 1
ATOM 12091 C CA . LYS A 1 1497 ? 32.517 44.041 -35.309 1.00 79.75 1497 LYS A CA 1
ATOM 12092 C C . LYS A 1 1497 ? 31.415 43.042 -35.662 1.00 79.75 1497 LYS A C 1
ATOM 12094 O O . LYS A 1 1497 ? 30.758 43.172 -36.694 1.00 79.75 1497 LYS A O 1
ATOM 12099 N N . TYR A 1 1498 ? 31.200 42.073 -34.787 1.00 83.38 1498 TYR A N 1
ATOM 12100 C CA . TYR A 1 1498 ? 30.217 40.995 -34.865 1.00 83.38 1498 TYR A CA 1
ATOM 12101 C C . TYR A 1 1498 ? 28.870 41.341 -34.196 1.00 83.38 1498 TYR A C 1
ATOM 12103 O O . TYR A 1 1498 ? 27.874 40.654 -34.417 1.00 83.38 1498 TYR A O 1
ATOM 12111 N N . SER A 1 1499 ? 28.815 42.431 -33.428 1.00 78.62 1499 SER A N 1
ATOM 12112 C CA . SER A 1 1499 ? 27.656 42.930 -32.672 1.00 78.62 1499 SER A CA 1
ATOM 12113 C C . SER A 1 1499 ? 26.406 43.230 -33.509 1.00 78.62 1499 SER A C 1
ATOM 12115 O O . SER A 1 1499 ? 25.302 43.274 -32.966 1.00 78.62 1499 SER A O 1
ATOM 12117 N N . ASN A 1 1500 ? 26.532 43.394 -34.832 1.00 83.00 1500 ASN A N 1
ATOM 12118 C CA . ASN A 1 1500 ? 25.387 43.505 -35.734 1.00 83.00 1500 ASN A CA 1
ATOM 12119 C C . ASN A 1 1500 ? 25.088 42.149 -36.417 1.00 83.00 1500 ASN A C 1
ATOM 12121 O O . ASN A 1 1500 ? 25.760 41.797 -37.397 1.00 83.00 1500 ASN A O 1
ATOM 12125 N N . PRO A 1 1501 ? 24.043 41.409 -35.990 1.00 82.25 1501 PRO A N 1
ATOM 12126 C CA . PRO A 1 1501 ? 23.758 40.073 -36.512 1.00 82.25 1501 PRO A CA 1
ATOM 12127 C C . PRO A 1 1501 ? 23.383 40.075 -38.000 1.00 82.25 1501 PRO A C 1
ATOM 12129 O O . PRO A 1 1501 ? 23.597 39.074 -38.682 1.00 82.25 1501 PRO A O 1
ATOM 12132 N N . ILE A 1 1502 ? 22.869 41.189 -38.539 1.00 81.50 1502 ILE A N 1
ATOM 12133 C CA . ILE A 1 1502 ? 22.534 41.324 -39.965 1.00 81.50 1502 ILE A CA 1
ATOM 12134 C C . ILE A 1 1502 ? 23.818 41.409 -40.802 1.00 81.50 1502 ILE A C 1
ATOM 12136 O O . ILE A 1 1502 ? 23.911 40.765 -41.847 1.00 81.50 1502 ILE A O 1
ATOM 12140 N N . VAL A 1 1503 ? 24.817 42.167 -40.336 1.00 82.00 1503 VAL A N 1
ATOM 12141 C CA . VAL A 1 1503 ? 26.120 42.310 -41.012 1.00 82.00 1503 VAL A CA 1
ATOM 12142 C C . VAL A 1 1503 ? 26.880 40.987 -41.007 1.00 82.00 1503 VAL A C 1
ATOM 12144 O O . VAL A 1 1503 ? 27.405 40.596 -42.048 1.00 82.00 1503 VAL A O 1
ATOM 12147 N N . VAL A 1 1504 ? 26.886 40.268 -39.879 1.00 83.69 1504 VAL A N 1
ATOM 12148 C CA . VAL A 1 1504 ? 27.491 38.930 -39.803 1.00 83.69 1504 VAL A CA 1
ATOM 12149 C C . VAL A 1 1504 ? 26.757 37.964 -40.733 1.00 83.69 1504 VAL A C 1
ATOM 12151 O O . VAL A 1 1504 ? 27.386 37.381 -41.609 1.00 83.69 1504 VAL A O 1
ATOM 12154 N N . THR A 1 1505 ? 25.426 37.856 -40.629 1.00 83.25 1505 THR A N 1
ATOM 12155 C CA . THR A 1 1505 ? 24.631 36.896 -41.421 1.00 83.25 1505 THR A CA 1
ATOM 12156 C C . THR A 1 1505 ? 24.758 37.120 -42.932 1.00 83.25 1505 THR A C 1
ATOM 12158 O O . THR A 1 1505 ? 24.855 36.147 -43.676 1.00 83.25 1505 THR A O 1
ATOM 12161 N N . LYS A 1 1506 ? 24.809 38.377 -43.404 1.00 83.19 1506 LYS A N 1
ATOM 12162 C CA . LYS A 1 1506 ? 25.026 38.691 -44.832 1.00 83.19 1506 LYS A CA 1
ATOM 12163 C C . LYS A 1 1506 ? 26.430 38.334 -45.332 1.00 83.19 1506 LYS A C 1
ATOM 12165 O O . LYS A 1 1506 ? 26.589 38.060 -46.518 1.00 83.19 1506 LYS A O 1
ATOM 12170 N N . ASN A 1 1507 ? 27.426 38.334 -44.448 1.00 87.62 1507 ASN A N 1
ATOM 12171 C CA . ASN A 1 1507 ? 28.807 37.981 -44.772 1.00 87.62 1507 ASN A CA 1
ATOM 12172 C C . ASN A 1 1507 ? 29.119 36.487 -44.609 1.00 87.62 1507 ASN A C 1
ATOM 12174 O O . ASN A 1 1507 ? 30.220 36.082 -44.966 1.00 87.62 1507 ASN A O 1
ATOM 12178 N N . LEU A 1 1508 ? 28.201 35.655 -44.106 1.00 87.56 1508 LEU A N 1
ATOM 12179 C CA . LEU A 1 1508 ? 28.445 34.213 -44.007 1.00 87.56 1508 LEU A CA 1
ATOM 12180 C C . LEU A 1 1508 ? 28.605 33.562 -45.389 1.00 87.56 1508 LEU A C 1
ATOM 12182 O O . LEU A 1 1508 ? 27.969 33.951 -46.376 1.00 87.56 1508 LEU A O 1
ATOM 12186 N N . ILE A 1 1509 ? 29.452 32.535 -45.440 1.00 89.38 1509 ILE A N 1
ATOM 12187 C CA . ILE A 1 1509 ? 29.576 31.624 -46.581 1.00 89.38 1509 ILE A CA 1
ATOM 12188 C C . ILE A 1 1509 ? 28.273 30.826 -46.755 1.00 89.38 1509 ILE A C 1
ATOM 12190 O O . ILE A 1 1509 ? 27.576 30.514 -45.787 1.00 89.38 1509 ILE A O 1
ATOM 12194 N N . ASP A 1 1510 ? 27.935 30.498 -48.004 1.00 85.50 1510 ASP A N 1
ATOM 12195 C CA . ASP A 1 1510 ? 26.680 29.822 -48.334 1.00 85.50 1510 ASP A CA 1
ATOM 12196 C C . ASP A 1 1510 ? 26.620 28.425 -47.677 1.00 85.50 1510 ASP A C 1
ATOM 12198 O O . ASP A 1 1510 ? 27.610 27.680 -47.748 1.00 85.50 1510 ASP A O 1
ATOM 12202 N N . PRO A 1 1511 ? 25.491 28.064 -47.031 1.00 88.81 1511 PRO A N 1
ATOM 12203 C CA . PRO A 1 1511 ? 25.392 26.889 -46.169 1.00 88.81 1511 PRO A CA 1
ATOM 12204 C C . PRO A 1 1511 ? 25.427 25.570 -46.950 1.00 88.81 1511 PRO A C 1
ATOM 12206 O O . PRO A 1 1511 ? 25.093 25.511 -48.133 1.00 88.81 1511 PRO A O 1
ATOM 12209 N N . ILE A 1 1512 ? 25.764 24.483 -46.254 1.00 89.00 1512 ILE A N 1
ATOM 12210 C CA . ILE A 1 1512 ? 25.746 23.126 -46.814 1.00 89.00 1512 ILE A CA 1
ATOM 12211 C C . ILE A 1 1512 ? 24.305 22.764 -47.236 1.00 89.00 1512 ILE A C 1
ATOM 12213 O O . ILE A 1 1512 ? 23.395 22.854 -46.405 1.00 89.00 1512 ILE A O 1
ATOM 12217 N N . PRO A 1 1513 ? 24.063 22.307 -48.482 1.00 87.50 1513 PRO A N 1
ATOM 12218 C CA . PRO A 1 1513 ? 22.743 21.891 -48.942 1.00 87.50 1513 PRO A CA 1
ATOM 12219 C C . PRO A 1 1513 ? 22.108 20.814 -48.054 1.00 87.50 1513 PRO A C 1
ATOM 12221 O O . PRO A 1 1513 ? 22.743 19.823 -47.680 1.00 87.50 1513 PRO A O 1
ATOM 12224 N N . ARG A 1 1514 ? 20.807 20.964 -47.762 1.00 86.75 1514 ARG A N 1
ATOM 12225 C CA . ARG A 1 1514 ? 20.049 20.031 -46.902 1.00 86.75 1514 ARG A CA 1
ATOM 12226 C C . ARG A 1 1514 ? 20.061 18.590 -47.431 1.00 86.75 1514 ARG A C 1
ATOM 12228 O O . ARG A 1 1514 ? 20.003 17.662 -46.629 1.00 86.75 1514 ARG A O 1
ATOM 12235 N N . SER A 1 1515 ? 20.144 18.409 -48.751 1.00 83.56 1515 SER A N 1
ATOM 12236 C CA . SER A 1 1515 ? 20.296 17.113 -49.428 1.00 83.56 1515 SER A CA 1
ATOM 12237 C C . SER A 1 1515 ? 21.601 16.415 -49.028 1.00 83.56 1515 SER A C 1
ATOM 12239 O O . SER A 1 1515 ? 21.562 15.311 -48.490 1.00 83.56 1515 SER A O 1
ATOM 12241 N N . ILE A 1 1516 ? 22.738 17.091 -49.213 1.00 87.00 1516 ILE A N 1
ATOM 12242 C CA . ILE A 1 1516 ? 24.083 16.613 -48.856 1.00 87.00 1516 ILE A CA 1
ATOM 12243 C C . ILE A 1 1516 ? 24.158 16.289 -47.357 1.00 87.00 1516 ILE A C 1
ATOM 12245 O O . ILE A 1 1516 ? 24.564 15.190 -46.985 1.00 87.00 1516 ILE A O 1
ATOM 12249 N N . TRP A 1 1517 ? 23.681 17.201 -46.503 1.00 87.81 1517 TRP A N 1
ATOM 12250 C CA . TRP A 1 1517 ? 23.664 17.016 -45.046 1.00 87.81 1517 TRP A CA 1
ATOM 12251 C C . TRP A 1 1517 ? 22.857 15.779 -44.615 1.00 87.81 1517 TRP A C 1
ATOM 12253 O O . TRP A 1 1517 ? 23.345 14.961 -43.836 1.00 87.81 1517 TRP A O 1
ATOM 12263 N N . LYS A 1 1518 ? 21.648 15.584 -45.170 1.00 83.31 1518 LYS A N 1
ATOM 12264 C CA . LYS A 1 1518 ? 20.832 14.386 -44.899 1.00 83.31 1518 LYS A CA 1
ATOM 12265 C C . LYS A 1 1518 ? 21.520 13.096 -45.352 1.00 83.31 1518 LYS A C 1
ATOM 12267 O O . LYS A 1 1518 ? 21.453 12.113 -44.620 1.00 83.31 1518 LYS A O 1
ATOM 12272 N N . ILE A 1 1519 ? 22.158 13.078 -46.526 1.00 84.31 1519 ILE A N 1
ATOM 12273 C CA . ILE A 1 1519 ? 22.836 11.876 -47.046 1.00 84.31 1519 ILE A CA 1
ATOM 12274 C C . ILE A 1 1519 ? 24.016 11.478 -46.151 1.00 84.31 1519 ILE A C 1
ATOM 12276 O O . ILE A 1 1519 ? 24.204 10.290 -45.906 1.00 84.31 1519 ILE A O 1
ATOM 12280 N N . LEU A 1 1520 ? 24.786 12.448 -45.650 1.00 84.69 1520 LEU A N 1
ATOM 12281 C CA . LEU A 1 1520 ? 25.952 12.186 -44.801 1.00 84.69 1520 LEU A CA 1
ATOM 12282 C C . LEU A 1 1520 ? 25.570 11.623 -43.428 1.00 84.69 1520 LEU A C 1
ATOM 12284 O O . LEU A 1 1520 ? 26.151 10.629 -43.009 1.00 84.69 1520 LEU A O 1
ATOM 12288 N N . ILE A 1 1521 ? 24.569 12.207 -42.760 1.00 84.69 1521 ILE A N 1
ATOM 12289 C CA . ILE A 1 1521 ? 24.156 11.777 -41.413 1.00 84.69 1521 ILE A CA 1
ATOM 12290 C C . ILE A 1 1521 ? 23.642 10.324 -41.385 1.00 84.69 1521 ILE A C 1
ATOM 12292 O O . ILE A 1 1521 ? 23.899 9.612 -40.423 1.00 84.69 1521 ILE A O 1
ATOM 12296 N N . HIS A 1 1522 ? 22.949 9.859 -42.428 1.00 81.12 1522 HIS A N 1
ATOM 12297 C CA . HIS A 1 1522 ? 22.398 8.492 -42.472 1.00 81.12 1522 HIS A CA 1
ATOM 12298 C C . HIS A 1 1522 ? 23.374 7.469 -43.091 1.00 81.12 1522 HIS A C 1
ATOM 12300 O O . HIS A 1 1522 ? 22.951 6.404 -43.538 1.00 81.12 1522 HIS A O 1
ATOM 12306 N N . SER A 1 1523 ? 24.669 7.791 -43.205 1.00 81.44 1523 SER A N 1
ATOM 12307 C CA . SER A 1 1523 ? 25.634 6.977 -43.949 1.00 81.44 1523 SER A CA 1
ATOM 12308 C C . SER A 1 1523 ? 26.710 6.358 -43.058 1.00 81.44 1523 SER A C 1
ATOM 12310 O O . SER A 1 1523 ? 27.610 7.056 -42.593 1.00 81.44 1523 SER A O 1
ATOM 12312 N N . GLU A 1 1524 ? 26.725 5.022 -42.979 1.00 76.56 1524 GLU A N 1
ATOM 12313 C CA . GLU A 1 1524 ? 27.734 4.227 -42.247 1.00 76.56 1524 GLU A CA 1
ATOM 12314 C C . GLU A 1 1524 ? 29.190 4.530 -42.657 1.00 76.56 1524 GLU A C 1
ATOM 12316 O O . GLU A 1 1524 ? 30.122 4.327 -41.885 1.00 76.56 1524 GLU A O 1
ATOM 12321 N N . TYR A 1 1525 ? 29.406 5.083 -43.856 1.00 81.38 1525 TYR A N 1
ATOM 12322 C CA . TYR A 1 1525 ? 30.734 5.432 -44.374 1.00 81.38 1525 TYR A CA 1
ATOM 12323 C C . TYR A 1 1525 ? 31.115 6.918 -44.207 1.00 81.38 1525 TYR A C 1
ATOM 12325 O O . TYR A 1 1525 ? 32.114 7.349 -44.784 1.00 81.38 1525 TYR A O 1
ATOM 12333 N N . CYS A 1 1526 ? 30.356 7.716 -43.439 1.00 81.69 1526 CYS A N 1
ATOM 12334 C CA . CYS A 1 1526 ? 30.619 9.154 -43.265 1.00 81.69 1526 CYS A CA 1
ATOM 12335 C C . CYS A 1 1526 ? 32.022 9.440 -42.695 1.00 81.69 1526 CYS A C 1
ATOM 12337 O O . CYS A 1 1526 ? 32.717 10.328 -43.189 1.00 81.69 1526 CYS A O 1
ATOM 12339 N N . ILE A 1 1527 ? 32.469 8.658 -41.704 1.00 79.69 1527 ILE A N 1
ATOM 12340 C CA . ILE A 1 1527 ? 33.798 8.807 -41.080 1.00 79.69 1527 ILE A CA 1
ATOM 12341 C C . ILE A 1 1527 ? 34.908 8.538 -42.104 1.00 79.69 1527 ILE A C 1
ATOM 12343 O O . ILE A 1 1527 ? 35.777 9.375 -42.335 1.00 79.69 1527 ILE A O 1
ATOM 12347 N N . GLN A 1 1528 ? 34.821 7.397 -42.795 1.00 79.56 1528 GLN A N 1
ATOM 12348 C CA . GLN A 1 1528 ? 35.797 6.975 -43.804 1.00 79.56 1528 GLN A CA 1
ATOM 12349 C C . GLN A 1 1528 ? 35.888 7.961 -44.978 1.00 79.56 1528 GLN A C 1
ATOM 12351 O O . GLN A 1 1528 ? 36.967 8.157 -45.543 1.00 79.56 1528 GLN A O 1
ATOM 12356 N N . LEU A 1 1529 ? 34.767 8.590 -45.345 1.00 81.88 1529 LEU A N 1
ATOM 12357 C CA . LEU A 1 1529 ? 34.731 9.634 -46.362 1.00 81.88 1529 LEU A CA 1
ATOM 12358 C C . LEU A 1 1529 ? 35.466 10.898 -45.894 1.00 81.88 1529 LEU A C 1
ATOM 12360 O O . LEU A 1 1529 ? 36.316 11.397 -46.628 1.00 81.88 1529 LEU A O 1
ATOM 12364 N N . LEU A 1 1530 ? 35.179 11.397 -44.687 1.00 80.88 1530 LEU A N 1
ATOM 12365 C CA . LEU A 1 1530 ? 35.824 12.597 -44.139 1.00 80.88 1530 LEU A CA 1
ATOM 12366 C C . LEU A 1 1530 ? 37.338 12.403 -43.968 1.00 80.88 1530 LEU A C 1
ATOM 12368 O O . LEU A 1 1530 ? 38.108 13.247 -44.428 1.00 80.88 1530 LEU A O 1
ATOM 12372 N N . ASP A 1 1531 ? 37.777 11.261 -43.434 1.00 79.88 1531 ASP A N 1
ATOM 12373 C CA . ASP A 1 1531 ? 39.201 10.905 -43.349 1.00 79.88 1531 ASP A CA 1
ATOM 12374 C C . ASP A 1 1531 ? 39.880 10.873 -44.729 1.00 79.88 1531 ASP A C 1
ATOM 12376 O O . ASP A 1 1531 ? 41.030 11.295 -44.879 1.00 79.88 1531 ASP A O 1
ATOM 12380 N N . SER A 1 1532 ? 39.173 10.387 -45.755 1.00 75.25 1532 SER A N 1
ATOM 12381 C CA . SER A 1 1532 ? 39.680 10.346 -47.132 1.00 75.25 1532 SER A CA 1
ATOM 12382 C C . SER A 1 1532 ? 39.786 11.746 -47.746 1.00 75.25 1532 SER A C 1
ATOM 12384 O O . SER A 1 1532 ? 40.788 12.046 -48.395 1.00 75.25 1532 SER A O 1
ATOM 12386 N N . LEU A 1 1533 ? 38.810 12.629 -47.497 1.00 76.12 1533 LEU A N 1
ATOM 12387 C CA . LEU A 1 1533 ? 38.846 14.033 -47.927 1.00 76.12 1533 LEU A CA 1
ATOM 12388 C C . LEU A 1 1533 ? 39.987 14.809 -47.247 1.00 76.12 1533 LEU A C 1
ATOM 12390 O O . LEU A 1 1533 ? 40.701 15.563 -47.907 1.00 76.12 1533 LEU A O 1
ATOM 12394 N N . ILE A 1 1534 ? 40.214 14.584 -45.949 1.00 77.62 1534 ILE A N 1
ATOM 12395 C CA . ILE A 1 1534 ? 41.309 15.210 -45.192 1.00 77.62 1534 ILE A CA 1
ATOM 12396 C C . ILE A 1 1534 ? 42.674 14.757 -45.733 1.00 77.62 1534 ILE A C 1
ATOM 12398 O O . ILE A 1 1534 ? 43.537 15.597 -45.998 1.00 77.62 1534 ILE A O 1
ATOM 12402 N N . LYS A 1 1535 ? 42.855 13.451 -45.979 1.00 73.19 1535 LYS A N 1
ATOM 12403 C CA . LYS A 1 1535 ? 44.082 12.898 -46.587 1.00 73.19 1535 LYS A CA 1
ATOM 12404 C C . LYS A 1 1535 ? 44.315 13.406 -48.014 1.00 73.19 1535 LYS A C 1
ATOM 12406 O O . LYS A 1 1535 ? 45.445 13.743 -48.365 1.00 73.19 1535 LYS A O 1
ATOM 12411 N N . ALA A 1 1536 ? 43.267 13.514 -48.833 1.00 67.94 1536 ALA A N 1
ATOM 12412 C CA . ALA A 1 1536 ? 43.376 14.083 -50.176 1.00 67.94 1536 ALA A CA 1
ATOM 12413 C C . ALA A 1 1536 ? 43.784 15.568 -50.135 1.00 67.94 1536 ALA A C 1
ATOM 12415 O O . ALA A 1 1536 ? 44.676 15.986 -50.877 1.00 67.94 1536 ALA A O 1
ATOM 12416 N N . ARG A 1 1537 ? 43.214 16.353 -49.208 1.00 67.31 1537 ARG A N 1
ATOM 12417 C CA . ARG A 1 1537 ? 43.579 17.764 -49.008 1.00 67.31 1537 ARG A CA 1
ATOM 12418 C C . ARG A 1 1537 ? 45.037 17.930 -48.569 1.00 67.31 1537 ARG A C 1
ATOM 12420 O O . ARG A 1 1537 ? 45.703 18.823 -49.087 1.00 67.31 1537 ARG A O 1
ATOM 12427 N N . SER A 1 1538 ? 45.566 17.060 -47.700 1.00 65.50 1538 SER A N 1
ATOM 12428 C CA . SER A 1 1538 ? 46.985 17.112 -47.298 1.00 65.50 1538 SER A CA 1
ATOM 12429 C C . SER A 1 1538 ? 47.971 16.812 -48.437 1.00 65.50 1538 SER A C 1
ATOM 12431 O O . SER A 1 1538 ? 49.146 17.147 -48.327 1.00 65.50 1538 SER A O 1
ATOM 12433 N N . LEU A 1 1539 ? 47.504 16.204 -49.534 1.00 59.34 1539 LEU A N 1
ATOM 12434 C CA . LEU A 1 1539 ? 48.307 15.815 -50.700 1.00 59.34 1539 LEU A CA 1
ATOM 12435 C C . LEU A 1 1539 ? 48.138 16.752 -51.913 1.00 59.34 1539 LEU A C 1
ATOM 12437 O O . LEU A 1 1539 ? 48.638 16.432 -52.990 1.00 59.34 1539 LEU A O 1
ATOM 12441 N N . HIS A 1 1540 ? 47.421 17.878 -51.771 1.00 55.41 1540 HIS A N 1
ATOM 12442 C CA . HIS A 1 1540 ? 47.246 18.925 -52.797 1.00 55.41 1540 HIS A CA 1
ATOM 12443 C C . HIS A 1 1540 ? 46.867 18.434 -54.219 1.00 55.41 1540 HIS A C 1
ATOM 12445 O O . HIS A 1 1540 ? 47.115 19.117 -55.214 1.00 55.41 1540 HIS A O 1
ATOM 12451 N N . THR A 1 1541 ? 46.219 17.272 -54.341 1.00 49.53 1541 THR A N 1
ATOM 12452 C CA . THR A 1 1541 ? 45.889 16.635 -55.628 1.00 49.53 1541 THR A CA 1
ATOM 12453 C C . THR A 1 1541 ? 44.384 16.378 -55.767 1.00 49.53 1541 THR A C 1
ATOM 12455 O O . THR A 1 1541 ? 43.707 16.109 -54.775 1.00 49.53 1541 THR A O 1
ATOM 12458 N N . PRO A 1 1542 ? 43.807 16.482 -56.982 1.00 50.22 1542 PRO A N 1
ATOM 12459 C CA . PRO A 1 1542 ? 42.402 16.152 -57.199 1.00 50.22 1542 PRO A CA 1
ATOM 12460 C C . PRO A 1 1542 ? 42.165 14.648 -56.994 1.00 50.22 1542 PRO A C 1
ATOM 12462 O O . PRO A 1 1542 ? 42.856 13.824 -57.591 1.00 50.22 1542 PRO A O 1
ATOM 12465 N N . ILE A 1 1543 ? 41.139 14.316 -56.203 1.00 49.19 1543 ILE A N 1
ATOM 12466 C CA . ILE A 1 1543 ? 40.788 12.966 -55.708 1.00 49.19 1543 ILE A CA 1
ATOM 12467 C C . ILE A 1 1543 ? 40.795 11.876 -56.796 1.00 49.19 1543 ILE A C 1
ATOM 12469 O O . ILE A 1 1543 ? 41.132 10.730 -56.515 1.00 49.19 1543 ILE A O 1
ATOM 12473 N N . CYS A 1 1544 ? 40.472 12.219 -58.046 1.00 48.53 1544 CYS A N 1
ATOM 12474 C CA . CYS A 1 1544 ? 40.428 11.270 -59.162 1.00 48.53 1544 CYS A CA 1
ATOM 12475 C C . CYS A 1 1544 ? 41.801 10.730 -59.622 1.00 48.53 1544 CYS A C 1
ATOM 12477 O O . CYS A 1 1544 ? 41.816 9.724 -60.321 1.00 48.53 1544 CYS A O 1
ATOM 12479 N N . ASN A 1 1545 ? 42.930 11.363 -59.261 1.00 45.56 1545 ASN A N 1
ATOM 12480 C CA . ASN A 1 1545 ? 44.241 11.054 -59.864 1.00 45.56 1545 ASN A CA 1
ATOM 12481 C C . ASN A 1 1545 ? 45.315 10.507 -58.899 1.00 45.56 1545 ASN A C 1
ATOM 12483 O O . ASN A 1 1545 ? 46.380 10.121 -59.375 1.00 45.56 1545 ASN A O 1
ATOM 12487 N N . SER A 1 1546 ? 45.096 10.487 -57.577 1.00 40.94 1546 SER A N 1
ATOM 12488 C CA . SER A 1 1546 ? 46.142 10.119 -56.593 1.00 40.94 1546 SER A CA 1
ATOM 12489 C C . SER A 1 1546 ? 45.765 9.011 -55.600 1.00 40.94 1546 SER A C 1
ATOM 12491 O O . SER A 1 1546 ? 46.579 8.646 -54.752 1.00 40.94 1546 SER A O 1
ATOM 12493 N N . LEU A 1 1547 ? 44.574 8.418 -55.721 1.00 38.19 1547 LEU A N 1
ATOM 12494 C CA . LEU A 1 1547 ? 44.157 7.270 -54.913 1.00 38.19 1547 LEU A CA 1
ATOM 12495 C C . LEU A 1 1547 ? 44.279 5.972 -55.716 1.00 38.19 1547 LEU A C 1
ATOM 12497 O O . LEU A 1 1547 ? 43.392 5.619 -56.491 1.00 38.19 1547 LEU A O 1
ATOM 12501 N N . ASN A 1 1548 ? 45.374 5.238 -55.489 1.00 43.06 1548 ASN A N 1
ATOM 12502 C CA . ASN A 1 1548 ? 45.483 3.843 -55.920 1.00 43.06 1548 ASN A CA 1
ATOM 12503 C C . ASN A 1 1548 ? 44.276 3.052 -55.387 1.00 43.06 1548 ASN A C 1
ATOM 12505 O O . ASN A 1 1548 ? 43.978 3.073 -54.191 1.00 43.06 1548 ASN A O 1
ATOM 12509 N N . VAL A 1 1549 ? 43.601 2.340 -56.291 1.00 45.56 1549 VAL A N 1
ATOM 12510 C CA . VAL A 1 1549 ? 42.239 1.781 -56.138 1.00 45.56 1549 VAL A CA 1
ATOM 12511 C C . VAL A 1 1549 ? 42.160 0.593 -55.147 1.00 45.56 1549 VAL A C 1
ATOM 12513 O O . VAL A 1 1549 ? 41.157 -0.106 -55.076 1.00 45.56 1549 VAL A O 1
ATOM 12516 N N . SER A 1 1550 ? 43.196 0.351 -54.338 1.00 49.09 1550 SER A N 1
ATOM 12517 C CA . SER A 1 1550 ? 43.284 -0.798 -53.426 1.00 49.09 1550 SER A CA 1
ATOM 12518 C C . SER A 1 1550 ? 42.726 -0.564 -52.014 1.00 49.09 1550 SER A C 1
ATOM 12520 O O . SER A 1 1550 ? 42.395 -1.539 -51.347 1.00 49.09 1550 SER A O 1
ATOM 12522 N N . ASN A 1 1551 ? 42.642 0.686 -51.530 1.00 51.59 1551 ASN A N 1
ATOM 12523 C CA . ASN A 1 1551 ? 42.494 0.964 -50.085 1.00 51.59 1551 ASN A CA 1
ATOM 12524 C C . ASN A 1 1551 ? 41.226 1.740 -49.666 1.00 51.59 1551 ASN A C 1
ATOM 12526 O O . ASN A 1 1551 ? 41.060 2.018 -48.479 1.00 51.59 1551 ASN A O 1
ATOM 12530 N N . ILE A 1 1552 ? 40.328 2.094 -50.591 1.00 58.53 1552 ILE A N 1
ATOM 12531 C CA . ILE A 1 1552 ? 39.021 2.693 -50.263 1.00 58.53 1552 ILE A CA 1
ATOM 12532 C C . ILE A 1 1552 ? 37.929 1.672 -50.571 1.00 58.53 1552 ILE A C 1
ATOM 12534 O O . ILE A 1 1552 ? 37.916 1.087 -51.653 1.00 58.53 1552 ILE A O 1
ATOM 12538 N N . SER A 1 1553 ? 37.001 1.459 -49.632 1.00 67.50 1553 SER A N 1
ATOM 12539 C CA . SER A 1 1553 ? 35.909 0.510 -49.846 1.00 67.50 1553 SER A CA 1
ATOM 12540 C C . SER A 1 1553 ? 35.035 0.945 -51.029 1.00 67.50 1553 SER A C 1
ATOM 12542 O O . SER A 1 1553 ? 34.733 2.131 -51.205 1.00 67.50 1553 SER A O 1
ATOM 12544 N N . THR A 1 1554 ? 34.559 -0.018 -51.820 1.00 71.88 1554 THR A N 1
ATOM 12545 C CA . THR A 1 1554 ? 33.633 0.241 -52.937 1.00 71.88 1554 THR A CA 1
ATOM 12546 C C . THR A 1 1554 ? 32.364 0.978 -52.499 1.00 71.88 1554 THR A C 1
ATOM 12548 O O . THR A 1 1554 ? 31.738 1.660 -53.307 1.00 71.88 1554 THR A O 1
ATOM 12551 N N . SER A 1 1555 ? 31.981 0.867 -51.225 1.00 73.94 1555 SER A N 1
ATOM 12552 C CA . SER A 1 1555 ? 30.833 1.569 -50.651 1.00 73.94 1555 SER A CA 1
ATOM 12553 C C . SER A 1 1555 ? 31.117 3.054 -50.393 1.00 73.94 1555 SER A C 1
ATOM 12555 O O . SER A 1 1555 ? 30.259 3.894 -50.662 1.00 73.94 1555 SER A O 1
ATOM 12557 N N . THR A 1 1556 ? 32.330 3.402 -49.951 1.00 77.69 1556 THR A N 1
ATOM 12558 C CA . THR A 1 1556 ? 32.758 4.798 -49.739 1.00 77.69 1556 THR A CA 1
ATOM 12559 C C . THR A 1 1556 ? 32.840 5.561 -51.068 1.00 77.69 1556 THR A C 1
ATOM 12561 O O . THR A 1 1556 ? 32.419 6.714 -51.142 1.00 77.69 1556 THR A O 1
ATOM 12564 N N . LEU A 1 1557 ? 33.304 4.907 -52.144 1.00 75.94 1557 LEU A N 1
ATOM 12565 C CA . LEU A 1 1557 ? 33.300 5.483 -53.498 1.00 75.94 1557 LEU A CA 1
ATOM 12566 C C . LEU A 1 1557 ? 31.875 5.744 -54.010 1.00 75.94 1557 LEU A C 1
ATOM 12568 O O . LEU A 1 1557 ? 31.583 6.856 -54.445 1.00 75.94 1557 LEU A O 1
ATOM 12572 N N . LYS A 1 1558 ? 30.958 4.776 -53.864 1.00 78.56 1558 LYS A N 1
ATOM 12573 C CA . LYS A 1 1558 ? 29.535 4.956 -54.217 1.00 78.56 1558 LYS A CA 1
ATOM 12574 C C . LYS A 1 1558 ? 28.871 6.096 -53.438 1.00 78.56 1558 LYS A C 1
ATOM 12576 O O . LYS A 1 1558 ? 28.032 6.806 -53.989 1.00 78.56 1558 LYS A O 1
ATOM 12581 N N . LEU A 1 1559 ? 29.241 6.297 -52.169 1.00 81.12 1559 LEU A N 1
ATOM 12582 C CA . LEU A 1 1559 ? 28.780 7.446 -51.384 1.00 81.12 1559 LEU A CA 1
ATOM 12583 C C . LEU A 1 1559 ? 29.298 8.768 -51.969 1.00 81.12 1559 LEU A C 1
ATOM 12585 O O . LEU A 1 1559 ? 28.510 9.696 -52.140 1.00 81.12 1559 LEU A O 1
ATOM 12589 N N . TYR A 1 1560 ? 30.588 8.854 -52.309 1.00 82.25 1560 TYR A N 1
ATOM 12590 C CA . TYR A 1 1560 ? 31.170 10.050 -52.925 1.00 82.25 1560 TYR A CA 1
ATOM 12591 C C . TYR A 1 1560 ? 30.517 10.378 -54.277 1.00 82.25 1560 TYR A C 1
ATOM 12593 O O . TYR A 1 1560 ? 30.126 11.520 -54.507 1.00 82.25 1560 TYR A O 1
ATOM 12601 N N . GLU A 1 1561 ? 30.293 9.380 -55.137 1.00 80.50 1561 GLU A N 1
ATOM 12602 C CA . GLU A 1 1561 ? 29.551 9.548 -56.396 1.00 80.50 1561 GLU A CA 1
ATOM 12603 C C . GLU A 1 1561 ? 28.112 10.031 -56.155 1.00 80.50 1561 GLU A C 1
ATOM 12605 O O . GLU A 1 1561 ? 27.659 10.992 -56.784 1.00 80.50 1561 GLU A O 1
ATOM 12610 N N . LYS A 1 1562 ? 27.401 9.437 -55.187 1.00 81.75 1562 LYS A N 1
ATOM 12611 C CA . LYS A 1 1562 ? 26.050 9.869 -54.799 1.00 81.75 1562 LYS A CA 1
ATOM 12612 C C . LYS A 1 1562 ? 26.033 11.318 -54.302 1.00 81.75 1562 LYS A C 1
ATOM 12614 O O . LYS A 1 1562 ? 25.130 12.068 -54.661 1.00 81.75 1562 LYS A O 1
ATOM 12619 N N . LEU A 1 1563 ? 27.030 11.751 -53.536 1.00 82.38 1563 LEU A N 1
ATOM 12620 C CA . LEU A 1 1563 ? 27.147 13.146 -53.099 1.00 82.38 1563 LEU A CA 1
ATOM 12621 C C . LEU A 1 1563 ? 27.480 14.083 -54.269 1.00 82.38 1563 LEU A C 1
ATOM 12623 O O . LEU A 1 1563 ? 26.867 15.142 -54.389 1.00 82.38 1563 LEU A O 1
ATOM 12627 N N . LYS A 1 1564 ? 28.359 13.669 -55.188 1.00 81.00 1564 LYS A N 1
ATOM 12628 C CA . LYS A 1 1564 ? 28.698 14.417 -56.409 1.00 81.00 1564 LYS A CA 1
ATOM 12629 C C . LYS A 1 1564 ? 27.479 14.641 -57.309 1.00 81.00 1564 LYS A C 1
ATOM 12631 O O . LYS A 1 1564 ? 27.257 15.761 -57.756 1.00 81.00 1564 LYS A O 1
ATOM 12636 N N . THR A 1 1565 ? 26.622 13.630 -57.490 1.00 81.50 1565 THR A N 1
ATOM 12637 C CA . THR A 1 1565 ? 25.332 13.795 -58.203 1.00 81.50 1565 THR A CA 1
ATOM 12638 C C . THR A 1 1565 ? 24.340 14.722 -57.486 1.00 81.50 1565 THR A C 1
ATOM 12640 O O . THR A 1 1565 ? 23.443 15.256 -58.128 1.00 81.50 1565 THR A O 1
ATOM 12643 N N . ASN A 1 1566 ? 24.516 14.963 -56.182 1.00 78.62 1566 ASN A N 1
ATOM 12644 C CA . ASN A 1 1566 ? 23.720 15.898 -55.378 1.00 78.62 1566 ASN A CA 1
ATOM 12645 C C . ASN A 1 1566 ? 24.392 17.279 -55.197 1.00 78.62 1566 ASN A C 1
ATOM 12647 O O . ASN A 1 1566 ? 23.949 18.060 -54.354 1.00 78.62 1566 ASN A O 1
ATOM 12651 N N . GLY A 1 1567 ? 25.435 17.591 -55.980 1.00 77.88 1567 GLY A N 1
ATOM 12652 C CA . GLY A 1 1567 ? 26.090 18.905 -55.990 1.00 77.88 1567 GLY A CA 1
ATOM 12653 C C . GLY A 1 1567 ? 27.319 19.046 -55.084 1.00 77.88 1567 GLY A C 1
ATOM 12654 O O . GLY A 1 1567 ? 27.637 20.159 -54.676 1.00 77.88 1567 GLY A O 1
ATOM 12655 N N . LEU A 1 1568 ? 28.010 17.953 -54.739 1.00 80.56 1568 LEU A N 1
ATOM 12656 C CA . LEU A 1 1568 ? 29.302 18.034 -54.044 1.00 80.56 1568 LEU A CA 1
ATOM 12657 C C . LEU A 1 1568 ? 30.417 18.496 -55.004 1.00 80.56 1568 LEU A C 1
ATOM 12659 O O . LEU A 1 1568 ? 30.780 17.774 -55.935 1.00 80.56 1568 LEU A O 1
ATOM 12663 N N . ASP A 1 1569 ? 30.984 19.671 -54.733 1.00 83.88 1569 ASP A N 1
ATOM 12664 C CA . ASP A 1 1569 ? 32.170 20.227 -55.393 1.00 83.88 1569 ASP A CA 1
ATOM 12665 C C . ASP A 1 1569 ? 33.332 20.458 -54.399 1.00 83.88 1569 ASP A C 1
ATOM 12667 O O . ASP A 1 1569 ? 33.219 20.173 -53.205 1.00 83.88 1569 ASP A O 1
ATOM 12671 N N . LYS A 1 1570 ? 34.464 20.994 -54.880 1.00 77.00 1570 LYS A N 1
ATOM 12672 C CA . LYS A 1 1570 ? 35.651 21.271 -54.046 1.00 77.00 1570 LYS A CA 1
ATOM 12673 C C . LYS A 1 1570 ? 35.421 22.331 -52.961 1.00 77.00 1570 LYS A C 1
ATOM 12675 O O . LYS A 1 1570 ? 36.132 22.332 -51.957 1.00 77.00 1570 LYS A O 1
ATOM 12680 N N . GLU A 1 1571 ? 34.489 23.263 -53.152 1.00 78.69 1571 GLU A N 1
ATOM 12681 C CA . GLU A 1 1571 ? 34.161 24.252 -52.121 1.00 78.69 1571 GLU A CA 1
ATOM 12682 C C . GLU A 1 1571 ? 33.348 23.578 -51.008 1.00 78.69 1571 GLU A C 1
ATOM 12684 O O . GLU A 1 1571 ? 33.629 23.751 -49.821 1.00 78.69 1571 GLU A O 1
ATOM 12689 N N . MET A 1 1572 ? 32.403 22.721 -51.396 1.00 81.38 1572 MET A N 1
ATOM 12690 C CA . MET A 1 1572 ? 31.591 21.915 -50.495 1.00 81.38 1572 MET A CA 1
ATOM 12691 C C . MET A 1 1572 ? 32.421 20.884 -49.716 1.00 81.38 1572 MET A C 1
ATOM 12693 O O . MET A 1 1572 ? 32.212 20.724 -48.516 1.00 81.38 1572 MET A O 1
ATOM 12697 N N . GLU A 1 1573 ? 33.414 20.241 -50.342 1.00 81.06 1573 GLU A N 1
ATOM 12698 C CA . GLU A 1 1573 ? 34.385 19.370 -49.656 1.00 81.06 1573 GLU A CA 1
ATOM 12699 C C . GLU A 1 1573 ? 35.086 20.111 -48.502 1.00 81.06 1573 GLU A C 1
ATOM 12701 O O . GLU A 1 1573 ? 35.180 19.586 -47.392 1.00 81.06 1573 GLU A O 1
ATOM 12706 N N . ASN A 1 1574 ? 35.502 21.366 -48.715 1.00 79.31 1574 ASN A N 1
ATOM 12707 C CA . ASN A 1 1574 ? 36.102 22.184 -47.659 1.00 79.31 1574 ASN A CA 1
ATOM 12708 C C . ASN A 1 1574 ? 35.106 22.530 -46.539 1.00 79.31 1574 ASN A C 1
ATOM 12710 O O . ASN A 1 1574 ? 35.488 22.489 -45.370 1.00 79.31 1574 ASN A O 1
ATOM 12714 N N . LYS A 1 1575 ? 33.837 22.809 -46.872 1.00 85.25 1575 LYS A N 1
ATOM 12715 C CA . LYS A 1 1575 ? 32.766 23.059 -45.887 1.00 85.25 1575 LYS A CA 1
ATOM 12716 C C . LYS A 1 1575 ? 32.514 21.846 -44.984 1.00 85.25 1575 LYS A C 1
ATOM 12718 O O . LYS A 1 1575 ? 32.308 22.014 -43.783 1.00 85.25 1575 LYS A O 1
ATOM 12723 N N . LEU A 1 1576 ? 32.580 20.631 -45.532 1.00 83.19 1576 LEU A N 1
ATOM 12724 C CA . LEU A 1 1576 ? 32.405 19.389 -44.768 1.00 83.19 1576 LEU A CA 1
ATOM 12725 C C . LEU A 1 1576 ? 33.563 19.113 -43.794 1.00 83.19 1576 LEU A C 1
ATOM 12727 O O . LEU A 1 1576 ? 33.320 18.620 -42.692 1.00 83.19 1576 LEU A O 1
ATOM 12731 N N . ILE A 1 1577 ? 34.802 19.472 -44.148 1.00 83.38 1577 ILE A N 1
ATOM 12732 C CA . ILE A 1 1577 ? 35.982 19.255 -43.289 1.00 83.38 1577 ILE A CA 1
ATOM 12733 C C . ILE A 1 1577 ? 35.875 20.022 -41.956 1.00 83.38 1577 ILE A C 1
ATOM 12735 O O . ILE A 1 1577 ? 36.299 19.499 -40.924 1.00 83.38 1577 ILE A O 1
ATOM 12739 N N . TYR A 1 1578 ? 35.250 21.206 -41.922 1.00 85.94 1578 TYR A N 1
ATOM 12740 C CA . TYR A 1 1578 ? 35.045 21.952 -40.667 1.00 85.94 1578 TYR A CA 1
ATOM 12741 C C . TYR A 1 1578 ? 34.166 21.210 -39.647 1.00 85.94 1578 TYR A C 1
ATOM 12743 O O . TYR A 1 1578 ? 34.296 21.429 -38.444 1.00 85.94 1578 TYR A O 1
ATOM 12751 N N . PHE A 1 1579 ? 33.317 20.286 -40.102 1.00 86.81 1579 PHE A N 1
ATOM 12752 C CA . PHE A 1 1579 ? 32.471 19.463 -39.240 1.00 86.81 1579 PHE A CA 1
ATOM 12753 C C . PHE A 1 1579 ? 33.132 18.159 -38.758 1.00 86.81 1579 PHE A C 1
ATOM 12755 O O . PHE A 1 1579 ? 32.473 17.381 -38.067 1.00 86.81 1579 PHE A O 1
ATOM 12762 N N . ASN A 1 1580 ? 34.416 17.907 -39.048 1.00 83.25 1580 ASN A N 1
ATOM 12763 C CA . ASN A 1 1580 ? 35.076 16.626 -38.752 1.00 83.25 1580 ASN A CA 1
ATOM 12764 C C . ASN A 1 1580 ? 34.998 16.177 -37.273 1.00 83.25 1580 ASN A C 1
ATOM 12766 O O . ASN A 1 1580 ? 34.938 14.988 -36.992 1.00 83.25 1580 ASN A O 1
ATOM 12770 N N . LYS A 1 1581 ? 34.950 17.104 -36.305 1.00 80.75 1581 LYS A N 1
ATOM 12771 C CA . LYS A 1 1581 ? 34.806 16.759 -34.873 1.00 80.75 1581 LYS A CA 1
ATOM 12772 C C . LYS A 1 1581 ? 33.378 16.378 -34.441 1.00 80.75 1581 LYS A C 1
ATOM 12774 O O . LYS A 1 1581 ? 33.190 15.932 -33.311 1.00 80.75 1581 LYS A O 1
ATOM 12779 N N . ILE A 1 1582 ? 32.375 16.628 -35.285 1.00 84.56 1582 ILE A N 1
ATOM 12780 C CA . ILE A 1 1582 ? 30.951 16.638 -34.909 1.00 84.56 1582 ILE A CA 1
ATOM 12781 C C . ILE A 1 1582 ? 30.136 15.703 -35.808 1.00 84.56 1582 ILE A C 1
ATOM 12783 O O . ILE A 1 1582 ? 29.439 14.830 -35.301 1.00 84.56 1582 ILE A O 1
ATOM 12787 N N . LEU A 1 1583 ? 30.245 15.841 -37.133 1.00 84.88 1583 LEU A N 1
ATOM 12788 C CA . LEU A 1 1583 ? 29.433 15.090 -38.096 1.00 84.88 1583 LEU A CA 1
ATOM 12789 C C . LEU A 1 1583 ? 29.627 13.558 -38.029 1.00 84.88 1583 LEU A C 1
ATOM 12791 O O . LEU A 1 1583 ? 28.612 12.869 -38.111 1.00 84.88 1583 LEU A O 1
ATOM 12795 N N . PRO A 1 1584 ? 30.838 13.004 -37.797 1.00 82.31 1584 PRO A N 1
ATOM 12796 C CA . PRO A 1 1584 ? 31.015 11.587 -37.460 1.00 82.31 1584 PRO A CA 1
ATOM 12797 C C . PRO A 1 1584 ? 30.135 11.121 -36.297 1.00 82.31 1584 PRO A C 1
ATOM 12799 O O . PRO A 1 1584 ? 29.401 10.149 -36.428 1.00 82.31 1584 PRO A O 1
ATOM 12802 N N . VAL A 1 1585 ? 30.138 11.862 -35.186 1.00 80.06 1585 VAL A N 1
ATOM 12803 C CA . VAL A 1 1585 ? 29.415 11.482 -33.963 1.00 80.06 1585 VAL A CA 1
ATOM 12804 C C . VAL A 1 1585 ? 27.901 11.636 -34.141 1.00 80.06 1585 VAL A C 1
ATOM 12806 O O . VAL A 1 1585 ? 27.142 10.768 -33.724 1.00 80.06 1585 VAL A O 1
ATOM 12809 N N . ILE A 1 1586 ? 27.459 12.690 -34.837 1.00 82.69 1586 ILE A N 1
ATOM 12810 C CA . ILE A 1 1586 ? 26.057 12.877 -35.252 1.00 82.69 1586 ILE A CA 1
ATOM 12811 C C . ILE A 1 1586 ? 25.582 11.706 -36.126 1.00 82.69 1586 ILE A C 1
ATOM 12813 O O . ILE A 1 1586 ? 24.470 11.210 -35.944 1.00 82.69 1586 ILE A O 1
ATOM 12817 N N . SER A 1 1587 ? 26.420 11.262 -37.066 1.00 81.88 1587 SER A N 1
ATOM 12818 C CA . SER A 1 1587 ? 26.150 10.124 -37.947 1.00 81.88 1587 SER A CA 1
ATOM 12819 C C . SER A 1 1587 ? 26.043 8.813 -37.159 1.00 81.88 1587 SER A C 1
ATOM 12821 O O . SER A 1 1587 ? 25.085 8.065 -37.347 1.00 81.88 1587 SER A O 1
ATOM 12823 N N . ASP A 1 1588 ? 26.964 8.555 -36.228 1.00 77.19 1588 ASP A N 1
ATOM 12824 C CA . ASP A 1 1588 ? 26.923 7.365 -35.370 1.00 77.19 1588 ASP A CA 1
ATOM 12825 C C . ASP A 1 1588 ? 25.683 7.361 -34.459 1.00 77.19 1588 ASP A C 1
ATOM 12827 O O . ASP A 1 1588 ? 25.007 6.338 -34.340 1.00 77.19 1588 ASP A O 1
ATOM 12831 N N . TYR A 1 1589 ? 25.320 8.504 -33.859 1.00 74.00 1589 TYR A N 1
ATOM 12832 C CA . TYR A 1 1589 ? 24.072 8.628 -33.098 1.00 74.00 1589 TYR A CA 1
ATOM 12833 C C . TYR A 1 1589 ? 22.842 8.358 -33.968 1.00 74.00 1589 TYR A C 1
ATOM 12835 O O . TYR A 1 1589 ? 21.979 7.586 -33.554 1.00 74.00 1589 TYR A O 1
ATOM 12843 N N . LYS A 1 1590 ? 22.769 8.924 -35.182 1.00 74.75 1590 LYS A N 1
ATOM 12844 C CA . LYS A 1 1590 ? 21.614 8.717 -36.066 1.00 74.75 1590 LYS A CA 1
ATOM 12845 C C . LYS A 1 1590 ? 21.493 7.264 -36.533 1.00 74.75 1590 LYS A C 1
ATOM 12847 O O . LYS A 1 1590 ? 20.394 6.724 -36.543 1.00 74.75 1590 LYS A O 1
ATOM 12852 N N . GLN A 1 1591 ? 22.605 6.601 -36.844 1.00 71.50 1591 GLN A N 1
ATOM 12853 C CA . GLN A 1 1591 ? 22.598 5.176 -37.190 1.00 71.50 1591 GLN A CA 1
ATOM 12854 C C . GLN A 1 1591 ? 22.177 4.288 -36.016 1.00 71.50 1591 GLN A C 1
ATOM 12856 O O . GLN A 1 1591 ? 21.508 3.279 -36.230 1.00 71.50 1591 GLN A O 1
ATOM 12861 N N . ASN A 1 1592 ? 22.565 4.638 -34.787 1.00 66.69 1592 ASN A N 1
ATOM 12862 C CA . ASN A 1 1592 ? 22.133 3.916 -33.593 1.00 66.69 1592 ASN A CA 1
ATOM 12863 C C . ASN A 1 1592 ? 20.635 4.126 -33.321 1.00 66.69 1592 ASN A C 1
ATOM 12865 O O . ASN A 1 1592 ? 19.947 3.142 -33.064 1.00 66.69 1592 ASN A O 1
ATOM 12869 N N . GLU A 1 1593 ? 20.115 5.348 -33.488 1.00 64.19 1593 GLU A N 1
ATOM 12870 C CA . GLU A 1 1593 ? 18.670 5.630 -33.471 1.00 64.19 1593 GLU A CA 1
ATOM 12871 C C . GLU A 1 1593 ? 17.925 4.803 -34.526 1.00 64.19 1593 GLU A C 1
ATOM 12873 O O . GLU A 1 1593 ? 16.996 4.074 -34.195 1.00 64.19 1593 GLU A O 1
ATOM 12878 N N . ASP A 1 1594 ? 18.358 4.824 -35.788 1.00 59.38 1594 ASP A N 1
ATOM 12879 C CA . ASP A 1 1594 ? 17.688 4.082 -36.864 1.00 59.38 1594 ASP A CA 1
ATOM 12880 C C . ASP A 1 1594 ? 17.735 2.550 -36.635 1.00 59.38 1594 ASP A C 1
ATOM 12882 O O . ASP A 1 1594 ? 16.799 1.832 -36.997 1.00 59.38 1594 ASP A O 1
ATOM 12886 N N . LYS A 1 1595 ? 18.777 2.038 -35.959 1.00 56.38 1595 LYS A N 1
ATOM 12887 C CA . LYS A 1 1595 ? 18.894 0.629 -35.527 1.00 56.38 1595 LYS A CA 1
ATOM 12888 C C . LYS A 1 1595 ? 18.039 0.299 -34.290 1.00 56.38 1595 LYS A C 1
ATOM 12890 O O . LYS A 1 1595 ? 17.575 -0.836 -34.166 1.00 56.38 1595 LYS A O 1
ATOM 12895 N N . ASN A 1 1596 ? 17.798 1.259 -33.397 1.00 46.38 1596 ASN A N 1
ATOM 12896 C CA . ASN A 1 1596 ? 16.982 1.096 -32.186 1.00 46.38 1596 ASN A CA 1
ATOM 12897 C C . ASN A 1 1596 ? 15.488 1.361 -32.414 1.00 46.38 1596 ASN A C 1
ATOM 12899 O O . ASN A 1 1596 ? 14.657 0.735 -31.755 1.00 46.38 1596 ASN A O 1
ATOM 12903 N N . HIS A 1 1597 ? 15.117 2.203 -33.381 1.00 46.69 1597 HIS A N 1
ATOM 12904 C CA . HIS A 1 1597 ? 13.728 2.423 -33.788 1.00 46.69 1597 HIS A CA 1
ATOM 12905 C C . HIS A 1 1597 ? 13.056 1.123 -34.274 1.00 46.69 1597 HIS A C 1
ATOM 12907 O O . HIS A 1 1597 ? 11.862 0.936 -34.055 1.00 46.69 1597 HIS A O 1
ATOM 12913 N N . LEU A 1 1598 ? 13.825 0.163 -34.807 1.00 40.62 1598 LEU A N 1
ATOM 12914 C CA . LEU A 1 1598 ? 13.362 -1.201 -35.121 1.00 40.62 1598 LEU A CA 1
ATOM 12915 C C . LEU A 1 1598 ? 13.079 -2.084 -33.882 1.00 40.62 1598 LEU A C 1
ATOM 12917 O O . LEU A 1 1598 ? 12.506 -3.162 -34.021 1.00 40.62 1598 LEU A O 1
ATOM 12921 N N . LYS A 1 1599 ? 13.465 -1.653 -32.674 1.00 35.69 1599 LYS A N 1
ATOM 12922 C CA . LYS A 1 1599 ? 13.233 -2.347 -31.390 1.00 35.69 1599 LYS A CA 1
ATOM 12923 C C . LYS A 1 1599 ? 12.294 -1.600 -30.437 1.00 35.69 1599 LYS A C 1
ATOM 12925 O O . LYS A 1 1599 ? 11.969 -2.128 -29.372 1.00 35.69 1599 LYS A O 1
ATOM 12930 N N . TYR A 1 1600 ? 11.869 -0.384 -30.775 1.00 34.47 1600 TYR A N 1
ATOM 12931 C CA . TYR A 1 1600 ? 11.106 0.461 -29.860 1.00 34.47 1600 TYR A CA 1
ATOM 12932 C C . TYR A 1 1600 ? 9.626 0.052 -29.802 1.00 34.47 1600 TYR A C 1
ATOM 12934 O O . TYR A 1 1600 ? 8.789 0.526 -30.568 1.00 34.47 1600 TYR A O 1
ATOM 12942 N N . VAL A 1 1601 ? 9.279 -0.802 -28.834 1.00 33.59 1601 VAL A N 1
ATOM 12943 C CA . VAL A 1 1601 ? 7.886 -0.938 -28.378 1.00 33.59 1601 VAL A CA 1
ATOM 12944 C C . VAL A 1 1601 ? 7.489 0.395 -27.729 1.00 33.59 1601 VAL A C 1
ATOM 12946 O O . VAL A 1 1601 ? 8.147 0.805 -26.765 1.00 33.59 1601 VAL A O 1
ATOM 12949 N N . PRO A 1 1602 ? 6.458 1.113 -28.214 1.00 34.00 1602 PRO A N 1
ATOM 12950 C CA . PRO A 1 1602 ? 6.155 2.424 -27.665 1.00 34.00 1602 PRO A CA 1
ATOM 12951 C C . PRO A 1 1602 ? 5.543 2.269 -26.268 1.00 34.00 1602 PRO A C 1
ATOM 12953 O O . PRO A 1 1602 ? 4.674 1.431 -26.030 1.00 34.00 1602 PRO A O 1
ATOM 12956 N N . THR A 1 1603 ? 6.002 3.084 -25.321 1.00 33.72 1603 THR A N 1
ATOM 12957 C CA . THR A 1 1603 ? 5.501 3.061 -23.940 1.00 33.72 1603 THR A CA 1
ATOM 12958 C C . THR A 1 1603 ? 4.276 3.961 -23.793 1.00 33.72 1603 THR A C 1
ATOM 12960 O O . THR A 1 1603 ? 4.186 4.999 -24.444 1.00 33.72 1603 THR A O 1
ATOM 12963 N N . ILE A 1 1604 ? 3.351 3.567 -22.910 1.00 38.56 1604 ILE A N 1
ATOM 12964 C CA . ILE A 1 1604 ? 1.958 4.059 -22.785 1.00 38.56 1604 ILE A CA 1
ATOM 12965 C C . ILE A 1 1604 ? 1.807 5.599 -22.730 1.00 38.56 1604 ILE A C 1
ATOM 12967 O O . ILE A 1 1604 ? 0.774 6.122 -23.130 1.00 38.56 1604 ILE A O 1
ATOM 12971 N N . ASN A 1 1605 ? 2.847 6.341 -22.331 1.00 36.06 1605 ASN A N 1
ATOM 12972 C CA . ASN A 1 1605 ? 2.808 7.804 -22.187 1.00 36.06 1605 ASN A CA 1
ATOM 12973 C C . ASN A 1 1605 ? 3.520 8.557 -23.344 1.00 36.06 1605 ASN A C 1
ATOM 12975 O O . ASN A 1 1605 ? 3.770 9.758 -23.238 1.00 36.06 1605 ASN A O 1
ATOM 12979 N N . ASN A 1 1606 ? 3.906 7.881 -24.436 1.00 33.91 1606 ASN A N 1
ATOM 12980 C CA . ASN A 1 1606 ? 4.655 8.472 -25.551 1.00 33.91 1606 ASN A CA 1
ATOM 12981 C C . ASN A 1 1606 ? 4.106 8.069 -26.929 1.00 33.91 1606 ASN A C 1
ATOM 12983 O O . ASN A 1 1606 ? 4.516 7.061 -27.497 1.00 33.91 1606 ASN A O 1
ATOM 12987 N N . VAL A 1 1607 ? 3.271 8.931 -27.516 1.00 35.06 1607 VAL A N 1
ATOM 12988 C CA . VAL A 1 1607 ? 2.985 8.900 -28.960 1.00 35.06 1607 VAL A CA 1
ATOM 12989 C C . VAL A 1 1607 ? 4.154 9.550 -29.701 1.00 35.06 1607 VAL A C 1
ATOM 12991 O O . VAL A 1 1607 ? 4.393 10.750 -29.537 1.00 35.06 1607 VAL A O 1
ATOM 12994 N N . ASP A 1 1608 ? 4.893 8.775 -30.492 1.00 38.00 1608 ASP A N 1
ATOM 12995 C CA . ASP A 1 1608 ? 5.825 9.317 -31.482 1.00 38.00 1608 ASP A CA 1
ATOM 12996 C C . ASP A 1 1608 ? 5.181 9.263 -32.872 1.00 38.00 1608 ASP A C 1
ATOM 12998 O O . ASP A 1 1608 ? 4.774 8.204 -33.340 1.00 38.00 1608 ASP A O 1
ATOM 13002 N N . LEU A 1 1609 ? 5.055 10.427 -33.511 1.00 38.31 1609 LEU A N 1
ATOM 13003 C CA . LEU A 1 1609 ? 4.425 10.593 -34.829 1.00 38.31 1609 LEU A CA 1
ATOM 13004 C C . LEU A 1 1609 ? 5.453 10.507 -35.975 1.00 38.31 1609 LEU A C 1
ATOM 13006 O O . LEU A 1 1609 ? 5.137 10.821 -37.119 1.00 38.31 1609 LEU A O 1
ATOM 13010 N N . SER A 1 1610 ? 6.692 10.105 -35.671 1.00 39.19 1610 SER A N 1
ATOM 13011 C CA . SER A 1 1610 ? 7.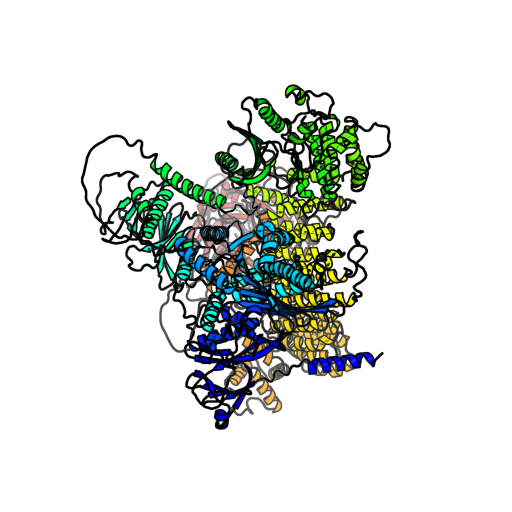819 10.011 -36.611 1.00 39.19 1610 SER A CA 1
ATOM 13012 C C . SER A 1 1610 ? 7.617 9.006 -37.752 1.00 39.19 1610 SER A C 1
ATOM 13014 O O . SER A 1 1610 ? 8.230 9.157 -38.807 1.00 39.19 1610 SER A O 1
ATOM 13016 N N . SER A 1 1611 ? 6.729 8.022 -37.577 1.00 38.50 1611 SER A N 1
ATOM 13017 C CA . SER A 1 1611 ? 6.348 7.039 -38.601 1.00 38.50 1611 SER A CA 1
ATOM 13018 C C . SER A 1 1611 ? 5.496 7.620 -39.739 1.00 38.50 1611 SER A C 1
ATOM 13020 O O . SER A 1 1611 ? 5.284 6.949 -40.749 1.00 38.50 1611 SER A O 1
ATOM 13022 N N . ILE A 1 1612 ? 5.022 8.863 -39.602 1.00 35.53 1612 ILE A N 1
ATOM 13023 C CA . ILE A 1 1612 ? 4.235 9.566 -40.615 1.00 35.53 1612 ILE A CA 1
ATOM 13024 C C . ILE A 1 1612 ? 5.171 10.468 -41.442 1.00 35.53 1612 ILE A C 1
ATOM 13026 O O . ILE A 1 1612 ? 5.724 11.434 -40.904 1.00 35.53 1612 ILE A O 1
ATOM 13030 N N . PRO A 1 1613 ? 5.353 10.216 -42.754 1.00 29.77 1613 PRO A N 1
ATOM 13031 C CA . PRO A 1 1613 ? 6.224 11.047 -43.575 1.00 29.77 1613 PRO A CA 1
ATOM 13032 C C . PRO A 1 1613 ? 5.705 12.492 -43.667 1.00 29.77 1613 PRO A C 1
ATOM 13034 O O . PRO A 1 1613 ? 4.517 12.737 -43.849 1.00 29.77 1613 PRO A O 1
ATOM 13037 N N . ASN A 1 1614 ? 6.642 13.444 -43.607 1.00 32.50 1614 ASN A N 1
ATOM 13038 C CA . ASN A 1 1614 ? 6.467 14.899 -43.767 1.00 32.50 1614 ASN A CA 1
ATOM 13039 C C . ASN A 1 1614 ? 5.863 15.710 -42.595 1.00 32.50 1614 ASN A C 1
ATOM 13041 O O . ASN A 1 1614 ? 5.762 16.930 -42.728 1.00 32.50 1614 ASN A O 1
ATOM 13045 N N . LEU A 1 1615 ? 5.586 15.132 -41.416 1.00 29.75 1615 LEU A N 1
ATOM 13046 C CA . LEU A 1 1615 ? 5.260 15.939 -40.223 1.00 29.75 1615 LEU A CA 1
ATOM 13047 C C . LEU A 1 1615 ? 6.511 16.513 -39.526 1.00 29.75 1615 LEU A C 1
ATOM 13049 O O . LEU A 1 1615 ? 7.347 15.788 -38.984 1.00 29.75 1615 LEU A O 1
ATOM 13053 N N . THR A 1 1616 ? 6.611 17.842 -39.425 1.00 29.05 1616 THR A N 1
ATOM 13054 C CA . THR A 1 1616 ? 7.654 18.527 -38.639 1.00 29.05 1616 THR A CA 1
ATOM 13055 C C . THR A 1 1616 ? 7.361 18.519 -37.130 1.00 29.05 1616 THR A C 1
ATOM 13057 O O . THR A 1 1616 ? 6.970 19.531 -36.558 1.00 29.05 1616 THR A O 1
ATOM 13060 N N . ARG A 1 1617 ? 7.590 17.370 -36.476 1.00 32.72 1617 ARG A N 1
ATOM 13061 C CA . ARG A 1 1617 ? 7.915 17.194 -35.034 1.00 32.72 1617 ARG A CA 1
ATOM 13062 C C . ARG A 1 1617 ? 7.072 17.905 -33.945 1.00 32.72 1617 ARG A C 1
ATOM 13064 O O . ARG A 1 1617 ? 7.535 18.017 -32.805 1.00 32.72 1617 ARG A O 1
ATOM 13071 N N . CYS A 1 1618 ? 5.818 18.274 -34.191 1.00 27.78 1618 CYS A N 1
ATOM 13072 C CA . CYS A 1 1618 ? 4.908 18.657 -33.102 1.00 27.78 1618 CYS A CA 1
ATOM 13073 C C . CYS A 1 1618 ? 4.614 17.473 -32.151 1.00 27.78 1618 CYS A C 1
ATOM 13075 O O . CYS A 1 1618 ? 4.357 16.356 -32.592 1.00 27.78 1618 CYS A O 1
ATOM 13077 N N . LYS A 1 1619 ? 4.614 17.737 -30.839 1.00 32.38 1619 LYS A N 1
ATOM 13078 C CA . LYS A 1 1619 ? 3.861 16.983 -29.817 1.00 32.38 1619 LYS A CA 1
ATOM 13079 C C . LYS A 1 1619 ? 3.007 17.995 -29.057 1.00 32.38 1619 LYS A C 1
ATOM 13081 O O . LYS A 1 1619 ? 3.449 19.128 -28.882 1.00 32.38 1619 LYS A O 1
ATOM 13086 N N . LEU A 1 1620 ? 1.863 17.558 -28.537 1.00 27.55 1620 LEU A N 1
ATOM 13087 C CA . LEU A 1 1620 ? 1.308 18.164 -27.328 1.00 27.55 1620 LEU A CA 1
ATOM 13088 C C . LEU A 1 1620 ? 2.139 17.696 -26.125 1.00 27.55 1620 LEU A C 1
ATOM 13090 O O . LEU A 1 1620 ? 2.373 16.493 -25.979 1.00 27.55 1620 LEU A O 1
ATOM 13094 N N . ASP A 1 1621 ? 2.525 18.621 -25.249 1.00 28.06 1621 ASP A N 1
ATOM 13095 C CA . ASP A 1 1621 ? 2.943 18.286 -23.887 1.00 28.06 1621 ASP A CA 1
ATOM 13096 C C . ASP A 1 1621 ? 1.713 18.262 -22.973 1.00 28.06 1621 ASP A C 1
ATOM 13098 O O . ASP A 1 1621 ? 1.118 19.293 -22.671 1.00 28.06 1621 ASP A O 1
ATOM 13102 N N . LEU A 1 1622 ? 1.355 17.077 -22.473 1.00 31.95 1622 LEU A N 1
ATOM 13103 C CA . LEU A 1 1622 ? 0.256 16.885 -21.512 1.00 31.95 1622 LEU A CA 1
ATOM 13104 C C . LEU A 1 1622 ? 0.636 17.270 -20.062 1.00 31.95 1622 LEU A C 1
ATOM 13106 O O . LEU A 1 1622 ? -0.071 16.924 -19.120 1.00 31.95 1622 LEU A O 1
ATOM 13110 N N . ILE A 1 1623 ? 1.765 17.961 -19.855 1.00 28.50 1623 ILE A N 1
ATOM 13111 C CA . ILE A 1 1623 ? 2.335 18.245 -18.521 1.00 28.50 1623 ILE A CA 1
ATOM 13112 C C . ILE A 1 1623 ? 2.257 19.745 -18.149 1.00 28.50 1623 ILE A C 1
ATOM 13114 O O . ILE A 1 1623 ? 2.349 20.094 -16.967 1.00 28.50 1623 ILE A O 1
ATOM 13118 N N . SER A 1 1624 ? 1.992 20.635 -19.112 1.00 26.31 1624 SER A N 1
ATOM 13119 C CA . SER A 1 1624 ? 1.901 22.093 -18.931 1.00 26.31 1624 SER A CA 1
ATOM 13120 C C . SER A 1 1624 ? 0.454 22.614 -18.998 1.00 26.31 1624 SER A C 1
ATOM 13122 O O . SER A 1 1624 ? 0.080 23.288 -19.953 1.00 26.31 1624 SER A O 1
ATOM 13124 N N . GLY A 1 1625 ? -0.369 22.306 -17.985 1.00 27.30 1625 GLY A N 1
ATOM 13125 C CA . GLY A 1 1625 ? -1.787 22.718 -17.982 1.00 27.30 1625 GLY A CA 1
ATOM 13126 C C . GLY A 1 1625 ? -2.540 22.660 -16.646 1.00 27.30 1625 GLY A C 1
ATOM 13127 O O . GLY A 1 1625 ? -3.754 22.522 -16.661 1.00 27.30 1625 GLY A O 1
ATOM 13128 N N . VAL A 1 1626 ? -1.858 22.716 -15.490 1.00 27.94 1626 VAL A N 1
ATOM 13129 C CA . VAL A 1 1626 ? -2.496 22.493 -14.160 1.00 27.94 1626 VAL A CA 1
ATOM 13130 C C . VAL A 1 1626 ? -2.313 23.666 -13.171 1.00 27.94 1626 VAL A C 1
ATOM 13132 O O . VAL A 1 1626 ? -2.654 23.534 -12.007 1.00 27.94 1626 VAL A O 1
ATOM 13135 N N . ASN A 1 1627 ? -1.773 24.828 -13.576 1.00 25.11 1627 ASN A N 1
ATOM 13136 C CA . ASN A 1 1627 ? -1.592 25.971 -12.646 1.00 25.11 1627 ASN A CA 1
ATOM 13137 C C . ASN A 1 1627 ? -1.721 27.389 -13.257 1.00 25.11 1627 ASN A C 1
ATOM 13139 O O . ASN A 1 1627 ? -1.364 28.358 -12.594 1.00 25.11 1627 ASN A O 1
ATOM 13143 N N . GLN A 1 1628 ? -2.216 27.551 -14.492 1.00 23.41 1628 GLN A N 1
ATOM 13144 C CA . GLN A 1 1628 ? -2.433 28.879 -15.101 1.00 23.41 1628 GLN A CA 1
ATOM 13145 C C . GLN A 1 1628 ? -3.643 28.884 -16.055 1.00 23.41 1628 GLN A C 1
ATOM 13147 O O . GLN A 1 1628 ? -3.448 28.934 -17.265 1.00 23.41 1628 GLN A O 1
ATOM 13152 N N . THR A 1 1629 ? -4.878 28.784 -15.536 1.00 25.73 1629 THR A N 1
ATOM 13153 C CA . THR A 1 1629 ? -6.140 29.191 -16.225 1.00 25.73 1629 THR A CA 1
ATOM 13154 C C . THR A 1 1629 ? -7.387 29.058 -15.324 1.00 25.73 1629 THR A C 1
ATOM 13156 O O . THR A 1 1629 ? -8.401 28.494 -15.715 1.00 25.73 1629 THR A O 1
ATOM 13159 N N . LEU A 1 1630 ? -7.350 29.618 -14.111 1.00 25.28 1630 LEU A N 1
ATOM 13160 C CA . LEU A 1 1630 ? -8.568 29.938 -13.346 1.00 25.28 1630 LEU A CA 1
ATOM 13161 C C . LEU A 1 1630 ? -8.507 31.402 -12.894 1.00 25.28 1630 LEU A C 1
ATOM 13163 O O . LEU A 1 1630 ? -8.272 31.741 -11.741 1.00 25.28 1630 LEU A O 1
ATOM 13167 N N . LYS A 1 1631 ? -8.644 32.262 -13.904 1.00 22.66 1631 LYS A N 1
ATOM 13168 C CA . LYS A 1 1631 ? -8.840 33.711 -13.834 1.00 22.66 1631 LYS A CA 1
ATOM 13169 C C . LYS A 1 1631 ? -9.730 34.099 -15.014 1.00 22.66 1631 LYS A C 1
ATOM 13171 O O . LYS A 1 1631 ? -9.212 34.409 -16.088 1.00 22.66 1631 LYS A O 1
ATOM 13176 N N . ASN A 1 1632 ? -11.040 33.882 -14.866 1.00 24.98 1632 ASN A N 1
ATOM 13177 C CA . ASN A 1 1632 ? -12.127 34.797 -15.250 1.00 24.98 1632 ASN A CA 1
ATOM 13178 C C . ASN A 1 1632 ? -13.493 34.072 -15.238 1.00 24.98 1632 ASN A C 1
ATOM 13180 O O . ASN A 1 1632 ? -13.782 33.207 -16.064 1.00 24.98 1632 ASN A O 1
ATOM 13184 N N . ASN A 1 1633 ? -14.349 34.571 -14.348 1.00 26.39 1633 ASN A N 1
ATOM 13185 C CA . ASN A 1 1633 ? -15.786 34.802 -14.520 1.00 26.39 1633 ASN A CA 1
ATOM 13186 C C . ASN A 1 1633 ? -16.776 33.641 -14.406 1.00 26.39 1633 ASN A C 1
ATOM 13188 O O . ASN A 1 1633 ? -17.077 32.881 -15.326 1.00 26.39 1633 ASN A O 1
ATOM 13192 N N . HIS A 1 1634 ? -17.408 33.635 -13.239 1.00 23.27 1634 HIS A N 1
ATOM 13193 C CA . HIS A 1 1634 ? -18.750 33.159 -13.017 1.00 23.27 1634 HIS A CA 1
ATOM 13194 C C . HIS A 1 1634 ? -19.641 34.387 -13.159 1.00 23.27 1634 HIS A C 1
ATOM 13196 O O . HIS A 1 1634 ? -19.768 35.168 -12.224 1.00 23.27 1634 HIS A O 1
ATOM 13202 N N . GLU A 1 1635 ? -20.325 34.518 -14.288 1.00 24.88 1635 GLU A N 1
ATOM 13203 C CA . GLU A 1 1635 ? -21.606 35.211 -14.279 1.00 24.88 1635 GLU A CA 1
ATOM 13204 C C . GLU A 1 1635 ? -22.704 34.261 -14.758 1.00 24.88 1635 GLU A C 1
ATOM 13206 O O . GLU A 1 1635 ? -22.612 33.615 -15.798 1.00 24.88 1635 GLU A O 1
ATOM 13211 N N . LEU A 1 1636 ? -23.760 34.200 -13.942 1.00 25.88 1636 LEU A N 1
ATOM 13212 C CA . LEU A 1 1636 ? -25.120 33.813 -14.318 1.00 25.88 1636 LEU A CA 1
ATOM 13213 C C . LEU A 1 1636 ? -25.396 32.334 -14.662 1.00 25.88 1636 LEU A C 1
ATOM 13215 O O . LEU A 1 1636 ? -25.851 31.984 -15.748 1.00 25.88 1636 LEU A O 1
ATOM 13219 N N . LYS A 1 1637 ? -25.416 31.500 -13.611 1.00 26.02 1637 LYS A N 1
ATOM 13220 C CA . LYS A 1 1637 ? -26.598 30.638 -13.403 1.00 26.02 1637 LYS A CA 1
ATOM 13221 C C . LYS A 1 1637 ? -27.685 31.462 -12.707 1.00 26.02 1637 LYS A C 1
ATOM 13223 O O . LYS A 1 1637 ? -27.475 31.825 -11.556 1.00 26.02 1637 LYS A O 1
ATOM 13228 N N . GLN A 1 1638 ? -28.838 31.682 -13.355 1.00 24.39 1638 GLN A N 1
ATOM 13229 C CA . GLN A 1 1638 ? -30.185 31.564 -12.748 1.00 24.39 1638 GLN A CA 1
ATOM 13230 C C . GLN A 1 1638 ? -31.326 31.980 -13.705 1.00 24.39 1638 GLN A C 1
ATOM 13232 O O . GLN A 1 1638 ? -31.607 33.164 -13.875 1.00 24.39 1638 GLN A O 1
ATOM 13237 N N . LYS A 1 1639 ? -32.084 30.991 -14.201 1.00 27.19 1639 LYS A N 1
ATOM 13238 C CA . LYS A 1 1639 ? -33.553 30.905 -14.039 1.00 27.19 1639 LYS A CA 1
ATOM 13239 C C . LYS A 1 1639 ? -34.037 29.485 -14.382 1.00 27.19 1639 LYS A C 1
ATOM 13241 O O . LYS A 1 1639 ? -33.561 28.888 -15.337 1.00 27.19 1639 LYS A O 1
ATOM 13246 N N . MET A 1 1640 ? -34.911 28.935 -13.534 1.00 22.47 1640 MET A N 1
ATOM 13247 C CA . MET A 1 1640 ? -35.362 27.528 -13.533 1.00 22.47 1640 MET A CA 1
ATOM 13248 C C . MET A 1 1640 ? -36.568 27.268 -14.458 1.00 22.47 1640 MET A C 1
ATOM 13250 O O . MET A 1 1640 ? -37.262 28.218 -14.818 1.00 22.47 1640 MET A O 1
ATOM 13254 N N . GLY A 1 1641 ? -36.902 25.988 -14.710 1.00 23.77 1641 GLY A N 1
ATOM 13255 C CA . GLY A 1 1641 ? -38.229 25.603 -15.226 1.00 23.77 1641 GLY A CA 1
ATOM 13256 C C . GLY A 1 1641 ? -38.465 24.116 -15.565 1.00 23.77 1641 GLY A C 1
ATOM 13257 O O . GLY A 1 1641 ? -38.515 23.775 -16.737 1.00 23.77 1641 GLY A O 1
ATOM 13258 N N . ASP A 1 1642 ? -38.656 23.267 -14.547 1.00 23.20 1642 ASP A N 1
ATOM 13259 C CA . ASP A 1 1642 ? -39.234 21.897 -14.517 1.00 23.20 1642 ASP A CA 1
ATOM 13260 C C . ASP A 1 1642 ? -39.895 21.266 -15.782 1.00 23.20 1642 ASP A C 1
ATOM 13262 O O . ASP A 1 1642 ? -40.870 21.823 -16.298 1.00 23.20 1642 ASP A O 1
ATOM 13266 N N . LYS A 1 1643 ? -39.578 19.982 -16.097 1.00 24.36 1643 LYS A N 1
ATOM 13267 C CA . LYS A 1 1643 ? -40.499 18.801 -15.957 1.00 24.36 1643 LYS A CA 1
ATOM 13268 C C . LYS A 1 1643 ? -39.944 17.435 -16.445 1.00 24.36 1643 LYS A C 1
ATOM 13270 O O . LYS A 1 1643 ? -38.911 17.359 -17.091 1.00 24.36 1643 LYS A O 1
ATOM 13275 N N . ASN A 1 1644 ? -40.647 16.364 -16.043 1.00 22.16 1644 ASN A N 1
ATOM 13276 C CA . ASN A 1 1644 ? -40.246 14.938 -15.991 1.00 22.16 1644 ASN A CA 1
ATOM 13277 C C . ASN A 1 1644 ? -40.562 14.071 -17.243 1.00 22.16 1644 ASN A C 1
ATOM 13279 O O . ASN A 1 1644 ? -41.386 14.472 -18.060 1.00 22.16 1644 ASN A O 1
ATOM 13283 N N . TYR A 1 1645 ? -40.085 12.804 -17.192 1.00 22.50 1645 TYR A N 1
ATOM 13284 C CA . TYR A 1 1645 ? -40.434 11.594 -17.992 1.00 22.50 1645 TYR A CA 1
ATOM 13285 C C . TYR A 1 1645 ? -39.773 11.465 -19.389 1.00 22.50 1645 TYR A C 1
ATOM 13287 O O . TYR A 1 1645 ? -39.562 12.477 -20.038 1.00 22.50 1645 TYR A O 1
ATOM 13295 N N . SER A 1 1646 ? -39.473 10.278 -19.956 1.00 22.48 1646 SER A N 1
ATOM 13296 C CA . SER A 1 1646 ? -39.154 8.922 -19.428 1.00 22.48 1646 SER A CA 1
ATOM 13297 C C . SER A 1 1646 ? -38.815 7.948 -20.581 1.00 22.48 1646 SER A C 1
ATOM 13299 O O . SER A 1 1646 ? -39.508 8.000 -21.589 1.00 22.48 1646 SER A O 1
ATOM 13301 N N . ASN A 1 1647 ? -37.926 6.973 -20.333 1.00 21.91 1647 ASN A N 1
ATOM 13302 C CA . ASN A 1 1647 ? -37.815 5.656 -21.003 1.00 21.91 1647 ASN A CA 1
ATOM 13303 C C . ASN A 1 1647 ? -37.365 5.504 -22.487 1.00 21.91 1647 ASN A C 1
ATOM 13305 O O . ASN A 1 1647 ? -37.666 6.308 -23.355 1.00 21.91 1647 ASN A O 1
ATOM 13309 N N . ASP A 1 1648 ? -36.723 4.342 -22.696 1.00 21.50 1648 ASP A N 1
ATOM 13310 C CA . ASP A 1 1648 ? -36.636 3.466 -23.885 1.00 21.50 1648 ASP A CA 1
ATOM 13311 C C . ASP A 1 1648 ? -35.690 3.749 -25.087 1.00 21.50 1648 ASP A C 1
ATOM 13313 O O . ASP A 1 1648 ? -35.983 4.486 -26.017 1.00 21.50 1648 ASP A O 1
ATOM 13317 N N . SER A 1 1649 ? -34.600 2.957 -25.094 1.00 21.59 1649 SER A N 1
ATOM 13318 C CA . SER A 1 1649 ? -34.040 2.145 -26.205 1.00 21.59 1649 SER A CA 1
ATOM 13319 C C . SER A 1 1649 ? -33.647 2.765 -27.564 1.00 21.59 1649 SER A C 1
ATOM 13321 O O . SER A 1 1649 ? -34.489 3.253 -28.305 1.00 21.59 1649 SER A O 1
ATOM 13323 N N . GLY A 1 1650 ? -32.396 2.530 -27.999 1.00 22.89 1650 GLY A N 1
ATOM 13324 C CA . GLY A 1 1650 ? -31.973 2.756 -29.395 1.00 22.89 1650 GLY A CA 1
ATOM 13325 C C . GLY A 1 1650 ? -30.489 2.473 -29.683 1.00 22.89 1650 GLY A C 1
ATOM 13326 O O . GLY A 1 1650 ? -29.624 3.299 -29.426 1.00 22.89 1650 GLY A O 1
ATOM 13327 N N . THR A 1 1651 ? -30.182 1.300 -30.240 1.00 24.06 1651 THR A N 1
ATOM 13328 C CA . THR A 1 1651 ? -28.843 0.856 -30.695 1.00 24.06 1651 THR A CA 1
ATOM 13329 C C . THR A 1 1651 ? -28.243 1.682 -31.844 1.00 24.06 1651 THR A C 1
ATOM 13331 O O . THR A 1 1651 ? -28.989 1.981 -32.763 1.00 24.06 1651 THR A O 1
ATOM 13334 N N . PHE A 1 1652 ? -26.908 1.852 -31.900 1.00 23.94 1652 PHE A N 1
ATOM 13335 C CA . PHE A 1 1652 ? -26.019 1.719 -33.093 1.00 23.94 1652 PHE A CA 1
ATOM 13336 C C . PHE A 1 1652 ? -24.549 1.721 -32.588 1.00 23.94 1652 PHE A C 1
ATOM 13338 O O . PHE A 1 1652 ? -24.200 2.563 -31.773 1.00 23.94 1652 PHE A O 1
ATOM 13345 N N . LYS A 1 1653 ? -23.647 0.756 -32.846 1.00 24.00 1653 LYS A N 1
ATOM 13346 C CA . LYS A 1 1653 ? -23.115 0.194 -34.111 1.00 24.00 1653 LYS A CA 1
ATOM 13347 C C . LYS A 1 1653 ? -22.588 1.247 -35.098 1.00 24.00 1653 LYS A C 1
ATOM 13349 O O . LYS A 1 1653 ? -23.334 1.670 -35.971 1.00 24.00 1653 LYS A O 1
ATOM 13354 N N . ASN A 1 1654 ? -21.296 1.591 -34.994 1.00 24.50 1654 ASN A N 1
ATOM 13355 C CA . ASN A 1 1654 ? -20.291 1.408 -36.066 1.00 24.50 1654 ASN A CA 1
ATOM 13356 C C . ASN A 1 1654 ? -18.968 2.138 -35.764 1.00 24.50 1654 ASN A C 1
ATOM 13358 O O . ASN A 1 1654 ? -18.898 3.358 -35.830 1.00 24.50 1654 ASN A O 1
ATOM 13362 N N . LEU A 1 1655 ? -17.899 1.370 -35.533 1.00 24.72 1655 LEU A N 1
ATOM 13363 C CA . LEU A 1 1655 ? -16.512 1.754 -35.838 1.00 24.72 1655 LEU A CA 1
ATOM 13364 C C . LEU A 1 1655 ? -15.695 0.463 -36.046 1.00 24.72 1655 LEU A C 1
ATOM 13366 O O . LEU A 1 1655 ? -14.816 0.107 -35.265 1.00 24.72 1655 LEU A O 1
ATOM 13370 N N . ASN A 1 1656 ? -16.060 -0.284 -37.094 1.00 24.78 1656 ASN A N 1
ATOM 13371 C CA . ASN A 1 1656 ? -15.294 -1.440 -37.555 1.00 24.78 1656 ASN A CA 1
ATOM 13372 C C . ASN A 1 1656 ? -14.009 -0.960 -38.243 1.00 24.78 1656 ASN A C 1
ATOM 13374 O O . ASN A 1 1656 ? -14.064 -0.240 -39.239 1.00 24.78 1656 ASN A O 1
ATOM 13378 N N . LEU A 1 1657 ? -12.863 -1.429 -37.754 1.00 24.73 1657 LEU A N 1
ATOM 13379 C CA . LEU A 1 1657 ? -11.616 -1.493 -38.513 1.00 24.73 1657 LEU A CA 1
ATOM 13380 C C . LEU A 1 1657 ? -11.490 -2.915 -39.074 1.00 24.73 1657 LEU A C 1
ATOM 13382 O O . LEU A 1 1657 ? -10.829 -3.770 -38.488 1.00 24.73 1657 LEU A O 1
ATOM 13386 N N . ASP A 1 1658 ? -12.172 -3.179 -40.190 1.00 24.81 1658 ASP A N 1
ATOM 13387 C CA . ASP A 1 1658 ? -12.085 -4.470 -40.874 1.00 24.81 1658 ASP A CA 1
ATOM 13388 C C . ASP A 1 1658 ? -10.737 -4.611 -41.598 1.00 24.81 1658 ASP A C 1
ATOM 13390 O O . ASP A 1 1658 ? -10.473 -3.955 -42.606 1.00 24.81 1658 ASP A O 1
ATOM 13394 N N . VAL A 1 1659 ? -9.896 -5.524 -41.105 1.00 26.19 1659 VAL A N 1
ATOM 13395 C CA . VAL A 1 1659 ? -8.737 -6.063 -41.829 1.00 26.19 1659 VAL A CA 1
ATOM 13396 C C . VAL A 1 1659 ? -8.981 -7.552 -42.058 1.00 26.19 1659 VAL A C 1
ATOM 13398 O O . VAL A 1 1659 ? -8.624 -8.393 -41.234 1.00 26.19 1659 VAL A O 1
ATOM 13401 N N . ILE A 1 1660 ? -9.599 -7.888 -43.191 1.00 24.86 1660 ILE A N 1
ATOM 13402 C CA . ILE A 1 1660 ? -9.740 -9.277 -43.644 1.00 24.86 1660 ILE A CA 1
ATOM 13403 C C . ILE A 1 1660 ? -8.626 -9.578 -44.644 1.00 24.86 1660 ILE A C 1
ATOM 13405 O O . ILE A 1 1660 ? -8.530 -8.959 -45.701 1.00 24.86 1660 ILE A O 1
ATOM 13409 N N . SER A 1 1661 ? -7.797 -10.566 -44.319 1.00 28.72 1661 SER A N 1
ATOM 13410 C CA . SER A 1 1661 ? -6.750 -11.072 -45.204 1.00 28.72 1661 SER A CA 1
ATOM 13411 C C . SER A 1 1661 ? -7.246 -12.261 -46.031 1.00 28.72 1661 SER A C 1
ATOM 13413 O O . SER A 1 1661 ? -7.851 -13.191 -45.496 1.00 28.72 1661 SER A O 1
ATOM 13415 N N . ARG A 1 1662 ? -6.925 -12.284 -47.332 1.00 25.08 1662 ARG A N 1
ATOM 13416 C CA . ARG A 1 1662 ? -6.794 -13.522 -48.123 1.00 25.08 1662 ARG A CA 1
ATOM 13417 C C . ARG A 1 1662 ? -5.640 -13.399 -49.114 1.00 25.08 1662 ARG A C 1
ATOM 13419 O O . ARG A 1 1662 ? -5.435 -12.358 -49.722 1.00 25.08 1662 ARG A O 1
ATOM 13426 N N . SER A 1 1663 ? -4.867 -14.473 -49.226 1.00 26.44 1663 SER A N 1
ATOM 13427 C CA . SER A 1 1663 ? -3.580 -14.545 -49.920 1.00 26.44 1663 SER A CA 1
ATOM 13428 C C . SER A 1 1663 ? -3.674 -15.272 -51.267 1.00 26.44 1663 SER A C 1
ATOM 13430 O O . SER A 1 1663 ? -4.523 -16.146 -51.448 1.00 26.44 1663 SER A O 1
ATOM 13432 N N . GLY A 1 1664 ? -2.771 -14.958 -52.211 1.00 24.56 1664 GLY A N 1
ATOM 13433 C CA . GLY A 1 1664 ? -2.785 -15.611 -53.526 1.00 24.56 1664 GLY A CA 1
ATOM 13434 C C . GLY A 1 1664 ? -1.648 -15.298 -54.514 1.00 24.56 1664 GLY A C 1
ATOM 13435 O O . GLY A 1 1664 ? -1.904 -14.663 -55.524 1.00 24.56 1664 GLY A O 1
ATOM 13436 N N . ARG A 1 1665 ? -0.483 -15.948 -54.315 1.00 23.70 1665 ARG A N 1
ATOM 13437 C CA . ARG A 1 1665 ? 0.360 -16.610 -55.358 1.00 23.70 1665 ARG A CA 1
ATOM 13438 C C . ARG A 1 1665 ? 1.405 -15.852 -56.243 1.00 23.70 1665 ARG A C 1
ATOM 13440 O O . ARG A 1 1665 ? 1.051 -15.056 -57.095 1.00 23.70 1665 ARG A O 1
ATOM 13447 N N . TYR A 1 1666 ? 2.652 -16.379 -56.171 1.00 25.73 1666 TYR A N 1
ATOM 13448 C CA . TYR A 1 1666 ? 3.754 -16.452 -57.183 1.00 25.73 1666 TYR A CA 1
ATOM 13449 C C . TYR A 1 1666 ? 4.554 -15.155 -57.555 1.00 25.73 1666 TYR A C 1
ATOM 13451 O O . TYR A 1 1666 ? 3.945 -14.165 -57.923 1.00 25.73 1666 TYR A O 1
ATOM 13459 N N . THR A 1 1667 ? 5.912 -15.069 -57.570 1.00 26.67 1667 THR A N 1
ATOM 13460 C CA . THR A 1 1667 ? 7.007 -15.955 -57.056 1.00 26.67 1667 THR A CA 1
ATOM 13461 C C . THR A 1 1667 ? 8.431 -15.322 -57.007 1.00 26.67 1667 THR A C 1
ATOM 13463 O O . THR A 1 1667 ? 8.849 -14.717 -57.983 1.00 26.67 1667 THR A O 1
ATOM 13466 N N . ASN A 1 1668 ? 9.198 -15.676 -55.954 1.00 24.09 1668 ASN A N 1
ATOM 13467 C CA . ASN A 1 1668 ? 10.646 -16.032 -55.857 1.00 24.09 1668 ASN A CA 1
ATOM 13468 C C . ASN A 1 1668 ? 11.854 -15.092 -56.155 1.00 24.09 1668 ASN A C 1
ATOM 13470 O O . ASN A 1 1668 ? 11.844 -14.270 -57.059 1.00 24.09 1668 ASN A O 1
ATOM 13474 N N . ILE A 1 1669 ? 12.961 -15.444 -55.449 1.00 30.48 1669 ILE A N 1
ATOM 13475 C CA . ILE A 1 1669 ? 14.388 -15.014 -55.532 1.00 30.48 1669 ILE A CA 1
ATOM 13476 C C . ILE A 1 1669 ? 14.701 -13.676 -54.817 1.00 30.48 1669 ILE A C 1
ATOM 13478 O O . ILE A 1 1669 ? 14.204 -12.646 -55.244 1.00 30.48 1669 ILE A O 1
ATOM 13482 N N . HIS A 1 1670 ? 15.575 -13.529 -53.803 1.00 29.88 1670 HIS A N 1
ATOM 13483 C CA . HIS A 1 1670 ? 16.307 -14.395 -52.838 1.00 29.88 1670 HIS A CA 1
ATOM 13484 C C . HIS A 1 1670 ? 17.076 -13.430 -51.874 1.00 29.88 1670 HIS A C 1
ATOM 13486 O O . HIS A 1 1670 ? 17.576 -12.426 -52.369 1.00 29.88 1670 HIS A O 1
ATOM 13492 N N . THR A 1 1671 ? 17.328 -13.604 -50.561 1.00 24.62 1671 THR A N 1
ATOM 13493 C CA . THR A 1 1671 ? 16.754 -14.379 -49.422 1.00 24.62 1671 THR A CA 1
ATOM 13494 C C . THR A 1 1671 ? 17.380 -13.830 -48.111 1.00 24.62 1671 THR A C 1
ATOM 13496 O O . THR A 1 1671 ? 18.536 -13.422 -48.160 1.00 24.62 1671 THR A O 1
ATOM 13499 N N . GLY A 1 1672 ? 16.711 -13.872 -46.941 1.00 28.81 1672 GLY A N 1
ATOM 13500 C CA . GLY A 1 1672 ? 17.337 -13.458 -45.660 1.00 28.81 1672 GLY A CA 1
ATOM 13501 C C . GLY A 1 1672 ? 16.408 -13.309 -44.437 1.00 28.81 1672 GLY A C 1
ATOM 13502 O O . GLY A 1 1672 ? 16.096 -12.188 -44.066 1.00 28.81 1672 GLY A O 1
ATOM 13503 N N . SER A 1 1673 ? 16.000 -14.440 -43.837 1.00 29.83 1673 SER A N 1
ATOM 13504 C CA . SER A 1 1673 ? 15.418 -14.643 -42.477 1.00 29.83 1673 SER A CA 1
ATOM 13505 C C . SER A 1 1673 ? 14.394 -13.639 -41.894 1.00 29.83 1673 SER A C 1
ATOM 13507 O O . SER A 1 1673 ? 14.722 -12.501 -41.573 1.00 29.83 1673 SER A O 1
ATOM 13509 N N . VAL A 1 1674 ? 13.183 -14.141 -41.606 1.00 30.30 1674 VAL A N 1
ATOM 13510 C CA . VAL A 1 1674 ? 12.071 -13.442 -40.928 1.00 30.30 1674 VAL A CA 1
ATOM 13511 C C . VAL A 1 1674 ? 11.754 -14.108 -39.585 1.00 30.30 1674 VAL A C 1
ATOM 13513 O O . VAL A 1 1674 ? 11.492 -15.302 -39.572 1.00 30.30 1674 VAL A O 1
ATOM 13516 N N . GLU A 1 1675 ? 11.682 -13.315 -38.512 1.00 28.05 1675 GLU A N 1
ATOM 13517 C CA . GLU A 1 1675 ? 11.021 -13.557 -37.211 1.00 28.05 1675 GLU A CA 1
ATOM 13518 C C . GLU A 1 1675 ? 10.905 -12.169 -36.525 1.00 28.05 1675 GLU A C 1
ATOM 13520 O O . GLU A 1 1675 ? 11.856 -11.398 -36.583 1.00 28.05 1675 GLU A O 1
ATOM 13525 N N . SER A 1 1676 ? 9.816 -11.722 -35.887 1.00 30.25 1676 SER A N 1
ATOM 13526 C CA . SER A 1 1676 ? 8.480 -12.294 -35.657 1.00 30.25 1676 SER A CA 1
ATOM 13527 C C . SER A 1 1676 ? 7.430 -11.162 -35.500 1.00 30.25 1676 SER A C 1
ATOM 13529 O O . SER A 1 1676 ? 7.745 -10.073 -35.023 1.00 30.25 1676 SER A O 1
ATOM 13531 N N . PHE A 1 1677 ? 6.175 -11.405 -35.903 1.00 27.67 1677 PHE A N 1
ATOM 13532 C CA . PHE A 1 1677 ? 5.038 -10.470 -35.774 1.00 27.67 1677 PHE A CA 1
ATOM 13533 C C . PHE A 1 1677 ? 4.076 -10.979 -34.680 1.00 27.67 1677 PHE A C 1
ATOM 13535 O O . PHE A 1 1677 ? 3.277 -11.876 -34.945 1.00 27.67 1677 PHE A O 1
ATOM 13542 N N . SER A 1 1678 ? 4.136 -10.443 -33.454 1.00 29.50 1678 SER A N 1
ATOM 13543 C CA . SER A 1 1678 ? 3.211 -10.861 -32.371 1.00 29.50 1678 SER A CA 1
ATOM 13544 C C . SER A 1 1678 ? 2.931 -9.831 -31.259 1.00 29.50 1678 SER A C 1
ATOM 13546 O O . SER A 1 1678 ? 2.138 -10.109 -30.364 1.00 29.50 1678 SER A O 1
ATOM 13548 N N . SER A 1 1679 ? 3.515 -8.627 -31.297 1.00 33.12 1679 SER A N 1
ATOM 13549 C CA . SER A 1 1679 ? 3.466 -7.656 -30.183 1.00 33.12 1679 SER A CA 1
ATOM 13550 C C . SER A 1 1679 ? 2.457 -6.499 -30.326 1.00 33.12 1679 SER A C 1
ATOM 13552 O O . SER A 1 1679 ? 2.354 -5.669 -29.423 1.00 33.12 1679 SER A O 1
ATOM 13554 N N . GLN A 1 1680 ? 1.699 -6.408 -31.427 1.00 32.31 1680 GLN A N 1
ATOM 13555 C CA . GLN A 1 1680 ? 0.901 -5.207 -31.747 1.00 32.31 1680 GLN A CA 1
ATOM 13556 C C . GLN A 1 1680 ? -0.495 -5.115 -31.091 1.00 32.31 1680 GLN A C 1
ATOM 13558 O O . GLN A 1 1680 ? -1.045 -4.017 -31.007 1.00 32.31 1680 GLN A O 1
ATOM 13563 N N . THR A 1 1681 ? -1.079 -6.204 -30.582 1.00 34.41 1681 THR A N 1
ATOM 13564 C CA . THR A 1 1681 ? -2.478 -6.208 -30.090 1.00 34.41 1681 THR A CA 1
ATOM 13565 C C . THR A 1 1681 ? -2.678 -5.498 -28.745 1.00 34.41 1681 THR A C 1
ATOM 13567 O O . THR A 1 1681 ? -3.668 -4.789 -28.568 1.00 34.41 1681 THR A O 1
ATOM 13570 N N . ASN A 1 1682 ? -1.718 -5.581 -27.815 1.00 33.28 1682 ASN A N 1
ATOM 13571 C CA . ASN A 1 1682 ? -1.795 -4.863 -26.530 1.00 33.28 1682 ASN A CA 1
ATOM 13572 C C . ASN A 1 1682 ? -1.589 -3.341 -26.656 1.00 33.28 1682 ASN A C 1
ATOM 13574 O O . ASN A 1 1682 ? -1.907 -2.597 -25.726 1.00 33.28 1682 ASN A O 1
ATOM 13578 N N . TYR A 1 1683 ? -1.082 -2.860 -27.796 1.00 33.59 1683 TYR A N 1
ATOM 13579 C CA . TYR A 1 1683 ? -0.887 -1.429 -28.029 1.00 33.59 1683 TYR A CA 1
ATOM 13580 C C . TYR A 1 1683 ? -2.205 -0.710 -28.366 1.00 33.59 1683 TYR A C 1
ATOM 13582 O O . TYR A 1 1683 ? -2.415 0.425 -27.946 1.00 33.59 1683 TYR A O 1
ATOM 13590 N N . GLN A 1 1684 ? -3.135 -1.385 -29.053 1.00 35.97 1684 GLN A N 1
ATOM 13591 C CA . GLN A 1 1684 ? -4.432 -0.805 -29.428 1.00 35.97 1684 GLN A CA 1
ATOM 13592 C C . GLN A 1 1684 ? -5.402 -0.669 -28.244 1.00 35.97 1684 GLN A C 1
ATOM 13594 O O . GLN A 1 1684 ? -6.175 0.286 -28.209 1.00 35.97 1684 GLN A O 1
ATOM 13599 N N . LYS A 1 1685 ? -5.350 -1.577 -27.258 1.00 38.66 1685 LYS A N 1
ATOM 13600 C CA . LYS A 1 1685 ? -6.274 -1.566 -26.110 1.00 38.66 1685 LYS A CA 1
ATOM 13601 C C . LYS A 1 1685 ? -5.974 -0.415 -25.141 1.00 38.66 1685 LYS A C 1
ATOM 13603 O O . LYS A 1 1685 ? -6.820 0.445 -24.951 1.00 38.66 1685 LYS A O 1
ATOM 13608 N N . ASN A 1 1686 ? -4.728 -0.291 -24.675 1.00 38.56 1686 ASN A N 1
ATOM 13609 C CA . ASN A 1 1686 ? -4.323 0.807 -23.784 1.00 38.56 1686 ASN A CA 1
ATOM 13610 C C . ASN A 1 1686 ? -4.463 2.199 -24.429 1.00 38.56 1686 ASN A C 1
ATOM 13612 O O . ASN A 1 1686 ? -4.742 3.172 -23.733 1.00 38.56 1686 ASN A O 1
ATOM 13616 N N . LEU A 1 1687 ? -4.272 2.315 -25.752 1.00 39.03 1687 LEU A N 1
ATOM 13617 C CA . LEU A 1 1687 ? -4.487 3.581 -26.455 1.00 39.03 1687 LEU A CA 1
ATOM 13618 C C . LEU A 1 1687 ? -5.982 3.929 -26.525 1.00 39.03 1687 LEU A C 1
ATOM 13620 O O . LEU A 1 1687 ? -6.329 5.094 -26.360 1.00 39.03 1687 LEU A O 1
ATOM 13624 N N . LYS A 1 1688 ? -6.854 2.925 -26.709 1.00 42.97 1688 LYS A N 1
ATOM 13625 C CA . LYS A 1 1688 ? -8.311 3.078 -26.623 1.00 42.97 1688 LYS A CA 1
ATOM 13626 C C . LYS A 1 1688 ? -8.751 3.456 -25.208 1.00 42.97 1688 LYS A C 1
ATOM 13628 O O . LYS A 1 1688 ? -9.550 4.370 -25.085 1.00 42.97 1688 LYS A O 1
ATOM 13633 N N . ASP A 1 1689 ? -8.200 2.834 -24.170 1.00 45.66 1689 ASP A N 1
ATOM 13634 C CA . ASP A 1 1689 ? -8.563 3.110 -22.773 1.00 45.66 1689 ASP A CA 1
ATOM 13635 C C . ASP A 1 1689 ? -8.096 4.512 -22.327 1.00 45.66 1689 ASP A C 1
ATOM 13637 O O . ASP A 1 1689 ? -8.820 5.215 -21.625 1.00 45.66 1689 ASP A O 1
ATOM 13641 N N . LEU A 1 1690 ? -6.924 4.976 -22.787 1.00 41.66 1690 LEU A N 1
ATOM 13642 C CA . LEU A 1 1690 ? -6.451 6.348 -22.549 1.00 41.66 1690 LEU A CA 1
ATOM 13643 C C . LEU A 1 1690 ? -7.265 7.385 -23.348 1.00 41.66 1690 LEU A C 1
ATOM 13645 O O . LEU A 1 1690 ? -7.543 8.472 -22.840 1.00 41.66 1690 LEU A O 1
ATOM 13649 N N . LEU A 1 1691 ? -7.679 7.045 -24.576 1.00 44.53 1691 LEU A N 1
ATOM 13650 C CA . LEU A 1 1691 ? -8.631 7.840 -25.355 1.00 44.53 1691 LEU A CA 1
ATOM 13651 C C . LEU A 1 1691 ? -10.009 7.859 -24.698 1.00 44.53 1691 LEU A C 1
ATOM 13653 O O . LEU A 1 1691 ? -10.583 8.930 -24.618 1.00 44.53 1691 LEU A O 1
ATOM 13657 N N . GLU A 1 1692 ? -10.534 6.745 -24.188 1.00 48.00 1692 GLU A N 1
ATOM 13658 C CA . GLU A 1 1692 ? -11.796 6.708 -23.442 1.00 48.00 1692 GLU A CA 1
ATOM 13659 C C . GLU A 1 1692 ? -11.681 7.482 -22.124 1.00 48.00 1692 GLU A C 1
ATOM 13661 O O . GLU A 1 1692 ? -12.620 8.189 -21.781 1.00 48.00 1692 GLU A O 1
ATOM 13666 N N . TYR A 1 1693 ? -10.538 7.456 -21.430 1.00 48.06 1693 TYR A N 1
ATOM 13667 C CA . TYR A 1 1693 ? -10.303 8.279 -20.238 1.00 48.06 1693 TYR A CA 1
ATOM 13668 C C . TYR A 1 1693 ? -10.287 9.779 -20.556 1.00 48.06 1693 TYR A C 1
ATOM 13670 O O . TYR A 1 1693 ? -11.029 10.528 -19.927 1.00 48.06 1693 TYR A O 1
ATOM 13678 N N . GLU A 1 1694 ? -9.512 10.242 -21.543 1.00 42.97 1694 GLU A N 1
ATOM 13679 C CA . GLU A 1 1694 ? -9.507 11.665 -21.918 1.00 42.97 1694 GLU A CA 1
ATOM 13680 C C . GLU A 1 1694 ? -10.815 12.084 -22.610 1.00 42.97 1694 GLU A C 1
ATOM 13682 O O . GLU A 1 1694 ? -11.316 13.167 -22.335 1.00 42.97 1694 GLU A O 1
ATOM 13687 N N . ILE A 1 1695 ? -11.458 11.227 -23.412 1.00 44.84 1695 ILE A N 1
ATOM 13688 C CA . ILE A 1 1695 ? -12.806 11.478 -23.954 1.00 44.84 1695 ILE A CA 1
ATOM 13689 C C . ILE A 1 1695 ? -13.828 11.559 -22.822 1.00 44.84 1695 ILE A C 1
ATOM 13691 O O . ILE A 1 1695 ? -14.691 12.425 -22.876 1.00 44.84 1695 ILE A O 1
ATOM 13695 N N . ASN A 1 1696 ? -13.755 10.715 -21.791 1.00 45.16 1696 ASN A N 1
ATOM 13696 C CA . ASN A 1 1696 ? -14.670 10.780 -20.651 1.00 45.16 1696 ASN A CA 1
ATOM 13697 C C . ASN A 1 1696 ? -14.369 11.984 -19.753 1.00 45.16 1696 ASN A C 1
ATOM 13699 O O . ASN A 1 1696 ? -15.304 12.652 -19.340 1.00 45.16 1696 ASN A O 1
ATOM 13703 N N . ARG A 1 1697 ? -13.104 12.360 -19.549 1.00 43.28 1697 ARG A N 1
ATOM 13704 C CA . ARG A 1 1697 ? -12.696 13.591 -18.851 1.00 43.28 1697 ARG A CA 1
ATOM 13705 C C . ARG A 1 1697 ? -13.140 14.854 -19.598 1.00 43.28 1697 ARG A C 1
ATOM 13707 O O . ARG A 1 1697 ? -13.628 15.800 -18.985 1.00 43.28 1697 ARG A O 1
ATOM 13714 N N . PHE A 1 1698 ? -13.028 14.860 -20.926 1.00 39.81 1698 PHE A N 1
ATOM 13715 C CA . PHE A 1 1698 ? -13.507 15.943 -21.787 1.00 39.81 1698 PHE A CA 1
ATOM 13716 C C . PHE A 1 1698 ? -15.043 15.958 -21.854 1.00 39.81 1698 PHE A C 1
ATOM 13718 O O . PHE A 1 1698 ? -15.638 17.029 -21.802 1.00 39.81 1698 PHE A O 1
ATOM 13725 N N . LYS A 1 1699 ? -15.705 14.789 -21.872 1.00 41.16 1699 LYS A N 1
ATOM 13726 C CA . LYS A 1 1699 ? -17.165 14.648 -21.715 1.00 41.16 1699 LYS A CA 1
ATOM 13727 C C . LYS A 1 1699 ? -17.647 15.052 -20.327 1.00 41.16 1699 LYS A C 1
ATOM 13729 O O . LYS A 1 1699 ? -18.766 15.528 -20.254 1.00 41.16 1699 LYS A O 1
ATOM 13734 N N . GLU A 1 1700 ? -16.867 14.879 -19.260 1.00 39.22 1700 GLU A N 1
ATOM 13735 C CA . GLU A 1 1700 ? -17.223 15.259 -17.884 1.00 39.22 1700 GLU A CA 1
ATOM 13736 C C . GLU A 1 1700 ? -17.033 16.760 -17.645 1.00 39.22 1700 GLU A C 1
ATOM 13738 O O . GLU A 1 1700 ? -17.934 17.402 -17.104 1.00 39.22 1700 GLU A O 1
ATOM 13743 N N . ASN A 1 1701 ? -15.949 17.359 -18.145 1.00 36.06 1701 ASN A N 1
ATOM 13744 C CA . ASN A 1 1701 ? -15.801 18.818 -18.164 1.00 36.06 1701 ASN A CA 1
ATOM 13745 C C . ASN A 1 1701 ? -16.838 19.478 -19.086 1.00 36.06 1701 ASN A C 1
ATOM 13747 O O . ASN A 1 1701 ? -17.431 20.488 -18.710 1.00 36.06 1701 ASN A O 1
ATOM 13751 N N . ASN A 1 1702 ? -17.155 18.863 -20.231 1.00 33.59 1702 ASN A N 1
ATOM 13752 C CA . ASN A 1 1702 ? -18.323 19.254 -21.017 1.00 33.59 1702 ASN A CA 1
ATOM 13753 C C . ASN A 1 1702 ? -19.647 18.845 -20.349 1.00 33.59 1702 ASN A C 1
ATOM 13755 O O . ASN A 1 1702 ? -20.661 19.433 -20.683 1.00 33.59 1702 ASN A O 1
ATOM 13759 N N . SER A 1 1703 ? -19.697 17.918 -19.382 1.00 35.16 1703 SER A N 1
ATOM 13760 C CA . SER A 1 1703 ? -20.963 17.478 -18.756 1.00 35.16 1703 SER A CA 1
ATOM 13761 C C . SER A 1 1703 ? -21.591 18.566 -17.898 1.00 35.16 1703 SER A C 1
ATOM 13763 O O . SER A 1 1703 ? -22.810 18.702 -17.873 1.00 35.16 1703 SER A O 1
ATOM 13765 N N . LEU A 1 1704 ? -20.756 19.425 -17.312 1.00 35.84 1704 LEU A N 1
ATOM 13766 C CA . LEU A 1 1704 ? -21.175 20.664 -16.658 1.00 35.84 1704 LEU A CA 1
ATOM 13767 C C . LEU A 1 1704 ? -21.686 21.729 -17.650 1.00 35.84 1704 LEU A C 1
ATOM 13769 O O . LEU A 1 1704 ? -22.304 22.701 -17.222 1.00 35.84 1704 LEU A O 1
ATOM 13773 N N . TYR A 1 1705 ? -21.497 21.505 -18.956 1.00 36.56 1705 TYR A N 1
ATOM 13774 C CA . TYR A 1 1705 ? -22.117 22.229 -20.069 1.00 36.56 1705 TYR A CA 1
ATOM 13775 C C . TYR A 1 1705 ? -23.151 21.382 -20.857 1.00 36.56 1705 TYR A C 1
ATOM 13777 O O . TYR A 1 1705 ? -23.836 21.929 -21.720 1.00 36.56 1705 TYR A O 1
ATOM 13785 N N . ASN A 1 1706 ? -23.345 20.086 -20.561 1.00 31.55 1706 ASN A N 1
ATOM 13786 C CA . ASN A 1 1706 ? -24.209 19.170 -21.334 1.00 31.55 1706 ASN A CA 1
ATOM 13787 C C . ASN A 1 1706 ? -25.702 19.242 -20.963 1.00 31.55 1706 ASN A C 1
ATOM 13789 O O . ASN A 1 1706 ? -26.492 18.468 -21.499 1.00 31.55 1706 ASN A O 1
ATOM 13793 N N . ASP A 1 1707 ? -26.132 20.252 -20.201 1.00 34.66 1707 ASP A N 1
ATOM 13794 C CA . ASP A 1 1707 ? -27.493 20.796 -20.380 1.00 34.66 1707 ASP A CA 1
ATOM 13795 C C . ASP A 1 1707 ? -27.666 21.426 -21.790 1.00 34.66 1707 ASP A C 1
ATOM 13797 O O . ASP A 1 1707 ? -28.773 21.769 -22.194 1.00 34.66 1707 ASP A O 1
ATOM 13801 N N . SER A 1 1708 ? -26.589 21.513 -22.588 1.00 37.16 1708 SER A N 1
ATOM 13802 C CA . SER A 1 1708 ? -26.600 21.755 -24.038 1.00 37.16 1708 SER A CA 1
ATOM 13803 C C . SER A 1 1708 ? -26.337 20.496 -24.895 1.00 37.16 1708 SER A C 1
ATOM 13805 O O . SER A 1 1708 ? -25.781 20.584 -25.990 1.00 37.16 1708 SER A O 1
ATOM 13807 N N . ASN A 1 1709 ? -26.826 19.323 -24.463 1.00 34.88 1709 ASN A N 1
ATOM 13808 C CA . ASN A 1 1709 ? -26.881 18.056 -25.231 1.00 34.88 1709 ASN A CA 1
ATOM 13809 C C . ASN A 1 1709 ? -27.773 18.103 -26.511 1.00 34.88 1709 ASN A C 1
ATOM 13811 O O . ASN A 1 1709 ? -28.340 17.096 -26.932 1.00 34.88 1709 ASN A O 1
ATOM 13815 N N . ALA A 1 1710 ? -27.915 19.274 -27.136 1.00 35.22 1710 ALA A N 1
ATOM 13816 C CA . ALA A 1 1710 ? -28.867 19.574 -28.206 1.00 35.22 1710 ALA A CA 1
ATOM 13817 C C . ALA A 1 1710 ? -28.216 19.967 -29.551 1.00 35.22 1710 ALA A C 1
ATOM 13819 O O . ALA A 1 1710 ? -28.937 20.326 -30.478 1.00 35.22 1710 ALA A O 1
ATOM 13820 N N . LEU A 1 1711 ? -26.877 19.966 -29.666 1.00 33.38 1711 LEU A N 1
ATOM 13821 C CA . LEU A 1 1711 ? -26.182 20.606 -30.802 1.00 33.38 1711 LEU A CA 1
ATOM 13822 C C . LEU A 1 1711 ? -25.196 19.741 -31.606 1.00 33.38 1711 LEU A C 1
ATOM 13824 O O . LEU A 1 1711 ? -24.790 20.173 -32.679 1.00 33.38 1711 LEU A O 1
ATOM 13828 N N . TYR A 1 1712 ? -24.869 18.520 -31.165 1.00 37.09 1712 TYR A N 1
ATOM 13829 C CA . TYR A 1 1712 ? -24.146 17.530 -31.994 1.00 37.09 1712 TYR A CA 1
ATOM 13830 C C . TYR A 1 1712 ? -24.790 16.131 -32.020 1.00 37.09 1712 TYR A C 1
ATOM 13832 O O . TYR A 1 1712 ? -24.310 15.233 -32.709 1.00 37.09 1712 TYR A O 1
ATOM 13840 N N . THR A 1 1713 ? -25.943 15.957 -31.374 1.00 35.22 1713 THR A N 1
ATOM 13841 C CA . THR A 1 1713 ? -26.852 14.814 -31.551 1.00 35.22 1713 THR A CA 1
ATOM 13842 C C . THR A 1 1713 ? -27.695 14.982 -32.822 1.00 35.22 1713 THR A C 1
ATOM 13844 O O . THR A 1 1713 ? -28.920 14.958 -32.804 1.00 35.22 1713 THR A O 1
ATOM 13847 N N . GLY A 1 1714 ? -27.024 15.084 -33.976 1.00 32.28 1714 GLY A N 1
ATOM 13848 C CA . GLY A 1 1714 ? -27.642 14.973 -35.310 1.00 32.28 1714 GLY A CA 1
ATOM 13849 C C . GLY A 1 1714 ? -28.110 13.549 -35.655 1.00 32.28 1714 GLY A C 1
ATOM 13850 O O . GLY A 1 1714 ? -28.229 13.197 -36.823 1.00 32.28 1714 GLY A O 1
ATOM 13851 N N . THR A 1 1715 ? -28.318 12.708 -34.641 1.00 31.45 1715 THR A N 1
ATOM 13852 C CA . THR A 1 1715 ? -28.776 11.324 -34.733 1.00 31.45 1715 THR A CA 1
ATOM 13853 C C . THR A 1 1715 ? -29.874 11.122 -33.688 1.00 31.45 1715 THR A C 1
ATOM 13855 O O . THR A 1 1715 ? -29.650 11.335 -32.501 1.00 31.45 1715 THR A O 1
ATOM 13858 N N . MET A 1 1716 ? -31.063 10.721 -34.153 1.00 28.28 1716 MET A N 1
ATOM 13859 C CA . MET A 1 1716 ? -32.279 10.466 -33.357 1.00 28.28 1716 MET A CA 1
ATOM 13860 C C . MET A 1 1716 ? -33.055 11.689 -32.821 1.00 28.28 1716 MET A C 1
ATOM 13862 O O . MET A 1 1716 ? -33.666 11.629 -31.759 1.00 28.28 1716 MET A O 1
ATOM 13866 N N . ILE A 1 1717 ? -33.175 12.745 -33.634 1.00 35.78 1717 ILE A N 1
ATOM 13867 C CA . ILE A 1 1717 ? -34.524 13.291 -33.874 1.00 35.78 1717 ILE A CA 1
ATOM 13868 C C . ILE A 1 1717 ? -35.109 12.485 -35.036 1.00 35.78 1717 ILE A C 1
ATOM 13870 O O . ILE A 1 1717 ? -34.415 12.241 -36.024 1.00 35.78 1717 ILE A O 1
ATOM 13874 N N . GLU A 1 1718 ? -36.356 12.042 -34.896 1.00 33.50 1718 GLU A N 1
ATOM 13875 C CA . GLU A 1 1718 ? -37.063 11.200 -35.863 1.00 33.50 1718 GLU A CA 1
ATOM 13876 C C . GLU A 1 1718 ? -37.050 11.817 -37.272 1.00 33.50 1718 GLU A C 1
ATOM 13878 O O . GLU A 1 1718 ? -37.716 12.816 -37.552 1.00 33.50 1718 GLU A O 1
ATOM 13883 N N . THR A 1 1719 ? -36.352 11.168 -38.208 1.00 39.12 1719 THR A N 1
ATOM 13884 C CA . THR A 1 1719 ? -36.447 11.469 -39.647 1.00 39.12 1719 THR A CA 1
ATOM 13885 C C . THR A 1 1719 ? -37.839 11.174 -40.222 1.00 39.12 1719 THR A C 1
ATOM 13887 O O . THR A 1 1719 ? -38.135 11.567 -41.349 1.00 39.12 1719 THR A O 1
ATOM 13890 N N . GLU A 1 1720 ? -38.726 10.550 -39.442 1.00 39.06 1720 GLU A N 1
ATOM 13891 C CA . GLU A 1 1720 ? -40.119 10.280 -39.807 1.00 39.06 1720 GLU A CA 1
ATOM 13892 C C . GLU A 1 1720 ? -40.951 11.565 -39.993 1.00 39.06 1720 GLU A C 1
ATOM 13894 O O . GLU A 1 1720 ? -41.872 11.581 -40.810 1.00 39.06 1720 GLU A O 1
ATOM 13899 N N . ALA A 1 1721 ? -40.579 12.677 -39.343 1.00 41.44 1721 ALA A N 1
ATOM 13900 C CA . ALA A 1 1721 ? -41.294 13.955 -39.449 1.00 41.44 1721 ALA A CA 1
ATOM 13901 C C . ALA A 1 1721 ? -41.180 14.653 -40.827 1.00 41.44 1721 ALA A C 1
ATOM 13903 O O . ALA A 1 1721 ? -41.929 15.588 -41.099 1.00 41.44 1721 ALA A O 1
ATOM 13904 N N . TYR A 1 1722 ? -40.273 14.210 -41.710 1.00 45.72 1722 TYR A N 1
ATOM 13905 C CA . TYR A 1 1722 ? -40.050 14.791 -43.049 1.00 45.72 1722 TYR A CA 1
ATOM 13906 C C . TYR A 1 1722 ? -40.549 13.898 -44.208 1.00 45.72 1722 TYR A C 1
ATOM 13908 O O . TYR A 1 1722 ? -40.235 14.133 -45.379 1.00 45.72 1722 TYR A O 1
ATOM 13916 N N . ASN A 1 1723 ? -41.388 12.897 -43.914 1.00 45.00 1723 ASN A N 1
ATOM 13917 C CA . ASN A 1 1723 ? -42.028 12.030 -44.918 1.00 45.00 1723 ASN A CA 1
ATOM 13918 C C . ASN A 1 1723 ? -43.267 12.644 -45.609 1.00 45.00 1723 ASN A C 1
ATOM 13920 O O . ASN A 1 1723 ? -43.988 11.951 -46.327 1.00 45.00 1723 ASN A O 1
ATOM 13924 N N . ILE A 1 1724 ? -43.524 13.944 -45.438 1.00 50.88 1724 ILE A N 1
ATOM 13925 C CA . ILE A 1 1724 ? -44.611 14.648 -46.132 1.00 50.88 1724 ILE A CA 1
ATOM 13926 C C . ILE A 1 1724 ? -44.146 15.034 -47.552 1.00 50.88 1724 ILE A C 1
ATOM 13928 O O . ILE A 1 1724 ? -42.989 15.392 -47.783 1.00 50.88 1724 ILE A O 1
ATOM 13932 N N . ASN A 1 1725 ? -45.034 14.932 -48.546 1.00 54.97 1725 ASN A N 1
ATOM 13933 C CA . ASN A 1 1725 ? -44.735 15.221 -49.962 1.00 54.97 1725 ASN A CA 1
ATOM 13934 C C . ASN A 1 1725 ? -44.726 16.731 -50.309 1.00 54.97 1725 ASN A C 1
ATOM 13936 O O . ASN A 1 1725 ? -44.837 17.099 -51.477 1.00 54.97 1725 ASN A O 1
ATOM 13940 N N . SER A 1 1726 ? -44.625 17.614 -49.316 1.00 63.53 1726 SER A N 1
ATOM 13941 C CA . SER A 1 1726 ? -44.686 19.070 -49.460 1.00 63.53 1726 SER A CA 1
ATOM 13942 C C . SER A 1 1726 ? -43.305 19.685 -49.734 1.00 63.53 1726 SER A C 1
ATOM 13944 O O . SER A 1 1726 ? -42.312 19.368 -49.082 1.00 63.53 1726 SER A O 1
ATOM 13946 N N . SER A 1 1727 ? -43.225 20.608 -50.699 1.00 66.25 1727 SER A N 1
ATOM 13947 C CA . SER A 1 1727 ? -42.044 21.468 -50.863 1.00 66.25 1727 SER A CA 1
ATOM 13948 C C . SER A 1 1727 ? -42.001 22.520 -49.741 1.00 66.25 1727 SER A C 1
ATOM 13950 O O . SER A 1 1727 ? -43.049 23.124 -49.478 1.00 66.25 1727 SER A O 1
ATOM 13952 N N . PRO A 1 1728 ? -40.838 22.833 -49.142 1.00 75.56 1728 PRO A N 1
ATOM 13953 C CA . PRO A 1 1728 ? -40.740 23.842 -48.091 1.00 75.56 1728 PRO A CA 1
ATOM 13954 C C . PRO A 1 1728 ? -41.150 25.238 -48.582 1.00 75.56 1728 PRO A C 1
ATOM 13956 O O . PRO A 1 1728 ? -41.035 25.574 -49.761 1.00 75.56 1728 PRO A O 1
ATOM 13959 N N . ARG A 1 1729 ? -41.598 26.091 -47.657 1.00 79.31 1729 ARG A N 1
ATOM 13960 C CA . ARG A 1 1729 ? -41.995 27.484 -47.910 1.00 79.31 1729 ARG A CA 1
ATOM 13961 C C . ARG A 1 1729 ? -41.172 28.433 -47.044 1.00 79.31 1729 ARG A C 1
ATOM 13963 O O . ARG A 1 1729 ? -41.079 28.248 -45.835 1.00 79.31 1729 ARG A O 1
ATOM 13970 N N . LEU A 1 1730 ? -40.615 29.487 -47.644 1.00 83.38 1730 LEU A N 1
ATOM 13971 C CA . LEU A 1 1730 ? -39.944 30.550 -46.890 1.00 83.38 1730 LEU A CA 1
ATOM 13972 C C . LEU A 1 1730 ? -40.944 31.613 -46.431 1.00 83.38 1730 LEU A C 1
ATOM 13974 O O . LEU A 1 1730 ? -41.642 32.213 -47.249 1.00 83.38 1730 LEU A O 1
ATOM 13978 N N . THR A 1 1731 ? -40.954 31.897 -45.131 1.00 83.06 1731 THR A N 1
ATOM 13979 C CA . THR A 1 1731 ? -41.606 33.077 -44.550 1.00 83.06 1731 THR A CA 1
ATOM 13980 C C . THR A 1 1731 ? -40.538 34.070 -44.119 1.00 83.06 1731 THR A C 1
ATOM 13982 O O . THR A 1 1731 ? -39.684 33.743 -43.301 1.00 83.06 1731 THR A O 1
ATOM 13985 N N . LEU A 1 1732 ? -40.577 35.288 -44.658 1.00 84.31 1732 LEU A N 1
ATOM 13986 C CA . LEU A 1 1732 ? -39.674 36.365 -44.254 1.00 84.31 1732 LEU A CA 1
ATOM 13987 C C . LEU A 1 1732 ? -39.987 36.789 -42.809 1.00 84.31 1732 LEU A C 1
ATOM 13989 O O . LEU A 1 1732 ? -41.112 37.193 -42.524 1.00 84.31 1732 LEU A O 1
ATOM 13993 N N . LEU A 1 1733 ? -39.004 36.689 -41.913 1.00 83.88 1733 LEU A N 1
ATOM 13994 C CA . LEU A 1 1733 ? -39.116 37.091 -40.507 1.00 83.88 1733 LEU A CA 1
ATOM 13995 C C . LEU A 1 1733 ? -38.647 38.530 -40.280 1.00 83.88 1733 LEU A C 1
ATOM 13997 O O . LEU A 1 1733 ? -39.250 39.259 -39.499 1.00 83.88 1733 LEU A O 1
ATOM 14001 N N . SER A 1 1734 ? -37.557 38.935 -40.938 1.00 82.25 1734 SER A N 1
ATOM 14002 C CA . SER A 1 1734 ? -36.967 40.266 -40.775 1.00 82.25 1734 SER A CA 1
ATOM 14003 C C . SER A 1 1734 ? -36.156 40.690 -42.002 1.00 82.25 1734 SER A C 1
ATOM 14005 O O . SER A 1 1734 ? -35.512 39.856 -42.641 1.00 82.25 1734 SER A O 1
ATOM 14007 N N . ASN A 1 1735 ? -36.167 41.997 -42.287 1.00 85.12 1735 ASN A N 1
ATOM 14008 C CA . ASN A 1 1735 ? -35.206 42.670 -43.161 1.00 85.12 1735 ASN A CA 1
ATOM 14009 C C . ASN A 1 1735 ? -34.296 43.538 -42.278 1.00 85.12 1735 ASN A C 1
ATOM 14011 O O . ASN A 1 1735 ? -34.790 44.355 -41.499 1.00 85.12 1735 ASN A O 1
ATOM 14015 N N . ILE A 1 1736 ? -32.986 43.384 -42.421 1.00 86.56 1736 ILE A N 1
ATOM 14016 C CA . ILE A 1 1736 ? -31.958 44.076 -41.646 1.00 86.56 1736 ILE A CA 1
ATOM 14017 C C . ILE A 1 1736 ? -31.201 45.011 -42.593 1.00 86.56 1736 ILE A C 1
ATOM 14019 O O . ILE A 1 1736 ? -30.654 44.562 -43.597 1.00 86.56 1736 ILE A O 1
ATOM 14023 N N . TYR A 1 1737 ? -31.154 46.297 -42.243 1.00 88.06 1737 TYR A N 1
ATOM 14024 C CA . TYR A 1 1737 ? -30.530 47.377 -43.023 1.00 88.06 1737 TYR A CA 1
ATOM 14025 C C . TYR A 1 1737 ? -29.403 48.060 -42.227 1.00 88.06 1737 TYR A C 1
ATOM 14027 O O . TYR A 1 1737 ? -29.308 49.282 -42.181 1.00 88.06 1737 TYR A O 1
ATOM 14035 N N . GLU A 1 1738 ? -28.615 47.275 -41.486 1.00 87.88 1738 GLU A N 1
ATOM 14036 C CA . GLU A 1 1738 ? -27.521 47.802 -40.654 1.00 87.88 1738 GLU A CA 1
ATOM 14037 C C . GLU A 1 1738 ? -26.177 47.916 -41.386 1.00 87.88 1738 GLU A C 1
ATOM 14039 O O . GLU A 1 1738 ? -25.305 48.644 -40.909 1.00 87.88 1738 GLU A O 1
ATOM 14044 N N . HIS A 1 1739 ? -26.002 47.183 -42.487 1.00 90.50 1739 HIS A N 1
ATOM 14045 C CA . HIS A 1 1739 ? -24.877 47.338 -43.404 1.00 90.50 1739 HIS A CA 1
ATOM 14046 C C . HIS A 1 1739 ? -25.280 48.262 -44.558 1.00 90.50 1739 HIS A C 1
ATOM 14048 O O . HIS A 1 1739 ? -26.453 48.321 -44.930 1.00 90.50 1739 HIS A O 1
ATOM 14054 N N . TYR A 1 1740 ? -24.305 48.995 -45.092 1.00 88.19 1740 TYR A N 1
ATOM 14055 C CA . TYR A 1 1740 ? -24.512 50.024 -46.120 1.00 88.19 1740 TYR A CA 1
ATOM 14056 C C . TYR A 1 1740 ? -23.949 49.640 -47.493 1.00 88.19 1740 TYR A C 1
ATOM 14058 O O . TYR A 1 1740 ? -24.199 50.350 -48.464 1.00 88.19 1740 TYR A O 1
ATOM 14066 N N . ASP A 1 1741 ? -23.204 48.539 -47.561 1.00 89.88 1741 ASP A N 1
ATOM 14067 C CA . ASP A 1 1741 ? -22.555 48.025 -48.766 1.00 89.88 1741 ASP A CA 1
ATOM 14068 C C . ASP A 1 1741 ? -22.606 46.485 -48.782 1.00 89.88 1741 ASP A C 1
ATOM 14070 O O . ASP A 1 1741 ? -23.130 45.871 -47.848 1.00 89.88 1741 ASP A O 1
ATOM 14074 N N . ALA A 1 1742 ? -22.109 45.855 -49.845 1.00 90.75 1742 ALA A N 1
ATOM 14075 C CA . ALA A 1 1742 ? -22.263 44.426 -50.106 1.00 90.75 1742 ALA A CA 1
ATOM 14076 C C . ALA A 1 1742 ? -21.843 43.517 -48.932 1.00 90.75 1742 ALA A C 1
ATOM 14078 O O . ALA A 1 1742 ? -20.731 43.610 -48.414 1.00 90.75 1742 ALA A O 1
ATOM 14079 N N . ILE A 1 1743 ? -22.710 42.567 -48.556 1.00 93.06 1743 ILE A N 1
ATOM 14080 C CA . ILE A 1 1743 ? -22.368 41.524 -47.576 1.00 93.06 1743 ILE A CA 1
ATOM 14081 C C . ILE A 1 1743 ? -21.332 40.581 -48.195 1.00 93.06 1743 ILE A C 1
ATOM 14083 O O . ILE A 1 1743 ? -21.625 39.939 -49.202 1.00 93.06 1743 ILE A O 1
ATOM 14087 N N . THR A 1 1744 ? -20.148 40.449 -47.602 1.00 90.44 1744 THR A N 1
ATOM 14088 C CA . THR A 1 1744 ? -19.044 39.658 -48.179 1.00 90.44 1744 THR A CA 1
ATOM 14089 C C . THR A 1 1744 ? -19.036 38.204 -47.724 1.00 90.44 1744 THR A C 1
ATOM 14091 O O . THR A 1 1744 ? -18.756 37.309 -48.524 1.00 90.44 1744 THR A O 1
ATOM 14094 N N . LYS A 1 1745 ? -19.380 37.948 -46.456 1.00 90.75 1745 LYS A N 1
ATOM 14095 C CA . LYS A 1 1745 ? -19.465 36.598 -45.882 1.00 90.75 1745 LYS A CA 1
ATOM 14096 C C . LYS A 1 1745 ? -20.469 36.538 -44.727 1.00 90.75 1745 LYS A C 1
ATOM 14098 O O . LYS A 1 1745 ? -20.546 37.462 -43.911 1.00 90.75 1745 LYS A O 1
ATOM 14103 N N . LEU A 1 1746 ? -21.194 35.426 -44.636 1.00 92.31 1746 LEU A N 1
ATOM 14104 C CA . LEU A 1 1746 ? -22.009 35.021 -43.492 1.00 92.31 1746 LEU A CA 1
ATOM 14105 C C . LEU A 1 1746 ? -21.406 33.764 -42.850 1.00 92.31 1746 LEU A C 1
ATOM 14107 O O . LEU A 1 1746 ? -21.122 32.786 -43.536 1.00 92.31 1746 LEU A O 1
ATOM 14111 N N . ALA A 1 1747 ? -21.270 33.749 -41.524 1.00 89.25 1747 ALA A N 1
ATOM 14112 C CA . ALA A 1 1747 ? -20.818 32.565 -40.788 1.00 89.25 1747 ALA A CA 1
ATOM 14113 C C . ALA A 1 1747 ? -21.684 32.304 -39.549 1.00 89.25 1747 ALA A C 1
ATOM 14115 O O . ALA A 1 1747 ? -22.105 33.239 -38.869 1.00 89.25 1747 ALA A O 1
ATOM 14116 N N . VAL A 1 1748 ? -21.940 31.030 -39.232 1.00 86.88 1748 VAL A N 1
ATOM 14117 C CA . VAL A 1 1748 ? -22.645 30.598 -38.010 1.00 86.88 1748 VAL A CA 1
ATOM 14118 C C . VAL A 1 1748 ? -21.640 30.056 -36.995 1.00 86.88 1748 VAL A C 1
ATOM 14120 O O . VAL A 1 1748 ? -20.675 29.384 -37.358 1.00 86.88 1748 VAL A O 1
ATOM 14123 N N . HIS A 1 1749 ? -21.855 30.342 -35.715 1.00 84.44 1749 HIS A N 1
ATOM 14124 C CA . HIS A 1 1749 ? -21.098 29.723 -34.633 1.00 84.44 1749 HIS A CA 1
ATOM 14125 C C . HIS A 1 1749 ? -21.597 28.285 -34.408 1.00 84.44 1749 HIS A C 1
ATOM 14127 O O . HIS A 1 1749 ? -22.778 27.988 -34.600 1.00 84.44 1749 HIS A O 1
ATOM 14133 N N . LYS A 1 1750 ? -20.726 27.374 -33.955 1.00 74.00 1750 LYS A N 1
ATOM 14134 C CA . LYS A 1 1750 ? -21.067 25.944 -33.801 1.00 74.00 1750 LYS A CA 1
ATOM 14135 C C . LYS A 1 1750 ? -22.174 25.660 -32.770 1.00 74.00 1750 LYS A C 1
ATOM 14137 O O . LYS A 1 1750 ? -22.701 24.555 -32.755 1.00 74.00 1750 LYS A O 1
ATOM 14142 N N . ASN A 1 1751 ? -22.568 26.649 -31.960 1.00 72.62 1751 ASN A N 1
ATOM 14143 C CA . ASN A 1 1751 ? -23.741 26.570 -31.080 1.00 72.62 1751 ASN A CA 1
ATOM 14144 C C . ASN A 1 1751 ? -25.096 26.746 -31.799 1.00 72.62 1751 ASN A C 1
ATOM 14146 O O . ASN A 1 1751 ? -26.121 26.732 -31.130 1.00 72.62 1751 ASN A O 1
ATOM 14150 N N . GLY A 1 1752 ? -25.126 27.015 -33.109 1.00 74.31 1752 GLY A N 1
ATOM 14151 C CA . GLY A 1 1752 ? -26.364 27.164 -33.881 1.00 74.31 1752 GLY A CA 1
ATOM 14152 C C . GLY A 1 1752 ? -27.250 28.372 -33.537 1.00 74.31 1752 GLY A C 1
ATOM 14153 O O . GLY A 1 1752 ? -28.244 28.581 -34.225 1.00 74.31 1752 GLY A O 1
ATOM 14154 N N . ASN A 1 1753 ? -26.901 29.185 -32.532 1.00 77.50 1753 ASN A N 1
ATOM 14155 C CA . ASN A 1 1753 ? -27.722 30.307 -32.059 1.00 77.50 1753 ASN A CA 1
ATOM 14156 C C . ASN A 1 1753 ? -27.069 31.686 -32.283 1.00 77.50 1753 ASN A C 1
ATOM 14158 O O . ASN A 1 1753 ? -27.730 32.704 -32.095 1.00 77.50 1753 ASN A O 1
ATOM 14162 N N . THR A 1 1754 ? -25.811 31.753 -32.731 1.00 85.19 1754 THR A N 1
ATOM 14163 C CA . THR A 1 1754 ? -25.120 33.016 -33.058 1.00 85.19 1754 THR A CA 1
ATOM 14164 C C . THR A 1 1754 ? -24.618 32.992 -34.503 1.00 85.19 1754 THR A C 1
ATOM 14166 O O . THR A 1 1754 ? -24.054 31.988 -34.935 1.00 85.19 1754 THR A O 1
ATOM 14169 N N . PHE A 1 1755 ? -24.765 34.092 -35.247 1.00 90.38 1755 PHE A N 1
ATOM 14170 C CA . PHE A 1 1755 ? -24.149 34.265 -36.570 1.00 90.38 1755 PHE A CA 1
ATOM 14171 C C . PHE A 1 1755 ? -23.472 35.635 -36.716 1.00 90.38 1755 PHE A C 1
ATOM 14173 O O . PHE A 1 1755 ? -23.733 36.552 -35.938 1.00 90.38 1755 PHE A O 1
ATOM 14180 N N . VAL A 1 1756 ? -22.576 35.773 -37.691 1.00 92.12 1756 VAL A N 1
ATOM 14181 C CA . VAL A 1 1756 ? -21.834 37.006 -37.995 1.00 92.12 1756 VAL A CA 1
ATOM 14182 C C . VAL A 1 1756 ? -21.958 37.345 -39.482 1.00 92.12 1756 VAL A C 1
ATOM 14184 O O . VAL A 1 1756 ? -22.011 36.444 -40.320 1.00 92.12 1756 VAL A O 1
ATOM 14187 N N . SER A 1 1757 ? -22.007 38.638 -39.798 1.00 93.44 1757 SER A N 1
ATOM 14188 C CA . SER A 1 1757 ? -21.943 39.178 -41.161 1.00 93.44 1757 SER A CA 1
ATOM 14189 C C . SER A 1 1757 ? -20.753 40.122 -41.316 1.00 93.44 1757 SER A C 1
ATOM 14191 O O . SER A 1 1757 ? -20.515 40.945 -40.433 1.00 93.44 1757 SER A O 1
ATOM 14193 N N . GLY A 1 1758 ? -20.017 40.004 -42.422 1.00 93.06 1758 GLY A N 1
ATOM 14194 C CA . GLY A 1 1758 ? -19.019 40.978 -42.882 1.00 93.06 1758 GLY A CA 1
ATOM 14195 C C . GLY A 1 1758 ? -19.531 41.760 -44.094 1.00 93.06 1758 GLY A C 1
ATOM 14196 O O . GLY A 1 1758 ? -20.390 41.257 -44.820 1.00 93.06 1758 GLY A O 1
ATOM 14197 N N . SER A 1 1759 ? -19.031 42.979 -44.300 1.00 94.38 1759 SER A N 1
ATOM 14198 C CA . SER A 1 1759 ? -19.494 43.890 -45.354 1.00 94.38 1759 SER A CA 1
ATOM 14199 C C . SER A 1 1759 ? -18.362 44.702 -45.988 1.00 94.38 1759 SER A C 1
ATOM 14201 O O . SER A 1 1759 ? -17.376 45.054 -45.328 1.00 94.38 1759 SER A O 1
ATOM 14203 N N . GLU A 1 1760 ? -18.535 45.068 -47.259 1.00 92.31 1760 GLU A N 1
ATOM 14204 C CA . GLU A 1 1760 ? -17.649 46.004 -47.957 1.00 92.31 1760 GLU A CA 1
ATOM 14205 C C . GLU A 1 1760 ? -17.647 47.401 -47.304 1.00 92.31 1760 GLU A C 1
ATOM 14207 O O . GLU A 1 1760 ? -16.652 48.111 -47.407 1.00 92.31 1760 GLU A O 1
ATOM 14212 N N . ASP A 1 1761 ? -18.653 47.743 -46.483 1.00 91.56 1761 ASP A N 1
ATOM 14213 C CA . ASP A 1 1761 ? -18.680 48.982 -45.682 1.00 91.56 1761 ASP A CA 1
ATOM 14214 C C . ASP A 1 1761 ? -17.608 49.050 -44.572 1.00 91.56 1761 ASP A C 1
ATOM 14216 O O . ASP A 1 1761 ? -17.571 50.014 -43.804 1.00 91.56 1761 ASP A O 1
ATOM 14220 N N . GLY A 1 1762 ? -16.753 48.029 -44.463 1.00 88.75 1762 GLY A N 1
ATOM 14221 C CA . GLY A 1 1762 ? -15.669 47.936 -43.488 1.00 88.75 1762 GLY A CA 1
ATOM 14222 C C . GLY A 1 1762 ? -16.116 47.460 -42.107 1.00 88.75 1762 GLY A C 1
ATOM 14223 O O . GLY A 1 1762 ? -15.293 47.365 -41.195 1.00 88.75 1762 GLY A O 1
ATOM 14224 N N . SER A 1 1763 ? -17.401 47.140 -41.914 1.00 92.12 1763 SER A N 1
ATOM 14225 C CA . SER A 1 1763 ? -17.917 46.606 -40.655 1.00 92.12 1763 SER A CA 1
ATOM 14226 C C . SER A 1 1763 ? -18.228 45.115 -40.684 1.00 92.12 1763 SER A C 1
ATOM 14228 O O . SER A 1 1763 ? -18.576 44.523 -41.706 1.00 92.12 1763 SER A O 1
ATOM 14230 N N . PHE A 1 1764 ? -18.148 44.512 -39.499 1.00 92.88 1764 PHE A N 1
ATOM 14231 C CA . PHE A 1 1764 ? -18.748 43.218 -39.217 1.00 92.88 1764 PHE A CA 1
ATOM 14232 C C . PHE A 1 1764 ? -19.677 43.309 -38.002 1.00 92.88 1764 PHE A C 1
ATOM 14234 O O . PHE A 1 1764 ? -19.487 44.134 -37.096 1.00 92.88 1764 PHE A O 1
ATOM 14241 N N . LYS A 1 1765 ? -20.712 42.466 -38.002 1.00 92.56 1765 LYS A N 1
ATOM 14242 C CA . LYS A 1 1765 ? -21.823 42.513 -37.046 1.00 92.56 1765 LYS A CA 1
ATOM 14243 C C . LYS A 1 1765 ? -22.191 41.124 -36.551 1.00 92.56 1765 LYS A C 1
ATOM 14245 O O . LYS A 1 1765 ? -22.305 40.195 -37.344 1.00 92.56 1765 LYS A O 1
ATOM 14250 N N . ILE A 1 1766 ? -22.390 40.991 -35.240 1.00 90.62 1766 ILE A N 1
ATOM 14251 C CA . ILE A 1 1766 ? -22.785 39.737 -34.583 1.00 90.62 1766 ILE A CA 1
ATOM 14252 C C . ILE A 1 1766 ? -24.284 39.767 -34.282 1.00 90.62 1766 ILE A C 1
ATOM 14254 O O . ILE A 1 1766 ? -24.800 40.749 -33.746 1.00 90.62 1766 ILE A O 1
ATOM 14258 N N . TRP A 1 1767 ? -24.965 38.663 -34.563 1.00 89.31 1767 TRP A N 1
ATOM 14259 C CA . TRP A 1 1767 ? -26.411 38.497 -34.470 1.00 89.31 1767 TRP A CA 1
ATOM 14260 C C . TRP A 1 1767 ? -26.762 37.263 -33.635 1.00 89.31 1767 TRP A C 1
ATOM 14262 O O . TRP A 1 1767 ? -26.111 36.224 -33.738 1.00 89.31 1767 TRP A O 1
ATOM 14272 N N . ASN A 1 1768 ? -27.819 37.362 -32.829 1.00 85.62 1768 ASN A N 1
ATOM 14273 C CA . ASN A 1 1768 ? -28.389 36.230 -32.100 1.00 85.62 1768 ASN A CA 1
ATOM 14274 C C . ASN A 1 1768 ? -29.611 35.699 -32.873 1.00 85.62 1768 ASN A C 1
ATOM 14276 O O . ASN A 1 1768 ? -30.559 36.440 -33.130 1.00 85.62 1768 ASN A O 1
ATOM 14280 N N . ALA A 1 1769 ? -29.589 34.421 -33.251 1.00 81.94 1769 ALA A N 1
ATOM 14281 C CA . ALA A 1 1769 ? -30.640 33.763 -34.020 1.00 81.94 1769 ALA A CA 1
ATOM 14282 C C . ALA A 1 1769 ? -31.954 33.598 -33.228 1.00 81.94 1769 ALA A C 1
ATOM 14284 O O . ALA A 1 1769 ? -33.036 33.631 -33.817 1.00 81.94 1769 ALA A O 1
ATOM 14285 N N . ASP A 1 1770 ? -31.896 33.477 -31.897 1.00 77.06 1770 ASP A N 1
ATOM 14286 C CA . ASP A 1 1770 ? -33.097 33.346 -31.060 1.00 77.06 1770 ASP A CA 1
ATOM 14287 C C . ASP A 1 1770 ? -33.920 34.641 -31.010 1.00 77.06 1770 ASP A C 1
ATOM 14289 O O . ASP A 1 1770 ? -35.145 34.590 -30.878 1.00 77.06 1770 ASP A O 1
ATOM 14293 N N . SER A 1 1771 ? -33.286 35.803 -31.215 1.00 76.50 1771 SER A N 1
ATOM 14294 C CA . SER A 1 1771 ? -33.965 37.105 -31.307 1.00 76.50 1771 SER A CA 1
ATOM 14295 C C . SER A 1 1771 ? -35.026 37.152 -32.411 1.00 76.50 1771 SER A C 1
ATOM 14297 O O . SER A 1 1771 ? -35.995 37.898 -32.300 1.00 76.50 1771 SER A O 1
ATOM 14299 N N . PHE A 1 1772 ? -34.872 36.343 -33.464 1.00 75.12 1772 PHE A N 1
ATOM 14300 C CA . PHE A 1 1772 ? -35.793 36.291 -34.601 1.00 75.12 1772 PHE A CA 1
ATOM 14301 C C . PHE A 1 1772 ? -36.997 35.364 -34.369 1.00 75.12 1772 PHE A C 1
ATOM 14303 O O . PHE A 1 1772 ? -37.963 35.424 -35.128 1.00 75.12 1772 PHE A O 1
ATOM 14310 N N . LYS A 1 1773 ? -36.971 34.511 -33.331 1.00 67.06 1773 LYS A N 1
ATOM 14311 C CA . LYS A 1 1773 ? -38.054 33.553 -33.035 1.00 67.06 1773 LYS A CA 1
ATOM 14312 C C . LYS A 1 1773 ? -39.244 34.213 -32.315 1.00 67.06 1773 LYS A C 1
ATOM 14314 O O . LYS A 1 1773 ? -40.384 33.813 -32.537 1.00 67.06 1773 LYS A O 1
ATOM 14319 N N . ASN A 1 1774 ? -38.998 35.252 -31.509 1.00 59.59 1774 ASN A N 1
ATOM 14320 C CA . ASN A 1 1774 ? -39.997 35.909 -30.650 1.00 59.59 1774 ASN A CA 1
ATOM 14321 C C . ASN A 1 1774 ? -40.444 37.282 -31.198 1.00 59.59 1774 ASN A C 1
ATOM 14323 O O . ASN A 1 1774 ? -40.183 38.321 -30.597 1.00 59.59 1774 ASN A O 1
ATOM 14327 N N . LEU A 1 1775 ? -41.146 37.303 -32.335 1.00 52.34 1775 LEU A N 1
ATOM 14328 C CA . LEU A 1 1775 ? -41.550 38.530 -33.053 1.00 52.34 1775 LEU A CA 1
ATOM 14329 C C . LEU A 1 1775 ? -42.747 39.307 -32.447 1.00 52.34 1775 LEU A C 1
ATOM 14331 O O . LEU A 1 1775 ? -43.554 39.883 -33.175 1.00 52.34 1775 LEU A O 1
ATOM 14335 N N . GLN A 1 1776 ? -42.862 39.380 -31.118 1.00 45.72 1776 GLN A N 1
ATOM 14336 C CA . GLN A 1 1776 ? -43.771 40.322 -30.449 1.00 45.72 1776 GLN A CA 1
ATOM 14337 C C . GLN A 1 1776 ? -42.973 41.446 -29.780 1.00 45.72 1776 GLN A C 1
ATOM 14339 O O . GLN A 1 1776 ? -42.610 41.353 -28.614 1.00 45.72 1776 GLN A O 1
ATOM 14344 N N . ASN A 1 1777 ? -42.775 42.529 -30.542 1.00 39.66 1777 ASN A N 1
ATOM 14345 C CA . ASN A 1 1777 ? -42.182 43.811 -30.137 1.00 39.66 1777 ASN A CA 1
ATOM 14346 C C . ASN A 1 1777 ? -40.714 43.765 -29.664 1.00 39.66 1777 ASN A C 1
ATOM 14348 O O . ASN A 1 1777 ? -40.466 43.534 -28.490 1.00 39.66 1777 ASN A O 1
ATOM 14352 N N . TRP A 1 1778 ? -39.771 44.118 -30.552 1.00 52.59 1778 TRP A N 1
ATOM 14353 C CA . TRP A 1 1778 ? -38.676 45.099 -30.346 1.00 52.59 1778 TRP A CA 1
ATOM 14354 C C . TRP A 1 1778 ? -37.814 45.212 -31.621 1.00 52.59 1778 TRP A C 1
ATOM 14356 O O . TRP A 1 1778 ? -37.792 44.306 -32.451 1.00 52.59 1778 TRP A O 1
ATOM 14366 N N . THR A 1 1779 ? -37.122 46.341 -31.812 1.00 60.72 1779 THR A N 1
ATOM 14367 C CA . THR A 1 1779 ? -36.201 46.539 -32.949 1.00 60.72 1779 THR A CA 1
ATOM 14368 C C . THR A 1 1779 ? -35.015 45.584 -32.857 1.00 60.72 1779 THR A C 1
ATOM 14370 O O . THR A 1 1779 ? -34.205 45.708 -31.937 1.00 60.72 1779 THR A O 1
ATOM 14373 N N . ILE A 1 1780 ? -34.883 44.685 -33.833 1.00 68.25 1780 ILE A N 1
ATOM 14374 C CA . ILE A 1 1780 ? -33.713 43.814 -33.980 1.00 68.25 1780 ILE A CA 1
ATOM 14375 C C . ILE A 1 1780 ? -32.495 44.691 -34.286 1.00 68.25 1780 ILE A C 1
ATOM 14377 O O . ILE A 1 1780 ? -32.520 45.472 -35.237 1.00 68.25 1780 ILE A O 1
ATOM 14381 N N . LYS A 1 1781 ? -31.446 44.550 -33.474 1.00 77.88 1781 LYS A N 1
ATOM 14382 C CA . LYS A 1 1781 ? -30.138 45.179 -33.672 1.00 77.88 1781 LYS A CA 1
ATOM 14383 C C . LYS A 1 1781 ? -29.023 44.155 -33.496 1.00 77.88 1781 LYS A C 1
ATOM 14385 O O . LYS A 1 1781 ? -29.216 43.149 -32.810 1.00 77.88 1781 LYS A O 1
ATOM 14390 N N . SER A 1 1782 ? -27.862 44.419 -34.082 1.00 84.56 1782 SER A N 1
ATOM 14391 C CA . SER A 1 1782 ? -26.656 43.617 -33.856 1.00 84.56 1782 SER A CA 1
ATOM 14392 C C . SER A 1 1782 ? -26.244 43.629 -32.369 1.00 84.56 1782 SER A C 1
ATOM 14394 O O . SER A 1 1782 ? -26.287 44.668 -31.710 1.00 84.56 1782 SER A O 1
ATOM 14396 N N . LYS A 1 1783 ? -25.837 42.468 -31.820 1.00 83.62 1783 LYS A N 1
ATOM 14397 C CA . LYS A 1 1783 ? -25.293 42.341 -30.443 1.00 83.62 1783 LYS A CA 1
ATOM 14398 C C . LYS A 1 1783 ? -23.978 43.118 -30.322 1.00 83.62 1783 LYS A C 1
ATOM 14400 O O . LYS A 1 1783 ? -23.676 43.686 -29.278 1.00 83.62 1783 LYS A O 1
ATOM 14405 N N . PHE A 1 1784 ? -23.194 43.110 -31.395 1.00 86.25 1784 PHE A N 1
ATOM 14406 C CA . PHE A 1 1784 ? -21.885 43.738 -31.490 1.00 86.25 1784 PHE A CA 1
ATOM 14407 C C . PHE A 1 1784 ? -21.689 44.244 -32.919 1.00 86.25 1784 PHE A C 1
ATOM 14409 O O . PHE A 1 1784 ? -21.993 43.525 -33.871 1.00 86.25 1784 PHE A O 1
ATOM 14416 N N . THR A 1 1785 ? -21.169 45.460 -33.065 1.00 87.06 1785 THR A N 1
ATOM 14417 C CA . THR A 1 1785 ? -20.722 46.042 -34.337 1.00 87.06 1785 THR A CA 1
ATOM 14418 C C . THR A 1 1785 ? -19.295 46.525 -34.146 1.00 87.06 1785 THR A C 1
ATOM 14420 O O . THR A 1 1785 ? -19.012 47.219 -33.169 1.00 87.06 1785 THR A O 1
ATOM 14423 N N . LYS A 1 1786 ? -18.423 46.250 -35.114 1.00 86.69 1786 LYS A N 1
ATOM 14424 C CA . LYS A 1 1786 ? -17.142 46.942 -35.241 1.00 86.69 1786 LYS A CA 1
ATOM 14425 C C . LYS A 1 1786 ? -16.898 47.298 -36.703 1.00 86.69 1786 LYS A C 1
ATOM 14427 O O . LYS A 1 1786 ? -17.196 46.490 -37.575 1.00 86.69 1786 LYS A O 1
ATOM 14432 N N . LYS A 1 1787 ? -16.367 48.497 -36.945 1.00 86.50 1787 LYS A N 1
ATOM 14433 C CA . LYS A 1 1787 ? -16.040 49.036 -38.268 1.00 86.50 1787 LYS A CA 1
ATOM 14434 C C . LYS A 1 1787 ? -14.559 49.412 -38.345 1.00 86.50 1787 LYS A C 1
ATOM 14436 O O . LYS A 1 1787 ? -14.001 49.878 -37.353 1.00 86.50 1787 LYS A O 1
ATOM 14441 N N . ASN A 1 1788 ? -13.956 49.194 -39.506 1.00 85.19 1788 ASN A N 1
ATOM 14442 C CA . ASN A 1 1788 ? -12.711 49.803 -39.951 1.00 85.19 1788 ASN A CA 1
ATOM 14443 C C . ASN A 1 1788 ? -13.073 50.797 -41.065 1.00 85.19 1788 ASN A C 1
ATOM 14445 O O . ASN A 1 1788 ? -13.720 50.406 -42.032 1.00 85.19 1788 ASN A O 1
ATOM 14449 N N . ASP A 1 1789 ? -12.741 52.078 -40.911 1.00 83.31 1789 ASP A N 1
ATOM 14450 C CA . ASP A 1 1789 ? -13.117 53.104 -41.895 1.00 83.31 1789 ASP A CA 1
ATOM 14451 C C . ASP A 1 1789 ? -12.185 53.121 -43.122 1.00 83.31 1789 ASP A C 1
ATOM 14453 O O . ASP A 1 1789 ? -12.595 53.583 -44.185 1.00 83.31 1789 ASP A O 1
ATOM 14457 N N . ASP A 1 1790 ? -10.970 52.573 -42.994 1.00 84.12 1790 ASP A N 1
ATOM 14458 C CA . ASP A 1 1790 ? -9.934 52.602 -44.037 1.00 84.12 1790 ASP A CA 1
ATOM 14459 C C . ASP A 1 1790 ? -9.911 51.340 -44.927 1.00 84.12 1790 ASP A C 1
ATOM 14461 O O . ASP A 1 1790 ? -9.211 51.312 -45.943 1.00 84.12 1790 ASP A O 1
ATOM 14465 N N . ALA A 1 1791 ? -10.645 50.277 -44.566 1.00 87.50 1791 ALA A N 1
ATOM 14466 C CA . ALA A 1 1791 ? -10.597 48.997 -45.275 1.00 87.50 1791 ALA A CA 1
ATOM 14467 C C . ALA A 1 1791 ? -11.909 48.201 -45.221 1.00 87.50 1791 ALA A C 1
ATOM 14469 O O . ALA A 1 1791 ? -12.522 48.037 -44.167 1.00 87.50 1791 ALA A O 1
ATOM 14470 N N . THR A 1 1792 ? -12.277 47.625 -46.366 1.00 90.81 1792 THR A N 1
ATOM 14471 C CA . THR A 1 1792 ? -13.441 46.743 -46.550 1.00 90.81 1792 THR A CA 1
ATOM 14472 C C . THR A 1 1792 ? -13.215 45.379 -45.875 1.00 90.81 1792 THR A C 1
ATOM 14474 O O . THR A 1 1792 ? -12.067 44.937 -45.767 1.00 90.81 1792 THR A O 1
ATOM 14477 N N . VAL A 1 1793 ? -14.267 44.693 -45.405 1.00 92.19 1793 VAL A N 1
ATOM 14478 C CA . VAL A 1 1793 ? -14.141 43.344 -44.812 1.00 92.19 1793 VAL A CA 1
ATOM 14479 C C . VAL A 1 1793 ? -14.281 42.289 -45.905 1.00 92.19 1793 VAL A C 1
ATOM 14481 O O . VAL A 1 1793 ? -15.383 42.055 -46.385 1.00 92.19 1793 VAL A O 1
ATOM 14484 N N . ASN A 1 1794 ? -13.199 41.593 -46.253 1.00 90.31 1794 ASN A N 1
ATOM 14485 C CA . ASN A 1 1794 ? -13.215 40.553 -47.287 1.00 90.31 1794 ASN A CA 1
ATOM 14486 C C . ASN A 1 1794 ? -13.890 39.254 -46.815 1.00 90.31 1794 ASN A C 1
ATOM 14488 O O . ASN A 1 1794 ? -14.588 38.607 -47.589 1.00 90.31 1794 ASN A O 1
ATOM 14492 N N . SER A 1 1795 ? -13.654 38.835 -45.565 1.00 91.19 1795 SER A N 1
ATOM 14493 C CA . SER A 1 1795 ? -14.210 37.585 -45.026 1.00 91.19 1795 SER A CA 1
ATOM 14494 C C . SER A 1 1795 ? -14.232 37.573 -43.494 1.00 91.19 1795 SER A C 1
ATOM 14496 O O . SER A 1 1795 ? -13.369 38.177 -42.847 1.00 91.19 1795 SER A O 1
ATOM 14498 N N . VAL A 1 1796 ? -15.217 36.875 -42.917 1.00 92.56 1796 VAL A N 1
ATOM 14499 C CA . VAL A 1 1796 ? -15.414 36.699 -41.467 1.00 92.56 1796 VAL A CA 1
ATOM 14500 C C . VAL A 1 1796 ? -15.729 35.249 -41.125 1.00 92.56 1796 VAL A C 1
ATOM 14502 O O . VAL A 1 1796 ? -16.445 34.585 -41.871 1.00 92.56 1796 VAL A O 1
ATOM 14505 N N . GLN A 1 1797 ? -15.232 34.762 -39.985 1.00 90.44 1797 GLN A N 1
ATOM 14506 C CA . GLN A 1 1797 ? -15.443 33.374 -39.565 1.00 90.44 1797 GLN A CA 1
ATOM 14507 C C . GLN A 1 1797 ? -15.233 33.177 -38.055 1.00 90.44 1797 GLN A C 1
ATOM 14509 O O . GLN A 1 1797 ? -14.322 33.757 -37.468 1.00 90.44 1797 GLN A O 1
ATOM 14514 N N . PHE A 1 1798 ? -16.032 32.320 -37.411 1.00 87.69 1798 PHE A N 1
ATOM 14515 C CA . PHE A 1 1798 ? -15.793 31.905 -36.020 1.00 87.69 1798 PHE A CA 1
ATOM 14516 C C . PHE A 1 1798 ? -14.592 30.951 -35.927 1.00 87.69 1798 PHE A C 1
ATOM 14518 O O . PHE A 1 1798 ? -14.465 30.040 -36.743 1.00 87.69 1798 PHE A O 1
ATOM 14525 N N . VAL A 1 1799 ? -13.712 31.148 -34.940 1.00 79.88 1799 VAL A N 1
ATOM 14526 C CA . VAL A 1 1799 ? -12.435 30.408 -34.824 1.00 79.88 1799 VAL A CA 1
ATOM 14527 C C . VAL A 1 1799 ? -12.435 29.374 -33.697 1.00 79.88 1799 VAL A C 1
ATOM 14529 O O . VAL A 1 1799 ? -11.640 28.432 -33.704 1.00 79.88 1799 VAL A O 1
ATOM 14532 N N . THR A 1 1800 ? -13.316 29.531 -32.713 1.00 71.19 1800 THR A N 1
ATOM 14533 C CA . THR A 1 1800 ? -13.458 28.607 -31.584 1.00 71.19 1800 THR A CA 1
ATOM 14534 C C . THR A 1 1800 ? -14.870 28.026 -31.555 1.00 71.19 1800 THR A C 1
ATOM 14536 O O . THR A 1 1800 ? -15.808 28.601 -32.100 1.00 71.19 1800 THR A O 1
ATOM 14539 N N . ASN A 1 1801 ? -15.009 26.833 -30.971 1.00 67.00 1801 ASN A N 1
ATOM 14540 C CA . ASN A 1 1801 ? -16.293 26.125 -30.905 1.00 67.00 1801 ASN A CA 1
ATOM 14541 C C . ASN A 1 1801 ? -17.127 26.553 -29.682 1.00 67.00 1801 ASN A C 1
ATOM 14543 O O . ASN A 1 1801 ? -18.331 26.305 -29.643 1.00 67.00 1801 ASN A O 1
ATOM 14547 N N . ASN A 1 1802 ? -16.460 27.136 -28.678 1.00 62.12 1802 ASN A N 1
ATOM 14548 C CA . ASN A 1 1802 ? -16.995 27.363 -27.336 1.00 62.12 1802 ASN A CA 1
ATOM 14549 C C . ASN A 1 1802 ? -17.176 28.860 -27.017 1.00 62.12 1802 ASN A C 1
ATOM 14551 O O . ASN A 1 1802 ? -18.043 29.199 -26.216 1.00 62.12 1802 ASN A O 1
ATOM 14555 N N . ASN A 1 1803 ? -16.396 29.748 -27.649 1.00 67.94 1803 ASN A N 1
ATOM 14556 C CA . ASN A 1 1803 ? -16.427 31.196 -27.420 1.00 67.94 1803 ASN A CA 1
ATOM 14557 C C . ASN A 1 1803 ? -16.800 31.914 -28.727 1.00 67.94 1803 ASN A C 1
ATOM 14559 O O . ASN A 1 1803 ? -16.518 31.428 -29.818 1.00 67.94 1803 ASN A O 1
ATOM 14563 N N . CYS A 1 1804 ? -17.360 33.123 -28.651 1.00 71.69 1804 CYS A N 1
ATOM 14564 C CA . CYS A 1 1804 ? -17.718 33.906 -29.842 1.00 71.69 1804 CYS A CA 1
ATOM 14565 C C . CYS A 1 1804 ? -16.509 34.593 -30.522 1.00 71.69 1804 CYS A C 1
ATOM 14567 O O . CYS A 1 1804 ? -16.645 35.687 -31.065 1.00 71.69 1804 CYS A O 1
ATOM 14569 N N . THR A 1 1805 ? -15.327 33.967 -30.505 1.00 83.56 1805 THR A N 1
ATOM 14570 C CA . THR A 1 1805 ? -14.095 34.508 -31.096 1.00 83.56 1805 THR A CA 1
ATOM 14571 C C . THR A 1 1805 ? -14.154 34.448 -32.627 1.00 83.56 1805 THR A C 1
ATOM 14573 O O . THR A 1 1805 ? -14.308 33.370 -33.205 1.00 83.56 1805 THR A O 1
ATOM 14576 N N . ILE A 1 1806 ? -14.000 35.592 -33.294 1.00 87.38 1806 ILE A N 1
ATOM 14577 C CA . ILE A 1 1806 ? -14.172 35.761 -34.746 1.00 87.38 1806 ILE A CA 1
ATOM 14578 C C . ILE A 1 1806 ? -12.863 36.226 -35.390 1.00 87.38 1806 ILE A C 1
ATOM 14580 O O . ILE A 1 1806 ? -12.244 37.177 -34.926 1.00 87.38 1806 ILE A O 1
ATOM 14584 N N . GLY A 1 1807 ? -12.454 35.588 -36.484 1.00 88.75 1807 GLY A N 1
ATOM 14585 C CA . GLY A 1 1807 ? -11.441 36.096 -37.405 1.00 88.75 1807 GLY A CA 1
ATOM 14586 C C . GLY A 1 1807 ? -12.086 36.992 -38.463 1.00 88.75 1807 GLY A C 1
ATOM 14587 O O . GLY A 1 1807 ? -13.134 36.650 -39.007 1.00 88.75 1807 GLY A O 1
ATOM 14588 N N . VAL A 1 1808 ? -11.462 38.135 -38.740 1.00 91.94 1808 VAL A N 1
ATOM 14589 C CA . VAL A 1 1808 ? -11.912 39.155 -39.697 1.00 91.94 1808 VAL A CA 1
ATOM 14590 C C . VAL A 1 1808 ? -10.729 39.540 -40.578 1.00 91.94 1808 VAL A C 1
ATOM 14592 O O . VAL A 1 1808 ? -9.715 40.012 -40.063 1.00 91.94 1808 VAL A O 1
ATOM 14595 N N . ALA A 1 1809 ? -10.841 39.339 -41.889 1.00 91.56 1809 ALA A N 1
ATOM 14596 C CA . ALA A 1 1809 ? -9.852 39.810 -42.856 1.00 91.56 1809 ALA A CA 1
ATOM 14597 C C . ALA A 1 1809 ? -10.338 41.086 -43.538 1.00 91.56 1809 ALA A C 1
ATOM 14599 O O . ALA A 1 1809 ? -11.446 41.121 -44.073 1.00 91.56 1809 ALA A O 1
ATOM 14600 N N . TYR A 1 1810 ? -9.474 42.094 -43.570 1.00 91.88 1810 TYR A N 1
ATOM 14601 C CA . TYR A 1 1810 ? -9.709 43.362 -44.246 1.00 91.88 1810 TYR A CA 1
ATOM 14602 C C . TYR A 1 1810 ? -8.882 43.473 -45.540 1.00 91.88 1810 TYR A C 1
ATOM 14604 O O . TYR A 1 1810 ? -7.844 42.821 -45.706 1.00 91.88 1810 TYR A O 1
ATOM 14612 N N . SER A 1 1811 ? -9.338 44.313 -46.471 1.00 88.88 1811 SER A N 1
ATOM 14613 C CA . SER A 1 1811 ? -8.702 44.521 -47.781 1.00 88.88 1811 SER A CA 1
ATOM 14614 C C . SER A 1 1811 ? -7.324 45.194 -47.734 1.00 88.88 1811 SER A C 1
ATOM 14616 O O . SER A 1 1811 ? -6.577 45.102 -48.707 1.00 88.88 1811 SER A O 1
ATOM 14618 N N . ASP A 1 1812 ? -6.983 45.847 -46.622 1.00 86.44 1812 ASP A N 1
ATOM 14619 C CA . ASP A 1 1812 ? -5.675 46.458 -46.332 1.00 86.44 1812 ASP A CA 1
ATOM 14620 C C . ASP A 1 1812 ? -4.601 45.442 -45.898 1.00 86.44 1812 ASP A C 1
ATOM 14622 O O . ASP A 1 1812 ? -3.461 45.823 -45.647 1.00 86.44 1812 ASP A O 1
ATOM 14626 N N . GLY A 1 1813 ? -4.952 44.157 -45.785 1.00 81.38 1813 GLY A N 1
ATOM 14627 C CA . GLY A 1 1813 ? -4.059 43.110 -45.295 1.00 81.38 1813 GLY A CA 1
ATOM 14628 C C . GLY A 1 1813 ? -4.136 42.840 -43.796 1.00 81.38 1813 GLY A C 1
ATOM 14629 O O . GLY A 1 1813 ? -3.434 41.953 -43.312 1.00 81.38 1813 GLY A O 1
ATOM 14630 N N . LEU A 1 1814 ? -4.982 43.538 -43.039 1.00 85.00 1814 LEU A N 1
ATOM 14631 C CA . LEU A 1 1814 ? -5.169 43.252 -41.624 1.00 85.00 1814 LEU A CA 1
ATOM 14632 C C . LEU A 1 1814 ? -5.991 41.965 -41.444 1.00 85.00 1814 LEU A C 1
ATOM 14634 O O . LEU A 1 1814 ? -7.153 41.891 -41.840 1.00 85.00 1814 LEU A O 1
ATOM 14638 N N . LEU A 1 1815 ? -5.414 40.957 -40.784 1.00 88.56 1815 LEU A N 1
ATOM 14639 C CA . LEU A 1 1815 ? -6.176 39.854 -40.194 1.00 88.56 1815 LEU A CA 1
ATOM 14640 C C . LEU A 1 1815 ? -6.334 40.131 -38.698 1.00 88.56 1815 LEU A C 1
ATOM 14642 O O . LEU A 1 1815 ? -5.351 40.206 -37.962 1.00 88.56 1815 LEU A O 1
ATOM 14646 N N . GLN A 1 1816 ? -7.568 40.292 -38.238 1.00 88.19 1816 GLN A N 1
ATOM 14647 C CA . GLN A 1 1816 ? -7.878 40.623 -36.855 1.00 88.19 1816 GLN A CA 1
ATOM 14648 C C . GLN A 1 1816 ? -8.752 39.546 -36.228 1.00 88.19 1816 GLN A C 1
ATOM 14650 O O . GLN A 1 1816 ? -9.818 39.218 -36.736 1.00 88.19 1816 GLN A O 1
ATOM 14655 N N . VAL A 1 1817 ? -8.315 39.027 -35.087 1.00 87.44 1817 VAL A N 1
ATOM 14656 C CA . VAL A 1 1817 ? -9.121 38.158 -34.233 1.00 87.44 1817 VAL A CA 1
ATOM 14657 C C . VAL A 1 1817 ? -9.802 39.030 -33.192 1.00 87.44 1817 VAL A C 1
ATOM 14659 O O . VAL A 1 1817 ? -9.125 39.748 -32.455 1.00 87.44 1817 VAL A O 1
ATOM 14662 N N . VAL A 1 1818 ? -11.128 38.979 -33.143 1.00 86.62 1818 VAL A N 1
ATOM 14663 C CA . VAL A 1 1818 ? -11.951 39.721 -32.193 1.00 86.62 1818 VAL A CA 1
ATOM 14664 C C . VAL A 1 1818 ? -12.644 38.755 -31.244 1.00 86.62 1818 VAL A C 1
ATOM 14666 O O . VAL A 1 1818 ? -13.323 37.829 -31.681 1.00 86.62 1818 VAL A O 1
ATOM 14669 N N . ASP A 1 1819 ? -12.482 38.987 -29.948 1.00 83.56 1819 ASP A N 1
ATOM 14670 C CA . ASP A 1 1819 ? -13.265 38.340 -28.901 1.00 83.56 1819 ASP A CA 1
ATOM 14671 C C . ASP A 1 1819 ? -14.238 39.382 -28.319 1.00 83.56 1819 ASP A C 1
ATOM 14673 O O . ASP A 1 1819 ? -13.795 40.301 -27.622 1.00 83.56 1819 ASP A O 1
ATOM 14677 N N . PRO A 1 1820 ? -15.542 39.312 -28.652 1.00 74.56 1820 PRO A N 1
ATOM 14678 C CA . PRO A 1 1820 ? -16.516 40.341 -28.292 1.00 74.56 1820 PRO A CA 1
ATOM 14679 C C . PRO A 1 1820 ? -16.819 40.392 -26.790 1.00 74.56 1820 PRO A C 1
ATOM 14681 O O . PRO A 1 1820 ? -17.368 41.392 -26.334 1.00 74.56 1820 PRO A O 1
ATOM 14684 N N . ASP A 1 1821 ? -16.474 39.344 -26.034 1.00 71.56 1821 ASP A N 1
ATOM 14685 C CA . ASP A 1 1821 ? -16.769 39.232 -24.604 1.00 71.56 1821 ASP A CA 1
ATOM 14686 C C . ASP A 1 1821 ? -15.494 39.453 -23.725 1.00 71.56 1821 ASP A C 1
ATOM 14688 O O . ASP A 1 1821 ? -15.549 39.327 -22.502 1.00 71.56 1821 ASP A O 1
ATOM 14692 N N . SER A 1 1822 ? -14.341 39.832 -24.314 1.00 68.69 1822 SER A N 1
ATOM 14693 C CA . SER A 1 1822 ? -13.038 40.011 -23.626 1.00 68.69 1822 SER A CA 1
ATOM 14694 C C . SER A 1 1822 ? -12.620 41.476 -23.383 1.00 68.69 1822 SER A C 1
ATOM 14696 O O . SER A 1 1822 ? -12.791 42.342 -24.241 1.00 68.69 1822 SER A O 1
ATOM 14698 N N . ARG A 1 1823 ? -11.949 41.754 -22.245 1.00 56.47 1823 ARG A N 1
ATOM 14699 C CA . ARG A 1 1823 ? -11.359 43.079 -21.907 1.00 56.47 1823 ARG A CA 1
ATOM 14700 C C . ARG A 1 1823 ? -10.209 43.510 -22.837 1.00 56.47 1823 ARG A C 1
ATOM 14702 O O . ARG A 1 1823 ? -9.906 44.700 -22.921 1.00 56.47 1823 ARG A O 1
ATOM 14709 N N . HIS A 1 1824 ? -9.577 42.575 -23.548 1.00 56.38 1824 HIS A N 1
ATOM 14710 C CA . HIS A 1 1824 ? -8.606 42.863 -24.612 1.00 56.38 1824 HIS A CA 1
ATOM 14711 C C . HIS A 1 1824 ? -9.149 42.314 -25.937 1.00 56.38 1824 HIS A C 1
ATOM 14713 O O . HIS A 1 1824 ? -8.683 41.282 -26.420 1.00 56.38 1824 HIS A O 1
ATOM 14719 N N . PRO A 1 1825 ? -10.162 42.979 -26.523 1.00 59.81 1825 PRO A N 1
ATOM 14720 C CA . PRO A 1 1825 ? -11.076 42.349 -27.470 1.00 59.81 1825 PRO A CA 1
ATOM 14721 C C . PRO A 1 1825 ? -10.467 42.063 -28.843 1.00 59.81 1825 PRO A C 1
ATOM 14723 O O . PRO A 1 1825 ? -11.162 41.530 -29.695 1.00 59.81 1825 PRO A O 1
ATOM 14726 N N . THR A 1 1826 ? -9.226 42.467 -29.131 1.00 67.38 1826 THR A N 1
ATOM 14727 C CA . THR A 1 1826 ? -8.686 42.472 -30.500 1.00 67.38 1826 THR A CA 1
ATOM 14728 C C . THR A 1 1826 ? -7.215 42.080 -30.548 1.00 67.38 1826 THR A C 1
ATOM 14730 O O . THR A 1 1826 ? -6.367 42.777 -29.988 1.00 67.38 1826 THR A O 1
ATOM 14733 N N . ARG A 1 1827 ? -6.893 41.031 -31.307 1.00 77.19 1827 ARG A N 1
ATOM 14734 C CA . ARG A 1 1827 ? -5.525 40.618 -31.633 1.00 77.19 1827 ARG A CA 1
ATOM 14735 C C . ARG A 1 1827 ? -5.287 40.741 -33.135 1.00 77.19 1827 ARG A C 1
ATOM 14737 O O . ARG A 1 1827 ? -5.988 40.121 -33.927 1.00 77.19 1827 ARG A O 1
ATOM 14744 N N . ASN A 1 1828 ? -4.272 41.506 -33.521 1.00 81.88 1828 ASN A N 1
ATOM 14745 C CA . ASN A 1 1828 ? -3.895 41.686 -34.923 1.00 81.88 1828 ASN A CA 1
ATOM 14746 C C . ASN A 1 1828 ? -2.823 40.657 -35.315 1.00 81.88 1828 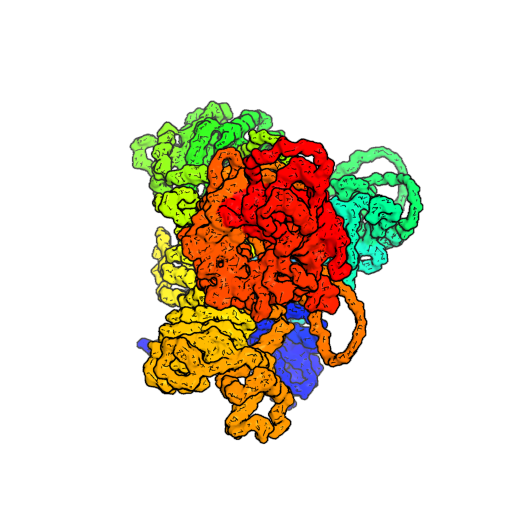ASN A C 1
ATOM 14748 O O . ASN A 1 1828 ? -1.831 40.489 -34.604 1.00 81.88 1828 ASN A O 1
ATOM 14752 N N . ILE A 1 1829 ? -3.014 39.992 -36.450 1.00 79.38 1829 ILE A N 1
ATOM 14753 C CA . ILE A 1 1829 ? -2.100 39.012 -37.043 1.00 79.38 1829 ILE A CA 1
ATOM 14754 C C . ILE A 1 1829 ? -1.436 39.654 -38.262 1.00 79.38 1829 ILE A C 1
ATOM 14756 O O . ILE A 1 1829 ? -2.106 40.293 -39.073 1.00 79.38 1829 ILE A O 1
ATOM 14760 N N . LYS A 1 1830 ? -0.114 39.490 -38.389 1.00 73.81 1830 LYS A N 1
ATOM 14761 C CA . LYS A 1 1830 ? 0.658 39.988 -39.533 1.00 73.81 1830 LYS A CA 1
ATOM 14762 C C . LYS A 1 1830 ? 1.044 38.835 -40.456 1.00 73.81 1830 LYS A C 1
ATOM 14764 O O . LYS A 1 1830 ? 1.567 37.827 -39.990 1.00 73.81 1830 LYS A O 1
ATOM 14769 N N . TYR A 1 1831 ? 0.841 39.028 -41.754 1.00 81.31 1831 TYR A N 1
ATOM 14770 C CA . TYR A 1 1831 ? 1.337 38.165 -42.826 1.00 81.31 1831 TYR A CA 1
ATOM 14771 C C . TYR A 1 1831 ? 1.942 39.022 -43.947 1.00 81.31 1831 TYR A C 1
ATOM 14773 O O . TYR A 1 1831 ? 1.884 40.253 -43.898 1.00 81.31 1831 TYR A O 1
ATOM 14781 N N . ASP A 1 1832 ? 2.568 38.374 -44.926 1.00 77.31 1832 ASP A N 1
ATOM 14782 C CA . ASP A 1 1832 ? 3.255 39.033 -46.038 1.00 77.31 1832 ASP A CA 1
ATOM 14783 C C . ASP A 1 1832 ? 2.255 39.563 -47.080 1.00 77.31 1832 ASP A C 1
ATOM 14785 O O . ASP A 1 1832 ? 1.949 38.914 -48.080 1.00 77.31 1832 ASP A O 1
ATOM 14789 N N . LEU A 1 1833 ? 1.709 40.751 -46.817 1.00 80.00 1833 LEU A N 1
ATOM 14790 C CA . LEU A 1 1833 ? 0.764 41.413 -47.713 1.00 80.00 1833 LEU A CA 1
ATOM 14791 C C . LEU A 1 1833 ? 1.381 41.742 -49.083 1.00 80.00 1833 LEU A C 1
ATOM 14793 O O . LEU A 1 1833 ? 0.681 41.633 -50.091 1.00 80.00 1833 LEU A O 1
ATOM 14797 N N . GLU A 1 1834 ? 2.659 42.132 -49.131 1.00 79.88 1834 GLU A N 1
ATOM 14798 C CA . GLU A 1 1834 ? 3.329 42.553 -50.370 1.00 79.88 1834 GLU A CA 1
ATOM 14799 C C . GLU A 1 1834 ? 3.389 41.399 -51.380 1.00 79.88 1834 GLU A C 1
ATOM 14801 O O . GLU A 1 1834 ? 2.992 41.568 -52.536 1.00 79.88 1834 GLU A O 1
ATOM 14806 N N . ASN A 1 1835 ? 3.797 40.204 -50.936 1.00 78.56 1835 ASN A N 1
ATOM 14807 C CA . ASN A 1 1835 ? 3.934 39.043 -51.821 1.00 78.56 1835 ASN A CA 1
ATOM 14808 C C . ASN A 1 1835 ? 2.682 38.158 -51.912 1.00 78.56 1835 ASN A C 1
ATOM 14810 O O . ASN A 1 1835 ? 2.599 37.341 -52.823 1.00 78.56 1835 ASN A O 1
ATOM 14814 N N . GLN A 1 1836 ? 1.709 38.278 -51.001 1.00 82.44 1836 GLN A N 1
ATOM 14815 C CA . GLN A 1 1836 ? 0.532 37.394 -50.995 1.00 82.44 1836 GLN A CA 1
ATOM 14816 C C . GLN A 1 1836 ? -0.784 38.104 -51.347 1.00 82.44 1836 GLN A C 1
ATOM 14818 O O . GLN A 1 1836 ? -1.733 37.443 -51.781 1.00 82.44 1836 GLN A O 1
ATOM 14823 N N . GLY A 1 1837 ? -0.861 39.432 -51.205 1.00 84.19 1837 GLY A N 1
ATOM 14824 C CA . GLY A 1 1837 ? -2.113 40.192 -51.296 1.00 84.19 1837 GLY A CA 1
ATOM 14825 C C . GLY A 1 1837 ? -3.106 39.866 -50.165 1.00 84.19 1837 GLY A C 1
ATOM 14826 O O . GLY A 1 1837 ? -2.846 38.985 -49.348 1.00 84.19 1837 GLY A O 1
ATOM 14827 N N . PRO A 1 1838 ? -4.256 40.559 -50.091 1.00 88.06 1838 PRO A N 1
ATOM 14828 C CA . PRO A 1 1838 ? -5.204 40.383 -48.992 1.00 88.06 1838 PRO A CA 1
ATOM 14829 C C . PRO A 1 1838 ? -5.878 39.002 -49.014 1.00 88.06 1838 PRO A C 1
ATOM 14831 O O . PRO A 1 1838 ? -6.045 38.395 -50.076 1.00 88.06 1838 PRO A O 1
ATOM 14834 N N . ILE A 1 1839 ? -6.296 38.517 -47.843 1.00 89.62 1839 ILE A N 1
ATOM 14835 C CA . ILE A 1 1839 ? -7.098 37.290 -47.689 1.00 89.62 1839 ILE A CA 1
ATOM 14836 C C . ILE A 1 1839 ? -8.451 37.449 -48.402 1.00 89.62 1839 ILE A C 1
ATOM 14838 O O . ILE A 1 1839 ? -9.118 38.468 -48.232 1.00 89.62 1839 ILE A O 1
ATOM 14842 N N . LEU A 1 1840 ? -8.845 36.447 -49.194 1.00 87.75 1840 LEU A N 1
ATOM 14843 C CA . LEU A 1 1840 ? -10.120 36.384 -49.921 1.00 87.75 1840 LEU A CA 1
ATOM 14844 C C . LEU A 1 1840 ? -11.177 35.557 -49.179 1.00 87.75 1840 LEU A C 1
ATOM 14846 O O . LEU A 1 1840 ? -12.324 35.974 -49.078 1.00 87.75 1840 LEU A O 1
ATOM 14850 N N . ASP A 1 1841 ? -10.795 34.389 -48.661 1.00 88.69 1841 ASP A N 1
ATOM 14851 C CA . ASP A 1 1841 ? -11.707 33.437 -48.018 1.00 88.69 1841 ASP A CA 1
ATOM 14852 C C . ASP A 1 1841 ? -10.999 32.744 -46.846 1.00 88.69 1841 ASP A C 1
ATOM 14854 O O . ASP A 1 1841 ? -9.775 32.562 -46.876 1.00 88.69 1841 ASP A O 1
ATOM 14858 N N . MET A 1 1842 ? -11.750 32.373 -45.806 1.00 90.69 1842 MET A N 1
ATOM 14859 C CA . MET A 1 1842 ? -11.197 31.745 -44.603 1.00 90.69 1842 MET A CA 1
ATOM 14860 C C . MET A 1 1842 ? -12.138 30.721 -43.962 1.00 90.69 1842 MET A C 1
ATOM 14862 O O . MET A 1 1842 ? -13.359 30.855 -44.005 1.00 90.69 1842 MET A O 1
ATOM 14866 N N . TYR A 1 1843 ? -11.551 29.726 -43.297 1.00 88.00 1843 TYR A N 1
ATOM 14867 C CA . TYR A 1 1843 ? -12.245 28.775 -42.433 1.00 88.00 1843 TYR A CA 1
ATOM 14868 C C . TYR A 1 1843 ? -11.559 28.711 -41.068 1.00 88.00 1843 TYR A C 1
ATOM 14870 O O . TYR A 1 1843 ? -10.334 28.661 -40.978 1.00 88.00 1843 TYR A O 1
ATOM 14878 N N . GLY A 1 1844 ? -12.350 28.714 -40.001 1.00 83.19 1844 GLY A N 1
ATOM 14879 C CA . GLY A 1 1844 ? -11.888 28.779 -38.622 1.00 83.19 1844 GLY A CA 1
ATOM 14880 C C . GLY A 1 1844 ? -12.400 27.581 -37.840 1.00 83.19 1844 GLY A C 1
ATOM 14881 O O . GLY A 1 1844 ? -13.584 27.250 -37.920 1.00 83.19 1844 GLY A O 1
ATOM 14882 N N . SER A 1 1845 ? -11.512 26.927 -37.095 1.00 77.38 1845 SER A N 1
ATOM 14883 C CA . SER A 1 1845 ? -11.886 25.872 -36.155 1.00 77.38 1845 SER A CA 1
ATOM 14884 C C . SER A 1 1845 ? -10.812 25.659 -35.093 1.00 77.38 1845 SER A C 1
ATOM 14886 O O . SER A 1 1845 ? -9.622 25.741 -35.382 1.00 77.38 1845 SER A O 1
ATOM 14888 N N . ASN A 1 1846 ? -11.220 25.350 -33.859 1.00 73.56 1846 ASN A N 1
ATOM 14889 C CA . ASN A 1 1846 ? -10.331 24.909 -32.775 1.00 73.56 1846 ASN A CA 1
ATOM 14890 C C . ASN A 1 1846 ? -9.091 25.801 -32.503 1.00 73.56 1846 ASN A C 1
ATOM 14892 O O . ASN A 1 1846 ? -8.040 25.287 -32.116 1.00 73.56 1846 ASN A O 1
ATOM 14896 N N . ASN A 1 1847 ? -9.216 27.131 -32.628 1.00 76.62 1847 ASN A N 1
ATOM 14897 C CA . ASN A 1 1847 ? -8.118 28.120 -32.549 1.00 76.62 1847 ASN A CA 1
ATOM 14898 C C . ASN A 1 1847 ? -7.167 28.147 -33.765 1.00 76.62 1847 ASN A C 1
ATOM 14900 O O . ASN A 1 1847 ? -6.058 28.667 -33.660 1.00 76.62 1847 ASN A O 1
ATOM 14904 N N . ILE A 1 1848 ? -7.583 27.620 -34.915 1.00 80.75 1848 ILE A N 1
ATOM 14905 C CA . ILE A 1 1848 ? -6.828 27.628 -36.173 1.00 80.75 1848 ILE A CA 1
ATOM 14906 C C . ILE A 1 1848 ? -7.656 28.340 -37.252 1.00 80.75 1848 ILE A C 1
ATOM 14908 O O . ILE A 1 1848 ? -8.853 28.087 -37.375 1.00 80.75 1848 ILE A O 1
ATOM 14912 N N . ILE A 1 1849 ? -7.023 29.211 -38.045 1.00 86.62 1849 ILE A N 1
ATOM 14913 C CA . ILE A 1 1849 ? -7.621 29.845 -39.232 1.00 86.62 1849 ILE A CA 1
ATOM 14914 C C . ILE A 1 1849 ? -6.869 29.384 -40.482 1.00 86.62 1849 ILE A C 1
ATOM 14916 O O . ILE A 1 1849 ? -5.687 29.683 -40.641 1.00 86.62 1849 ILE A O 1
ATOM 14920 N N . TYR A 1 1850 ? -7.566 28.703 -41.384 1.00 87.06 1850 TYR A N 1
ATOM 14921 C CA . TYR A 1 1850 ? -7.138 28.425 -42.753 1.00 87.06 1850 TYR A CA 1
ATOM 14922 C C . TYR A 1 1850 ? -7.567 29.602 -43.632 1.00 87.06 1850 TYR A C 1
ATOM 14924 O O . TYR A 1 1850 ? -8.725 30.010 -43.560 1.00 87.06 1850 TYR A O 1
ATOM 14932 N N . ALA A 1 1851 ? -6.673 30.162 -44.447 1.00 88.38 1851 ALA A N 1
ATOM 14933 C CA . ALA A 1 1851 ? -6.984 31.334 -45.268 1.00 88.38 1851 ALA A CA 1
ATOM 14934 C C . ALA A 1 1851 ? -6.325 31.272 -46.651 1.00 88.38 1851 ALA A C 1
ATOM 14936 O O . ALA A 1 1851 ? -5.149 30.923 -46.758 1.00 88.38 1851 ALA A O 1
ATOM 14937 N N . ILE A 1 1852 ? -7.062 31.672 -47.691 1.00 88.44 1852 ILE A N 1
ATOM 14938 C CA . ILE A 1 1852 ? -6.529 31.895 -49.044 1.00 88.44 1852 ILE A CA 1
ATOM 14939 C C . ILE A 1 1852 ? -6.306 33.388 -49.263 1.00 88.44 1852 ILE A C 1
ATOM 14941 O O . ILE A 1 1852 ? -7.183 34.194 -48.954 1.00 88.44 1852 ILE A O 1
ATOM 14945 N N . THR A 1 1853 ? -5.171 33.761 -49.850 1.00 87.81 1853 THR A N 1
ATOM 14946 C CA . THR A 1 1853 ? -4.886 35.139 -50.273 1.00 87.81 1853 THR A CA 1
ATOM 14947 C C . THR A 1 1853 ? -5.144 35.377 -51.759 1.00 87.81 1853 THR A C 1
ATOM 14949 O O . THR A 1 1853 ? -5.228 34.446 -52.559 1.00 87.81 1853 THR A O 1
ATOM 14952 N N . LYS A 1 1854 ? -5.213 36.652 -52.155 1.00 83.56 1854 LYS A N 1
ATOM 14953 C CA . LYS A 1 1854 ? -5.436 37.087 -53.541 1.00 83.56 1854 LYS A CA 1
ATOM 14954 C C . LYS A 1 1854 ? -4.410 36.540 -54.543 1.00 83.56 1854 LYS A C 1
ATOM 14956 O O . LYS A 1 1854 ? -4.756 36.341 -55.703 1.00 83.56 1854 LYS A O 1
ATOM 14961 N N . GLN A 1 1855 ? -3.176 36.273 -54.111 1.00 83.06 1855 GLN A N 1
ATOM 14962 C CA . GLN A 1 1855 ? -2.135 35.637 -54.931 1.00 83.06 1855 GLN A CA 1
ATOM 14963 C C . GLN A 1 1855 ? -2.099 34.100 -54.783 1.00 83.06 1855 GLN A C 1
ATOM 14965 O O . GLN A 1 1855 ? -1.108 33.468 -55.126 1.00 83.06 1855 GLN A O 1
ATOM 14970 N N . SER A 1 1856 ? -3.189 33.482 -54.309 1.00 82.81 1856 SER A N 1
ATOM 14971 C CA . SER A 1 1856 ? -3.367 32.020 -54.203 1.00 82.81 1856 SER A CA 1
ATOM 14972 C C . SER A 1 1856 ? -2.402 31.309 -53.243 1.00 82.81 1856 SER A C 1
ATOM 14974 O O . SER A 1 1856 ? -2.120 30.118 -53.399 1.00 82.81 1856 SER A O 1
ATOM 14976 N N . TYR A 1 1857 ? -1.928 32.017 -52.214 1.00 82.94 1857 TYR A N 1
ATOM 14977 C CA . TYR A 1 1857 ? -1.229 31.403 -51.085 1.00 82.94 1857 TYR A CA 1
ATOM 14978 C C . TYR A 1 1857 ? -2.240 30.877 -50.070 1.00 82.94 1857 TYR A C 1
ATOM 14980 O O . TYR A 1 1857 ? -3.234 31.540 -49.768 1.00 82.94 1857 TYR A O 1
ATOM 14988 N N . ILE A 1 1858 ? -1.958 29.699 -49.518 1.00 85.00 1858 ILE A N 1
ATOM 14989 C CA . ILE A 1 1858 ? -2.755 29.083 -48.460 1.00 85.00 1858 ILE A CA 1
ATOM 14990 C C . ILE A 1 1858 ? -1.972 29.178 -47.145 1.00 85.00 1858 ILE A C 1
ATOM 14992 O O . ILE A 1 1858 ? -0.903 28.580 -46.984 1.00 85.00 1858 ILE A O 1
ATOM 14996 N N . ASN A 1 1859 ? -2.528 29.927 -46.196 1.00 84.69 1859 ASN A N 1
ATOM 14997 C CA . ASN A 1 1859 ? -1.979 30.156 -44.862 1.00 84.69 1859 ASN A CA 1
ATOM 14998 C C . ASN A 1 1859 ? -2.742 29.361 -43.798 1.00 84.69 1859 ASN A C 1
ATOM 15000 O O . ASN A 1 1859 ? -3.943 29.118 -43.937 1.00 84.69 1859 ASN A O 1
ATOM 15004 N N . ILE A 1 1860 ? -2.048 29.004 -42.712 1.00 83.88 1860 ILE A N 1
ATOM 15005 C CA . ILE A 1 1860 ? -2.665 28.430 -41.510 1.00 83.88 1860 ILE A CA 1
ATOM 15006 C C . ILE A 1 1860 ? -2.159 29.200 -40.289 1.00 83.88 1860 ILE A C 1
ATOM 15008 O O . ILE A 1 1860 ? -1.001 29.072 -39.892 1.00 83.88 1860 ILE A O 1
ATOM 15012 N N . PHE A 1 1861 ? -3.045 29.974 -39.670 1.00 82.31 1861 PHE A N 1
ATOM 15013 C CA . PHE A 1 1861 ? -2.761 30.762 -38.476 1.00 82.31 1861 PHE A CA 1
ATOM 15014 C C . PHE A 1 1861 ? -3.207 30.004 -37.221 1.00 82.31 1861 PHE A C 1
ATOM 15016 O O . PHE A 1 1861 ? -4.403 29.832 -36.994 1.00 82.31 1861 PHE A O 1
ATOM 15023 N N . ASP A 1 1862 ? -2.259 29.569 -36.388 1.00 78.56 1862 ASP A N 1
ATOM 15024 C CA . ASP A 1 1862 ? -2.550 28.994 -35.067 1.00 78.56 1862 ASP A CA 1
ATOM 15025 C C . ASP A 1 1862 ? -2.604 30.106 -34.010 1.00 78.56 1862 ASP A C 1
ATOM 15027 O O . ASP A 1 1862 ? -1.591 30.733 -33.686 1.00 78.56 1862 ASP A O 1
ATOM 15031 N N . LEU A 1 1863 ? -3.791 30.352 -33.453 1.00 74.94 1863 LEU A N 1
ATOM 15032 C CA . LEU A 1 1863 ? -4.008 31.412 -32.471 1.00 74.94 1863 LEU A CA 1
ATOM 15033 C C . LEU A 1 1863 ? -3.393 31.101 -31.099 1.00 74.94 1863 LEU A C 1
ATOM 15035 O O . LEU A 1 1863 ? -3.254 32.011 -30.282 1.00 74.94 1863 LEU A O 1
ATOM 15039 N N . ARG A 1 1864 ? -2.994 29.853 -30.828 1.00 70.69 1864 ARG A N 1
ATOM 15040 C CA . ARG A 1 1864 ? -2.409 29.446 -29.538 1.00 70.69 1864 ARG A CA 1
ATOM 15041 C C . ARG A 1 1864 ? -0.942 29.854 -29.405 1.00 70.69 1864 ARG A C 1
ATOM 15043 O O . ARG A 1 1864 ? -0.433 29.963 -28.294 1.00 70.69 1864 ARG A O 1
ATOM 15050 N N . ALA A 1 1865 ? -0.247 30.098 -30.518 1.00 64.56 1865 ALA A N 1
ATOM 15051 C CA . ALA A 1 1865 ? 1.127 30.589 -30.489 1.00 64.56 1865 ALA A CA 1
ATOM 15052 C C . ALA A 1 1865 ? 1.166 32.024 -29.931 1.00 64.56 1865 ALA A C 1
ATOM 15054 O O . ALA A 1 1865 ? 0.454 32.891 -30.429 1.00 64.56 1865 ALA A O 1
ATOM 15055 N N . HIS A 1 1866 ? 2.000 32.306 -28.922 1.00 52.81 1866 HIS A N 1
ATOM 15056 C CA . HIS A 1 1866 ? 2.035 33.624 -28.259 1.00 52.81 1866 HIS A CA 1
ATOM 15057 C C . HIS A 1 1866 ? 2.664 34.755 -29.095 1.00 52.81 1866 HIS A C 1
ATOM 15059 O O . HIS A 1 1866 ? 2.325 35.920 -28.895 1.00 52.81 1866 HIS A O 1
ATOM 15065 N N . ASN A 1 1867 ? 3.549 34.438 -30.046 1.00 50.16 1867 ASN A N 1
ATOM 15066 C CA . ASN A 1 1867 ? 4.123 35.434 -30.961 1.00 50.16 1867 ASN A CA 1
ATOM 15067 C C . ASN A 1 1867 ? 3.073 35.913 -31.991 1.00 50.16 1867 ASN A C 1
ATOM 15069 O O . ASN A 1 1867 ? 2.010 35.311 -32.125 1.00 50.16 1867 ASN A O 1
ATOM 15073 N N . ASN A 1 1868 ? 3.349 36.998 -32.726 1.00 49.31 1868 ASN A N 1
ATOM 15074 C CA . ASN A 1 1868 ? 2.392 37.708 -33.604 1.00 49.31 1868 ASN A CA 1
ATOM 15075 C C . ASN A 1 1868 ? 1.964 36.964 -34.897 1.00 49.31 1868 ASN A C 1
ATOM 15077 O O . ASN A 1 1868 ? 1.925 37.563 -35.969 1.00 49.31 1868 ASN A O 1
ATOM 15081 N N . GLY A 1 1869 ? 1.623 35.675 -34.804 1.00 47.50 1869 GLY A N 1
ATOM 15082 C CA . GLY A 1 1869 ? 0.874 34.931 -35.821 1.00 47.50 1869 GLY A CA 1
ATOM 15083 C C . GLY A 1 1869 ? 1.519 34.859 -37.206 1.00 47.50 1869 GLY A C 1
ATOM 15084 O O . GLY A 1 1869 ? 0.794 34.738 -38.187 1.00 47.50 1869 GLY A O 1
ATOM 15085 N N . VAL A 1 1870 ? 2.849 34.949 -37.299 1.00 48.66 1870 VAL A N 1
ATOM 15086 C CA . VAL A 1 1870 ? 3.561 34.873 -38.582 1.00 48.66 1870 VAL A CA 1
ATOM 15087 C C . VAL A 1 1870 ? 3.437 33.452 -39.137 1.00 48.66 1870 VAL A C 1
ATOM 15089 O O . VAL A 1 1870 ? 4.145 32.541 -38.712 1.00 48.66 1870 VAL A O 1
ATOM 15092 N N . SER A 1 1871 ? 2.492 33.281 -40.059 1.00 51.44 1871 SER A N 1
ATOM 15093 C CA . SER A 1 1871 ? 2.346 32.103 -40.911 1.00 51.44 1871 SER A CA 1
ATOM 15094 C C . SER A 1 1871 ? 3.304 32.248 -42.089 1.00 51.44 1871 SER A C 1
ATOM 15096 O O . SER A 1 1871 ? 3.086 33.101 -42.950 1.00 51.44 1871 SER A O 1
ATOM 15098 N N . ASP A 1 1872 ? 4.330 31.398 -42.159 1.00 53.06 1872 ASP A N 1
ATOM 15099 C CA . ASP A 1 1872 ? 4.928 31.073 -43.455 1.00 53.06 1872 ASP A CA 1
ATOM 15100 C C . ASP A 1 1872 ? 3.841 30.371 -44.280 1.00 53.06 1872 ASP A C 1
ATOM 15102 O O . ASP A 1 1872 ? 3.253 29.389 -43.816 1.00 53.06 1872 ASP A O 1
ATOM 15106 N N . ALA A 1 1873 ? 3.544 30.874 -45.481 1.00 57.69 1873 ALA A N 1
ATOM 15107 C CA . ALA A 1 1873 ? 2.520 30.276 -46.330 1.00 57.69 1873 ALA A CA 1
ATOM 15108 C C . ALA A 1 1873 ? 2.880 28.815 -46.628 1.00 57.69 1873 ALA A C 1
ATOM 15110 O O . ALA A 1 1873 ? 3.905 28.521 -47.245 1.00 57.69 1873 ALA A O 1
ATOM 15111 N N . ILE A 1 1874 ? 2.036 27.896 -46.158 1.00 63.59 1874 ILE A N 1
ATOM 15112 C CA . ILE A 1 1874 ? 2.353 26.463 -46.130 1.00 63.59 1874 ILE A CA 1
ATOM 15113 C C . ILE A 1 1874 ? 2.314 25.883 -47.544 1.00 63.59 1874 ILE A C 1
ATOM 15115 O O . ILE A 1 1874 ? 3.077 24.969 -47.862 1.00 63.59 1874 ILE A O 1
ATOM 15119 N N . TRP A 1 1875 ? 1.475 26.460 -48.407 1.00 69.12 1875 TRP A N 1
ATOM 15120 C CA . TRP A 1 1875 ? 1.423 26.121 -49.820 1.00 69.12 1875 TRP A CA 1
ATOM 15121 C C . TRP A 1 1875 ? 1.260 27.371 -50.682 1.00 69.12 1875 TRP A C 1
ATOM 15123 O O . TRP A 1 1875 ? 0.433 28.241 -50.401 1.00 69.12 1875 TRP A O 1
ATOM 15133 N N . SER A 1 1876 ? 2.016 27.409 -51.773 1.00 66.00 1876 SER A N 1
ATOM 15134 C CA . SER A 1 1876 ? 1.811 28.304 -52.904 1.00 66.00 1876 SER A CA 1
ATOM 15135 C C . SER A 1 1876 ? 1.660 27.457 -54.163 1.00 66.00 1876 SER A C 1
ATOM 15137 O O . SER A 1 1876 ? 2.459 26.550 -54.406 1.00 66.00 1876 SER A O 1
ATOM 15139 N N . ASP A 1 1877 ? 0.628 27.720 -54.966 1.00 60.38 1877 ASP A N 1
ATOM 15140 C CA . ASP A 1 1877 ? 0.535 27.122 -56.297 1.00 60.38 1877 ASP A CA 1
ATOM 15141 C C . ASP A 1 1877 ? 1.219 28.061 -57.298 1.00 60.38 1877 ASP A C 1
ATOM 15143 O O . ASP A 1 1877 ? 0.612 28.969 -57.862 1.00 60.38 1877 ASP A O 1
ATOM 15147 N N . SER A 1 1878 ? 2.524 27.861 -57.501 1.00 55.72 1878 SER A N 1
ATOM 15148 C CA . SER A 1 1878 ? 3.333 28.663 -58.430 1.00 55.72 1878 SER A CA 1
ATOM 15149 C C . SER A 1 1878 ? 2.958 28.469 -59.908 1.00 55.72 1878 SER A C 1
ATOM 15151 O O . SER A 1 1878 ? 3.564 29.094 -60.778 1.00 55.72 1878 SER A O 1
ATOM 15153 N N . SER A 1 1879 ? 1.958 27.632 -60.218 1.00 55.47 1879 SER A N 1
ATOM 15154 C CA . SER A 1 1879 ? 1.505 27.330 -61.580 1.00 55.47 1879 SER A CA 1
ATOM 15155 C C . SER A 1 1879 ? 0.335 28.202 -62.075 1.00 55.47 1879 SER A C 1
ATOM 15157 O O . SER A 1 1879 ? -0.518 27.728 -62.817 1.00 55.47 1879 SER A O 1
ATOM 15159 N N . ASN A 1 1880 ? 0.313 29.496 -61.718 1.00 53.78 1880 ASN A N 1
ATOM 15160 C CA . ASN A 1 1880 ? -0.629 30.522 -62.221 1.00 53.78 1880 ASN A CA 1
ATOM 15161 C C . ASN A 1 1880 ? -2.140 30.233 -62.038 1.00 53.78 1880 ASN A C 1
ATOM 15163 O O . ASN A 1 1880 ? -2.974 30.930 -62.620 1.00 53.78 1880 ASN A O 1
ATOM 15167 N N . ASN A 1 1881 ? -2.521 29.247 -61.224 1.00 66.50 1881 ASN A N 1
ATOM 15168 C CA . ASN A 1 1881 ? -3.923 28.901 -60.998 1.00 66.50 1881 ASN A CA 1
ATOM 15169 C C . ASN A 1 1881 ? -4.510 29.762 -59.875 1.00 66.50 1881 ASN A C 1
ATOM 15171 O O . ASN A 1 1881 ? -4.144 29.601 -58.712 1.00 66.50 1881 ASN A O 1
ATOM 15175 N N . LEU A 1 1882 ? -5.431 30.667 -60.222 1.00 74.44 1882 LEU A N 1
ATOM 15176 C CA . LEU A 1 1882 ? -6.105 31.523 -59.250 1.00 74.44 1882 LEU A CA 1
ATOM 15177 C C . LEU A 1 1882 ? -7.045 30.691 -58.363 1.00 74.44 1882 LEU A C 1
ATOM 15179 O O . LEU A 1 1882 ? -8.029 30.140 -58.855 1.00 74.44 1882 LEU A O 1
ATOM 15183 N N . ILE A 1 1883 ? -6.765 30.637 -57.062 1.00 81.56 1883 ILE A N 1
ATOM 15184 C CA . ILE A 1 1883 ? -7.631 30.040 -56.043 1.00 81.56 1883 ILE A CA 1
ATOM 15185 C C . ILE A 1 1883 ? -8.429 31.166 -55.372 1.00 81.56 1883 ILE A C 1
ATOM 15187 O O . ILE A 1 1883 ? -7.846 32.129 -54.878 1.00 81.56 1883 ILE A O 1
ATOM 15191 N N . THR A 1 1884 ? -9.758 31.051 -55.343 1.00 79.94 1884 THR A N 1
ATOM 15192 C CA . THR A 1 1884 ? -10.665 32.089 -54.812 1.00 79.94 1884 THR A CA 1
ATOM 15193 C C . THR A 1 1884 ? -11.518 31.634 -53.634 1.00 79.94 1884 THR A C 1
ATOM 15195 O O . THR A 1 1884 ? -12.155 32.471 -53.004 1.00 79.94 1884 THR A O 1
ATOM 15198 N N . THR A 1 1885 ? -11.558 30.334 -53.331 1.00 85.62 1885 THR A N 1
ATOM 15199 C CA . THR A 1 1885 ? -12.436 29.768 -52.296 1.00 85.62 1885 THR A CA 1
ATOM 15200 C C . THR A 1 1885 ? -11.856 28.493 -51.683 1.00 85.62 1885 THR A C 1
ATOM 15202 O O . THR A 1 1885 ? -11.084 27.775 -52.332 1.00 85.62 1885 THR A O 1
ATOM 15205 N N . LEU A 1 1886 ? -12.260 28.192 -50.447 1.00 89.00 1886 LEU A N 1
ATOM 15206 C CA . LEU A 1 1886 ? -11.971 26.932 -49.762 1.00 89.00 1886 LEU A CA 1
ATOM 15207 C C . LEU A 1 1886 ? -13.230 26.332 -49.128 1.00 89.00 1886 LEU A C 1
ATOM 15209 O O . LEU A 1 1886 ? -14.100 27.043 -48.635 1.00 89.00 1886 LEU A O 1
ATOM 15213 N N . ALA A 1 1887 ? -13.264 25.005 -49.064 1.00 86.38 1887 ALA A N 1
ATOM 15214 C CA . ALA A 1 1887 ? -14.138 24.246 -48.182 1.00 86.38 1887 ALA A CA 1
ATOM 15215 C C . ALA A 1 1887 ? -13.288 23.280 -47.354 1.00 86.38 1887 ALA A C 1
ATOM 15217 O O . ALA A 1 1887 ? -12.413 22.605 -47.893 1.00 86.38 1887 ALA A O 1
ATOM 15218 N N . VAL A 1 1888 ? -13.548 23.207 -46.052 1.00 85.44 1888 VAL A N 1
ATOM 15219 C CA . VAL A 1 1888 ? -12.897 22.281 -45.114 1.00 85.44 1888 VAL A CA 1
ATOM 15220 C C . VAL A 1 1888 ? -13.957 21.327 -44.577 1.00 85.44 1888 VAL A C 1
ATOM 15222 O O . VAL A 1 1888 ? -15.099 21.739 -44.382 1.00 85.44 1888 VAL A O 1
ATOM 15225 N N . ASP A 1 1889 ? -13.578 20.074 -44.328 1.00 81.25 1889 ASP A N 1
ATOM 15226 C CA . ASP A 1 1889 ? -14.386 19.100 -43.585 1.00 81.25 1889 ASP A CA 1
ATOM 15227 C C . ASP A 1 1889 ? -14.817 19.687 -42.220 1.00 81.25 1889 ASP A C 1
ATOM 15229 O O . ASP A 1 1889 ? -13.972 19.842 -41.332 1.00 81.25 1889 ASP A O 1
ATOM 15233 N N . PRO A 1 1890 ? -16.107 20.020 -42.015 1.00 74.06 1890 PRO A N 1
ATOM 15234 C CA . PRO A 1 1890 ? -16.554 20.708 -40.811 1.00 74.06 1890 PRO A CA 1
ATOM 15235 C C . PRO A 1 1890 ? -16.744 19.771 -39.610 1.00 74.06 1890 PRO A C 1
ATOM 15237 O O . PRO A 1 1890 ? -16.989 20.255 -38.504 1.00 74.06 1890 PRO A O 1
ATOM 15240 N N . LEU A 1 1891 ? -16.652 18.451 -39.816 1.00 70.62 1891 LEU A N 1
ATOM 15241 C CA . LEU A 1 1891 ? -16.866 17.432 -38.788 1.00 70.62 1891 LEU A CA 1
ATOM 15242 C C . LEU A 1 1891 ? -15.551 16.885 -38.238 1.00 70.62 1891 LEU A C 1
ATOM 15244 O O . LEU A 1 1891 ? -15.421 16.722 -37.025 1.00 70.62 1891 LEU A O 1
ATOM 15248 N N . HIS A 1 1892 ? -14.584 16.596 -39.113 1.00 74.06 1892 HIS A N 1
ATOM 15249 C CA . HIS A 1 1892 ? -13.320 15.975 -38.709 1.00 74.06 1892 HIS A CA 1
ATOM 15250 C C . HIS A 1 1892 ? -12.070 16.773 -39.094 1.00 74.06 1892 HIS A C 1
ATOM 15252 O O . HIS A 1 1892 ? -10.976 16.369 -38.708 1.00 74.06 1892 HIS A O 1
ATOM 15258 N N . GLU A 1 1893 ? -12.198 17.872 -39.851 1.00 76.38 1893 GLU A N 1
ATOM 15259 C CA . GLU A 1 1893 ? -11.072 18.724 -40.280 1.00 76.38 1893 GLU A CA 1
ATOM 15260 C C . GLU A 1 1893 ? -9.954 17.940 -41.008 1.00 76.38 1893 GLU A C 1
ATOM 15262 O O . GLU A 1 1893 ? -8.792 18.342 -41.019 1.00 76.38 1893 GLU A O 1
ATOM 15267 N N . ASN A 1 1894 ? -10.295 16.805 -41.633 1.00 78.69 1894 ASN A N 1
ATOM 15268 C CA . ASN A 1 1894 ? -9.322 15.905 -42.259 1.00 78.69 1894 ASN A CA 1
ATOM 15269 C C . ASN A 1 1894 ? -8.826 16.417 -43.618 1.00 78.69 1894 ASN A C 1
ATOM 15271 O O . ASN A 1 1894 ? -7.673 16.184 -43.988 1.00 78.69 1894 ASN A O 1
ATOM 15275 N N . TRP A 1 1895 ? -9.701 17.074 -44.381 1.00 85.12 1895 TRP A N 1
ATOM 15276 C CA . TRP A 1 1895 ? -9.436 17.494 -45.754 1.00 85.12 1895 TRP A CA 1
ATOM 15277 C C . TRP A 1 1895 ? -9.920 18.918 -46.034 1.00 85.12 1895 TRP A C 1
ATOM 15279 O O . TRP A 1 1895 ? -10.809 19.444 -45.364 1.00 85.12 1895 TRP A O 1
ATOM 15289 N N . MET A 1 1896 ? -9.326 19.523 -47.061 1.00 86.19 1896 MET A N 1
ATOM 15290 C CA . MET A 1 1896 ? -9.715 20.819 -47.612 1.00 86.19 1896 MET A CA 1
ATOM 15291 C C . MET A 1 1896 ? -9.749 20.744 -49.139 1.00 86.19 1896 MET A C 1
ATOM 15293 O O . MET A 1 1896 ? -8.796 20.263 -49.750 1.00 86.19 1896 MET A O 1
ATOM 15297 N N . ALA A 1 1897 ? -10.819 21.237 -49.754 1.00 86.31 1897 ALA A N 1
ATOM 15298 C CA . ALA A 1 1897 ? -10.945 21.411 -51.196 1.00 86.31 1897 ALA A CA 1
ATOM 15299 C C . ALA A 1 1897 ? -10.834 22.901 -51.553 1.00 86.31 1897 ALA A C 1
ATOM 15301 O O . ALA A 1 1897 ? -11.391 23.747 -50.854 1.00 86.31 1897 ALA A O 1
ATOM 15302 N N . THR A 1 1898 ? -10.128 23.231 -52.635 1.00 86.38 1898 THR A N 1
ATOM 15303 C CA . THR A 1 1898 ? -9.997 24.607 -53.137 1.00 86.38 1898 THR A CA 1
ATOM 15304 C C . THR A 1 1898 ? -10.177 24.674 -54.656 1.00 86.38 1898 THR A C 1
ATOM 15306 O O . THR A 1 1898 ? -9.810 23.745 -55.382 1.00 86.38 1898 THR A O 1
ATOM 15309 N N . SER A 1 1899 ? -10.744 25.779 -55.145 1.00 84.19 1899 SER A N 1
ATOM 15310 C CA . SER A 1 1899 ? -10.866 26.087 -56.578 1.00 84.19 1899 SER A CA 1
ATOM 15311 C C . SER A 1 1899 ? -10.770 27.589 -56.829 1.00 84.19 1899 SER A C 1
ATOM 15313 O O . SER A 1 1899 ? -10.766 28.406 -55.905 1.00 84.19 1899 SER A O 1
ATOM 15315 N N . GLY A 1 1900 ? -10.746 27.951 -58.105 1.00 77.44 1900 GLY A N 1
ATOM 15316 C CA . GLY A 1 1900 ? -11.041 29.294 -58.573 1.00 77.44 1900 GLY A CA 1
ATOM 15317 C C . GLY A 1 1900 ? -11.009 29.366 -60.101 1.00 77.44 1900 GLY A C 1
ATOM 15318 O O . GLY A 1 1900 ? -10.650 28.384 -60.765 1.00 77.44 1900 GLY A O 1
ATOM 15319 N N . PRO A 1 1901 ? -11.396 30.515 -60.678 1.00 73.06 1901 PRO A N 1
ATOM 15320 C CA . PRO A 1 1901 ? -11.552 30.694 -62.115 1.00 73.06 1901 PRO A CA 1
ATOM 15321 C C . PRO A 1 1901 ? -10.193 30.728 -62.824 1.00 73.06 1901 PRO A C 1
ATOM 15323 O O . PRO A 1 1901 ? -9.588 31.776 -63.044 1.00 73.06 1901 PRO A O 1
ATOM 15326 N N . SER A 1 1902 ? -9.724 29.546 -63.205 1.00 66.44 1902 SER A N 1
ATOM 15327 C CA . SER A 1 1902 ? -8.474 29.303 -63.923 1.00 66.44 1902 SER A CA 1
ATOM 15328 C C . SER A 1 1902 ? -8.718 28.271 -65.027 1.00 66.44 1902 SER A C 1
ATOM 15330 O O . SER A 1 1902 ? -9.562 27.392 -64.883 1.00 66.44 1902 SER A O 1
ATOM 15332 N N . ARG A 1 1903 ? -8.038 28.400 -66.175 1.00 59.25 1903 ARG A N 1
ATOM 15333 C CA . ARG A 1 1903 ? -8.130 27.437 -67.287 1.00 59.25 1903 ARG A CA 1
ATOM 15334 C C . ARG A 1 1903 ? -6.757 26.783 -67.500 1.00 59.25 1903 ARG A C 1
ATOM 15336 O O . ARG A 1 1903 ? -5.822 27.523 -67.806 1.00 59.25 1903 ARG A O 1
ATOM 15343 N N . PRO A 1 1904 ? -6.625 25.442 -67.429 1.00 57.72 1904 PRO A N 1
ATOM 15344 C CA . PRO A 1 1904 ? -7.680 24.450 -67.177 1.00 57.72 1904 PRO A CA 1
ATOM 15345 C C . PRO A 1 1904 ? -8.247 24.499 -65.747 1.00 57.72 1904 PRO A C 1
ATOM 15347 O O . PRO A 1 1904 ? -7.570 24.941 -64.827 1.00 57.72 1904 PRO A O 1
ATOM 15350 N N . ASN A 1 1905 ? -9.501 24.063 -65.580 1.00 66.69 1905 ASN A N 1
ATOM 15351 C CA . ASN A 1 1905 ? -10.227 24.189 -64.314 1.00 66.69 1905 ASN A CA 1
ATOM 15352 C C . ASN A 1 1905 ? -9.816 23.081 -63.339 1.00 66.69 1905 ASN A C 1
ATOM 15354 O O . ASN A 1 1905 ? -10.234 21.928 -63.490 1.00 66.69 1905 ASN A O 1
ATOM 15358 N N . PHE A 1 1906 ? -9.033 23.444 -62.326 1.00 73.00 1906 PHE A N 1
ATOM 15359 C CA . PHE A 1 1906 ? -8.572 22.516 -61.300 1.00 73.00 1906 PHE A CA 1
ATOM 15360 C C . PHE A 1 1906 ? -9.392 22.616 -60.010 1.00 73.00 1906 PHE A C 1
ATOM 15362 O O . PHE A 1 1906 ? -9.620 23.705 -59.481 1.00 73.00 1906 PHE A O 1
ATOM 15369 N N . ILE A 1 1907 ? -9.774 21.457 -59.471 1.00 80.88 1907 ILE A N 1
ATOM 15370 C CA . ILE A 1 1907 ? -10.181 21.305 -58.073 1.00 80.88 1907 ILE A CA 1
ATOM 15371 C C . ILE A 1 1907 ? -9.032 20.617 -57.334 1.00 80.88 1907 ILE A C 1
ATOM 15373 O O . ILE A 1 1907 ? -8.609 19.512 -57.688 1.00 80.88 1907 ILE A O 1
ATOM 15377 N N . ASN A 1 1908 ? -8.525 21.286 -56.305 1.00 83.31 1908 ASN A N 1
ATOM 15378 C CA . ASN A 1 1908 ? -7.386 20.842 -55.516 1.00 83.31 1908 ASN A CA 1
ATOM 15379 C C . ASN A 1 1908 ? -7.873 20.304 -54.172 1.00 83.31 1908 ASN A C 1
ATOM 15381 O O . ASN A 1 1908 ? -8.531 21.036 -53.437 1.00 83.31 1908 ASN A O 1
ATOM 15385 N N . ILE A 1 1909 ? -7.525 19.065 -53.822 1.00 84.44 1909 ILE A N 1
ATOM 15386 C CA . ILE A 1 1909 ? -7.842 18.488 -52.507 1.00 84.44 1909 ILE A CA 1
ATOM 15387 C C . ILE A 1 1909 ? -6.557 18.269 -51.720 1.00 84.44 1909 ILE A C 1
ATOM 15389 O O . ILE A 1 1909 ? -5.589 17.709 -52.236 1.00 84.44 1909 ILE A O 1
ATOM 15393 N N . TRP A 1 1910 ? -6.574 18.688 -50.461 1.00 82.38 1910 TRP A N 1
ATOM 15394 C CA . TRP A 1 1910 ? -5.463 18.673 -49.520 1.00 82.38 1910 TRP A CA 1
ATOM 15395 C C . TRP A 1 1910 ? -5.827 17.823 -48.300 1.00 82.38 1910 TRP A C 1
ATOM 15397 O O . TRP A 1 1910 ? -6.929 17.957 -47.769 1.00 82.38 1910 TRP A O 1
ATOM 15407 N N . ASP A 1 1911 ? -4.903 16.986 -47.829 1.00 81.69 1911 ASP A N 1
ATOM 15408 C CA . ASP A 1 1911 ? -5.000 16.343 -46.516 1.00 81.69 1911 ASP A CA 1
ATOM 15409 C C . ASP A 1 1911 ? -4.428 17.305 -45.476 1.00 81.69 1911 ASP A C 1
ATOM 15411 O O . ASP A 1 1911 ? -3.234 17.627 -45.505 1.00 81.69 1911 ASP A O 1
ATOM 15415 N N . LEU A 1 1912 ? -5.274 17.778 -44.564 1.00 76.12 1912 LEU A N 1
ATOM 15416 C CA . LEU A 1 1912 ? -4.873 18.747 -43.547 1.00 76.12 1912 LEU A CA 1
ATOM 15417 C C . LEU A 1 1912 ? -4.002 18.112 -42.455 1.00 76.12 1912 LEU A C 1
ATOM 15419 O O . LEU A 1 1912 ? -3.163 18.798 -41.871 1.00 76.12 1912 LEU A O 1
ATOM 15423 N N . ARG A 1 1913 ? -4.131 16.797 -42.226 1.00 69.94 1913 ARG A N 1
ATOM 15424 C CA . ARG A 1 1913 ? -3.357 16.060 -41.215 1.00 69.94 1913 ARG A CA 1
ATOM 15425 C C . ARG A 1 1913 ? -1.901 15.925 -41.638 1.00 69.94 1913 ARG A C 1
ATOM 15427 O O . ARG A 1 1913 ? -1.000 16.184 -40.847 1.00 69.94 1913 ARG A O 1
ATOM 15434 N N . PHE A 1 1914 ? -1.678 15.535 -42.894 1.00 68.25 1914 PHE A N 1
ATOM 15435 C CA . PHE A 1 1914 ? -0.336 15.308 -43.452 1.00 68.25 1914 PHE A CA 1
ATOM 15436 C C . PHE A 1 1914 ? 0.266 16.542 -44.129 1.00 68.25 1914 PHE A C 1
ATOM 15438 O O . PHE A 1 1914 ? 1.458 16.561 -44.427 1.00 68.25 1914 PHE A O 1
ATOM 15445 N N . LYS A 1 1915 ? -0.551 17.576 -44.350 1.00 71.69 1915 LYS A N 1
ATOM 15446 C CA . LYS A 1 1915 ? -0.233 18.816 -45.063 1.00 71.69 1915 LYS A CA 1
ATOM 15447 C C . LYS A 1 1915 ? 0.163 18.635 -46.543 1.00 71.69 1915 LYS A C 1
ATOM 15449 O O . LYS A 1 1915 ? 1.065 19.310 -47.042 1.00 71.69 1915 LYS A O 1
ATOM 15454 N N . ILE A 1 1916 ? -0.507 17.732 -47.262 1.00 72.25 1916 ILE A N 1
ATOM 15455 C CA . ILE A 1 1916 ? -0.146 17.325 -48.637 1.00 72.25 1916 ILE A CA 1
ATOM 15456 C C . ILE A 1 1916 ? -1.328 17.512 -49.601 1.00 72.25 1916 ILE A C 1
ATOM 15458 O O . ILE A 1 1916 ? -2.464 17.193 -49.259 1.00 72.25 1916 ILE A O 1
ATOM 15462 N N . LYS A 1 1917 ? -1.060 17.973 -50.833 1.00 76.81 1917 LYS A N 1
ATOM 15463 C CA . LYS A 1 1917 ? -2.020 17.964 -51.954 1.00 76.81 1917 LYS A CA 1
ATOM 15464 C C . LYS A 1 1917 ? -2.269 16.512 -52.390 1.00 76.81 1917 LYS A C 1
ATOM 15466 O O . LYS A 1 1917 ? -1.364 15.885 -52.931 1.00 76.81 1917 LYS A O 1
ATOM 15471 N N . ILE A 1 1918 ? -3.462 15.974 -52.134 1.00 73.56 1918 ILE A N 1
ATOM 15472 C CA . ILE A 1 1918 ? -3.850 14.595 -52.481 1.00 73.56 1918 ILE A CA 1
ATOM 15473 C C . ILE A 1 1918 ? -4.217 14.496 -53.964 1.00 73.56 1918 ILE A C 1
ATOM 15475 O O . ILE A 1 1918 ? -3.750 13.604 -54.666 1.00 73.56 1918 ILE A O 1
ATOM 15479 N N . ILE A 1 1919 ? -5.084 15.400 -54.433 1.00 73.50 1919 ILE A N 1
ATOM 15480 C CA . ILE A 1 1919 ? -5.686 15.339 -55.770 1.00 73.50 1919 ILE A CA 1
ATOM 15481 C C . ILE A 1 1919 ? -5.564 16.705 -56.441 1.00 73.50 1919 ILE A C 1
ATOM 15483 O O . ILE A 1 1919 ? -5.837 17.739 -55.833 1.00 73.50 1919 ILE A O 1
ATOM 15487 N N . ASN A 1 1920 ? -5.190 16.687 -57.719 1.00 75.31 1920 ASN A N 1
ATOM 15488 C CA . ASN A 1 1920 ? -5.333 17.808 -58.638 1.00 75.31 1920 ASN A CA 1
ATOM 15489 C C . ASN A 1 1920 ? -6.286 17.378 -59.766 1.00 75.31 1920 ASN A C 1
ATOM 15491 O O . ASN A 1 1920 ? -5.854 16.776 -60.751 1.00 75.31 1920 ASN A O 1
ATOM 15495 N N . HIS A 1 1921 ? -7.592 17.573 -59.579 1.00 73.94 1921 HIS A N 1
ATOM 15496 C CA . HIS A 1 1921 ? -8.607 17.097 -60.517 1.00 73.94 1921 HIS A CA 1
ATOM 15497 C C . HIS A 1 1921 ? -8.883 18.154 -61.582 1.00 73.94 1921 HIS A C 1
ATOM 15499 O O . HIS A 1 1921 ? -9.369 19.238 -61.273 1.00 73.94 1921 HIS A O 1
ATOM 15505 N N . ASN A 1 1922 ? -8.599 17.818 -62.839 1.00 68.75 1922 ASN A N 1
ATOM 15506 C CA . ASN A 1 1922 ? -8.952 18.641 -63.989 1.00 68.75 1922 ASN A CA 1
ATOM 15507 C C . ASN A 1 1922 ? -10.339 18.239 -64.508 1.00 68.75 1922 ASN A C 1
ATOM 15509 O O . ASN A 1 1922 ? -10.538 17.084 -64.892 1.00 68.75 1922 ASN A O 1
ATOM 15513 N N . SER A 1 1923 ? -11.273 19.188 -64.561 1.00 65.38 1923 SER A N 1
ATOM 15514 C CA . SER A 1 1923 ? -12.537 18.987 -65.272 1.00 65.38 1923 SER A CA 1
ATOM 15515 C C . SER A 1 1923 ? -12.280 18.951 -66.780 1.00 65.38 1923 SER A C 1
ATOM 15517 O O . SER A 1 1923 ? -11.846 19.942 -67.367 1.00 65.38 1923 SER A O 1
ATOM 15519 N N . ASN A 1 1924 ? -12.589 17.823 -67.430 1.00 58.72 1924 ASN A N 1
ATOM 15520 C CA . ASN A 1 1924 ? -12.480 17.683 -68.889 1.00 58.72 1924 ASN A CA 1
ATOM 15521 C C . ASN A 1 1924 ? -13.420 18.632 -69.665 1.00 58.72 1924 ASN A C 1
ATOM 15523 O O . ASN A 1 1924 ? -13.228 18.839 -70.866 1.00 58.72 1924 ASN A O 1
ATOM 15527 N N . ASP A 1 1925 ? -14.423 19.213 -69.001 1.00 64.31 1925 ASP A N 1
ATOM 15528 C CA . ASP A 1 1925 ? -15.331 20.186 -69.599 1.00 64.31 1925 ASP A CA 1
ATOM 15529 C C . ASP A 1 1925 ? -14.687 21.584 -69.641 1.00 64.31 1925 ASP A C 1
ATOM 15531 O O . ASP A 1 1925 ? -14.476 22.240 -68.617 1.00 64.31 1925 ASP A O 1
ATOM 15535 N N . LYS A 1 1926 ? -14.368 22.044 -70.858 1.00 60.75 1926 LYS A N 1
ATOM 15536 C CA . LYS A 1 1926 ? -13.708 23.336 -71.117 1.00 60.75 1926 LYS A CA 1
ATOM 15537 C C . LYS A 1 1926 ? -14.616 24.550 -70.885 1.00 60.75 1926 LYS A C 1
ATOM 15539 O O . LYS A 1 1926 ? -14.103 25.672 -70.866 1.00 60.75 1926 LYS A O 1
ATOM 15544 N N . TYR A 1 1927 ? -15.929 24.341 -70.776 1.00 63.59 1927 TYR A N 1
ATOM 15545 C CA . TYR A 1 1927 ? -16.917 25.419 -70.724 1.00 63.59 1927 TYR A CA 1
ATOM 15546 C C . TYR A 1 1927 ? -17.284 25.835 -69.300 1.00 63.59 1927 TYR A C 1
ATOM 15548 O O . TYR A 1 1927 ? -17.513 27.017 -69.075 1.00 63.59 1927 TYR A O 1
ATOM 15556 N N . LYS A 1 1928 ? -17.250 24.911 -68.334 1.00 69.06 1928 LYS A N 1
ATOM 15557 C CA . LYS A 1 1928 ? -17.436 25.238 -66.912 1.00 69.06 1928 LYS A CA 1
ATOM 15558 C C . LYS A 1 1928 ? -16.261 26.063 -66.382 1.00 69.06 1928 LYS A C 1
ATOM 15560 O O . LYS A 1 1928 ? -15.127 25.857 -66.816 1.00 69.06 1928 LYS A O 1
ATOM 15565 N N . GLN A 1 1929 ? -16.501 26.943 -65.415 1.00 71.88 1929 GLN A N 1
ATOM 15566 C CA . GLN A 1 1929 ? -15.468 27.609 -64.616 1.00 71.88 1929 GLN A CA 1
ATOM 15567 C C . GLN A 1 1929 ? -15.902 27.644 -63.153 1.00 71.88 1929 GLN A C 1
ATOM 15569 O O . GLN A 1 1929 ? -16.949 28.194 -62.848 1.00 71.88 1929 GLN A O 1
ATOM 15574 N N . TYR A 1 1930 ? -15.114 27.074 -62.239 1.00 77.75 1930 TYR A N 1
ATOM 15575 C CA . TYR A 1 1930 ? -15.535 26.879 -60.847 1.00 77.75 1930 TYR A CA 1
ATOM 15576 C C . TYR A 1 1930 ? -15.131 28.038 -59.923 1.00 77.75 1930 TYR A C 1
ATOM 15578 O O . TYR A 1 1930 ? -13.941 28.278 -59.718 1.00 77.75 1930 TYR A O 1
ATOM 15586 N N . TYR A 1 1931 ? -16.110 28.727 -59.321 1.00 73.25 1931 TYR A N 1
ATOM 15587 C CA . TYR A 1 1931 ? -15.869 29.954 -58.535 1.00 73.25 1931 TYR A CA 1
ATOM 15588 C C . TYR A 1 1931 ? -16.031 29.796 -57.017 1.00 73.25 1931 TYR A C 1
ATOM 15590 O O . TYR A 1 1931 ? -15.287 30.431 -56.268 1.00 73.25 1931 TYR A O 1
ATOM 15598 N N . LYS A 1 1932 ? -16.981 28.968 -56.562 1.00 80.62 1932 LYS A N 1
ATOM 15599 C CA . LYS A 1 1932 ? -17.274 28.717 -55.136 1.00 80.62 1932 LYS A CA 1
ATOM 15600 C C . LYS A 1 1932 ? -17.436 27.215 -54.857 1.00 80.62 1932 LYS A C 1
ATOM 15602 O O . LYS A 1 1932 ? -18.011 26.507 -55.691 1.00 80.62 1932 LYS A O 1
ATOM 15607 N N . ILE A 1 1933 ? -16.955 26.762 -53.693 1.00 87.00 1933 ILE A N 1
ATOM 15608 C CA . ILE A 1 1933 ? -17.101 25.391 -53.163 1.00 87.00 1933 ILE A CA 1
ATOM 15609 C C . ILE A 1 1933 ? -17.858 25.441 -51.829 1.00 87.00 1933 ILE A C 1
ATOM 15611 O O . ILE A 1 1933 ? -17.627 26.342 -51.027 1.00 87.00 1933 ILE A O 1
ATOM 15615 N N . TRP A 1 1934 ? -18.700 24.440 -51.557 1.00 86.94 1934 TRP A N 1
ATOM 15616 C CA . TRP A 1 1934 ? -19.342 24.235 -50.255 1.00 86.94 1934 TRP A CA 1
ATOM 15617 C C . TRP A 1 1934 ? -19.268 22.759 -49.823 1.00 86.94 1934 TRP A C 1
ATOM 15619 O O . TRP A 1 1934 ? -19.511 21.879 -50.652 1.00 86.94 1934 TRP A O 1
ATOM 15629 N N . PRO A 1 1935 ? -18.967 22.450 -48.547 1.00 84.56 1935 PRO A N 1
ATOM 15630 C CA . PRO A 1 1935 ? -18.949 21.074 -48.050 1.00 84.56 1935 PRO A CA 1
ATOM 15631 C C . PRO A 1 1935 ? -20.369 20.491 -47.982 1.00 84.56 1935 PRO A C 1
ATOM 15633 O O . PRO A 1 1935 ? -21.310 21.191 -47.606 1.00 84.56 1935 PRO A O 1
ATOM 15636 N N . TYR A 1 1936 ? -20.530 19.205 -48.305 1.00 82.12 1936 TYR A N 1
ATOM 15637 C CA . TYR A 1 1936 ? -21.798 18.486 -48.168 1.00 82.12 1936 TYR A CA 1
ATOM 15638 C C . TYR A 1 1936 ? -21.719 17.503 -46.995 1.00 82.12 1936 TYR A C 1
ATOM 15640 O O . TYR A 1 1936 ? -21.004 16.501 -47.035 1.00 82.12 1936 TYR A O 1
ATOM 15648 N N . VAL A 1 1937 ? -22.465 17.819 -45.934 1.00 71.50 1937 VAL A N 1
ATOM 15649 C CA . VAL A 1 1937 ? -22.590 16.980 -44.739 1.00 71.50 1937 VAL A CA 1
ATOM 15650 C C . VAL A 1 1937 ? -23.873 16.166 -44.836 1.00 71.50 1937 VAL A C 1
ATOM 15652 O O . VAL A 1 1937 ? -24.963 16.736 -44.906 1.00 71.50 1937 VAL A O 1
ATOM 15655 N N . ARG A 1 1938 ? -23.753 14.837 -44.790 1.00 66.44 1938 ARG A N 1
ATOM 15656 C CA . ARG A 1 1938 ? -24.890 13.908 -44.783 1.00 66.44 1938 ARG A CA 1
ATOM 15657 C C . ARG A 1 1938 ? -24.642 12.807 -43.757 1.00 66.44 1938 ARG A C 1
ATOM 15659 O O . ARG A 1 1938 ? -23.551 12.253 -43.687 1.00 66.44 1938 ARG A O 1
ATOM 15666 N N . SER A 1 1939 ? -25.654 12.501 -42.943 1.00 63.16 1939 SER A N 1
ATOM 15667 C CA . SER A 1 1939 ? -25.630 11.391 -41.972 1.00 63.16 1939 SER A CA 1
ATOM 15668 C C . SER A 1 1939 ? -24.436 11.387 -40.997 1.00 63.16 1939 SER A C 1
ATOM 15670 O O . SER A 1 1939 ? -24.012 10.327 -40.548 1.00 63.16 1939 SER A O 1
ATOM 15672 N N . GLY A 1 1940 ? -23.902 12.564 -40.649 1.00 60.53 1940 GLY A N 1
ATOM 15673 C CA . GLY A 1 1940 ? -22.763 12.688 -39.732 1.00 60.53 1940 GLY A CA 1
ATOM 15674 C C . GLY A 1 1940 ? -21.386 12.458 -40.366 1.00 60.53 1940 GLY A C 1
ATOM 15675 O O . GLY A 1 1940 ? -20.414 12.331 -39.630 1.00 60.53 1940 GLY A O 1
ATOM 15676 N N . GLU A 1 1941 ? -21.281 12.445 -41.699 1.00 63.94 1941 GLU A N 1
ATOM 15677 C CA . GLU A 1 1941 ? -20.010 12.420 -42.432 1.00 63.94 1941 GLU A CA 1
ATOM 15678 C C . GLU A 1 1941 ? -19.938 13.558 -43.470 1.00 63.94 1941 GLU A C 1
ATOM 15680 O O . GLU A 1 1941 ? -20.956 14.010 -43.998 1.00 63.94 1941 GLU A O 1
ATOM 15685 N N . CYS A 1 1942 ? -18.719 14.006 -43.794 1.00 75.62 1942 CYS A N 1
ATOM 15686 C CA . CYS A 1 1942 ? -18.445 14.975 -44.860 1.00 75.62 1942 CYS A CA 1
ATOM 15687 C C . CYS A 1 1942 ? -17.453 14.371 -45.866 1.00 75.62 1942 CYS A C 1
ATOM 15689 O O . CYS A 1 1942 ? -16.238 14.545 -45.755 1.00 75.62 1942 CYS A O 1
ATOM 15691 N N . LYS A 1 1943 ? -17.975 13.602 -46.829 1.00 73.75 1943 LYS A N 1
ATOM 15692 C CA . LYS A 1 1943 ? -17.193 12.915 -47.882 1.00 73.75 1943 LYS A CA 1
ATOM 15693 C C . LYS A 1 1943 ? -17.338 13.557 -49.264 1.00 73.75 1943 LYS A C 1
ATOM 15695 O O . LYS A 1 1943 ? -16.701 13.118 -50.220 1.00 73.75 1943 LYS A O 1
ATOM 15700 N N . GLU A 1 1944 ? -18.181 14.577 -49.372 1.00 81.44 1944 GLU A N 1
ATOM 15701 C CA . GLU A 1 1944 ? -18.624 15.142 -50.643 1.00 81.44 1944 GLU A CA 1
ATOM 15702 C C . GLU A 1 1944 ? -18.682 16.671 -50.546 1.00 81.44 1944 GLU A C 1
ATOM 15704 O O . GLU A 1 1944 ? -18.742 17.241 -49.452 1.00 81.44 1944 GLU A O 1
ATOM 15709 N N . PHE A 1 1945 ? -18.641 17.354 -51.685 1.00 86.19 1945 PHE A N 1
ATOM 15710 C CA . PHE A 1 1945 ? -18.736 18.810 -51.744 1.00 86.19 1945 PHE A CA 1
ATOM 15711 C C . PHE A 1 1945 ? -19.317 19.288 -53.073 1.00 86.19 1945 PHE A C 1
ATOM 15713 O O . PHE A 1 1945 ? -19.092 18.697 -54.129 1.00 86.19 1945 PHE A O 1
ATOM 15720 N N . TRP A 1 1946 ? -20.051 20.393 -53.011 1.00 86.44 1946 TRP A N 1
ATOM 15721 C CA . TRP A 1 1946 ? -20.626 21.057 -54.171 1.00 86.44 1946 TRP A CA 1
ATOM 15722 C C . TRP A 1 1946 ? -19.683 22.122 -54.719 1.00 86.44 1946 TRP A C 1
ATOM 15724 O O . TRP A 1 1946 ? -19.052 22.850 -53.953 1.00 86.44 1946 TRP A O 1
ATOM 15734 N N . VAL A 1 1947 ? -19.648 22.266 -56.041 1.00 85.12 1947 VAL A N 1
ATOM 15735 C CA . VAL A 1 1947 ? -18.870 23.294 -56.745 1.00 85.12 1947 VAL A CA 1
ATOM 15736 C C . VAL A 1 1947 ? -19.759 23.993 -57.773 1.00 85.12 1947 VAL A C 1
ATOM 15738 O O . VAL A 1 1947 ? -20.462 23.310 -58.514 1.00 85.12 1947 VAL A O 1
ATOM 15741 N N . SER A 1 1948 ? -19.748 25.331 -57.820 1.00 82.69 1948 SER A N 1
ATOM 15742 C CA . SER A 1 1948 ? -20.593 26.123 -58.741 1.00 82.69 1948 SER A CA 1
ATOM 15743 C C . SER A 1 1948 ? -19.835 26.738 -59.920 1.00 82.69 1948 SER A C 1
ATOM 15745 O O . SER A 1 1948 ? -18.703 27.209 -59.773 1.00 82.69 1948 SER A O 1
ATOM 15747 N N . ASP A 1 1949 ? -20.505 26.763 -61.073 1.00 75.56 1949 ASP A N 1
ATOM 15748 C CA . ASP A 1 1949 ? -20.091 27.376 -62.336 1.00 75.56 1949 ASP A CA 1
ATOM 15749 C C . ASP A 1 1949 ? -20.818 28.708 -62.603 1.00 75.56 1949 ASP A C 1
ATOM 15751 O O . ASP A 1 1949 ? -22.046 28.794 -62.479 1.00 75.56 1949 ASP A O 1
ATOM 15755 N N . MET A 1 1950 ? -20.063 29.742 -63.000 1.00 62.69 1950 MET A N 1
ATOM 15756 C CA . MET A 1 1950 ? -20.604 31.095 -63.201 1.00 62.69 1950 MET A CA 1
ATOM 15757 C C . MET A 1 1950 ? -21.448 31.268 -64.466 1.00 62.69 1950 MET A C 1
ATOM 15759 O O . MET A 1 1950 ? -22.248 32.194 -64.507 1.00 62.69 1950 MET A O 1
ATOM 15763 N N . GLU A 1 1951 ? -21.286 30.471 -65.524 1.00 62.66 1951 GLU A N 1
ATOM 15764 C CA . GLU A 1 1951 ? -21.954 30.805 -66.797 1.00 62.66 1951 GLU A CA 1
ATOM 15765 C C . GLU A 1 1951 ? -23.391 30.247 -66.918 1.00 62.66 1951 GLU A C 1
ATOM 15767 O O . GLU A 1 1951 ? -24.193 30.801 -67.671 1.00 62.66 1951 GLU A O 1
ATOM 15772 N N . HIS A 1 1952 ? -23.753 29.191 -66.171 1.00 64.44 1952 HIS A N 1
ATOM 15773 C CA . HIS A 1 1952 ? -24.907 28.338 -66.528 1.00 64.44 1952 HIS A CA 1
ATOM 15774 C C . HIS A 1 1952 ? -25.816 27.857 -65.373 1.00 64.44 1952 HIS A C 1
ATOM 15776 O O . HIS A 1 1952 ? -26.618 26.944 -65.578 1.00 64.44 1952 HIS A O 1
ATOM 15782 N N . PHE A 1 1953 ? -25.709 28.412 -64.159 1.00 76.00 1953 PHE A N 1
ATOM 15783 C CA . PHE A 1 1953 ? -26.336 27.839 -62.946 1.00 76.00 1953 PHE A CA 1
ATOM 15784 C C . PHE A 1 1953 ? -25.969 26.354 -62.754 1.00 76.00 1953 PHE A C 1
ATOM 15786 O O . PHE A 1 1953 ? -26.813 25.544 -62.387 1.00 76.00 1953 PHE A O 1
ATOM 15793 N N . HIS A 1 1954 ? -24.741 25.946 -63.068 1.00 79.44 1954 HIS A N 1
ATOM 15794 C CA . HIS A 1 1954 ? -24.334 24.557 -62.867 1.00 79.44 1954 HIS A CA 1
ATOM 15795 C C . HIS A 1 1954 ? -23.708 24.394 -61.483 1.00 79.44 1954 HIS A C 1
ATOM 15797 O O . HIS A 1 1954 ? -22.721 25.054 -61.177 1.00 79.44 1954 HIS A O 1
ATOM 15803 N N . CYS A 1 1955 ? -24.265 23.502 -60.664 1.00 84.50 1955 CYS A N 1
ATOM 15804 C CA . CYS A 1 1955 ? -23.595 22.995 -59.468 1.00 84.50 1955 CYS A CA 1
ATOM 15805 C C . CYS A 1 1955 ? -23.337 21.497 -59.634 1.00 84.50 1955 CYS A C 1
ATOM 15807 O O . CYS A 1 1955 ? -24.263 20.747 -59.945 1.00 84.50 1955 CYS A O 1
ATOM 15809 N N . ASP A 1 1956 ? -22.097 21.071 -59.410 1.00 84.06 1956 ASP A N 1
ATOM 15810 C CA . ASP A 1 1956 ? -21.660 19.674 -59.459 1.00 84.06 1956 ASP A CA 1
ATOM 15811 C C . ASP A 1 1956 ? -21.346 19.177 -58.038 1.00 84.06 1956 ASP A C 1
ATOM 15813 O O . ASP A 1 1956 ? -20.562 19.812 -57.328 1.00 84.06 1956 ASP A O 1
ATOM 15817 N N . LEU A 1 1957 ? -21.933 18.049 -57.623 1.00 85.06 1957 LEU A N 1
ATOM 15818 C CA . LEU A 1 1957 ? -21.587 17.352 -56.381 1.00 85.06 1957 LEU A CA 1
ATOM 15819 C C . LEU A 1 1957 ? -20.465 16.357 -56.655 1.00 85.06 1957 LEU A C 1
ATOM 15821 O O . LEU A 1 1957 ? -20.669 15.354 -57.343 1.00 85.06 1957 LEU A O 1
ATOM 15825 N N . TYR A 1 1958 ? -19.295 16.612 -56.082 1.00 83.44 1958 TYR A N 1
ATOM 15826 C CA . TYR A 1 1958 ? -18.159 15.708 -56.146 1.00 83.44 1958 TYR A CA 1
ATOM 15827 C C . TYR A 1 1958 ? -18.055 14.847 -54.888 1.00 83.44 1958 TYR A C 1
ATOM 15829 O O . TYR A 1 1958 ? -18.050 15.366 -53.774 1.00 83.44 1958 TYR A O 1
ATOM 15837 N N . SER A 1 1959 ? -17.893 13.538 -55.082 1.00 77.06 1959 SER A N 1
ATOM 15838 C CA . SER A 1 1959 ? -17.659 12.558 -54.013 1.00 77.06 1959 SER A CA 1
ATOM 15839 C C . SER A 1 1959 ? -16.213 12.046 -54.042 1.00 77.06 1959 SER A C 1
ATOM 15841 O O . SER A 1 1959 ? -15.651 11.800 -55.120 1.00 77.06 1959 SER A O 1
ATOM 15843 N N . LEU A 1 1960 ? -15.604 11.894 -52.861 1.00 68.88 1960 LEU A N 1
ATOM 15844 C CA . LEU A 1 1960 ? -14.259 11.341 -52.659 1.00 68.88 1960 LEU A CA 1
ATOM 15845 C C . LEU A 1 1960 ? -14.317 9.817 -52.470 1.00 68.88 1960 LEU A C 1
ATOM 15847 O O . LEU A 1 1960 ? -14.825 9.327 -51.465 1.00 68.88 1960 LEU A O 1
ATOM 15851 N N . TYR A 1 1961 ? -13.723 9.056 -53.392 1.00 63.28 1961 TYR A N 1
ATOM 15852 C CA . TYR A 1 1961 ? -13.624 7.593 -53.301 1.00 63.28 1961 TYR A CA 1
ATOM 15853 C C . TYR A 1 1961 ? -12.231 7.102 -53.723 1.00 63.28 1961 TYR A C 1
ATOM 15855 O O . TYR A 1 1961 ? -11.539 7.708 -54.548 1.00 63.28 1961 TYR A O 1
ATOM 15863 N N . LYS A 1 1962 ? -11.819 5.964 -53.155 1.00 53.41 1962 LYS A N 1
ATOM 15864 C CA . LYS A 1 1962 ? -10.630 5.217 -53.583 1.00 53.41 1962 LYS A CA 1
ATOM 15865 C C . LYS A 1 1962 ? -11.016 4.287 -54.743 1.00 53.41 1962 LYS A C 1
ATOM 15867 O O . LYS A 1 1962 ? -12.098 3.700 -54.718 1.00 53.41 1962 LYS A O 1
ATOM 15872 N N . LEU A 1 1963 ? -10.161 4.172 -55.757 1.00 46.69 1963 LEU A N 1
ATOM 15873 C CA . LEU A 1 1963 ? -10.312 3.224 -56.866 1.00 46.69 1963 LEU A CA 1
ATOM 15874 C C . LEU A 1 1963 ? -9.335 2.064 -56.667 1.00 46.69 1963 LEU A C 1
ATOM 15876 O O . LEU A 1 1963 ? -8.144 2.317 -56.557 1.00 46.69 1963 LEU A O 1
ATOM 15880 N N . ASP A 1 1964 ? -9.878 0.845 -56.649 1.00 46.41 1964 ASP A N 1
ATOM 15881 C CA . ASP A 1 1964 ? -9.225 -0.446 -56.380 1.00 46.41 1964 ASP A CA 1
ATOM 15882 C C . ASP A 1 1964 ? -8.404 -0.578 -55.070 1.00 46.41 1964 ASP A C 1
ATOM 15884 O O . ASP A 1 1964 ? -7.736 0.357 -54.622 1.00 46.41 1964 ASP A O 1
ATOM 15888 N N . PRO A 1 1965 ? -8.422 -1.754 -54.409 1.00 50.66 1965 PRO A N 1
ATOM 15889 C CA . PRO A 1 1965 ? -7.534 -2.024 -53.277 1.00 50.66 1965 PRO A CA 1
ATOM 15890 C C . PRO A 1 1965 ? -6.048 -2.085 -53.666 1.00 50.66 1965 PRO A C 1
ATOM 15892 O O . PRO A 1 1965 ? -5.202 -1.807 -52.821 1.00 50.66 1965 PRO A O 1
ATOM 15895 N N . ASP A 1 1966 ? -5.749 -2.433 -54.923 1.00 47.81 1966 ASP A N 1
ATOM 15896 C CA . ASP A 1 1966 ? -4.419 -2.881 -55.364 1.00 47.81 1966 ASP A CA 1
ATOM 15897 C C . ASP A 1 1966 ? -3.485 -1.762 -55.881 1.00 47.81 1966 ASP A C 1
ATOM 15899 O O . ASP A 1 1966 ? -2.296 -2.010 -56.087 1.00 47.81 1966 ASP A O 1
ATOM 15903 N N . ASP A 1 1967 ? -3.974 -0.526 -56.070 1.00 43.94 1967 ASP A N 1
ATOM 15904 C CA . ASP A 1 1967 ? -3.154 0.632 -56.478 1.00 43.94 1967 ASP A CA 1
ATOM 15905 C C . ASP A 1 1967 ? -3.262 1.791 -55.471 1.00 43.94 1967 ASP A C 1
ATOM 15907 O O . ASP A 1 1967 ? -4.051 2.730 -55.604 1.00 43.94 1967 ASP A O 1
ATOM 15911 N N . ASP A 1 1968 ? -2.416 1.735 -54.440 1.00 46.81 1968 ASP A N 1
ATOM 15912 C CA . ASP A 1 1968 ? -2.413 2.628 -53.271 1.00 46.81 1968 ASP A CA 1
ATOM 15913 C C . ASP A 1 1968 ? -2.126 4.124 -53.551 1.00 46.81 1968 ASP A C 1
ATOM 15915 O O . ASP A 1 1968 ? -1.965 4.909 -52.613 1.00 46.81 1968 ASP A O 1
ATOM 15919 N N . ARG A 1 1969 ? -2.042 4.558 -54.818 1.00 45.34 1969 ARG A N 1
ATOM 15920 C CA . ARG A 1 1969 ? -1.617 5.923 -55.194 1.00 45.34 1969 ARG A CA 1
ATOM 15921 C C . ARG A 1 1969 ? -2.654 6.767 -55.937 1.00 45.34 1969 ARG A C 1
ATOM 15923 O O . ARG A 1 1969 ? -2.380 7.940 -56.175 1.00 45.34 1969 ARG A O 1
ATOM 15930 N N . ASN A 1 1970 ? -3.824 6.226 -56.289 1.00 49.66 1970 ASN A N 1
ATOM 15931 C CA . ASN A 1 1970 ? -4.759 6.884 -57.214 1.00 49.66 1970 ASN A CA 1
ATOM 15932 C C . ASN A 1 1970 ? -6.163 7.146 -56.624 1.00 49.66 1970 ASN A C 1
ATOM 15934 O O . ASN A 1 1970 ? -7.151 6.515 -57.001 1.00 49.66 1970 ASN A O 1
ATOM 15938 N N . TYR A 1 1971 ? -6.285 8.160 -55.758 1.00 59.22 1971 TYR A N 1
ATOM 15939 C CA . TYR A 1 1971 ? -7.595 8.761 -55.466 1.00 59.22 1971 TYR A CA 1
ATOM 15940 C C . TYR A 1 1971 ? -8.145 9.479 -56.709 1.00 59.22 1971 TYR A C 1
ATOM 15942 O O . TYR A 1 1971 ? -7.411 10.184 -57.405 1.00 59.22 1971 TYR A O 1
ATOM 15950 N N . ARG A 1 1972 ? -9.451 9.356 -56.975 1.00 63.06 1972 ARG A N 1
ATOM 15951 C CA . ARG A 1 1972 ? -10.142 10.116 -58.030 1.00 63.06 1972 ARG A CA 1
ATOM 15952 C C . ARG A 1 1972 ? -11.428 10.742 -57.495 1.00 63.06 1972 ARG A C 1
ATOM 15954 O O . ARG A 1 1972 ? -11.997 10.288 -56.511 1.00 63.06 1972 ARG A O 1
ATOM 15961 N N . MET A 1 1973 ? -11.885 11.788 -58.176 1.00 70.19 1973 MET A N 1
ATOM 15962 C CA . MET A 1 1973 ? -13.177 12.437 -57.941 1.00 70.19 1973 MET A CA 1
ATOM 15963 C C . MET A 1 1973 ? -14.215 11.942 -58.964 1.00 70.19 1973 MET A C 1
ATOM 15965 O O . MET A 1 1973 ? -13.850 11.446 -60.031 1.00 70.19 1973 MET A O 1
ATOM 15969 N N . ARG A 1 1974 ? -15.505 12.003 -58.623 1.00 70.88 1974 ARG A N 1
ATOM 15970 C CA . ARG A 1 1974 ? -16.664 11.624 -59.459 1.00 70.88 1974 ARG A CA 1
ATOM 15971 C C . ARG A 1 1974 ? -17.742 12.641 -59.176 1.00 70.88 1974 ARG A C 1
ATOM 15973 O O . ARG A 1 1974 ? -17.954 12.974 -58.014 1.00 70.88 1974 ARG A O 1
ATOM 15980 N N . ILE A 1 1975 ? -18.430 13.057 -60.227 1.00 75.00 1975 ILE A N 1
ATOM 15981 C CA . ILE A 1 1975 ? -19.682 13.788 -60.099 1.00 75.00 1975 ILE A CA 1
ATOM 15982 C C . ILE A 1 1975 ? -20.766 12.749 -59.797 1.00 75.00 1975 ILE A C 1
ATOM 15984 O O . ILE A 1 1975 ? -20.937 11.814 -60.580 1.00 75.00 1975 ILE A O 1
ATOM 15988 N N . PHE A 1 1976 ? -21.441 12.885 -58.658 1.00 75.56 1976 PHE A N 1
ATOM 15989 C CA . PHE A 1 1976 ? -22.582 12.041 -58.280 1.00 75.56 1976 PHE A CA 1
ATOM 15990 C C . PHE A 1 1976 ? -23.897 12.661 -58.740 1.00 75.56 1976 PHE A C 1
ATOM 15992 O O . PHE A 1 1976 ? -24.700 12.003 -59.398 1.00 75.56 1976 PHE A O 1
ATOM 15999 N N . ASP A 1 1977 ? -24.074 13.946 -58.446 1.00 82.19 1977 ASP A N 1
ATOM 16000 C CA . ASP A 1 1977 ? -25.295 14.683 -58.731 1.00 82.19 1977 ASP A CA 1
ATOM 16001 C C . ASP A 1 1977 ? -24.980 16.057 -59.338 1.00 82.19 1977 ASP A C 1
ATOM 16003 O O . ASP A 1 1977 ? -23.900 16.623 -59.149 1.00 82.19 1977 ASP A O 1
ATOM 16007 N N . GLN A 1 1978 ? -25.935 16.596 -60.090 1.00 82.75 1978 GLN A N 1
ATOM 16008 C CA . GLN A 1 1978 ? -25.848 17.882 -60.772 1.00 82.75 1978 GLN A CA 1
ATOM 16009 C C . GLN A 1 1978 ? -27.148 18.665 -60.612 1.00 82.75 1978 GLN A C 1
ATOM 16011 O O . GLN A 1 1978 ? -28.239 18.136 -60.814 1.00 82.75 1978 GLN A O 1
ATOM 16016 N N . ILE A 1 1979 ? -27.024 19.958 -60.335 1.00 85.44 1979 ILE A N 1
ATOM 16017 C CA . ILE A 1 1979 ? -28.128 20.921 -60.339 1.00 85.44 1979 ILE A CA 1
ATOM 16018 C C . ILE A 1 1979 ? -27.919 21.875 -61.521 1.00 85.44 1979 ILE A C 1
ATOM 16020 O O . ILE A 1 1979 ? -26.798 22.324 -61.772 1.00 85.44 1979 ILE A O 1
ATOM 16024 N N . THR A 1 1980 ? -28.983 22.164 -62.278 1.00 81.75 1980 THR A N 1
ATOM 16025 C CA . THR A 1 1980 ? -28.940 23.104 -63.408 1.00 81.75 1980 THR A CA 1
ATOM 16026 C C . THR A 1 1980 ? -30.252 23.857 -63.623 1.00 81.75 1980 THR A C 1
ATOM 16028 O O . THR A 1 1980 ? -31.345 23.317 -63.429 1.00 81.75 1980 THR A O 1
ATOM 16031 N N . VAL A 1 1981 ? -30.153 25.095 -64.111 1.00 75.62 1981 VAL A N 1
ATOM 16032 C CA . VAL A 1 1981 ? -31.286 25.852 -64.661 1.00 75.62 1981 VAL A CA 1
ATOM 16033 C C . VAL A 1 1981 ? -31.165 25.886 -66.182 1.00 75.62 1981 VAL A C 1
ATOM 16035 O O . VAL A 1 1981 ? -30.125 26.215 -66.745 1.00 75.62 1981 VAL A O 1
ATOM 16038 N N . SER A 1 1982 ? -32.242 25.527 -66.881 1.00 68.31 1982 SER A N 1
ATOM 16039 C CA . SER A 1 1982 ? -32.244 25.437 -68.341 1.00 68.31 1982 SER A CA 1
ATOM 16040 C C . SER A 1 1982 ? -32.148 26.816 -69.009 1.00 68.31 1982 SER A C 1
ATOM 16042 O O . SER A 1 1982 ? -33.179 27.443 -69.256 1.00 68.31 1982 SER A O 1
ATOM 16044 N N . SER A 1 1983 ? -30.935 27.242 -69.384 1.00 59.62 1983 SER A N 1
ATOM 16045 C CA . SER A 1 1983 ? -30.656 28.537 -70.042 1.00 59.62 1983 SER A CA 1
ATOM 16046 C C . SER A 1 1983 ? -31.659 28.901 -71.145 1.00 59.62 1983 SER A C 1
ATOM 16048 O O . SER A 1 1983 ? -32.232 29.986 -71.141 1.00 59.62 1983 SER A O 1
ATOM 16050 N N . LYS A 1 1984 ? -31.984 27.951 -72.034 1.00 60.88 1984 LYS A N 1
ATOM 16051 C CA . LYS A 1 1984 ? -32.957 28.151 -73.126 1.00 60.88 1984 LYS A CA 1
ATOM 16052 C C . LYS A 1 1984 ? -34.378 28.522 -72.679 1.00 60.88 1984 LYS A C 1
ATOM 16054 O O . LYS A 1 1984 ? -35.077 29.150 -73.467 1.00 60.88 1984 LYS A O 1
ATOM 16059 N N . SER A 1 1985 ? -34.831 28.119 -71.488 1.00 59.34 1985 SER A N 1
ATOM 16060 C CA . SER A 1 1985 ? -36.165 28.491 -70.986 1.00 59.34 1985 SER A CA 1
ATOM 16061 C C . SER A 1 1985 ? -36.125 29.764 -70.146 1.00 59.34 1985 SER A C 1
ATOM 16063 O O . SER A 1 1985 ? -36.998 30.612 -70.311 1.00 59.34 1985 SER A O 1
ATOM 16065 N N . THR A 1 1986 ? -35.099 29.960 -69.309 1.00 56.91 1986 THR A N 1
ATOM 16066 C CA . THR A 1 1986 ? -34.951 31.216 -68.555 1.00 56.91 1986 THR A CA 1
ATOM 16067 C C . THR A 1 1986 ? -34.706 32.405 -69.478 1.00 56.91 1986 THR A C 1
ATOM 16069 O O . THR A 1 1986 ? -35.368 33.423 -69.303 1.00 56.91 1986 THR A O 1
ATOM 16072 N N . ASP A 1 1987 ? -33.891 32.274 -70.529 1.00 58.03 1987 ASP A N 1
ATOM 16073 C CA . ASP A 1 1987 ? -33.712 33.343 -71.522 1.00 58.03 1987 ASP A CA 1
ATOM 16074 C C . ASP A 1 1987 ? -35.032 33.728 -72.211 1.00 58.03 1987 ASP A C 1
ATOM 16076 O O . ASP A 1 1987 ? -35.261 34.905 -72.486 1.00 58.03 1987 ASP A O 1
ATOM 16080 N N . GLN A 1 1988 ? -35.935 32.780 -72.484 1.00 62.03 1988 GLN A N 1
ATOM 16081 C CA . GLN A 1 1988 ? -37.234 33.091 -73.099 1.00 62.03 1988 GLN A CA 1
ATOM 16082 C C . GLN A 1 1988 ? -38.161 33.853 -72.143 1.00 62.03 1988 GLN A C 1
ATOM 16084 O O . GLN A 1 1988 ? -38.814 34.810 -72.562 1.00 62.03 1988 GLN A O 1
ATOM 16089 N N . VAL A 1 1989 ? -38.178 33.472 -70.863 1.00 62.53 1989 VAL A N 1
ATOM 16090 C CA . VAL A 1 1989 ? -38.937 34.153 -69.801 1.00 62.53 1989 VAL A CA 1
ATOM 16091 C C . VAL A 1 1989 ? -38.384 35.565 -69.561 1.00 62.53 1989 VAL A C 1
ATOM 16093 O O . VAL A 1 1989 ? -39.128 36.544 -69.624 1.00 62.53 1989 VAL A O 1
ATOM 16096 N N . VAL A 1 1990 ? -37.067 35.696 -69.374 1.00 59.06 1990 VAL A N 1
ATOM 16097 C CA . VAL A 1 1990 ? -36.385 36.972 -69.096 1.00 59.06 1990 VAL A CA 1
ATOM 16098 C C . VAL A 1 1990 ? -36.533 37.953 -70.265 1.00 59.06 1990 VAL A C 1
ATOM 16100 O O . VAL A 1 1990 ? -36.950 39.092 -70.049 1.00 59.06 1990 VAL A O 1
ATOM 16103 N N . ASN A 1 1991 ? -36.297 37.517 -71.511 1.00 60.66 1991 ASN A N 1
ATOM 16104 C CA . ASN A 1 1991 ? -36.433 38.387 -72.690 1.00 60.66 1991 ASN A CA 1
ATOM 16105 C C . ASN A 1 1991 ? -37.888 38.825 -72.964 1.00 60.66 1991 ASN A C 1
ATOM 16107 O O . ASN A 1 1991 ? -38.096 39.876 -73.575 1.00 60.66 1991 ASN A O 1
ATOM 16111 N N . LYS A 1 1992 ? -38.898 38.056 -72.523 1.00 61.12 1992 LYS A N 1
ATOM 16112 C CA . LYS A 1 1992 ? -40.316 38.459 -72.599 1.00 61.12 1992 LYS A CA 1
ATOM 16113 C C . LYS A 1 1992 ? -40.714 39.456 -71.506 1.00 61.12 1992 LYS A C 1
ATOM 16115 O O . LYS A 1 1992 ? -41.552 40.317 -71.765 1.00 61.12 1992 LYS A O 1
ATOM 16120 N N . ILE A 1 1993 ? -40.149 39.333 -70.304 1.00 61.81 1993 ILE A N 1
ATOM 16121 C CA . ILE A 1 1993 ? -40.617 40.050 -69.106 1.00 61.81 1993 ILE A CA 1
ATOM 16122 C C . ILE A 1 1993 ? -39.891 41.386 -68.879 1.00 61.81 1993 ILE A C 1
ATOM 16124 O O . ILE A 1 1993 ? -40.522 42.346 -68.436 1.00 61.81 1993 ILE A O 1
ATOM 16128 N N . SER A 1 1994 ? -38.598 41.504 -69.204 1.00 53.53 1994 SER A N 1
ATOM 16129 C CA . SER A 1 1994 ? -37.825 42.726 -68.927 1.00 53.53 1994 SER A CA 1
ATOM 16130 C C . SER A 1 1994 ? -36.768 43.032 -69.990 1.00 53.53 1994 SER A C 1
ATOM 16132 O O . SER A 1 1994 ? -35.832 42.269 -70.194 1.00 53.53 1994 SER A O 1
ATOM 16134 N N . ARG A 1 1995 ? -36.853 44.218 -70.613 1.00 49.53 1995 ARG A N 1
ATOM 16135 C CA . ARG A 1 1995 ? -35.867 44.721 -71.598 1.00 49.53 1995 ARG A CA 1
ATOM 16136 C C . ARG A 1 1995 ? -34.550 45.237 -70.992 1.00 49.53 1995 ARG A C 1
ATOM 16138 O O . ARG A 1 1995 ? -33.725 45.777 -71.724 1.00 49.53 1995 ARG A O 1
ATOM 16145 N N . VAL A 1 1996 ? -34.364 45.131 -69.678 1.00 43.81 1996 VAL A N 1
ATOM 16146 C CA . VAL A 1 1996 ? -33.213 45.697 -68.962 1.00 43.81 1996 VAL A CA 1
ATOM 16147 C C . VAL A 1 1996 ? -32.442 44.571 -68.276 1.00 43.81 1996 VAL A C 1
ATOM 16149 O O . VAL A 1 1996 ? -33.029 43.788 -67.538 1.00 43.81 1996 VAL A O 1
ATOM 16152 N N . THR A 1 1997 ? -31.130 44.543 -68.533 1.00 46.81 1997 THR A N 1
ATOM 16153 C CA . THR A 1 1997 ? -30.091 43.663 -67.956 1.00 46.81 1997 THR A CA 1
ATOM 16154 C C . THR A 1 1997 ? -30.239 42.146 -68.154 1.00 46.81 1997 THR A C 1
ATOM 16156 O O . THR A 1 1997 ? -31.092 41.494 -67.563 1.00 46.81 1997 THR A O 1
ATOM 16159 N N . LYS A 1 1998 ? -29.281 41.563 -68.897 1.00 48.72 1998 LYS A N 1
ATOM 16160 C CA . LYS A 1 1998 ? -28.910 40.143 -68.792 1.00 48.72 1998 LYS A CA 1
ATOM 16161 C C . LYS A 1 1998 ? -28.306 39.897 -67.405 1.00 48.72 1998 LYS A C 1
ATOM 16163 O O . LYS A 1 1998 ? -27.098 40.032 -67.229 1.00 48.72 1998 LYS A O 1
ATOM 16168 N N . LEU A 1 1999 ? -29.133 39.569 -66.421 1.00 54.31 1999 LEU A N 1
ATOM 16169 C CA . LEU A 1 1999 ? -28.647 38.984 -65.176 1.00 54.31 1999 LEU A CA 1
ATOM 16170 C C . LEU A 1 1999 ? -28.506 37.485 -65.413 1.00 54.31 1999 LEU A C 1
ATOM 16172 O O . LEU A 1 1999 ? -29.503 36.766 -65.470 1.00 54.31 1999 LEU A O 1
ATOM 16176 N N . ASN A 1 2000 ? -27.263 37.041 -65.620 1.00 58.84 2000 ASN A N 1
ATOM 16177 C CA . ASN A 1 2000 ? -26.945 35.624 -65.750 1.00 58.84 2000 ASN A CA 1
ATOM 16178 C C . ASN A 1 2000 ? -27.541 34.880 -64.543 1.00 58.84 2000 ASN A C 1
ATOM 16180 O O . ASN A 1 2000 ? -27.380 35.307 -63.396 1.00 58.84 2000 ASN A O 1
ATOM 16184 N N . THR A 1 2001 ? -28.231 33.768 -64.787 1.00 61.09 2001 THR A N 1
ATOM 16185 C CA . THR A 1 2001 ? -28.700 32.893 -63.711 1.00 61.09 2001 THR A CA 1
ATOM 16186 C C . THR A 1 2001 ? -27.490 32.159 -63.153 1.00 61.09 2001 THR A C 1
ATOM 16188 O O . THR A 1 2001 ? -27.111 31.114 -63.670 1.00 61.09 2001 THR A O 1
ATOM 16191 N N . VAL A 1 2002 ? -26.859 32.722 -62.126 1.00 70.00 2002 VAL A N 1
ATOM 16192 C CA . VAL A 1 2002 ? -25.627 32.183 -61.538 1.00 70.00 2002 VAL A CA 1
ATOM 16193 C C . VAL A 1 2002 ? -25.826 31.894 -60.067 1.00 70.00 2002 VAL A C 1
ATOM 16195 O O . VAL A 1 2002 ? -26.270 32.777 -59.337 1.00 70.00 2002 VAL A O 1
ATOM 16198 N N . VAL A 1 2003 ? -25.440 30.698 -59.621 1.00 76.81 2003 VAL A N 1
ATOM 16199 C CA . VAL A 1 2003 ? -25.354 30.393 -58.190 1.00 76.81 2003 VAL A CA 1
ATOM 16200 C C . VAL A 1 2003 ? -24.195 31.185 -57.604 1.00 76.81 2003 VAL A C 1
ATOM 16202 O O . VAL A 1 2003 ? -23.036 30.819 -57.769 1.00 76.81 2003 VAL A O 1
ATOM 16205 N N . ASN A 1 2004 ? -24.516 32.279 -56.921 1.00 80.50 2004 ASN A N 1
ATOM 16206 C CA . ASN A 1 2004 ? -23.529 33.057 -56.183 1.00 80.50 2004 ASN A CA 1
ATOM 16207 C C . ASN A 1 2004 ? -23.487 32.646 -54.705 1.00 80.50 2004 ASN A C 1
ATOM 16209 O O . ASN A 1 2004 ? -22.470 32.827 -54.045 1.00 80.50 2004 ASN A O 1
ATOM 16213 N N . ALA A 1 2005 ? -24.556 32.052 -54.175 1.00 85.56 2005 ALA A N 1
ATOM 16214 C CA . ALA A 1 2005 ? -24.617 31.614 -52.788 1.00 85.56 2005 ALA A CA 1
ATOM 16215 C C . ALA A 1 2005 ? -25.305 30.251 -52.660 1.00 85.56 2005 ALA A C 1
ATOM 16217 O O . ALA A 1 2005 ? -26.234 29.948 -53.408 1.00 85.56 2005 ALA A O 1
ATOM 16218 N N . MET A 1 2006 ? -24.890 29.436 -51.692 1.00 87.88 2006 MET A N 1
ATOM 16219 C CA . MET A 1 2006 ? -25.516 28.147 -51.406 1.00 87.88 2006 MET A CA 1
ATOM 16220 C C . MET A 1 2006 ? -25.420 27.823 -49.918 1.00 87.88 2006 MET A C 1
ATOM 16222 O O . MET A 1 2006 ? -24.391 28.046 -49.291 1.00 87.88 2006 MET A O 1
ATOM 16226 N N . ALA A 1 2007 ? -26.506 27.283 -49.371 1.00 85.38 2007 ALA A N 1
ATOM 16227 C CA . ALA A 1 2007 ? -26.610 26.833 -47.994 1.00 85.38 2007 ALA A CA 1
ATOM 16228 C C . ALA A 1 2007 ? -27.172 25.414 -47.963 1.00 85.38 2007 ALA A C 1
ATOM 16230 O O . ALA A 1 2007 ? -28.153 25.112 -48.643 1.00 85.38 2007 ALA A O 1
ATOM 16231 N N . ILE A 1 2008 ? -26.572 24.561 -47.140 1.00 81.25 2008 ILE A N 1
ATOM 16232 C CA . ILE A 1 2008 ? -27.007 23.181 -46.926 1.00 81.25 2008 ILE A CA 1
ATOM 16233 C C . ILE A 1 2008 ? -27.408 23.061 -45.457 1.00 81.25 2008 ILE A C 1
ATOM 16235 O O . ILE A 1 2008 ? -26.660 23.484 -44.576 1.00 81.25 2008 ILE A O 1
ATOM 16239 N N . CYS A 1 2009 ? -28.596 22.529 -45.178 1.00 73.31 2009 CYS A N 1
ATOM 16240 C CA . CYS A 1 2009 ? -29.064 22.348 -43.808 1.00 73.31 2009 CYS A CA 1
ATOM 16241 C C . CYS A 1 2009 ? -28.387 21.118 -43.171 1.00 73.31 2009 CYS A C 1
ATOM 16243 O O . CYS A 1 2009 ? -28.659 20.003 -43.624 1.00 73.31 2009 CYS A O 1
ATOM 16245 N N . PRO A 1 2010 ? -27.581 21.258 -42.096 1.00 62.22 2010 PRO A N 1
ATOM 16246 C CA . PRO A 1 2010 ? -26.838 20.128 -41.521 1.00 62.22 2010 PRO A CA 1
ATOM 16247 C C . PRO A 1 2010 ? -27.726 19.014 -40.946 1.00 62.22 2010 PRO A C 1
ATOM 16249 O O . PRO A 1 2010 ? -27.281 17.880 -40.815 1.00 62.22 2010 PRO A O 1
ATOM 16252 N N . LEU A 1 2011 ? -28.975 19.341 -40.593 1.00 60.31 2011 LEU A N 1
ATOM 16253 C CA . LEU A 1 2011 ? -29.937 18.415 -39.985 1.00 60.31 2011 LEU A CA 1
ATOM 16254 C C . LEU A 1 2011 ? -30.731 17.593 -41.012 1.00 60.31 2011 LEU A C 1
ATOM 16256 O O . LEU A 1 2011 ? -31.201 16.510 -40.685 1.00 60.31 2011 LEU A O 1
ATOM 16260 N N . THR A 1 2012 ? -30.926 18.112 -42.229 1.00 65.44 2012 THR A N 1
ATOM 16261 C CA . THR A 1 2012 ? -31.851 17.528 -43.226 1.00 65.44 2012 THR A CA 1
ATOM 16262 C C . THR A 1 2012 ? -31.217 17.274 -44.594 1.00 65.44 2012 THR A C 1
ATOM 16264 O O . THR A 1 2012 ? -31.849 16.668 -45.451 1.00 65.44 2012 THR A O 1
ATOM 16267 N N . GLY A 1 2013 ? -29.995 17.758 -44.845 1.00 68.06 2013 GLY A N 1
ATOM 16268 C CA . GLY A 1 2013 ? -29.356 17.701 -46.165 1.00 68.06 2013 GLY A CA 1
ATOM 16269 C C . GLY A 1 2013 ? -29.998 18.615 -47.221 1.00 68.06 2013 GLY A C 1
ATOM 16270 O O . GLY A 1 2013 ? -29.557 18.619 -48.367 1.00 68.06 2013 GLY A O 1
ATOM 16271 N N . HIS A 1 2014 ? -31.018 19.398 -46.847 1.00 75.56 2014 HIS A N 1
ATOM 16272 C CA . HIS A 1 2014 ? -31.744 20.323 -47.719 1.00 75.56 2014 HIS A CA 1
ATOM 16273 C C . HIS A 1 2014 ? -30.829 21.390 -48.330 1.00 75.56 2014 HIS A C 1
ATOM 16275 O O . HIS A 1 2014 ? -30.115 22.077 -47.597 1.00 75.56 2014 HIS A O 1
ATOM 16281 N N . ILE A 1 2015 ? -30.900 21.565 -49.654 1.00 85.62 2015 ILE A N 1
ATOM 16282 C CA . ILE A 1 2015 ? -30.032 22.469 -50.417 1.00 85.62 2015 ILE A CA 1
ATOM 16283 C C . ILE A 1 2015 ? -30.813 23.717 -50.837 1.00 85.62 2015 ILE A C 1
ATOM 16285 O O . ILE A 1 2015 ? -31.855 23.627 -51.487 1.00 85.62 2015 ILE A O 1
ATOM 16289 N N . PHE A 1 2016 ? -30.277 24.892 -50.515 1.00 88.94 2016 PHE A N 1
ATOM 16290 C CA . PHE A 1 2016 ? -30.790 26.192 -50.941 1.00 88.94 2016 PHE A CA 1
ATOM 16291 C C . PHE A 1 2016 ? -29.728 26.935 -51.752 1.00 88.94 2016 PHE A C 1
ATOM 16293 O O . PHE A 1 2016 ? -28.565 26.962 -51.360 1.00 88.94 2016 PHE A O 1
ATOM 16300 N N . THR A 1 2017 ? -30.118 27.583 -52.849 1.00 88.62 2017 THR A N 1
ATOM 16301 C CA . THR A 1 2017 ? -29.204 28.370 -53.702 1.00 88.62 2017 THR A CA 1
ATOM 16302 C C . THR A 1 2017 ? -29.733 29.781 -53.928 1.00 88.62 2017 THR A C 1
ATOM 16304 O O . THR A 1 2017 ? -30.903 29.931 -54.295 1.00 88.62 2017 THR A O 1
ATOM 16307 N N . GLY A 1 2018 ? -28.869 30.784 -53.769 1.00 86.25 2018 GLY A N 1
ATOM 16308 C CA . GLY A 1 2018 ? -29.104 32.193 -54.079 1.00 86.25 2018 GLY A CA 1
ATOM 16309 C C . GLY A 1 2018 ? -28.399 32.634 -55.366 1.00 86.25 2018 GLY A C 1
ATOM 16310 O O . GLY A 1 2018 ? -27.298 32.159 -55.662 1.00 86.25 2018 GLY A O 1
ATOM 16311 N N . ASP A 1 2019 ? -29.023 33.539 -56.129 1.00 82.31 2019 ASP A N 1
ATOM 16312 C CA . ASP A 1 2019 ? -28.505 33.992 -57.429 1.00 82.31 2019 ASP A CA 1
ATOM 16313 C C . ASP A 1 2019 ? -28.352 35.512 -57.603 1.00 82.31 2019 ASP A C 1
ATOM 16315 O O . ASP A 1 2019 ? -28.794 36.321 -56.779 1.00 82.31 2019 ASP A O 1
ATOM 16319 N N . LEU A 1 2020 ? -27.714 35.900 -58.715 1.00 80.88 2020 LEU A N 1
ATOM 16320 C CA . LEU A 1 2020 ? -27.466 37.303 -59.073 1.00 80.88 2020 LEU A CA 1
ATOM 16321 C C . LEU A 1 2020 ? -28.745 38.132 -59.303 1.00 80.88 2020 LEU A C 1
ATOM 16323 O O . LEU A 1 2020 ? -28.667 39.357 -59.326 1.00 80.88 2020 LEU A O 1
ATOM 16327 N N . SER A 1 2021 ? -29.911 37.499 -59.466 1.00 74.50 2021 SER A N 1
ATOM 16328 C CA . SER A 1 2021 ? -31.202 38.178 -59.648 1.00 74.50 2021 SER A CA 1
ATOM 16329 C C . SER A 1 2021 ? -31.959 38.434 -58.339 1.00 74.50 2021 SER A C 1
ATOM 16331 O O . SER A 1 2021 ? -33.051 39.001 -58.369 1.00 74.50 2021 SER A O 1
ATOM 16333 N N . GLY A 1 2022 ? -31.412 38.009 -57.194 1.00 79.31 2022 GLY A N 1
ATOM 16334 C CA . GLY A 1 2022 ? -32.100 38.078 -55.903 1.00 79.31 2022 GLY A CA 1
ATOM 16335 C C . GLY A 1 2022 ? -33.009 36.873 -55.622 1.00 79.31 2022 GLY A C 1
ATOM 16336 O O . GLY A 1 2022 ? -33.842 36.932 -54.711 1.00 79.31 2022 GLY A O 1
ATOM 16337 N N . ALA A 1 2023 ? -32.903 35.793 -56.408 1.00 84.25 2023 ALA A N 1
ATOM 16338 C CA . ALA A 1 2023 ? -33.755 34.616 -56.272 1.00 84.25 2023 ALA A CA 1
ATOM 16339 C C . ALA A 1 2023 ? -33.171 33.557 -55.330 1.00 84.25 2023 ALA A C 1
ATOM 16341 O O . ALA A 1 2023 ? -31.963 33.337 -55.302 1.00 84.25 2023 ALA A O 1
ATOM 16342 N N . ILE A 1 2024 ? -34.054 32.862 -54.607 1.00 88.88 2024 ILE A N 1
ATOM 16343 C CA . ILE A 1 2024 ? -33.732 31.712 -53.752 1.00 88.88 2024 ILE A CA 1
ATOM 16344 C C . ILE A 1 2024 ? -34.514 30.501 -54.264 1.00 88.88 2024 ILE A C 1
ATOM 16346 O O . ILE A 1 2024 ? -35.737 30.566 -54.406 1.00 88.88 2024 ILE A O 1
ATOM 16350 N N . ARG A 1 2025 ? -33.816 29.390 -54.504 1.00 88.56 2025 ARG A N 1
ATOM 16351 C CA . ARG A 1 2025 ? -34.390 28.088 -54.889 1.00 88.56 2025 ARG A CA 1
ATOM 16352 C C . ARG A 1 2025 ? -34.070 27.032 -53.839 1.00 88.56 2025 ARG A C 1
ATOM 16354 O O . ARG A 1 2025 ? -33.050 27.142 -53.160 1.00 88.56 2025 ARG A O 1
ATOM 16361 N N . TYR A 1 2026 ? -34.926 26.022 -53.742 1.00 89.25 2026 TYR A N 1
ATOM 16362 C CA . TYR A 1 2026 ? -34.685 24.802 -52.977 1.00 89.25 2026 TYR A CA 1
ATOM 16363 C C . TYR A 1 2026 ? -34.591 23.604 -53.912 1.00 89.25 2026 TYR A C 1
ATOM 16365 O O . TYR A 1 2026 ? -35.389 23.482 -54.846 1.00 89.25 2026 TYR A O 1
ATOM 16373 N N . TRP A 1 2027 ? -33.630 22.730 -53.625 1.00 86.88 2027 TRP A N 1
ATOM 16374 C CA . TRP A 1 2027 ? -33.329 21.541 -54.405 1.00 86.88 2027 TRP A CA 1
ATOM 16375 C C . TRP A 1 2027 ? -33.367 20.301 -53.509 1.00 86.88 2027 TRP A C 1
ATOM 16377 O O . TRP A 1 2027 ? -32.629 20.204 -52.527 1.00 86.88 2027 TRP A O 1
ATOM 16387 N N . ASP A 1 2028 ? -34.212 19.347 -53.890 1.00 81.81 2028 ASP A N 1
ATOM 16388 C CA . ASP A 1 2028 ? -34.198 17.965 -53.422 1.00 81.81 2028 ASP A CA 1
ATOM 16389 C C . ASP A 1 2028 ? -33.714 17.097 -54.595 1.00 81.81 2028 ASP A C 1
ATOM 16391 O O . ASP A 1 2028 ? -34.370 16.972 -55.632 1.00 81.81 2028 ASP A O 1
ATOM 16395 N N . VAL A 1 2029 ? -32.509 16.548 -54.448 1.00 78.31 2029 VAL A N 1
ATOM 16396 C CA . VAL A 1 2029 ? -31.827 15.761 -55.487 1.00 78.31 2029 VAL A CA 1
ATOM 16397 C C . VAL A 1 2029 ? -32.397 14.342 -55.602 1.00 78.31 2029 VAL A C 1
ATOM 16399 O O . VAL A 1 2029 ? -32.209 13.667 -56.616 1.00 78.31 2029 VAL A O 1
ATOM 16402 N N . GLU A 1 2030 ? -33.138 13.889 -54.590 1.00 77.06 2030 GLU A N 1
ATOM 16403 C CA . GLU A 1 2030 ? -33.781 12.576 -54.566 1.00 77.06 2030 GLU A CA 1
ATOM 16404 C C . GLU A 1 2030 ? -35.212 12.640 -55.118 1.00 77.06 2030 GLU A C 1
ATOM 16406 O O . GLU A 1 2030 ? -35.685 11.662 -55.699 1.00 77.06 2030 GLU A O 1
ATOM 16411 N N . ASN A 1 2031 ? -35.889 13.791 -55.006 1.00 77.75 2031 ASN A N 1
ATOM 16412 C CA . ASN A 1 2031 ? -37.264 13.975 -55.472 1.00 77.75 2031 ASN A CA 1
ATOM 16413 C C . ASN A 1 2031 ? -37.520 15.373 -56.063 1.00 77.75 2031 ASN A C 1
ATOM 16415 O O . ASN A 1 2031 ? -37.835 16.328 -55.350 1.00 77.75 2031 ASN A O 1
ATOM 16419 N N . SER A 1 2032 ? -37.519 15.479 -57.394 1.00 78.94 2032 SER A N 1
ATOM 16420 C CA . SER A 1 2032 ? -37.719 16.762 -58.077 1.00 78.94 2032 SER A CA 1
ATOM 16421 C C . SER A 1 2032 ? -39.089 17.403 -57.851 1.00 78.94 2032 SER A C 1
ATOM 16423 O O . SER A 1 2032 ? -39.207 18.615 -57.996 1.00 78.94 2032 SER A O 1
ATOM 16425 N N . ASN A 1 2033 ? -40.109 16.651 -57.423 1.00 77.69 2033 ASN A N 1
ATOM 16426 C CA . ASN A 1 2033 ? -41.417 17.228 -57.084 1.00 77.69 2033 ASN A CA 1
ATOM 16427 C C . ASN A 1 2033 ? -41.373 18.109 -55.822 1.00 77.69 2033 ASN A C 1
ATOM 16429 O O . ASN A 1 2033 ? -42.305 18.875 -55.583 1.00 77.69 2033 ASN A O 1
ATOM 16433 N N . ARG A 1 2034 ? -40.314 17.999 -55.007 1.00 78.12 2034 ARG A N 1
ATOM 16434 C CA . ARG A 1 2034 ? -40.090 18.846 -53.829 1.00 78.12 2034 ARG A CA 1
ATOM 16435 C C . ARG A 1 2034 ? -39.263 20.097 -54.141 1.00 78.12 2034 ARG A C 1
ATOM 16437 O O . ARG A 1 2034 ? -39.386 21.075 -53.405 1.00 78.12 2034 ARG A O 1
ATOM 16444 N N . CYS A 1 2035 ? -38.467 20.099 -55.216 1.00 84.31 2035 CYS A N 1
ATOM 16445 C CA . CYS A 1 2035 ? -37.743 21.285 -55.689 1.00 84.31 2035 CYS A CA 1
ATOM 16446 C C . CYS A 1 2035 ? -38.706 22.454 -55.942 1.00 84.31 2035 CYS A C 1
ATOM 16448 O O . CYS A 1 2035 ? -39.813 22.253 -56.443 1.00 84.31 2035 CYS A O 1
ATOM 16450 N N . ASN A 1 2036 ? -38.306 23.682 -55.596 1.00 82.88 2036 ASN A N 1
ATOM 16451 C CA . ASN A 1 2036 ? -39.199 24.836 -55.732 1.00 82.88 2036 ASN A CA 1
ATOM 16452 C C . ASN A 1 2036 ? -38.465 26.184 -55.860 1.00 82.88 2036 ASN A C 1
ATOM 16454 O O . ASN A 1 2036 ? -37.422 26.421 -55.239 1.00 82.88 2036 ASN A O 1
ATOM 16458 N N . TYR A 1 2037 ? -39.071 27.110 -56.606 1.00 85.31 2037 TYR A N 1
ATOM 16459 C CA . TYR A 1 2037 ? -38.656 28.505 -56.726 1.00 85.31 2037 TYR A CA 1
ATOM 16460 C C . TYR A 1 2037 ? -39.221 29.311 -55.542 1.00 85.31 2037 TYR A C 1
ATOM 16462 O O . TYR A 1 2037 ? -40.349 29.817 -55.549 1.00 85.31 2037 TYR A O 1
ATOM 16470 N N . LEU A 1 2038 ? -38.438 29.401 -54.467 1.00 84.94 2038 LEU A N 1
ATOM 16471 C CA . LEU A 1 2038 ? -38.908 29.890 -53.171 1.00 84.94 2038 LEU A CA 1
ATOM 16472 C C . LEU A 1 2038 ? -39.080 31.406 -53.111 1.00 84.94 2038 LEU A C 1
ATOM 16474 O O . LEU A 1 2038 ? -40.018 31.877 -52.462 1.00 84.94 2038 LEU A O 1
ATOM 16478 N N . CYS A 1 2039 ? -38.206 32.177 -53.757 1.00 82.06 2039 CYS A N 1
ATOM 16479 C CA . CYS A 1 2039 ? -38.277 33.637 -53.772 1.00 82.06 2039 CYS A CA 1
ATOM 16480 C C . CYS A 1 2039 ? -37.521 34.236 -54.966 1.00 82.06 2039 CYS A C 1
ATOM 16482 O O . CYS A 1 2039 ? -36.696 33.563 -55.571 1.00 82.06 2039 CYS A O 1
ATOM 16484 N N . GLY A 1 2040 ? -37.782 35.505 -55.291 1.00 77.50 2040 GLY A N 1
ATOM 16485 C CA . GLY A 1 2040 ? -37.092 36.251 -56.351 1.00 77.50 2040 GLY A CA 1
ATOM 16486 C C . GLY A 1 2040 ? -38.044 37.004 -57.288 1.00 77.50 2040 GLY A C 1
ATOM 16487 O O . GLY A 1 2040 ? -39.265 36.839 -57.183 1.00 77.50 2040 GLY A O 1
ATOM 16488 N N . PRO A 1 2041 ? -37.509 37.796 -58.237 1.00 70.56 2041 PRO A N 1
ATOM 16489 C CA . PRO A 1 2041 ? -38.285 38.735 -59.056 1.00 70.56 2041 PRO A CA 1
ATOM 16490 C C . PRO A 1 2041 ? -39.387 38.066 -59.887 1.00 70.56 2041 PRO A C 1
ATOM 16492 O O . PRO A 1 2041 ? -40.458 38.642 -60.072 1.00 70.56 2041 PRO A O 1
ATOM 16495 N N . PHE A 1 2042 ? -39.168 36.827 -60.339 1.00 73.31 2042 PHE A N 1
ATOM 16496 C CA . PHE A 1 2042 ? -40.122 36.120 -61.193 1.00 73.31 2042 PHE A CA 1
ATOM 16497 C C . PHE A 1 2042 ? -41.216 35.341 -60.445 1.00 73.31 2042 PHE A C 1
ATOM 16499 O O . PHE A 1 2042 ? -42.159 34.879 -61.086 1.00 73.31 2042 PHE A O 1
ATOM 16506 N N . LYS A 1 2043 ? -41.170 35.237 -59.103 1.00 76.75 2043 LYS A N 1
ATOM 16507 C CA . LYS A 1 2043 ? -42.145 34.426 -58.341 1.00 76.75 2043 LYS A CA 1
ATOM 16508 C C . LYS A 1 2043 ? -43.592 34.889 -58.546 1.00 76.75 2043 LYS A C 1
ATOM 16510 O O . LYS A 1 2043 ? -44.503 34.067 -58.554 1.00 76.75 2043 LYS A O 1
ATOM 16515 N N . LYS A 1 2044 ? -43.805 36.191 -58.767 1.00 69.69 2044 LYS A N 1
ATOM 16516 C CA . LYS A 1 2044 ? -45.138 36.740 -59.046 1.00 69.69 2044 LYS A CA 1
ATOM 16517 C C . LYS A 1 2044 ? -45.769 36.111 -60.297 1.00 69.69 2044 LYS A C 1
ATOM 16519 O O . LYS A 1 2044 ? -46.925 35.738 -60.239 1.00 69.69 2044 LYS A O 1
ATOM 16524 N N . TYR A 1 2045 ? -45.012 35.894 -61.374 1.00 73.44 2045 TYR A N 1
ATOM 16525 C CA . TYR A 1 2045 ? -45.543 35.300 -62.613 1.00 73.44 2045 TYR A CA 1
ATOM 16526 C C . TYR A 1 2045 ? -45.876 33.804 -62.486 1.00 73.44 2045 TYR A C 1
ATOM 16528 O O . TYR A 1 2045 ? -46.661 33.293 -63.282 1.00 73.44 2045 TYR A O 1
ATOM 16536 N N . ILE A 1 2046 ? -45.299 33.118 -61.491 1.00 74.38 2046 ILE A N 1
ATOM 16537 C CA . ILE A 1 2046 ? -45.686 31.752 -61.110 1.00 74.38 2046 ILE A CA 1
ATOM 16538 C C . ILE A 1 2046 ? -46.991 31.793 -60.302 1.00 74.38 2046 ILE A C 1
ATOM 16540 O O . ILE A 1 2046 ? -47.920 31.049 -60.590 1.00 74.38 2046 ILE A O 1
ATOM 16544 N N . ASN A 1 2047 ? -47.089 32.699 -59.322 1.00 74.75 2047 ASN A N 1
ATOM 16545 C CA . ASN A 1 2047 ? -48.294 32.873 -58.502 1.00 74.75 2047 ASN A CA 1
ATOM 16546 C C . ASN A 1 2047 ? -49.509 33.379 -59.309 1.00 74.75 2047 ASN A C 1
ATOM 16548 O O . ASN A 1 2047 ? -50.632 32.981 -59.019 1.00 74.75 2047 ASN A O 1
ATOM 16552 N N . ASP A 1 2048 ? -49.280 34.234 -60.310 1.00 74.19 2048 ASP A N 1
ATOM 16553 C CA . ASP A 1 2048 ? -50.283 34.755 -61.255 1.00 74.19 2048 ASP A CA 1
ATOM 16554 C C . ASP A 1 2048 ? -50.596 33.738 -62.388 1.00 74.19 2048 ASP A C 1
ATOM 16556 O O . ASP A 1 2048 ? -51.286 34.062 -63.351 1.00 74.19 2048 ASP A O 1
ATOM 16560 N N . ASP A 1 2049 ? -50.065 32.513 -62.286 1.00 71.50 2049 ASP A N 1
ATOM 16561 C CA . ASP A 1 2049 ? -50.303 31.345 -63.149 1.00 71.50 2049 ASP A CA 1
ATOM 16562 C C . ASP A 1 2049 ? -49.945 31.504 -64.647 1.00 71.50 2049 ASP A C 1
ATOM 16564 O O . ASP A 1 2049 ? -50.352 30.707 -65.493 1.00 71.50 2049 ASP A O 1
ATOM 16568 N N . LEU A 1 2050 ? -49.117 32.503 -64.979 1.00 71.50 2050 LEU A N 1
ATOM 16569 C CA . LEU A 1 2050 ? -48.625 32.782 -66.339 1.00 71.50 2050 LEU A CA 1
ATOM 16570 C C . LEU A 1 2050 ? -47.527 31.799 -66.785 1.00 71.50 2050 LEU A C 1
ATOM 16572 O O . LEU A 1 2050 ? -47.416 31.471 -67.969 1.00 71.50 2050 LEU A O 1
ATOM 16576 N N . TYR A 1 2051 ? -46.719 31.315 -65.840 1.00 77.50 2051 TYR A N 1
ATOM 16577 C CA . TYR A 1 2051 ? -45.674 30.318 -66.074 1.00 77.50 2051 TYR A CA 1
ATOM 16578 C C . TYR A 1 2051 ? -45.696 29.251 -64.978 1.00 77.50 2051 TYR A C 1
ATOM 16580 O O . TYR A 1 2051 ? -45.851 29.560 -63.801 1.00 77.50 2051 TYR A O 1
ATOM 16588 N N . SER A 1 2052 ? -45.465 27.996 -65.353 1.00 78.88 2052 SER A N 1
ATOM 16589 C CA . SER A 1 2052 ? -45.200 26.895 -64.422 1.00 78.88 2052 SER A CA 1
ATOM 16590 C C . SER A 1 2052 ? -43.726 26.505 -64.465 1.00 78.88 2052 SER A C 1
ATOM 16592 O O . SER A 1 2052 ? -43.171 26.318 -65.551 1.00 78.88 2052 SER A O 1
ATOM 16594 N N . VAL A 1 2053 ? -43.115 26.338 -63.293 1.00 78.12 2053 VAL A N 1
ATOM 16595 C CA . VAL A 1 2053 ? -41.750 25.821 -63.148 1.00 78.12 2053 VAL A CA 1
ATOM 16596 C C . VAL A 1 2053 ? -41.826 24.342 -62.800 1.00 78.12 2053 VAL A C 1
ATOM 16598 O O . VAL A 1 2053 ? -42.405 23.979 -61.779 1.00 78.12 2053 VAL A O 1
ATOM 16601 N N . ASN A 1 2054 ? -41.233 23.506 -63.648 1.00 80.62 2054 ASN A N 1
ATOM 16602 C CA . ASN A 1 2054 ? -41.118 22.069 -63.432 1.00 80.62 2054 ASN A CA 1
ATOM 16603 C C . ASN A 1 2054 ? -39.650 21.707 -63.181 1.00 80.62 2054 ASN A C 1
ATOM 16605 O O . ASN A 1 2054 ? -38.743 22.342 -63.727 1.00 80.62 2054 ASN A O 1
ATOM 16609 N N . TYR A 1 2055 ? -39.426 20.651 -62.404 1.00 83.12 2055 TYR A N 1
ATOM 16610 C CA . TYR A 1 2055 ? -38.098 20.110 -62.138 1.00 83.12 2055 TYR A CA 1
ATOM 16611 C C . TYR A 1 2055 ? -38.032 18.659 -62.625 1.00 83.12 2055 TYR A C 1
ATOM 16613 O O . TYR A 1 2055 ? -38.769 17.797 -62.145 1.00 83.12 2055 TYR A O 1
ATOM 16621 N N . ASP A 1 2056 ? -37.130 18.387 -63.566 1.00 78.69 2056 ASP A N 1
ATOM 16622 C CA . ASP A 1 2056 ? -36.883 17.047 -64.107 1.00 78.69 2056 ASP A CA 1
ATOM 16623 C C . ASP A 1 2056 ? -35.640 16.440 -63.436 1.00 78.69 2056 ASP A C 1
ATOM 16625 O O . ASP A 1 2056 ? -34.567 17.040 -63.515 1.00 78.69 2056 ASP A O 1
ATOM 16629 N N . ILE A 1 2057 ? -35.728 15.228 -62.875 1.00 78.50 2057 ILE A N 1
ATOM 16630 C CA . ILE A 1 2057 ? -34.542 14.375 -62.667 1.00 78.50 2057 ILE A CA 1
ATOM 16631 C C . ILE A 1 2057 ? -34.250 13.621 -63.966 1.00 78.50 2057 ILE A C 1
ATOM 16633 O O . ILE A 1 2057 ? -35.117 12.944 -64.521 1.00 78.50 2057 ILE A O 1
ATOM 16637 N N . LYS A 1 2058 ? -33.005 13.700 -64.438 1.00 76.69 2058 LYS A N 1
ATOM 16638 C CA . LYS A 1 2058 ? -32.485 12.887 -65.543 1.00 76.69 2058 LYS A CA 1
ATOM 16639 C C . LYS A 1 2058 ? -31.262 12.126 -65.069 1.00 76.69 2058 LYS A C 1
ATOM 16641 O O . LYS A 1 2058 ? -30.312 12.730 -64.585 1.00 76.69 2058 LYS A O 1
ATOM 16646 N N . HIS A 1 2059 ? -31.256 10.813 -65.258 1.00 74.88 2059 HIS A N 1
ATOM 16647 C CA . HIS A 1 2059 ? -30.030 10.037 -65.115 1.00 74.88 2059 HIS A CA 1
ATOM 16648 C C . HIS A 1 2059 ? -29.174 10.244 -66.365 1.00 74.88 2059 HIS A C 1
ATOM 16650 O O . HIS A 1 2059 ? -29.552 9.835 -67.463 1.00 74.88 2059 HIS A O 1
ATOM 16656 N N . THR A 1 2060 ? -28.045 10.924 -66.200 1.00 70.44 2060 THR A N 1
ATOM 16657 C CA . THR A 1 2060 ? -27.019 11.105 -67.231 1.00 70.44 2060 THR A CA 1
ATOM 16658 C C . THR A 1 2060 ? -25.813 10.228 -66.902 1.00 70.44 2060 THR A C 1
ATOM 16660 O O . THR A 1 2060 ? -25.718 9.655 -65.817 1.00 70.44 2060 THR A O 1
ATOM 16663 N N . THR A 1 2061 ? -24.879 10.093 -67.843 1.00 61.84 2061 THR A N 1
ATOM 16664 C CA . THR A 1 2061 ? -23.589 9.442 -67.587 1.00 61.84 2061 THR A CA 1
ATOM 16665 C C . THR A 1 2061 ? -22.457 10.428 -67.825 1.00 61.84 2061 THR A C 1
ATOM 16667 O O . THR A 1 2061 ? -22.306 10.913 -68.946 1.00 61.84 2061 THR A O 1
ATOM 16670 N N . PHE A 1 2062 ? -21.652 10.693 -66.797 1.00 59.28 2062 PHE A N 1
ATOM 16671 C CA . PHE A 1 2062 ? -20.442 11.516 -66.883 1.00 59.28 2062 PHE A CA 1
ATOM 16672 C C . PHE A 1 2062 ? -19.229 10.599 -66.671 1.00 59.28 2062 PHE A C 1
ATOM 16674 O O . PHE A 1 2062 ? -19.192 9.846 -65.698 1.00 59.28 2062 PHE A O 1
ATOM 16681 N N . ASP A 1 2063 ? -18.284 10.580 -67.617 1.00 59.53 2063 ASP A N 1
ATOM 16682 C CA . ASP A 1 2063 ? -17.162 9.621 -67.662 1.00 59.53 2063 ASP A CA 1
ATOM 16683 C C . ASP A 1 2063 ? -17.587 8.162 -67.360 1.00 59.53 2063 ASP A C 1
ATOM 16685 O O . ASP A 1 2063 ? -17.019 7.487 -66.502 1.00 59.53 2063 ASP A O 1
ATOM 16689 N N . ASN A 1 2064 ? -18.633 7.684 -68.049 1.00 58.16 2064 ASN A N 1
ATOM 16690 C CA . ASN A 1 2064 ? -19.267 6.360 -67.892 1.00 58.16 2064 ASN A CA 1
ATOM 16691 C C . ASN A 1 2064 ? -19.865 6.035 -66.503 1.00 58.16 2064 ASN A C 1
ATOM 16693 O O . ASN A 1 2064 ? -20.311 4.907 -66.295 1.00 58.16 2064 ASN A O 1
ATOM 16697 N N . ASN A 1 2065 ? -19.939 6.988 -65.568 1.00 59.66 2065 ASN A N 1
ATOM 16698 C CA . ASN A 1 2065 ? -20.584 6.797 -64.264 1.00 59.66 2065 ASN A CA 1
ATOM 16699 C C . ASN A 1 2065 ? -22.001 7.404 -64.257 1.00 59.66 2065 ASN A C 1
ATOM 16701 O O . ASN A 1 2065 ? -22.185 8.484 -64.825 1.00 59.66 2065 ASN A O 1
ATOM 16705 N N . PRO A 1 2066 ? -23.001 6.751 -63.631 1.00 69.44 2066 PRO A N 1
ATOM 16706 C CA . PRO A 1 2066 ? -24.351 7.296 -63.518 1.00 69.44 2066 PRO A CA 1
ATOM 16707 C C . PRO A 1 2066 ? -24.370 8.524 -62.598 1.00 69.44 2066 PRO A C 1
ATOM 16709 O O . PRO A 1 2066 ? -23.850 8.472 -61.487 1.00 69.44 2066 PRO A O 1
ATOM 16712 N N . CYS A 1 2067 ? -25.004 9.599 -63.059 1.00 74.88 2067 CYS A N 1
ATOM 16713 C CA . CYS A 1 2067 ? -25.138 10.874 -62.359 1.00 74.88 2067 CYS A CA 1
ATOM 16714 C C . CYS A 1 2067 ? -26.607 11.336 -62.378 1.00 74.88 2067 CYS A C 1
ATOM 16716 O O . CYS A 1 2067 ? -27.304 11.116 -63.377 1.00 74.88 2067 CYS A O 1
ATOM 16718 N N . ARG A 1 2068 ? -27.118 11.943 -61.295 1.00 80.31 2068 ARG A N 1
ATOM 16719 C CA . ARG A 1 2068 ? -28.485 12.504 -61.269 1.00 80.31 2068 ARG A CA 1
ATOM 16720 C C . ARG A 1 2068 ? -28.448 13.997 -61.576 1.00 80.31 2068 ARG A C 1
ATOM 16722 O O . ARG A 1 2068 ? -27.948 14.792 -60.791 1.00 80.31 2068 ARG A O 1
ATOM 16729 N N . LEU A 1 2069 ? -29.023 14.390 -62.706 1.00 82.69 2069 LEU A N 1
ATOM 16730 C CA . LEU A 1 2069 ? -29.173 15.784 -63.110 1.00 82.69 2069 LEU A CA 1
ATOM 16731 C C . LEU A 1 2069 ? -30.579 16.285 -62.761 1.00 82.69 2069 LEU A C 1
ATOM 16733 O O . LEU A 1 2069 ? -31.539 15.905 -63.433 1.00 82.69 2069 LEU A O 1
ATOM 16737 N N . VAL A 1 2070 ? -30.703 17.167 -61.768 1.00 82.62 2070 VAL A N 1
ATOM 16738 C CA . VAL A 1 2070 ? -31.932 17.933 -61.509 1.00 82.62 2070 VAL A CA 1
ATOM 16739 C C . VAL A 1 2070 ? -31.924 19.189 -62.372 1.00 82.62 2070 VAL A C 1
ATOM 16741 O O . VAL A 1 2070 ? -31.005 20.007 -62.292 1.00 82.62 2070 VAL A O 1
ATOM 16744 N N . LYS A 1 2071 ? -32.957 19.360 -63.198 1.00 81.88 2071 LYS A N 1
ATOM 16745 C CA . LYS A 1 2071 ? -33.057 20.452 -64.167 1.00 81.88 2071 LYS A CA 1
ATOM 16746 C C . LYS A 1 2071 ? -34.337 21.268 -63.987 1.00 81.88 2071 LYS A C 1
ATOM 16748 O O . LYS A 1 2071 ? -35.427 20.742 -64.188 1.00 81.88 2071 LYS A O 1
ATOM 16753 N N . GLU A 1 2072 ? -34.195 22.562 -63.695 1.00 82.38 2072 GLU A N 1
ATOM 16754 C CA . GLU A 1 2072 ? -35.303 23.532 -63.706 1.00 82.38 2072 GLU A CA 1
ATOM 16755 C C . GLU A 1 2072 ? -35.697 23.884 -65.152 1.00 82.38 2072 GLU A C 1
ATOM 16757 O O . GLU A 1 2072 ? -34.849 24.284 -65.961 1.00 82.38 2072 GLU A O 1
ATOM 16762 N N . VAL A 1 2073 ? -36.986 23.749 -65.474 1.00 80.06 2073 VAL A N 1
ATOM 16763 C CA . VAL A 1 2073 ? -37.581 24.048 -66.784 1.00 80.06 2073 VAL A CA 1
ATOM 16764 C C . VAL A 1 2073 ? -38.795 24.956 -66.597 1.00 80.06 2073 VAL A C 1
ATOM 16766 O O . VAL A 1 2073 ? -39.746 24.612 -65.897 1.00 80.06 2073 VAL A O 1
ATOM 16769 N N . TRP A 1 2074 ? -38.777 26.111 -67.260 1.00 78.00 2074 TRP A N 1
ATOM 16770 C CA . TRP A 1 2074 ? -39.893 27.057 -67.257 1.00 78.00 2074 TRP A CA 1
ATOM 16771 C C . TRP A 1 2074 ? -40.802 26.812 -68.463 1.00 78.00 2074 TRP A C 1
ATOM 16773 O O . TRP A 1 2074 ? -40.338 26.852 -69.602 1.00 78.00 2074 TRP A O 1
ATOM 16783 N N . ASN A 1 2075 ? -42.094 26.600 -68.207 1.00 77.19 2075 ASN A N 1
ATOM 16784 C CA . ASN A 1 2075 ? -43.123 26.387 -69.223 1.00 77.19 2075 ASN A CA 1
ATOM 16785 C C . ASN A 1 2075 ? -44.163 27.518 -69.164 1.00 77.19 2075 ASN A C 1
ATOM 16787 O O . ASN A 1 2075 ? -44.692 27.829 -68.099 1.00 77.19 2075 ASN A O 1
ATOM 16791 N N . GLU A 1 2076 ? -44.464 28.132 -70.306 1.00 74.31 2076 GLU A N 1
ATOM 16792 C CA . GLU A 1 2076 ? -45.492 29.173 -70.446 1.00 74.31 2076 GLU A CA 1
ATOM 16793 C C . GLU A 1 2076 ? -46.888 28.531 -70.488 1.00 74.31 2076 GLU A C 1
ATOM 16795 O O . GLU A 1 2076 ? -47.138 27.641 -71.307 1.00 74.31 2076 GLU A O 1
ATOM 16800 N N . LYS A 1 2077 ? -47.804 28.955 -69.607 1.00 70.88 2077 LYS A N 1
ATOM 16801 C CA . LYS A 1 2077 ? -49.180 28.437 -69.578 1.00 70.88 2077 LYS A CA 1
ATOM 16802 C C . LYS A 1 2077 ? -50.046 29.189 -70.604 1.00 70.88 2077 LYS A C 1
ATOM 16804 O O . LYS A 1 2077 ? -50.106 30.418 -70.565 1.00 70.88 2077 LYS A O 1
ATOM 16809 N N . PRO A 1 2078 ? -50.760 28.501 -71.516 1.00 53.44 2078 PRO A N 1
ATOM 16810 C CA . PRO A 1 2078 ? -51.604 29.170 -72.501 1.00 53.44 2078 PRO A CA 1
ATOM 16811 C C . PRO A 1 2078 ? -52.934 29.614 -71.874 1.00 53.44 2078 PRO A C 1
ATOM 16813 O O . PRO A 1 2078 ? -53.856 28.809 -71.729 1.00 53.44 2078 PRO A O 1
ATOM 16816 N N . HIS A 1 2079 ? -53.068 30.901 -71.543 1.00 55.69 2079 HIS A N 1
ATOM 16817 C CA . HIS A 1 2079 ? -54.342 31.501 -71.128 1.00 55.69 2079 HIS A CA 1
ATOM 16818 C C . HIS A 1 2079 ? -54.717 32.741 -71.950 1.00 55.69 2079 HIS A C 1
ATOM 16820 O O . HIS A 1 2079 ? -53.906 33.626 -72.219 1.00 55.69 2079 HIS A O 1
ATOM 16826 N N . GLN A 1 2080 ? -55.985 32.781 -72.362 1.00 42.88 2080 GLN A N 1
ATOM 16827 C CA . GLN A 1 2080 ? -56.636 33.933 -72.981 1.00 42.88 2080 GLN A CA 1
ATOM 16828 C C . GLN A 1 2080 ? -57.174 34.845 -71.872 1.00 42.88 2080 GLN A C 1
ATOM 16830 O O . GLN A 1 2080 ? -57.920 34.336 -71.044 1.00 42.88 2080 GLN A O 1
ATOM 16835 N N . ILE A 1 2081 ? -56.869 36.153 -71.882 1.00 46.59 2081 ILE A N 1
ATOM 16836 C CA . ILE A 1 2081 ? -57.730 37.257 -71.384 1.00 46.59 2081 ILE A CA 1
ATOM 16837 C C . ILE A 1 2081 ? -57.109 38.640 -71.725 1.00 46.59 2081 ILE A C 1
ATOM 16839 O O . ILE A 1 2081 ? -56.008 38.733 -72.263 1.00 46.59 2081 ILE A O 1
ATOM 16843 N N . SER A 1 2082 ? -57.913 39.693 -71.551 1.00 39.31 2082 SER A N 1
ATOM 16844 C CA . SER A 1 2082 ? -57.885 41.053 -72.124 1.00 39.31 2082 SER A CA 1
ATOM 16845 C C . SER A 1 2082 ? -56.627 41.934 -71.970 1.00 39.31 2082 SER A C 1
ATOM 16847 O O . SER A 1 2082 ? -55.801 41.771 -71.083 1.00 39.31 2082 SER A O 1
ATOM 16849 N N . LYS A 1 2083 ? -56.545 42.960 -72.838 1.00 38.16 2083 LYS A N 1
ATOM 16850 C CA . LYS A 1 2083 ? -55.409 43.892 -73.026 1.00 38.16 2083 LYS A CA 1
ATOM 16851 C C . LYS A 1 2083 ? -55.232 45.017 -71.985 1.00 38.16 2083 LYS A C 1
ATOM 16853 O O . LYS A 1 2083 ? -54.229 45.734 -72.095 1.00 38.16 2083 LYS A O 1
ATOM 16858 N N . ASP A 1 2084 ? -56.143 45.160 -71.023 1.00 38.59 2084 ASP A N 1
ATOM 16859 C CA . ASP A 1 2084 ? -56.208 46.291 -70.083 1.00 38.59 2084 ASP A CA 1
ATOM 16860 C C . ASP A 1 2084 ? -55.908 45.884 -68.632 1.00 38.59 2084 ASP A C 1
ATOM 16862 O O . ASP A 1 2084 ? -56.818 45.723 -67.829 1.00 38.59 2084 ASP A O 1
ATOM 16866 N N . ASP A 1 2085 ? -54.620 45.753 -68.296 1.00 38.78 2085 ASP A N 1
ATOM 16867 C CA . ASP A 1 2085 ? -54.118 46.020 -66.931 1.00 38.78 2085 ASP A CA 1
ATOM 16868 C C . ASP A 1 2085 ? -52.592 46.287 -66.931 1.00 38.78 2085 ASP A C 1
ATOM 16870 O O . ASP A 1 2085 ? -51.793 45.708 -66.192 1.00 38.78 2085 ASP A O 1
ATOM 16874 N N . ARG A 1 2086 ? -52.141 47.163 -67.842 1.00 36.12 2086 ARG A N 1
ATOM 16875 C CA . ARG A 1 2086 ? -50.745 47.633 -67.871 1.00 36.12 2086 ARG A CA 1
ATOM 16876 C C . ARG A 1 2086 ? -50.585 48.860 -66.969 1.00 36.12 2086 ARG A C 1
ATOM 16878 O O . ARG A 1 2086 ? -51.361 49.801 -67.073 1.00 36.12 2086 ARG A O 1
ATOM 16885 N N . TYR A 1 2087 ? -49.515 48.858 -66.169 1.00 40.84 2087 TYR A N 1
ATOM 16886 C CA . TYR A 1 2087 ? -49.079 49.925 -65.249 1.00 40.84 2087 TYR A CA 1
ATOM 16887 C C . TYR A 1 2087 ? -49.830 50.054 -63.906 1.00 40.84 2087 TYR A C 1
ATOM 16889 O O . TYR A 1 2087 ? -50.402 51.092 -63.584 1.00 40.84 2087 TYR A O 1
ATOM 16897 N N . LYS A 1 2088 ? -49.653 49.057 -63.027 1.00 38.56 2088 LYS A N 1
ATOM 16898 C CA . LYS A 1 2088 ? -49.552 49.297 -61.574 1.00 38.56 2088 LYS A CA 1
ATOM 16899 C C . LYS A 1 2088 ? -48.184 48.844 -61.069 1.00 38.56 2088 LYS A C 1
ATOM 16901 O O . LYS A 1 2088 ? -47.830 47.673 -61.164 1.00 38.56 2088 LYS A O 1
ATOM 16906 N N . THR A 1 2089 ? -47.413 49.784 -60.531 1.00 35.94 2089 THR A N 1
ATOM 16907 C CA . THR A 1 2089 ? -46.099 49.557 -59.914 1.00 35.94 2089 THR A CA 1
ATOM 16908 C C . THR A 1 2089 ? -46.248 48.834 -58.575 1.00 35.94 2089 THR A C 1
ATOM 16910 O O . THR A 1 2089 ? -46.289 49.463 -57.520 1.00 35.94 2089 THR A O 1
ATOM 16913 N N . THR A 1 2090 ? -46.350 47.504 -58.608 1.00 37.97 2090 THR A N 1
ATOM 16914 C CA . THR A 1 2090 ? -46.355 46.662 -57.403 1.00 37.97 2090 THR A CA 1
ATOM 16915 C C . THR A 1 2090 ? -44.927 46.300 -57.007 1.00 37.97 2090 THR A C 1
ATOM 16917 O O . THR A 1 2090 ? -44.242 45.624 -57.777 1.00 37.97 2090 THR A O 1
ATOM 16920 N N . LYS A 1 2091 ? -44.486 46.726 -55.817 1.00 42.75 2091 LYS A N 1
ATOM 16921 C CA . LYS A 1 2091 ? -43.197 46.324 -55.236 1.00 42.75 2091 LYS A CA 1
ATOM 16922 C C . LYS A 1 2091 ? -43.100 44.797 -55.127 1.00 42.75 2091 LYS A C 1
ATOM 16924 O O . LYS A 1 2091 ? -44.077 44.126 -54.795 1.00 42.75 2091 LYS A O 1
ATOM 16929 N N . VAL A 1 2092 ? -41.905 44.251 -55.344 1.00 48.50 2092 VAL A N 1
ATOM 16930 C CA . VAL A 1 2092 ? -41.584 42.847 -55.032 1.00 48.50 2092 VAL A CA 1
ATOM 16931 C C . VAL A 1 2092 ? -41.262 42.762 -53.534 1.00 48.50 2092 VAL A C 1
ATOM 16933 O O . VAL A 1 2092 ? -40.113 42.590 -53.148 1.00 48.50 2092 VAL A O 1
ATOM 16936 N N . ASP A 1 2093 ? -42.271 42.953 -52.677 1.00 54.44 2093 ASP A N 1
ATOM 16937 C CA . ASP A 1 2093 ? -42.077 43.298 -51.251 1.00 54.44 2093 ASP A CA 1
ATOM 16938 C C . ASP A 1 2093 ? -41.389 42.225 -50.379 1.00 54.44 2093 ASP A C 1
ATOM 16940 O O . ASP A 1 2093 ? -41.032 42.502 -49.235 1.00 54.44 2093 ASP A O 1
ATOM 16944 N N . PHE A 1 2094 ? -41.154 41.013 -50.896 1.00 63.16 2094 PHE A N 1
ATOM 16945 C CA . PHE A 1 2094 ? -40.559 39.920 -50.117 1.00 63.16 2094 PHE A CA 1
ATOM 16946 C C . PHE A 1 2094 ? -39.131 39.532 -50.538 1.00 63.16 2094 PHE A C 1
ATOM 16948 O O . PHE A 1 2094 ? -38.318 39.255 -49.659 1.00 63.16 2094 PHE A O 1
ATOM 16955 N N . GLY A 1 2095 ? -38.777 39.558 -51.829 1.00 71.62 2095 GLY A N 1
ATOM 16956 C CA . GLY A 1 2095 ? -37.469 39.096 -52.337 1.00 71.62 2095 GLY A CA 1
ATOM 16957 C C . GLY A 1 2095 ? -36.284 40.029 -52.061 1.00 71.62 2095 GLY A C 1
ATOM 16958 O O . GLY A 1 2095 ? -36.466 41.148 -51.578 1.00 71.62 2095 GLY A O 1
ATOM 16959 N N . HIS A 1 2096 ? -35.066 39.570 -52.369 1.00 83.88 2096 HIS A N 1
ATOM 16960 C CA . HIS A 1 2096 ? -33.920 40.470 -52.536 1.00 83.88 2096 HIS A CA 1
ATOM 16961 C C . HIS A 1 2096 ? -34.048 41.238 -53.855 1.00 83.88 2096 HIS A C 1
ATOM 16963 O O . HIS A 1 2096 ? -34.597 40.725 -54.832 1.00 83.88 2096 HIS A O 1
ATOM 16969 N N . THR A 1 2097 ? -33.571 42.481 -53.861 1.00 77.38 2097 THR A N 1
ATOM 16970 C CA . THR A 1 2097 ? -33.605 43.384 -55.026 1.00 77.38 2097 THR A CA 1
ATOM 16971 C C . THR A 1 2097 ? -32.252 43.526 -55.716 1.00 77.38 2097 THR A C 1
ATOM 16973 O O . THR A 1 2097 ? -32.184 44.093 -56.803 1.00 77.38 2097 THR A O 1
ATOM 16976 N N . SER A 1 2098 ? -31.189 43.022 -55.092 1.00 82.44 2098 SER A N 1
ATOM 16977 C CA . SER A 1 2098 ? -29.842 42.920 -55.645 1.00 82.44 2098 SER A CA 1
ATOM 16978 C C . SER A 1 2098 ? -29.354 41.466 -55.568 1.00 82.44 2098 SER A C 1
ATOM 16980 O O . SER A 1 2098 ? -30.059 40.574 -55.085 1.00 82.44 2098 SER A O 1
ATOM 16982 N N . CYS A 1 2099 ? -28.161 41.217 -56.103 1.00 85.25 2099 CYS A N 1
ATOM 16983 C CA . CYS A 1 2099 ? -27.517 39.908 -56.123 1.00 85.25 2099 CYS A CA 1
ATOM 16984 C C . CYS A 1 2099 ? -27.336 39.353 -54.697 1.00 85.25 2099 CYS A C 1
ATOM 16986 O O . CYS A 1 2099 ? -26.740 40.027 -53.854 1.00 85.25 2099 CYS A O 1
ATOM 16988 N N . ILE A 1 2100 ? -27.767 38.108 -54.448 1.00 88.94 2100 ILE A N 1
ATOM 16989 C CA . ILE A 1 2100 ? -27.476 37.414 -53.182 1.00 88.94 2100 ILE A CA 1
ATOM 16990 C C . ILE A 1 2100 ? -25.989 37.068 -53.168 1.00 88.94 2100 ILE A C 1
ATOM 16992 O O . ILE A 1 2100 ? -25.517 36.339 -54.041 1.00 88.94 2100 ILE A O 1
ATOM 16996 N N . SER A 1 2101 ? -25.247 37.611 -52.208 1.00 88.25 2101 SER A N 1
ATOM 16997 C CA . SER A 1 2101 ? -23.795 37.456 -52.104 1.00 88.25 2101 SER A CA 1
ATOM 16998 C C . SER A 1 2101 ? -23.386 36.241 -51.274 1.00 88.25 2101 SER A C 1
ATOM 17000 O O . SER A 1 2101 ? -22.434 35.544 -51.643 1.00 88.25 2101 SER A O 1
ATOM 17002 N N . ASP A 1 2102 ? -24.139 35.945 -50.209 1.00 89.88 2102 ASP A N 1
ATOM 17003 C CA . ASP A 1 2102 ? -23.948 34.757 -49.376 1.00 89.88 2102 ASP A CA 1
ATOM 17004 C C . ASP A 1 2102 ? -25.261 34.248 -48.745 1.00 89.88 2102 ASP A C 1
ATOM 17006 O O . ASP A 1 2102 ? -26.254 34.978 -48.636 1.00 89.88 2102 ASP A O 1
ATOM 17010 N N . LEU A 1 2103 ? -25.276 32.972 -48.350 1.00 90.88 2103 LEU A N 1
ATOM 17011 C CA . LEU A 1 2103 ? -26.456 32.255 -47.863 1.00 90.88 2103 LEU A CA 1
ATOM 17012 C C . LEU A 1 2103 ? -26.057 31.265 -46.762 1.00 90.88 2103 LEU A C 1
ATOM 17014 O O . LEU A 1 2103 ? -25.138 30.471 -46.935 1.00 90.88 2103 LEU A O 1
ATOM 17018 N N . LEU A 1 2104 ? -26.783 31.272 -45.646 1.00 89.62 2104 LEU A N 1
ATOM 17019 C CA . LEU A 1 2104 ? -26.435 30.528 -44.437 1.00 89.62 2104 LEU A CA 1
ATOM 17020 C C . LEU A 1 2104 ? -27.663 29.819 -43.849 1.00 89.62 2104 LEU A C 1
ATOM 17022 O O . LEU A 1 2104 ? -28.670 30.458 -43.546 1.00 89.62 2104 LEU A O 1
ATOM 17026 N N . SER A 1 2105 ? -27.582 28.500 -43.654 1.00 86.00 2105 SER A N 1
ATOM 17027 C CA . SER A 1 2105 ? -28.598 27.736 -42.916 1.00 86.00 2105 SER A CA 1
ATOM 17028 C C . SER A 1 2105 ? -28.218 27.679 -41.440 1.00 86.00 2105 SER A C 1
ATOM 17030 O O . SER A 1 2105 ? -27.109 27.278 -41.097 1.00 86.00 2105 SER A O 1
ATOM 17032 N N . ILE A 1 2106 ? -29.159 28.021 -40.566 1.00 83.00 2106 ILE A N 1
ATOM 17033 C CA . ILE A 1 2106 ? -29.000 27.980 -39.110 1.00 83.00 2106 ILE A CA 1
ATOM 17034 C C . ILE A 1 2106 ? -29.908 26.863 -38.550 1.00 83.00 2106 ILE A C 1
ATOM 17036 O O . ILE A 1 2106 ? -31.036 26.703 -39.034 1.00 83.00 2106 ILE A O 1
ATOM 17040 N N . PRO A 1 2107 ? -29.456 26.065 -37.558 1.00 70.94 2107 PRO A N 1
ATOM 17041 C CA . PRO A 1 2107 ? -30.302 25.088 -36.871 1.00 70.94 2107 PRO A CA 1
ATOM 17042 C C . PRO A 1 2107 ? -31.621 25.697 -36.362 1.00 70.94 2107 PRO A C 1
ATOM 17044 O O . PRO A 1 2107 ? -31.677 26.870 -35.993 1.00 70.94 2107 PRO A O 1
ATOM 17047 N N . ASN A 1 2108 ? -32.680 24.883 -36.284 1.00 70.12 2108 ASN A N 1
ATOM 17048 C CA . ASN A 1 2108 ? -34.072 25.308 -36.036 1.00 70.12 2108 ASN A CA 1
ATOM 17049 C C . ASN A 1 2108 ? -34.759 26.027 -37.220 1.00 70.12 2108 ASN A C 1
ATOM 17051 O O . ASN A 1 2108 ? -35.494 26.995 -37.017 1.00 70.12 2108 ASN A O 1
ATOM 17055 N N . ASN A 1 2109 ? -34.568 25.532 -38.448 1.00 78.56 2109 ASN A N 1
ATOM 17056 C CA . ASN A 1 2109 ? -35.321 25.954 -39.638 1.00 78.56 2109 ASN A CA 1
ATOM 17057 C C . ASN A 1 2109 ? -35.232 27.462 -39.963 1.00 78.56 2109 ASN A C 1
ATOM 17059 O O . ASN A 1 2109 ? -36.220 28.077 -40.372 1.00 78.56 2109 ASN A O 1
ATOM 17063 N N . LEU A 1 2110 ? -34.046 28.059 -39.815 1.00 85.69 2110 LEU A N 1
ATOM 17064 C CA . LEU A 1 2110 ? -33.774 29.435 -40.236 1.00 85.69 2110 LEU A CA 1
ATOM 17065 C C . LEU A 1 2110 ? -32.797 29.463 -41.419 1.00 85.69 2110 LEU A C 1
ATOM 17067 O O . LEU A 1 2110 ? -31.779 28.773 -41.420 1.00 85.69 2110 LEU A O 1
ATOM 17071 N N . LEU A 1 2111 ? -33.100 30.294 -42.413 1.00 88.69 2111 LEU A N 1
ATOM 17072 C CA . LEU A 1 2111 ? -32.232 30.608 -43.548 1.00 88.69 2111 LEU A CA 1
ATOM 17073 C C . LEU A 1 2111 ? -31.911 32.105 -43.503 1.00 88.69 2111 LEU A C 1
ATOM 17075 O O . LEU A 1 2111 ? -32.815 32.922 -43.343 1.00 88.69 2111 LEU A O 1
ATOM 17079 N N . VAL A 1 2112 ? -30.643 32.474 -43.646 1.00 91.06 2112 VAL A N 1
ATOM 17080 C CA . VAL A 1 2112 ? -30.181 33.868 -43.677 1.00 91.06 2112 VAL A CA 1
ATOM 17081 C C . VAL A 1 2112 ? -29.533 34.136 -45.028 1.00 91.06 2112 VAL A C 1
ATOM 17083 O O . VAL A 1 2112 ? -28.703 33.348 -45.473 1.00 91.06 2112 VAL A O 1
ATOM 17086 N N . SER A 1 2113 ? -29.908 35.231 -45.685 1.00 91.88 2113 SER A N 1
ATOM 17087 C CA . SER A 1 2113 ? -29.368 35.646 -46.984 1.00 91.88 2113 SER A CA 1
ATOM 17088 C C . SER A 1 2113 ? -28.882 37.092 -46.929 1.00 91.88 2113 SER A C 1
ATOM 17090 O O . SER A 1 2113 ? -29.596 37.961 -46.430 1.00 91.88 2113 SER A O 1
ATOM 17092 N N . GLY A 1 2114 ? -27.673 37.344 -47.429 1.00 91.00 2114 GLY A N 1
ATOM 17093 C CA . GLY A 1 2114 ? -27.099 38.684 -47.590 1.00 91.00 2114 GLY A CA 1
ATOM 17094 C C . GLY A 1 2114 ? -27.041 39.081 -49.063 1.00 91.00 2114 GLY A C 1
ATOM 17095 O O . GLY A 1 2114 ? -26.931 38.209 -49.926 1.00 91.00 2114 GLY A O 1
ATOM 17096 N N . ASP A 1 2115 ? -27.126 40.379 -49.358 1.00 91.25 2115 ASP A N 1
ATOM 17097 C CA . ASP A 1 2115 ? -27.050 40.890 -50.729 1.00 91.25 2115 ASP A CA 1
ATOM 17098 C C . ASP A 1 2115 ? -26.001 41.992 -50.951 1.00 91.25 2115 ASP A C 1
ATOM 17100 O O . ASP A 1 2115 ? -25.398 42.531 -50.019 1.00 91.25 2115 ASP A O 1
ATOM 17104 N N . GLN A 1 2116 ? -25.786 42.318 -52.228 1.00 88.38 2116 GLN A N 1
ATOM 17105 C CA . GLN A 1 2116 ? -24.867 43.365 -52.693 1.00 88.38 2116 GLN A CA 1
ATOM 17106 C C . GLN A 1 2116 ? -25.254 44.796 -52.279 1.00 88.38 2116 GLN A C 1
ATOM 17108 O O . GLN A 1 2116 ? -24.509 45.724 -52.558 1.00 88.38 2116 GLN A O 1
ATOM 17113 N N . SER A 1 2117 ? -26.401 44.995 -51.629 1.00 87.31 2117 SER A N 1
ATOM 17114 C CA . SER A 1 2117 ? -26.841 46.290 -51.090 1.00 87.31 2117 SER A CA 1
ATOM 17115 C C . SER A 1 2117 ? -26.768 46.361 -49.558 1.00 87.31 2117 SER A C 1
ATOM 17117 O O . SER A 1 2117 ? -27.342 47.272 -48.964 1.00 87.31 2117 SER A O 1
ATOM 17119 N N . GLY A 1 2118 ? -26.114 45.392 -48.910 1.00 87.31 2118 GLY A N 1
ATOM 17120 C CA . GLY A 1 2118 ? -25.986 45.331 -47.450 1.00 87.31 2118 GLY A CA 1
ATOM 17121 C C . GLY A 1 2118 ? -27.245 44.860 -46.724 1.00 87.31 2118 GLY A C 1
ATOM 17122 O O . GLY A 1 2118 ? -27.292 44.861 -45.491 1.00 87.31 2118 GLY A O 1
ATOM 17123 N N . VAL A 1 2119 ? -28.278 44.428 -47.452 1.00 90.69 2119 VAL A N 1
ATOM 17124 C CA . VAL A 1 2119 ? -29.524 43.968 -46.838 1.00 90.69 2119 VAL A CA 1
ATOM 17125 C C . VAL A 1 2119 ? -29.375 42.503 -46.454 1.00 90.69 2119 VAL A C 1
ATOM 17127 O O . VAL A 1 2119 ? -29.118 41.645 -47.300 1.00 90.69 2119 VAL A O 1
ATOM 17130 N N . ILE A 1 2120 ? -29.598 42.197 -45.176 1.00 91.50 2120 ILE A N 1
ATOM 17131 C CA . ILE A 1 2120 ? -29.696 40.816 -44.693 1.00 91.50 2120 ILE A CA 1
ATOM 17132 C C . ILE A 1 2120 ? -31.171 40.481 -44.478 1.00 91.50 2120 ILE A C 1
ATOM 17134 O O . ILE A 1 2120 ? -31.897 41.209 -43.798 1.00 91.50 2120 ILE A O 1
ATOM 17138 N N . LYS A 1 2121 ? -31.629 39.358 -45.032 1.00 90.38 2121 LYS A N 1
ATOM 17139 C CA . LYS A 1 2121 ? -32.969 38.814 -44.797 1.00 90.38 2121 LYS A CA 1
ATOM 17140 C C . LYS A 1 2121 ? -32.882 37.524 -44.002 1.00 90.38 2121 LYS A C 1
ATOM 17142 O O . LYS A 1 2121 ? -32.077 36.647 -44.308 1.00 90.38 2121 LYS A O 1
ATOM 17147 N N . VAL A 1 2122 ? -33.742 37.406 -42.995 1.00 88.94 2122 VAL A N 1
ATOM 17148 C CA . VAL A 1 2122 ? -33.888 36.188 -42.190 1.00 88.94 2122 VAL A CA 1
ATOM 17149 C C . VAL A 1 2122 ? -35.235 35.560 -42.509 1.00 88.94 2122 VAL A C 1
ATOM 17151 O O . VAL A 1 2122 ? -36.275 36.212 -42.401 1.00 88.94 2122 VAL A O 1
ATOM 17154 N N . TRP A 1 2123 ? -35.216 34.290 -42.895 1.00 88.19 2123 TRP A N 1
ATOM 17155 C CA . TRP A 1 2123 ? -36.375 33.519 -43.323 1.00 88.19 2123 TRP A CA 1
ATOM 17156 C C . TRP A 1 2123 ? -36.583 32.320 -42.405 1.00 88.19 2123 TRP A C 1
ATOM 17158 O O . TRP A 1 2123 ? -35.631 31.636 -42.035 1.00 88.19 2123 TRP A O 1
ATOM 17168 N N . LYS A 1 2124 ? -37.842 32.009 -42.110 1.00 85.38 2124 LYS A N 1
ATOM 17169 C CA . LYS A 1 2124 ? -38.247 30.730 -41.536 1.00 85.38 2124 LYS A CA 1
ATOM 17170 C C . LYS A 1 2124 ? -38.532 29.738 -42.656 1.00 85.38 2124 LYS A C 1
ATOM 17172 O O . LYS A 1 2124 ? -39.302 30.046 -43.567 1.00 85.38 2124 LYS A O 1
ATOM 17177 N N . ILE A 1 2125 ? -37.935 28.556 -42.563 1.00 83.31 2125 ILE A N 1
ATOM 17178 C CA . ILE A 1 2125 ? -38.228 27.402 -43.410 1.00 83.31 2125 ILE A CA 1
ATOM 17179 C C . ILE A 1 2125 ? -39.440 26.693 -42.792 1.00 83.31 2125 ILE A C 1
ATOM 17181 O O . ILE A 1 2125 ? -39.314 25.943 -41.823 1.00 83.31 2125 ILE A O 1
ATOM 17185 N N . ASN A 1 2126 ? -40.629 26.955 -43.328 1.00 77.50 2126 ASN A N 1
ATOM 17186 C CA . ASN A 1 2126 ? -41.817 26.179 -42.993 1.00 77.50 2126 ASN A CA 1
ATOM 17187 C C . ASN A 1 2126 ? -41.856 24.924 -43.866 1.00 77.50 2126 ASN A C 1
ATOM 17189 O O . ASN A 1 2126 ? -41.535 24.966 -45.056 1.00 77.50 2126 ASN A O 1
ATOM 17193 N N . VAL A 1 2127 ? -42.254 23.819 -43.255 1.00 66.19 2127 VAL A N 1
ATOM 17194 C CA . VAL A 1 2127 ? -42.446 22.515 -43.882 1.00 66.19 2127 VAL A CA 1
ATOM 17195 C C . VAL A 1 2127 ? -43.860 22.134 -43.465 1.00 66.19 2127 VAL A C 1
ATOM 17197 O O . VAL A 1 2127 ? -44.104 21.988 -42.268 1.00 66.19 2127 VAL A O 1
ATOM 17200 N N . ASP A 1 2128 ? -44.781 22.164 -44.428 1.00 50.81 2128 ASP A N 1
ATOM 17201 C CA . ASP A 1 2128 ? -46.230 22.022 -44.207 1.00 50.81 2128 ASP A CA 1
ATOM 17202 C C . ASP A 1 2128 ? -46.656 20.547 -44.161 1.00 50.81 2128 ASP A C 1
ATOM 17204 O O . ASP A 1 2128 ? -46.162 19.785 -45.027 1.00 50.81 2128 ASP A O 1
#